Protein AF-0000000070435638 (afdb_homodimer)

Sequence (1576 aa):
MPRHPLVKGKYFLVRDASEKSDIKKTYAQYKAPNFHQAGKGLPVYGAGQPTEKGLIYLMDHLIDEGHTEIILLNLREEPVLFVETASDMLPYSIREREDLKKLVNLGRSSWEADEAEARIRKEIIDLATMKEENKFYFYKDLENLQREPHEVNVQYEDHLLVSEEVYSRHILCSHCVRYRRLCFPLEAAPSDVDVDSFIDVYKECPSAFDRTHGSSVAMLFTCHVGYGRTTLGMVMGSLILAHRNGFNSIMRSKSQRRSSGEELSCSVIQRVVSQIPDGQNIKHQVDAVVDLCGELYHLHSEISAAKHLLEGTTFDQEVDGENAQEMLYKRCCHFLQRYLFLLCFNSYLTEQFSQRFLKPFSKWKRQHPEIVRLLQNVHHPNSHAPMDLVLTDRQFLVADVYIGLDVMSSQMDVRVPNFRKLNLKGFSVYGMAQPARDGVTKISNYLLSKKQGHSFVVLVNLRNDVAVECDGKAYSVRDTTLLDEPIIHPGLTKEVLEEKEETLTKIIKTNKIMTYNEISEDPVEQEFSSVLTPSELADNQKLQTLDMQYYRVPLQYDTTPTEQDFDDLMTVIRKHGFSEESERNKTAIVYYCRTGKSRTTLALAITGLVMCHLRGFPKGSNIGEQERVSCPNAQYTKGDFMIVQKLVRILPNGQQVKREVDFILDECFETMSPMHFHIREVIFVTYNKIIKAKSETEKQQLRRQSLDALERYIYLILFNMYLRYDKKIKWQRSFSQWMREVAVNAGVFELLDNLAFYDFEKVPTSFKTMNERWSHRSQPIPFAGEFKMPRHPLVKGKYFLVRDASEKSDIKKTYAQYKAPNFHQAGKGLPVYGAGQPTEKGLIYLMDHLIDEGHTEIILLNLREEPVLFVETASDMLPYSIREREDLKKLVNLGRSSWEADEAEARIRKEIIDLATMKEENKFYFYKDLENLQREPHEVNVQYEDHLLVSEEVYSRHILCSHCVRYRRLCFPLEAAPSDVDVDSFIDVYKECPSAFDRTHGSSVAMLFTCHVGYGRTTLGMVMGSLILAHRNGFNSIMRSKSQRRSSGEELSCSVIQRVVSQIPDGQNIKHQVDAVVDLCGELYHLHSEISAAKHLLEGTTFDQEVDGENAQEMLYKRCCHFLQRYLFLLCFNSYLTEQFSQRFLKPFSKWKRQHPEIVRLLQNVHHPNSHAPMDLVLTDRQFLVADVYIGLDVMSSQMDVRVPNFRKLNLKGFSVYGMAQPARDGVTKISNYLLSKKQGHSFVVLVNLRNDVAVECDGKAYSVRDTTLLDEPIIHPGLTKEVLEEKEETLTKIIKTNKIMTYNEISEDPVEQEFSSVLTPSELADNQKLQTLDMQYYRVPLQYDTTPTEQDFDDLMTVIRKHGFSEESERNKTAIVYYCRTGKSRTTLALAITGLVMCHLRGFPKGSNIGEQERVSCPNAQYTKGDFMIVQKLVRILPNGQQVKREVDFILDECFETMSPMHFHIREVIFVTYNKIIKAKSETEKQQLRRQSLDALERYIYLILFNMYLRYDKKIKWQRSFSQWMREVAVNAGVFELLDNLAFYDFEKVPTSFKTMNERWSHRSQPIPFAGEFK

Foldseek 3Di:
DDDAAAQVNWKAWEFLDDPVLQPVSCCVPLVWGPWDAFFPPALEIWTEDHWLSSVVSVVVVSVVVPAQAEEEEEAAQFWWKFADDVPTTTIITIAGPLDRVDGDGDDDDPVRNQVVNVVSLVRQLVRLVVDVNQWDWYHYDPVDCVPDTDIDHHHDVVRMDTPCVSFVVVVVVHVRYHYDYAHQDQQAAGDLVSQLVVLVSLLPDPCSQPPVPPHHYHYYYYHRSGDRSSLLVSLLVVLSVCLRVPLVVLLVVVVVDDPPDDPPPAPLLVVLLVLFVPSVVLLSSSQSSLVSSPPPHRLSVQLVVLQVVLVVDDQPDDDSRDGPNQVSVVSNLRSQLSSLVSSLSSSQCVVCVVVSCPDRSVLVVLLVLVSLLCSLPVDFQCQFFALCCLVDLFKHWEFLDDPPLALPPCCVPQVFGPWFFQQDPQAFEIFTADFFLSNVLSVLCVCCDVVNQAQAEEEEEAAQFAWKHFPGTIIGMPGNVGPPDHAGHPPDDPVVNVVSNVSNQVSLQVDFGFYHHDPVDGTDTDHGPDMGGPVRSQVVSCVVRVRYHYHYQYDDPLFAGDLVSLLVLVVVCVVQCQDPCSSNNRYHYYYYYSRRADSVLLSQLSSVLLNCLVVNDDQQLDPPSDDDDPDVVVCQLLVNFPLLVVVLVLADNSVSLSSSSSVSLVSSCVRVPPDHRRLSVLLVVLQVCLVVDDDPVSNVVSQLSSQRSSVNSSVSSLSSSLCVVCVVVPCPDGSVRCCSPPVVVSCVSVSQQQGARVVPDVDGDNCRGSSVSSSPSGDPRGRRRGRD/DDDAAAQVNWKAWEFQDDPVLQPVSCCVPLVWGPWDAFFPPALEIWTEDHWLSSVVSVVVVSVVVPAQAEEEEEAAQFWWKFADDDPTTTIITIAGPLDRVDGDGQDDDPVRSQVVNVVSLVRQLVRLVVDVNQWDWYHYDPVDCVPDTDIDHHHDVVRMDTPCVSFVVVVVVHVRYHYDYFHQDQQAAGDLVSQLVVLVSLLPDPCSQPPVPPHHYHYYYYHSSGDRSSLLVSLLVVLSVCLRVPQVVLLVVVVPDPPPDDPPPAPLLVVLLVLFVPSVVLLSSSQSSLVSSPPPHRLSVQLVVLQVVLVVDDQPDDDSRDGPNQVSVVSNLRSQLSSLVSSLSSSQCVVCVVVSCPDRSVLVVLLVLVSLLCSLPVDFQCQFFALCCLVDLFKHWEFLDDPPLALPPCCVPQVFGPWFFQQDPQAFEIFTADFFLSNVLSVLCVCVDVVNQAQAEEEEEAAQFAWKHFPGTIIGMDGNVGPPDHAGHPPDDPVSNVVSNVSNQVSLQVDFGFYHHDPVDGTDTDHGPDMGGPVRSQVVSCVVRVRYHYHYQYDDPLFAGDLVSLLVLVVVCVVQCQDPCSSVNRYHYYYYYSRRADSVLLSQLSSVLLNCLVVNDDQQLDPPSDDDDPDVVVCQLLVNFPLLVVVLVLADNSVSLSSSSSVSLVSSCVRVPPDHRRLSVLLVVLLVCLVVDDDPVSNVVSQLSSQRSSVNSSVSSLSSSLCVVCVVVPCPDGSVRCCSPPVVVSCVSVSQQQGARVVPDVDGDNCRGSSVSSSPSGDPRGRRRGRD

Nearest PDB structures (foldseek):
  3f41-assembly1_B  TM=4.177E-01  e=2.556E-21  Mitsuokella multacida
  4wu3-assembly2_D  TM=4.151E-01  e=4.603E-21  Mitsuokella multacida
  4jbc-assembly1_A  TM=7.030E-01  e=1.507E-09  synthetic construct
  2b4o-assembly2_B  TM=7.008E-01  e=3.823E-09  Selenomonas ruminantium
  4tvv-assembly4_D  TM=7.028E-01  e=2.342E-09  Legionella pneumophila subsp. pneumophila str. Philadelphia 1

Solvent-accessible surface area (backbone atoms only — not comparable to full-atom values): 83511 Å² total; per-residue (Å²): 118,82,90,70,88,42,55,96,72,48,26,42,42,32,46,60,80,47,81,82,63,23,81,65,60,25,32,86,79,33,39,17,24,25,55,46,63,32,50,96,73,45,55,29,27,24,17,8,50,41,25,54,58,16,48,51,46,51,52,49,50,47,45,72,73,59,40,57,30,36,41,39,34,40,30,56,27,44,44,43,37,26,38,66,50,96,91,42,30,44,43,25,30,44,13,38,73,92,38,76,84,42,76,47,72,82,29,91,41,52,67,48,23,53,50,50,28,54,51,50,52,52,48,49,33,53,60,6,52,71,40,94,78,21,43,40,70,36,35,75,46,87,86,56,51,87,75,34,60,42,78,40,77,28,74,51,69,87,39,47,40,40,57,55,38,63,55,37,19,42,30,73,77,32,89,38,36,43,74,48,64,32,52,40,42,79,60,43,52,64,53,53,67,44,50,38,51,52,50,50,59,48,66,68,39,86,45,62,85,38,81,78,46,88,62,36,70,29,38,40,24,27,22,74,55,20,47,58,48,10,31,52,46,36,34,55,52,47,52,55,48,27,70,70,73,48,53,60,73,69,53,65,60,54,80,71,58,76,76,72,67,78,73,85,73,34,60,53,58,56,53,51,34,70,70,39,86,65,19,66,61,45,46,52,54,47,50,45,41,43,60,43,38,23,82,88,41,32,66,69,61,49,36,51,50,35,44,54,51,35,67,69,48,52,88,84,39,67,52,98,89,36,53,40,41,55,53,31,47,50,47,31,46,22,42,47,28,33,54,52,46,49,45,51,50,50,50,48,44,69,66,25,54,89,55,58,48,76,61,50,56,50,61,55,48,52,70,35,55,69,57,49,52,45,56,47,55,61,68,63,45,58,72,48,36,64,67,66,41,38,76,41,90,53,23,31,37,31,41,63,67,50,94,79,60,46,81,65,63,20,39,83,78,43,52,23,33,28,56,42,56,50,70,48,88,71,50,48,40,32,28,14,19,59,56,23,62,65,17,50,51,42,43,52,51,52,45,51,27,79,87,64,51,19,69,32,38,36,40,36,39,30,52,36,48,48,47,36,29,46,73,67,38,41,28,30,43,18,38,66,93,39,71,89,45,65,49,69,42,88,88,62,50,58,68,57,45,52,50,51,24,53,54,36,40,57,50,46,65,74,36,73,32,48,30,23,67,43,84,94,48,78,65,42,78,45,72,53,92,43,66,40,35,67,66,50,46,51,51,58,47,34,75,78,40,76,46,51,48,80,47,66,56,55,46,66,78,84,44,52,75,53,50,62,50,56,41,54,52,48,54,56,42,54,71,55,55,66,42,76,60,24,72,69,38,24,44,32,40,34,32,23,20,72,63,22,46,74,66,19,48,50,51,50,39,54,50,47,52,54,46,27,74,74,73,50,72,62,93,45,41,48,92,88,47,55,84,84,70,91,50,92,66,33,52,42,57,68,46,60,40,66,62,50,48,53,52,31,30,44,33,67,63,17,67,55,41,43,37,43,48,51,41,42,46,48,33,52,26,66,58,41,57,90,76,50,70,44,64,39,36,42,24,51,55,38,48,59,46,38,78,72,41,88,43,72,67,52,28,51,50,32,49,50,46,18,50,26,37,46,49,35,54,50,48,50,37,51,49,48,44,49,55,62,68,33,46,87,65,67,54,74,64,46,58,48,54,41,46,62,69,44,40,46,78,65,42,50,47,61,47,55,42,56,44,57,61,68,86,78,38,91,73,71,65,71,58,18,26,52,67,52,43,63,44,65,68,65,76,96,62,74,73,36,61,54,96,85,119,82,89,70,89,43,54,96,72,49,29,42,42,34,46,58,81,47,83,83,65,25,82,66,61,25,34,85,79,33,40,18,24,24,56,49,62,31,49,96,73,44,55,29,26,24,15,7,49,41,23,54,59,15,47,51,47,51,52,49,50,46,46,73,73,60,41,57,31,35,42,41,35,40,31,56,27,43,42,43,36,24,37,65,51,96,90,41,30,44,44,27,31,46,15,37,72,91,39,76,83,42,76,46,72,81,28,89,42,52,67,47,23,53,50,50,28,52,51,50,51,51,48,49,32,54,61,6,52,70,41,93,77,20,42,39,72,36,33,74,46,86,87,55,52,86,78,32,61,42,79,42,77,28,74,51,68,86,38,46,40,40,58,53,38,63,55,36,18,41,31,74,74,32,89,40,37,43,72,47,65,30,50,38,40,78,60,42,52,65,52,52,67,44,51,39,52,54,52,50,57,47,66,69,39,86,47,62,83,40,80,78,48,87,60,37,72,28,39,39,25,28,20,74,55,19,46,58,49,10,34,52,46,36,34,55,53,48,51,54,49,27,70,72,73,50,53,61,67,71,53,64,58,56,79,70,58,77,77,70,66,78,73,85,72,35,60,53,60,55,54,50,34,69,72,39,86,65,20,68,61,46,47,51,52,48,53,45,41,43,58,43,39,23,82,87,38,35,68,68,60,49,35,51,50,34,44,53,50,36,68,68,46,50,87,85,39,64,54,97,89,36,53,40,40,55,54,32,48,52,48,32,45,23,42,49,28,32,52,53,46,49,43,50,50,50,50,48,43,71,67,24,54,89,53,60,48,75,61,50,57,52,61,54,48,53,71,34,56,70,57,50,51,44,56,49,54,60,69,61,44,58,74,49,36,66,68,66,41,38,75,42,88,54,23,32,38,32,43,61,66,50,94,79,61,47,81,64,63,21,38,83,77,42,50,23,33,28,56,43,55,50,70,48,87,72,50,45,39,32,29,14,18,59,57,24,62,65,16,51,51,41,42,52,50,52,44,52,27,78,87,65,51,20,66,31,38,36,42,35,39,30,53,37,48,47,46,37,30,45,73,69,40,39,28,28,43,17,36,65,93,39,70,90,47,65,50,70,42,87,89,61,50,59,67,57,45,52,50,52,24,53,54,36,39,57,50,47,65,76,36,72,34,48,31,24,68,43,86,96,49,78,63,42,78,45,73,51,90,43,67,39,36,66,69,50,47,50,52,57,46,33,74,77,41,76,46,53,51,80,48,64,56,56,45,67,78,84,45,52,74,54,51,62,51,54,41,54,52,46,53,57,43,54,71,55,55,66,38,75,59,23,72,67,38,23,43,33,40,34,34,24,20,72,64,22,48,73,66,18,48,50,50,51,40,54,50,48,53,53,46,26,73,72,74,49,72,63,93,46,41,48,91,89,47,55,83,85,70,91,51,91,66,35,52,42,58,71,46,60,40,65,63,50,50,52,52,31,32,44,33,67,65,19,66,54,41,44,36,43,46,50,41,42,47,47,33,52,26,68,61,42,58,91,78,51,71,43,62,38,37,42,24,51,56,38,47,59,46,38,78,71,42,87,43,71,68,52,27,51,50,32,48,50,46,19,48,25,36,47,50,36,54,50,49,50,38,50,49,48,46,48,53,61,68,33,47,89,63,66,52,73,65,47,58,49,54,41,45,64,69,46,41,45,78,67,42,49,48,61,48,54,42,55,44,56,61,70,84,78,38,93,73,70,65,72,57,17,27,51,67,51,42,62,43,64,68,65,74,96,63,74,74,34,62,54,94,84

Radius of gyration: 38.33 Å; Cα contacts (8 Å, |Δi|>4): 2787; chains: 2; bounding box: 93×120×88 Å

Structure (mmCIF, N/CA/C/O backbone):
data_AF-0000000070435638-model_v1
#
loop_
_entity.id
_entity.type
_entity.pdbx_description
1 polymer 'Paladin-like isoform X3'
#
loop_
_atom_site.group_PDB
_atom_site.id
_atom_site.type_symbol
_atom_site.label_atom_id
_atom_site.label_alt_id
_atom_site.label_comp_id
_atom_site.label_asym_id
_atom_site.label_entity_id
_atom_site.label_seq_id
_atom_site.pdbx_PDB_ins_code
_atom_site.Cartn_x
_atom_site.Cartn_y
_atom_site.Cartn_z
_atom_site.occupancy
_atom_site.B_iso_or_equiv
_atom_site.auth_seq_id
_atom_site.auth_comp_id
_atom_site.auth_asym_id
_atom_site.auth_atom_id
_atom_site.pdbx_PDB_model_num
ATOM 1 N N . MET A 1 1 ? 48.487 -6.613 4.685 1 62.03 1 MET A N 1
ATOM 2 C CA . MET A 1 1 ? 47.407 -5.631 4.694 1 62.03 1 MET A CA 1
ATOM 3 C C . MET A 1 1 ? 47.06 -5.216 6.121 1 62.03 1 MET A C 1
ATOM 5 O O . MET A 1 1 ? 47.042 -6.051 7.027 1 62.03 1 MET A O 1
ATOM 9 N N . PRO A 1 2 ? 47.017 -3.904 6.442 1 72.33 2 PRO A N 1
ATOM 10 C CA . PRO A 1 2 ? 46.704 -3.5 7.815 1 72.33 2 PRO A CA 1
ATOM 11 C C . PRO A 1 2 ? 45.346 -4.014 8.286 1 72.33 2 PRO A C 1
ATOM 13 O O . PRO A 1 2 ? 44.405 -4.099 7.493 1 72.33 2 PRO A O 1
ATOM 16 N N . ARG A 1 3 ? 45.373 -4.486 9.518 1 79.45 3 ARG A N 1
ATOM 17 C CA . ARG A 1 3 ? 44.115 -4.889 10.138 1 79.45 3 ARG A CA 1
ATOM 18 C C . ARG A 1 3 ? 43.253 -3.675 10.467 1 79.45 3 ARG A C 1
ATOM 20 O O . ARG A 1 3 ? 43.742 -2.694 11.03 1 79.45 3 ARG A O 1
ATOM 27 N N . HIS A 1 4 ? 42.061 -3.604 9.866 1 85.84 4 HIS A N 1
ATOM 28 C CA . HIS A 1 4 ? 41.15 -2.502 10.158 1 85.84 4 HIS A CA 1
ATOM 29 C C . HIS A 1 4 ? 39.713 -2.996 10.287 1 85.84 4 HIS A C 1
ATOM 31 O O . HIS A 1 4 ? 39.381 -4.085 9.814 1 85.84 4 HIS A O 1
ATOM 37 N N . PRO A 1 5 ? 38.918 -2.244 10.929 1 87.7 5 PRO A N 1
ATOM 38 C CA . PRO A 1 5 ? 37.522 -2.648 11.111 1 87.7 5 PRO A CA 1
ATOM 39 C C . PRO A 1 5 ? 36.751 -2.716 9.795 1 87.7 5 PRO A C 1
ATOM 41 O O . PRO A 1 5 ? 37.012 -1.929 8.881 1 87.7 5 PRO A O 1
ATOM 44 N N . LEU A 1 6 ? 35.888 -3.65 9.798 1 90.43 6 LEU A N 1
ATOM 45 C CA . LEU A 1 6 ? 35.037 -3.85 8.63 1 90.43 6 LEU A CA 1
ATOM 46 C C . LEU A 1 6 ? 33.628 -3.328 8.888 1 90.43 6 LEU A C 1
ATOM 48 O O . LEU A 1 6 ? 33.179 -3.28 10.036 1 90.43 6 LEU A O 1
ATOM 52 N N . VAL A 1 7 ? 33.046 -2.888 7.813 1 90.35 7 VAL A N 1
ATOM 53 C CA . VAL A 1 7 ? 31.643 -2.496 7.899 1 90.35 7 VAL A CA 1
ATOM 54 C C . VAL A 1 7 ? 30.789 -3.708 8.261 1 90.35 7 VAL A C 1
ATOM 56 O O . VAL A 1 7 ? 30.859 -4.746 7.598 1 90.35 7 VAL A O 1
ATOM 59 N N . LYS A 1 8 ? 29.927 -3.63 9.302 1 87.16 8 LYS A N 1
ATOM 60 C CA . LYS A 1 8 ? 29.11 -4.721 9.826 1 87.16 8 LYS A CA 1
ATOM 61 C C . LYS A 1 8 ? 29.964 -5.947 10.135 1 87.16 8 LYS A C 1
ATOM 63 O O . LYS A 1 8 ? 29.458 -7.071 10.161 1 87.16 8 LYS A O 1
ATOM 68 N N . GLY A 1 9 ? 31.287 -5.705 10.192 1 86.35 9 GLY A N 1
ATOM 69 C CA . GLY A 1 9 ? 32.227 -6.777 10.478 1 86.35 9 GLY A CA 1
ATOM 70 C C . GLY A 1 9 ? 32.462 -7.696 9.293 1 86.35 9 GLY A C 1
ATOM 71 O O . GLY A 1 9 ? 33.173 -8.696 9.408 1 86.35 9 GLY A O 1
ATOM 72 N N . LYS A 1 10 ? 31.903 -7.313 8.125 1 89.61 10 LYS A N 1
ATOM 73 C CA . LYS A 1 10 ? 31.89 -8.295 7.045 1 89.61 10 LYS A CA 1
ATOM 74 C C . LYS A 1 10 ? 32.3 -7.66 5.72 1 89.61 10 LYS A C 1
ATOM 76 O O . LYS A 1 10 ? 32.695 -8.361 4.786 1 89.61 10 LYS A O 1
ATOM 81 N N . TYR A 1 11 ? 32.307 -6.292 5.638 1 92.52 11 TYR A N 1
ATOM 82 C CA . TYR A 1 11 ? 32.382 -5.725 4.296 1 92.52 11 TYR A CA 1
ATOM 83 C C . TYR A 1 11 ? 33.506 -4.701 4.198 1 92.52 11 TYR A C 1
ATOM 85 O O . TYR A 1 11 ? 33.796 -3.993 5.166 1 92.52 11 TYR A O 1
ATOM 93 N N . PHE A 1 12 ? 34.081 -4.673 2.998 1 92.47 12 PHE A N 1
ATOM 94 C CA . PHE A 1 12 ? 35.05 -3.642 2.643 1 92.47 12 PHE A CA 1
ATOM 95 C C . PHE A 1 12 ? 34.398 -2.555 1.798 1 92.47 12 PHE A C 1
ATOM 97 O O . PHE A 1 12 ? 33.369 -2.789 1.161 1 92.47 12 PHE A O 1
ATOM 104 N N . LEU A 1 13 ? 34.93 -1.418 1.846 1 93.48 13 LEU A N 1
ATOM 105 C CA . LEU A 1 13 ? 34.514 -0.346 0.948 1 93.48 13 LEU A CA 1
ATOM 106 C C . LEU A 1 13 ? 35.506 -0.181 -0.198 1 93.48 13 LEU A C 1
ATOM 108 O O . LEU A 1 13 ? 36.675 0.14 0.028 1 93.48 13 LEU A O 1
ATOM 112 N N . VAL A 1 14 ? 34.981 -0.399 -1.39 1 92.43 14 VAL A N 1
ATOM 113 C CA . VAL A 1 14 ? 35.839 -0.373 -2.571 1 92.43 14 VAL A CA 1
ATOM 114 C C . VAL A 1 14 ? 35.325 0.672 -3.559 1 92.43 14 VAL A C 1
ATOM 116 O O . VAL A 1 14 ? 34.117 0.79 -3.775 1 92.43 14 VAL A O 1
ATOM 119 N N . ARG A 1 15 ? 36.182 1.361 -4.189 1 92.16 15 ARG A N 1
ATOM 120 C CA . ARG A 1 15 ? 35.813 2.397 -5.149 1 92.16 15 ARG A CA 1
ATOM 121 C C . ARG A 1 15 ? 35.168 1.789 -6.39 1 92.16 15 ARG A C 1
ATOM 123 O O . ARG A 1 15 ? 35.603 0.741 -6.872 1 92.16 15 ARG A O 1
ATOM 130 N N . ASP A 1 16 ? 34.043 2.359 -6.883 1 88.41 16 ASP A N 1
ATOM 131 C CA . ASP A 1 16 ? 33.315 1.856 -8.044 1 88.41 16 ASP A CA 1
ATOM 132 C C . ASP A 1 16 ? 34.087 2.122 -9.334 1 88.41 16 ASP A C 1
ATOM 134 O O . ASP A 1 16 ? 34.087 1.292 -10.246 1 88.41 16 ASP A O 1
ATOM 138 N N . ALA A 1 17 ? 34.499 3.418 -9.647 1 70.39 17 ALA A N 1
ATOM 139 C CA . ALA A 1 17 ? 35.01 3.864 -10.941 1 70.39 17 ALA A CA 1
ATOM 140 C C . ALA A 1 17 ? 36.366 3.232 -11.242 1 70.39 17 ALA A C 1
ATOM 142 O O . ALA A 1 17 ? 37.267 3.249 -10.4 1 70.39 17 ALA A O 1
ATOM 143 N N . SER A 1 18 ? 36.354 2.15 -12.118 1 63.47 18 SER A N 1
ATOM 144 C CA . SER A 1 18 ? 37.692 1.785 -12.572 1 63.47 18 SER A CA 1
ATOM 145 C C . SER A 1 18 ? 37.899 2.156 -14.037 1 63.47 18 SER A C 1
ATOM 147 O O . SER A 1 18 ? 36.976 2.047 -14.847 1 63.47 18 SER A O 1
ATOM 149 N N . GLU A 1 19 ? 38.805 3.001 -14.314 1 65.01 19 GLU A N 1
ATOM 150 C CA . GLU A 1 19 ? 39.242 3.343 -15.664 1 65.01 19 GLU A CA 1
ATOM 151 C C . GLU A 1 19 ? 39.143 2.14 -16.598 1 65.01 19 GLU A C 1
ATOM 153 O O . GLU A 1 19 ? 38.83 2.29 -17.781 1 65.01 19 GLU A O 1
ATOM 158 N N . LYS A 1 20 ? 39.107 1.04 -16.024 1 72.51 20 LYS A N 1
ATOM 159 C CA . LYS A 1 20 ? 39.149 -0.163 -16.851 1 72.51 20 LYS A CA 1
ATOM 160 C C . LYS A 1 20 ? 37.757 -0.53 -17.358 1 72.51 20 LYS A C 1
ATOM 162 O O . LYS A 1 20 ? 37.617 -1.113 -18.435 1 72.51 20 LYS A O 1
ATOM 167 N N . SER A 1 21 ? 36.783 -0.087 -16.657 1 80.3 21 SER A N 1
ATOM 168 C CA . SER A 1 21 ? 35.43 -0.465 -17.051 1 80.3 21 SER A CA 1
ATOM 169 C C . SER A 1 21 ? 34.772 0.626 -17.889 1 80.3 21 SER A C 1
ATOM 171 O O . SER A 1 21 ? 33.655 0.452 -18.379 1 80.3 21 SER A O 1
ATOM 173 N N . ASP A 1 22 ? 35.491 1.687 -18.131 1 91.53 22 ASP A N 1
ATOM 174 C CA . ASP A 1 22 ? 34.975 2.799 -18.924 1 91.53 22 ASP A CA 1
ATOM 175 C C . ASP A 1 22 ? 35.307 2.618 -20.404 1 91.53 22 ASP A C 1
ATOM 177 O O . ASP A 1 22 ? 36.201 3.284 -20.931 1 91.53 22 ASP A O 1
ATOM 181 N N . ILE A 1 23 ? 34.519 1.945 -21.086 1 91.01 23 ILE A N 1
ATOM 182 C CA . ILE A 1 23 ? 34.733 1.574 -22.48 1 91.01 23 ILE A CA 1
ATOM 183 C C . ILE A 1 23 ? 34.575 2.804 -23.371 1 91.01 23 ILE A C 1
ATOM 185 O O . ILE A 1 23 ? 35.332 2.988 -24.327 1 91.01 23 ILE A O 1
ATOM 189 N N . LYS A 1 24 ? 33.679 3.669 -23.04 1 92.76 24 LYS A N 1
ATOM 190 C CA . LYS A 1 24 ? 33.385 4.84 -23.862 1 92.76 24 LYS A CA 1
ATOM 191 C C . LYS A 1 24 ? 34.291 6.011 -23.495 1 92.76 24 LYS A C 1
ATOM 193 O O . LYS A 1 24 ? 34.269 7.051 -24.156 1 92.76 24 LYS A O 1
ATOM 198 N N . LYS A 1 25 ? 35.102 5.839 -22.458 1 92.39 25 LYS A N 1
ATOM 199 C CA . LYS A 1 25 ? 36.067 6.842 -22.015 1 92.39 25 LYS A CA 1
ATOM 200 C C . LYS A 1 25 ? 35.38 8.173 -21.722 1 92.39 25 LYS A C 1
ATOM 202 O O . LYS A 1 25 ? 35.835 9.225 -22.176 1 92.39 25 LYS A O 1
ATOM 207 N N . THR A 1 26 ? 34.287 8.079 -21.144 1 93.33 26 THR A N 1
ATOM 208 C CA . THR A 1 26 ? 33.527 9.288 -20.847 1 93.33 26 THR A CA 1
ATOM 209 C C . THR A 1 26 ? 33.82 9.777 -19.432 1 93.33 26 THR A C 1
ATOM 211 O O . THR A 1 26 ? 33.436 10.889 -19.062 1 93.33 26 THR A O 1
ATOM 214 N N . TYR A 1 27 ? 34.549 8.995 -18.652 1 92.73 27 TYR A N 1
ATOM 215 C CA . TYR A 1 27 ? 34.836 9.361 -17.27 1 92.73 27 TYR A CA 1
ATOM 216 C C . TYR A 1 27 ? 35.632 10.659 -17.204 1 92.73 27 TYR A C 1
ATOM 218 O O . TYR A 1 27 ? 35.439 11.467 -16.292 1 92.73 27 TYR A O 1
ATOM 226 N N . ALA A 1 28 ? 36.541 10.837 -18.126 1 90.38 28 ALA A N 1
ATOM 227 C CA . ALA A 1 28 ? 37.413 12.008 -18.124 1 90.38 28 ALA A CA 1
ATOM 228 C C . ALA A 1 28 ? 36.606 13.293 -18.293 1 90.38 28 ALA A C 1
ATOM 230 O O . ALA A 1 28 ? 36.909 14.311 -17.666 1 90.38 28 ALA A O 1
ATOM 231 N N . GLN A 1 29 ? 35.588 13.175 -19.058 1 91.73 29 GLN A N 1
ATOM 232 C CA . GLN A 1 29 ? 34.817 14.369 -19.39 1 91.73 29 GLN A CA 1
ATOM 233 C C . GLN A 1 29 ? 33.655 14.56 -18.419 1 91.73 29 GLN A C 1
ATOM 235 O O . GLN A 1 29 ? 33.391 15.678 -17.971 1 91.73 29 GLN A O 1
ATOM 240 N N . TYR A 1 30 ? 32.99 13.513 -18.084 1 94.05 30 TYR A N 1
ATOM 241 C CA . TYR A 1 30 ? 31.734 13.641 -17.354 1 94.05 30 TYR A CA 1
ATOM 242 C C . TYR A 1 30 ? 31.861 13.071 -15.946 1 94.05 30 TYR A C 1
ATOM 244 O O . TYR A 1 30 ? 30.924 13.154 -15.149 1 94.05 30 TYR A O 1
ATOM 252 N N . LYS A 1 31 ? 32.969 12.456 -15.569 1 93.49 31 LYS A N 1
ATOM 253 C CA . LYS A 1 31 ? 33.183 11.797 -14.283 1 93.49 31 LYS A CA 1
ATOM 254 C C . LYS A 1 31 ? 32.149 10.699 -14.05 1 93.49 31 LYS A C 1
ATOM 256 O O . LYS A 1 31 ? 31.649 10.537 -12.935 1 93.49 31 LYS A O 1
ATOM 261 N N . ALA A 1 32 ? 31.691 10.164 -15.117 1 94.75 32 ALA A N 1
ATOM 262 C CA . ALA A 1 32 ? 30.808 9 -15.155 1 94.75 32 ALA A CA 1
ATOM 263 C C . ALA A 1 32 ? 31.226 8.031 -16.257 1 94.75 32 ALA A C 1
ATOM 265 O O . ALA A 1 32 ? 31.458 8.44 -17.397 1 94.75 32 ALA A O 1
ATOM 266 N N . PRO A 1 33 ? 31.386 6.862 -15.914 1 94.96 33 PRO A N 1
ATOM 267 C CA . PRO A 1 33 ? 31.821 5.913 -16.942 1 94.96 33 PRO A CA 1
ATOM 268 C C . PRO A 1 33 ? 30.7 5.531 -17.905 1 94.96 33 PRO A C 1
ATOM 270 O O . PRO A 1 33 ? 29.539 5.435 -17.499 1 94.96 33 PRO A O 1
ATOM 273 N N . ASN A 1 34 ? 30.992 5.405 -19.209 1 95.97 34 ASN A N 1
ATOM 274 C CA . ASN A 1 34 ? 30.158 4.816 -20.252 1 95.97 34 ASN A CA 1
ATOM 275 C C . ASN A 1 34 ? 28.869 5.607 -20.452 1 95.97 34 ASN A C 1
ATOM 277 O O . ASN A 1 34 ? 27.79 5.024 -20.574 1 95.97 34 ASN A O 1
ATOM 281 N N . PHE A 1 35 ? 28.983 6.941 -20.332 1 96.23 35 PHE A N 1
ATOM 282 C CA . PHE A 1 35 ? 27.841 7.784 -20.666 1 96.23 35 PHE A CA 1
ATOM 283 C C . PHE A 1 35 ? 27.532 7.71 -22.157 1 96.23 35 PHE A C 1
ATOM 285 O O . PHE A 1 35 ? 28.42 7.897 -22.991 1 96.23 35 PHE A O 1
ATOM 292 N N . HIS A 1 36 ? 26.309 7.389 -22.52 1 95.64 36 HIS A N 1
ATOM 293 C CA . HIS A 1 36 ? 25.936 7.262 -23.925 1 95.64 36 HIS A CA 1
ATOM 294 C C . HIS A 1 36 ? 24.431 7.419 -24.111 1 95.64 36 HIS A C 1
ATOM 296 O O . HIS A 1 36 ? 23.666 7.305 -23.15 1 95.64 36 HIS A O 1
ATOM 302 N N . GLN A 1 37 ? 24.007 7.72 -25.236 1 95.6 37 GLN A N 1
ATOM 303 C CA . GLN A 1 37 ? 22.608 7.882 -25.616 1 95.6 37 GLN A CA 1
ATOM 304 C C . GLN A 1 37 ? 22.137 6.722 -26.488 1 95.6 37 GLN A C 1
ATOM 306 O O . GLN A 1 37 ? 22.917 6.164 -27.262 1 95.6 37 GLN A O 1
ATOM 311 N N . ALA A 1 38 ? 20.87 6.409 -26.209 1 93.49 38 ALA A N 1
ATOM 312 C CA . ALA A 1 38 ? 20.292 5.404 -27.096 1 93.49 38 ALA A CA 1
ATOM 313 C C . ALA A 1 38 ? 20.334 5.866 -28.55 1 93.49 38 ALA A C 1
ATOM 315 O O . ALA A 1 38 ? 20.272 7.066 -28.828 1 93.49 38 ALA A O 1
ATOM 316 N N . GLY A 1 39 ? 20.409 5.022 -29.448 1 85.62 39 GLY A N 1
ATOM 317 C CA . GLY A 1 39 ? 20.569 5.317 -30.863 1 85.62 39 GLY A CA 1
ATOM 318 C C . GLY A 1 39 ? 19.446 6.167 -31.427 1 85.62 39 GLY A C 1
ATOM 319 O O . GLY A 1 39 ? 18.443 6.407 -30.751 1 85.62 39 GLY A O 1
ATOM 320 N N . LYS A 1 40 ? 19.664 6.816 -32.571 1 75.56 40 LYS A N 1
ATOM 321 C CA . LYS A 1 40 ? 18.711 7.56 -33.39 1 75.56 40 LYS A CA 1
ATOM 322 C C . LYS A 1 40 ? 18.22 8.81 -32.665 1 75.56 40 LYS A C 1
ATOM 324 O O . LYS A 1 40 ? 17.082 9.241 -32.862 1 75.56 40 LYS A O 1
ATOM 329 N N . GLY A 1 41 ? 18.909 9.161 -31.668 1 80.88 41 GLY A N 1
ATOM 330 C CA . GLY A 1 41 ? 18.625 10.436 -31.03 1 80.88 41 GLY A CA 1
ATOM 331 C C . GLY A 1 41 ? 17.518 10.354 -29.997 1 80.88 41 GLY A C 1
ATOM 332 O O . GLY A 1 41 ? 16.93 11.372 -29.626 1 80.88 41 GLY A O 1
ATOM 333 N N . LEU A 1 42 ? 17.105 9.195 -29.62 1 90.05 42 LEU A N 1
ATOM 334 C CA . LEU A 1 42 ? 16.136 9.084 -28.535 1 90.05 42 LEU A CA 1
ATOM 335 C C . LEU A 1 42 ? 16.684 9.7 -27.252 1 90.05 42 LEU A C 1
ATOM 337 O O . LEU A 1 42 ? 17.854 9.505 -26.915 1 90.05 42 LEU A O 1
ATOM 341 N N . PRO A 1 43 ? 15.933 10.48 -26.676 1 94.35 43 PRO A N 1
ATOM 342 C CA . PRO A 1 43 ? 16.401 11.144 -25.457 1 94.35 43 PRO A CA 1
ATOM 343 C C . PRO A 1 43 ? 16.477 10.198 -24.262 1 94.35 43 PRO A C 1
ATOM 345 O O . PRO A 1 43 ? 15.921 10.492 -23.2 1 94.35 43 PRO A O 1
ATOM 348 N N . VAL A 1 44 ? 17.092 9.051 -24.426 1 96.91 44 VAL A N 1
ATOM 349 C CA . VAL A 1 44 ? 17.346 8.042 -23.402 1 96.91 44 VAL A CA 1
ATOM 350 C C . VAL A 1 44 ? 18.85 7.839 -23.239 1 96.91 44 VAL A C 1
ATOM 352 O O . VAL A 1 44 ? 19.549 7.527 -24.206 1 96.91 44 VAL A O 1
ATOM 355 N N . TYR A 1 45 ? 19.301 8.023 -22.031 1 97.57 45 TYR A N 1
ATOM 356 C CA . TYR A 1 45 ? 20.734 8.022 -21.759 1 97.57 45 TYR A CA 1
ATOM 357 C C . TYR A 1 45 ? 21.082 7.01 -20.675 1 97.57 45 TYR A C 1
ATOM 359 O O . TYR A 1 45 ? 20.254 6.702 -19.814 1 97.57 45 TYR A O 1
ATOM 367 N N . GLY A 1 46 ? 22.246 6.43 -20.745 1 97.02 46 GLY A N 1
ATOM 368 C CA . GLY A 1 46 ? 22.79 5.54 -19.732 1 97.02 46 GLY A CA 1
ATOM 369 C C . GLY A 1 46 ? 24.181 5.936 -19.275 1 97.02 46 GLY A C 1
ATOM 370 O O . GLY A 1 46 ? 24.949 6.522 -20.041 1 97.02 46 GLY A O 1
ATOM 371 N N . ALA A 1 47 ? 24.497 5.668 -18.034 1 96.7 47 ALA A N 1
ATOM 372 C CA . ALA A 1 47 ? 25.831 5.932 -17.502 1 96.7 47 ALA A CA 1
ATOM 373 C C . ALA A 1 47 ? 26.149 5.005 -16.333 1 96.7 47 ALA A C 1
ATOM 375 O O . ALA A 1 47 ? 25.245 4.415 -15.737 1 96.7 47 ALA A O 1
ATOM 376 N N . GLY A 1 48 ? 27.428 4.754 -16.155 1 95.73 48 GLY A N 1
ATOM 377 C CA . GLY A 1 48 ? 27.825 4.146 -14.895 1 95.73 48 GLY A CA 1
ATOM 378 C C . GLY A 1 48 ? 27.677 5.08 -13.709 1 95.73 48 GLY A C 1
ATOM 379 O O . GLY A 1 48 ? 27.169 6.195 -13.849 1 95.73 48 GLY A O 1
ATOM 380 N N . GLN A 1 49 ? 28.094 4.673 -12.559 1 95.44 49 GLN A N 1
ATOM 381 C CA . GLN A 1 49 ? 27.96 5.448 -11.331 1 95.44 49 GLN A CA 1
ATOM 382 C C . GLN A 1 49 ? 28.753 6.75 -11.412 1 95.44 49 GLN A C 1
ATOM 384 O O . GLN A 1 49 ? 29.985 6.732 -11.423 1 95.44 49 GLN A O 1
ATOM 389 N N . PRO A 1 50 ? 28.09 7.869 -11.473 1 95.84 50 PRO A N 1
ATOM 390 C CA . PRO A 1 50 ? 28.811 9.144 -11.476 1 95.84 50 PRO A CA 1
ATOM 391 C C . PRO A 1 50 ? 29.283 9.558 -10.084 1 95.84 50 PRO A C 1
ATOM 393 O O . PRO A 1 50 ? 28.766 9.062 -9.08 1 95.84 50 PRO A O 1
ATOM 396 N N . THR A 1 51 ? 30.342 10.34 -10.07 1 95.44 51 THR A N 1
ATOM 397 C CA . THR A 1 51 ? 30.647 11.058 -8.837 1 95.44 51 THR A CA 1
ATOM 398 C C . THR A 1 51 ? 29.594 12.126 -8.559 1 95.44 51 THR A C 1
ATOM 400 O O . THR A 1 51 ? 28.65 12.292 -9.334 1 95.44 51 THR A O 1
ATOM 403 N N . GLU A 1 52 ? 29.655 12.742 -7.435 1 95.77 52 GLU A N 1
ATOM 404 C CA . GLU A 1 52 ? 28.715 13.821 -7.149 1 95.77 52 GLU A CA 1
ATOM 405 C C . GLU A 1 52 ? 28.779 14.907 -8.219 1 95.77 52 GLU A C 1
ATOM 407 O O . GLU A 1 52 ? 27.746 15.339 -8.735 1 95.77 52 GLU A O 1
ATOM 412 N N . LYS A 1 53 ? 29.958 15.355 -8.597 1 95.13 53 LYS A N 1
ATOM 413 C CA . LYS A 1 53 ? 30.138 16.354 -9.647 1 95.13 53 LYS A CA 1
ATOM 414 C C . LYS A 1 53 ? 29.775 15.785 -11.016 1 95.13 53 LYS A C 1
ATOM 416 O O . LYS A 1 53 ? 29.272 16.506 -11.88 1 95.13 53 LYS A O 1
ATOM 421 N N . GLY A 1 54 ? 30.137 14.478 -11.162 1 95.88 54 GLY A N 1
ATOM 422 C CA . GLY A 1 54 ? 29.771 13.825 -12.409 1 95.88 54 GLY A CA 1
ATOM 423 C C . GLY A 1 54 ? 28.288 13.915 -12.715 1 95.88 54 GLY A C 1
ATOM 424 O O . GLY A 1 54 ? 27.898 14.123 -13.866 1 95.88 54 GLY A O 1
ATOM 425 N N . LEU A 1 55 ? 27.462 13.723 -11.726 1 96.3 55 LEU A N 1
ATOM 426 C CA . LEU A 1 55 ? 26.018 13.795 -11.921 1 96.3 55 LEU A CA 1
ATOM 427 C C . LEU A 1 55 ? 25.594 15.202 -12.33 1 96.3 55 LEU A C 1
ATOM 429 O O . LEU A 1 55 ? 24.668 15.368 -13.128 1 96.3 55 LEU A O 1
ATOM 433 N N . ILE A 1 56 ? 26.243 16.213 -11.804 1 95.36 56 ILE A N 1
ATOM 434 C CA . ILE A 1 56 ? 25.971 17.596 -12.18 1 95.36 56 ILE A CA 1
ATOM 435 C C . ILE A 1 56 ? 26.307 17.805 -13.655 1 95.36 56 ILE A C 1
ATOM 437 O O . ILE A 1 56 ? 25.532 18.418 -14.394 1 95.36 56 ILE A O 1
ATOM 441 N N . TYR A 1 57 ? 27.479 17.231 -14.076 1 95.96 57 TYR A N 1
ATOM 442 C CA . TYR A 1 57 ? 27.891 17.356 -15.47 1 95.96 57 TYR A CA 1
ATOM 443 C C . TYR A 1 57 ? 26.881 16.692 -16.398 1 95.96 57 TYR A C 1
ATOM 445 O O . TYR A 1 57 ? 26.57 17.223 -17.467 1 95.96 57 TYR A O 1
ATOM 453 N N . LEU A 1 58 ? 26.405 15.574 -15.967 1 96.68 58 LEU A N 1
ATOM 454 C CA . LEU A 1 58 ? 25.424 14.86 -16.777 1 96.68 58 LEU A CA 1
ATOM 455 C C . LEU A 1 58 ? 24.128 15.657 -16.888 1 96.68 58 LEU A C 1
ATOM 457 O O . LEU A 1 58 ? 23.548 15.758 -17.971 1 96.68 58 LEU A O 1
ATOM 461 N N . MET A 1 59 ? 23.633 16.226 -15.786 1 95.63 59 MET A N 1
ATOM 462 C CA . MET A 1 59 ? 22.414 17.03 -15.781 1 95.63 59 MET A CA 1
ATOM 463 C C . MET A 1 59 ? 22.573 18.264 -16.662 1 95.63 59 MET A C 1
ATOM 465 O O . MET A 1 59 ? 21.676 18.596 -17.44 1 95.63 59 MET A O 1
ATOM 469 N N . ASP A 1 60 ? 23.725 18.848 -16.522 1 94.7 60 ASP A N 1
ATOM 470 C CA . ASP A 1 60 ? 24 20.03 -17.334 1 94.7 60 ASP A CA 1
ATOM 471 C C . ASP A 1 60 ? 23.996 19.687 -18.822 1 94.7 60 ASP A C 1
ATOM 473 O O . ASP A 1 60 ? 23.481 20.454 -19.639 1 94.7 60 ASP A O 1
ATOM 477 N N . HIS A 1 61 ? 24.583 18.591 -19.115 1 95.64 61 HIS A N 1
ATOM 478 C CA . HIS A 1 61 ? 24.613 18.143 -20.502 1 95.64 61 HIS A CA 1
ATOM 479 C C . HIS A 1 61 ? 23.203 17.971 -21.057 1 95.64 61 HIS A C 1
ATOM 481 O O . HIS A 1 61 ? 22.913 18.407 -22.173 1 95.64 61 HIS A O 1
ATOM 487 N N . LEU A 1 62 ? 22.295 17.365 -20.323 1 95.7 62 LEU A N 1
ATOM 488 C CA . LEU A 1 62 ? 20.931 17.112 -20.775 1 95.7 62 LEU A CA 1
ATOM 489 C C . LEU A 1 62 ? 20.156 18.418 -20.92 1 95.7 62 LEU A C 1
ATOM 491 O O . LEU A 1 62 ? 19.368 18.576 -21.855 1 95.7 62 LEU A O 1
ATOM 495 N N . ILE A 1 63 ? 20.394 19.359 -20.035 1 93.85 63 ILE A N 1
ATOM 496 C CA . ILE A 1 63 ? 19.741 20.662 -20.106 1 93.85 63 ILE A CA 1
ATOM 497 C C . ILE A 1 63 ? 20.247 21.426 -21.328 1 93.85 63 ILE A C 1
ATOM 499 O O . ILE A 1 63 ? 19.463 22.054 -22.044 1 93.85 63 ILE A O 1
ATOM 503 N N . ASP A 1 64 ? 21.517 21.307 -21.539 1 93.77 64 ASP A N 1
ATOM 504 C CA . ASP A 1 64 ? 22.125 21.99 -22.677 1 93.77 64 ASP A CA 1
ATOM 505 C C . ASP A 1 64 ? 21.602 21.429 -23.998 1 93.77 64 ASP A C 1
ATOM 507 O O . ASP A 1 64 ? 21.523 22.149 -24.996 1 93.77 64 ASP A O 1
ATOM 511 N N . GLU A 1 65 ? 21.274 20.166 -23.972 1 93.15 65 GLU A N 1
ATOM 512 C CA . GLU A 1 65 ? 20.725 19.529 -25.165 1 93.15 65 GLU A CA 1
ATOM 513 C C . GLU A 1 65 ? 19.281 19.959 -25.405 1 93.15 65 GLU A C 1
ATOM 515 O O . GLU A 1 65 ? 18.687 19.615 -26.429 1 93.15 65 GLU A O 1
ATOM 520 N N . GLY A 1 66 ? 18.64 20.683 -24.451 1 90.24 66 GLY A N 1
ATOM 521 C CA . GLY A 1 66 ? 17.332 21.28 -24.669 1 90.24 66 GLY A CA 1
ATOM 522 C C . GLY A 1 66 ? 16.211 20.531 -23.974 1 90.24 66 GLY A C 1
ATOM 523 O O . GLY A 1 66 ? 15.033 20.826 -24.189 1 90.24 66 GLY A O 1
ATOM 524 N N . HIS A 1 67 ? 16.533 19.576 -23.224 1 92.45 67 HIS A N 1
ATOM 525 C CA . HIS A 1 67 ? 15.488 18.836 -22.526 1 92.45 67 HIS A CA 1
ATOM 526 C C . HIS A 1 67 ? 14.907 19.654 -21.377 1 92.45 67 HIS A C 1
ATOM 528 O O . HIS A 1 67 ? 15.652 20.194 -20.557 1 92.45 67 HIS A O 1
ATOM 534 N N . THR A 1 68 ? 13.486 19.697 -21.463 1 90.62 68 THR A N 1
ATOM 535 C CA . THR A 1 68 ? 12.796 20.532 -20.486 1 90.62 68 THR A CA 1
ATOM 536 C C . THR A 1 68 ? 12.313 19.695 -19.305 1 90.62 68 THR A C 1
ATOM 538 O O . THR A 1 68 ? 11.919 20.24 -18.271 1 90.62 68 THR A O 1
ATOM 541 N N . GLU A 1 69 ? 12.313 18.412 -19.306 1 92.05 69 GLU A N 1
ATOM 542 C CA . GLU A 1 69 ? 11.988 17.437 -18.269 1 92.05 69 GLU A CA 1
ATOM 543 C C . GLU A 1 69 ? 12.98 16.278 -18.271 1 92.05 69 GLU A C 1
ATOM 545 O O . GLU A 1 69 ? 13.249 15.686 -19.318 1 92.05 69 GLU A O 1
ATOM 550 N N . ILE A 1 70 ? 13.535 16.016 -17.091 1 95.53 70 ILE A N 1
ATOM 551 C CA . ILE A 1 70 ? 14.542 14.964 -17.002 1 95.53 70 ILE A CA 1
ATOM 552 C C . ILE A 1 70 ? 14.144 13.959 -15.923 1 95.53 70 ILE A C 1
ATOM 554 O O . ILE A 1 70 ? 13.91 14.334 -14.772 1 95.53 70 ILE A O 1
ATOM 558 N N . ILE A 1 71 ? 13.982 12.719 -16.274 1 96.66 71 ILE A N 1
ATOM 559 C CA . ILE A 1 71 ? 13.749 11.638 -15.322 1 96.66 71 ILE A CA 1
ATOM 560 C C . ILE A 1 71 ? 15.072 10.953 -14.987 1 96.66 71 ILE A C 1
ATOM 562 O O . ILE A 1 71 ? 15.662 10.28 -15.835 1 96.66 71 ILE A O 1
ATOM 566 N N . LEU A 1 72 ? 15.553 11.171 -13.82 1 97.39 72 LEU A N 1
ATOM 567 C CA . LEU A 1 72 ? 16.805 10.612 -13.323 1 97.39 72 LEU A CA 1
ATOM 568 C C . LEU A 1 72 ? 16.555 9.322 -12.549 1 97.39 72 LEU A C 1
ATOM 570 O O . LEU A 1 72 ? 15.877 9.333 -11.519 1 97.39 72 LEU A O 1
ATOM 574 N N . LEU A 1 73 ? 17.096 8.205 -13.011 1 98.05 73 LEU A N 1
ATOM 575 C CA . LEU A 1 73 ? 16.804 6.905 -12.417 1 98.05 73 LEU A CA 1
ATOM 576 C C . LEU A 1 73 ? 18.083 6.227 -11.938 1 98.05 73 LEU A C 1
ATOM 578 O O . LEU A 1 73 ? 18.981 5.951 -12.736 1 98.05 73 LEU A O 1
ATOM 582 N N . ASN A 1 74 ? 18.209 5.999 -10.668 1 97.25 74 ASN A N 1
ATOM 583 C CA . ASN A 1 74 ? 19.271 5.198 -10.067 1 97.25 74 ASN A CA 1
ATOM 584 C C . ASN A 1 74 ? 18.87 3.73 -9.953 1 97.25 74 ASN A C 1
ATOM 586 O O . ASN A 1 74 ? 17.968 3.386 -9.187 1 97.25 74 ASN A O 1
ATOM 590 N N . LEU A 1 75 ? 19.573 2.857 -10.602 1 96.63 75 LEU A N 1
ATOM 591 C CA . LEU A 1 75 ? 19.128 1.473 -10.717 1 96.63 75 LEU A CA 1
ATOM 592 C C . LEU A 1 75 ? 19.848 0.585 -9.708 1 96.63 75 LEU A C 1
ATOM 594 O O . LEU A 1 75 ? 19.636 -0.63 -9.681 1 96.63 75 LEU A O 1
ATOM 598 N N . ARG A 1 76 ? 20.597 1.093 -8.863 1 94.23 76 ARG A N 1
ATOM 599 C CA . ARG A 1 76 ? 21.466 0.297 -8.002 1 94.23 76 ARG A CA 1
ATOM 600 C C . ARG A 1 76 ? 20.708 -0.216 -6.783 1 94.23 76 ARG A C 1
ATOM 602 O O . ARG A 1 76 ? 20.015 0.549 -6.109 1 94.23 76 ARG A O 1
ATOM 609 N N . GLU A 1 77 ? 20.89 -1.485 -6.503 1 91.41 77 GLU A N 1
ATOM 610 C CA . GLU A 1 77 ? 20.305 -2.097 -5.314 1 91.41 77 GLU A CA 1
ATOM 611 C C . GLU A 1 77 ? 21.307 -2.138 -4.164 1 91.41 77 GLU A C 1
ATOM 613 O O . GLU A 1 77 ? 20.92 -2.251 -2.999 1 91.41 77 GLU A O 1
ATOM 618 N N . GLU A 1 78 ? 22.602 -2.094 -4.491 1 91.44 78 GLU A N 1
ATOM 619 C CA . GLU A 1 78 ? 23.641 -2.153 -3.467 1 91.44 78 GLU A CA 1
ATOM 620 C C . GLU A 1 78 ? 23.902 -0.775 -2.866 1 91.44 78 GLU A C 1
ATOM 622 O O . GLU A 1 78 ? 23.737 0.244 -3.541 1 91.44 78 GLU A O 1
ATOM 627 N N . PRO A 1 79 ? 24.29 -0.762 -1.714 1 93.05 79 PRO A N 1
ATOM 628 C CA . PRO A 1 79 ? 24.578 0.523 -1.073 1 93.05 79 PRO A CA 1
ATOM 629 C C . PRO A 1 79 ? 25.816 1.205 -1.651 1 93.05 79 PRO A C 1
ATOM 631 O O . PRO A 1 79 ? 26.828 0.546 -1.904 1 93.05 79 PRO A O 1
ATOM 634 N N . VAL A 1 80 ? 25.685 2.427 -1.886 1 94.81 80 VAL A N 1
ATOM 635 C CA . VAL A 1 80 ? 26.777 3.242 -2.408 1 94.81 80 VAL A CA 1
ATOM 636 C C . VAL A 1 80 ? 27.002 4.448 -1.499 1 94.81 80 VAL A C 1
ATOM 638 O O . VAL A 1 80 ? 26.056 5.16 -1.155 1 94.81 80 VAL A O 1
ATOM 641 N N . LEU A 1 81 ? 28.225 4.632 -1.092 1 96.06 81 LEU A N 1
ATOM 642 C CA . LEU A 1 81 ? 28.602 5.81 -0.319 1 96.06 81 LEU A CA 1
ATOM 643 C C . LEU A 1 81 ? 29.548 6.703 -1.116 1 96.06 81 LEU A C 1
ATOM 645 O O . LEU A 1 81 ? 30.375 6.208 -1.885 1 96.06 81 LEU A O 1
ATOM 649 N N . PHE A 1 82 ? 29.405 7.956 -0.997 1 96.5 82 PHE A N 1
ATOM 650 C CA . PHE A 1 82 ? 30.268 8.925 -1.662 1 96.5 82 PHE A CA 1
ATOM 651 C C . PHE A 1 82 ? 31.245 9.549 -0.671 1 96.5 82 PHE A C 1
ATOM 653 O O . PHE A 1 82 ? 30.831 10.218 0.278 1 96.5 82 PHE A O 1
ATOM 660 N N . VAL A 1 83 ? 32.468 9.337 -0.927 1 95.15 83 VAL A N 1
ATOM 661 C CA . VAL A 1 83 ? 33.52 9.74 0.001 1 95.15 83 VAL A CA 1
ATOM 662 C C . VAL A 1 83 ? 34.212 10.999 -0.517 1 95.15 83 VAL A C 1
ATOM 664 O O . VAL A 1 83 ? 34.532 11.094 -1.704 1 95.15 83 VAL A O 1
ATOM 667 N N . GLU A 1 84 ? 34.401 11.85 0.327 1 91.9 84 GLU A N 1
ATOM 668 C CA . GLU A 1 84 ? 35.004 13.129 -0.037 1 91.9 84 GLU A CA 1
ATOM 669 C C . GLU A 1 84 ? 36.477 12.962 -0.398 1 91.9 84 GLU A C 1
ATOM 671 O O . GLU A 1 84 ? 37.251 12.397 0.378 1 91.9 84 GLU A O 1
ATOM 676 N N . THR A 1 85 ? 36.81 13.31 -1.609 1 86.24 85 THR A N 1
ATOM 677 C CA . THR A 1 85 ? 38.195 13.342 -2.066 1 86.24 85 THR A CA 1
ATOM 678 C C . THR A 1 85 ? 38.523 14.689 -2.704 1 86.24 85 THR A C 1
ATOM 680 O O . THR A 1 85 ? 38.242 14.908 -3.884 1 86.24 85 THR A O 1
ATOM 683 N N . ALA A 1 86 ? 39.221 15.57 -2.061 1 81.56 86 ALA A N 1
ATOM 684 C CA . ALA A 1 86 ? 39.657 16.882 -2.533 1 81.56 86 ALA A CA 1
ATOM 685 C C . ALA A 1 86 ? 38.475 17.702 -3.043 1 81.56 86 ALA A C 1
ATOM 687 O O . ALA A 1 86 ? 37.689 18.227 -2.251 1 81.56 86 ALA A O 1
ATOM 688 N N . SER A 1 87 ? 38.213 17.549 -4.371 1 87.01 87 SER A N 1
ATOM 689 C CA . SER A 1 87 ? 37.215 18.48 -4.887 1 87.01 87 SER A CA 1
ATOM 690 C C . SER A 1 87 ? 35.97 17.744 -5.372 1 87.01 87 SER A C 1
ATOM 692 O O . SER A 1 87 ? 35.129 18.324 -6.061 1 87.01 87 SER A O 1
ATOM 694 N N . ASP A 1 88 ? 35.802 16.453 -5.014 1 92.68 88 ASP A N 1
ATOM 695 C CA . ASP A 1 88 ? 34.671 15.659 -5.485 1 92.68 88 ASP A CA 1
ATOM 696 C C . ASP A 1 88 ? 34.313 14.564 -4.482 1 92.68 88 ASP A C 1
ATOM 698 O O . ASP A 1 88 ? 35.046 14.334 -3.518 1 92.68 88 ASP A O 1
ATOM 702 N N . MET A 1 89 ? 33.121 14.097 -4.538 1 95.19 89 MET A N 1
ATOM 703 C CA . MET A 1 89 ? 32.695 12.931 -3.77 1 95.19 89 MET A CA 1
ATOM 704 C C . MET A 1 89 ? 32.702 11.676 -4.638 1 95.19 89 MET A C 1
ATOM 706 O O . MET A 1 89 ? 31.914 11.563 -5.578 1 95.19 89 MET A O 1
ATOM 710 N N . LEU A 1 90 ? 33.592 10.75 -4.321 1 94.92 90 LEU A N 1
ATOM 711 C CA . LEU A 1 90 ? 33.762 9.562 -5.15 1 94.92 90 LEU A CA 1
ATOM 712 C C . LEU A 1 90 ? 32.952 8.393 -4.599 1 94.92 90 LEU A C 1
ATOM 714 O O . LEU A 1 90 ? 32.873 8.206 -3.383 1 94.92 90 LEU A O 1
ATOM 718 N N . PRO A 1 91 ? 32.324 7.596 -5.47 1 95.64 91 PRO A N 1
ATOM 719 C CA . PRO A 1 91 ? 31.449 6.505 -5.035 1 95.64 91 PRO A CA 1
ATOM 720 C C . PRO A 1 91 ? 32.225 5.259 -4.612 1 95.64 91 PRO A C 1
ATOM 722 O O . PRO A 1 91 ? 33.174 4.859 -5.29 1 95.64 91 PRO A O 1
ATOM 725 N N . TYR A 1 92 ? 31.893 4.692 -3.501 1 94.79 92 TYR A N 1
ATOM 726 C CA . TYR A 1 92 ? 32.409 3.438 -2.966 1 94.79 92 TYR A CA 1
ATOM 727 C C . TYR A 1 92 ? 31.274 2.466 -2.664 1 94.79 92 TYR A C 1
ATOM 729 O O . TYR A 1 92 ? 30.219 2.868 -2.169 1 94.79 92 TYR A O 1
ATOM 737 N N . SER A 1 93 ? 31.383 1.196 -2.995 1 93.76 93 SER A N 1
ATOM 738 C CA . SER A 1 93 ? 30.388 0.171 -2.695 1 93.76 93 SER A CA 1
ATOM 739 C C . SER A 1 93 ? 30.953 -0.89 -1.758 1 93.76 93 SER A C 1
ATOM 741 O O . SER A 1 93 ? 32.171 -1.048 -1.652 1 93.76 93 SER A O 1
ATOM 743 N N . ILE A 1 94 ? 30.11 -1.524 -1.094 1 92 94 ILE A N 1
ATOM 744 C CA . ILE A 1 94 ? 30.548 -2.55 -0.153 1 92 94 ILE A CA 1
ATOM 745 C C . ILE A 1 94 ? 30.765 -3.868 -0.892 1 92 94 ILE A C 1
ATOM 747 O O . ILE A 1 94 ? 30.003 -4.212 -1.798 1 92 94 ILE A O 1
ATOM 751 N N . ARG A 1 95 ? 31.84 -4.494 -0.524 1 91.66 95 ARG A N 1
ATOM 752 C CA . ARG A 1 95 ? 32.202 -5.794 -1.077 1 91.66 95 ARG A CA 1
ATOM 753 C C . ARG A 1 95 ? 32.395 -6.826 0.03 1 91.66 95 ARG A C 1
ATOM 755 O O . ARG A 1 95 ? 32.781 -6.48 1.148 1 91.66 95 ARG A O 1
ATOM 762 N N . GLU A 1 96 ? 32.156 -8.003 -0.32 1 87.91 96 GLU A N 1
ATOM 763 C CA . GLU A 1 96 ? 32.35 -9.075 0.652 1 87.91 96 GLU A CA 1
ATOM 764 C C . GLU A 1 96 ? 33.829 -9.267 0.975 1 87.91 96 GLU A C 1
ATOM 766 O O . GLU A 1 96 ? 34.684 -9.122 0.1 1 87.91 96 GLU A O 1
ATOM 771 N N . ARG A 1 97 ? 34.059 -9.719 2.169 1 84.19 97 ARG A N 1
ATOM 772 C CA . ARG A 1 97 ? 35.418 -9.942 2.65 1 84.19 97 ARG A CA 1
ATOM 773 C C . ARG A 1 97 ? 36.101 -11.058 1.867 1 84.19 97 ARG A C 1
ATOM 775 O O . ARG A 1 97 ? 37.293 -10.971 1.563 1 84.19 97 ARG A O 1
ATOM 782 N N . GLU A 1 98 ? 35.305 -12.038 1.489 1 81.59 98 GLU A N 1
ATOM 783 C CA . GLU A 1 98 ? 35.858 -13.224 0.841 1 81.59 98 GLU A CA 1
ATOM 784 C C . GLU A 1 98 ? 36.025 -13.006 -0.66 1 81.59 98 GLU A C 1
ATOM 786 O O . GLU A 1 98 ? 36.823 -13.688 -1.306 1 81.59 98 GLU A O 1
ATOM 791 N N . ASP A 1 99 ? 35.24 -12.031 -1.195 1 81.93 99 ASP A N 1
ATOM 792 C CA . ASP A 1 99 ? 35.285 -11.749 -2.626 1 81.93 99 ASP A CA 1
ATOM 793 C C . ASP A 1 99 ? 35.099 -10.258 -2.898 1 81.93 99 ASP A C 1
ATOM 795 O O . ASP A 1 99 ? 33.969 -9.78 -3.014 1 81.93 99 ASP A O 1
ATOM 799 N N . LEU A 1 100 ? 36.14 -9.617 -3.18 1 80.35 100 LEU A N 1
ATOM 800 C CA . LEU A 1 100 ? 36.125 -8.164 -3.313 1 80.35 100 LEU A CA 1
ATOM 801 C C . LEU A 1 100 ? 35.49 -7.744 -4.634 1 80.35 100 LEU A C 1
ATOM 803 O O . LEU A 1 100 ? 35.187 -6.566 -4.835 1 80.35 100 LEU A O 1
ATOM 807 N N . LYS A 1 101 ? 35.167 -8.684 -5.435 1 75.86 101 LYS A N 1
ATOM 808 C CA . LYS A 1 101 ? 34.563 -8.354 -6.723 1 75.86 101 LYS A CA 1
ATOM 809 C C . LYS A 1 101 ? 33.042 -8.453 -6.658 1 75.86 101 LYS A C 1
ATOM 811 O O . LYS A 1 101 ? 32.344 -7.944 -7.538 1 75.86 101 LYS A O 1
ATOM 816 N N . LYS A 1 102 ? 32.614 -9.043 -5.624 1 79.49 102 LYS A N 1
ATOM 817 C CA . LYS A 1 102 ? 31.181 -9.304 -5.526 1 79.49 102 LYS A CA 1
ATOM 818 C C . LYS A 1 102 ? 30.468 -8.18 -4.78 1 79.49 102 LYS A C 1
ATOM 820 O O . LYS A 1 102 ? 30.821 -7.86 -3.643 1 79.49 102 LYS A O 1
ATOM 825 N N . LEU A 1 103 ? 29.507 -7.611 -5.484 1 83.36 103 LEU A N 1
ATOM 826 C CA . LEU A 1 103 ? 28.666 -6.592 -4.866 1 83.36 103 LEU A CA 1
ATOM 827 C C . LEU A 1 103 ? 27.675 -7.221 -3.892 1 83.36 103 LEU A C 1
ATOM 829 O O . LEU A 1 103 ? 27.175 -8.322 -4.133 1 83.36 103 LEU A O 1
ATOM 833 N N . VAL A 1 104 ? 27.42 -6.511 -2.818 1 84.12 104 VAL A N 1
ATOM 834 C CA . VAL A 1 104 ? 26.497 -7.001 -1.799 1 84.12 104 VAL A CA 1
ATOM 835 C C . VAL A 1 104 ? 25.164 -6.265 -1.912 1 84.12 104 VAL A C 1
ATOM 837 O O . VAL A 1 104 ? 25.13 -5.033 -1.964 1 84.12 104 VAL A O 1
ATOM 840 N N . ASN A 1 105 ? 24.12 -7.06 -2.004 1 80.47 105 ASN A N 1
ATOM 841 C CA . ASN A 1 105 ? 22.784 -6.474 -2.02 1 80.47 105 ASN A CA 1
ATOM 842 C C . ASN A 1 105 ? 22.123 -6.551 -0.647 1 80.47 105 ASN A C 1
ATOM 844 O O . ASN A 1 105 ? 21.955 -7.639 -0.094 1 80.47 105 ASN A O 1
ATOM 848 N N . LEU A 1 106 ? 21.8 -5.489 -0.07 1 71.96 106 LEU A N 1
ATOM 849 C CA . LEU A 1 106 ? 21.178 -5.474 1.25 1 71.96 106 LEU A CA 1
ATOM 850 C C . LEU A 1 106 ? 19.728 -5.011 1.162 1 71.96 106 LEU A C 1
ATOM 852 O O . LEU A 1 106 ? 19.007 -5.023 2.162 1 71.96 106 LEU A O 1
ATOM 856 N N . GLY A 1 107 ? 19.332 -4.622 -0.016 1 65.74 107 GLY A N 1
ATOM 857 C CA . GLY A 1 107 ? 17.982 -4.082 -0.05 1 65.74 107 GLY A CA 1
ATOM 858 C C . GLY A 1 107 ? 17.121 -4.697 -1.137 1 65.74 107 GLY A C 1
ATOM 859 O O . GLY A 1 107 ? 17.592 -4.927 -2.253 1 65.74 107 GLY A O 1
ATOM 860 N N . ARG A 1 108 ? 15.871 -4.805 -0.679 1 68.66 108 ARG A N 1
ATOM 861 C CA . ARG A 1 108 ? 14.934 -5.385 -1.637 1 68.66 108 ARG A CA 1
ATOM 862 C C . ARG A 1 108 ? 14.031 -4.312 -2.237 1 68.66 108 ARG A C 1
ATOM 864 O O . ARG A 1 108 ? 13.365 -4.548 -3.247 1 68.66 108 ARG A O 1
ATOM 871 N N . SER A 1 109 ? 13.991 -3.245 -1.556 1 85.24 109 SER A N 1
ATOM 872 C CA . SER A 1 109 ? 13.202 -2.114 -2.034 1 85.24 109 SER A CA 1
ATOM 873 C C . SER A 1 109 ? 14.01 -0.821 -1.994 1 85.24 109 SER A C 1
ATOM 875 O O . SER A 1 109 ? 15.07 -0.764 -1.367 1 85.24 109 SER A O 1
ATOM 877 N N . SER A 1 110 ? 13.559 0.168 -2.718 1 90.28 110 SER A N 1
ATOM 878 C CA . SER A 1 110 ? 14.248 1.454 -2.75 1 90.28 110 SER A CA 1
ATOM 879 C C . SER A 1 110 ? 14.372 2.05 -1.351 1 90.28 110 SER A C 1
ATOM 881 O O . SER A 1 110 ? 15.414 2.607 -0.998 1 90.28 110 SER A O 1
ATOM 883 N N . TRP A 1 111 ? 13.383 1.864 -0.571 1 86.98 111 TRP A N 1
ATOM 884 C CA . TRP A 1 111 ? 13.387 2.395 0.788 1 86.98 111 TRP A CA 1
ATOM 885 C C . TRP A 1 111 ? 14.408 1.666 1.655 1 86.98 111 TRP A C 1
ATOM 887 O O . TRP A 1 111 ? 15.17 2.296 2.391 1 86.98 111 TRP A O 1
ATOM 897 N N . GLU A 1 112 ? 14.434 0.396 1.565 1 88.94 112 GLU A N 1
ATOM 898 C CA . GLU A 1 112 ? 15.376 -0.4 2.347 1 88.94 112 GLU A CA 1
ATOM 899 C C . GLU A 1 112 ? 16.816 -0.118 1.93 1 88.94 112 GLU A C 1
ATOM 901 O O . GLU A 1 112 ? 17.718 -0.097 2.77 1 88.94 112 GLU A O 1
ATOM 906 N N . ALA A 1 113 ? 16.914 0.065 0.624 1 91.85 113 ALA A N 1
ATOM 907 C CA . ALA A 1 113 ? 18.253 0.349 0.117 1 91.85 113 ALA A CA 1
ATOM 908 C C . ALA A 1 113 ? 18.772 1.681 0.654 1 91.85 113 ALA A C 1
ATOM 910 O O . ALA A 1 113 ? 19.927 1.78 1.073 1 91.85 113 ALA A O 1
ATOM 911 N N . ASP A 1 114 ? 17.934 2.636 0.684 1 92.51 114 ASP A N 1
ATOM 912 C CA . ASP A 1 114 ? 18.311 3.954 1.187 1 92.51 114 ASP A CA 1
ATOM 913 C C . ASP A 1 114 ? 18.632 3.901 2.679 1 92.51 114 ASP A C 1
ATOM 915 O O . ASP A 1 114 ? 19.611 4.498 3.13 1 92.51 114 ASP A O 1
ATOM 919 N N . GLU A 1 115 ? 17.884 3.199 3.396 1 89.88 115 GLU A N 1
ATOM 920 C CA . GLU A 1 115 ? 18.095 3.082 4.836 1 89.88 115 GLU A CA 1
ATOM 921 C C . GLU A 1 115 ? 19.372 2.304 5.145 1 89.88 115 GLU A C 1
ATOM 923 O O . GLU A 1 115 ? 20.062 2.598 6.123 1 89.88 115 GLU A O 1
ATOM 928 N N . ALA A 1 116 ? 19.584 1.296 4.365 1 91.99 116 ALA A N 1
ATOM 929 C CA . ALA A 1 116 ? 20.809 0.523 4.554 1 91.99 116 ALA A CA 1
ATOM 930 C C . ALA A 1 116 ? 22.045 1.397 4.359 1 91.99 116 ALA A C 1
ATOM 932 O O . ALA A 1 116 ? 23.016 1.286 5.111 1 91.99 116 ALA A O 1
ATOM 933 N N . GLU A 1 117 ? 21.975 2.243 3.361 1 94.09 117 GLU A N 1
ATOM 934 C CA . GLU A 1 117 ? 23.088 3.153 3.108 1 94.09 117 GLU A CA 1
ATOM 935 C C . GLU A 1 117 ? 23.313 4.091 4.291 1 94.09 117 GLU A C 1
ATOM 937 O O . GLU A 1 117 ? 24.454 4.323 4.697 1 94.09 117 GLU A O 1
ATOM 942 N N . ALA A 1 118 ? 22.26 4.568 4.809 1 93.32 118 ALA A N 1
ATOM 943 C CA . ALA A 1 118 ? 22.339 5.485 5.944 1 93.32 118 ALA A CA 1
ATOM 944 C C . ALA A 1 118 ? 22.919 4.789 7.172 1 93.32 118 ALA A C 1
ATOM 946 O O . ALA A 1 118 ? 23.703 5.383 7.916 1 93.32 118 ALA A O 1
ATOM 947 N N . ARG A 1 119 ? 22.603 3.604 7.397 1 91.86 119 ARG A N 1
ATOM 948 C CA . ARG A 1 119 ? 23.099 2.842 8.539 1 91.86 119 ARG A CA 1
ATOM 949 C C . ARG A 1 119 ? 24.585 2.536 8.39 1 91.86 119 ARG A C 1
ATOM 951 O O . ARG A 1 119 ? 25.331 2.557 9.371 1 91.86 119 ARG A O 1
ATOM 958 N N . ILE A 1 120 ? 24.927 2.21 7.193 1 94.74 120 ILE A N 1
ATOM 959 C CA . ILE A 1 120 ? 26.334 1.925 6.934 1 94.74 120 ILE A CA 1
ATOM 960 C C . ILE A 1 120 ? 27.168 3.181 7.177 1 94.74 120 ILE A C 1
ATOM 962 O O . ILE A 1 120 ? 28.248 3.112 7.769 1 94.74 120 ILE A O 1
ATOM 966 N N . ARG A 1 121 ? 26.681 4.272 6.681 1 95.41 121 ARG A N 1
ATOM 967 C CA . ARG A 1 121 ? 27.365 5.54 6.914 1 95.41 121 ARG A CA 1
ATOM 968 C C . ARG A 1 121 ? 27.581 5.779 8.405 1 95.41 121 ARG A C 1
ATOM 970 O O . ARG A 1 121 ? 28.676 6.159 8.825 1 95.41 121 ARG A O 1
ATOM 977 N N . LYS A 1 122 ? 26.563 5.648 9.16 1 91.97 122 LYS A N 1
ATOM 978 C CA . LYS A 1 122 ? 26.643 5.863 10.602 1 91.97 122 LYS A CA 1
ATOM 979 C C . LYS A 1 122 ? 27.661 4.924 11.242 1 91.97 122 LYS A C 1
ATOM 981 O O . LYS A 1 122 ? 28.428 5.333 12.116 1 91.97 122 LYS A O 1
ATOM 986 N N . GLU A 1 123 ? 27.624 3.733 10.807 1 93.74 123 GLU A N 1
ATOM 987 C CA . GLU A 1 123 ? 28.563 2.757 11.35 1 93.74 123 GLU A CA 1
ATOM 988 C C . GLU A 1 123 ? 30.006 3.148 11.042 1 93.74 123 GLU A C 1
ATOM 990 O O . GLU A 1 123 ? 30.883 3.033 11.901 1 93.74 123 GLU A O 1
ATOM 995 N N . ILE A 1 124 ? 30.25 3.555 9.855 1 94.79 124 ILE A N 1
ATOM 996 C CA . ILE A 1 124 ? 31.592 3.955 9.446 1 94.79 124 ILE A CA 1
ATOM 997 C C . ILE A 1 124 ? 32.064 5.129 10.301 1 94.79 124 ILE A C 1
ATOM 999 O O . ILE A 1 124 ? 33.209 5.15 10.759 1 94.79 124 ILE A O 1
ATOM 1003 N N . ILE A 1 125 ? 31.248 6.097 10.487 1 92.71 125 ILE A N 1
ATOM 1004 C CA . ILE A 1 125 ? 31.591 7.27 11.283 1 92.71 125 ILE A CA 1
ATOM 1005 C C . ILE A 1 125 ? 31.863 6.854 12.726 1 92.71 125 ILE A C 1
ATOM 1007 O O . ILE A 1 125 ? 32.815 7.331 13.349 1 92.71 125 ILE A O 1
ATOM 1011 N N . ASP A 1 126 ? 31.02 5.97 13.249 1 90.11 126 ASP A N 1
ATOM 1012 C CA . ASP A 1 126 ? 31.217 5.48 14.61 1 90.11 126 ASP A CA 1
ATOM 1013 C C . ASP A 1 126 ? 32.558 4.763 14.747 1 90.11 126 ASP A C 1
ATOM 1015 O O . ASP A 1 126 ? 33.269 4.949 15.736 1 90.11 126 ASP A O 1
ATOM 1019 N N . LEU A 1 127 ? 32.862 3.991 13.749 1 91.75 127 LEU A N 1
ATOM 1020 C CA . LEU A 1 127 ? 34.113 3.242 13.769 1 91.75 127 LEU A CA 1
ATOM 1021 C C . LEU A 1 127 ? 35.309 4.177 13.62 1 91.75 127 LEU A C 1
ATOM 1023 O O . LEU A 1 127 ? 36.344 3.974 14.259 1 91.75 127 LEU A O 1
ATOM 1027 N N . ALA A 1 128 ? 35.144 5.151 12.774 1 92.12 128 ALA A N 1
ATOM 1028 C CA . ALA A 1 128 ? 36.226 6.1 12.527 1 92.12 128 ALA A CA 1
ATOM 1029 C C . ALA A 1 128 ? 36.495 6.958 13.76 1 92.12 128 ALA A C 1
ATOM 1031 O O . ALA A 1 128 ? 37.644 7.307 14.042 1 92.12 128 ALA A O 1
ATOM 1032 N N . THR A 1 129 ? 35.476 7.332 14.512 1 88.57 129 THR A N 1
ATOM 1033 C CA . THR A 1 129 ? 35.59 8.273 15.62 1 88.57 129 THR A CA 1
ATOM 1034 C C . THR A 1 129 ? 35.92 7.543 16.919 1 88.57 129 THR A C 1
ATOM 1036 O O . THR A 1 129 ? 36.122 8.175 17.958 1 88.57 129 THR A O 1
ATOM 1039 N N . MET A 1 130 ? 35.883 6.291 16.884 1 84.74 130 MET A N 1
ATOM 1040 C CA . MET A 1 130 ? 36.276 5.521 18.061 1 84.74 130 MET A CA 1
ATOM 1041 C C . MET A 1 130 ? 37.729 5.796 18.431 1 84.74 130 MET A C 1
ATOM 1043 O O . MET A 1 130 ? 38.085 5.793 19.611 1 84.74 130 MET A O 1
ATOM 1047 N N . LYS A 1 131 ? 38.448 6.002 17.393 1 78.35 131 LYS A N 1
ATOM 1048 C CA . LYS A 1 131 ? 39.85 6.332 17.635 1 78.35 131 LYS A CA 1
ATOM 1049 C C . LYS A 1 131 ? 40.102 7.826 17.457 1 78.35 131 LYS A C 1
ATOM 1051 O O . LYS A 1 131 ? 39.389 8.496 16.708 1 78.35 131 LYS A O 1
ATOM 1056 N N . GLU A 1 132 ? 41.001 8.307 18.011 1 79.13 132 GLU A N 1
ATOM 1057 C CA . GLU A 1 132 ? 41.302 9.735 18.004 1 79.13 132 GLU A CA 1
ATOM 1058 C C . GLU A 1 132 ? 41.696 10.21 16.609 1 79.13 132 GLU A C 1
ATOM 1060 O O . GLU A 1 132 ? 41.561 11.393 16.289 1 79.13 132 GLU A O 1
ATOM 1065 N N . GLU A 1 133 ? 42.074 9.317 15.806 1 83.03 133 GLU A N 1
ATOM 1066 C CA . GLU A 1 133 ? 42.568 9.699 14.487 1 83.03 133 GLU A CA 1
ATOM 1067 C C . GLU A 1 133 ? 41.416 9.976 13.525 1 83.03 133 GLU A C 1
ATOM 1069 O O . GLU A 1 133 ? 41.607 10.611 12.486 1 83.03 133 GLU A O 1
ATOM 1074 N N . ASN A 1 134 ? 40.164 9.622 13.789 1 90.61 134 ASN A N 1
ATOM 1075 C CA . ASN A 1 134 ? 38.983 9.844 12.962 1 90.61 134 ASN A CA 1
ATOM 1076 C C . ASN A 1 134 ? 39.21 9.383 11.525 1 90.61 134 ASN A C 1
ATOM 1078 O O . ASN A 1 134 ? 38.955 10.132 10.58 1 90.61 134 ASN A O 1
ATOM 1082 N N . LYS A 1 135 ? 39.821 8.217 11.393 1 91.42 135 LYS A N 1
ATOM 1083 C CA . LYS A 1 135 ? 40.155 7.695 10.072 1 91.42 135 LYS A CA 1
ATOM 1084 C C . LYS A 1 135 ? 39.473 6.352 9.823 1 91.42 135 LYS A C 1
ATOM 1086 O O . LYS A 1 135 ? 39.251 5.58 10.758 1 91.42 135 LYS A O 1
ATOM 1091 N N . PHE A 1 136 ? 39.12 6.121 8.626 1 93.33 136 PHE A N 1
ATOM 1092 C CA . PHE A 1 136 ? 38.594 4.841 8.169 1 93.33 136 PHE A CA 1
ATOM 1093 C C . PHE A 1 136 ? 39.293 4.393 6.891 1 93.33 136 PHE A C 1
ATOM 1095 O O . PHE A 1 136 ? 40.029 5.168 6.275 1 93.33 136 PHE A O 1
ATOM 1102 N N . TYR A 1 137 ? 39.115 3.174 6.533 1 92.86 137 TYR A N 1
ATOM 1103 C CA . TYR A 1 137 ? 39.919 2.572 5.475 1 92.86 137 TYR A CA 1
ATOM 1104 C C . TYR A 1 137 ? 39.079 2.321 4.228 1 92.86 137 TYR A C 1
ATOM 1106 O O . TYR A 1 137 ? 37.978 1.771 4.314 1 92.86 137 TYR A O 1
ATOM 1114 N N . PHE A 1 138 ? 39.568 2.755 3.071 1 93.03 138 PHE A N 1
ATOM 1115 C CA . PHE A 1 138 ? 38.907 2.596 1.781 1 93.03 138 PHE A CA 1
ATOM 1116 C C . PHE A 1 138 ? 39.864 2.005 0.752 1 93.03 138 PHE A C 1
ATOM 1118 O O . PHE A 1 138 ? 41.049 2.345 0.731 1 93.03 138 PHE A O 1
ATOM 1125 N N . TYR A 1 139 ? 39.328 1.104 -0.088 1 91.08 139 TYR A N 1
ATOM 1126 C CA . TYR A 1 139 ? 40.141 0.494 -1.135 1 91.08 139 TYR A CA 1
ATOM 1127 C C . TYR A 1 139 ? 39.893 1.168 -2.48 1 91.08 139 TYR A C 1
ATOM 1129 O O . TYR A 1 139 ? 38.743 1.368 -2.879 1 91.08 139 TYR A O 1
ATOM 1137 N N . LYS A 1 140 ? 40.934 1.5 -3.173 1 87.02 140 LYS A N 1
ATOM 1138 C CA . LYS A 1 140 ? 40.803 2.221 -4.436 1 87.02 140 LYS A CA 1
ATOM 1139 C C . LYS A 1 140 ? 41.129 1.317 -5.621 1 87.02 140 LYS A C 1
ATOM 1141 O O . LYS A 1 140 ? 40.71 1.589 -6.749 1 87.02 140 LYS A O 1
ATOM 1146 N N . ASP A 1 141 ? 42.076 0.448 -5.393 1 81.83 141 ASP A N 1
ATOM 1147 C CA . ASP A 1 141 ? 42.563 -0.41 -6.469 1 81.83 141 ASP A CA 1
ATOM 1148 C C . ASP A 1 141 ? 42.674 -1.861 -6.007 1 81.83 141 ASP A C 1
ATOM 1150 O O . ASP A 1 141 ? 43.518 -2.188 -5.169 1 81.83 141 ASP A O 1
ATOM 1154 N N . LEU A 1 142 ? 41.928 -2.651 -6.624 1 79.73 142 LEU A N 1
ATOM 1155 C CA . LEU A 1 142 ? 41.923 -4.052 -6.216 1 79.73 142 LEU A CA 1
ATOM 1156 C C . LEU A 1 142 ? 43.004 -4.836 -6.951 1 79.73 142 LEU A C 1
ATOM 1158 O O . LEU A 1 142 ? 43.345 -5.953 -6.554 1 79.73 142 LEU A O 1
ATOM 1162 N N . GLU A 1 143 ? 43.54 -4.263 -7.965 1 77.66 143 GLU A N 1
ATOM 1163 C CA . GLU A 1 143 ? 44.583 -4.95 -8.72 1 77.66 143 GLU A CA 1
ATOM 1164 C C . GLU A 1 143 ? 45.937 -4.834 -8.025 1 77.66 143 GLU A C 1
ATOM 1166 O O . GLU A 1 143 ? 46.762 -5.746 -8.104 1 77.66 143 GLU A O 1
ATOM 1171 N N . ASN A 1 144 ? 46.187 -3.633 -7.44 1 79.88 144 ASN A N 1
ATOM 1172 C CA . ASN A 1 144 ? 47.422 -3.418 -6.692 1 79.88 144 ASN A CA 1
ATOM 1173 C C . ASN A 1 144 ? 47.15 -3.238 -5.201 1 79.88 144 ASN A C 1
ATOM 1175 O O . ASN A 1 144 ? 47.079 -2.109 -4.711 1 79.88 144 ASN A O 1
ATOM 1179 N N . LEU A 1 145 ? 47.121 -4.328 -4.524 1 81.52 145 LEU A N 1
ATOM 1180 C CA . LEU A 1 145 ? 46.711 -4.31 -3.124 1 81.52 145 LEU A CA 1
ATOM 1181 C C . LEU A 1 145 ? 47.867 -3.882 -2.225 1 81.52 145 LEU A C 1
ATOM 1183 O O . LEU A 1 145 ? 47.666 -3.596 -1.043 1 81.52 145 LEU A O 1
ATOM 1187 N N . GLN A 1 146 ? 49.053 -3.788 -2.786 1 78.64 146 GLN A N 1
ATOM 1188 C CA . GLN A 1 146 ? 50.22 -3.448 -1.979 1 78.64 146 GLN A CA 1
ATOM 1189 C C . GLN A 1 146 ? 50.095 -2.044 -1.395 1 78.64 146 GLN A C 1
ATOM 1191 O O . GLN A 1 146 ? 50.608 -1.77 -0.308 1 78.64 146 GLN A O 1
ATOM 1196 N N . ARG A 1 147 ? 49.362 -1.271 -2.086 1 83.66 147 ARG A N 1
ATOM 1197 C CA . ARG A 1 147 ? 49.241 0.104 -1.612 1 83.66 147 ARG A CA 1
ATOM 1198 C C . ARG A 1 147 ? 47.865 0.353 -1.003 1 83.66 147 ARG A C 1
ATOM 1200 O O . ARG A 1 147 ? 47.452 1.503 -0.839 1 83.66 147 ARG A O 1
ATOM 1207 N N . GLU A 1 148 ? 47.257 -0.706 -0.744 1 88.76 148 GLU A N 1
ATOM 1208 C CA . GLU A 1 148 ? 45.914 -0.621 -0.178 1 88.76 148 GLU A CA 1
ATOM 1209 C C . GLU A 1 148 ? 45.881 -1.166 1.247 1 88.76 148 GLU A C 1
ATOM 1211 O O . GLU A 1 148 ? 46.698 -2.015 1.613 1 88.76 148 GLU A O 1
ATOM 1216 N N . PRO A 1 149 ? 44.842 -0.556 2.067 1 90.04 149 PRO A N 1
ATOM 1217 C CA . PRO A 1 149 ? 43.795 0.446 1.859 1 90.04 149 PRO A CA 1
ATOM 1218 C C . PRO A 1 149 ? 44.283 1.871 2.113 1 90.04 149 PRO A C 1
ATOM 1220 O O . PRO A 1 149 ? 45.375 2.066 2.651 1 90.04 149 PRO A O 1
ATOM 1223 N N . HIS A 1 150 ? 43.544 2.839 1.736 1 90.9 150 HIS A N 1
ATOM 1224 C CA . HIS A 1 150 ? 43.824 4.247 1.992 1 90.9 150 HIS A CA 1
ATOM 1225 C C . HIS A 1 150 ? 43.041 4.755 3.199 1 90.9 150 HIS A C 1
ATOM 1227 O O . HIS A 1 150 ? 41.856 4.45 3.348 1 90.9 150 HIS A O 1
ATOM 1233 N N . GLU A 1 151 ? 43.699 5.475 3.973 1 90.96 151 GLU A N 1
ATOM 1234 C CA . GLU A 1 151 ? 43.069 6.075 5.146 1 90.96 151 GLU A CA 1
ATOM 1235 C C . GLU A 1 151 ? 42.451 7.428 4.809 1 90.96 151 GLU A C 1
ATOM 1237 O O . GLU A 1 151 ? 43.112 8.292 4.229 1 90.96 151 GLU A O 1
ATOM 1242 N N . VAL A 1 152 ? 41.225 7.529 5.095 1 92.56 152 VAL A N 1
ATOM 1243 C CA . VAL A 1 152 ? 40.52 8.781 4.845 1 92.56 152 VAL A CA 1
ATOM 1244 C C . VAL A 1 152 ? 39.909 9.3 6.145 1 92.56 152 VAL A C 1
ATOM 1246 O O . VAL A 1 152 ? 39.406 8.519 6.956 1 92.56 152 VAL A O 1
ATOM 1249 N N . ASN A 1 153 ? 39.985 10.527 6.298 1 91.77 153 ASN A N 1
ATOM 1250 C CA . ASN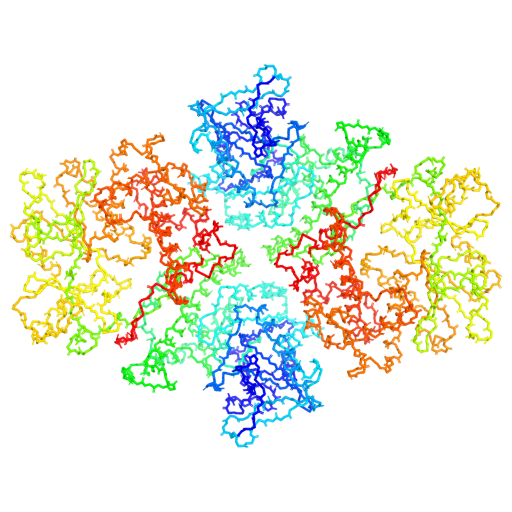 A 1 153 ? 39.396 11.162 7.472 1 91.77 153 ASN A CA 1
ATOM 1251 C C . ASN A 1 153 ? 37.874 11.218 7.375 1 91.77 153 ASN A C 1
ATOM 1253 O O . ASN A 1 153 ? 37.329 11.769 6.417 1 91.77 153 ASN A O 1
ATOM 1257 N N . VAL A 1 154 ? 37.23 10.593 8.263 1 92.09 154 VAL A N 1
ATOM 1258 C CA . VAL A 1 154 ? 35.772 10.577 8.321 1 92.09 154 VAL A CA 1
ATOM 1259 C C . VAL A 1 154 ? 35.308 10.916 9.735 1 92.09 154 VAL A C 1
ATOM 1261 O O . VAL A 1 154 ? 35.561 10.16 10.677 1 92.09 154 VAL A O 1
ATOM 1264 N N . GLN A 1 155 ? 34.641 12.013 9.846 1 89.94 155 GLN A N 1
ATOM 1265 C CA . GLN A 1 155 ? 34.236 12.424 11.186 1 89.94 155 GLN A CA 1
ATOM 1266 C C . GLN A 1 155 ? 32.765 12.831 11.215 1 89.94 155 GLN A C 1
ATOM 1268 O O . GLN A 1 155 ? 32.076 12.616 12.215 1 89.94 155 GLN A O 1
ATOM 1273 N N . TYR A 1 156 ? 32.387 13.444 10.118 1 89.91 156 TYR A N 1
ATOM 1274 C CA . TYR A 1 156 ? 31.023 13.958 10.062 1 89.91 156 TYR A CA 1
ATOM 1275 C C . TYR A 1 156 ? 30.263 13.362 8.883 1 89.91 156 TYR A C 1
ATOM 1277 O O . TYR A 1 156 ? 30.871 12.861 7.934 1 89.91 156 TYR A O 1
ATOM 1285 N N . GLU A 1 157 ? 28.935 13.458 8.931 1 90.35 157 GLU A N 1
ATOM 1286 C CA . GLU A 1 157 ? 28.089 12.926 7.867 1 90.35 157 GLU A CA 1
ATOM 1287 C C . GLU A 1 157 ? 28.39 13.602 6.532 1 90.35 157 GLU A C 1
ATOM 1289 O O . GLU A 1 157 ? 28.24 12.99 5.473 1 90.35 157 GLU A O 1
ATOM 1294 N N . ASP A 1 158 ? 28.941 14.797 6.599 1 90.33 158 ASP A N 1
ATOM 1295 C CA . ASP A 1 158 ? 29.254 15.575 5.405 1 90.33 158 ASP A CA 1
ATOM 1296 C C . ASP A 1 158 ? 30.402 14.943 4.622 1 90.33 158 ASP A C 1
ATOM 1298 O O . ASP A 1 158 ? 30.562 15.2 3.427 1 90.33 158 ASP A O 1
ATOM 1302 N N . HIS A 1 159 ? 31.16 14.103 5.345 1 92.21 159 HIS A N 1
ATOM 1303 C CA . HIS A 1 159 ? 32.326 13.493 4.718 1 92.21 159 HIS A CA 1
ATOM 1304 C C . HIS A 1 159 ? 31.935 12.262 3.907 1 92.21 159 HIS A C 1
ATOM 1306 O O . HIS A 1 159 ? 32.718 11.781 3.084 1 92.21 159 HIS A O 1
ATOM 1312 N N . LEU A 1 160 ? 30.767 11.756 4.201 1 95 160 LEU A N 1
ATOM 1313 C CA . LEU A 1 160 ? 30.205 10.589 3.531 1 95 160 LEU A CA 1
ATOM 1314 C C . LEU A 1 160 ? 28.769 10.854 3.09 1 95 160 LEU A C 1
ATOM 1316 O O . LEU A 1 160 ? 27.866 10.947 3.925 1 95 160 LEU A O 1
ATOM 1320 N N . LEU A 1 161 ? 28.54 10.877 1.85 1 96.06 161 LEU A N 1
ATOM 1321 C CA . LEU A 1 161 ? 27.178 11.08 1.37 1 96.06 161 LEU A CA 1
ATOM 1322 C C . LEU A 1 161 ? 26.561 9.764 0.911 1 96.06 161 LEU A C 1
ATOM 1324 O O . LEU A 1 161 ? 27.28 8.828 0.553 1 96.06 161 LEU A O 1
ATOM 1328 N N . VAL A 1 162 ? 25.295 9.67 1.002 1 96.46 162 VAL A N 1
ATOM 1329 C CA . VAL A 1 162 ? 24.555 8.513 0.509 1 96.46 162 VAL A CA 1
ATOM 1330 C C . VAL A 1 162 ? 23.873 8.86 -0.812 1 96.46 162 VAL A C 1
ATOM 1332 O O . VAL A 1 162 ? 23.865 10.02 -1.229 1 96.46 162 VAL A O 1
ATOM 1335 N N . SER A 1 163 ? 23.283 7.958 -1.517 1 95.41 163 SER A N 1
ATOM 1336 C CA . SER A 1 163 ? 22.719 8.134 -2.851 1 95.41 163 SER A CA 1
ATOM 1337 C C . SER A 1 163 ? 21.576 9.144 -2.839 1 95.41 163 SER A C 1
ATOM 1339 O O . SER A 1 163 ? 21.458 9.967 -3.749 1 95.41 163 SER A O 1
ATOM 1341 N N . GLU A 1 164 ? 20.782 9.063 -1.868 1 93.52 164 GLU A N 1
ATOM 1342 C CA . GLU A 1 164 ? 19.642 9.971 -1.787 1 93.52 164 GLU A CA 1
ATOM 1343 C C . GLU A 1 164 ? 20.095 11.428 -1.784 1 93.52 164 GLU A C 1
ATOM 1345 O O . GLU A 1 164 ? 19.453 12.285 -2.395 1 93.52 164 GLU A O 1
ATOM 1350 N N . GLU A 1 165 ? 21.162 11.717 -1.085 1 95.6 165 GLU A N 1
ATOM 1351 C CA . GLU A 1 165 ? 21.674 13.079 -0.963 1 95.6 165 GLU A CA 1
ATOM 1352 C C . GLU A 1 165 ? 22.268 13.565 -2.282 1 95.6 165 GLU A C 1
ATOM 1354 O O . GLU A 1 165 ? 22.148 14.743 -2.626 1 95.6 165 GLU A O 1
ATOM 1359 N N . VAL A 1 166 ? 22.849 12.658 -2.953 1 96 166 VAL A N 1
ATOM 1360 C CA . VAL A 1 166 ? 23.532 13.014 -4.193 1 96 166 VAL A CA 1
ATOM 1361 C C . VAL A 1 166 ? 22.512 13.17 -5.318 1 96 166 VAL A C 1
ATOM 1363 O O . VAL A 1 166 ? 22.607 14.097 -6.127 1 96 166 VAL A O 1
ATOM 1366 N N . TYR A 1 167 ? 21.513 12.315 -5.362 1 95.7 167 TYR A N 1
ATOM 1367 C CA . TYR A 1 167 ? 20.585 12.269 -6.486 1 95.7 167 TYR A CA 1
ATOM 1368 C C . TYR A 1 167 ? 19.385 13.176 -6.24 1 95.7 167 TYR A C 1
ATOM 1370 O O . TYR A 1 167 ? 18.978 13.932 -7.125 1 95.7 167 TYR A O 1
ATOM 1378 N N . SER A 1 168 ? 18.777 13.113 -5.078 1 91.59 168 SER A N 1
ATOM 1379 C CA . SER A 1 168 ? 17.517 13.792 -4.797 1 91.59 168 SER A CA 1
ATOM 1380 C C . SER A 1 168 ? 17.686 15.307 -4.828 1 91.59 168 SER A C 1
ATOM 1382 O O . SER A 1 168 ? 16.727 16.04 -5.076 1 91.59 168 SER A O 1
ATOM 1384 N N . ARG A 1 169 ? 18.881 15.817 -4.537 1 89.9 169 ARG A N 1
ATOM 1385 C CA . ARG A 1 169 ? 19.124 17.255 -4.484 1 89.9 169 ARG A CA 1
ATOM 1386 C C . ARG A 1 169 ? 18.794 17.916 -5.819 1 89.9 169 ARG A C 1
ATOM 1388 O O . ARG A 1 169 ? 18.447 19.098 -5.863 1 89.9 169 ARG A O 1
ATOM 1395 N N . HIS A 1 170 ? 18.848 17.141 -6.851 1 91.61 170 HIS A N 1
ATOM 1396 C CA . HIS A 1 170 ? 18.65 17.693 -8.187 1 91.61 170 HIS A CA 1
ATOM 1397 C C . HIS A 1 170 ? 17.183 18.028 -8.433 1 91.61 170 HIS A C 1
ATOM 1399 O O . HIS A 1 170 ? 16.861 18.793 -9.345 1 91.61 170 HIS A O 1
ATOM 1405 N N . ILE A 1 171 ? 16.336 17.461 -7.636 1 89.76 171 ILE A N 1
ATOM 1406 C CA . ILE A 1 171 ? 14.923 17.81 -7.737 1 89.76 171 ILE A CA 1
ATOM 1407 C C . ILE A 1 171 ? 14.728 19.28 -7.371 1 89.76 171 ILE A C 1
ATOM 1409 O O . ILE A 1 171 ? 13.96 19.991 -8.024 1 89.76 171 ILE A O 1
ATOM 1413 N N . LEU A 1 172 ? 15.429 19.727 -6.334 1 88.09 172 LEU A N 1
ATOM 1414 C CA . LEU A 1 172 ? 15.279 21.088 -5.833 1 88.09 172 LEU A CA 1
ATOM 1415 C C . LEU A 1 172 ? 16.189 22.05 -6.589 1 88.09 172 LEU A C 1
ATOM 1417 O O . LEU A 1 172 ? 15.868 23.232 -6.732 1 88.09 172 LEU A O 1
ATOM 1421 N N . CYS A 1 173 ? 17.321 21.476 -7.067 1 82.61 173 CYS A N 1
ATOM 1422 C CA . CYS A 1 173 ? 18.282 22.328 -7.757 1 82.61 173 CYS A CA 1
ATOM 1423 C C . CYS A 1 173 ? 17.783 22.698 -9.149 1 82.61 173 CYS A C 1
ATOM 1425 O O . CYS A 1 173 ? 18.12 23.762 -9.672 1 82.61 173 CYS A O 1
ATOM 1427 N N . SER A 1 174 ? 17.026 21.798 -9.729 1 79.95 174 SER A N 1
ATOM 1428 C CA . SER A 1 174 ? 16.453 22.02 -11.053 1 79.95 174 SER A CA 1
ATOM 1429 C C . SER A 1 174 ? 14.992 21.587 -11.103 1 79.95 174 SER A C 1
ATOM 1431 O O . SER A 1 174 ? 14.664 20.449 -10.761 1 79.95 174 SER A O 1
ATOM 1433 N N . HIS A 1 175 ? 14.181 22.495 -11.527 1 75.15 175 HIS A N 1
ATOM 1434 C CA . HIS A 1 175 ? 12.744 22.246 -11.517 1 75.15 175 HIS A CA 1
ATOM 1435 C C . HIS A 1 175 ? 12.355 21.223 -12.578 1 75.15 175 HIS A C 1
ATOM 1437 O O . HIS A 1 175 ? 11.231 20.714 -12.574 1 75.15 175 HIS A O 1
ATOM 1443 N N . CYS A 1 176 ? 13.303 20.862 -13.333 1 86.41 176 CYS A N 1
ATOM 1444 C CA . CYS A 1 176 ? 12.94 19.995 -14.449 1 86.41 176 CYS A CA 1
ATOM 1445 C C . CYS A 1 176 ? 13.349 18.553 -14.175 1 86.41 176 CYS A C 1
ATOM 1447 O O . CYS A 1 176 ? 13.18 17.682 -15.031 1 86.41 176 CYS A O 1
ATOM 1449 N N . VAL A 1 177 ? 13.805 18.282 -12.976 1 92.93 177 VAL A N 1
ATOM 1450 C CA . VAL A 1 177 ? 14.369 16.958 -12.731 1 92.93 177 VAL A CA 1
ATOM 1451 C C . VAL A 1 177 ? 13.454 16.172 -11.796 1 92.93 177 VAL A C 1
ATOM 1453 O O . VAL A 1 177 ? 12.946 16.715 -10.812 1 92.93 177 VAL A O 1
ATOM 1456 N N . ARG A 1 178 ? 13.127 15.009 -12.168 1 92.89 178 ARG A N 1
ATOM 1457 C CA . ARG A 1 178 ? 12.483 14.023 -11.306 1 92.89 178 ARG A CA 1
ATOM 1458 C C . ARG A 1 178 ? 13.412 12.845 -11.032 1 92.89 178 ARG A C 1
ATOM 1460 O O . ARG A 1 178 ? 14.173 12.43 -11.909 1 92.89 178 ARG A O 1
ATOM 1467 N N . TYR A 1 179 ? 13.307 12.343 -9.846 1 93.75 179 TYR A N 1
ATOM 1468 C CA . TYR A 1 179 ? 14.24 11.287 -9.471 1 93.75 179 TYR A CA 1
ATOM 1469 C C . TYR A 1 179 ? 13.506 10.111 -8.837 1 93.75 179 TYR A C 1
ATOM 1471 O O . TYR A 1 179 ? 12.559 10.302 -8.071 1 93.75 179 TYR A O 1
ATOM 1479 N N . ARG A 1 180 ? 14.002 8.895 -9.184 1 94.88 180 ARG A N 1
ATOM 1480 C CA . ARG A 1 180 ? 13.547 7.672 -8.53 1 94.88 180 ARG A CA 1
ATOM 1481 C C . ARG A 1 180 ? 14.664 6.636 -8.468 1 94.88 180 ARG A C 1
ATOM 1483 O O . ARG A 1 180 ? 15.455 6.511 -9.405 1 94.88 180 ARG A O 1
ATOM 1490 N N . ARG A 1 181 ? 14.763 6.031 -7.371 1 95.19 181 ARG A N 1
ATOM 1491 C CA . ARG A 1 181 ? 15.63 4.86 -7.28 1 95.19 181 ARG A CA 1
ATOM 1492 C C . ARG A 1 181 ? 14.861 3.583 -7.598 1 95.19 181 ARG A C 1
ATOM 1494 O O . ARG A 1 181 ? 13.766 3.364 -7.076 1 95.19 181 ARG A O 1
ATOM 1501 N N . LEU A 1 182 ? 15.395 2.883 -8.574 1 95.6 182 LEU A N 1
ATOM 1502 C CA . LEU A 1 182 ? 14.848 1.579 -8.935 1 95.6 182 LEU A CA 1
ATOM 1503 C C . LEU A 1 182 ? 15.844 0.467 -8.624 1 95.6 182 LEU A C 1
ATOM 1505 O O . LEU A 1 182 ? 16.997 0.522 -9.056 1 95.6 182 LEU A O 1
ATOM 1509 N N . CYS A 1 183 ? 15.6 -0.488 -7.849 1 93.7 183 CYS A N 1
ATOM 1510 C CA . CYS A 1 183 ? 16.512 -1.551 -7.443 1 93.7 183 CYS A CA 1
ATOM 1511 C C . CYS A 1 183 ? 16.49 -2.701 -8.443 1 93.7 183 CYS A C 1
ATOM 1513 O O . CYS A 1 183 ? 16.002 -3.789 -8.134 1 93.7 183 CYS A O 1
ATOM 1515 N N . PHE A 1 184 ? 17.123 -2.409 -9.567 1 94.61 184 PHE A N 1
ATOM 1516 C CA . PHE A 1 184 ? 17.217 -3.456 -10.577 1 94.61 184 PHE A CA 1
ATOM 1517 C C . PHE A 1 184 ? 18.262 -4.494 -10.184 1 94.61 184 PHE A C 1
ATOM 1519 O O . PHE A 1 184 ? 19.357 -4.143 -9.74 1 94.61 184 PHE A O 1
ATOM 1526 N N . PRO A 1 185 ? 17.926 -5.761 -10.36 1 91.42 185 PRO A N 1
ATOM 1527 C CA . PRO A 1 185 ? 18.948 -6.781 -10.118 1 91.42 185 PRO A CA 1
ATOM 1528 C C . PRO A 1 185 ? 20.093 -6.72 -11.127 1 91.42 185 PRO A C 1
ATOM 1530 O O . PRO A 1 185 ? 19.901 -6.265 -12.258 1 91.42 185 PRO A O 1
ATOM 1533 N N . LEU A 1 186 ? 21.2 -7.19 -10.785 1 88.45 186 LEU A N 1
ATOM 1534 C CA . LEU A 1 186 ? 22.393 -7.137 -11.623 1 88.45 186 LEU A CA 1
ATOM 1535 C C . LEU A 1 186 ? 22.163 -7.862 -12.944 1 88.45 186 LEU A C 1
ATOM 1537 O O . LEU A 1 186 ? 22.538 -7.36 -14.006 1 88.45 186 LEU A O 1
ATOM 1541 N N . GLU A 1 187 ? 21.518 -9.018 -12.84 1 87.47 187 GLU A N 1
ATOM 1542 C CA . GLU A 1 187 ? 21.387 -9.796 -14.068 1 87.47 187 GLU A CA 1
ATOM 1543 C C . GLU A 1 187 ? 19.935 -10.196 -14.315 1 87.47 187 GLU A C 1
ATOM 1545 O O . GLU A 1 187 ? 19.56 -10.527 -15.442 1 87.47 187 GLU A O 1
ATOM 1550 N N . ALA A 1 188 ? 19.1 -10.103 -13.362 1 90.04 188 ALA A N 1
ATOM 1551 C CA . ALA A 1 188 ? 17.731 -10.596 -13.489 1 90.04 188 ALA A CA 1
ATOM 1552 C C . ALA A 1 188 ? 16.778 -9.472 -13.884 1 90.04 188 ALA A C 1
ATOM 1554 O O . ALA A 1 188 ? 17.189 -8.316 -14.009 1 90.04 188 ALA A O 1
ATOM 1555 N N . ALA A 1 189 ? 15.588 -9.83 -14.173 1 93.72 189 ALA A N 1
ATOM 1556 C CA . ALA A 1 189 ? 14.544 -8.866 -14.51 1 93.72 189 ALA A CA 1
ATOM 1557 C C . ALA A 1 189 ? 14.132 -8.053 -13.286 1 93.72 189 ALA A C 1
ATOM 1559 O O . ALA A 1 189 ? 14.262 -8.518 -12.152 1 93.72 189 ALA A O 1
ATOM 1560 N N . PRO A 1 190 ? 13.645 -6.867 -13.56 1 94.53 190 PRO A N 1
ATOM 1561 C CA . PRO A 1 190 ? 13.207 -6.045 -12.429 1 94.53 190 PRO A CA 1
ATOM 1562 C C . PRO A 1 190 ? 11.94 -6.581 -11.766 1 94.53 190 PRO A C 1
ATOM 1564 O O . PRO A 1 190 ? 11.2 -7.356 -12.376 1 94.53 190 PRO A O 1
ATOM 1567 N N . SER A 1 191 ? 11.73 -6.202 -10.537 1 93.13 191 SER A N 1
ATOM 1568 C CA . SER A 1 191 ? 10.51 -6.571 -9.826 1 93.13 191 SER A CA 1
ATOM 1569 C C . SER A 1 191 ? 9.309 -5.787 -10.345 1 93.13 191 SER A C 1
ATOM 1571 O O . SER A 1 191 ? 9.468 -4.723 -10.947 1 93.13 191 SER A O 1
ATOM 1573 N N . ASP A 1 192 ? 8.134 -6.257 -10.08 1 93.55 192 ASP A N 1
ATOM 1574 C CA . ASP A 1 192 ? 6.914 -5.573 -10.497 1 93.55 192 ASP A CA 1
ATOM 1575 C C . ASP A 1 192 ? 6.791 -4.21 -9.821 1 93.55 192 ASP A C 1
ATOM 1577 O O . ASP A 1 192 ? 6.287 -3.257 -10.42 1 93.55 192 ASP A O 1
ATOM 1581 N N . VAL A 1 193 ? 7.256 -4.15 -8.636 1 93.17 193 VAL A N 1
ATOM 1582 C CA . VAL A 1 193 ? 7.179 -2.916 -7.861 1 93.17 193 VAL A CA 1
ATOM 1583 C C . VAL A 1 193 ? 8.057 -1.845 -8.504 1 93.17 193 VAL A C 1
ATOM 1585 O O . VAL A 1 193 ? 7.674 -0.674 -8.566 1 93.17 193 VAL A O 1
ATOM 1588 N N . ASP A 1 194 ? 9.17 -2.216 -8.957 1 95.85 194 ASP A N 1
ATOM 1589 C CA . ASP A 1 194 ? 10.078 -1.277 -9.609 1 95.85 194 ASP A CA 1
ATOM 1590 C C . ASP A 1 194 ? 9.505 -0.794 -10.939 1 95.85 194 ASP A C 1
ATOM 1592 O O . ASP A 1 194 ? 9.67 0.372 -11.306 1 95.85 194 ASP A O 1
ATOM 1596 N N . VAL A 1 195 ? 8.863 -1.647 -11.617 1 97.48 195 VAL A N 1
ATOM 1597 C CA . VAL A 1 195 ? 8.265 -1.275 -12.895 1 97.48 195 VAL A CA 1
ATOM 1598 C C . VAL A 1 195 ? 7.129 -0.281 -12.665 1 97.48 195 VAL A C 1
ATOM 1600 O O . VAL A 1 195 ? 7.015 0.718 -13.379 1 97.48 195 VAL A O 1
ATOM 1603 N N . ASP A 1 196 ? 6.311 -0.62 -11.717 1 96.74 196 ASP A N 1
ATOM 1604 C CA . ASP A 1 196 ? 5.235 0.302 -11.366 1 96.74 196 ASP A CA 1
ATOM 1605 C C . ASP A 1 196 ? 5.789 1.667 -10.967 1 96.74 196 ASP A C 1
ATOM 1607 O O . ASP A 1 196 ? 5.228 2.702 -11.333 1 96.74 196 ASP A O 1
ATOM 1611 N N . SER A 1 197 ? 6.879 1.7 -10.218 1 95.93 197 SER A N 1
ATOM 1612 C CA . SER A 1 197 ? 7.512 2.943 -9.789 1 95.93 197 SER A CA 1
ATOM 1613 C C . SER A 1 197 ? 8.043 3.733 -10.981 1 95.93 197 SER A C 1
ATOM 1615 O O . SER A 1 197 ? 7.968 4.963 -11.001 1 95.93 197 SER A O 1
ATOM 1617 N N . PHE A 1 198 ? 8.575 3.063 -11.918 1 97.37 198 PHE A N 1
ATOM 1618 C CA . PHE A 1 198 ? 9.08 3.678 -13.14 1 97.37 198 PHE A CA 1
ATOM 1619 C C . PHE A 1 198 ? 7.954 4.361 -13.908 1 97.37 198 PHE A C 1
ATOM 1621 O O . PHE A 1 198 ? 8.096 5.506 -14.34 1 97.37 198 PHE A O 1
ATOM 1628 N N . ILE A 1 199 ? 6.864 3.656 -14.022 1 97.09 199 ILE A N 1
ATOM 1629 C CA . ILE A 1 199 ? 5.714 4.188 -14.744 1 97.09 199 ILE A CA 1
ATOM 1630 C C . ILE A 1 199 ? 5.131 5.377 -13.983 1 97.09 199 ILE A C 1
ATOM 1632 O O . ILE A 1 199 ? 4.692 6.356 -14.591 1 97.09 199 ILE A O 1
ATOM 1636 N N . ASP A 1 200 ? 5.14 5.282 -12.71 1 93.65 200 ASP A N 1
ATOM 1637 C CA . ASP A 1 200 ? 4.584 6.343 -11.876 1 93.65 200 ASP A CA 1
ATOM 1638 C C . ASP A 1 200 ? 5.35 7.65 -12.068 1 93.65 200 ASP A C 1
ATOM 1640 O O . ASP A 1 200 ? 4.749 8.725 -12.131 1 93.65 200 ASP A O 1
ATOM 1644 N N . VAL A 1 201 ? 6.687 7.565 -12.106 1 93.58 201 VAL A N 1
ATOM 1645 C CA . VAL A 1 201 ? 7.48 8.779 -12.271 1 93.58 201 VAL A CA 1
ATOM 1646 C C . VAL A 1 201 ? 7.256 9.356 -13.667 1 93.58 201 VAL A C 1
ATOM 1648 O O . VAL A 1 201 ? 7.242 10.576 -13.847 1 93.58 201 VAL A O 1
ATOM 1651 N N . TYR A 1 202 ? 7.071 8.467 -14.605 1 94.59 202 TYR A N 1
ATOM 1652 C CA . TYR A 1 202 ? 6.78 8.926 -15.959 1 94.59 202 TYR A CA 1
ATOM 1653 C C . TYR A 1 202 ? 5.456 9.68 -16.006 1 94.59 202 TYR A C 1
ATOM 1655 O O . TYR A 1 202 ? 5.355 10.728 -16.648 1 94.59 202 TYR A O 1
ATOM 1663 N N . LYS A 1 203 ? 4.442 9.165 -15.288 1 91.83 203 LYS A N 1
ATOM 1664 C CA . LYS A 1 203 ? 3.11 9.762 -15.255 1 91.83 203 LYS A CA 1
ATOM 1665 C C . LYS A 1 203 ? 3.15 11.165 -14.656 1 91.83 203 LYS A C 1
ATOM 1667 O O . LYS A 1 203 ? 2.264 11.982 -14.915 1 91.83 203 LYS A O 1
ATOM 1672 N N . GLU A 1 204 ? 4.142 11.398 -13.859 1 86.8 204 GLU A N 1
ATOM 1673 C CA . GLU A 1 204 ? 4.23 12.676 -13.16 1 86.8 204 GLU A CA 1
ATOM 1674 C C . GLU A 1 204 ? 4.734 13.779 -14.086 1 86.8 204 GLU A C 1
ATOM 1676 O O . GLU A 1 204 ? 4.618 14.964 -13.769 1 86.8 204 GLU A O 1
ATOM 1681 N N . CYS A 1 205 ? 5.233 13.356 -15.212 1 88.26 205 CYS A N 1
ATOM 1682 C CA . CYS A 1 205 ? 5.696 14.348 -16.176 1 88.26 205 CYS A CA 1
ATOM 1683 C C . CYS A 1 205 ? 4.521 15.002 -16.893 1 88.26 205 CYS A C 1
ATOM 1685 O O . CYS A 1 205 ? 3.667 14.311 -17.451 1 88.26 205 CYS A O 1
ATOM 1687 N N . PRO A 1 206 ? 4.361 16.261 -16.927 1 78.39 206 PRO A N 1
ATOM 1688 C CA . PRO A 1 206 ? 3.235 16.954 -17.557 1 78.39 206 PRO A CA 1
ATOM 1689 C C . PRO A 1 206 ? 3.117 16.652 -19.05 1 78.39 206 PRO A C 1
ATOM 1691 O O . PRO A 1 206 ? 2.009 16.616 -19.591 1 78.39 206 PRO A O 1
ATOM 1694 N N . SER A 1 207 ? 4.213 16.349 -19.648 1 82.5 207 SER A N 1
ATOM 1695 C CA . SER A 1 207 ? 4.229 16.159 -21.095 1 82.5 207 SER A CA 1
ATOM 1696 C C . SER A 1 207 ? 4.202 14.678 -21.459 1 82.5 207 SER A C 1
ATOM 1698 O O . SER A 1 207 ? 4.371 14.317 -22.625 1 82.5 207 SER A O 1
ATOM 1700 N N . ALA A 1 208 ? 3.944 13.891 -20.519 1 83.72 208 ALA A N 1
ATOM 1701 C CA . ALA A 1 208 ? 4.071 12.452 -20.73 1 83.72 208 ALA A CA 1
ATOM 1702 C C . ALA A 1 208 ? 3.112 11.969 -21.814 1 83.72 208 ALA A C 1
ATOM 1704 O O . ALA A 1 208 ? 3.449 11.081 -22.601 1 83.72 208 ALA A O 1
ATOM 1705 N N . PHE A 1 209 ? 1.927 12.679 -21.965 1 85.99 209 PHE A N 1
ATOM 1706 C CA . PHE A 1 209 ? 0.921 12.15 -22.879 1 85.99 209 PHE A CA 1
ATOM 1707 C C . PHE A 1 209 ? 0.493 13.212 -23.885 1 85.99 209 PHE A C 1
ATOM 1709 O O . PHE A 1 209 ? -0.348 12.953 -24.748 1 85.99 209 PHE A O 1
ATOM 1716 N N . ASP A 1 210 ? 0.979 14.387 -23.624 1 78.73 210 ASP A N 1
ATOM 1717 C CA . ASP A 1 210 ? 0.615 15.472 -24.531 1 78.73 210 ASP A CA 1
ATOM 1718 C C . ASP A 1 210 ? 1.769 15.813 -25.47 1 78.73 210 ASP A C 1
ATOM 1720 O O . ASP A 1 210 ? 2.801 16.328 -25.033 1 78.73 210 ASP A O 1
ATOM 1724 N N . ARG A 1 211 ? 1.626 15.688 -26.664 1 71.67 211 ARG A N 1
ATOM 1725 C CA . ARG A 1 211 ? 2.653 15.934 -27.67 1 71.67 211 ARG A CA 1
ATOM 1726 C C . ARG A 1 211 ? 2.746 17.418 -28.008 1 71.67 211 ARG A C 1
ATOM 1728 O O . ARG A 1 211 ? 3.765 17.88 -28.525 1 71.67 211 ARG A O 1
ATOM 1735 N N . THR A 1 212 ? 1.713 17.966 -27.618 1 67.64 212 THR A N 1
ATOM 1736 C CA . THR A 1 212 ? 1.646 19.366 -28.021 1 67.64 212 THR A CA 1
ATOM 1737 C C . THR A 1 212 ? 2.447 20.244 -27.063 1 67.64 212 THR A C 1
ATOM 1739 O O . THR A 1 212 ? 2.73 21.405 -27.365 1 67.64 212 THR A O 1
ATOM 1742 N N . HIS A 1 213 ? 2.705 19.611 -25.914 1 64.94 213 HIS A N 1
ATOM 1743 C CA . HIS A 1 213 ? 3.427 20.401 -24.923 1 64.94 213 HIS A CA 1
ATOM 1744 C C . HIS A 1 213 ? 4.9 20.538 -25.295 1 64.94 213 HIS A C 1
ATOM 1746 O O . HIS A 1 213 ? 5.539 19.559 -25.687 1 64.94 213 HIS A O 1
ATOM 1752 N N . GLY A 1 214 ? 5.292 21.229 -26.365 1 65.26 214 GLY A N 1
ATOM 1753 C CA . GLY A 1 214 ? 6.658 21.547 -26.749 1 65.26 214 GLY A CA 1
ATOM 1754 C C . GLY A 1 214 ? 7.691 21.026 -25.768 1 65.26 214 GLY A C 1
ATOM 1755 O O . GLY A 1 214 ? 8.881 21.318 -25.899 1 65.26 214 GLY A O 1
ATOM 1756 N N . SER A 1 215 ? 7.315 20.174 -24.795 1 72.09 215 SER A N 1
ATOM 1757 C CA . SER A 1 215 ? 8.258 19.698 -23.788 1 72.09 215 SER A CA 1
ATOM 1758 C C . SER A 1 215 ? 8.961 18.425 -24.247 1 72.09 215 SER A C 1
ATOM 1760 O O . SER A 1 215 ? 8.387 17.626 -24.99 1 72.09 215 SER A O 1
ATOM 1762 N N . SER A 1 216 ? 10.298 18.388 -23.969 1 85.25 216 SER A N 1
ATOM 1763 C CA . SER A 1 216 ? 11.173 17.274 -24.321 1 85.25 216 SER A CA 1
ATOM 1764 C C . SER A 1 216 ? 11.603 16.496 -23.082 1 85.25 216 SER A C 1
ATOM 1766 O O . SER A 1 216 ? 12.348 17.011 -22.246 1 85.25 216 SER A O 1
ATOM 1768 N N . VAL A 1 217 ? 11.047 15.296 -22.933 1 90.36 217 VAL A N 1
ATOM 1769 C CA . VAL A 1 217 ? 11.363 14.457 -21.782 1 90.36 217 VAL A CA 1
ATOM 1770 C C . VAL A 1 217 ? 12.6 13.613 -22.081 1 90.36 217 VAL A C 1
ATOM 1772 O O . VAL A 1 217 ? 12.696 12.996 -23.145 1 90.36 217 VAL A O 1
ATOM 1775 N N . ALA A 1 218 ? 13.603 13.683 -21.234 1 95.41 218 ALA A N 1
ATOM 1776 C CA . ALA A 1 218 ? 14.788 12.833 -21.316 1 95.41 218 ALA A CA 1
ATOM 1777 C C . ALA A 1 218 ? 14.88 11.903 -20.11 1 95.41 218 ALA A C 1
ATOM 1779 O O . ALA A 1 218 ? 14.427 12.249 -19.016 1 95.41 218 ALA A O 1
ATOM 1780 N N . MET A 1 219 ? 15.36 10.73 -20.301 1 97.29 219 MET A N 1
ATOM 1781 C CA . MET A 1 219 ? 15.571 9.775 -19.217 1 97.29 219 MET A CA 1
ATOM 1782 C C . MET A 1 219 ? 17.05 9.431 -19.074 1 97.29 219 MET A C 1
ATOM 1784 O O . MET A 1 219 ? 17.749 9.25 -20.072 1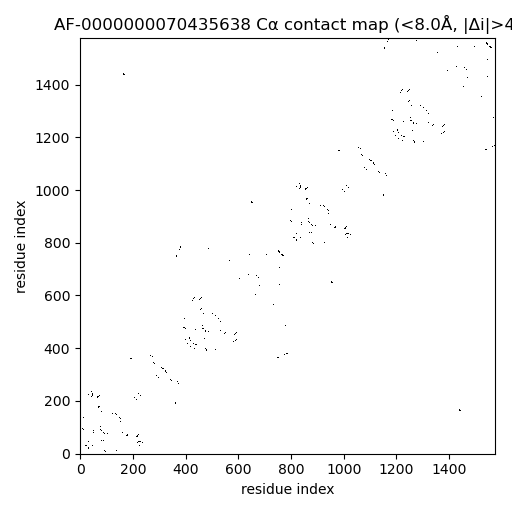 97.29 219 MET A O 1
ATOM 1788 N N . LEU A 1 220 ? 17.563 9.466 -17.897 1 98.22 220 LEU A N 1
ATOM 1789 C CA . LEU A 1 220 ? 18.936 9.074 -17.602 1 98.22 220 LEU A CA 1
ATOM 1790 C C . LEU A 1 220 ? 18.969 7.899 -16.63 1 98.22 220 LEU A C 1
ATOM 1792 O O . LEU A 1 220 ? 18.487 8.008 -15.501 1 98.22 220 LEU A O 1
ATOM 1796 N N . PHE A 1 221 ? 19.471 6.79 -17.051 1 98.39 221 PHE A N 1
ATOM 1797 C CA . PHE A 1 221 ? 19.604 5.588 -16.236 1 98.39 221 PHE A CA 1
ATOM 1798 C C . PHE A 1 221 ? 21.043 5.406 -15.769 1 98.39 221 PHE A C 1
ATOM 1800 O O . PHE A 1 221 ? 21.972 5.43 -16.58 1 98.39 221 PHE A O 1
ATOM 1807 N N . THR A 1 222 ? 21.207 5.229 -14.461 1 97.29 222 THR A N 1
ATOM 1808 C CA . THR A 1 222 ? 22.558 5.063 -13.937 1 97.29 222 THR A CA 1
ATOM 1809 C C . THR A 1 222 ? 22.677 3.762 -13.149 1 97.29 222 THR A C 1
ATOM 1811 O O . THR A 1 222 ? 21.738 3.361 -12.458 1 97.29 222 THR A O 1
ATOM 1814 N N . CYS A 1 223 ? 23.765 3.037 -13.305 1 95.6 223 CYS A N 1
ATOM 1815 C CA . CYS A 1 223 ? 24.092 1.867 -12.497 1 95.6 223 CYS A CA 1
ATOM 1816 C C . CYS A 1 223 ? 25.578 1.834 -12.161 1 95.6 223 CYS A C 1
ATOM 1818 O O . CYS A 1 223 ? 26.249 2.867 -12.191 1 95.6 223 CYS A O 1
ATOM 1820 N N . HIS A 1 224 ? 26.166 0.691 -11.877 1 92.99 224 HIS A N 1
ATOM 1821 C CA . HIS A 1 224 ? 27.546 0.571 -11.419 1 92.99 224 HIS A CA 1
ATOM 1822 C C . HIS A 1 224 ? 28.529 0.838 -12.554 1 92.99 224 HIS A C 1
ATOM 1824 O O . HIS A 1 224 ? 29.382 1.722 -12.447 1 92.99 224 HIS A O 1
ATOM 1830 N N . VAL A 1 225 ? 28.299 0.246 -13.763 1 91.92 225 VAL A N 1
ATOM 1831 C CA . VAL A 1 225 ? 29.303 0.304 -14.82 1 91.92 225 VAL A CA 1
ATOM 1832 C C . VAL A 1 225 ? 28.714 0.98 -16.056 1 91.92 225 VAL A C 1
ATOM 1834 O O . VAL A 1 225 ? 29.446 1.349 -16.978 1 91.92 225 VAL A O 1
ATOM 1837 N N . GLY A 1 226 ? 27.398 1.115 -16.145 1 92.59 226 GLY A N 1
ATOM 1838 C CA . GLY A 1 226 ? 26.78 1.834 -17.247 1 92.59 226 GLY A CA 1
ATOM 1839 C C . GLY A 1 226 ? 26.275 0.921 -18.348 1 92.59 226 GLY A C 1
ATOM 1840 O O . GLY A 1 226 ? 25.926 1.384 -19.436 1 92.59 226 GLY A O 1
ATOM 1841 N N . TYR A 1 227 ? 26.368 -0.319 -18.126 1 90.4 227 TYR A N 1
ATOM 1842 C CA . TYR A 1 227 ? 25.726 -1.253 -19.044 1 90.4 227 TYR A CA 1
ATOM 1843 C C . TYR A 1 227 ? 25.084 -2.409 -18.285 1 90.4 227 TYR A C 1
ATOM 1845 O O . TYR A 1 227 ? 25.227 -2.514 -17.065 1 90.4 227 TYR A O 1
ATOM 1853 N N . GLY A 1 228 ? 24.361 -3.329 -18.833 1 93.14 228 GLY A N 1
ATOM 1854 C CA . GLY A 1 228 ? 23.566 -4.377 -18.214 1 93.14 228 GLY A CA 1
ATOM 1855 C C . GLY A 1 228 ? 22.237 -3.881 -17.677 1 93.14 228 GLY A C 1
ATOM 1856 O O . GLY A 1 228 ? 21.217 -3.954 -18.366 1 93.14 228 GLY A O 1
ATOM 1857 N N . ARG A 1 229 ? 22.294 -3.364 -16.391 1 94.3 229 ARG A N 1
ATOM 1858 C CA . ARG A 1 229 ? 21.091 -2.8 -15.787 1 94.3 229 ARG A CA 1
ATOM 1859 C C . ARG A 1 229 ? 20.661 -1.527 -16.509 1 94.3 229 ARG A C 1
ATOM 1861 O O . ARG A 1 229 ? 19.472 -1.322 -16.762 1 94.3 229 ARG A O 1
ATOM 1868 N N . THR A 1 230 ? 21.663 -0.731 -16.83 1 96.38 230 THR A N 1
ATOM 1869 C CA . THR A 1 230 ? 21.411 0.537 -17.507 1 96.38 230 THR A CA 1
ATOM 1870 C C . THR A 1 230 ? 20.783 0.303 -18.878 1 96.38 230 THR A C 1
ATOM 1872 O O . THR A 1 230 ? 19.831 0.989 -19.256 1 96.38 230 THR A O 1
ATOM 1875 N N . THR A 1 231 ? 21.346 -0.65 -19.572 1 96.48 231 THR A N 1
ATOM 1876 C CA . THR A 1 231 ? 20.808 -0.953 -20.894 1 96.48 231 THR A CA 1
ATOM 1877 C C . THR A 1 231 ? 19.361 -1.427 -20.792 1 96.48 231 THR A C 1
ATOM 1879 O O . THR A 1 231 ? 18.529 -1.081 -21.634 1 96.48 231 THR A O 1
ATOM 1882 N N . LEU A 1 232 ? 19.098 -2.284 -19.776 1 97.63 232 LEU A N 1
ATOM 1883 C CA . LEU A 1 232 ? 17.72 -2.711 -19.556 1 97.63 232 LEU A CA 1
ATOM 1884 C C . LEU A 1 232 ? 16.809 -1.51 -19.324 1 97.63 232 LEU A C 1
ATOM 1886 O O . LEU A 1 232 ? 15.721 -1.431 -19.899 1 97.63 232 LEU A O 1
ATOM 1890 N N . GLY A 1 233 ? 17.236 -0.592 -18.494 1 98.06 233 GLY A N 1
ATOM 1891 C CA . GLY A 1 233 ? 16.481 0.632 -18.273 1 98.06 233 GLY A CA 1
ATOM 1892 C C . GLY A 1 233 ? 16.285 1.448 -19.537 1 98.06 233 GLY A C 1
ATOM 1893 O O . GLY A 1 233 ? 15.193 1.962 -19.787 1 98.06 233 GLY A O 1
ATOM 1894 N N . MET A 1 234 ? 17.329 1.557 -20.325 1 97.92 234 MET A N 1
ATOM 1895 C CA . MET A 1 234 ? 17.27 2.307 -21.576 1 97.92 234 MET A CA 1
ATOM 1896 C C . MET A 1 234 ? 16.262 1.686 -22.537 1 97.92 234 MET A C 1
ATOM 1898 O O . MET A 1 234 ? 15.516 2.401 -23.208 1 97.92 234 MET A O 1
ATOM 1902 N N . VAL A 1 235 ? 16.283 0.35 -22.565 1 97.65 235 VAL A N 1
ATOM 1903 C CA . VAL A 1 235 ? 15.321 -0.334 -23.423 1 97.65 235 VAL A CA 1
ATOM 1904 C C . VAL A 1 235 ? 13.901 -0.021 -22.957 1 97.65 235 VAL A C 1
ATOM 1906 O O . VAL A 1 235 ? 13.029 0.295 -23.771 1 97.65 235 VAL A O 1
ATOM 1909 N N . MET A 1 236 ? 13.624 -0.103 -21.674 1 98.34 236 MET A N 1
ATOM 1910 C CA . MET A 1 236 ? 12.309 0.197 -21.116 1 98.34 236 MET A CA 1
ATOM 1911 C C . MET A 1 236 ? 11.893 1.628 -21.442 1 98.34 236 MET A C 1
ATOM 1913 O O . MET A 1 236 ? 10.765 1.868 -21.874 1 98.34 236 MET A O 1
ATOM 1917 N N . GLY A 1 237 ? 12.862 2.58 -21.219 1 97.55 237 GLY A N 1
ATOM 1918 C CA . GLY A 1 237 ? 12.579 3.973 -21.526 1 97.55 237 GLY A CA 1
ATOM 1919 C C . GLY A 1 237 ? 12.3 4.216 -22.997 1 97.55 237 GLY A C 1
ATOM 1920 O O . GLY A 1 237 ? 11.386 4.967 -23.345 1 97.55 237 GLY A O 1
ATOM 1921 N N . SER A 1 238 ? 13.048 3.55 -23.85 1 96.93 238 SER A N 1
ATOM 1922 C CA . SER A 1 238 ? 12.882 3.7 -25.292 1 96.93 238 SER A CA 1
ATOM 1923 C C . SER A 1 238 ? 11.543 3.137 -25.756 1 96.93 238 SER A C 1
ATOM 1925 O O . SER A 1 238 ? 10.919 3.679 -26.67 1 96.93 238 SER A O 1
ATOM 1927 N N . LEU A 1 239 ? 11.141 2.046 -25.111 1 97.38 239 LEU A N 1
ATOM 1928 C CA . LEU A 1 239 ? 9.85 1.462 -25.456 1 97.38 239 LEU A CA 1
ATOM 1929 C C . LEU A 1 239 ? 8.711 2.414 -25.107 1 97.38 239 LEU A C 1
ATOM 1931 O O . LEU A 1 239 ? 7.77 2.575 -25.888 1 97.38 239 LEU A O 1
ATOM 1935 N N . ILE A 1 240 ? 8.745 3.062 -24.005 1 96.05 240 ILE A N 1
ATOM 1936 C CA . ILE A 1 240 ? 7.721 4.015 -23.591 1 96.05 240 ILE A CA 1
ATOM 1937 C C . ILE A 1 240 ? 7.661 5.173 -24.584 1 96.05 240 ILE A C 1
ATOM 1939 O O . ILE A 1 240 ? 6.579 5.568 -25.023 1 96.05 240 ILE A O 1
ATOM 1943 N N . LEU A 1 241 ? 8.852 5.688 -24.936 1 93.36 241 LEU A N 1
ATOM 1944 C CA . LEU A 1 241 ? 8.902 6.823 -25.85 1 93.36 241 LEU A CA 1
ATOM 1945 C C . LEU A 1 241 ? 8.436 6.419 -27.244 1 93.36 241 LEU A C 1
ATOM 1947 O O . LEU A 1 241 ? 7.841 7.226 -27.963 1 93.36 241 LEU A O 1
ATOM 1951 N N . ALA A 1 242 ? 8.732 5.156 -27.579 1 93.69 242 ALA A N 1
ATOM 1952 C CA . ALA A 1 242 ? 8.287 4.661 -28.879 1 93.69 242 ALA A CA 1
ATOM 1953 C C . ALA A 1 242 ? 6.763 4.611 -28.954 1 93.69 242 ALA A C 1
ATOM 1955 O O . ALA A 1 242 ? 6.18 4.84 -30.016 1 93.69 242 ALA A O 1
ATOM 1956 N N . HIS A 1 243 ? 6.135 4.261 -27.886 1 93.61 243 HIS A N 1
ATOM 1957 C CA . HIS A 1 243 ? 4.677 4.259 -27.855 1 93.61 243 HIS A CA 1
ATOM 1958 C C . HIS A 1 243 ? 4.123 5.679 -27.911 1 93.61 243 HIS A C 1
ATOM 1960 O O . HIS A 1 243 ? 3.04 5.906 -28.456 1 93.61 243 HIS A O 1
ATOM 1966 N N . ARG A 1 244 ? 4.836 6.593 -27.364 1 90.8 244 ARG A N 1
ATOM 1967 C CA . ARG A 1 244 ? 4.434 7.995 -27.395 1 90.8 244 ARG A CA 1
ATOM 1968 C C . ARG A 1 244 ? 4.611 8.585 -28.791 1 90.8 244 ARG A C 1
ATOM 1970 O O . ARG A 1 244 ? 3.713 9.255 -29.305 1 90.8 244 ARG A O 1
ATOM 1977 N N . ASN A 1 245 ? 5.8 8.254 -29.449 1 88.03 245 ASN A N 1
ATOM 1978 C CA . ASN A 1 245 ? 6.185 8.907 -30.696 1 88.03 245 ASN A CA 1
ATOM 1979 C C . ASN A 1 245 ? 5.895 8.022 -31.905 1 88.03 245 ASN A C 1
ATOM 1981 O O . ASN A 1 245 ? 5.867 8.503 -33.039 1 88.03 245 ASN A O 1
ATOM 1985 N N . GLY A 1 246 ? 5.672 6.751 -31.722 1 87.07 246 GLY A N 1
ATOM 1986 C CA . GLY A 1 246 ? 5.493 5.809 -32.815 1 87.07 246 GLY A CA 1
ATOM 1987 C C . GLY A 1 246 ? 6.728 4.972 -33.091 1 87.07 246 GLY A C 1
ATOM 1988 O O . GLY A 1 246 ? 7.854 5.461 -32.975 1 87.07 246 GLY A O 1
ATOM 1989 N N . PHE A 1 247 ? 6.567 3.754 -33.512 1 87.51 247 PHE A N 1
ATOM 1990 C CA . PHE A 1 247 ? 7.656 2.81 -33.732 1 87.51 247 PHE A CA 1
ATOM 1991 C C . PHE A 1 247 ? 8.228 2.962 -35.137 1 87.51 247 PHE A C 1
ATOM 1993 O O . PHE A 1 247 ? 9.283 2.405 -35.446 1 87.51 247 PHE A O 1
ATOM 2000 N N . ASN A 1 248 ? 7.504 3.606 -36.152 1 71.31 248 ASN A N 1
ATOM 2001 C CA . ASN A 1 248 ? 7.87 3.653 -37.563 1 71.31 248 ASN A CA 1
ATOM 2002 C C . ASN A 1 248 ? 9.311 4.121 -37.753 1 71.31 248 ASN A C 1
ATOM 2004 O O . ASN A 1 248 ? 10.06 3.535 -38.537 1 71.31 248 ASN A O 1
ATOM 2008 N N . SER A 1 249 ? 9.149 4.94 -37.546 1 61.59 249 SER A N 1
ATOM 2009 C CA . SER A 1 249 ? 10.492 5.458 -37.785 1 61.59 249 SER A CA 1
ATOM 2010 C C . SER A 1 249 ? 11.557 4.471 -37.318 1 61.59 249 SER A C 1
ATOM 2012 O O . SER A 1 249 ? 12.619 4.358 -37.934 1 61.59 249 SER A O 1
ATOM 2014 N N . ILE A 1 250 ? 11.788 3.883 -35.705 1 67.54 250 ILE A N 1
ATOM 2015 C CA . ILE A 1 250 ? 12.73 2.966 -35.072 1 67.54 250 ILE A CA 1
ATOM 2016 C C . ILE A 1 250 ? 12.86 1.699 -35.915 1 67.54 250 ILE A C 1
ATOM 2018 O O . ILE A 1 250 ? 13.963 1.176 -36.094 1 67.54 250 ILE A O 1
ATOM 2022 N N . MET A 1 251 ? 11.817 1.282 -36.459 1 65.62 251 MET A N 1
ATOM 2023 C CA . MET A 1 251 ? 11.732 0.001 -37.155 1 65.62 251 MET A CA 1
ATOM 2024 C C . MET A 1 251 ? 12.378 0.087 -38.534 1 65.62 251 MET A C 1
ATOM 2026 O O . MET A 1 251 ? 12.899 -0.906 -39.043 1 65.62 251 MET A O 1
ATOM 2030 N N . ARG A 1 252 ? 12.328 1.218 -39.299 1 58.56 252 ARG A N 1
ATOM 2031 C CA . ARG A 1 252 ? 12.902 1.373 -40.632 1 58.56 252 ARG A CA 1
ATOM 2032 C C . ARG A 1 252 ? 14.412 1.158 -40.606 1 58.56 252 ARG A C 1
ATOM 2034 O O . ARG A 1 252 ? 15 0.728 -41.601 1 58.56 252 ARG A O 1
ATOM 2041 N N . SER A 1 253 ? 15.028 1.286 -39.612 1 51.81 253 SER A N 1
ATOM 2042 C CA . SER A 1 253 ? 16.481 1.148 -39.589 1 51.81 253 SER A CA 1
ATOM 2043 C C . SER A 1 253 ? 16.896 -0.317 -39.512 1 51.81 253 SER A C 1
ATOM 2045 O O . SER A 1 253 ? 18.051 -0.656 -39.78 1 51.81 253 SER A O 1
ATOM 2047 N N . LYS A 1 254 ? 16.214 -1.305 -39.039 1 52.67 254 LYS A N 1
ATOM 2048 C CA . LYS A 1 254 ? 16.551 -2.718 -38.889 1 52.67 254 LYS A CA 1
ATOM 2049 C C . LYS A 1 254 ? 16.8 -3.37 -40.246 1 52.67 254 LYS A C 1
ATOM 2051 O O . LYS A 1 254 ? 17.588 -4.313 -40.352 1 52.67 254 LYS A O 1
ATOM 2056 N N . SER A 1 255 ? 15.976 -2.968 -41.374 1 46.69 255 SER A N 1
ATOM 2057 C CA . SER A 1 255 ? 16.126 -3.632 -42.665 1 46.69 255 SER A CA 1
ATOM 2058 C C . SER A 1 255 ? 17.578 -3.616 -43.13 1 46.69 255 SER A C 1
ATOM 2060 O O . SER A 1 255 ? 17.984 -4.447 -43.945 1 46.69 255 SER A O 1
ATOM 2062 N N . GLN A 1 256 ? 18.29 -2.612 -42.811 1 44.91 256 GLN A N 1
ATOM 2063 C CA . GLN A 1 256 ? 19.607 -2.646 -43.439 1 44.91 256 GLN A CA 1
ATOM 2064 C C . GLN A 1 256 ? 20.566 -3.538 -42.657 1 44.91 256 GLN A C 1
ATOM 2066 O O . GLN A 1 256 ? 21.605 -3.949 -43.179 1 44.91 256 GLN A O 1
ATOM 2071 N N . ARG A 1 257 ? 20.686 -3.535 -41.369 1 44.55 257 ARG A N 1
ATOM 2072 C CA . ARG A 1 257 ? 21.704 -4.336 -40.696 1 44.55 257 ARG A CA 1
ATOM 2073 C C . ARG A 1 257 ? 21.279 -5.798 -40.605 1 44.55 257 ARG A C 1
ATOM 2075 O O . ARG A 1 257 ? 20.133 -6.096 -40.264 1 44.55 257 ARG A O 1
ATOM 2082 N N . ARG A 1 258 ? 21.877 -6.755 -41.459 1 42.33 258 ARG A N 1
ATOM 2083 C CA . ARG A 1 258 ? 21.86 -8.214 -41.458 1 42.33 258 ARG A CA 1
ATOM 2084 C C . ARG A 1 258 ? 21.805 -8.76 -40.035 1 42.33 258 ARG A C 1
ATOM 2086 O O . ARG A 1 258 ? 22.663 -8.442 -39.209 1 42.33 258 ARG A O 1
ATOM 2093 N N . SER A 1 259 ? 20.673 -9.014 -39.439 1 42.55 259 SER A N 1
ATOM 2094 C CA . SER A 1 259 ? 20.532 -9.774 -38.201 1 42.55 259 SER A CA 1
ATOM 2095 C C . SER A 1 259 ? 21.552 -10.905 -38.127 1 42.55 259 SER A C 1
ATOM 2097 O O . SER A 1 259 ? 21.349 -11.97 -38.713 1 42.55 259 SER A O 1
ATOM 2099 N N . SER A 1 260 ? 22.595 -10.703 -38.432 1 40.26 260 SER A N 1
ATOM 2100 C CA . SER A 1 260 ? 23.57 -11.789 -38.401 1 40.26 260 SER A CA 1
ATOM 2101 C C . SER A 1 260 ? 23.306 -12.736 -37.236 1 40.26 260 SER A C 1
ATOM 2103 O O . SER A 1 260 ? 23.925 -13.798 -37.14 1 40.26 260 SER A O 1
ATOM 2105 N N . GLY A 1 261 ? 22.882 -12.241 -36.055 1 44.91 261 GLY A N 1
ATOM 2106 C CA . GLY A 1 261 ? 23.006 -13.144 -34.923 1 44.91 261 GLY A CA 1
ATOM 2107 C C . GLY A 1 261 ? 21.985 -14.266 -34.939 1 44.91 261 GLY A C 1
ATOM 2108 O O . GLY A 1 261 ? 20.959 -14.169 -35.617 1 44.91 261 GLY A O 1
ATOM 2109 N N . GLU A 1 262 ? 22.418 -15.431 -34.651 1 52.01 262 GLU A N 1
ATOM 2110 C CA . GLU A 1 262 ? 21.683 -16.666 -34.397 1 52.01 262 GLU A CA 1
ATOM 2111 C C . GLU A 1 262 ? 20.379 -16.39 -33.654 1 52.01 262 GLU A C 1
ATOM 2113 O O . GLU A 1 262 ? 20.386 -15.785 -32.58 1 52.01 262 GLU A O 1
ATOM 2118 N N . GLU A 1 263 ? 19.268 -16.152 -34.406 1 60.52 263 GLU A N 1
ATOM 2119 C CA . GLU A 1 263 ? 17.934 -16.066 -33.819 1 60.52 263 GLU A CA 1
ATOM 2120 C C . GLU A 1 263 ? 17.831 -16.912 -32.554 1 60.52 263 GLU A C 1
ATOM 2122 O O . GLU A 1 263 ? 18.185 -18.093 -32.561 1 60.52 263 GLU A O 1
ATOM 2127 N N . LEU A 1 264 ? 17.808 -16.204 -31.397 1 67.83 264 LEU A N 1
ATOM 2128 C CA . LEU A 1 264 ? 17.567 -16.884 -30.128 1 67.83 264 LEU A CA 1
ATOM 2129 C C . LEU A 1 264 ? 16.357 -17.806 -30.227 1 67.83 264 LEU A C 1
ATOM 2131 O O . LEU A 1 264 ? 15.233 -17.342 -30.432 1 67.83 264 LEU A O 1
ATOM 2135 N N . SER A 1 265 ? 16.609 -19.017 -30.649 1 72.84 265 SER A N 1
ATOM 2136 C CA . SER A 1 265 ? 15.534 -19.987 -30.828 1 72.84 265 SER A CA 1
ATOM 2137 C C . SER A 1 265 ? 15.265 -20.758 -29.54 1 72.84 265 SER A C 1
ATOM 2139 O O . SER A 1 265 ? 15.666 -21.916 -29.408 1 72.84 265 SER A O 1
ATOM 2141 N N . CYS A 1 266 ? 14.825 -20.058 -28.523 1 83.97 266 CYS A N 1
ATOM 2142 C CA . CYS A 1 266 ? 14.416 -20.742 -27.302 1 83.97 266 CYS A CA 1
ATOM 2143 C C . CYS A 1 266 ? 12.919 -21.026 -27.311 1 83.97 266 CYS A C 1
ATOM 2145 O O . CYS A 1 266 ? 12.121 -20.163 -27.683 1 83.97 266 CYS A O 1
ATOM 2147 N N . SER A 1 267 ? 12.586 -22.162 -26.983 1 85.14 267 SER A N 1
ATOM 2148 C CA . SER A 1 267 ? 11.199 -22.617 -27.003 1 85.14 267 SER A CA 1
ATOM 2149 C C . SER A 1 267 ? 10.313 -21.726 -26.14 1 85.14 267 SER A C 1
ATOM 2151 O O . SER A 1 267 ? 9.15 -21.488 -26.474 1 85.14 267 SER A O 1
ATOM 2153 N N . VAL A 1 268 ? 10.866 -21.238 -25.106 1 90.13 268 VAL A N 1
ATOM 2154 C CA . VAL A 1 268 ? 10.08 -20.439 -24.172 1 90.13 268 VAL A CA 1
ATOM 2155 C C . VAL A 1 268 ? 9.688 -19.116 -24.827 1 90.13 268 VAL A C 1
ATOM 2157 O O . VAL A 1 268 ? 8.614 -18.576 -24.553 1 90.13 268 VAL A O 1
ATOM 2160 N N . ILE A 1 269 ? 10.508 -18.517 -25.668 1 93.68 269 ILE A N 1
ATOM 2161 C CA . ILE A 1 269 ? 10.207 -17.272 -26.365 1 93.68 269 ILE A CA 1
ATOM 2162 C C . ILE A 1 269 ? 8.975 -17.459 -27.248 1 93.68 269 ILE A C 1
ATOM 2164 O O . ILE A 1 269 ? 8.08 -16.61 -27.264 1 93.68 269 ILE A O 1
ATOM 2168 N N . GLN A 1 270 ? 8.955 -18.606 -27.886 1 91.73 270 GLN A N 1
ATOM 2169 C CA . GLN A 1 270 ? 7.823 -18.9 -28.758 1 91.73 270 GLN A CA 1
ATOM 2170 C C . GLN A 1 270 ? 6.533 -19.046 -27.955 1 91.73 270 GLN A C 1
ATOM 2172 O O . GLN A 1 270 ? 5.47 -18.601 -28.392 1 91.73 270 GLN A O 1
ATOM 2177 N N . ARG A 1 271 ? 6.683 -19.655 -26.862 1 90.79 271 ARG A N 1
ATOM 2178 C CA . ARG A 1 271 ? 5.511 -19.833 -26.011 1 90.79 271 ARG A CA 1
ATOM 2179 C C . ARG A 1 271 ? 4.975 -18.489 -25.529 1 90.79 271 ARG A C 1
ATOM 2181 O O . ARG A 1 271 ? 3.762 -18.27 -25.506 1 90.79 271 ARG A O 1
ATOM 2188 N N . VAL A 1 272 ? 5.863 -17.59 -25.139 1 94.15 272 VAL A N 1
ATOM 2189 C CA . VAL A 1 272 ? 5.448 -16.276 -24.66 1 94.15 272 VAL A CA 1
ATOM 2190 C C . VAL A 1 272 ? 4.817 -15.485 -25.804 1 94.15 272 VAL A C 1
ATOM 2192 O O . VAL A 1 272 ? 3.778 -14.844 -25.626 1 94.15 272 VAL A O 1
ATOM 2195 N N . VAL A 1 273 ? 5.395 -15.54 -26.959 1 95.3 273 VAL A N 1
ATOM 2196 C CA . VAL A 1 273 ? 4.919 -14.807 -28.127 1 95.3 273 VAL A CA 1
ATOM 2197 C C . VAL A 1 273 ? 3.525 -15.296 -28.513 1 95.3 273 VAL A C 1
ATOM 2199 O O . VAL A 1 273 ? 2.686 -14.51 -28.959 1 95.3 273 VAL A O 1
ATOM 2202 N N . SER A 1 274 ? 3.287 -16.563 -28.255 1 92.2 274 SER A N 1
ATOM 2203 C CA . SER A 1 274 ? 1.988 -17.133 -28.598 1 92.2 274 SER A CA 1
ATOM 2204 C C . SER A 1 274 ? 0.923 -16.733 -27.582 1 92.2 274 SER A C 1
ATOM 2206 O O . SER A 1 274 ? -0.269 -16.729 -27.894 1 92.2 274 SER A O 1
ATOM 2208 N N . GLN A 1 275 ? 1.331 -16.418 -26.424 1 90.79 275 GLN A N 1
ATOM 2209 C CA . GLN A 1 275 ? 0.391 -16.116 -25.349 1 90.79 275 GLN A CA 1
ATOM 2210 C C . GLN A 1 275 ? 0.044 -14.63 -25.323 1 90.79 275 GLN A C 1
ATOM 2212 O O . GLN A 1 275 ? -0.966 -14.233 -24.738 1 90.79 275 GLN A O 1
ATOM 2217 N N . ILE A 1 276 ? 0.86 -13.813 -25.921 1 93.25 276 ILE A N 1
ATOM 2218 C CA . ILE A 1 276 ? 0.639 -12.371 -25.914 1 93.25 276 ILE A CA 1
ATOM 2219 C C . ILE A 1 276 ? -0.099 -11.956 -27.184 1 93.25 276 ILE A C 1
ATOM 2221 O O . ILE A 1 276 ? 0.204 -12.446 -28.274 1 93.25 276 ILE A O 1
ATOM 2225 N N . PRO A 1 277 ? -1.136 -11.063 -27.044 1 92 277 PRO A N 1
ATOM 2226 C CA . PRO A 1 277 ? -1.781 -10.552 -28.257 1 92 277 PRO A CA 1
ATOM 2227 C C . PRO A 1 277 ? -0.806 -9.828 -29.183 1 92 277 PRO A C 1
ATOM 2229 O O . PRO A 1 277 ? -0.004 -9.01 -28.723 1 92 277 PRO A O 1
ATOM 2232 N N . ASP A 1 278 ? -0.736 -10.113 -30.434 1 94.12 278 ASP A N 1
ATOM 2233 C CA . ASP A 1 278 ? 0.163 -9.516 -31.417 1 94.12 278 ASP A CA 1
ATOM 2234 C C . ASP A 1 278 ? 1.624 -9.773 -31.052 1 94.12 278 ASP A C 1
ATOM 2236 O O . ASP A 1 278 ? 2.456 -8.867 -31.122 1 94.12 278 ASP A O 1
ATOM 2240 N N . GLY A 1 279 ? 1.896 -10.994 -30.554 1 95.78 279 GLY A N 1
ATOM 2241 C CA . GLY A 1 279 ? 3.178 -11.368 -29.98 1 95.78 279 GLY A CA 1
ATOM 2242 C C . GLY A 1 279 ? 4.337 -11.198 -30.945 1 95.78 279 GLY A C 1
ATOM 2243 O O . GLY A 1 279 ? 5.414 -10.743 -30.555 1 95.78 279 GLY A O 1
ATOM 2244 N N . GLN A 1 280 ? 4.168 -11.481 -32.222 1 94.88 280 GLN A N 1
ATOM 2245 C CA . GLN A 1 280 ? 5.246 -11.377 -33.2 1 94.88 280 GLN A CA 1
ATOM 2246 C C . GLN A 1 280 ? 5.645 -9.921 -33.426 1 94.88 280 GLN A C 1
ATOM 2248 O O . GLN A 1 280 ? 6.832 -9.606 -33.525 1 94.88 280 GLN A O 1
ATOM 2253 N N . ASN A 1 281 ? 4.683 -9.114 -33.543 1 95.12 281 ASN A N 1
ATOM 2254 C CA . ASN A 1 281 ? 4.961 -7.691 -33.706 1 95.12 281 ASN A CA 1
ATOM 2255 C C . ASN A 1 281 ? 5.651 -7.111 -32.475 1 95.12 281 ASN A C 1
ATOM 2257 O O . ASN A 1 281 ? 6.564 -6.292 -32.598 1 95.12 281 ASN A O 1
ATOM 2261 N N . ILE A 1 282 ? 5.18 -7.546 -31.355 1 96.64 282 ILE A N 1
ATOM 2262 C CA . ILE A 1 282 ? 5.775 -7.091 -30.103 1 96.64 282 ILE A CA 1
ATOM 2263 C C . ILE A 1 282 ? 7.24 -7.518 -30.043 1 96.64 282 ILE A C 1
ATOM 2265 O O . ILE A 1 282 ? 8.104 -6.739 -29.636 1 96.64 282 ILE A O 1
ATOM 2269 N N . LYS A 1 283 ? 7.506 -8.746 -30.4 1 96.02 283 LYS A N 1
ATOM 2270 C CA . LYS A 1 283 ? 8.876 -9.251 -30.417 1 96.02 283 LYS A CA 1
ATOM 2271 C C . LYS A 1 283 ? 9.758 -8.418 -31.342 1 96.02 283 LYS A C 1
ATOM 2273 O O . LYS A 1 283 ? 10.888 -8.075 -30.988 1 96.02 283 LYS A O 1
ATOM 2278 N N . HIS A 1 284 ? 9.211 -8.05 -32.534 1 94.6 284 HIS A N 1
ATOM 2279 C CA . HIS A 1 284 ? 9.962 -7.242 -33.488 1 94.6 284 HIS A CA 1
ATOM 2280 C C . HIS A 1 284 ? 10.271 -5.861 -32.918 1 94.6 284 HIS A C 1
ATOM 2282 O O . HIS A 1 284 ? 11.374 -5.342 -33.1 1 94.6 284 HIS A O 1
ATOM 2288 N N . GLN A 1 285 ? 9.33 -5.335 -32.3 1 95.89 285 GLN A N 1
ATOM 2289 C CA . GLN A 1 285 ? 9.506 -4.021 -31.69 1 95.89 285 GLN A CA 1
ATOM 2290 C C . GLN A 1 285 ? 10.578 -4.058 -30.605 1 95.89 285 GLN A C 1
ATOM 2292 O O . GLN A 1 285 ? 11.447 -3.184 -30.554 1 95.89 285 GLN A O 1
ATOM 2297 N N . VAL A 1 286 ? 10.524 -5.072 -29.749 1 96.69 286 VAL A N 1
ATOM 2298 C CA . VAL A 1 286 ? 11.484 -5.199 -28.658 1 96.69 286 VAL A CA 1
ATOM 2299 C C . VAL A 1 286 ? 12.884 -5.429 -29.224 1 96.69 286 VAL A C 1
ATOM 2301 O O . VAL A 1 286 ? 13.854 -4.824 -28.762 1 96.69 286 VAL A O 1
ATOM 2304 N N . ASP A 1 287 ? 12.974 -6.29 -30.194 1 94.83 287 ASP A N 1
ATOM 2305 C CA . ASP A 1 287 ? 14.266 -6.574 -30.811 1 94.83 287 ASP A CA 1
ATOM 2306 C C . ASP A 1 287 ? 14.877 -5.31 -31.413 1 94.83 287 ASP A C 1
ATOM 2308 O O . ASP A 1 287 ? 16.082 -5.08 -31.296 1 94.83 287 ASP A O 1
ATOM 2312 N N . ALA A 1 288 ? 14.049 -4.536 -32.034 1 94.22 288 ALA A N 1
ATOM 2313 C CA . ALA A 1 288 ? 14.527 -3.294 -32.637 1 94.22 288 ALA A CA 1
ATOM 2314 C C . ALA A 1 288 ? 15.078 -2.346 -31.575 1 94.22 288 ALA A C 1
ATOM 2316 O O . ALA A 1 288 ? 16.107 -1.699 -31.787 1 94.22 288 ALA A O 1
ATOM 2317 N N . VAL A 1 289 ? 14.45 -2.28 -30.494 1 95.71 289 VAL A N 1
ATOM 2318 C CA . VAL A 1 289 ? 14.873 -1.364 -29.44 1 95.71 289 VAL A CA 1
ATOM 2319 C C . VAL A 1 289 ? 16.11 -1.919 -28.738 1 95.71 289 VAL A C 1
ATOM 2321 O O . VAL A 1 289 ? 16.989 -1.161 -28.323 1 95.71 289 VAL A O 1
ATOM 2324 N N . VAL A 1 290 ? 16.134 -3.214 -28.54 1 95.36 290 VAL A N 1
ATOM 2325 C CA . VAL A 1 290 ? 17.314 -3.849 -27.962 1 95.36 290 VAL A CA 1
ATOM 2326 C C . VAL A 1 290 ? 18.535 -3.558 -28.831 1 95.36 290 VAL A C 1
ATOM 2328 O O . VAL A 1 290 ? 19.624 -3.296 -28.314 1 95.36 290 VAL A O 1
ATOM 2331 N N . ASP A 1 291 ? 18.322 -3.58 -30.124 1 93.26 291 ASP A N 1
ATOM 2332 C CA . ASP A 1 291 ? 19.405 -3.267 -31.052 1 93.26 291 ASP A CA 1
ATOM 2333 C C . ASP A 1 291 ? 19.83 -1.805 -30.928 1 93.26 291 ASP A C 1
ATOM 2335 O O . ASP A 1 291 ? 21.021 -1.493 -30.979 1 93.26 291 ASP A O 1
ATOM 2339 N N . LEU A 1 292 ? 18.884 -1.015 -30.771 1 93.09 292 LEU A N 1
ATOM 2340 C CA . LEU A 1 292 ? 19.127 0.42 -30.68 1 93.09 292 LEU A CA 1
ATOM 2341 C C . LEU A 1 292 ? 19.939 0.757 -29.434 1 93.09 292 LEU A C 1
ATOM 2343 O O . LEU A 1 292 ? 20.778 1.659 -29.46 1 93.09 292 LEU A O 1
ATOM 2347 N N . CYS A 1 293 ? 19.709 0.011 -28.361 1 94.53 293 CYS A N 1
ATOM 2348 C CA . CYS A 1 293 ? 20.346 0.302 -27.082 1 94.53 293 CYS A CA 1
ATOM 2349 C C . CYS A 1 293 ? 21.554 -0.6 -26.856 1 94.53 293 CYS A C 1
ATOM 2351 O O . CYS A 1 293 ? 22.179 -0.554 -25.795 1 94.53 293 CYS A O 1
ATOM 2353 N N . GLY A 1 294 ? 21.886 -1.443 -27.807 1 90.7 294 GLY A N 1
ATOM 2354 C CA . GLY A 1 294 ? 22.809 -2.54 -27.566 1 90.7 294 GLY A CA 1
ATOM 2355 C C . GLY A 1 294 ? 24.242 -2.207 -27.938 1 90.7 294 GLY A C 1
ATOM 2356 O O . GLY A 1 294 ? 25.041 -3.104 -28.218 1 90.7 294 GLY A O 1
ATOM 2357 N N . GLU A 1 295 ? 24.634 -0.986 -27.878 1 88.41 295 GLU A N 1
ATOM 2358 C CA . GLU A 1 295 ? 25.986 -0.608 -28.28 1 88.41 295 GLU A CA 1
ATOM 2359 C C . GLU A 1 295 ? 27.025 -1.16 -27.307 1 88.41 295 GLU A C 1
ATOM 2361 O O . GLU A 1 295 ? 28.037 -1.724 -27.727 1 88.41 295 GLU A O 1
ATOM 2366 N N . LEU A 1 296 ? 26.776 -1.035 -26.028 1 90.62 296 LEU A N 1
ATOM 2367 C CA . LEU A 1 296 ? 27.724 -1.479 -25.011 1 90.62 296 LEU A CA 1
ATOM 2368 C C . LEU A 1 296 ? 27.36 -2.869 -24.499 1 90.62 296 LEU A C 1
ATOM 2370 O O . LEU A 1 296 ? 28.22 -3.592 -23.992 1 90.62 296 LEU A O 1
ATOM 2374 N N . TYR A 1 297 ? 26.116 -3.124 -24.477 1 91.63 297 TYR A N 1
ATOM 2375 C CA . TYR A 1 297 ? 25.556 -4.35 -23.92 1 91.63 297 TYR A CA 1
ATOM 2376 C C . TYR A 1 297 ? 24.33 -4.797 -24.706 1 91.63 297 TYR A C 1
ATOM 2378 O O . TYR A 1 297 ? 23.274 -4.164 -24.635 1 91.63 297 TYR A O 1
ATOM 2386 N N . HIS A 1 298 ? 24.526 -5.792 -25.447 1 93.31 298 HIS A N 1
ATOM 2387 C CA . HIS A 1 298 ? 23.437 -6.306 -26.27 1 93.31 298 HIS A CA 1
ATOM 2388 C C . HIS A 1 298 ? 22.851 -7.582 -25.675 1 93.31 298 HIS A C 1
ATOM 2390 O O . HIS A 1 298 ? 23.54 -8.6 -25.579 1 93.31 298 HIS A O 1
ATOM 2396 N N . LEU A 1 299 ? 21.631 -7.547 -25.32 1 93.63 299 LEU A N 1
ATOM 2397 C CA . LEU A 1 299 ? 21 -8.622 -24.562 1 93.63 299 LEU A CA 1
ATOM 2398 C C . LEU A 1 299 ? 21.045 -9.934 -25.338 1 93.63 299 LEU A C 1
ATOM 2400 O O . LEU A 1 299 ? 21.375 -10.981 -24.777 1 93.63 299 LEU A O 1
ATOM 2404 N N . HIS A 1 300 ? 20.806 -9.91 -26.666 1 92.6 300 HIS A N 1
ATOM 2405 C CA . HIS A 1 300 ? 20.822 -11.122 -27.478 1 92.6 300 HIS A CA 1
ATOM 2406 C C . HIS A 1 300 ? 22.218 -11.734 -27.527 1 92.6 300 HIS A C 1
ATOM 2408 O O . HIS A 1 300 ? 22.37 -12.953 -27.42 1 92.6 300 HIS A O 1
ATOM 2414 N N . SER A 1 301 ? 23.154 -10.747 -27.762 1 92.25 301 SER A N 1
ATOM 2415 C CA . SER A 1 301 ? 24.537 -11.209 -27.826 1 92.25 301 SER A CA 1
ATOM 2416 C C . SER A 1 301 ? 24.983 -11.804 -26.495 1 92.25 301 SER A C 1
ATOM 2418 O O . SER A 1 301 ? 25.745 -12.773 -26.466 1 92.25 301 SER A O 1
ATOM 2420 N N . GLU A 1 302 ? 24.496 -11.303 -25.358 1 92.68 302 GLU A N 1
ATOM 2421 C CA . GLU A 1 302 ? 24.83 -11.804 -24.029 1 92.68 302 GLU A CA 1
ATOM 2422 C C . GLU A 1 302 ? 24.209 -13.176 -23.784 1 92.68 302 GLU A C 1
ATOM 2424 O O . GLU A 1 302 ? 24.828 -14.042 -23.162 1 92.68 302 GLU A O 1
ATOM 2429 N N . ILE A 1 303 ? 22.981 -13.441 -24.158 1 92.61 303 ILE A N 1
ATOM 2430 C CA . ILE A 1 303 ? 22.319 -14.733 -24.016 1 92.61 303 ILE A CA 1
ATOM 2431 C C . ILE A 1 303 ? 23.08 -15.792 -24.809 1 92.61 303 ILE A C 1
ATOM 2433 O O . ILE A 1 303 ? 23.357 -16.88 -24.297 1 92.61 303 ILE A O 1
ATOM 2437 N N . SER A 1 304 ? 23.438 -15.389 -26.021 1 92.21 304 SER A N 1
ATOM 2438 C CA . SER A 1 304 ? 24.159 -16.319 -26.884 1 92.21 304 SER A CA 1
ATOM 2439 C C . SER A 1 304 ? 25.536 -16.645 -26.317 1 92.21 304 SER A C 1
ATOM 2441 O O . SER A 1 304 ? 25.982 -17.793 -26.375 1 92.21 304 SER A O 1
ATOM 2443 N N . ALA A 1 305 ? 26.211 -15.594 -25.853 1 92.6 305 ALA A N 1
ATOM 2444 C CA . ALA A 1 305 ? 27.534 -15.796 -25.269 1 92.6 305 ALA A CA 1
ATOM 2445 C C . ALA A 1 305 ? 27.459 -16.691 -24.036 1 92.6 305 ALA A C 1
ATOM 2447 O O . ALA A 1 305 ? 28.284 -17.591 -23.863 1 92.6 305 ALA A O 1
ATOM 2448 N N . ALA A 1 306 ? 26.554 -16.404 -23.173 1 92.22 306 ALA A N 1
ATOM 2449 C CA . ALA A 1 306 ? 26.384 -17.211 -21.967 1 92.22 306 ALA A CA 1
ATOM 2450 C C . ALA A 1 306 ? 26.03 -18.653 -22.318 1 92.22 306 ALA A C 1
ATOM 2452 O O . ALA A 1 306 ? 26.504 -19.59 -21.67 1 92.22 306 ALA A O 1
ATOM 2453 N N . LYS A 1 307 ? 25.176 -18.798 -23.299 1 91.96 307 LYS A N 1
ATOM 2454 C CA . LYS A 1 307 ? 24.785 -20.126 -23.763 1 91.96 307 LYS A CA 1
ATOM 2455 C C . LYS A 1 307 ? 25.992 -20.907 -24.275 1 91.96 307 LYS A C 1
ATOM 2457 O O . LYS A 1 307 ? 26.181 -22.072 -23.919 1 91.96 307 LYS A O 1
ATOM 2462 N N . HIS A 1 308 ? 26.812 -20.245 -25.082 1 91.66 308 HIS A N 1
ATOM 2463 C CA . HIS A 1 308 ? 27.995 -20.887 -25.645 1 91.66 308 HIS A CA 1
ATOM 2464 C C . HIS A 1 308 ? 28.966 -21.309 -24.548 1 91.66 308 HIS A C 1
ATOM 2466 O O . HIS A 1 308 ? 29.523 -22.409 -24.595 1 91.66 308 HIS A O 1
ATOM 2472 N N . LEU A 1 309 ? 29.108 -20.432 -23.623 1 91.95 309 LEU A N 1
ATOM 2473 C CA . LEU A 1 309 ? 30 -20.741 -22.511 1 91.95 309 LEU A CA 1
ATOM 2474 C C . LEU A 1 309 ? 29.457 -21.901 -21.684 1 91.95 309 LEU A C 1
ATOM 2476 O O . LEU A 1 309 ? 30.219 -22.763 -21.24 1 91.95 309 LEU A O 1
ATOM 2480 N N . LEU A 1 310 ? 28.21 -21.903 -21.43 1 92.44 310 LEU A N 1
ATOM 2481 C CA . LEU A 1 310 ? 27.566 -22.95 -20.645 1 92.44 310 LEU A CA 1
ATOM 2482 C C . LEU A 1 310 ? 27.726 -24.31 -21.317 1 92.44 310 LEU A C 1
ATOM 2484 O O . LEU A 1 310 ? 28.081 -25.293 -20.662 1 92.44 310 LEU A O 1
ATOM 2488 N N . GLU A 1 311 ? 27.447 -24.329 -22.592 1 87.89 311 GLU A N 1
ATOM 2489 C CA . GLU A 1 311 ? 27.509 -25.581 -23.338 1 87.89 311 GLU A CA 1
ATOM 2490 C C . GLU A 1 311 ? 28.947 -26.074 -23.471 1 87.89 311 GLU A C 1
ATOM 2492 O O . GLU A 1 311 ? 29.185 -27.268 -23.665 1 87.89 311 GLU A O 1
ATOM 2497 N N . GLY A 1 312 ? 29.921 -25.138 -23.276 1 85.31 312 GLY A N 1
ATOM 2498 C CA . GLY A 1 312 ? 31.327 -25.5 -23.36 1 85.31 312 GLY A CA 1
ATOM 2499 C C . GLY A 1 312 ? 31.932 -25.861 -22.016 1 85.31 312 GLY A C 1
ATOM 2500 O O . GLY A 1 312 ? 33.052 -26.37 -21.951 1 85.31 312 GLY A O 1
ATOM 2501 N N . THR A 1 313 ? 31.215 -25.639 -21.024 1 88.8 313 THR A N 1
ATOM 2502 C CA . THR A 1 313 ? 31.73 -25.888 -19.682 1 88.8 313 THR A CA 1
ATOM 2503 C C . THR A 1 313 ? 31.428 -27.318 -19.243 1 88.8 313 THR A C 1
ATOM 2505 O O . THR A 1 313 ? 30.346 -27.841 -19.517 1 88.8 313 THR A O 1
ATOM 2508 N N . THR A 1 314 ? 32.432 -27.876 -18.57 1 82.64 314 THR A N 1
ATOM 2509 C CA . THR A 1 314 ? 32.27 -29.248 -18.103 1 82.64 314 THR A CA 1
ATOM 2510 C C . THR A 1 314 ? 31.571 -29.279 -16.747 1 82.64 314 THR A C 1
ATOM 2512 O O . THR A 1 314 ? 31.589 -28.29 -16.011 1 82.64 314 THR A O 1
ATOM 2515 N N . PHE A 1 315 ? 31.074 -30.313 -16.405 1 78.52 315 PHE A N 1
ATOM 2516 C CA . PHE A 1 315 ? 30.267 -30.523 -15.209 1 78.52 315 PHE A CA 1
ATOM 2517 C C . PHE A 1 315 ? 31.093 -30.288 -13.95 1 78.52 315 PHE A C 1
ATOM 2519 O O . PHE A 1 315 ? 30.582 -29.773 -12.953 1 78.52 315 PHE A O 1
ATOM 2526 N N . ASP A 1 316 ? 32.378 -30.537 -13.893 1 78.28 316 ASP A N 1
ATOM 2527 C CA . ASP A 1 316 ? 33.2 -30.516 -12.687 1 78.28 316 ASP A CA 1
ATOM 2528 C C . ASP A 1 316 ? 34.047 -29.247 -12.622 1 78.28 316 ASP A C 1
ATOM 2530 O O . ASP A 1 316 ? 34.842 -29.072 -11.695 1 78.28 316 ASP A O 1
ATOM 2534 N N . GLN A 1 317 ? 33.71 -28.334 -13.491 1 83.28 317 GLN A N 1
ATOM 2535 C CA . GLN A 1 317 ? 34.532 -27.129 -13.527 1 83.28 317 GLN A CA 1
ATOM 2536 C C . GLN A 1 317 ? 34.124 -26.151 -12.43 1 83.28 317 GLN A C 1
ATOM 2538 O O . GLN A 1 317 ? 32.933 -25.947 -12.185 1 83.28 317 GLN A O 1
ATOM 2543 N N . GLU A 1 318 ? 35.081 -25.706 -11.639 1 84.57 318 GLU A N 1
ATOM 2544 C CA . GLU A 1 318 ? 34.833 -24.757 -10.558 1 84.57 318 GLU A CA 1
ATOM 2545 C C . GLU A 1 318 ? 35.497 -23.412 -10.841 1 84.57 318 GLU A C 1
ATOM 2547 O O . GLU A 1 318 ? 36.602 -23.362 -11.383 1 84.57 318 GLU A O 1
ATOM 2552 N N . VAL A 1 319 ? 34.772 -22.384 -10.738 1 76.03 319 VAL A N 1
ATOM 2553 C CA . VAL A 1 319 ? 35.294 -21.024 -10.814 1 76.03 319 VAL A CA 1
ATOM 2554 C C . VAL A 1 319 ? 35.048 -20.301 -9.491 1 76.03 319 VAL A C 1
ATOM 2556 O O . VAL A 1 319 ? 33.9 -20.112 -9.084 1 76.03 319 VAL A O 1
ATOM 2559 N N . ASP A 1 320 ? 36.066 -19.858 -8.746 1 70.78 320 ASP A N 1
ATOM 2560 C CA . ASP A 1 320 ? 36 -19.106 -7.497 1 70.78 320 ASP A CA 1
ATOM 2561 C C . ASP A 1 320 ? 35.192 -19.86 -6.444 1 70.78 320 ASP A C 1
ATOM 2563 O O . ASP A 1 320 ? 34.336 -19.277 -5.775 1 70.78 320 ASP A O 1
ATOM 2567 N N . GLY A 1 321 ? 35.26 -21.214 -6.505 1 69.72 321 GLY A N 1
ATOM 2568 C CA . GLY A 1 321 ? 34.648 -22.03 -5.468 1 69.72 321 GLY A CA 1
ATOM 2569 C C . GLY A 1 321 ? 33.214 -22.415 -5.78 1 69.72 321 GLY A C 1
ATOM 2570 O O . GLY A 1 321 ? 32.565 -23.104 -4.99 1 69.72 321 GLY A O 1
ATOM 2571 N N . GLU A 1 322 ? 32.682 -21.886 -6.819 1 79.04 322 GLU A N 1
ATOM 2572 C CA . GLU A 1 322 ? 31.318 -22.231 -7.209 1 79.04 322 GLU A CA 1
ATOM 2573 C C . GLU A 1 322 ? 31.303 -23.053 -8.494 1 79.04 322 GLU A C 1
ATOM 2575 O O . GLU A 1 322 ? 32.242 -22.987 -9.291 1 79.04 322 GLU A O 1
ATOM 2580 N N . ASN A 1 323 ? 30.381 -23.845 -8.615 1 86.38 323 ASN A N 1
ATOM 2581 C CA . ASN A 1 323 ? 30.216 -24.625 -9.837 1 86.38 323 ASN A CA 1
ATOM 2582 C C . ASN A 1 323 ? 29.979 -23.727 -11.048 1 86.38 323 ASN A C 1
ATOM 2584 O O . ASN A 1 323 ? 28.997 -22.985 -11.093 1 86.38 323 ASN A O 1
ATOM 2588 N N . ALA A 1 324 ? 30.878 -23.726 -11.893 1 89.52 324 ALA A N 1
ATOM 2589 C CA . ALA A 1 324 ? 30.845 -22.837 -13.052 1 89.52 324 ALA A CA 1
ATOM 2590 C C . ALA A 1 324 ? 29.59 -23.07 -13.887 1 89.52 324 ALA A C 1
ATOM 2592 O O . ALA A 1 324 ? 28.999 -22.122 -14.409 1 89.52 324 ALA A O 1
ATOM 2593 N N . GLN A 1 325 ? 29.236 -24.317 -14.056 1 90.28 325 GLN A N 1
ATOM 2594 C CA . GLN A 1 325 ? 28.058 -24.642 -14.854 1 90.28 325 GLN A CA 1
ATOM 2595 C C . GLN A 1 325 ? 26.793 -24.059 -14.23 1 90.28 325 GLN A C 1
ATOM 2597 O O . GLN A 1 325 ? 25.926 -23.543 -14.939 1 90.28 325 GLN A O 1
ATOM 2602 N N . GLU A 1 326 ? 26.747 -24.207 -12.984 1 89.44 326 GLU A N 1
ATOM 2603 C CA . GLU A 1 326 ? 25.58 -23.682 -12.281 1 89.44 326 GLU A CA 1
ATOM 2604 C C . GLU A 1 326 ? 25.496 -22.164 -12.41 1 89.44 326 GLU A C 1
ATOM 2606 O O . GLU A 1 326 ? 24.412 -21.612 -12.61 1 89.44 326 GLU A O 1
ATOM 2611 N N . MET A 1 327 ? 26.557 -21.545 -12.254 1 89.91 327 MET A N 1
ATOM 2612 C CA . MET A 1 327 ? 26.611 -20.089 -12.347 1 89.91 327 MET A CA 1
ATOM 2613 C C . MET A 1 327 ? 26.209 -19.617 -13.74 1 89.91 327 MET A C 1
ATOM 2615 O O . MET A 1 327 ? 25.429 -18.673 -13.879 1 89.91 327 MET A O 1
ATOM 2619 N N . LEU A 1 328 ? 26.807 -20.284 -14.734 1 92.26 328 LEU A N 1
ATOM 2620 C CA . LEU A 1 328 ? 26.528 -19.903 -16.114 1 92.26 328 LEU A CA 1
ATOM 2621 C C . LEU A 1 328 ? 25.075 -20.191 -16.475 1 92.26 328 LEU A C 1
ATOM 2623 O O . LEU A 1 328 ? 24.455 -19.434 -17.227 1 92.26 328 LEU A O 1
ATOM 2627 N N . TYR A 1 329 ? 24.564 -21.298 -15.974 1 92.63 329 TYR A N 1
ATOM 2628 C CA . TYR A 1 329 ? 23.163 -21.629 -16.208 1 92.63 329 TYR A CA 1
ATOM 2629 C C . TYR A 1 329 ? 22.246 -20.556 -15.634 1 92.63 329 TYR A C 1
ATOM 2631 O O . TYR A 1 329 ? 21.308 -20.111 -16.3 1 92.63 329 TYR A O 1
ATOM 2639 N N . LYS A 1 330 ? 22.552 -20.22 -14.43 1 90.82 330 LYS A N 1
ATOM 2640 C CA . LYS A 1 330 ? 21.768 -19.172 -13.783 1 90.82 330 LYS A CA 1
ATOM 2641 C C . LYS A 1 330 ? 21.823 -17.873 -14.581 1 90.82 330 LYS A C 1
ATOM 2643 O O . LYS A 1 330 ? 20.814 -17.178 -14.718 1 90.82 330 LYS A O 1
ATOM 2648 N N . ARG A 1 331 ? 22.908 -17.566 -15.053 1 92.77 331 ARG A N 1
ATOM 2649 C CA . ARG A 1 331 ? 23.093 -16.353 -15.843 1 92.77 331 ARG A CA 1
ATOM 2650 C C . ARG A 1 331 ? 22.285 -16.411 -17.135 1 92.77 331 ARG A C 1
ATOM 2652 O O . ARG A 1 331 ? 21.643 -15.431 -17.516 1 92.77 331 ARG A O 1
ATOM 2659 N N . CYS A 1 332 ? 22.355 -17.543 -17.786 1 93.2 332 CYS A N 1
ATOM 2660 C CA . CYS A 1 332 ? 21.562 -17.734 -18.995 1 93.2 332 CYS A CA 1
ATOM 2661 C C . CYS A 1 332 ? 20.078 -17.531 -18.712 1 93.2 332 CYS A C 1
ATOM 2663 O O . CYS A 1 332 ? 19.384 -16.853 -19.472 1 93.2 332 CYS A O 1
ATOM 2665 N N . CYS A 1 333 ? 19.667 -18.116 -17.594 1 93.05 333 CYS A N 1
ATOM 2666 C CA . CYS A 1 333 ? 18.261 -18.003 -17.224 1 93.05 333 CYS A CA 1
ATOM 2667 C C . CYS A 1 333 ? 17.889 -16.555 -16.929 1 93.05 333 CYS A C 1
ATOM 2669 O O . CYS A 1 333 ? 16.827 -16.085 -17.341 1 93.05 333 CYS A O 1
ATOM 2671 N N . HIS A 1 334 ? 18.755 -15.854 -16.289 1 93.83 334 HIS A N 1
ATOM 2672 C CA . HIS A 1 334 ? 18.499 -14.463 -15.933 1 93.83 334 HIS A CA 1
ATOM 2673 C C . HIS A 1 334 ? 18.386 -13.588 -17.177 1 93.83 334 HIS A C 1
ATOM 2675 O O . HIS A 1 334 ? 17.48 -12.757 -17.276 1 93.83 334 HIS A O 1
ATOM 2681 N N . PHE A 1 335 ? 19.263 -13.759 -18.111 1 94.72 335 PHE A N 1
ATOM 2682 C CA . PHE A 1 335 ? 19.243 -12.962 -19.331 1 94.72 335 PHE A CA 1
ATOM 2683 C C . PHE A 1 335 ? 18.004 -13.274 -20.162 1 94.72 335 PHE A C 1
ATOM 2685 O O . PHE A 1 335 ? 17.392 -12.371 -20.737 1 94.72 335 PHE A O 1
ATOM 2692 N N . LEU A 1 336 ? 17.73 -14.543 -20.201 1 94.46 336 LEU A N 1
ATOM 2693 C CA . LEU A 1 336 ? 16.522 -14.922 -20.927 1 94.46 336 LEU A CA 1
ATOM 2694 C C . LEU A 1 336 ? 15.281 -14.338 -20.26 1 94.46 336 LEU A C 1
ATOM 2696 O O . LEU A 1 336 ? 14.359 -13.887 -20.942 1 94.46 336 LEU A O 1
ATOM 2700 N N . GLN A 1 337 ? 15.285 -14.414 -18.978 1 94.53 337 GLN A N 1
ATOM 2701 C CA . GLN A 1 337 ? 14.179 -13.834 -18.224 1 94.53 337 GLN A CA 1
ATOM 2702 C C . GLN A 1 337 ? 14.037 -12.343 -18.513 1 94.53 337 GLN A C 1
ATOM 2704 O O . GLN A 1 337 ? 12.922 -11.824 -18.597 1 94.53 337 GLN A O 1
ATOM 2709 N N . ARG A 1 338 ? 15.107 -11.613 -18.631 1 95.99 338 ARG A N 1
ATOM 2710 C CA . ARG A 1 338 ? 15.093 -10.193 -18.968 1 95.99 338 ARG A CA 1
ATOM 2711 C C . ARG A 1 338 ? 14.429 -9.958 -20.32 1 95.99 338 ARG A C 1
ATOM 2713 O O . ARG A 1 338 ? 13.64 -9.024 -20.476 1 95.99 338 ARG A O 1
ATOM 2720 N N . TYR A 1 339 ? 14.845 -10.774 -21.2 1 96.3 339 TYR A N 1
ATOM 2721 C CA . TYR A 1 339 ? 14.287 -10.635 -22.54 1 96.3 339 TYR A CA 1
ATOM 2722 C C . TYR A 1 339 ? 12.784 -10.891 -22.535 1 96.3 339 TYR A C 1
ATOM 2724 O O . TYR A 1 339 ? 12.016 -10.124 -23.12 1 96.3 339 TYR A O 1
ATOM 2732 N N . LEU A 1 340 ? 12.367 -11.98 -21.89 1 96.39 340 LEU A N 1
ATOM 2733 C CA . LEU A 1 340 ? 10.946 -12.299 -21.806 1 96.39 340 LEU A CA 1
ATOM 2734 C C . LEU A 1 340 ? 10.183 -11.197 -21.078 1 96.39 340 LEU A C 1
ATOM 2736 O O . LEU A 1 340 ? 9.05 -10.875 -21.444 1 96.39 340 LEU A O 1
ATOM 2740 N N . PHE A 1 341 ? 10.781 -10.649 -20.074 1 96.95 341 PHE A N 1
ATOM 2741 C CA . PHE A 1 341 ? 10.191 -9.526 -19.355 1 96.95 341 PHE A CA 1
ATOM 2742 C C . PHE A 1 341 ? 9.937 -8.355 -20.296 1 96.95 341 PHE A C 1
ATOM 2744 O O . PHE A 1 341 ? 8.876 -7.728 -20.243 1 96.95 341 PHE A O 1
ATOM 2751 N N . LEU A 1 342 ? 10.908 -8.051 -21.152 1 98.13 342 LEU A N 1
ATOM 2752 C CA . LEU A 1 342 ? 10.761 -6.929 -22.073 1 98.13 342 LEU A CA 1
ATOM 2753 C C . LEU A 1 342 ? 9.604 -7.166 -23.038 1 98.13 342 LEU A C 1
ATOM 2755 O O . LEU A 1 342 ? 8.889 -6.228 -23.399 1 98.13 342 LEU A O 1
ATOM 2759 N N . LEU A 1 343 ? 9.441 -8.416 -23.455 1 97.31 343 LEU A N 1
ATOM 2760 C CA . LEU A 1 343 ? 8.297 -8.753 -24.294 1 97.31 343 LEU A CA 1
ATOM 2761 C C . LEU A 1 343 ? 6.987 -8.486 -23.56 1 97.31 343 LEU A C 1
ATOM 2763 O O . LEU A 1 343 ? 6.078 -7.861 -24.11 1 97.31 343 LEU A O 1
ATOM 2767 N N . CYS A 1 344 ? 6.98 -8.951 -22.331 1 97.04 344 CYS A N 1
ATOM 2768 C CA . CYS A 1 344 ? 5.791 -8.762 -21.508 1 97.04 344 CYS A CA 1
ATOM 2769 C C . CYS A 1 344 ? 5.541 -7.283 -21.241 1 97.04 344 CYS A C 1
ATOM 2771 O O . CYS A 1 344 ? 4.397 -6.825 -21.279 1 97.04 344 CYS A O 1
ATOM 2773 N N . PHE A 1 345 ? 6.573 -6.537 -20.948 1 98.09 345 PHE A N 1
ATOM 2774 C CA . PHE A 1 345 ? 6.478 -5.108 -20.671 1 98.09 345 PHE A CA 1
ATOM 2775 C C . PHE A 1 345 ? 5.922 -4.359 -21.877 1 98.09 345 PHE A C 1
ATOM 2777 O O . PHE A 1 345 ? 5.063 -3.488 -21.73 1 98.09 345 PHE A O 1
ATOM 2784 N N . ASN A 1 346 ? 6.426 -4.728 -23.032 1 98.41 346 ASN A N 1
ATOM 2785 C CA . ASN A 1 346 ? 5.93 -4.062 -24.231 1 98.41 346 ASN A CA 1
ATOM 2786 C C . ASN A 1 346 ? 4.482 -4.442 -24.527 1 98.41 346 ASN A C 1
ATOM 2788 O O . ASN A 1 346 ? 3.728 -3.643 -25.084 1 98.41 346 ASN A O 1
ATOM 2792 N N . SER A 1 347 ? 4.123 -5.686 -24.217 1 97.76 347 SER A N 1
ATOM 2793 C CA . SER A 1 347 ? 2.72 -6.071 -24.326 1 97.76 347 SER A CA 1
ATOM 2794 C C . SER A 1 347 ? 1.843 -5.233 -23.401 1 97.76 347 SER A C 1
ATOM 2796 O O . SER A 1 347 ? 0.765 -4.786 -23.797 1 97.76 347 SER A O 1
ATOM 2798 N N . TYR A 1 348 ? 2.26 -4.999 -22.23 1 97.23 348 TYR A N 1
ATOM 2799 C CA . TYR A 1 348 ? 1.58 -4.145 -21.264 1 97.23 348 TYR A CA 1
ATOM 2800 C C . TYR A 1 348 ? 1.446 -2.722 -21.793 1 97.23 348 TYR A C 1
ATOM 2802 O O . TYR A 1 348 ? 0.373 -2.12 -21.71 1 97.23 348 TYR A O 1
ATOM 2810 N N . LEU A 1 349 ? 2.554 -2.222 -22.339 1 97.84 349 LEU A N 1
ATOM 2811 C CA . LEU A 1 349 ? 2.532 -0.868 -22.884 1 97.84 349 LEU A CA 1
ATOM 2812 C C . LEU A 1 349 ? 1.531 -0.759 -24.029 1 97.84 349 LEU A C 1
ATOM 2814 O O . LEU A 1 349 ? 0.814 0.238 -24.139 1 97.84 349 LEU A O 1
ATOM 2818 N N . THR A 1 350 ? 1.534 -1.734 -24.878 1 97.11 350 THR A N 1
ATOM 2819 C CA . THR A 1 350 ? 0.641 -1.733 -26.031 1 97.11 350 THR A CA 1
ATOM 2820 C C . THR A 1 350 ? -0.817 -1.644 -25.587 1 97.11 350 THR A C 1
ATOM 2822 O O . THR A 1 350 ? -1.627 -0.974 -26.23 1 97.11 350 THR A O 1
ATOM 2825 N N . GLU A 1 351 ? -1.027 -2.261 -24.513 1 94.26 351 GLU A N 1
ATOM 2826 C CA . GLU A 1 351 ? -2.399 -2.287 -24.014 1 94.26 351 GLU A CA 1
ATOM 2827 C C . GLU A 1 351 ? -2.708 -1.045 -23.183 1 94.26 351 GLU A C 1
ATOM 2829 O O . GLU A 1 351 ? -3.791 -0.468 -23.298 1 94.26 351 GLU A O 1
ATOM 2834 N N . GLN A 1 352 ? -1.787 -0.529 -22.387 1 94.73 352 GLN A N 1
ATOM 2835 C CA . GLN A 1 352 ? -2.12 0.393 -21.306 1 94.73 352 GLN A CA 1
ATOM 2836 C C . GLN A 1 352 ? -1.67 1.813 -21.635 1 94.73 352 GLN A C 1
ATOM 2838 O O . GLN A 1 352 ? -2.163 2.778 -21.048 1 94.73 352 GLN A O 1
ATOM 2843 N N . PHE A 1 353 ? -0.788 2.023 -22.608 1 94.97 353 PHE A N 1
ATOM 2844 C CA . PHE A 1 353 ? -0.246 3.354 -22.849 1 94.97 353 PHE A CA 1
ATOM 2845 C C . PHE A 1 353 ? -1.346 4.318 -23.277 1 94.97 353 PHE A C 1
ATOM 2847 O O . PHE A 1 353 ? -1.437 5.434 -22.761 1 94.97 353 PHE A O 1
ATOM 2854 N N . SER A 1 354 ? -2.18 3.873 -24.239 1 90.62 354 SER A N 1
ATOM 2855 C CA . SER A 1 354 ? -3.258 4.727 -24.729 1 90.62 354 SER A CA 1
ATOM 2856 C C . SER A 1 354 ? -4.294 4.986 -23.641 1 90.62 354 SER A C 1
ATOM 2858 O O . SER A 1 354 ? -5.034 5.971 -23.702 1 90.62 354 SER A O 1
ATOM 2860 N N . GLN A 1 355 ? -4.335 4.108 -22.632 1 90.88 355 GLN A N 1
ATOM 2861 C CA . GLN A 1 355 ? -5.288 4.233 -21.534 1 90.88 355 GLN A CA 1
ATOM 2862 C C . GLN A 1 355 ? -4.666 4.964 -20.347 1 90.88 355 GLN A C 1
ATOM 2864 O O . GLN A 1 355 ? -5.256 5.016 -19.266 1 90.88 355 GLN A O 1
ATOM 2869 N N . ARG A 1 356 ? -3.418 5.485 -20.572 1 91.92 356 ARG A N 1
ATOM 2870 C CA . ARG A 1 356 ? -2.696 6.254 -19.563 1 91.92 356 ARG A CA 1
ATOM 2871 C C . ARG A 1 356 ? -2.475 5.429 -18.3 1 91.92 356 ARG A C 1
ATOM 2873 O O . ARG A 1 356 ? -2.649 5.93 -17.187 1 91.92 356 ARG A O 1
ATOM 2880 N N . PHE A 1 357 ? -2.325 4.09 -18.483 1 93.81 357 PHE A N 1
ATOM 2881 C CA . PHE A 1 357 ? -1.914 3.145 -17.451 1 93.81 357 PHE A CA 1
ATOM 2882 C C . PHE A 1 357 ? -2.971 3.042 -16.359 1 93.81 357 PHE A C 1
ATOM 2884 O O . PHE A 1 357 ? -2.66 3.166 -15.172 1 93.81 357 PHE A O 1
ATOM 2891 N N . LEU A 1 358 ? -4.223 2.844 -16.749 1 92.02 358 LEU A N 1
ATOM 2892 C CA . LEU A 1 358 ? -5.33 2.63 -15.823 1 92.02 358 LEU A CA 1
ATOM 2893 C C . LEU A 1 358 ? -5.05 1.445 -14.905 1 92.02 358 LEU A C 1
ATOM 2895 O O . LEU A 1 358 ? -5.514 1.415 -13.763 1 92.02 358 LEU A O 1
ATOM 2899 N N . LYS A 1 359 ? -4.328 0.502 -15.428 1 92.14 359 LYS A N 1
ATOM 2900 C CA . LYS A 1 359 ? -3.929 -0.673 -14.66 1 92.14 359 LYS A CA 1
ATOM 2901 C C . LYS A 1 359 ? -2.416 -0.715 -14.464 1 92.14 359 LYS A C 1
ATOM 2903 O O . LYS A 1 359 ? -1.658 -0.674 -15.436 1 92.14 359 LYS A O 1
ATOM 2908 N N . PRO A 1 360 ? -1.98 -0.803 -13.252 1 94.5 360 PRO A N 1
ATOM 2909 C CA . PRO A 1 360 ? -0.537 -0.95 -13.046 1 94.5 360 PRO A CA 1
ATOM 2910 C C . PRO A 1 360 ? 0.01 -2.257 -13.614 1 94.5 360 PRO A C 1
ATOM 2912 O O . PRO A 1 360 ? -0.745 -3.211 -13.816 1 94.5 360 PRO A O 1
ATOM 2915 N N . PHE A 1 361 ? 1.223 -2.294 -13.833 1 96.91 361 PHE A N 1
ATOM 2916 C CA . PHE A 1 361 ? 1.872 -3.457 -14.427 1 96.91 361 PHE A CA 1
ATOM 2917 C C . PHE A 1 361 ? 1.699 -4.685 -13.541 1 96.91 361 PHE A C 1
ATOM 2919 O O . PHE A 1 361 ? 1.452 -5.786 -14.038 1 96.91 361 PHE A O 1
ATOM 2926 N N . SER A 1 362 ? 1.873 -4.544 -12.251 1 95.16 362 SER A N 1
ATOM 2927 C CA . SER A 1 362 ? 1.758 -5.653 -11.309 1 95.16 362 SER A CA 1
ATOM 2928 C C . SER A 1 362 ? 0.382 -6.305 -11.39 1 95.16 362 SER A C 1
ATOM 2930 O O . SER A 1 362 ? 0.271 -7.533 -11.405 1 95.16 362 SER A O 1
ATOM 2932 N N . LYS A 1 363 ? -0.681 -5.495 -11.452 1 92.96 363 LYS A N 1
ATOM 2933 C CA . LYS A 1 363 ? -2.039 -6.021 -11.555 1 92.96 363 LYS A CA 1
ATOM 2934 C C . LYS A 1 363 ? -2.264 -6.699 -12.904 1 92.96 363 LYS A C 1
ATOM 2936 O O . LYS A 1 363 ? -2.887 -7.761 -12.974 1 92.96 363 LYS A O 1
ATOM 2941 N N . TRP A 1 364 ? -1.802 -6.031 -13.914 1 94.45 364 TRP A N 1
ATOM 2942 C CA . TRP A 1 364 ? -1.922 -6.604 -15.25 1 94.45 364 TRP A CA 1
ATOM 2943 C C . TRP A 1 364 ? -1.267 -7.98 -15.313 1 94.45 364 TRP A C 1
ATOM 2945 O O . TRP A 1 364 ? -1.852 -8.929 -15.839 1 94.45 364 TRP A O 1
ATOM 2955 N N . LYS A 1 365 ? -0.052 -8.084 -14.805 1 94.04 365 LYS A N 1
ATOM 2956 C CA . LYS A 1 365 ? 0.718 -9.324 -14.839 1 94.04 365 LYS A CA 1
ATOM 2957 C C . LYS A 1 365 ? 0.017 -10.429 -14.054 1 94.04 365 LYS A C 1
ATOM 2959 O O . LYS A 1 365 ? -0.015 -11.582 -14.488 1 94.04 365 LYS A O 1
ATOM 2964 N N . ARG A 1 366 ? -0.59 -10.134 -12.975 1 91.39 366 ARG A N 1
ATOM 2965 C CA . ARG A 1 366 ? -1.256 -11.125 -12.137 1 91.39 366 ARG A CA 1
ATOM 2966 C C . ARG A 1 366 ? -2.46 -11.727 -12.853 1 91.39 366 ARG A C 1
ATOM 2968 O O . ARG A 1 366 ? -2.851 -12.862 -12.575 1 91.39 366 ARG A O 1
ATOM 2975 N N . GLN A 1 367 ? -3.014 -10.966 -13.726 1 90.56 367 GLN A N 1
ATOM 2976 C CA . GLN A 1 367 ? -4.186 -11.438 -14.456 1 90.56 367 GLN A CA 1
ATOM 2977 C C . GLN A 1 367 ? -3.782 -12.302 -15.647 1 90.56 367 GLN A C 1
ATOM 2979 O O . GLN A 1 367 ? -4.639 -12.79 -16.386 1 90.56 367 GLN A O 1
ATOM 2984 N N . HIS A 1 368 ? -2.458 -12.486 -15.813 1 90 368 HIS A N 1
ATOM 2985 C CA . HIS A 1 368 ? -1.903 -13.365 -16.836 1 90 368 HIS A CA 1
ATOM 2986 C C . HIS A 1 368 ? -0.998 -14.426 -16.219 1 90 368 HIS A C 1
ATOM 2988 O O . HIS A 1 368 ? 0.216 -14.414 -16.436 1 90 368 HIS A O 1
ATOM 2994 N N . PRO A 1 369 ? -1.565 -15.379 -15.559 1 89.25 369 PRO A N 1
ATOM 2995 C CA . PRO A 1 369 ? -0.772 -16.354 -14.806 1 89.25 369 PRO A CA 1
ATOM 2996 C C . PRO A 1 369 ? 0.16 -17.172 -15.698 1 89.25 369 PRO A C 1
ATOM 2998 O O . PRO A 1 369 ? 1.242 -17.573 -15.262 1 89.25 369 PRO A O 1
ATOM 3001 N N . GLU A 1 370 ? -0.227 -17.445 -16.914 1 89.01 370 GLU A N 1
ATOM 3002 C CA . GLU A 1 370 ? 0.625 -18.212 -17.817 1 89.01 370 GLU A CA 1
ATOM 3003 C C . GLU A 1 370 ? 1.932 -17.476 -18.101 1 89.01 370 GLU A C 1
ATOM 3005 O O . GLU A 1 370 ? 2.991 -18.099 -18.207 1 89.01 370 GLU A O 1
ATOM 3010 N N . ILE A 1 371 ? 1.785 -16.203 -18.203 1 91.08 371 ILE A N 1
ATOM 3011 C CA . ILE A 1 371 ? 2.972 -15.389 -18.44 1 91.08 371 ILE A CA 1
ATOM 3012 C C . ILE A 1 371 ? 3.863 -15.402 -17.199 1 91.08 371 ILE A C 1
ATOM 3014 O O . ILE A 1 371 ? 5.089 -15.476 -17.308 1 91.08 371 ILE A O 1
ATOM 3018 N N . VAL A 1 372 ? 3.244 -15.332 -16.063 1 90.92 372 VAL A N 1
ATOM 3019 C CA . VAL A 1 372 ? 3.987 -15.352 -14.807 1 90.92 372 VAL A CA 1
ATOM 3020 C C . VAL A 1 372 ? 4.766 -16.66 -14.688 1 90.92 372 VAL A C 1
ATOM 3022 O O . VAL A 1 372 ? 5.942 -16.657 -14.316 1 90.92 372 VAL A O 1
ATOM 3025 N N . ARG A 1 373 ? 4.142 -17.755 -15.025 1 90.41 373 ARG A N 1
ATOM 3026 C CA . ARG A 1 373 ? 4.784 -19.064 -14.942 1 90.41 373 ARG A CA 1
ATOM 3027 C C . ARG A 1 373 ? 5.95 -19.164 -15.919 1 90.41 373 ARG A C 1
ATOM 3029 O O . ARG A 1 373 ? 6.995 -19.729 -15.59 1 90.41 373 ARG A O 1
ATOM 3036 N N . LEU A 1 374 ? 5.76 -18.621 -17.065 1 90.6 374 LEU A N 1
ATOM 3037 C CA . LEU A 1 374 ? 6.8 -18.697 -18.085 1 90.6 374 LEU A CA 1
ATOM 3038 C C . LEU A 1 374 ? 7.998 -17.833 -17.705 1 90.6 374 LEU A C 1
ATOM 3040 O O . LEU A 1 374 ? 9.145 -18.214 -17.947 1 90.6 374 LEU A O 1
ATOM 3044 N N . LEU A 1 375 ? 7.741 -16.729 -17.115 1 89.55 375 LEU A N 1
ATOM 3045 C CA . LEU A 1 375 ? 8.803 -15.807 -16.73 1 89.55 375 LEU A CA 1
ATOM 3046 C C . LEU A 1 375 ? 9.633 -16.381 -15.587 1 89.55 375 LEU A C 1
ATOM 3048 O O . LEU A 1 375 ? 10.832 -16.108 -15.487 1 89.55 375 LEU A O 1
ATOM 3052 N N . GLN A 1 376 ? 8.961 -17.162 -14.792 1 83.39 376 GLN A N 1
ATOM 3053 C CA . GLN A 1 376 ? 9.669 -17.638 -13.608 1 83.39 376 GLN A CA 1
ATOM 3054 C C . GLN A 1 376 ? 10.292 -19.009 -13.853 1 83.39 376 GLN A C 1
ATOM 3056 O O . GLN A 1 376 ? 11.179 -19.436 -13.11 1 83.39 376 GLN A O 1
ATOM 3061 N N . ASN A 1 377 ? 9.822 -19.664 -14.9 1 83.67 377 ASN A N 1
ATOM 3062 C CA . ASN A 1 377 ? 10.392 -20.944 -15.308 1 83.67 377 ASN A CA 1
ATOM 3063 C C . ASN A 1 377 ? 10.818 -20.926 -16.773 1 83.67 377 ASN A C 1
ATOM 3065 O O . ASN A 1 377 ? 10.292 -21.688 -17.587 1 83.67 377 ASN A O 1
ATOM 3069 N N . VAL A 1 378 ? 11.895 -20.19 -16.964 1 87.5 378 VAL A N 1
ATOM 3070 C CA . VAL A 1 378 ? 12.288 -19.917 -18.343 1 87.5 378 VAL A CA 1
ATOM 3071 C C . VAL A 1 378 ? 12.935 -21.159 -18.951 1 87.5 378 VAL A C 1
ATOM 3073 O O . VAL A 1 378 ? 12.949 -21.324 -20.173 1 87.5 378 VAL A O 1
ATOM 3076 N N . HIS A 1 379 ? 13.606 -21.88 -18.044 1 85.18 379 HIS A N 1
ATOM 3077 C CA . HIS A 1 379 ? 14.301 -23.064 -18.536 1 85.18 379 HIS A CA 1
ATOM 3078 C C . HIS A 1 379 ? 14.504 -24.085 -17.422 1 85.18 379 HIS A C 1
ATOM 3080 O O . HIS A 1 379 ? 14.93 -23.733 -16.32 1 85.18 379 HIS A O 1
ATOM 3086 N N . HIS A 1 380 ? 14.143 -25.277 -17.692 1 87.3 380 HIS A N 1
ATOM 3087 C CA . HIS A 1 380 ? 14.453 -26.366 -16.772 1 87.3 380 HIS A CA 1
ATOM 3088 C C . HIS A 1 380 ? 15.808 -26.989 -17.092 1 87.3 380 HIS A C 1
ATOM 3090 O O . HIS A 1 380 ? 16.125 -27.229 -18.259 1 87.3 380 HIS A O 1
ATOM 3096 N N . PRO A 1 381 ? 16.604 -27.269 -16.134 1 87.54 381 PRO A N 1
ATOM 3097 C CA . PRO A 1 381 ? 17.981 -27.718 -16.351 1 87.54 381 PRO A CA 1
ATOM 3098 C C . PRO A 1 381 ? 18.06 -29.009 -17.162 1 87.54 381 PRO A C 1
ATOM 3100 O O . PRO A 1 381 ? 19.044 -29.238 -17.87 1 87.54 381 PRO A O 1
ATOM 3103 N N . ASN A 1 382 ? 17.015 -29.851 -17.104 1 87.44 382 ASN A N 1
ATOM 3104 C CA . ASN A 1 382 ? 17.095 -31.154 -17.756 1 87.44 382 ASN A CA 1
ATOM 3105 C C . ASN A 1 382 ? 16.109 -31.262 -18.915 1 87.44 382 ASN A C 1
ATOM 3107 O O . ASN A 1 382 ? 15.83 -32.36 -19.398 1 87.44 382 ASN A O 1
ATOM 3111 N N . SER A 1 383 ? 15.564 -30.173 -19.333 1 84.2 383 SER A N 1
ATOM 3112 C CA . SER A 1 383 ? 14.565 -30.195 -20.397 1 84.2 383 SER A CA 1
ATOM 3113 C C . SER A 1 383 ? 15.133 -30.8 -21.677 1 84.2 383 SER A C 1
ATOM 3115 O O . SER A 1 383 ? 14.435 -31.521 -22.392 1 84.2 383 SER A O 1
ATOM 3117 N N . HIS A 1 384 ? 16.449 -30.552 -21.967 1 86.69 384 HIS A N 1
ATOM 3118 C CA . HIS A 1 384 ? 17.082 -31.042 -23.186 1 86.69 384 HIS A CA 1
ATOM 3119 C C . HIS A 1 384 ? 18.305 -31.895 -22.868 1 86.69 384 HIS A C 1
ATOM 3121 O O . HIS A 1 384 ? 19.268 -31.92 -23.638 1 86.69 384 HIS A O 1
ATOM 3127 N N . ALA A 1 385 ? 18.195 -32.449 -21.748 1 90.09 385 ALA A N 1
ATOM 3128 C CA . ALA A 1 385 ? 19.272 -33.369 -21.391 1 90.09 385 ALA A CA 1
ATOM 3129 C C . ALA A 1 385 ? 19.197 -34.649 -22.218 1 90.09 385 ALA A C 1
ATOM 3131 O O . ALA A 1 385 ? 18.113 -35.195 -22.432 1 90.09 385 ALA A O 1
ATOM 3132 N N . PRO A 1 386 ? 20.317 -35.044 -22.791 1 91.24 386 PRO A N 1
ATOM 3133 C CA . PRO A 1 386 ? 20.304 -36.318 -23.513 1 91.24 386 PRO A CA 1
ATOM 3134 C C . PRO A 1 386 ? 19.992 -37.507 -22.607 1 91.24 386 PRO A C 1
ATOM 3136 O O . PRO A 1 386 ? 20.434 -37.542 -21.456 1 91.24 386 PRO A O 1
ATOM 3139 N N . MET A 1 387 ? 19.348 -38.493 -23.124 1 92.79 387 MET A N 1
ATOM 3140 C CA . MET A 1 387 ? 18.936 -39.654 -22.34 1 92.79 387 MET A CA 1
ATOM 3141 C C . MET A 1 387 ? 20.114 -40.589 -22.092 1 92.79 387 MET A C 1
ATOM 3143 O O . MET A 1 387 ? 20.06 -41.439 -21.202 1 92.79 387 MET A O 1
ATOM 3147 N N . ASP A 1 388 ? 21.179 -40.378 -22.804 1 93.34 388 ASP A N 1
ATOM 3148 C CA . ASP A 1 388 ? 22.33 -41.265 -22.669 1 93.34 388 ASP A CA 1
ATOM 3149 C C . ASP A 1 388 ? 23.14 -40.927 -21.419 1 93.34 388 ASP A C 1
ATOM 3151 O O . ASP A 1 388 ? 24.121 -41.604 -21.106 1 93.34 388 ASP A O 1
ATOM 3155 N N . LEU A 1 389 ? 22.718 -39.961 -20.684 1 93.75 389 LEU A N 1
ATOM 3156 C CA . LEU A 1 389 ? 23.381 -39.624 -19.43 1 93.75 389 LEU A CA 1
ATOM 3157 C C . LEU A 1 389 ? 23.279 -40.775 -18.434 1 93.75 389 LEU A C 1
ATOM 3159 O O . LEU A 1 389 ? 24.038 -40.832 -17.464 1 93.75 389 LEU A O 1
ATOM 3163 N N . VAL A 1 390 ? 22.395 -41.658 -18.643 1 95.14 390 VAL A N 1
ATOM 3164 C CA . VAL A 1 390 ? 22.221 -42.818 -17.775 1 95.14 390 VAL A CA 1
ATOM 3165 C C . VAL A 1 390 ? 23.416 -43.758 -17.921 1 95.14 390 VAL A C 1
ATOM 3167 O O . VAL A 1 390 ? 23.646 -44.618 -17.067 1 95.14 390 VAL A O 1
ATOM 3170 N N . LEU A 1 391 ? 24.19 -43.593 -19.037 1 94.95 391 LEU A N 1
ATOM 3171 C CA . LEU A 1 391 ? 25.388 -44.397 -19.258 1 94.95 391 LEU A CA 1
ATOM 3172 C C . LEU A 1 391 ? 26.581 -43.811 -18.511 1 94.95 391 LEU A C 1
ATOM 3174 O O . LEU A 1 391 ? 27.664 -44.401 -18.502 1 94.95 391 LEU A O 1
ATOM 3178 N N . THR A 1 392 ? 26.299 -42.694 -17.896 1 91.15 392 THR A N 1
ATOM 3179 C CA . THR A 1 392 ? 27.336 -42.019 -17.121 1 91.15 392 THR A CA 1
ATOM 3180 C C . THR A 1 392 ? 27.006 -42.053 -15.632 1 91.15 392 THR A C 1
ATOM 3182 O O . THR A 1 392 ? 25.968 -42.585 -15.232 1 91.15 392 THR A O 1
ATOM 3185 N N . ASP A 1 393 ? 27.824 -41.489 -14.776 1 89.16 393 ASP A N 1
ATOM 3186 C CA . ASP A 1 393 ? 27.609 -41.451 -13.333 1 89.16 393 ASP A CA 1
ATOM 3187 C C . ASP A 1 393 ? 26.796 -40.224 -12.931 1 89.16 393 ASP A C 1
ATOM 3189 O O . ASP A 1 393 ? 26.674 -39.915 -11.744 1 89.16 393 ASP A O 1
ATOM 3193 N N . ARG A 1 394 ? 26.143 -39.645 -13.958 1 91.62 394 ARG A N 1
ATOM 3194 C CA . ARG A 1 394 ? 25.39 -38.429 -13.665 1 91.62 394 ARG A CA 1
ATOM 3195 C C . ARG A 1 394 ? 23.929 -38.749 -13.369 1 91.62 394 ARG A C 1
ATOM 3197 O O . ARG A 1 394 ? 23.279 -38.044 -12.594 1 91.62 394 ARG A O 1
ATOM 3204 N N . GLN A 1 395 ? 23.424 -39.665 -14.128 1 95.12 395 GLN A N 1
ATOM 3205 C CA . GLN A 1 395 ? 22.045 -40.1 -13.935 1 95.12 395 GLN A CA 1
ATOM 3206 C C . GLN A 1 395 ? 21.959 -41.618 -13.804 1 95.12 395 GLN A C 1
ATOM 3208 O O . GLN A 1 395 ? 22.805 -42.341 -14.335 1 95.12 395 GLN A O 1
ATOM 3213 N N . PHE A 1 396 ? 21.039 -42.062 -13.059 1 96.56 396 PHE A N 1
ATOM 3214 C CA . PHE A 1 396 ? 20.873 -43.486 -12.791 1 96.56 396 PHE A CA 1
ATOM 3215 C C . PHE A 1 396 ? 19.421 -43.907 -12.984 1 96.56 396 PHE A C 1
ATOM 3217 O O . PHE A 1 396 ? 18.513 -43.075 -12.917 1 96.56 396 PHE A O 1
ATOM 3224 N N . LEU A 1 397 ? 19.27 -45.148 -13.308 1 96.93 397 LEU A N 1
ATOM 3225 C CA . LEU A 1 397 ? 17.945 -45.749 -13.191 1 96.93 397 LEU A CA 1
ATOM 3226 C C . LEU A 1 397 ? 17.691 -46.233 -11.767 1 96.93 397 LEU A C 1
ATOM 3228 O O . LEU A 1 397 ? 18.515 -46.95 -11.194 1 96.93 397 LEU A O 1
ATOM 3232 N N . VAL A 1 398 ? 16.686 -45.799 -11.256 1 96.94 398 VAL A N 1
ATOM 3233 C CA . VAL A 1 398 ? 16.333 -46.202 -9.899 1 96.94 398 VAL A CA 1
ATOM 3234 C C . VAL A 1 398 ? 14.957 -46.865 -9.897 1 96.94 398 VAL A C 1
ATOM 3236 O O . VAL A 1 398 ? 14.013 -46.352 -10.502 1 96.94 398 VAL A O 1
ATOM 3239 N N . ALA A 1 399 ? 14.839 -47.909 -9.21 1 95.59 399 ALA A N 1
ATOM 3240 C CA . ALA A 1 399 ? 13.572 -48.633 -9.149 1 95.59 399 ALA A CA 1
ATOM 3241 C C . ALA A 1 399 ? 12.49 -47.791 -8.48 1 95.59 399 ALA A C 1
ATOM 3243 O O . ALA A 1 399 ? 12.752 -47.105 -7.49 1 95.59 399 ALA A O 1
ATOM 3244 N N . ASP A 1 400 ? 11.338 -47.814 -9.052 1 94.08 400 ASP A N 1
ATOM 3245 C CA . ASP A 1 400 ? 10.224 -47.031 -8.526 1 94.08 400 ASP A CA 1
ATOM 3246 C C . ASP A 1 400 ? 9.71 -47.62 -7.214 1 94.08 400 ASP A C 1
ATOM 3248 O O . ASP A 1 400 ? 9.206 -46.892 -6.356 1 94.08 400 ASP A O 1
ATOM 3252 N N . VAL A 1 401 ? 9.72 -48.882 -7.12 1 88.79 401 VAL A N 1
ATOM 3253 C CA . VAL A 1 401 ? 9.187 -49.554 -5.939 1 88.79 401 VAL A CA 1
ATOM 3254 C C . VAL A 1 401 ? 10.274 -49.664 -4.872 1 88.79 401 VAL A C 1
ATOM 3256 O O . VAL A 1 401 ? 11.359 -50.188 -5.134 1 88.79 401 VAL A O 1
ATOM 3259 N N . TYR A 1 402 ? 10.021 -49.165 -3.786 1 85.89 402 TYR A N 1
ATOM 3260 C CA . TYR A 1 402 ? 10.927 -49.243 -2.645 1 85.89 402 TYR A CA 1
ATOM 3261 C C . TYR A 1 402 ? 10.204 -49.765 -1.409 1 85.89 402 TYR A C 1
ATOM 3263 O O . TYR A 1 402 ? 8.972 -49.8 -1.372 1 85.89 402 TYR A O 1
ATOM 3271 N N . ILE A 1 403 ? 10.946 -50.161 -0.473 1 80.6 403 ILE A N 1
ATOM 3272 C CA . ILE A 1 403 ? 10.379 -50.675 0.769 1 80.6 403 ILE A CA 1
ATOM 3273 C C . ILE A 1 403 ? 9.542 -49.589 1.442 1 80.6 403 ILE A C 1
ATOM 3275 O O . ILE A 1 403 ? 10.014 -48.467 1.641 1 80.6 403 ILE A O 1
ATOM 3279 N N . GLY A 1 404 ? 8.327 -49.869 1.661 1 81.85 404 GLY A N 1
ATOM 3280 C CA . GLY A 1 404 ? 7.477 -48.914 2.353 1 81.85 404 GLY A CA 1
ATOM 3281 C C . GLY A 1 404 ? 6.537 -48.169 1.425 1 81.85 404 GLY A C 1
ATOM 3282 O O . GLY A 1 404 ? 5.688 -47.399 1.879 1 81.85 404 GLY A O 1
ATOM 3283 N N . LEU A 1 405 ? 6.656 -48.344 0.135 1 86.74 405 LEU A N 1
ATOM 3284 C CA . LEU A 1 405 ? 5.807 -47.651 -0.828 1 86.74 405 LEU A CA 1
ATOM 3285 C C . LEU A 1 405 ? 4.351 -48.076 -0.672 1 86.74 405 LEU A C 1
ATOM 3287 O O . LEU A 1 405 ? 3.452 -47.232 -0.659 1 86.74 405 LEU A O 1
ATOM 3291 N N . ASP A 1 406 ? 4.143 -49.366 -0.561 1 86.81 406 ASP A N 1
ATOM 3292 C CA . ASP A 1 406 ? 2.793 -49.921 -0.548 1 86.81 406 ASP A CA 1
ATOM 3293 C C . ASP A 1 406 ? 2.153 -49.778 0.831 1 86.81 406 ASP A C 1
ATOM 3295 O O . ASP A 1 406 ? 2.221 -50.696 1.651 1 86.81 406 ASP A O 1
ATOM 3299 N N . VAL A 1 407 ? 1.425 -48.818 1.058 1 83.3 407 VAL A N 1
ATOM 3300 C CA . VAL A 1 407 ? 0.831 -48.548 2.363 1 83.3 407 VAL A CA 1
ATOM 3301 C C . VAL A 1 407 ? -0.522 -49.247 2.471 1 83.3 407 VAL A C 1
ATOM 3303 O O . VAL A 1 407 ? -1.018 -49.486 3.574 1 83.3 407 VAL A O 1
ATOM 3306 N N . MET A 1 408 ? -1.064 -49.713 1.27 1 83.46 408 MET A N 1
ATOM 3307 C CA . MET A 1 408 ? -2.38 -50.345 1.259 1 83.46 408 MET A CA 1
ATOM 3308 C C . MET A 1 408 ? -2.255 -51.862 1.158 1 83.46 408 MET A C 1
ATOM 3310 O O . MET A 1 408 ? -3.26 -52.574 1.173 1 83.46 408 MET A O 1
ATOM 3314 N N . SER A 1 409 ? -1.08 -52.396 1.007 1 79.99 409 SER A N 1
ATOM 3315 C CA . SER A 1 409 ? -0.785 -53.821 0.901 1 79.99 409 SER A CA 1
ATOM 3316 C C . SER A 1 409 ? -1.507 -54.449 -0.287 1 79.99 409 SER A C 1
ATOM 3318 O O . SER A 1 409 ? -2.03 -55.561 -0.185 1 79.99 409 SER A O 1
ATOM 3320 N N . SER A 1 410 ? -1.6 -53.71 -1.327 1 85.47 410 SER A N 1
ATOM 3321 C CA . SER A 1 410 ? -2.315 -54.177 -2.511 1 85.47 410 SER A CA 1
ATOM 3322 C C . SER A 1 410 ? -1.391 -54.951 -3.444 1 85.47 410 SER A C 1
ATOM 3324 O O . SER A 1 410 ? -1.856 -55.666 -4.334 1 85.47 410 SER A O 1
ATOM 3326 N N . GLN A 1 411 ? -0.196 -54.881 -3.25 1 85.36 411 GLN A N 1
ATOM 3327 C CA . GLN A 1 411 ? 0.78 -55.573 -4.087 1 85.36 411 GLN A CA 1
ATOM 3328 C C . GLN A 1 411 ? 0.529 -57.078 -4.094 1 85.36 411 GLN A C 1
ATOM 3330 O O . GLN A 1 411 ? 0.727 -57.741 -5.114 1 85.36 411 GLN A O 1
ATOM 3335 N N . MET A 1 412 ? 0.105 -57.537 -3.054 1 82.77 412 MET A N 1
ATOM 3336 C CA . MET A 1 412 ? -0.095 -58.977 -2.919 1 82.77 412 MET A CA 1
ATOM 3337 C C . MET A 1 412 ? -1.341 -59.426 -3.674 1 82.77 412 MET A C 1
ATOM 3339 O O . MET A 1 412 ? -1.377 -60.53 -4.22 1 82.77 412 MET A O 1
ATOM 3343 N N . ASP A 1 413 ? -2.248 -58.538 -3.817 1 83.21 413 ASP A N 1
ATOM 3344 C CA . ASP A 1 413 ? -3.533 -58.896 -4.409 1 83.21 413 ASP A CA 1
ATOM 3345 C C . ASP A 1 413 ? -3.535 -58.639 -5.914 1 83.21 413 ASP A C 1
ATOM 3347 O O . ASP A 1 413 ? -3.88 -59.524 -6.7 1 83.21 413 ASP A O 1
ATOM 3351 N N . VAL A 1 414 ? -3.125 -57.418 -6.257 1 88.13 414 VAL A N 1
ATOM 3352 C CA . VAL A 1 414 ? -3.262 -57.046 -7.662 1 88.13 414 VAL A CA 1
ATOM 3353 C C . VAL A 1 414 ? -1.89 -56.715 -8.245 1 88.13 414 VAL A C 1
ATOM 3355 O O . VAL A 1 414 ? -1.792 -56.162 -9.343 1 88.13 414 VAL A O 1
ATOM 3358 N N . ARG A 1 415 ? -0.799 -56.881 -7.508 1 90.68 415 ARG A N 1
ATOM 3359 C CA . ARG A 1 415 ? 0.591 -56.771 -7.939 1 90.68 415 ARG A CA 1
ATOM 3360 C C . ARG A 1 415 ? 0.974 -55.316 -8.188 1 90.68 415 ARG A C 1
ATOM 3362 O O . ARG A 1 415 ? 1.918 -55.036 -8.93 1 90.68 415 ARG A O 1
ATOM 3369 N N . VAL A 1 416 ? 0.179 -54.422 -7.717 1 94.16 416 VAL A N 1
ATOM 3370 C CA . VAL A 1 416 ? 0.482 -52.999 -7.828 1 94.16 416 VAL A CA 1
ATOM 3371 C C . VAL A 1 416 ? 0.286 -52.321 -6.474 1 94.16 416 VAL A C 1
ATOM 3373 O O . VAL A 1 416 ? -0.719 -52.55 -5.797 1 94.16 416 VAL A O 1
ATOM 3376 N N . PRO A 1 417 ? 1.264 -51.503 -6.092 1 92.63 417 PRO A N 1
ATOM 3377 C CA . PRO A 1 417 ? 1.113 -50.81 -4.81 1 92.63 417 PRO A CA 1
ATOM 3378 C C . PRO A 1 417 ? -0.001 -49.766 -4.832 1 92.63 417 PRO A C 1
ATOM 3380 O O . PRO A 1 417 ? -0.199 -49.09 -5.844 1 92.63 417 PRO A O 1
ATOM 3383 N N . ASN A 1 418 ? -0.749 -49.652 -3.723 1 91.69 418 ASN A N 1
ATOM 3384 C CA . ASN A 1 418 ? -1.667 -48.564 -3.402 1 91.69 418 ASN A CA 1
ATOM 3385 C C . ASN A 1 418 ? -2.847 -48.521 -4.369 1 91.69 418 ASN A C 1
ATOM 3387 O O . ASN A 1 418 ? -3.275 -47.443 -4.786 1 91.69 418 ASN A O 1
ATOM 3391 N N . PHE A 1 419 ? -3.278 -49.67 -4.838 1 93.72 419 PHE A N 1
ATOM 3392 C CA . PHE A 1 419 ? -4.494 -49.779 -5.635 1 93.72 419 PHE A CA 1
ATOM 3393 C C . PHE A 1 419 ? -5.73 -49.567 -4.769 1 93.72 419 PHE A C 1
ATOM 3395 O O . PHE A 1 419 ? -5.89 -50.218 -3.734 1 93.72 419 PHE A O 1
ATOM 3402 N N . ARG A 1 420 ? -6.607 -48.657 -5.208 1 90.91 420 ARG A N 1
ATOM 3403 C CA . ARG A 1 420 ? -7.795 -48.339 -4.422 1 90.91 420 ARG A CA 1
ATOM 3404 C C . ARG A 1 420 ? -8.899 -47.767 -5.304 1 90.91 420 ARG A C 1
ATOM 3406 O O . ARG A 1 420 ? -8.626 -47.22 -6.374 1 90.91 420 ARG A O 1
ATOM 3413 N N . LYS A 1 421 ? -10.028 -47.907 -4.899 1 91.79 421 LYS A N 1
ATOM 3414 C CA . LYS A 1 421 ? -11.198 -47.377 -5.594 1 91.79 421 LYS A CA 1
ATOM 3415 C C . LYS A 1 421 ? -11.774 -46.17 -4.859 1 91.79 421 LYS A C 1
ATOM 3417 O O . LYS A 1 421 ? -11.84 -46.16 -3.628 1 91.79 421 LYS A O 1
ATOM 3422 N N . LEU A 1 422 ? -12.07 -45.197 -5.631 1 90.7 422 LEU A N 1
ATOM 3423 C CA . LEU A 1 422 ? -12.776 -44.06 -5.049 1 90.7 422 LEU A CA 1
ATOM 3424 C C . LEU A 1 422 ? -14.105 -44.499 -4.444 1 90.7 422 LEU A C 1
ATOM 3426 O O . LEU A 1 422 ? -14.878 -45.216 -5.084 1 90.7 422 LEU A O 1
ATOM 3430 N N . ASN A 1 423 ? -14.326 -44.052 -3.276 1 85.54 423 ASN A N 1
ATOM 3431 C CA . ASN A 1 423 ? -15.507 -44.472 -2.529 1 85.54 423 ASN A CA 1
ATOM 3432 C C . ASN A 1 423 ? -16.729 -43.634 -2.896 1 85.54 423 ASN A C 1
ATOM 3434 O O . ASN A 1 423 ? -17.317 -42.978 -2.035 1 85.54 423 ASN A O 1
ATOM 3438 N N . LEU A 1 424 ? -17.074 -43.632 -4.116 1 85.53 424 LEU A N 1
ATOM 3439 C CA . LEU A 1 424 ? -18.271 -42.951 -4.597 1 85.53 424 LEU A CA 1
ATOM 3440 C C . LEU A 1 424 ? -19.142 -43.898 -5.417 1 85.53 424 LEU A C 1
ATOM 3442 O O . LEU A 1 424 ? -18.647 -44.579 -6.318 1 85.53 424 LEU A O 1
ATOM 3446 N N . LYS A 1 425 ? -20.332 -43.959 -5.068 1 78.23 425 LYS A N 1
ATOM 3447 C CA . LYS A 1 425 ? -21.253 -44.886 -5.721 1 78.23 425 LYS A CA 1
ATOM 3448 C C . LYS A 1 425 ? -21.496 -44.486 -7.174 1 78.23 425 LYS A C 1
ATOM 3450 O O . LYS A 1 425 ? -21.616 -43.299 -7.485 1 78.23 425 LYS A O 1
ATOM 3455 N N . GLY A 1 426 ? -21.477 -45.416 -7.966 1 74.39 426 GLY A N 1
ATOM 3456 C CA . GLY A 1 426 ? -21.915 -45.209 -9.337 1 74.39 426 GLY A CA 1
ATOM 3457 C C . GLY A 1 426 ? -20.769 -44.954 -10.298 1 74.39 426 GLY A C 1
ATOM 3458 O O . GLY A 1 426 ? -20.969 -44.909 -11.513 1 74.39 426 GLY A O 1
ATOM 3459 N N . PHE A 1 427 ? -19.564 -44.777 -9.75 1 78.64 427 PHE A N 1
ATOM 3460 C CA . PHE A 1 427 ? -18.461 -44.576 -10.682 1 78.64 427 PHE A CA 1
ATOM 3461 C C . PHE A 1 427 ? -17.268 -45.445 -10.305 1 78.64 427 PHE A C 1
ATOM 3463 O O . PHE A 1 427 ? -16.967 -45.617 -9.122 1 78.64 427 PHE A O 1
ATOM 3470 N N . SER A 1 428 ? -16.732 -45.913 -11.311 1 89.76 428 SER A N 1
ATOM 3471 C CA . SER A 1 428 ? -15.604 -46.82 -11.126 1 89.76 428 SER A CA 1
ATOM 3472 C C . SER A 1 428 ? -14.281 -46.128 -11.436 1 89.76 428 SER A C 1
ATOM 3474 O O . SER A 1 428 ? -13.774 -46.221 -12.556 1 89.76 428 SER A O 1
ATOM 3476 N N . VAL A 1 429 ? -13.808 -45.351 -10.511 1 93.23 429 VAL A N 1
ATOM 3477 C CA . VAL A 1 429 ? -12.538 -44.642 -10.626 1 93.23 429 VAL A CA 1
ATOM 3478 C C . VAL A 1 429 ? -11.533 -45.219 -9.632 1 93.23 429 VAL A C 1
ATOM 3480 O O . VAL A 1 429 ? -11.863 -45.444 -8.465 1 93.23 429 VAL A O 1
ATOM 3483 N N . TYR A 1 430 ? -10.388 -45.45 -10.093 1 93.67 430 TYR A N 1
ATOM 3484 C CA . TYR A 1 430 ? -9.38 -46.13 -9.288 1 93.67 430 TYR A CA 1
ATOM 3485 C C . TYR A 1 430 ? -8.061 -45.368 -9.307 1 93.67 430 TYR A C 1
ATOM 3487 O O . TYR A 1 430 ? -7.812 -44.568 -10.212 1 93.67 430 TYR A O 1
ATOM 3495 N N . GLY A 1 431 ? -7.293 -45.536 -8.238 1 94.1 431 GLY A N 1
ATOM 3496 C CA . GLY A 1 431 ? -5.935 -45.021 -8.151 1 94.1 431 GLY A CA 1
ATOM 3497 C C . GLY A 1 431 ? -4.916 -46.085 -7.791 1 94.1 431 GLY A C 1
ATOM 3498 O O . GLY A 1 431 ? -5.226 -47.026 -7.058 1 94.1 431 GLY A O 1
ATOM 3499 N N . MET A 1 432 ? -3.724 -45.901 -8.283 1 94.63 432 MET A N 1
ATOM 3500 C CA . MET A 1 432 ? -2.674 -46.861 -7.956 1 94.63 432 MET A CA 1
ATOM 3501 C C . MET A 1 432 ? -1.295 -46.282 -8.255 1 94.63 432 MET A C 1
ATOM 3503 O O . MET A 1 432 ? -1.183 -45.162 -8.755 1 94.63 432 MET A O 1
ATOM 3507 N N . ALA A 1 433 ? -0.243 -46.992 -7.897 1 95.11 433 ALA A N 1
ATOM 3508 C CA . ALA A 1 433 ? 1.131 -46.639 -8.244 1 95.11 433 ALA A CA 1
ATOM 3509 C C . ALA A 1 433 ? 1.495 -47.152 -9.634 1 95.11 433 ALA A C 1
ATOM 3511 O O . ALA A 1 433 ? 0.663 -47.752 -10.319 1 95.11 433 ALA A O 1
ATOM 3512 N N . GLN A 1 434 ? 2.67 -46.896 -10.088 1 95.4 434 GLN A N 1
ATOM 3513 C CA . GLN A 1 434 ? 3.141 -47.309 -11.405 1 95.4 434 GLN A CA 1
ATOM 3514 C C . GLN A 1 434 ? 3.147 -48.829 -11.535 1 95.4 434 GLN A C 1
ATOM 3516 O O . GLN A 1 434 ? 3.821 -49.521 -10.769 1 95.4 434 GLN A O 1
ATOM 3521 N N . PRO A 1 435 ? 2.407 -49.383 -12.481 1 94.76 435 PRO A N 1
ATOM 3522 C CA . PRO A 1 435 ? 2.403 -50.835 -12.674 1 94.76 435 PRO A CA 1
ATOM 3523 C C . PRO A 1 435 ? 3.501 -51.306 -13.626 1 94.76 435 PRO A C 1
ATOM 3525 O O . PRO A 1 435 ? 3.85 -50.595 -14.572 1 94.76 435 PRO A O 1
ATOM 3528 N N . ALA A 1 436 ? 4.022 -52.434 -13.369 1 95 436 ALA A N 1
ATOM 3529 C CA . ALA A 1 436 ? 4.822 -53.161 -14.35 1 95 436 ALA A CA 1
ATOM 3530 C C . ALA A 1 436 ? 3.941 -54.036 -15.238 1 95 436 ALA A C 1
ATOM 3532 O O . ALA A 1 436 ? 2.717 -54.047 -15.089 1 95 436 ALA A O 1
ATOM 3533 N N . ARG A 1 437 ? 4.491 -54.8 -16.13 1 94.03 437 ARG A N 1
ATOM 3534 C CA . ARG A 1 437 ? 3.726 -55.57 -17.106 1 94.03 437 ARG A CA 1
ATOM 3535 C C . ARG A 1 437 ? 2.752 -56.518 -16.415 1 94.03 437 ARG A C 1
ATOM 3537 O O . ARG A 1 437 ? 1.593 -56.63 -16.82 1 94.03 437 ARG A O 1
ATOM 3544 N N . ASP A 1 438 ? 3.239 -57.178 -15.354 1 93.11 438 ASP A N 1
ATOM 3545 C CA . ASP A 1 438 ? 2.379 -58.105 -14.625 1 93.11 438 ASP A CA 1
ATOM 3546 C C . ASP A 1 438 ? 1.23 -57.367 -13.942 1 93.11 438 ASP A C 1
ATOM 3548 O O . ASP A 1 438 ? 0.107 -57.872 -13.885 1 93.11 438 ASP A O 1
ATOM 3552 N N . GLY A 1 439 ? 1.595 -56.251 -13.399 1 93.76 439 GLY A N 1
ATOM 3553 C CA . GLY A 1 439 ? 0.582 -55.439 -12.744 1 93.76 439 GLY A CA 1
ATOM 3554 C C . GLY A 1 439 ? -0.499 -54.956 -13.692 1 93.76 439 GLY A C 1
ATOM 3555 O O . GLY A 1 439 ? -1.681 -54.951 -13.343 1 93.76 439 GLY A O 1
ATOM 3556 N N . VAL A 1 440 ? -0.163 -54.535 -14.902 1 94.75 440 VAL A N 1
ATOM 3557 C CA . VAL A 1 440 ? -1.122 -54.063 -15.896 1 94.75 440 VAL A CA 1
ATOM 3558 C C . VAL A 1 440 ? -2.078 -55.194 -16.269 1 94.75 440 VAL A C 1
ATOM 3560 O O . VAL A 1 440 ? -3.287 -54.982 -16.381 1 94.75 440 VAL A O 1
ATOM 3563 N N . THR A 1 441 ? -1.51 -56.339 -16.463 1 92.91 441 THR A N 1
ATOM 3564 C CA . THR A 1 441 ? -2.302 -57.508 -16.831 1 92.91 441 THR A CA 1
ATOM 3565 C C . THR A 1 441 ? -3.268 -57.88 -15.709 1 92.91 441 THR A C 1
ATOM 3567 O O . THR A 1 441 ? -4.455 -58.103 -15.954 1 92.91 441 THR A O 1
ATOM 3570 N N . LYS A 1 442 ? -2.69 -57.931 -14.554 1 93.38 442 LYS A N 1
ATOM 3571 C CA . LYS A 1 442 ? -3.51 -58.335 -13.416 1 93.38 442 LYS A CA 1
ATOM 3572 C C . LYS A 1 442 ? -4.644 -57.343 -13.175 1 93.38 442 LYS A C 1
ATOM 3574 O O . LYS A 1 442 ? -5.762 -57.739 -12.841 1 93.38 442 LYS A O 1
ATOM 3579 N N . ILE A 1 443 ? -4.392 -56.112 -13.236 1 93.68 443 ILE A N 1
ATOM 3580 C CA . ILE A 1 443 ? -5.386 -55.075 -12.981 1 93.68 443 ILE A CA 1
ATOM 3581 C C . ILE A 1 443 ? -6.455 -55.106 -14.071 1 93.68 443 ILE A C 1
ATOM 3583 O O . ILE A 1 443 ? -7.647 -54.97 -13.784 1 93.68 443 ILE A O 1
ATOM 3587 N N . SER A 1 444 ? -6.037 -55.173 -15.323 1 92.63 444 SER A N 1
ATOM 3588 C CA . SER A 1 444 ? -6.986 -55.232 -16.43 1 92.63 444 SER A CA 1
ATOM 3589 C C . SER A 1 444 ? -7.925 -56.426 -16.29 1 92.63 444 SER A C 1
ATOM 3591 O O . SER A 1 444 ? -9.14 -56.287 -16.442 1 92.63 444 SER A O 1
ATOM 3593 N N . ASN A 1 445 ? -7.309 -57.559 -15.955 1 90.89 445 ASN A N 1
ATOM 3594 C CA . ASN A 1 445 ? -8.116 -58.762 -15.778 1 90.89 445 ASN A CA 1
ATOM 3595 C C . ASN A 1 445 ? -9.059 -58.634 -14.585 1 90.89 445 ASN A C 1
ATOM 3597 O O . ASN A 1 445 ? -10.205 -59.083 -14.643 1 90.89 445 ASN A O 1
ATOM 3601 N N . TYR A 1 446 ? -8.489 -58.121 -13.597 1 92.62 446 TYR A N 1
ATOM 3602 C CA . TYR A 1 446 ? -9.281 -57.928 -12.387 1 92.62 446 TYR A CA 1
ATOM 3603 C C . TYR A 1 446 ? -10.486 -57.035 -12.659 1 92.62 446 TYR A C 1
ATOM 3605 O O . TYR A 1 446 ? -11.612 -57.37 -12.284 1 92.62 446 TYR A O 1
ATOM 3613 N N . LEU A 1 447 ? -10.357 -55.919 -13.332 1 92.93 447 LEU A N 1
ATOM 3614 C CA . LEU A 1 447 ? -11.406 -54.928 -13.547 1 92.93 447 LEU A CA 1
ATOM 3615 C C . LEU A 1 447 ? -12.408 -55.415 -14.588 1 92.93 447 LEU A C 1
ATOM 3617 O O . LEU A 1 447 ? -13.589 -55.068 -14.529 1 92.93 447 LEU A O 1
ATOM 3621 N N . LEU A 1 448 ? -11.939 -56.223 -15.534 1 91.21 448 LEU A N 1
ATOM 3622 C CA . LEU A 1 448 ? -12.815 -56.723 -16.588 1 91.21 448 LEU A CA 1
ATOM 3623 C C . LEU A 1 448 ? -13.474 -58.034 -16.171 1 91.21 448 LEU A C 1
ATOM 3625 O O . LEU A 1 448 ? -14.28 -58.593 -16.917 1 91.21 448 LEU A O 1
ATOM 3629 N N . SER A 1 449 ? -13.127 -58.514 -15.017 1 89.83 449 SER A N 1
ATOM 3630 C CA . SER A 1 449 ? -13.736 -59.743 -14.518 1 89.83 449 SER A CA 1
ATOM 3631 C C . SER A 1 449 ? -15.234 -59.567 -14.297 1 89.83 449 SER A C 1
ATOM 3633 O O . SER A 1 449 ? -15.717 -58.443 -14.145 1 89.83 449 SER A O 1
ATOM 3635 N N . LYS A 1 450 ? -15.911 -60.68 -14.224 1 89.05 450 LYS A N 1
ATOM 3636 C CA . LYS A 1 450 ? -17.353 -60.677 -14 1 89.05 450 LYS A CA 1
ATOM 3637 C C . LYS A 1 450 ? -17.694 -60.119 -12.621 1 89.05 450 LYS A C 1
ATOM 3639 O O . LYS A 1 450 ? -18.734 -59.481 -12.443 1 89.05 450 LYS A O 1
ATOM 3644 N N . LYS A 1 451 ? -16.781 -60.36 -11.798 1 87.96 451 LYS A N 1
ATOM 3645 C CA . LYS A 1 451 ? -16.999 -59.904 -10.428 1 87.96 451 LYS A CA 1
ATOM 3646 C C . LYS A 1 451 ? -17.041 -58.38 -10.357 1 87.96 451 LYS A C 1
ATOM 3648 O O . LYS A 1 451 ? -17.883 -57.809 -9.66 1 87.96 451 LYS A O 1
ATOM 3653 N N . GLN A 1 452 ? -16.131 -57.686 -11.021 1 88.32 452 GLN A N 1
ATOM 3654 C CA . GLN A 1 452 ? -16.095 -56.227 -11.003 1 88.32 452 GLN A CA 1
ATOM 3655 C C . GLN A 1 452 ? -17.071 -55.64 -12.019 1 88.32 452 GLN A C 1
ATOM 3657 O O . GLN A 1 452 ? -17.572 -54.529 -11.837 1 88.32 452 GLN A O 1
ATOM 3662 N N . GLY A 1 453 ? -17.301 -56.348 -13.209 1 83.92 453 GLY A N 1
ATOM 3663 C CA . GLY A 1 453 ? -18.4 -56.058 -14.116 1 83.92 453 GLY A CA 1
ATOM 3664 C C . GLY A 1 453 ? -18.092 -54.935 -15.088 1 83.92 453 GLY A C 1
ATOM 3665 O O . GLY A 1 453 ? -19.002 -54.355 -15.684 1 83.92 453 GLY A O 1
ATOM 3666 N N . HIS A 1 454 ? -16.806 -54.505 -15.24 1 89.86 454 HIS A N 1
ATOM 3667 C CA . HIS A 1 454 ? -16.477 -53.461 -16.204 1 89.86 454 HIS A CA 1
ATOM 3668 C C . HIS A 1 454 ? -16.255 -54.045 -17.595 1 89.86 454 HIS A C 1
ATOM 3670 O O . HIS A 1 454 ? -15.82 -55.191 -17.729 1 89.86 454 HIS A O 1
ATOM 3676 N N . SER A 1 455 ? -16.621 -53.277 -18.631 1 88.52 455 SER A N 1
ATOM 3677 C CA . SER A 1 455 ? -16.442 -53.731 -20.006 1 88.52 455 SER A CA 1
ATOM 3678 C C . SER A 1 455 ? -15.271 -53.019 -20.675 1 88.52 455 SER A C 1
ATOM 3680 O O . SER A 1 455 ? -14.793 -53.453 -21.726 1 88.52 455 SER A O 1
ATOM 3682 N N . PHE A 1 456 ? -14.879 -51.896 -20.047 1 91.35 456 PHE A N 1
ATOM 3683 C CA . PHE A 1 456 ? -13.83 -51.081 -20.647 1 91.35 456 PHE A CA 1
ATOM 3684 C C . PHE A 1 456 ? -12.945 -50.46 -19.572 1 91.35 456 PHE A C 1
ATOM 3686 O O . PHE A 1 456 ? -13.437 -50.039 -18.523 1 91.35 456 PHE A O 1
ATOM 3693 N N . VAL A 1 457 ? -11.624 -50.414 -19.769 1 92.75 457 VAL A N 1
ATOM 3694 C CA . VAL A 1 457 ? -10.678 -49.865 -18.803 1 92.75 457 VAL A CA 1
ATOM 3695 C C . VAL A 1 457 ? -9.907 -48.708 -19.434 1 92.75 457 VAL A C 1
ATOM 3697 O O . VAL A 1 457 ? -9.368 -48.84 -20.535 1 92.75 457 VAL A O 1
ATOM 3700 N N . VAL A 1 458 ? -9.873 -47.544 -18.806 1 94.46 458 VAL A N 1
ATOM 3701 C CA . VAL A 1 458 ? -9.096 -46.384 -19.23 1 94.46 458 VAL A CA 1
ATOM 3702 C C . VAL A 1 458 ? -7.921 -46.173 -18.277 1 94.46 458 VAL A C 1
ATOM 3704 O O . VAL A 1 458 ? -8.118 -45.906 -17.09 1 94.46 458 VAL A O 1
ATOM 3707 N N . LEU A 1 459 ? -6.738 -46.329 -18.73 1 95.81 459 LEU A N 1
ATOM 3708 C CA . LEU A 1 459 ? -5.53 -46.107 -17.942 1 95.81 459 LEU A CA 1
ATOM 3709 C C . LEU A 1 459 ? -4.973 -44.708 -18.184 1 95.81 459 LEU A C 1
ATOM 3711 O O . LEU A 1 459 ? -4.673 -44.344 -19.323 1 95.81 459 LEU A O 1
ATOM 3715 N N . VAL A 1 460 ? -4.868 -43.932 -17.147 1 97.34 460 VAL A N 1
ATOM 3716 C CA . VAL A 1 460 ? -4.382 -42.564 -17.293 1 97.34 460 VAL A CA 1
ATOM 3717 C C . VAL A 1 460 ? -3.076 -42.394 -16.521 1 97.34 460 VAL A C 1
ATOM 3719 O O . VAL A 1 460 ? -3.065 -42.445 -15.289 1 97.34 460 VAL A O 1
ATOM 3722 N N . ASN A 1 461 ? -1.965 -42.174 -17.174 1 97.64 461 ASN A N 1
ATOM 3723 C CA . ASN A 1 461 ? -0.642 -41.938 -16.607 1 97.64 461 ASN A CA 1
ATOM 3724 C C . ASN A 1 461 ? -0.445 -40.471 -16.234 1 97.64 461 ASN A C 1
ATOM 3726 O O . ASN A 1 461 ? -0.467 -39.597 -17.103 1 97.64 461 ASN A O 1
ATOM 3730 N N . LEU A 1 462 ? -0.127 -40.181 -14.984 1 96.8 462 LEU A N 1
ATOM 3731 C CA . LEU A 1 462 ? -0.066 -38.803 -14.509 1 96.8 462 LEU A CA 1
ATOM 3732 C C . LEU A 1 462 ? 1.38 -38.348 -14.345 1 96.8 462 LEU A C 1
ATOM 3734 O O . LEU A 1 462 ? 1.636 -37.231 -13.888 1 96.8 462 LEU A O 1
ATOM 3738 N N . ARG A 1 463 ? 2.313 -39.086 -14.678 1 95.95 463 ARG A N 1
ATOM 3739 C CA . ARG A 1 463 ? 3.724 -38.818 -14.417 1 95.95 463 ARG A CA 1
ATOM 3740 C C . ARG A 1 463 ? 4.274 -37.783 -15.392 1 95.95 463 ARG A C 1
ATOM 3742 O O . ARG A 1 463 ? 3.938 -37.799 -16.578 1 95.95 463 ARG A O 1
ATOM 3749 N N . ASN A 1 464 ? 5.046 -36.883 -14.917 1 94.24 464 ASN A N 1
ATOM 3750 C CA . ASN A 1 464 ? 5.707 -35.906 -15.776 1 94.24 464 ASN A CA 1
ATOM 3751 C C . ASN A 1 464 ? 7.21 -36.158 -15.859 1 94.24 464 ASN A C 1
ATOM 3753 O O . ASN A 1 464 ? 7.983 -35.24 -16.137 1 94.24 464 ASN A O 1
ATOM 3757 N N . ASP A 1 465 ? 7.609 -37.356 -15.425 1 94.96 465 ASP A N 1
ATOM 3758 C CA . ASP A 1 465 ? 8.994 -37.803 -15.534 1 94.96 465 ASP A CA 1
ATOM 3759 C C . ASP A 1 465 ? 9.123 -38.952 -16.532 1 94.96 465 ASP A C 1
ATOM 3761 O O . ASP A 1 465 ? 8.133 -39.374 -17.132 1 94.96 465 ASP A O 1
ATOM 3765 N N . VAL A 1 466 ? 10.302 -39.319 -16.731 1 96.17 466 VAL A N 1
ATOM 3766 C CA . VAL A 1 466 ? 10.584 -40.385 -17.687 1 96.17 466 VAL A CA 1
ATOM 3767 C C . VAL A 1 466 ? 10.744 -41.712 -16.949 1 96.17 466 VAL A C 1
ATOM 3769 O O . VAL A 1 466 ? 11.577 -41.831 -16.048 1 96.17 466 VAL A O 1
ATOM 3772 N N . ALA A 1 467 ? 9.922 -42.688 -17.322 1 96.82 467 ALA A N 1
ATOM 3773 C CA . ALA A 1 467 ? 9.943 -43.999 -16.677 1 96.82 467 ALA A CA 1
ATOM 3774 C C . ALA A 1 467 ? 9.967 -45.119 -17.713 1 96.82 467 ALA A C 1
ATOM 3776 O O . ALA A 1 467 ? 9.478 -44.949 -18.832 1 96.82 467 ALA A O 1
ATOM 3777 N N . VAL A 1 468 ? 10.544 -46.261 -17.326 1 97.55 468 VAL A N 1
ATOM 3778 C CA . VAL A 1 468 ? 10.611 -47.44 -18.184 1 97.55 468 VAL A CA 1
ATOM 3779 C C . VAL A 1 468 ? 10.408 -48.701 -17.347 1 97.55 468 VAL A C 1
ATOM 3781 O O . VAL A 1 468 ? 10.598 -48.682 -16.129 1 97.55 468 VAL A O 1
ATOM 3784 N N . GLU A 1 469 ? 9.897 -49.717 -17.917 1 97.56 469 GLU A N 1
ATOM 3785 C CA . GLU A 1 469 ? 9.788 -51.033 -17.294 1 97.56 469 GLU A CA 1
ATOM 3786 C C . GLU A 1 469 ? 10.855 -51.986 -17.827 1 97.56 469 GLU A C 1
ATOM 3788 O O . GLU A 1 469 ? 10.945 -52.212 -19.036 1 97.56 469 GLU A O 1
ATOM 3793 N N . CYS A 1 470 ? 11.643 -52.548 -16.98 1 96.89 470 CYS A N 1
ATOM 3794 C CA . CYS A 1 470 ? 12.727 -53.458 -17.335 1 96.89 470 CYS A CA 1
ATOM 3795 C C . CYS A 1 470 ? 12.569 -54.797 -16.625 1 96.89 470 CYS A C 1
ATOM 3797 O O . CYS A 1 470 ? 12.695 -54.875 -15.402 1 96.89 470 CYS A O 1
ATOM 3799 N N . ASP A 1 471 ? 12.401 -55.846 -17.363 1 95.9 471 ASP A N 1
ATOM 3800 C CA . ASP A 1 471 ? 12.316 -57.214 -16.861 1 95.9 471 ASP A CA 1
ATOM 3801 C C . ASP A 1 471 ? 11.309 -57.318 -15.718 1 95.9 471 ASP A C 1
ATOM 3803 O O . ASP A 1 471 ? 11.602 -57.912 -14.678 1 95.9 471 ASP A O 1
ATOM 3807 N N . GLY A 1 472 ? 10.227 -56.58 -15.865 1 93.71 472 GLY A N 1
ATOM 3808 C CA . GLY A 1 472 ? 9.117 -56.721 -14.937 1 93.71 472 GLY A CA 1
ATOM 3809 C C . GLY A 1 472 ? 9.151 -55.708 -13.808 1 93.71 472 GLY A C 1
ATOM 3810 O O . GLY A 1 472 ? 8.304 -55.74 -12.913 1 93.71 472 GLY A O 1
ATOM 3811 N N . LYS A 1 473 ? 10.096 -54.827 -13.845 1 94.62 473 LYS A N 1
ATOM 3812 C CA . LYS A 1 473 ? 10.208 -53.783 -12.83 1 94.62 473 LYS A CA 1
ATOM 3813 C C . LYS A 1 473 ? 10.246 -52.397 -13.469 1 94.62 473 LYS A C 1
ATOM 3815 O O . LYS A 1 473 ? 10.882 -52.204 -14.507 1 94.62 473 LYS A O 1
ATOM 3820 N N . ALA A 1 474 ? 9.548 -51.472 -12.827 1 95.81 474 ALA A N 1
ATOM 3821 C CA . ALA A 1 474 ? 9.523 -50.106 -13.341 1 95.81 474 ALA A CA 1
ATOM 3822 C C . ALA A 1 474 ? 10.688 -49.29 -12.788 1 95.81 474 ALA A C 1
ATOM 3824 O O . ALA A 1 474 ? 11.034 -49.41 -11.611 1 95.81 474 ALA A O 1
ATOM 3825 N N . TYR A 1 475 ? 11.319 -48.493 -13.585 1 96.95 475 TYR A N 1
ATOM 3826 C CA . TYR A 1 475 ? 12.437 -47.63 -13.221 1 96.95 475 TYR A CA 1
ATOM 3827 C C . TYR A 1 475 ? 12.202 -46.202 -13.699 1 96.95 475 TYR A C 1
ATOM 3829 O O . TYR A 1 475 ? 11.471 -45.978 -14.667 1 96.95 475 TYR A O 1
ATOM 3837 N N . SER A 1 476 ? 12.757 -45.24 -13.051 1 96.87 476 SER A N 1
ATOM 3838 C CA . SER A 1 476 ? 12.761 -43.845 -13.477 1 96.87 476 SER A CA 1
ATOM 3839 C C . SER A 1 476 ? 14.167 -43.255 -13.426 1 96.87 476 SER A C 1
ATOM 3841 O O . SER A 1 476 ? 15.034 -43.765 -12.712 1 96.87 476 SER A O 1
ATOM 3843 N N . VAL A 1 477 ? 14.36 -42.169 -14.143 1 96.48 477 VAL A N 1
ATOM 3844 C CA . VAL A 1 477 ? 15.671 -41.534 -14.223 1 96.48 477 VAL A CA 1
ATOM 3845 C C . VAL A 1 477 ? 15.839 -40.547 -13.07 1 96.48 477 VAL A C 1
ATOM 3847 O O . VAL A 1 477 ? 14.961 -39.717 -12.823 1 96.48 477 VAL A O 1
ATOM 3850 N N . ARG A 1 478 ? 16.93 -40.691 -12.35 1 96.3 478 ARG A N 1
ATOM 3851 C CA . ARG A 1 478 ? 17.241 -39.79 -11.245 1 96.3 478 ARG A CA 1
ATOM 3852 C C . ARG A 1 478 ? 18.639 -39.2 -11.395 1 96.3 478 ARG A C 1
ATOM 3854 O O . ARG A 1 478 ? 19.516 -39.815 -12.005 1 96.3 478 ARG A O 1
ATOM 3861 N N . ASP A 1 479 ? 18.77 -38.023 -10.91 1 94.3 479 ASP A N 1
ATOM 3862 C CA . ASP A 1 479 ? 20.084 -37.387 -10.902 1 94.3 479 ASP A CA 1
ATOM 3863 C C . ASP A 1 479 ? 20.917 -37.863 -9.714 1 94.3 479 ASP A C 1
ATOM 3865 O O . ASP A 1 479 ? 20.382 -38.1 -8.629 1 94.3 479 ASP A O 1
ATOM 3869 N N . THR A 1 480 ? 22.197 -37.896 -9.851 1 92.8 480 THR A N 1
ATOM 3870 C CA . THR A 1 480 ? 23.112 -38.367 -8.817 1 92.8 480 THR A CA 1
ATOM 3871 C C . THR A 1 480 ? 23.012 -37.494 -7.568 1 92.8 480 THR A C 1
ATOM 3873 O O . THR A 1 480 ? 23.199 -37.978 -6.45 1 92.8 480 THR A O 1
ATOM 3876 N N . THR A 1 481 ? 22.682 -36.168 -7.798 1 90.45 481 THR A N 1
ATOM 3877 C CA . THR A 1 481 ? 22.624 -35.23 -6.682 1 90.45 481 THR A CA 1
ATOM 3878 C C . THR A 1 481 ? 21.287 -35.337 -5.955 1 90.45 481 THR A C 1
ATOM 3880 O O . THR A 1 481 ? 21.136 -34.826 -4.843 1 90.45 481 THR A O 1
ATOM 3883 N N . LEU A 1 482 ? 20.327 -36.05 -6.549 1 92.97 482 LEU A N 1
ATOM 3884 C CA . LEU A 1 482 ? 18.99 -36.207 -5.986 1 92.97 482 LEU A CA 1
ATOM 3885 C C . LEU A 1 482 ? 18.413 -37.576 -6.331 1 92.97 482 LEU A C 1
ATOM 3887 O O . LEU A 1 482 ? 17.475 -37.677 -7.125 1 92.97 482 LEU A O 1
ATOM 3891 N N . LEU A 1 483 ? 18.8 -38.538 -5.628 1 93.72 483 LEU A N 1
ATOM 3892 C CA . LEU A 1 483 ? 18.456 -39.917 -5.957 1 93.72 483 LEU A CA 1
ATOM 3893 C C . LEU A 1 483 ? 17.067 -40.27 -5.435 1 93.72 483 LEU A C 1
ATOM 3895 O O . LEU A 1 483 ? 16.45 -41.23 -5.901 1 93.72 483 LEU A O 1
ATOM 3899 N N . ASP A 1 484 ? 16.588 -39.457 -4.566 1 89.75 484 ASP A N 1
ATOM 3900 C CA . ASP A 1 484 ? 15.334 -39.774 -3.889 1 89.75 484 ASP A CA 1
ATOM 3901 C C . ASP A 1 484 ? 14.135 -39.465 -4.782 1 89.75 484 ASP A C 1
ATOM 3903 O O . ASP A 1 484 ? 13.04 -39.988 -4.564 1 89.75 484 ASP A O 1
ATOM 3907 N N . GLU A 1 485 ? 14.335 -38.587 -5.795 1 91.63 485 GLU A N 1
ATOM 3908 C CA . GLU A 1 485 ? 13.216 -38.155 -6.627 1 91.63 485 GLU A CA 1
ATOM 3909 C C . GLU A 1 485 ? 13.581 -38.194 -8.108 1 91.63 485 GLU A C 1
ATOM 3911 O O . GLU A 1 485 ? 14.712 -37.876 -8.482 1 91.63 485 GLU A O 1
ATOM 3916 N N . PRO A 1 486 ? 12.569 -38.509 -8.904 1 94.47 486 PRO A N 1
ATOM 3917 C CA . PRO A 1 486 ? 12.834 -38.504 -10.345 1 94.47 486 PRO A CA 1
ATOM 3918 C C . PRO A 1 486 ? 13.025 -37.096 -10.904 1 94.47 486 PRO A C 1
ATOM 3920 O O . PRO A 1 486 ? 12.528 -36.125 -10.326 1 94.47 486 PRO A O 1
ATOM 3923 N N . ILE A 1 487 ? 13.768 -37.011 -11.981 1 94.19 487 ILE A N 1
ATOM 3924 C CA . ILE A 1 487 ? 13.89 -35.75 -12.705 1 94.19 487 ILE A CA 1
ATOM 3925 C C . ILE A 1 487 ? 12.55 -35.39 -13.343 1 94.19 487 ILE A C 1
ATOM 3927 O O . ILE A 1 487 ? 11.994 -36.173 -14.116 1 94.19 487 ILE A O 1
ATOM 3931 N N . ILE A 1 488 ? 12.061 -34.298 -13.006 1 91.94 488 ILE A N 1
ATOM 3932 C CA . ILE A 1 488 ? 10.754 -33.895 -13.514 1 91.94 488 ILE A CA 1
ATOM 3933 C C . ILE A 1 488 ? 10.931 -32.99 -14.732 1 91.94 488 ILE A C 1
ATOM 3935 O O . ILE A 1 488 ? 11.998 -32.404 -14.928 1 91.94 488 ILE A O 1
ATOM 3939 N N . HIS A 1 489 ? 9.963 -32.911 -15.569 1 89.08 489 HIS A N 1
ATOM 3940 C CA . HIS A 1 489 ? 9.94 -32.07 -16.76 1 89.08 489 HIS A CA 1
ATOM 3941 C C . HIS A 1 489 ? 8.684 -31.205 -16.799 1 89.08 489 HIS A C 1
ATOM 3943 O O . HIS A 1 489 ? 7.723 -31.531 -17.5 1 89.08 489 HIS A O 1
ATOM 3949 N N . PRO A 1 490 ? 8.784 -30.072 -16.158 1 84.92 490 PRO A N 1
ATOM 3950 C CA . PRO A 1 490 ? 7.602 -29.209 -16.108 1 84.92 490 PRO A CA 1
ATOM 3951 C C . PRO A 1 490 ? 7.227 -28.642 -17.475 1 84.92 490 PRO A C 1
ATOM 3953 O O . PRO A 1 490 ? 8.101 -28.198 -18.224 1 84.92 490 PRO A O 1
ATOM 3956 N N . GLY A 1 491 ? 5.979 -28.779 -17.832 1 79.6 491 GLY A N 1
ATOM 3957 C CA . GLY A 1 491 ? 5.466 -28.104 -19.014 1 79.6 491 GLY A CA 1
ATOM 3958 C C . GLY A 1 491 ? 5.626 -28.918 -20.283 1 79.6 491 GLY A C 1
ATOM 3959 O O . GLY A 1 491 ? 5.156 -28.515 -21.349 1 79.6 491 GLY A O 1
ATOM 3960 N N . LEU A 1 492 ? 6.388 -30.065 -20.226 1 87.14 492 LEU A N 1
ATOM 3961 C CA . LEU A 1 492 ? 6.521 -30.887 -21.425 1 87.14 492 LEU A CA 1
ATOM 3962 C C . LEU A 1 492 ? 5.209 -31.593 -21.748 1 87.14 492 LEU A C 1
ATOM 3964 O O . LEU A 1 492 ? 4.486 -32.015 -20.842 1 87.14 492 LEU A O 1
ATOM 3968 N N . THR A 1 493 ? 4.992 -31.715 -23.02 1 88.88 493 THR A N 1
ATOM 3969 C CA . THR A 1 493 ? 3.784 -32.398 -23.469 1 88.88 493 THR A CA 1
ATOM 3970 C C . THR A 1 493 ? 3.95 -33.912 -23.366 1 88.88 493 THR A C 1
ATOM 3972 O O . THR A 1 493 ? 5.069 -34.412 -23.234 1 88.88 493 THR A O 1
ATOM 3975 N N . LYS A 1 494 ? 2.864 -34.586 -23.406 1 94.09 494 LYS A N 1
ATOM 3976 C CA . LYS A 1 494 ? 2.88 -36.044 -23.339 1 94.09 494 LYS A CA 1
ATOM 3977 C C . LYS A 1 494 ? 3.692 -36.639 -24.486 1 94.09 494 LYS A C 1
ATOM 3979 O O . LYS A 1 494 ? 4.405 -37.627 -24.301 1 94.09 494 LYS A O 1
ATOM 3984 N N . GLU A 1 495 ? 3.698 -35.976 -25.655 1 94.25 495 GLU A N 1
ATOM 3985 C CA . GLU A 1 495 ? 4.414 -36.481 -26.823 1 94.25 495 GLU A CA 1
ATOM 3986 C C . GLU A 1 495 ? 5.924 -36.441 -26.604 1 94.25 495 GLU A C 1
ATOM 3988 O O . GLU A 1 495 ? 6.628 -37.401 -26.923 1 94.25 495 GLU A O 1
ATOM 3993 N N . VAL A 1 496 ? 6.324 -35.373 -25.995 1 93.27 496 VAL A N 1
ATOM 3994 C CA . VAL A 1 496 ? 7.757 -35.203 -25.779 1 93.27 496 VAL A CA 1
ATOM 3995 C C . VAL A 1 496 ? 8.239 -36.186 -24.714 1 93.27 496 VAL A C 1
ATOM 3997 O O . VAL A 1 496 ? 9.332 -36.746 -24.828 1 93.27 496 VAL A O 1
ATOM 4000 N N . LEU A 1 497 ? 7.51 -36.375 -23.699 1 95.11 497 LEU A N 1
ATOM 4001 C CA . LEU A 1 497 ? 7.864 -37.306 -22.633 1 95.11 497 LEU A CA 1
ATOM 4002 C C . LEU A 1 497 ? 7.952 -38.733 -23.165 1 95.11 497 LEU A C 1
ATOM 4004 O O . LEU A 1 497 ? 8.882 -39.469 -22.829 1 95.11 497 LEU A O 1
ATOM 4008 N N . GLU A 1 498 ? 7.02 -39.134 -23.963 1 96.34 498 GLU A N 1
ATOM 4009 C CA . GLU A 1 498 ? 7 -40.483 -24.522 1 96.34 498 GLU A CA 1
ATOM 4010 C C . GLU A 1 498 ? 8.149 -40.69 -25.504 1 96.34 498 GLU A C 1
ATOM 4012 O O . GLU A 1 498 ? 8.704 -41.788 -25.596 1 96.34 498 GLU A O 1
ATOM 4017 N N . GLU A 1 499 ? 8.467 -39.608 -26.199 1 95.85 499 GLU A N 1
ATOM 4018 C CA . GLU A 1 499 ? 9.632 -39.682 -27.076 1 95.85 499 GLU A CA 1
ATOM 4019 C C . GLU A 1 499 ? 10.912 -39.9 -26.275 1 95.85 499 GLU A C 1
ATOM 4021 O O . GLU A 1 499 ? 11.787 -40.664 -26.689 1 95.85 499 GLU A O 1
ATOM 4026 N N . LYS A 1 500 ? 11.003 -39.212 -25.215 1 96.14 500 LYS A N 1
ATOM 4027 C CA . LYS A 1 500 ? 12.156 -39.396 -24.338 1 96.14 500 LYS A CA 1
ATOM 4028 C C . LYS A 1 500 ? 12.217 -40.823 -23.801 1 96.14 500 LYS A C 1
ATOM 4030 O O . LYS A 1 500 ? 13.302 -41.391 -23.656 1 96.14 500 LYS A O 1
ATOM 4035 N N . GLU A 1 501 ? 11.093 -41.333 -23.464 1 97.66 501 GLU A N 1
ATOM 4036 C CA . GLU A 1 501 ? 11.026 -42.702 -22.963 1 97.66 501 GLU A CA 1
ATOM 4037 C C . GLU A 1 501 ? 11.445 -43.704 -24.035 1 97.66 501 GLU A C 1
ATOM 4039 O O . GLU A 1 501 ? 12.147 -44.675 -23.745 1 97.66 501 GLU A O 1
ATOM 4044 N N . GLU A 1 502 ? 11.045 -43.468 -25.257 1 97.27 502 GLU A N 1
ATOM 4045 C CA . GLU A 1 502 ? 11.423 -44.339 -26.366 1 97.27 502 GLU A CA 1
ATOM 4046 C C . GLU A 1 502 ? 12.933 -44.322 -26.592 1 97.27 502 GLU A C 1
ATOM 4048 O O . GLU A 1 502 ? 13.544 -45.368 -26.815 1 97.27 502 GLU A O 1
ATOM 4053 N N . THR A 1 503 ? 13.44 -43.173 -26.53 1 97.02 503 THR A N 1
ATOM 4054 C CA . THR A 1 503 ? 14.884 -43.034 -26.686 1 97.02 503 THR A CA 1
ATOM 4055 C C . THR A 1 503 ? 15.622 -43.758 -25.563 1 97.02 503 THR A C 1
ATOM 4057 O O . THR A 1 503 ? 16.635 -44.418 -25.804 1 97.02 503 THR A O 1
ATOM 4060 N N . LEU A 1 504 ? 15.154 -43.63 -24.419 1 97.35 504 LEU A N 1
ATOM 4061 C CA . LEU A 1 504 ? 15.77 -44.268 -23.261 1 97.35 504 LEU A CA 1
ATOM 4062 C C . LEU A 1 504 ? 15.739 -45.787 -23.396 1 97.35 504 LEU A C 1
ATOM 4064 O O . LEU A 1 504 ? 16.707 -46.465 -23.047 1 97.35 504 LEU A O 1
ATOM 4068 N N . THR A 1 505 ? 14.636 -46.374 -23.89 1 97.45 505 THR A N 1
ATOM 4069 C CA . THR A 1 505 ? 14.511 -47.819 -24.045 1 97.45 505 THR A CA 1
ATOM 4070 C C . THR A 1 505 ? 15.554 -48.351 -25.023 1 97.45 505 THR A C 1
ATOM 4072 O O . THR A 1 505 ? 16.126 -49.422 -24.808 1 97.45 505 THR A O 1
ATOM 4075 N N . LYS A 1 506 ? 15.832 -47.601 -26.065 1 96.64 506 LYS A N 1
ATOM 4076 C CA . LYS A 1 506 ? 16.84 -48.003 -27.042 1 96.64 506 LYS A CA 1
ATOM 4077 C C . LYS A 1 506 ? 18.229 -48.044 -26.413 1 96.64 506 LYS A C 1
ATOM 4079 O O . LYS A 1 506 ? 19.02 -48.946 -26.7 1 96.64 506 LYS A O 1
ATOM 4084 N N . ILE A 1 507 ? 18.409 -47.132 -25.564 1 97.01 507 ILE A N 1
ATOM 4085 C CA . ILE A 1 507 ? 19.705 -47.043 -24.902 1 97.01 507 ILE A CA 1
ATOM 4086 C C . ILE A 1 507 ? 19.87 -48.208 -23.928 1 97.01 507 ILE A C 1
ATOM 4088 O O . ILE A 1 507 ? 20.924 -48.846 -23.886 1 97.01 507 ILE A O 1
ATOM 4092 N N . ILE A 1 508 ? 18.863 -48.486 -23.184 1 96.96 508 ILE A N 1
ATOM 4093 C CA . ILE A 1 508 ? 18.921 -49.512 -22.148 1 96.96 508 ILE A CA 1
ATOM 4094 C C . ILE A 1 508 ? 19.069 -50.888 -22.794 1 96.96 508 ILE A C 1
ATOM 4096 O O . ILE A 1 508 ? 19.765 -51.757 -22.264 1 96.96 508 ILE A O 1
ATOM 4100 N N . LYS A 1 509 ? 18.427 -51.129 -23.935 1 95.01 509 LYS A N 1
ATOM 4101 C CA . LYS A 1 509 ? 18.431 -52.422 -24.612 1 95.01 509 LYS A CA 1
ATOM 4102 C C . LYS A 1 509 ? 19.815 -52.748 -25.167 1 95.01 509 LYS A C 1
ATOM 4104 O O . LYS A 1 509 ? 20.168 -53.919 -25.32 1 95.01 509 LYS A O 1
ATOM 4109 N N . THR A 1 510 ? 20.635 -51.72 -25.412 1 94.63 510 THR A N 1
ATOM 4110 C CA . THR A 1 510 ? 21.894 -51.945 -26.115 1 94.63 510 THR A CA 1
ATOM 4111 C C . THR A 1 510 ? 23.079 -51.777 -25.168 1 94.63 510 THR A C 1
ATOM 4113 O O . THR A 1 510 ? 24.234 -51.854 -25.592 1 94.63 510 THR A O 1
ATOM 4116 N N . ASN A 1 511 ? 22.769 -51.48 -23.919 1 95.53 511 ASN A N 1
ATOM 4117 C CA . ASN A 1 511 ? 23.881 -51.208 -23.014 1 95.53 511 ASN A CA 1
ATOM 4118 C C . ASN A 1 511 ? 23.633 -51.797 -21.628 1 95.53 511 ASN A C 1
ATOM 4120 O O . ASN A 1 511 ? 22.487 -52.054 -21.254 1 95.53 511 ASN A O 1
ATOM 4124 N N . LYS A 1 512 ? 24.754 -52.013 -20.961 1 94.32 512 LYS A N 1
ATOM 4125 C CA . LYS A 1 512 ? 24.668 -52.274 -19.527 1 94.32 512 LYS A CA 1
ATOM 4126 C C . LYS A 1 512 ? 24.495 -50.977 -18.742 1 94.32 512 LYS A C 1
ATOM 4128 O O . LYS A 1 512 ? 25.165 -49.981 -19.023 1 94.32 512 LYS A O 1
ATOM 4133 N N . ILE A 1 513 ? 23.535 -51.007 -17.867 1 94.6 513 ILE A N 1
ATOM 4134 C CA . ILE A 1 513 ? 23.183 -49.769 -17.18 1 94.6 513 ILE A CA 1
AT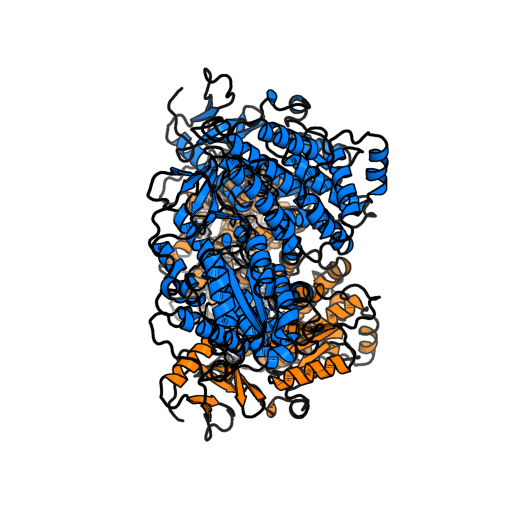OM 4135 C C . ILE A 1 513 ? 23.345 -49.952 -15.672 1 94.6 513 ILE A C 1
ATOM 4137 O O . ILE A 1 513 ? 23.036 -51.017 -15.133 1 94.6 513 ILE A O 1
ATOM 4141 N N . MET A 1 514 ? 23.883 -48.938 -15.023 1 94.52 514 MET A N 1
ATOM 4142 C CA . MET A 1 514 ? 23.926 -48.932 -13.563 1 94.52 514 MET A CA 1
ATOM 4143 C C . MET A 1 514 ? 22.552 -48.624 -12.979 1 94.52 514 MET A C 1
ATOM 4145 O O . MET A 1 514 ? 21.95 -47.599 -13.304 1 94.52 514 MET A O 1
ATOM 4149 N N . THR A 1 515 ? 22.048 -49.483 -12.126 1 95.93 515 THR A N 1
ATOM 4150 C CA . THR A 1 515 ? 20.695 -49.338 -11.601 1 95.93 515 THR A CA 1
ATOM 4151 C C . THR A 1 515 ? 20.69 -49.453 -10.079 1 95.93 515 THR A C 1
ATOM 4153 O O . THR A 1 515 ? 21.497 -50.187 -9.504 1 95.93 515 THR A O 1
ATOM 4156 N N . TYR A 1 516 ? 19.861 -48.599 -9.464 1 95.61 516 TYR A N 1
ATOM 4157 C CA . TYR A 1 516 ? 19.583 -48.751 -8.041 1 95.61 516 TYR A CA 1
ATOM 4158 C C . TYR A 1 516 ? 18.275 -49.5 -7.818 1 95.61 516 TYR A C 1
ATOM 4160 O O . TYR A 1 516 ? 17.207 -49.031 -8.218 1 95.61 516 TYR A O 1
ATOM 4168 N N . ASN A 1 517 ? 18.369 -50.597 -7.244 1 92.07 517 ASN A N 1
ATOM 4169 C CA . ASN A 1 517 ? 17.153 -51.274 -6.802 1 92.07 517 ASN A CA 1
ATOM 4170 C C . ASN A 1 517 ? 16.668 -50.735 -5.46 1 92.07 517 ASN A C 1
ATOM 4172 O O . ASN A 1 517 ? 15.471 -50.77 -5.168 1 92.07 517 ASN A O 1
ATOM 4176 N N . GLU A 1 518 ? 17.592 -50.325 -4.672 1 92.09 518 GLU A N 1
ATOM 4177 C CA . GLU A 1 518 ? 17.399 -49.602 -3.419 1 92.09 518 GLU A CA 1
ATOM 4178 C C . GLU A 1 518 ? 18.464 -48.525 -3.234 1 92.09 518 GLU A C 1
ATOM 4180 O O . GLU A 1 518 ? 19.661 -48.806 -3.321 1 92.09 518 GLU A O 1
ATOM 4185 N N . ILE A 1 519 ? 18.031 -47.395 -2.922 1 91.62 519 ILE A N 1
ATOM 4186 C CA . ILE A 1 519 ? 18.942 -46.256 -2.89 1 91.62 519 ILE A CA 1
ATOM 4187 C C . ILE A 1 519 ? 19.939 -46.423 -1.746 1 91.62 519 ILE A C 1
ATOM 4189 O O . ILE A 1 519 ? 21.029 -45.848 -1.774 1 91.62 519 ILE A O 1
ATOM 4193 N N . SER A 1 520 ? 19.52 -47.204 -0.696 1 90.23 520 SER A N 1
ATOM 4194 C CA . SER A 1 520 ? 20.4 -47.432 0.445 1 90.23 520 SER A CA 1
ATOM 4195 C C . SER A 1 520 ? 21.547 -48.369 0.08 1 90.23 520 SER A C 1
ATOM 4197 O O . SER A 1 520 ? 22.544 -48.448 0.8 1 90.23 520 SER A O 1
ATOM 4199 N N . GLU A 1 521 ? 21.487 -49.007 -1.074 1 91.89 521 GLU A N 1
ATOM 4200 C CA . GLU A 1 521 ? 22.51 -49.94 -1.538 1 91.89 521 GLU A CA 1
ATOM 4201 C C . GLU A 1 521 ? 23.283 -49.367 -2.722 1 91.89 521 GLU A C 1
ATOM 4203 O O . GLU A 1 521 ? 22.843 -48.401 -3.348 1 91.89 521 GLU A O 1
ATOM 4208 N N . ASP A 1 522 ? 24.38 -49.963 -3.032 1 93.29 522 ASP A N 1
ATOM 4209 C CA . ASP A 1 522 ? 25.186 -49.525 -4.167 1 93.29 522 ASP A CA 1
ATOM 4210 C C . ASP A 1 522 ? 24.526 -49.909 -5.49 1 93.29 522 ASP A C 1
ATOM 4212 O O . ASP A 1 522 ? 23.842 -50.932 -5.574 1 93.29 522 ASP A O 1
ATOM 4216 N N . PRO A 1 523 ? 24.683 -49.093 -6.432 1 95.49 523 PRO A N 1
ATOM 4217 C CA . PRO A 1 523 ? 24.115 -49.443 -7.736 1 95.49 523 PRO A CA 1
ATOM 4218 C C . PRO A 1 523 ? 24.75 -50.694 -8.34 1 95.49 523 PRO A C 1
ATOM 4220 O O . PRO A 1 523 ? 25.92 -50.985 -8.077 1 95.49 523 PRO A O 1
ATOM 4223 N N . VAL A 1 524 ? 24.057 -51.399 -9.129 1 95.31 524 VAL A N 1
ATOM 4224 C CA . VAL A 1 524 ? 24.518 -52.623 -9.775 1 95.31 524 VAL A CA 1
ATOM 4225 C C . VAL A 1 524 ? 24.398 -52.484 -11.291 1 95.31 524 VAL A C 1
ATOM 4227 O O . VAL A 1 524 ? 23.458 -51.862 -11.791 1 95.31 524 VAL A O 1
ATOM 4230 N N . GLU A 1 525 ? 25.333 -53.031 -11.937 1 94.74 525 GLU A N 1
ATOM 4231 C CA . GLU A 1 525 ? 25.273 -53.056 -13.395 1 94.74 525 GLU A CA 1
ATOM 4232 C C . GLU A 1 525 ? 24.339 -54.157 -13.891 1 94.74 525 GLU A C 1
ATOM 4234 O O . GLU A 1 525 ? 24.5 -55.324 -13.529 1 94.74 525 GLU A O 1
ATOM 4239 N N . GLN A 1 526 ? 23.402 -53.835 -14.655 1 94.35 526 GLN A N 1
ATOM 4240 C CA . GLN A 1 526 ? 22.4 -54.8 -15.095 1 94.35 526 GLN A CA 1
ATOM 4241 C C . GLN A 1 526 ? 22.174 -54.71 -16.602 1 94.35 526 GLN A C 1
ATOM 4243 O O . GLN A 1 526 ? 22.274 -53.629 -17.186 1 94.35 526 GLN A O 1
ATOM 4248 N N . GLU A 1 527 ? 21.975 -55.785 -17.177 1 94.89 527 GLU A N 1
ATOM 4249 C CA . GLU A 1 527 ? 21.493 -55.9 -18.55 1 94.89 527 GLU A CA 1
ATOM 4250 C C . GLU A 1 527 ? 20.061 -56.427 -18.59 1 94.89 527 GLU A C 1
ATOM 4252 O O . GLU A 1 527 ? 19.739 -57.413 -17.925 1 94.89 527 GLU A O 1
ATOM 4257 N N . PHE A 1 528 ? 19.29 -55.823 -19.378 1 96.05 528 PHE A N 1
ATOM 4258 C CA . PHE A 1 528 ? 17.875 -56.175 -19.373 1 96.05 528 PHE A CA 1
ATOM 4259 C C . PHE A 1 528 ? 17.49 -56.888 -20.664 1 96.05 528 PHE A C 1
ATOM 4261 O O . PHE A 1 528 ? 17.972 -56.534 -21.742 1 96.05 528 PHE A O 1
ATOM 4268 N N . SER A 1 529 ? 16.72 -57.912 -20.544 1 95.04 529 SER A N 1
ATOM 4269 C CA . SER A 1 529 ? 16.272 -58.696 -21.691 1 95.04 529 SER A CA 1
ATOM 4270 C C . SER A 1 529 ? 15.073 -58.043 -22.372 1 95.04 529 SER A C 1
ATOM 4272 O O . SER A 1 529 ? 14.904 -58.16 -23.587 1 95.04 529 SER A O 1
ATOM 4274 N N . SER A 1 530 ? 14.262 -57.382 -21.568 1 96.03 530 SER A N 1
ATOM 4275 C CA . SER A 1 530 ? 13.067 -56.725 -22.087 1 96.03 530 SER A CA 1
ATOM 4276 C C . SER A 1 530 ? 12.871 -55.353 -21.451 1 96.03 530 SER A C 1
ATOM 4278 O O . SER A 1 530 ? 12.946 -55.213 -20.229 1 96.03 530 SER A O 1
ATOM 4280 N N . VAL A 1 531 ? 12.72 -54.377 -22.286 1 97.42 531 VAL A N 1
ATOM 4281 C CA . VAL A 1 531 ? 12.518 -52.998 -21.857 1 97.42 531 VAL A CA 1
ATOM 4282 C C . VAL A 1 531 ? 11.324 -52.396 -22.595 1 97.42 531 VAL A C 1
ATOM 4284 O O . VAL A 1 531 ? 11.269 -52.425 -23.826 1 97.42 531 VAL A O 1
ATOM 4287 N N . LEU A 1 532 ? 10.369 -51.835 -21.861 1 97.41 532 LEU A N 1
ATOM 4288 C CA . LEU A 1 532 ? 9.159 -51.275 -22.452 1 97.41 532 LEU A CA 1
ATOM 4289 C C . LEU A 1 532 ? 8.859 -49.896 -21.874 1 97.41 532 LEU A C 1
ATOM 4291 O O . LEU A 1 532 ? 9.12 -49.642 -20.696 1 97.41 532 LEU A O 1
ATOM 4295 N N . THR A 1 533 ? 8.349 -48.996 -22.66 1 97.45 533 THR A N 1
ATOM 4296 C CA . THR A 1 533 ? 7.792 -47.746 -22.156 1 97.45 533 THR A CA 1
ATOM 4297 C C . THR A 1 533 ? 6.414 -47.975 -21.542 1 97.45 533 THR A C 1
ATOM 4299 O O . THR A 1 533 ? 5.778 -49 -21.797 1 97.45 533 THR A O 1
ATOM 4302 N N . PRO A 1 534 ? 5.925 -47.052 -20.743 1 95.53 534 PRO A N 1
ATOM 4303 C CA . PRO A 1 534 ? 4.567 -47.185 -20.21 1 95.53 534 PRO A CA 1
ATOM 4304 C C . PRO A 1 534 ? 3.511 -47.296 -21.307 1 95.53 534 PRO A C 1
ATOM 4306 O O . PRO A 1 534 ? 2.541 -48.045 -21.162 1 95.53 534 PRO A O 1
ATOM 4309 N N . SER A 1 535 ? 3.728 -46.569 -22.411 1 95.26 535 SER A N 1
ATOM 4310 C CA . SER A 1 535 ? 2.794 -46.639 -23.53 1 95.26 535 SER A CA 1
ATOM 4311 C C . SER A 1 535 ? 2.821 -48.015 -24.188 1 95.26 535 SER A C 1
ATOM 4313 O O . SER A 1 535 ? 1.774 -48.553 -24.555 1 95.26 535 SER A O 1
ATOM 4315 N N . GLU A 1 536 ? 3.954 -48.568 -24.318 1 95.08 536 GLU A N 1
ATOM 4316 C CA . GLU A 1 536 ? 4.09 -49.898 -24.903 1 95.08 536 GLU A CA 1
ATOM 4317 C C . GLU A 1 536 ? 3.467 -50.963 -24.005 1 95.08 536 GLU A C 1
ATOM 4319 O O . GLU A 1 536 ? 2.903 -51.944 -24.494 1 95.08 536 GLU A O 1
ATOM 4324 N N . LEU A 1 537 ? 3.676 -50.752 -22.737 1 94.33 537 LEU A N 1
ATOM 4325 C CA . LEU A 1 537 ? 3.046 -51.671 -21.795 1 94.33 537 LEU A CA 1
ATOM 4326 C C . LEU A 1 537 ? 1.537 -51.722 -22.011 1 94.33 537 LEU A C 1
ATOM 4328 O O . LEU A 1 537 ? 0.943 -52.803 -22.02 1 94.33 537 LEU A O 1
ATOM 4332 N N . ALA A 1 538 ? 0.985 -50.595 -22.14 1 92.76 538 ALA A N 1
ATOM 4333 C CA . ALA A 1 538 ? -0.456 -50.492 -22.356 1 92.76 538 ALA A CA 1
ATOM 4334 C C . ALA A 1 538 ? -0.85 -51.067 -23.713 1 92.76 538 ALA A C 1
ATOM 4336 O O . ALA A 1 538 ? -1.878 -51.738 -23.835 1 92.76 538 ALA A O 1
ATOM 4337 N N . ASP A 1 539 ? -0.048 -50.794 -24.703 1 91.39 539 ASP A N 1
ATOM 4338 C CA . ASP A 1 539 ? -0.321 -51.3 -26.045 1 91.39 539 ASP A CA 1
ATOM 4339 C C . ASP A 1 539 ? -0.256 -52.825 -26.08 1 91.39 539 ASP A C 1
ATOM 4341 O O . ASP A 1 539 ? -1.068 -53.47 -26.747 1 91.39 539 ASP A O 1
ATOM 4345 N N . ASN A 1 540 ? 0.692 -53.349 -25.417 1 92.11 540 ASN A N 1
ATOM 4346 C CA . ASN A 1 540 ? 0.812 -54.801 -25.332 1 92.11 540 ASN A CA 1
ATOM 4347 C C . ASN A 1 540 ? -0.403 -55.424 -24.649 1 92.11 540 ASN A C 1
ATOM 4349 O O . ASN A 1 540 ? -0.858 -56.499 -25.044 1 92.11 540 ASN A O 1
ATOM 4353 N N . GLN A 1 541 ? -0.79 -54.773 -23.671 1 90.96 541 GLN A N 1
ATOM 4354 C CA . GLN A 1 541 ? -1.957 -55.273 -22.953 1 90.96 541 GLN A CA 1
ATOM 4355 C C . GLN A 1 541 ? -3.211 -55.194 -23.819 1 90.96 541 GLN A C 1
ATOM 4357 O O . GLN A 1 541 ? -4.095 -56.048 -23.72 1 90.96 541 GLN A O 1
ATOM 4362 N N . LYS A 1 542 ? -3.29 -54.191 -24.627 1 89.52 542 LYS A N 1
ATOM 4363 C CA . LYS A 1 542 ? -4.433 -54.002 -25.516 1 89.52 542 LYS A CA 1
ATOM 4364 C C . LYS A 1 542 ? -4.555 -55.155 -26.508 1 89.52 542 LYS A C 1
ATOM 4366 O O . LYS A 1 542 ? -5.649 -55.449 -26.995 1 89.52 542 LYS A O 1
ATOM 4371 N N . LEU A 1 543 ? -3.513 -55.736 -26.812 1 86.94 543 LEU A N 1
ATOM 4372 C CA . LEU A 1 543 ? -3.516 -56.876 -27.723 1 86.94 543 LEU A CA 1
ATOM 4373 C C . LEU A 1 543 ? -4.185 -58.085 -27.079 1 86.94 543 LEU A C 1
ATOM 4375 O O . LEU A 1 543 ? -4.748 -58.932 -27.775 1 86.94 543 LEU A O 1
ATOM 4379 N N . GLN A 1 544 ? -4.159 -58.134 -25.875 1 83.48 544 GLN A N 1
ATOM 4380 C CA . GLN A 1 544 ? -4.743 -59.247 -25.133 1 83.48 544 GLN A CA 1
ATOM 4381 C C . GLN A 1 544 ? -6.154 -58.911 -24.658 1 83.48 544 GLN A C 1
ATOM 4383 O O . GLN A 1 544 ? -6.967 -59.808 -24.429 1 83.48 544 GLN A O 1
ATOM 4388 N N . THR A 1 545 ? -6.327 -57.685 -24.337 1 79.35 545 THR A N 1
ATOM 4389 C CA . THR A 1 545 ? -7.578 -57.16 -23.801 1 79.35 545 THR A CA 1
ATOM 4390 C C . THR A 1 545 ? -8.074 -55.985 -24.638 1 79.35 545 THR A C 1
ATOM 4392 O O . THR A 1 545 ? -7.638 -54.849 -24.442 1 79.35 545 THR A O 1
ATOM 4395 N N . LEU A 1 546 ? -8.925 -56.178 -25.558 1 71.03 546 LEU A N 1
ATOM 4396 C CA . LEU A 1 546 ? -9.319 -55.17 -26.536 1 71.03 546 LEU A CA 1
ATOM 4397 C C . LEU A 1 546 ? -10.118 -54.053 -25.873 1 71.03 546 LEU A C 1
ATOM 4399 O O . LEU A 1 546 ? -10.143 -52.924 -26.368 1 71.03 546 LEU A O 1
ATOM 4403 N N . ASP A 1 547 ? -10.531 -54.193 -24.809 1 83.77 547 ASP A N 1
ATOM 4404 C CA . ASP A 1 547 ? -11.451 -53.255 -24.174 1 83.77 547 ASP A CA 1
ATOM 4405 C C . ASP A 1 547 ? -10.71 -52.316 -23.224 1 83.77 547 ASP A C 1
ATOM 4407 O O . ASP A 1 547 ? -11.11 -52.149 -22.07 1 83.77 547 ASP A O 1
ATOM 4411 N N . MET A 1 548 ? -9.568 -51.595 -23.744 1 90.26 548 MET A N 1
ATOM 4412 C CA . MET A 1 548 ? -8.81 -50.687 -22.887 1 90.26 548 MET A CA 1
ATOM 4413 C C . MET A 1 548 ? -8.266 -49.509 -23.688 1 90.26 548 MET A C 1
ATOM 4415 O O . MET A 1 548 ? -8.046 -49.623 -24.895 1 90.26 548 MET A O 1
ATOM 4419 N N . GLN A 1 549 ? -8.071 -48.329 -23.142 1 92.27 549 GLN A N 1
ATOM 4420 C CA . GLN A 1 549 ? -7.462 -47.141 -23.73 1 92.27 549 GLN A CA 1
ATOM 4421 C C . GLN A 1 549 ? -6.456 -46.508 -22.772 1 92.27 549 GLN A C 1
ATOM 4423 O O . GLN A 1 549 ? -6.627 -46.572 -21.553 1 92.27 549 GLN A O 1
ATOM 4428 N N . TYR A 1 550 ? -5.433 -45.931 -23.35 1 94.74 550 TYR A N 1
ATOM 4429 C CA . TYR A 1 550 ? -4.356 -45.322 -22.577 1 94.74 550 TYR A CA 1
ATOM 4430 C C . TYR A 1 550 ? -4.272 -43.825 -22.845 1 94.74 550 TYR A C 1
ATOM 4432 O O . TYR A 1 550 ? -4.397 -43.384 -23.99 1 94.74 550 TYR A O 1
ATOM 4440 N N . TYR A 1 551 ? -4.183 -43.011 -21.761 1 96.07 551 TYR A N 1
ATOM 4441 C CA . TYR A 1 551 ? -3.956 -41.573 -21.85 1 96.07 551 TYR A CA 1
ATOM 4442 C C . TYR A 1 551 ? -2.781 -41.15 -20.977 1 96.07 551 TYR A C 1
ATOM 4444 O O . TYR A 1 551 ? -2.443 -41.833 -20.007 1 96.07 551 TYR A O 1
ATOM 4452 N N . ARG A 1 552 ? -2.097 -40.122 -21.348 1 96.88 552 ARG A N 1
ATOM 4453 C CA . ARG A 1 552 ? -1.063 -39.508 -20.522 1 96.88 552 ARG A CA 1
ATOM 4454 C C . ARG A 1 552 ? -1.389 -38.047 -20.232 1 96.88 552 ARG A C 1
ATOM 4456 O O . ARG A 1 552 ? -1.59 -37.255 -21.155 1 96.88 552 ARG A O 1
ATOM 4463 N N . VAL A 1 553 ? -1.567 -37.658 -18.963 1 96.25 553 VAL A N 1
ATOM 4464 C CA . VAL A 1 553 ? -1.805 -36.299 -18.486 1 96.25 553 VAL A CA 1
ATOM 4465 C C . VAL A 1 553 ? -0.777 -35.939 -17.416 1 96.25 553 VAL A C 1
ATOM 4467 O O . VAL A 1 553 ? -1.056 -36.042 -16.219 1 96.25 553 VAL A O 1
ATOM 4470 N N . PRO A 1 554 ? 0.33 -35.401 -17.814 1 95.24 554 PRO A N 1
ATOM 4471 C CA . PRO A 1 554 ? 1.416 -35.163 -16.86 1 95.24 554 PRO A CA 1
ATOM 4472 C C . PRO A 1 554 ? 1.066 -34.1 -15.821 1 95.24 554 PRO A C 1
ATOM 4474 O O . PRO A 1 554 ? 0.613 -33.009 -16.177 1 95.24 554 PRO A O 1
ATOM 4477 N N . LEU A 1 555 ? 1.194 -34.441 -14.561 1 93.54 555 LEU A N 1
ATOM 4478 C CA . LEU A 1 555 ? 1.021 -33.521 -13.443 1 93.54 555 LEU A CA 1
ATOM 4479 C C . LEU A 1 555 ? 2.317 -33.378 -12.651 1 93.54 555 LEU A C 1
ATOM 4481 O O . LEU A 1 555 ? 3.055 -34.351 -12.479 1 93.54 555 LEU A O 1
ATOM 4485 N N . GLN A 1 556 ? 2.57 -32.122 -12.214 1 88.27 556 GLN A N 1
ATOM 4486 C CA . GLN A 1 556 ? 3.754 -31.916 -11.387 1 88.27 556 GLN A CA 1
ATOM 4487 C C . GLN A 1 556 ? 3.52 -32.404 -9.96 1 88.27 556 GLN A C 1
ATOM 4489 O O . GLN A 1 556 ? 2.442 -32.2 -9.398 1 88.27 556 GLN A O 1
ATOM 4494 N N . TYR A 1 557 ? 4.539 -32.961 -9.475 1 81.44 557 TYR A N 1
ATOM 4495 C CA . TYR A 1 557 ? 4.448 -33.557 -8.147 1 81.44 557 TYR A CA 1
ATOM 4496 C C . TYR A 1 557 ? 4.428 -32.483 -7.066 1 81.44 557 TYR A C 1
ATOM 4498 O O . TYR A 1 557 ? 5.191 -31.517 -7.129 1 81.44 557 TYR A O 1
ATOM 4506 N N . ASP A 1 558 ? 3.622 -32.55 -6.109 1 75.38 558 ASP A N 1
ATOM 4507 C CA . ASP A 1 558 ? 3.524 -31.856 -4.829 1 75.38 558 ASP A CA 1
ATOM 4508 C C . ASP A 1 558 ? 3.31 -30.358 -5.031 1 75.38 558 ASP A C 1
ATOM 4510 O O . ASP A 1 558 ? 3.579 -29.56 -4.131 1 75.38 558 ASP A O 1
ATOM 4514 N N . THR A 1 559 ? 3.081 -29.974 -6.244 1 85.24 559 THR A N 1
ATOM 4515 C CA . THR A 1 559 ? 2.747 -28.573 -6.475 1 85.24 559 THR A CA 1
ATOM 4516 C C . THR A 1 559 ? 1.309 -28.433 -6.968 1 85.24 559 THR A C 1
ATOM 4518 O O . THR A 1 559 ? 0.674 -29.424 -7.334 1 85.24 559 THR A O 1
ATOM 4521 N N . THR A 1 560 ? 0.894 -27.264 -6.989 1 87.56 560 THR A N 1
ATOM 4522 C CA . THR A 1 560 ? -0.459 -26.987 -7.457 1 87.56 560 THR A CA 1
ATOM 4523 C C . THR A 1 560 ? -0.551 -27.149 -8.972 1 87.56 560 THR A C 1
ATOM 4525 O O . THR A 1 560 ? 0.32 -26.678 -9.706 1 87.56 560 THR A O 1
ATOM 4528 N N . PRO A 1 561 ? -1.556 -27.933 -9.379 1 90.95 561 PRO A N 1
ATOM 4529 C CA . PRO A 1 561 ? -1.772 -28.031 -10.825 1 90.95 561 PRO A CA 1
ATOM 4530 C C . PRO A 1 561 ? -2.106 -26.685 -11.464 1 90.95 561 PRO A C 1
ATOM 4532 O O . PRO A 1 561 ? -2.631 -25.792 -10.793 1 90.95 561 PRO A O 1
ATOM 4535 N N . THR A 1 562 ? -1.773 -26.534 -12.692 1 92.48 562 THR A N 1
ATOM 4536 C CA . THR A 1 562 ? -2.145 -25.335 -13.436 1 92.48 562 THR A CA 1
ATOM 4537 C C . THR A 1 562 ? -3.585 -25.432 -13.931 1 92.48 562 THR A C 1
ATOM 4539 O O . THR A 1 562 ? -4.192 -26.504 -13.886 1 92.48 562 THR A O 1
ATOM 4542 N N . GLU A 1 563 ? -4.133 -24.376 -14.404 1 95.35 563 GLU A N 1
ATOM 4543 C CA . GLU A 1 563 ? -5.478 -24.377 -14.973 1 95.35 563 GLU A CA 1
ATOM 4544 C C . GLU A 1 563 ? -5.571 -25.322 -16.167 1 95.35 563 GLU A C 1
ATOM 4546 O O . GLU A 1 563 ? -6.573 -26.02 -16.336 1 95.35 563 GLU A O 1
ATOM 4551 N N . GLN A 1 564 ? -4.495 -25.397 -16.914 1 92.85 564 GLN A N 1
ATOM 4552 C CA . GLN A 1 564 ? -4.462 -26.277 -18.077 1 92.85 564 GLN A CA 1
ATOM 4553 C C . GLN A 1 564 ? -4.506 -27.744 -17.658 1 92.85 564 GLN A C 1
ATOM 4555 O O . GLN A 1 564 ? -5.083 -28.578 -18.359 1 92.85 564 GLN A O 1
ATOM 4560 N N . ASP A 1 565 ? -3.941 -28.056 -16.543 1 95.09 565 ASP A N 1
ATOM 4561 C CA . ASP A 1 565 ? -3.973 -29.426 -16.04 1 95.09 565 ASP A CA 1
ATOM 4562 C C . ASP A 1 565 ? -5.407 -29.886 -15.79 1 95.09 565 ASP A C 1
ATOM 4564 O O . ASP A 1 565 ? -5.757 -31.031 -16.082 1 95.09 565 ASP A O 1
ATOM 4568 N N . PHE A 1 566 ? -6.206 -29.022 -15.229 1 97.1 566 PHE A N 1
ATOM 4569 C CA . PHE A 1 566 ? -7.613 -29.33 -15.006 1 97.1 566 PHE A CA 1
ATOM 4570 C C . PHE A 1 566 ? -8.328 -29.584 -16.328 1 97.1 566 PHE A C 1
ATOM 4572 O O . PHE A 1 566 ? -9.14 -30.505 -16.434 1 97.1 566 PHE A O 1
ATOM 4579 N N . ASP A 1 567 ? -8 -28.776 -17.298 1 96.92 567 ASP A N 1
ATOM 4580 C CA . ASP A 1 567 ? -8.61 -28.914 -18.617 1 96.92 567 ASP A CA 1
ATOM 4581 C C . ASP A 1 567 ? -8.232 -30.246 -19.26 1 96.92 567 ASP A C 1
ATOM 4583 O O . ASP A 1 567 ? -9.064 -30.888 -19.905 1 96.92 567 ASP A O 1
ATOM 4587 N N . ASP A 1 568 ? -7.023 -30.622 -19.084 1 96.23 568 ASP A N 1
ATOM 4588 C CA . ASP A 1 568 ? -6.551 -31.878 -19.659 1 96.23 568 ASP A CA 1
ATOM 4589 C C . ASP A 1 568 ? -7.255 -33.073 -19.021 1 96.23 568 ASP A C 1
ATOM 4591 O O . ASP A 1 568 ? -7.641 -34.016 -19.715 1 96.23 568 ASP A O 1
ATOM 4595 N N . LEU A 1 569 ? -7.389 -33.067 -17.771 1 96.6 569 LEU A N 1
ATOM 4596 C CA . LEU A 1 569 ? -8.097 -34.144 -17.088 1 96.6 569 LEU A CA 1
ATOM 4597 C C . LEU A 1 569 ? -9.563 -34.182 -17.506 1 96.6 569 LEU A C 1
ATOM 4599 O O . LEU A 1 569 ? -10.124 -35.259 -17.72 1 96.6 569 LEU A O 1
ATOM 4603 N N . MET A 1 570 ? -10.15 -33.015 -17.634 1 95.83 570 MET A N 1
ATOM 4604 C CA . MET A 1 570 ? -11.551 -32.9 -18.031 1 95.83 570 MET A CA 1
ATOM 4605 C C . MET A 1 570 ? -11.777 -33.514 -19.409 1 95.83 570 MET A C 1
ATOM 4607 O O . MET A 1 570 ? -12.84 -34.079 -19.674 1 95.83 570 MET A O 1
ATOM 4611 N N . THR A 1 571 ? -10.784 -33.391 -20.269 1 94.5 571 THR A N 1
ATOM 4612 C CA . THR A 1 571 ? -10.897 -33.955 -21.609 1 94.5 571 THR A CA 1
ATOM 4613 C C . THR A 1 571 ? -11.055 -35.471 -21.547 1 94.5 571 THR A C 1
ATOM 4615 O O . THR A 1 571 ? -11.888 -36.044 -22.252 1 94.5 571 THR A O 1
ATOM 4618 N N . VAL A 1 572 ? -10.301 -36.124 -20.684 1 94.41 572 VAL A N 1
ATOM 4619 C CA . VAL A 1 572 ? -10.376 -37.573 -20.529 1 94.41 572 VAL A CA 1
ATOM 4620 C C . VAL A 1 572 ? -11.714 -37.957 -19.903 1 94.41 572 VAL A C 1
ATOM 4622 O O . VAL A 1 572 ? -12.371 -38.897 -20.356 1 94.41 572 VAL A O 1
ATOM 4625 N N . ILE A 1 573 ? -12.145 -37.259 -18.925 1 93.09 573 ILE A N 1
ATOM 4626 C CA . ILE A 1 573 ? -13.376 -37.55 -18.198 1 93.09 573 ILE A CA 1
ATOM 4627 C C . ILE A 1 573 ? -14.576 -37.381 -19.127 1 93.09 573 ILE A C 1
ATOM 4629 O O . ILE A 1 573 ? -15.509 -38.187 -19.1 1 93.09 573 ILE A O 1
ATOM 4633 N N . ARG A 1 574 ? -14.549 -36.363 -19.915 1 89.57 574 ARG A N 1
ATOM 4634 C CA . ARG A 1 574 ? -15.651 -36.084 -20.83 1 89.57 574 ARG A CA 1
ATOM 4635 C C . ARG A 1 574 ? -15.779 -37.178 -21.884 1 89.57 574 ARG A C 1
ATOM 4637 O O . ARG A 1 574 ? -16.889 -37.552 -22.268 1 89.57 574 ARG A O 1
ATOM 4644 N N . LYS A 1 575 ? -14.681 -37.619 -22.298 1 89.02 575 LYS A N 1
ATOM 4645 C CA . LYS A 1 575 ? -14.671 -38.626 -23.355 1 89.02 575 LYS A CA 1
ATOM 4646 C C . LYS A 1 575 ? -15.217 -39.958 -22.85 1 89.02 575 LYS A C 1
ATOM 4648 O O . LYS A 1 575 ? -15.907 -40.67 -23.583 1 89.02 575 LYS A O 1
ATOM 4653 N N . HIS A 1 576 ? -14.998 -40.271 -21.597 1 87.18 576 HIS A N 1
ATOM 4654 C CA . HIS A 1 576 ? -15.308 -41.615 -21.122 1 87.18 576 HIS A CA 1
ATOM 4655 C C . HIS A 1 576 ? -16.316 -41.577 -19.978 1 87.18 576 HIS A C 1
ATOM 4657 O O . HIS A 1 576 ? -16.903 -42.603 -19.628 1 87.18 576 HIS A O 1
ATOM 4663 N N . GLY A 1 577 ? -16.465 -40.429 -19.401 1 75.54 577 GLY A N 1
ATOM 4664 C CA . GLY A 1 577 ? -17.301 -40.344 -18.213 1 75.54 577 GLY A CA 1
ATOM 4665 C C . GLY A 1 577 ? -18.715 -39.883 -18.511 1 75.54 577 GLY A C 1
ATOM 4666 O O . GLY A 1 577 ? -19.621 -40.078 -17.698 1 75.54 577 GLY A O 1
ATOM 4667 N N . PHE A 1 578 ? -18.965 -39.163 -19.664 1 72.17 578 PHE A N 1
ATOM 4668 C CA . PHE A 1 578 ? -20.258 -38.55 -19.945 1 72.17 578 PHE A CA 1
ATOM 4669 C C . PHE A 1 578 ? -21.136 -39.489 -20.764 1 72.17 578 PHE A C 1
ATOM 4671 O O . PHE A 1 578 ? -22.339 -39.259 -20.903 1 72.17 578 PHE A O 1
ATOM 4678 N N . SER A 1 579 ? -20.515 -40.528 -21.293 1 61.9 579 SER A N 1
ATOM 4679 C CA . SER A 1 579 ? -21.297 -41.376 -22.187 1 61.9 579 SER A CA 1
ATOM 4680 C C . SER A 1 579 ? -22.339 -42.179 -21.416 1 61.9 579 SER A C 1
ATOM 4682 O O . SER A 1 579 ? -22.173 -42.435 -20.221 1 61.9 579 SER A O 1
ATOM 4684 N N . GLU A 1 580 ? -23.584 -42.302 -21.987 1 56.51 580 GLU A N 1
ATOM 4685 C CA . GLU A 1 580 ? -24.64 -43.156 -21.451 1 56.51 580 GLU A CA 1
ATOM 4686 C C . GLU A 1 580 ? -24.071 -44.469 -20.921 1 56.51 580 GLU A C 1
ATOM 4688 O O . GLU A 1 580 ? -24.581 -45.023 -19.945 1 56.51 580 GLU A O 1
ATOM 4693 N N . GLU A 1 581 ? -23.085 -45.013 -21.538 1 51.69 581 GLU A N 1
ATOM 4694 C CA . GLU A 1 581 ? -22.422 -46.253 -21.143 1 51.69 581 GLU A CA 1
ATOM 4695 C C . GLU A 1 581 ? -21.724 -46.1 -19.795 1 51.69 581 GLU A C 1
ATOM 4697 O O . GLU A 1 581 ? -21.63 -47.059 -19.026 1 51.69 581 GLU A O 1
ATOM 4702 N N . SER A 1 582 ? -21.31 -44.857 -19.533 1 52.63 582 SER A N 1
ATOM 4703 C CA . SER A 1 582 ? -20.703 -44.553 -18.241 1 52.63 582 SER A CA 1
ATOM 4704 C C . SER A 1 582 ? -21.731 -44.626 -17.116 1 52.63 582 SER A C 1
ATOM 4706 O O . SER A 1 582 ? -21.387 -44.934 -15.973 1 52.63 582 SER A O 1
ATOM 4708 N N . GLU A 1 583 ? -22.995 -44.31 -17.475 1 55.59 583 GLU A N 1
ATOM 4709 C CA . GLU A 1 583 ? -24.074 -44.392 -16.495 1 55.59 583 GLU A CA 1
ATOM 4710 C C . GLU A 1 583 ? -24.237 -45.815 -15.969 1 55.59 583 GLU A C 1
ATOM 4712 O O . GLU A 1 583 ? -24.638 -46.016 -14.821 1 55.59 583 GLU A O 1
ATOM 4717 N N . ARG A 1 584 ? -23.836 -46.804 -16.799 1 60.43 584 ARG A N 1
ATOM 4718 C CA . ARG A 1 584 ? -24.027 -48.183 -16.36 1 60.43 584 ARG A CA 1
ATOM 4719 C C . ARG A 1 584 ? -22.752 -48.74 -15.737 1 60.43 584 ARG A C 1
ATOM 4721 O O . ARG A 1 584 ? -22.618 -49.954 -15.567 1 60.43 584 ARG A O 1
ATOM 4728 N N . ASN A 1 585 ? -21.832 -47.858 -15.274 1 62.12 585 ASN A N 1
ATOM 4729 C CA . ASN A 1 585 ? -20.604 -48.237 -14.582 1 62.12 585 ASN A CA 1
ATOM 4730 C C . ASN A 1 585 ? -19.801 -49.257 -15.384 1 62.12 585 ASN A C 1
ATOM 4732 O O . ASN A 1 585 ? -19.18 -50.154 -14.811 1 62.12 585 ASN A O 1
ATOM 4736 N N . LYS A 1 586 ? -19.763 -49.058 -16.634 1 80.47 586 LYS A N 1
ATOM 4737 C CA . LYS A 1 586 ? -19.135 -50.057 -17.493 1 80.47 586 LYS A CA 1
ATOM 4738 C C . LYS A 1 586 ? -17.686 -49.688 -17.798 1 80.47 586 LYS A C 1
ATOM 4740 O O . LYS A 1 586 ? -16.88 -50.553 -18.147 1 80.47 586 LYS A O 1
ATOM 4745 N N . THR A 1 587 ? -17.325 -48.402 -17.569 1 89.46 587 THR A N 1
ATOM 4746 C CA . THR A 1 587 ? -15.955 -47.982 -17.841 1 89.46 587 THR A CA 1
ATOM 4747 C C . THR A 1 587 ? -15.201 -47.722 -16.54 1 89.46 587 THR A C 1
ATOM 4749 O O . THR A 1 587 ? -15.654 -46.942 -15.699 1 89.46 587 THR A O 1
ATOM 4752 N N . ALA A 1 588 ? -14.062 -48.374 -16.325 1 92.8 588 ALA A N 1
ATOM 4753 C CA . ALA A 1 588 ? -13.184 -48.137 -15.181 1 92.8 588 ALA A CA 1
ATOM 4754 C C . ALA A 1 588 ? -12.054 -47.179 -15.546 1 92.8 588 ALA A C 1
ATOM 4756 O O . ALA A 1 588 ? -11.278 -47.447 -16.467 1 92.8 588 ALA A O 1
ATOM 4757 N N . ILE A 1 589 ? -12.022 -46.063 -14.934 1 94.78 589 ILE A N 1
ATOM 4758 C CA . ILE A 1 589 ? -10.922 -45.127 -15.142 1 94.78 589 ILE A CA 1
ATOM 4759 C C . ILE A 1 589 ? -9.87 -45.318 -14.052 1 94.78 589 ILE A C 1
ATOM 4761 O O . ILE A 1 589 ? -10.174 -45.214 -12.861 1 94.78 589 ILE A O 1
ATOM 4765 N N . VAL A 1 590 ? -8.648 -45.601 -14.404 1 96.28 590 VAL A N 1
ATOM 4766 C CA . VAL A 1 590 ? -7.58 -45.883 -13.45 1 96.28 590 VAL A CA 1
ATOM 4767 C C . VAL A 1 590 ? -6.468 -44.847 -13.597 1 96.28 590 VAL A C 1
ATOM 4769 O O . VAL A 1 590 ? -5.789 -44.799 -14.625 1 96.28 590 VAL A O 1
ATOM 4772 N N . TYR A 1 591 ? -6.309 -44.047 -12.587 1 96.59 591 TYR A N 1
ATOM 4773 C CA . TYR A 1 591 ? -5.213 -43.085 -12.552 1 96.59 591 TYR A CA 1
ATOM 4774 C C . TYR A 1 591 ? -3.987 -43.68 -11.869 1 96.59 591 TYR A C 1
ATOM 4776 O O . TYR A 1 591 ? -4.109 -44.383 -10.863 1 96.59 591 TYR A O 1
ATOM 4784 N N . TYR A 1 592 ? -2.857 -43.388 -12.367 1 96.16 592 TYR A N 1
ATOM 4785 C CA . TYR A 1 592 ? -1.682 -43.879 -11.655 1 96.16 592 TYR A CA 1
ATOM 4786 C C . TYR A 1 592 ? -0.507 -42.921 -11.816 1 96.16 592 TYR A C 1
ATOM 4788 O O . TYR A 1 592 ? -0.426 -42.189 -12.805 1 96.16 592 TYR A O 1
ATOM 4796 N N . CYS A 1 593 ? 0.276 -42.814 -10.88 1 95.4 593 CYS A N 1
ATOM 4797 C CA . CYS A 1 593 ? 1.557 -42.117 -10.868 1 95.4 593 CYS A CA 1
ATOM 4798 C C . CYS A 1 593 ? 2.646 -42.985 -10.249 1 95.4 593 CYS A C 1
ATOM 4800 O O . CYS A 1 593 ? 2.471 -44.196 -10.101 1 95.4 593 CYS A O 1
ATOM 4802 N N . ARG A 1 594 ? 3.761 -42.387 -9.9 1 94.72 594 ARG A N 1
ATOM 4803 C CA . ARG A 1 594 ? 4.871 -43.189 -9.396 1 94.72 594 ARG A CA 1
ATOM 4804 C C . ARG A 1 594 ? 4.494 -43.89 -8.096 1 94.72 594 ARG A C 1
ATOM 4806 O O . ARG A 1 594 ? 4.752 -45.084 -7.932 1 94.72 594 ARG A O 1
ATOM 4813 N N . THR A 1 595 ? 3.826 -43.126 -7.188 1 91.6 595 THR A N 1
ATOM 4814 C CA . THR A 1 595 ? 3.606 -43.649 -5.844 1 91.6 595 THR A CA 1
ATOM 4815 C C . THR A 1 595 ? 2.13 -43.961 -5.62 1 91.6 595 THR A C 1
ATOM 4817 O O . THR A 1 595 ? 1.775 -44.655 -4.665 1 91.6 595 THR A O 1
ATOM 4820 N N . GLY A 1 596 ? 1.227 -43.419 -6.493 1 91.11 596 GLY A N 1
ATOM 4821 C CA . GLY A 1 596 ? -0.206 -43.582 -6.304 1 91.11 596 GLY A CA 1
ATOM 4822 C C . GLY A 1 596 ? -0.757 -42.742 -5.167 1 91.11 596 GLY A C 1
ATOM 4823 O O . GLY A 1 596 ? -1.871 -42.98 -4.696 1 91.11 596 GLY A O 1
ATOM 4824 N N . LYS A 1 597 ? -0.067 -41.733 -4.773 1 88.77 597 LYS A N 1
ATOM 4825 C CA . LYS A 1 597 ? -0.451 -40.959 -3.596 1 88.77 597 LYS A CA 1
ATOM 4826 C C . LYS A 1 597 ? -0.973 -39.581 -3.991 1 88.77 597 LYS A C 1
ATOM 4828 O O . LYS A 1 597 ? -2.112 -39.449 -4.445 1 88.77 597 LYS A O 1
ATOM 4833 N N . SER A 1 598 ? -0.089 -38.505 -4.047 1 87.63 598 SER A N 1
ATOM 4834 C CA . SER A 1 598 ? -0.486 -37.103 -4.126 1 87.63 598 SER A CA 1
ATOM 4835 C C . SER A 1 598 ? -1.158 -36.794 -5.46 1 87.63 598 SER A C 1
ATOM 4837 O O . SER A 1 598 ? -2.286 -36.298 -5.492 1 87.63 598 SER A O 1
ATOM 4839 N N . ARG A 1 599 ? -0.497 -37.124 -6.615 1 92.35 599 ARG A N 1
ATOM 4840 C CA . ARG A 1 599 ? -1.028 -36.817 -7.939 1 92.35 599 ARG A CA 1
ATOM 4841 C C . ARG A 1 599 ? -2.295 -37.618 -8.22 1 92.35 599 ARG A C 1
ATOM 4843 O O . ARG A 1 599 ? -3.268 -37.084 -8.755 1 92.35 599 ARG A O 1
ATOM 4850 N N . THR A 1 600 ? -2.221 -38.868 -7.879 1 93.32 600 THR A N 1
ATOM 4851 C CA . THR A 1 600 ? -3.354 -39.759 -8.1 1 93.32 600 THR A CA 1
ATOM 4852 C C . THR A 1 600 ? -4.561 -39.314 -7.28 1 93.32 600 THR A C 1
ATOM 4854 O O . THR A 1 600 ? -5.686 -39.291 -7.783 1 93.32 600 THR A O 1
ATOM 4857 N N . THR A 1 601 ? -4.265 -38.939 -6.029 1 91.12 601 THR A N 1
ATOM 4858 C CA . THR A 1 601 ? -5.349 -38.471 -5.172 1 91.12 601 THR A CA 1
ATOM 4859 C C . THR A 1 601 ? -5.973 -37.198 -5.737 1 91.12 601 THR A C 1
ATOM 4861 O O . THR A 1 601 ? -7.19 -37.012 -5.663 1 91.12 601 THR A O 1
ATOM 4864 N N . LEU A 1 602 ? -5.157 -36.334 -6.231 1 93.11 602 LEU A N 1
ATOM 4865 C CA . LEU A 1 602 ? -5.662 -35.108 -6.839 1 93.11 602 LEU A CA 1
ATOM 4866 C C . LEU A 1 602 ? -6.559 -35.421 -8.032 1 93.11 602 LEU A C 1
ATOM 4868 O O . LEU A 1 602 ? -7.63 -34.83 -8.181 1 93.11 602 LEU A O 1
ATOM 4872 N N . ALA A 1 603 ? -6.126 -36.335 -8.876 1 94.82 603 ALA A N 1
ATOM 4873 C CA . ALA A 1 603 ? -6.914 -36.721 -10.044 1 94.82 603 ALA A CA 1
ATOM 4874 C C . ALA A 1 603 ? -8.237 -37.357 -9.627 1 94.82 603 ALA A C 1
ATOM 4876 O O . ALA A 1 603 ? -9.271 -37.124 -10.257 1 94.82 603 ALA A O 1
ATOM 4877 N N . LEU A 1 604 ? -8.174 -38.215 -8.596 1 94.56 604 LEU A N 1
ATOM 4878 C CA . LEU A 1 604 ? -9.388 -38.822 -8.062 1 94.56 604 LEU A CA 1
ATOM 4879 C C . LEU A 1 604 ? -10.364 -37.753 -7.581 1 94.56 604 LEU A C 1
ATOM 4881 O O . LEU A 1 604 ? -11.564 -37.836 -7.851 1 94.56 604 LEU A O 1
ATOM 4885 N N . ALA A 1 605 ? -9.822 -36.787 -6.889 1 94.04 605 ALA A N 1
ATOM 4886 C CA . ALA A 1 605 ? -10.661 -35.713 -6.362 1 94.04 605 ALA A CA 1
ATOM 4887 C C . ALA A 1 605 ? -11.316 -34.924 -7.492 1 94.04 605 ALA A C 1
ATOM 4889 O O . ALA A 1 605 ? -12.506 -34.607 -7.428 1 94.04 605 ALA A O 1
ATOM 4890 N N . ILE A 1 606 ? -10.544 -34.581 -8.532 1 95.96 606 ILE A N 1
ATOM 4891 C CA . ILE A 1 606 ? -11.054 -33.821 -9.668 1 95.96 606 ILE A CA 1
ATOM 4892 C C . ILE A 1 606 ? -12.148 -34.618 -10.374 1 95.96 606 ILE A C 1
ATOM 4894 O O . ILE A 1 606 ? -13.217 -34.083 -10.677 1 95.96 606 ILE A O 1
ATOM 4898 N N . THR A 1 607 ? -11.908 -35.895 -10.578 1 95.31 607 THR A N 1
ATOM 4899 C CA . THR A 1 607 ? -12.884 -36.753 -11.241 1 95.31 607 THR A CA 1
ATOM 4900 C C . THR A 1 607 ? -14.131 -36.921 -10.378 1 95.31 607 THR A C 1
ATOM 4902 O O . THR A 1 607 ? -15.253 -36.9 -10.89 1 95.31 607 THR A O 1
ATOM 4905 N N . GLY A 1 608 ? -13.828 -37.148 -9.075 1 94.3 608 GLY A N 1
ATOM 4906 C CA . GLY A 1 608 ? -14.952 -37.254 -8.159 1 94.3 608 GLY A CA 1
ATOM 4907 C C . GLY A 1 608 ? -15.867 -36.044 -8.195 1 94.3 608 GLY A C 1
ATOM 4908 O O . GLY A 1 608 ? -17.091 -36.183 -8.167 1 94.3 608 GLY A O 1
ATOM 4909 N N . LEU A 1 609 ? -15.341 -34.84 -8.247 1 96.18 609 LEU A N 1
ATOM 4910 C CA . LEU A 1 609 ? -16.127 -33.612 -8.313 1 96.18 609 LEU A CA 1
ATOM 4911 C C . LEU A 1 609 ? -16.947 -33.56 -9.598 1 96.18 609 LEU A C 1
ATOM 4913 O O . LEU A 1 609 ? -18.134 -33.229 -9.569 1 96.18 609 LEU A O 1
ATOM 4917 N N . VAL A 1 610 ? -16.307 -33.897 -10.7 1 95.41 610 VAL A N 1
ATOM 4918 C CA . VAL A 1 610 ? -16.997 -33.866 -11.984 1 95.41 610 VAL A CA 1
ATOM 4919 C C . VAL A 1 610 ? -18.156 -34.861 -11.973 1 95.41 610 VAL A C 1
ATOM 4921 O O . VAL A 1 610 ? -19.269 -34.532 -12.388 1 95.41 610 VAL A O 1
ATOM 4924 N N . MET A 1 611 ? -17.914 -36.001 -11.446 1 91.83 611 MET A N 1
ATOM 4925 C CA . MET A 1 611 ? -18.915 -37.064 -11.435 1 91.83 611 MET A CA 1
ATOM 4926 C C . MET A 1 611 ? -20.103 -36.684 -10.557 1 91.83 611 MET A C 1
ATOM 4928 O O . MET A 1 611 ? -21.252 -36.955 -10.909 1 91.83 611 MET A O 1
ATOM 4932 N N . CYS A 1 612 ? -19.801 -36.139 -9.448 1 93.68 612 CYS A N 1
ATOM 4933 C CA . CYS A 1 612 ? -20.872 -35.736 -8.543 1 93.68 612 CYS A CA 1
ATOM 4934 C C . CYS A 1 612 ? -21.737 -34.651 -9.172 1 93.68 612 CYS A C 1
ATOM 4936 O O . CYS A 1 612 ? -22.937 -34.573 -8.901 1 93.68 612 CYS A O 1
ATOM 4938 N N . HIS A 1 613 ? -21.192 -33.812 -10.027 1 94.03 613 HIS A N 1
ATOM 4939 C CA . HIS A 1 613 ? -21.981 -32.793 -10.711 1 94.03 613 HIS A CA 1
ATOM 4940 C C . HIS A 1 613 ? -22.818 -33.404 -11.829 1 94.03 613 HIS A C 1
ATOM 4942 O O . HIS A 1 613 ? -23.834 -32.833 -12.233 1 94.03 613 HIS A O 1
ATOM 4948 N N . LEU A 1 614 ? -22.392 -34.55 -12.305 1 88.22 614 LEU A N 1
ATOM 4949 C CA . LEU A 1 614 ? -23.13 -35.246 -13.353 1 88.22 614 LEU A CA 1
ATOM 4950 C C . LEU A 1 614 ? -24.246 -36.099 -12.758 1 88.22 614 LEU A C 1
ATOM 4952 O O . LEU A 1 614 ? -25.34 -36.178 -13.32 1 88.22 614 LEU A O 1
ATOM 4956 N N . ARG A 1 615 ? -23.983 -36.703 -11.584 1 87.85 615 ARG A N 1
ATOM 4957 C CA . ARG A 1 615 ? -24.899 -37.71 -11.058 1 87.85 615 ARG A CA 1
ATOM 4958 C C . ARG A 1 615 ? -25.524 -37.248 -9.745 1 87.85 615 ARG A C 1
ATOM 4960 O O . ARG A 1 615 ? -26.421 -37.906 -9.214 1 87.85 615 ARG A O 1
ATOM 4967 N N . GLY A 1 616 ? -25.019 -36.182 -9.251 1 89.3 616 GLY A N 1
ATOM 4968 C CA . GLY A 1 616 ? -25.516 -35.683 -7.978 1 89.3 616 GLY A CA 1
ATOM 4969 C C . GLY A 1 616 ? -24.595 -35.995 -6.814 1 89.3 616 GLY A C 1
ATOM 4970 O O . GLY A 1 616 ? -23.956 -37.049 -6.786 1 89.3 616 GLY A O 1
ATOM 4971 N N . PHE A 1 617 ? -24.535 -35.238 -5.896 1 91.46 617 PHE A N 1
ATOM 4972 C CA . PHE A 1 617 ? -23.744 -35.434 -4.687 1 91.46 617 PHE A CA 1
ATOM 4973 C C . PHE A 1 617 ? -24.467 -36.355 -3.711 1 91.46 617 PHE A C 1
ATOM 4975 O O . PHE A 1 617 ? -25.648 -36.157 -3.421 1 91.46 617 PHE A O 1
ATOM 4982 N N . PRO A 1 618 ? -23.829 -37.389 -3.276 1 87.15 618 PRO A N 1
ATOM 4983 C CA . PRO A 1 618 ? -24.444 -38.311 -2.318 1 87.15 618 PRO A CA 1
ATOM 4984 C C . PRO A 1 618 ? -24.725 -37.658 -0.967 1 87.15 618 PRO A C 1
ATOM 4986 O O . PRO A 1 618 ? -24.35 -36.503 -0.746 1 87.15 618 PRO A O 1
ATOM 4989 N N . LYS A 1 619 ? -25.306 -38.434 -0.132 1 85.08 619 LYS A N 1
ATOM 4990 C CA . LYS A 1 619 ? -25.581 -37.987 1.231 1 85.08 619 LYS A CA 1
ATOM 4991 C C . LYS A 1 619 ? -24.286 -37.725 1.995 1 85.08 619 LYS A C 1
ATOM 4993 O O . LYS A 1 619 ? -23.323 -38.485 1.874 1 85.08 619 LYS A O 1
ATOM 4998 N N . GLY A 1 620 ? -24.14 -36.596 2.701 1 83.75 620 GLY A N 1
ATOM 4999 C CA . GLY A 1 620 ? -22.959 -36.209 3.456 1 83.75 620 GLY A CA 1
ATOM 5000 C C . GLY A 1 620 ? -22.391 -34.869 3.029 1 83.75 620 GLY A C 1
ATOM 5001 O O . GLY A 1 620 ? -21.598 -34.265 3.754 1 83.75 620 GLY A O 1
ATOM 5002 N N . SER A 1 621 ? -22.844 -34.535 1.866 1 88.94 621 SER A N 1
ATOM 5003 C CA . SER A 1 621 ? -22.301 -33.299 1.313 1 88.94 621 SER A CA 1
ATOM 5004 C C . SER A 1 621 ? -23.182 -32.103 1.662 1 88.94 621 SER A C 1
ATOM 5006 O O . SER A 1 621 ? -22.825 -30.959 1.376 1 88.94 621 SER A O 1
ATOM 5008 N N . ASN A 1 622 ? -24.243 -32.381 2.295 1 89.66 622 ASN A N 1
ATOM 5009 C CA . ASN A 1 622 ? -25.185 -31.3 2.568 1 89.66 622 ASN A CA 1
ATOM 5010 C C . ASN A 1 622 ? -24.963 -30.701 3.954 1 89.66 622 ASN A C 1
ATOM 5012 O O . ASN A 1 622 ? -24.184 -31.232 4.748 1 89.66 622 ASN A O 1
ATOM 5016 N N . ILE A 1 623 ? -25.614 -29.663 4.175 1 88.22 623 ILE A N 1
ATOM 5017 C CA . ILE A 1 623 ? -25.493 -28.924 5.428 1 88.22 623 ILE A CA 1
ATOM 5018 C C . ILE A 1 623 ? -25.87 -29.829 6.599 1 88.22 623 ILE A C 1
ATOM 5020 O O . ILE A 1 623 ? -26.922 -30.473 6.58 1 88.22 623 ILE A O 1
ATOM 5024 N N . GLY A 1 624 ? -24.977 -29.912 7.593 1 83.26 624 GLY A N 1
ATOM 5025 C CA . GLY A 1 624 ? -25.267 -30.657 8.808 1 83.26 624 GLY A CA 1
ATOM 5026 C C . GLY A 1 624 ? -24.86 -32.116 8.724 1 83.26 624 GLY A C 1
ATOM 5027 O O . GLY A 1 624 ? -24.898 -32.835 9.725 1 83.26 624 GLY A O 1
ATOM 5028 N N . GLU A 1 625 ? -24.534 -32.488 7.537 1 84.53 625 GLU A N 1
ATOM 5029 C CA . GLU A 1 625 ? -24.196 -33.897 7.351 1 84.53 625 GLU A CA 1
ATOM 5030 C C . GLU A 1 625 ? -22.692 -34.124 7.476 1 84.53 625 GLU A C 1
ATOM 5032 O O . GLU A 1 625 ? -22.228 -35.266 7.453 1 84.53 625 GLU A O 1
ATOM 5037 N N . GLN A 1 626 ? -22.006 -33.047 7.717 1 76.13 626 GLN A N 1
ATOM 5038 C CA . GLN A 1 626 ? -20.553 -33.17 7.754 1 76.13 626 GLN A CA 1
ATOM 5039 C C . GLN A 1 626 ? -20.089 -33.82 9.055 1 76.13 626 GLN A C 1
ATOM 5041 O O . GLN A 1 626 ? -20.726 -33.659 10.097 1 76.13 626 GLN A O 1
ATOM 5046 N N . GLU A 1 627 ? -18.983 -34.509 8.899 1 67.53 627 GLU A N 1
ATOM 5047 C CA . GLU A 1 627 ? -18.425 -35.172 10.074 1 67.53 627 GLU A CA 1
ATOM 5048 C C . GLU A 1 627 ? -17.881 -34.156 11.074 1 67.53 627 GLU A C 1
ATOM 5050 O O . GLU A 1 627 ? -17.273 -33.157 10.683 1 67.53 627 GLU A O 1
ATOM 5055 N N . ARG A 1 628 ? -18.207 -34.32 12.342 1 63.53 628 ARG A N 1
ATOM 5056 C CA . ARG A 1 628 ? -17.721 -33.447 13.406 1 63.53 628 ARG A CA 1
ATOM 5057 C C . ARG A 1 628 ? -16.29 -33.803 13.794 1 63.53 628 ARG A C 1
ATOM 5059 O O . ARG A 1 628 ? -15.953 -34.981 13.932 1 63.53 628 ARG A O 1
ATOM 5066 N N . VAL A 1 629 ? -15.403 -32.901 13.608 1 64.36 629 VAL A N 1
ATOM 5067 C CA . VAL A 1 629 ? -14.029 -33.107 14.053 1 64.36 629 VAL A CA 1
ATOM 5068 C C . VAL A 1 629 ? -13.801 -32.385 15.38 1 64.36 629 VAL A C 1
ATOM 5070 O O . VAL A 1 629 ? -14.064 -31.186 15.494 1 64.36 629 VAL A O 1
ATOM 5073 N N . SER A 1 630 ? -13.615 -33.069 16.529 1 62.3 630 SER A N 1
ATOM 5074 C CA . SER A 1 630 ? -13.402 -32.477 17.845 1 62.3 630 SER A CA 1
ATOM 5075 C C . SER A 1 630 ? -11.937 -32.561 18.259 1 62.3 630 SER A C 1
ATOM 5077 O O . SER A 1 630 ? -11.535 -33.496 18.955 1 62.3 630 SER A O 1
ATOM 5079 N N . CYS A 1 631 ? -11.026 -32.054 17.68 1 61.72 631 CYS A N 1
ATOM 5080 C CA . CYS A 1 631 ? -9.62 -32.031 18.067 1 61.72 631 CYS A CA 1
ATOM 5081 C C . CYS A 1 631 ? -9.111 -30.599 18.185 1 61.72 631 CYS A C 1
ATOM 5083 O O . CYS A 1 631 ? -9.72 -29.673 17.647 1 61.72 631 CYS A O 1
ATOM 5085 N N . PRO A 1 632 ? -8.051 -30.416 19.022 1 71.14 632 PRO A N 1
ATOM 5086 C CA . PRO A 1 632 ? -7.436 -29.087 19.065 1 71.14 632 PRO A CA 1
ATOM 5087 C C . PRO A 1 632 ? -7.075 -28.559 17.679 1 71.14 632 PRO A C 1
ATOM 5089 O O . PRO A 1 632 ? -6.569 -29.309 16.84 1 71.14 632 PRO A O 1
ATOM 5092 N N . ASN A 1 633 ? -7.431 -27.446 17.309 1 78.44 633 ASN A N 1
ATOM 5093 C CA . ASN A 1 633 ? -7.169 -26.818 16.019 1 78.44 633 ASN A CA 1
ATOM 5094 C C . ASN A 1 633 ? -8.022 -27.432 14.912 1 78.44 633 ASN A C 1
ATOM 5096 O O . ASN A 1 633 ? -7.556 -27.599 13.784 1 78.44 633 ASN A O 1
ATOM 5100 N N . ALA A 1 634 ? -9.17 -27.893 15.304 1 79.85 634 ALA A N 1
ATOM 5101 C CA . ALA A 1 634 ? -10.105 -28.568 14.408 1 79.85 634 ALA A CA 1
ATOM 5102 C C . ALA A 1 634 ? -10.42 -27.703 13.191 1 79.85 634 ALA A C 1
ATOM 5104 O O . ALA A 1 634 ? -10.635 -28.221 12.093 1 79.85 634 ALA A O 1
ATOM 5105 N N . GLN A 1 635 ? -10.37 -26.479 13.441 1 83.22 635 GLN A N 1
ATOM 5106 C CA . GLN A 1 635 ? -10.722 -25.581 12.345 1 83.22 635 GLN A CA 1
ATOM 5107 C C . GLN A 1 635 ? -9.74 -25.717 11.185 1 83.22 635 GLN A C 1
ATOM 5109 O O . GLN A 1 635 ? -10.132 -25.627 10.02 1 83.22 635 GLN A O 1
ATOM 5114 N N . TYR A 1 636 ? -8.531 -26.053 11.487 1 85.25 636 TYR A N 1
ATOM 5115 C CA . TYR A 1 636 ? -7.52 -26.127 10.439 1 85.25 636 TYR A CA 1
ATOM 5116 C C . TYR A 1 636 ? -7.546 -27.487 9.751 1 85.25 636 TYR A C 1
ATOM 5118 O O . TYR A 1 636 ? -7.229 -27.596 8.564 1 85.25 636 TYR A O 1
ATOM 5126 N N . THR A 1 637 ? -7.977 -28.536 10.429 1 83.59 637 THR A N 1
ATOM 5127 C CA . THR A 1 637 ? -8.149 -29.847 9.813 1 83.59 637 THR A CA 1
ATOM 5128 C C . THR A 1 637 ? -9.339 -29.845 8.858 1 83.59 637 THR A C 1
ATOM 5130 O O . THR A 1 637 ? -9.421 -30.684 7.959 1 83.59 637 THR A O 1
ATOM 5133 N N . LYS A 1 638 ? -10.185 -28.828 9.159 1 87.3 638 LYS A N 1
ATOM 5134 C CA . LYS A 1 638 ? -11.332 -28.661 8.272 1 87.3 638 LYS A CA 1
ATOM 5135 C C . LYS A 1 638 ? -11.014 -27.689 7.14 1 87.3 638 LYS A C 1
ATOM 5137 O O . LYS A 1 638 ? -11.88 -27.38 6.318 1 87.3 638 LYS A O 1
ATOM 5142 N N . GLY A 1 639 ? -9.775 -27.2 7.164 1 89.33 639 GLY A N 1
ATOM 5143 C CA . GLY A 1 639 ? -9.345 -26.315 6.093 1 89.33 639 GLY A CA 1
ATOM 5144 C C . GLY A 1 639 ? -9.838 -24.891 6.261 1 89.33 639 GLY A C 1
ATOM 5145 O O . GLY A 1 639 ? -9.864 -24.119 5.3 1 89.33 639 GLY A O 1
ATOM 5146 N N . ASP A 1 640 ? -10.179 -24.545 7.484 1 89.91 640 ASP A N 1
ATOM 5147 C CA . ASP A 1 640 ? -10.755 -23.224 7.715 1 89.91 640 ASP A CA 1
ATOM 5148 C C . ASP A 1 640 ? -9.668 -22.196 8.021 1 89.91 640 ASP A C 1
ATOM 5150 O O . ASP A 1 640 ? -9.703 -21.54 9.064 1 89.91 640 ASP A O 1
ATOM 5154 N N . PHE A 1 641 ? -8.852 -22.027 7.04 1 93.12 641 PHE A N 1
ATOM 5155 C CA . PHE A 1 641 ? -7.85 -20.97 7.114 1 93.12 641 PHE A CA 1
ATOM 5156 C C . PHE A 1 641 ? -8.454 -19.624 6.73 1 93.12 641 PHE A C 1
ATOM 5158 O O . PHE A 1 641 ? -9.402 -19.565 5.944 1 93.12 641 PHE A O 1
ATOM 5165 N N . MET A 1 642 ? -7.926 -18.613 7.249 1 92 642 MET A N 1
ATOM 5166 C CA . MET A 1 642 ? -8.475 -17.279 7.023 1 92 642 MET A CA 1
ATOM 5167 C C . MET A 1 642 ? -8.576 -16.978 5.531 1 92 642 MET A C 1
ATOM 5169 O O . MET A 1 642 ? -9.571 -16.414 5.073 1 92 642 MET A O 1
ATOM 5173 N N . ILE A 1 643 ? -7.541 -17.335 4.828 1 93.58 643 ILE A N 1
ATOM 5174 C CA . ILE A 1 643 ? -7.494 -17.017 3.405 1 93.58 643 ILE A CA 1
ATOM 5175 C C . ILE A 1 643 ? -8.527 -17.854 2.655 1 93.58 643 ILE A C 1
ATOM 5177 O O . ILE A 1 643 ? -9.091 -17.404 1.655 1 93.58 643 ILE A O 1
ATOM 5181 N N . VAL A 1 644 ? -8.772 -19.036 3.079 1 96.16 644 VAL A N 1
ATOM 5182 C CA . VAL A 1 644 ? -9.778 -19.898 2.468 1 96.16 644 VAL A CA 1
ATOM 5183 C C . VAL A 1 644 ? -11.173 -19.343 2.746 1 96.16 644 VAL A C 1
ATOM 5185 O O . VAL A 1 644 ? -12.032 -19.336 1.862 1 96.16 644 VAL A O 1
ATOM 5188 N N . GLN A 1 645 ? -11.305 -18.898 3.959 1 93.98 645 GLN A N 1
ATOM 5189 C CA . GLN A 1 645 ? -12.592 -18.312 4.318 1 93.98 645 GLN A CA 1
ATOM 5190 C C . GLN A 1 645 ? -12.882 -17.068 3.484 1 93.98 645 GLN A C 1
ATOM 5192 O O . GLN A 1 645 ? -14.032 -16.812 3.12 1 93.98 645 GLN A O 1
ATOM 5197 N N . LYS A 1 646 ? -11.91 -16.38 3.234 1 93.76 646 LYS A N 1
ATOM 5198 C CA . LYS A 1 646 ? -12.084 -15.215 2.371 1 93.76 646 LYS A CA 1
ATOM 5199 C C . LYS A 1 646 ? -12.561 -15.626 0.981 1 93.76 646 LYS A C 1
ATOM 5201 O O . LYS A 1 646 ? -13.441 -14.984 0.406 1 93.76 646 LYS A O 1
ATOM 5206 N N . LEU A 1 647 ? -11.96 -16.645 0.444 1 95.71 647 LEU A N 1
ATOM 5207 C CA . LEU A 1 647 ? -12.385 -17.158 -0.854 1 95.71 647 LEU A CA 1
ATOM 5208 C C . LEU A 1 647 ? -13.839 -17.614 -0.809 1 95.71 647 LEU A C 1
ATOM 5210 O O . LEU A 1 647 ? -14.629 -17.272 -1.693 1 95.71 647 LEU A O 1
ATOM 5214 N N . VAL A 1 648 ? -14.158 -18.306 0.203 1 95.75 648 VAL A N 1
ATOM 5215 C CA . VAL A 1 648 ? -15.492 -18.875 0.364 1 95.75 648 VAL A CA 1
ATOM 5216 C C . VAL A 1 648 ? -16.529 -17.756 0.418 1 95.75 648 VAL A C 1
ATOM 5218 O O . VAL A 1 648 ? -17.629 -17.893 -0.122 1 95.75 648 VAL A O 1
ATOM 5221 N N . ARG A 1 649 ? -16.164 -16.7 0.948 1 94.19 649 ARG A N 1
ATOM 5222 C CA . ARG A 1 649 ? -17.106 -15.599 1.123 1 94.19 649 ARG A CA 1
ATOM 5223 C C . ARG A 1 649 ? -17.312 -14.842 -0.185 1 94.19 649 ARG A C 1
ATOM 5225 O O . ARG A 1 649 ? -18.354 -14.216 -0.388 1 94.19 649 ARG A O 1
ATOM 5232 N N . ILE A 1 650 ? -16.393 -14.92 -1.078 1 92.86 650 ILE A N 1
ATOM 5233 C CA . ILE A 1 650 ? -16.539 -14.174 -2.323 1 92.86 650 ILE A CA 1
ATOM 5234 C C . ILE A 1 650 ? -17.276 -15.027 -3.353 1 92.86 650 ILE A C 1
ATOM 5236 O O . ILE A 1 650 ? -17.792 -14.507 -4.345 1 92.86 650 ILE A O 1
ATOM 5240 N N . LEU A 1 651 ? -17.383 -16.336 -3.081 1 94.64 651 LEU A N 1
ATOM 5241 C CA . LEU A 1 651 ? -18.03 -17.245 -4.021 1 94.64 651 LEU A CA 1
ATOM 5242 C C . LEU A 1 651 ? -19.509 -17.41 -3.687 1 94.64 651 LEU A C 1
ATOM 5244 O O . LEU A 1 651 ? -19.888 -17.416 -2.514 1 94.64 651 LEU A O 1
ATOM 5248 N N . PRO A 1 652 ? -20.354 -17.519 -4.748 1 93.19 652 PRO A N 1
ATOM 5249 C CA . PRO A 1 652 ? -21.757 -17.842 -4.474 1 93.19 652 PRO A CA 1
ATOM 5250 C C . PRO A 1 652 ? -21.93 -19.21 -3.819 1 93.19 652 PRO A C 1
ATOM 5252 O O . PRO A 1 652 ? -21.435 -20.214 -4.337 1 93.19 652 PRO A O 1
ATOM 5255 N N . ASN A 1 653 ? -22.607 -19.245 -2.681 1 93.16 653 ASN A N 1
ATOM 5256 C CA . ASN A 1 653 ? -22.776 -20.481 -1.926 1 93.16 653 ASN A CA 1
ATOM 5257 C C . ASN A 1 653 ? -21.432 -21.126 -1.598 1 93.16 653 ASN A C 1
ATOM 5259 O O . ASN A 1 653 ? -21.256 -22.331 -1.782 1 93.16 653 ASN A O 1
ATOM 5263 N N . GLY A 1 654 ? -20.506 -20.338 -1.231 1 94.88 654 GLY A N 1
ATOM 5264 C CA . GLY A 1 654 ? -19.127 -20.753 -1.029 1 94.88 654 GLY A CA 1
ATOM 5265 C C . GLY A 1 654 ? -18.978 -21.839 0.019 1 94.88 654 GLY A C 1
ATOM 5266 O O . GLY A 1 654 ? -18.132 -22.726 -0.115 1 94.88 654 GLY A O 1
ATOM 5267 N N . GLN A 1 655 ? -19.811 -21.805 1.048 1 93.73 655 GLN A N 1
ATOM 5268 C CA . GLN A 1 655 ? -19.743 -22.823 2.092 1 93.73 655 GLN A CA 1
ATOM 5269 C C . GLN A 1 655 ? -20.115 -24.198 1.544 1 93.73 655 GLN A C 1
ATOM 5271 O O . GLN A 1 655 ? -19.475 -25.198 1.876 1 93.73 655 GLN A O 1
ATOM 5276 N N . GLN A 1 656 ? -21.132 -24.164 0.746 1 94.93 656 GLN A N 1
ATOM 5277 C CA . GLN A 1 656 ? -21.551 -25.421 0.135 1 94.93 656 GLN A CA 1
ATOM 5278 C C . GLN A 1 656 ? -20.5 -25.933 -0.846 1 94.93 656 GLN A C 1
ATOM 5280 O O . GLN A 1 656 ? -20.232 -27.134 -0.906 1 94.93 656 GLN A O 1
ATOM 5285 N N . VAL A 1 657 ? -19.954 -25.019 -1.618 1 96.4 657 VAL A N 1
ATOM 5286 C CA . VAL A 1 657 ? -18.92 -25.387 -2.579 1 96.4 657 VAL A CA 1
ATOM 5287 C C . VAL A 1 657 ? -17.746 -26.038 -1.851 1 96.4 657 VAL A C 1
ATOM 5289 O O . VAL A 1 657 ? -17.221 -27.061 -2.297 1 96.4 657 VAL A O 1
ATOM 5292 N N . LYS A 1 658 ? -17.323 -25.422 -0.753 1 96.17 658 LYS A N 1
ATOM 5293 C CA . LYS A 1 658 ? -16.228 -25.967 0.045 1 96.17 658 LYS A CA 1
ATOM 5294 C C . LYS A 1 658 ? -16.602 -27.324 0.636 1 96.17 658 LYS A C 1
ATOM 5296 O O . LYS A 1 658 ? -15.778 -28.24 0.67 1 96.17 658 LYS A O 1
ATOM 5301 N N . ARG A 1 659 ? -17.836 -27.475 1.136 1 94.74 659 ARG A N 1
ATOM 5302 C CA . ARG A 1 659 ? -18.306 -28.72 1.735 1 94.74 659 ARG A CA 1
ATOM 5303 C C . ARG A 1 659 ? -18.244 -29.868 0.733 1 94.74 659 ARG A C 1
ATOM 5305 O O . ARG A 1 659 ? -17.928 -31.002 1.099 1 94.74 659 ARG A O 1
ATOM 5312 N N . GLU A 1 660 ? -18.64 -29.563 -0.43 1 95.63 660 GLU A N 1
ATOM 5313 C CA . GLU A 1 660 ? -18.61 -30.57 -1.487 1 95.63 660 GLU A CA 1
ATOM 5314 C C . GLU A 1 660 ? -17.183 -31.033 -1.767 1 95.63 660 GLU A C 1
ATOM 5316 O O . GLU A 1 660 ? -16.939 -32.224 -1.968 1 95.63 660 GLU A O 1
ATOM 5321 N N . VAL A 1 661 ? -16.264 -30.103 -1.779 1 95.75 661 VAL A N 1
ATOM 5322 C CA . VAL A 1 661 ? -14.861 -30.448 -1.983 1 95.75 661 VAL A CA 1
ATOM 5323 C C . VAL A 1 661 ? -14.361 -31.293 -0.814 1 95.75 661 VAL A C 1
ATOM 5325 O O . VAL A 1 661 ? -13.676 -32.298 -1.014 1 95.75 661 VAL A O 1
ATOM 5328 N N . ASP A 1 662 ? -14.716 -30.845 0.382 1 92.84 662 ASP A N 1
ATOM 5329 C CA . ASP A 1 662 ? -14.294 -31.571 1.576 1 92.84 662 ASP A CA 1
ATOM 5330 C C . ASP A 1 662 ? -14.859 -32.989 1.586 1 92.84 662 ASP A C 1
ATOM 5332 O O . ASP A 1 662 ? -14.19 -33.927 2.023 1 92.84 662 ASP A O 1
ATOM 5336 N N . PHE A 1 663 ? -16.066 -33.101 1.15 1 92.77 663 PHE A N 1
ATOM 5337 C CA . PHE A 1 663 ? -16.696 -34.414 1.069 1 92.77 663 PHE A CA 1
ATOM 5338 C C . PHE A 1 663 ? -15.902 -35.34 0.156 1 92.77 663 PHE A C 1
ATOM 5340 O O . PHE A 1 663 ? -15.628 -36.488 0.513 1 92.77 663 PHE A O 1
ATOM 5347 N N . ILE A 1 664 ? -15.536 -34.849 -0.987 1 92.88 664 ILE A N 1
ATOM 5348 C CA . ILE A 1 664 ? -14.797 -35.662 -1.947 1 92.88 664 ILE A CA 1
ATOM 5349 C C . ILE A 1 664 ? -13.422 -36.008 -1.38 1 92.88 664 ILE A C 1
ATOM 5351 O O . ILE A 1 664 ? -12.938 -37.13 -1.548 1 92.88 664 ILE A O 1
ATOM 5355 N N . LEU A 1 665 ? -12.784 -35.012 -0.786 1 91.32 665 LEU A N 1
ATOM 5356 C CA . LEU A 1 665 ? -11.475 -35.254 -0.189 1 91.32 665 LEU A CA 1
ATOM 5357 C C . LEU A 1 665 ? -11.566 -36.302 0.915 1 91.32 665 LEU A C 1
ATOM 5359 O O . LEU A 1 665 ? -10.662 -37.127 1.07 1 91.32 665 LEU A O 1
ATOM 5363 N N . ASP A 1 666 ? -12.646 -36.255 1.671 1 88.71 666 ASP A N 1
ATOM 5364 C CA . ASP A 1 666 ? -12.86 -37.261 2.707 1 88.71 666 ASP A CA 1
ATOM 5365 C C . ASP A 1 666 ? -13.061 -38.646 2.094 1 88.71 666 ASP A C 1
ATOM 5367 O O . ASP A 1 666 ? -12.564 -39.642 2.624 1 88.71 666 ASP A O 1
ATOM 5371 N N . GLU A 1 667 ? -13.809 -38.694 1.017 1 88.5 667 GLU A N 1
ATOM 5372 C CA . GLU A 1 667 ? -14.035 -39.96 0.327 1 88.5 667 GLU A CA 1
ATOM 5373 C C . GLU A 1 667 ? -12.732 -40.523 -0.234 1 88.5 667 GLU A C 1
ATOM 5375 O O . GLU A 1 667 ? -12.55 -41.741 -0.292 1 88.5 667 GLU A O 1
ATOM 5380 N N . CYS A 1 668 ? -11.879 -39.629 -0.677 1 87.62 668 CYS A N 1
ATOM 5381 C CA . CYS A 1 668 ? -10.57 -40.061 -1.154 1 87.62 668 CYS A CA 1
ATOM 5382 C C . CYS A 1 668 ? -9.709 -40.565 -0.003 1 87.62 668 CYS A C 1
ATOM 5384 O O . CYS A 1 668 ? -8.959 -41.531 -0.159 1 87.62 668 CYS A O 1
ATOM 5386 N N . PHE A 1 669 ? -9.848 -39.872 1.085 1 81.21 669 PHE A N 1
ATOM 5387 C CA . PHE A 1 669 ? -9.046 -40.207 2.255 1 81.21 669 PHE A CA 1
ATOM 5388 C C . PHE A 1 669 ? -9.479 -41.544 2.843 1 81.21 669 PHE A C 1
ATOM 5390 O O . PHE A 1 669 ? -8.651 -42.3 3.356 1 81.21 669 PHE A O 1
ATOM 5397 N N . GLU A 1 670 ? -10.754 -41.763 2.897 1 74.8 670 GLU A N 1
ATOM 5398 C CA . GLU A 1 670 ? -11.275 -43.017 3.434 1 74.8 670 GLU A CA 1
ATOM 5399 C C . GLU A 1 670 ? -10.674 -44.219 2.711 1 74.8 670 GLU A C 1
ATOM 5401 O O . GLU A 1 670 ? -10.578 -45.308 3.281 1 74.8 670 GLU A O 1
ATOM 5406 N N . THR A 1 671 ? -10.254 -43.929 1.6 1 66.55 671 THR A N 1
ATOM 5407 C CA . THR A 1 671 ? -9.683 -45.025 0.826 1 66.55 671 THR A CA 1
ATOM 5408 C C . THR A 1 671 ? -8.219 -45.243 1.196 1 66.55 671 THR A C 1
ATOM 5410 O O . THR A 1 671 ? -7.651 -46.299 0.908 1 66.55 671 THR A O 1
ATOM 5413 N N . MET A 1 672 ? -7.624 -44.136 1.8 1 63.38 672 MET A N 1
ATOM 5414 C CA . MET A 1 672 ? -6.196 -44.202 2.094 1 63.38 672 MET A CA 1
ATOM 5415 C C . MET A 1 672 ? -5.951 -44.244 3.599 1 63.38 672 MET A C 1
ATOM 5417 O O . MET A 1 672 ? -4.807 -44.159 4.049 1 63.38 672 MET A O 1
ATOM 5421 N N . SER A 1 673 ? -6.944 -44.232 4.586 1 54.02 673 SER A N 1
ATOM 5422 C CA . SER A 1 673 ? -7.065 -43.871 5.995 1 54.02 673 SER A CA 1
ATOM 5423 C C . SER A 1 673 ? -5.759 -44.12 6.743 1 54.02 673 SER A C 1
ATOM 5425 O O . SER A 1 673 ? -5.35 -43.308 7.576 1 54.02 673 SER A O 1
ATOM 5427 N N . PRO A 1 674 ? -5.157 -45.157 6.77 1 46.11 674 PRO A N 1
ATOM 5428 C CA . PRO A 1 674 ? -4.124 -45.258 7.802 1 46.11 674 PRO A CA 1
ATOM 5429 C C . PRO A 1 674 ? -2.964 -44.291 7.574 1 46.11 674 PRO A C 1
ATOM 5431 O O . PRO A 1 674 ? -2.178 -44.037 8.489 1 46.11 674 PRO A O 1
ATOM 5434 N N . MET A 1 675 ? -2.605 -43.832 6.463 1 44.35 675 MET A N 1
ATOM 5435 C CA . MET A 1 675 ? -1.285 -43.234 6.284 1 44.35 675 MET A CA 1
ATOM 5436 C C . MET A 1 675 ? -1.383 -41.919 5.518 1 44.35 675 MET A C 1
ATOM 5438 O O . MET A 1 675 ? -0.403 -41.179 5.419 1 44.35 675 MET A O 1
ATOM 5442 N N . HIS A 1 676 ? -2.479 -41.591 4.772 1 53.74 676 HIS A N 1
ATOM 5443 C CA . HIS A 1 676 ? -2.381 -40.466 3.849 1 53.74 676 HIS A CA 1
ATOM 5444 C C . HIS A 1 676 ? -3.244 -39.297 4.312 1 53.74 676 HIS A C 1
ATOM 5446 O O . HIS A 1 676 ? -4.414 -39.482 4.657 1 53.74 676 HIS A O 1
ATOM 5452 N N . PHE A 1 677 ? -2.481 -38.242 4.669 1 58.67 677 PHE A N 1
ATOM 5453 C CA . PHE A 1 677 ? -3.115 -37.041 5.201 1 58.67 677 PHE A CA 1
ATOM 5454 C C . PHE A 1 677 ? -3.942 -36.345 4.127 1 58.67 677 PHE A C 1
ATOM 5456 O O . PHE A 1 677 ? -3.576 -36.355 2.95 1 58.67 677 PHE A O 1
ATOM 5463 N N . HIS A 1 678 ? -5.113 -36.033 4.528 1 77.54 678 HIS A N 1
ATOM 5464 C CA . HIS A 1 678 ? -6.006 -35.096 3.855 1 77.54 678 HIS A CA 1
ATOM 5465 C C . HIS A 1 678 ? -5.291 -33.789 3.532 1 77.54 678 HIS A C 1
ATOM 5467 O O . HIS A 1 678 ? -4.48 -33.307 4.326 1 77.54 678 HIS A O 1
ATOM 5473 N N . ILE A 1 679 ? -5.386 -33.355 2.239 1 85.93 679 ILE A N 1
ATOM 5474 C CA . ILE A 1 679 ? -4.708 -32.127 1.839 1 85.93 679 ILE A CA 1
ATOM 5475 C C . ILE A 1 679 ? -4.903 -31.058 2.912 1 85.93 679 ILE A C 1
ATOM 5477 O O . ILE A 1 679 ? -3.988 -30.281 3.197 1 85.93 679 ILE A O 1
ATOM 5481 N N . ARG A 1 680 ? -6.042 -31.021 3.55 1 89.27 680 ARG A N 1
ATOM 5482 C CA . ARG A 1 680 ? -6.325 -30.021 4.574 1 89.27 680 ARG A CA 1
ATOM 5483 C C . ARG A 1 680 ? -5.433 -30.219 5.795 1 89.27 680 ARG A C 1
ATOM 5485 O O . ARG A 1 680 ? -4.935 -29.249 6.371 1 89.27 680 ARG A O 1
ATOM 5492 N N . GLU A 1 681 ? -5.201 -31.449 6.097 1 85.84 681 GLU A N 1
ATOM 5493 C CA . GLU A 1 681 ? -4.33 -31.763 7.226 1 85.84 681 GLU A CA 1
ATOM 5494 C C . GLU A 1 681 ? -2.862 -31.555 6.865 1 85.84 681 GLU A C 1
ATOM 5496 O O . GLU A 1 681 ? -2.064 -31.135 7.706 1 85.84 681 GLU A O 1
ATOM 5501 N N . VAL A 1 682 ? -2.593 -31.943 5.618 1 88.6 682 VAL A N 1
ATOM 5502 C CA . VAL A 1 682 ? -1.216 -31.812 5.153 1 88.6 682 VAL A CA 1
ATOM 5503 C C . VAL A 1 682 ? -0.771 -30.355 5.262 1 88.6 682 VAL A C 1
ATOM 5505 O O . VAL A 1 682 ? 0.383 -30.075 5.596 1 88.6 682 VAL A O 1
ATOM 5508 N N . ILE A 1 683 ? -1.655 -29.416 5.044 1 92.52 683 ILE A N 1
ATOM 5509 C CA . ILE A 1 683 ? -1.334 -27.994 5.107 1 92.52 683 ILE A CA 1
ATOM 5510 C C . ILE A 1 683 ? -0.869 -27.632 6.515 1 92.52 683 ILE A C 1
ATOM 5512 O O . ILE A 1 683 ? 0.209 -27.059 6.691 1 92.52 683 ILE A O 1
ATOM 5516 N N . PHE A 1 684 ? -1.65 -28.05 7.446 1 90.58 684 PHE A N 1
ATOM 5517 C CA . PHE A 1 684 ? -1.416 -27.649 8.828 1 90.58 684 PHE A CA 1
ATOM 5518 C C . PHE A 1 684 ? -0.229 -28.401 9.416 1 90.58 684 PHE A C 1
ATOM 5520 O O . PHE A 1 684 ? 0.598 -27.816 10.118 1 90.58 684 PHE A O 1
ATOM 5527 N N . VAL A 1 685 ? -0.147 -29.653 9.16 1 89.63 685 VAL A N 1
ATOM 5528 C CA . VAL A 1 685 ? 0.923 -30.484 9.701 1 89.63 685 VAL A CA 1
ATOM 5529 C C . VAL A 1 685 ? 2.269 -30.014 9.154 1 89.63 685 VAL A C 1
ATOM 5531 O O . VAL A 1 685 ? 3.255 -29.941 9.891 1 89.63 685 VAL A O 1
ATOM 5534 N N . THR A 1 686 ? 2.33 -29.733 7.871 1 91.67 686 THR A N 1
ATOM 5535 C CA . THR A 1 686 ? 3.564 -29.254 7.259 1 91.67 686 THR A CA 1
ATOM 5536 C C . THR A 1 686 ? 3.962 -27.898 7.835 1 91.67 686 THR A C 1
ATOM 5538 O O . THR A 1 686 ? 5.146 -27.636 8.06 1 91.67 686 THR A O 1
ATOM 5541 N N . TYR A 1 687 ? 3 -27.05 8.05 1 92.02 687 TYR A N 1
ATOM 5542 C CA . TYR A 1 687 ? 3.286 -25.747 8.64 1 92.02 687 TYR A CA 1
ATOM 5543 C C . TYR A 1 687 ? 3.896 -25.899 10.028 1 92.02 687 TYR A C 1
ATOM 5545 O O . TYR A 1 687 ? 4.832 -25.178 10.384 1 92.02 687 TYR A O 1
ATOM 5553 N N . ASN A 1 688 ? 3.364 -26.806 10.769 1 91.19 688 ASN A N 1
ATOM 5554 C CA . ASN A 1 688 ? 3.823 -27.006 12.139 1 91.19 688 ASN A CA 1
ATOM 5555 C C . ASN A 1 688 ? 5.253 -27.536 12.18 1 91.19 688 ASN A C 1
ATOM 5557 O O . ASN A 1 688 ? 5.971 -27.324 13.158 1 91.19 688 ASN A O 1
ATOM 5561 N N . LYS A 1 689 ? 5.635 -28.172 11.142 1 93.4 689 LYS A N 1
ATOM 5562 C CA . LYS A 1 689 ? 6.989 -28.714 11.069 1 93.4 689 LYS A CA 1
ATOM 5563 C C . LYS A 1 689 ? 8.022 -27.598 10.946 1 93.4 689 LYS A C 1
ATOM 5565 O O . LYS A 1 689 ? 9.206 -27.808 11.218 1 93.4 689 LYS A O 1
ATOM 5570 N N . ILE A 1 690 ? 7.637 -26.397 10.56 1 91.79 690 ILE A N 1
ATOM 5571 C CA . ILE A 1 690 ? 8.541 -25.266 10.386 1 91.79 690 ILE A CA 1
ATOM 5572 C C . ILE A 1 690 ? 9.193 -24.915 11.722 1 91.79 690 ILE A C 1
ATOM 5574 O O . ILE A 1 690 ? 10.372 -24.557 11.769 1 91.79 690 ILE A O 1
ATOM 5578 N N . ILE A 1 691 ? 8.465 -25.046 12.765 1 87.58 691 ILE A N 1
ATOM 5579 C CA . ILE A 1 691 ? 8.938 -24.696 14.1 1 87.58 691 ILE A CA 1
ATOM 5580 C C . ILE A 1 691 ? 10.097 -25.609 14.493 1 87.58 691 ILE A C 1
ATOM 5582 O O . ILE A 1 691 ? 11.057 -25.166 15.127 1 87.58 691 ILE A O 1
ATOM 5586 N N . LYS A 1 692 ? 10.086 -26.762 14.022 1 89.86 692 LYS A N 1
ATOM 5587 C CA . LYS A 1 692 ? 11.073 -27.761 14.422 1 89.86 692 LYS A CA 1
ATOM 5588 C C . LYS A 1 692 ? 12.216 -27.838 13.414 1 89.86 692 LYS A C 1
ATOM 5590 O O . LYS A 1 692 ? 13.175 -28.589 13.611 1 89.86 692 LYS A O 1
ATOM 5595 N N . ALA A 1 693 ? 12.052 -27.106 12.372 1 90 693 ALA A N 1
ATOM 5596 C CA . ALA A 1 693 ? 13.082 -27.182 11.339 1 90 693 ALA A CA 1
ATOM 5597 C C . ALA A 1 693 ? 14.413 -26.638 11.851 1 90 693 ALA A C 1
ATOM 5599 O O . ALA A 1 693 ? 14.443 -25.66 12.601 1 90 693 ALA A O 1
ATOM 5600 N N . LYS A 1 694 ? 15.453 -27.182 11.474 1 85.15 694 LYS A N 1
ATOM 5601 C CA . LYS A 1 694 ? 16.779 -26.875 12.004 1 85.15 694 LYS A CA 1
ATOM 5602 C C . LYS A 1 694 ? 17.464 -25.791 11.176 1 85.15 694 LYS A C 1
ATOM 5604 O O . LYS A 1 694 ? 18.24 -24.995 11.707 1 85.15 694 LYS A O 1
ATOM 5609 N N . SER A 1 695 ? 17.247 -25.868 9.881 1 90.26 695 SER A N 1
ATOM 5610 C CA . SER A 1 695 ? 17.923 -24.937 8.984 1 90.26 695 SER A CA 1
ATOM 5611 C C . SER A 1 695 ? 16.931 -23.975 8.336 1 90.26 695 SER A C 1
ATOM 5613 O O . SER A 1 695 ? 15.737 -24.269 8.254 1 90.26 695 SER A O 1
ATOM 5615 N N . GLU A 1 696 ? 17.488 -22.836 7.958 1 86.6 696 GLU A N 1
ATOM 5616 C CA . GLU A 1 696 ? 16.645 -21.847 7.291 1 86.6 696 GLU A CA 1
ATOM 5617 C C . GLU A 1 696 ? 16.167 -22.354 5.934 1 86.6 696 GLU A C 1
ATOM 5619 O O . GLU A 1 696 ? 15.054 -22.042 5.506 1 86.6 696 GLU A O 1
ATOM 5624 N N . THR A 1 697 ? 17.001 -23.121 5.317 1 86.11 697 THR A N 1
ATOM 5625 C CA . THR A 1 697 ? 16.63 -23.694 4.028 1 86.11 697 THR A CA 1
ATOM 5626 C C . THR A 1 697 ? 15.47 -24.673 4.184 1 86.11 697 THR A C 1
ATOM 5628 O O . THR A 1 697 ? 14.549 -24.689 3.366 1 86.11 697 THR A O 1
ATOM 5631 N N . GLU A 1 698 ? 15.559 -25.409 5.198 1 89.84 698 GLU A N 1
ATOM 5632 C CA . GLU A 1 698 ? 14.488 -26.365 5.463 1 89.84 698 GLU A CA 1
ATOM 5633 C C . GLU A 1 698 ? 13.187 -25.651 5.818 1 89.84 698 GLU A C 1
ATOM 5635 O O . GLU A 1 698 ? 12.106 -26.077 5.405 1 89.84 698 GLU A O 1
ATOM 5640 N N . LYS A 1 699 ? 13.352 -24.649 6.583 1 91.61 699 LYS A N 1
ATOM 5641 C CA . LYS A 1 699 ? 12.176 -23.863 6.946 1 91.61 699 LYS A CA 1
ATOM 5642 C C . LYS A 1 699 ? 11.483 -23.305 5.707 1 91.61 699 LYS A C 1
ATOM 5644 O O . LYS A 1 699 ? 10.258 -23.372 5.591 1 91.61 699 LYS A O 1
ATOM 5649 N N . GLN A 1 700 ? 12.272 -22.823 4.798 1 88.99 700 GLN A N 1
ATOM 5650 C CA . GLN A 1 700 ? 11.726 -22.231 3.581 1 88.99 700 GLN A CA 1
ATOM 5651 C C . GLN A 1 700 ? 11.071 -23.29 2.699 1 88.99 700 GLN A C 1
ATOM 5653 O O . GLN A 1 700 ? 10.038 -23.035 2.077 1 88.99 700 GLN A O 1
ATOM 5658 N N . GLN A 1 701 ? 11.647 -24.416 2.704 1 88.86 701 GLN A N 1
ATOM 5659 C CA . GLN A 1 701 ? 11.088 -25.495 1.897 1 88.86 701 GLN A CA 1
ATOM 5660 C C . GLN A 1 701 ? 9.742 -25.954 2.45 1 88.86 701 GLN A C 1
ATOM 5662 O O . GLN A 1 701 ? 8.799 -26.185 1.69 1 88.86 701 GLN A O 1
ATOM 5667 N N . LEU A 1 702 ? 9.722 -26.077 3.74 1 92.69 702 LEU A N 1
ATOM 5668 C CA . LEU A 1 702 ? 8.482 -26.502 4.381 1 92.69 702 LEU A CA 1
ATOM 5669 C C . LEU A 1 702 ? 7.392 -25.45 4.207 1 92.69 702 LEU A C 1
ATOM 5671 O O . LEU A 1 702 ? 6.226 -25.789 3.992 1 92.69 702 LEU A O 1
ATOM 5675 N N . ARG A 1 703 ? 7.808 -24.27 4.262 1 92.6 703 ARG A N 1
ATOM 5676 C CA . ARG A 1 703 ? 6.855 -23.184 4.052 1 92.6 703 ARG A CA 1
ATOM 5677 C C . ARG A 1 703 ? 6.279 -23.226 2.641 1 92.6 703 ARG A C 1
ATOM 5679 O O . ARG A 1 703 ? 5.069 -23.079 2.454 1 92.6 703 ARG A O 1
ATOM 5686 N N . ARG A 1 704 ? 7.108 -23.391 1.768 1 91.42 704 ARG A N 1
ATOM 5687 C CA . ARG A 1 704 ? 6.674 -23.469 0.377 1 91.42 704 ARG A CA 1
ATOM 5688 C C . ARG A 1 704 ? 5.721 -24.64 0.165 1 91.42 704 ARG A C 1
ATOM 5690 O O . ARG A 1 704 ? 4.695 -24.5 -0.503 1 91.42 704 ARG A O 1
ATOM 5697 N N . GLN A 1 705 ? 6.058 -25.735 0.711 1 91.58 705 GLN A N 1
ATOM 5698 C CA . GLN A 1 705 ? 5.247 -26.937 0.55 1 91.58 705 GLN A CA 1
ATOM 5699 C C . GLN A 1 705 ? 3.861 -26.75 1.162 1 91.58 705 GLN A C 1
ATOM 5701 O O . GLN A 1 705 ? 2.859 -27.174 0.582 1 91.58 705 GLN A O 1
ATOM 5706 N N . SER A 1 706 ? 3.872 -26.158 2.314 1 93.49 706 SER A N 1
ATOM 5707 C CA . SER A 1 706 ? 2.594 -25.924 2.978 1 93.49 706 SER A CA 1
ATOM 5708 C C . SER A 1 706 ? 1.72 -24.968 2.173 1 93.49 706 SER A C 1
ATOM 5710 O O . SER A 1 706 ? 0.513 -25.182 2.045 1 93.49 706 SER A O 1
ATOM 5712 N N . LEU A 1 707 ? 2.33 -24.004 1.625 1 94.54 707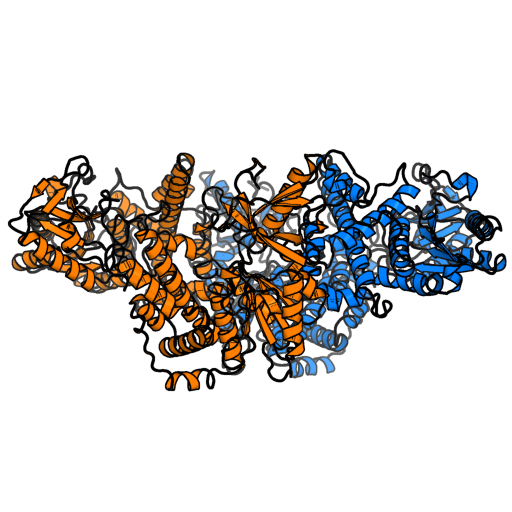 LEU A N 1
ATOM 5713 C CA . LEU A 1 707 ? 1.59 -23.03 0.83 1 94.54 707 LEU A CA 1
ATOM 5714 C C . LEU A 1 707 ? 1.131 -23.641 -0.49 1 94.54 707 LEU A C 1
ATOM 5716 O O . LEU A 1 707 ? 0.062 -23.297 -0.999 1 94.54 707 LEU A O 1
ATOM 5720 N N . ASP A 1 708 ? 1.908 -24.506 -1.014 1 93.56 708 ASP A N 1
ATOM 5721 C CA . ASP A 1 708 ? 1.499 -25.198 -2.233 1 93.56 708 ASP A CA 1
ATOM 5722 C C . ASP A 1 708 ? 0.276 -26.077 -1.981 1 93.56 708 ASP A C 1
ATOM 5724 O O . ASP A 1 708 ? -0.614 -26.168 -2.829 1 93.56 708 ASP A O 1
ATOM 5728 N N . ALA A 1 709 ? 0.35 -26.736 -0.847 1 93.74 709 ALA A N 1
ATOM 5729 C CA . ALA A 1 709 ? -0.808 -27.549 -0.484 1 93.74 709 ALA A CA 1
ATOM 5730 C C . ALA A 1 709 ? -2.052 -26.684 -0.306 1 93.74 709 ALA A C 1
ATOM 5732 O O . ALA A 1 709 ? -3.15 -27.073 -0.711 1 93.74 709 ALA A O 1
ATOM 5733 N N . LEU A 1 710 ? -1.847 -25.573 0.308 1 95.46 710 LEU A N 1
ATOM 5734 C CA . LEU A 1 710 ? -2.946 -24.63 0.489 1 95.46 710 LEU A CA 1
ATOM 5735 C C . LEU A 1 710 ? -3.479 -24.154 -0.858 1 95.46 710 LEU A C 1
ATOM 5737 O O . LEU A 1 710 ? -4.694 -24.066 -1.054 1 95.46 710 LEU A O 1
ATOM 5741 N N . GLU A 1 711 ? -2.577 -23.8 -1.728 1 95.93 711 GLU A N 1
ATOM 5742 C CA . GLU A 1 711 ? -2.972 -23.362 -3.063 1 95.93 711 GLU A CA 1
ATOM 5743 C C . GLU A 1 711 ? -3.746 -24.454 -3.796 1 95.93 711 GLU A C 1
ATOM 5745 O O . GLU A 1 711 ? -4.717 -24.168 -4.499 1 95.93 711 GLU A O 1
ATOM 5750 N N . ARG A 1 712 ? -3.331 -25.67 -3.682 1 95.03 712 ARG A N 1
ATOM 5751 C CA . ARG A 1 712 ? -4.012 -26.81 -4.286 1 95.03 712 ARG A CA 1
ATOM 5752 C C . ARG A 1 712 ? -5.446 -26.922 -3.78 1 95.03 712 ARG A C 1
ATOM 5754 O O . ARG A 1 712 ? -6.369 -27.162 -4.562 1 95.03 712 ARG A O 1
ATOM 5761 N N . TYR A 1 713 ? -5.553 -26.784 -2.495 1 95.93 713 TYR A N 1
ATOM 5762 C CA . TYR A 1 713 ? -6.872 -26.828 -1.873 1 95.93 713 TYR A CA 1
ATOM 5763 C C . TYR A 1 713 ? -7.768 -25.721 -2.415 1 95.93 713 TYR A C 1
ATOM 5765 O O . TYR A 1 713 ? -8.93 -25.963 -2.75 1 95.93 713 TYR A O 1
ATOM 5773 N N . ILE A 1 714 ? -7.253 -24.598 -2.566 1 96.91 714 ILE A N 1
ATOM 5774 C CA . ILE A 1 714 ? -7.985 -23.439 -3.065 1 96.91 714 ILE A CA 1
ATOM 5775 C C . ILE A 1 714 ? -8.399 -23.676 -4.516 1 96.91 714 ILE A C 1
ATOM 5777 O O . ILE A 1 714 ? -9.526 -23.36 -4.905 1 96.91 714 ILE A O 1
ATOM 5781 N N . TYR A 1 715 ? -7.546 -24.273 -5.306 1 96.91 715 TYR A N 1
ATOM 5782 C CA . TYR A 1 715 ? -7.858 -24.543 -6.705 1 96.91 715 TYR A CA 1
ATOM 5783 C C . TYR A 1 715 ? -8.975 -25.573 -6.826 1 96.91 715 TYR A C 1
ATOM 5785 O O . TYR A 1 715 ? -9.778 -25.52 -7.76 1 96.91 715 TYR A O 1
ATOM 5793 N N . LEU A 1 716 ? -9.01 -26.511 -5.88 1 97.22 716 LEU A N 1
ATOM 5794 C CA . LEU A 1 716 ? -10.1 -27.48 -5.903 1 97.22 716 LEU A CA 1
ATOM 5795 C C . LEU A 1 716 ? -11.438 -26.799 -5.632 1 97.22 716 LEU A C 1
ATOM 5797 O O . LEU A 1 716 ? -12.446 -27.129 -6.26 1 97.22 716 LEU A O 1
ATOM 5801 N N . ILE A 1 717 ? -11.389 -25.841 -4.727 1 97.69 717 ILE A N 1
ATOM 5802 C CA . ILE A 1 717 ? -12.601 -25.089 -4.423 1 97.69 717 ILE A CA 1
ATOM 5803 C C . ILE A 1 717 ? -13.013 -24.26 -5.638 1 97.69 717 ILE A C 1
ATOM 5805 O O . ILE A 1 717 ? -14.19 -24.228 -6.006 1 97.69 717 ILE A O 1
ATOM 5809 N N . LEU A 1 718 ? -12.083 -23.63 -6.272 1 97.62 718 LEU A N 1
ATOM 5810 C CA . LEU A 1 718 ? -12.359 -22.829 -7.46 1 97.62 718 LEU A CA 1
ATOM 5811 C C . LEU A 1 718 ? -12.872 -23.704 -8.598 1 97.62 718 LEU A C 1
ATOM 5813 O O . LEU A 1 718 ? -13.79 -23.311 -9.323 1 97.62 718 LEU A O 1
ATOM 5817 N N . PHE A 1 719 ? -12.246 -24.88 -8.744 1 98.13 719 PHE A N 1
ATOM 5818 C CA . PHE A 1 719 ? -12.68 -25.799 -9.79 1 98.13 719 PHE A CA 1
ATOM 5819 C C . PHE A 1 719 ? -14.117 -26.248 -9.553 1 98.13 719 PHE A C 1
ATOM 5821 O O . PHE A 1 719 ? -14.907 -26.339 -10.495 1 98.13 719 PHE A O 1
ATOM 5828 N N . ASN A 1 720 ? -14.367 -26.531 -8.306 1 98.12 720 ASN A N 1
ATOM 5829 C CA . ASN A 1 720 ? -15.735 -26.923 -7.985 1 98.12 720 ASN A CA 1
ATOM 5830 C C . ASN A 1 720 ? -16.726 -25.804 -8.294 1 98.12 720 ASN A C 1
ATOM 5832 O O . ASN A 1 720 ? -17.849 -26.066 -8.728 1 98.12 720 ASN A O 1
ATOM 5836 N N . MET A 1 721 ? -16.325 -24.585 -8.027 1 97.26 721 MET A N 1
ATOM 5837 C CA . MET A 1 721 ? -17.168 -23.442 -8.366 1 97.26 721 MET A CA 1
ATOM 5838 C C . MET A 1 721 ? -17.382 -23.353 -9.873 1 97.26 721 MET A C 1
ATOM 5840 O O . MET A 1 721 ? -18.491 -23.071 -10.331 1 97.26 721 MET A O 1
ATOM 5844 N N . TYR A 1 722 ? -16.35 -23.563 -10.614 1 97.32 722 TYR A N 1
ATOM 5845 C CA . TYR A 1 722 ? -16.435 -23.604 -12.07 1 97.32 722 TYR A CA 1
ATOM 5846 C C . TYR A 1 722 ? -17.43 -24.664 -12.528 1 97.32 722 TYR A C 1
ATOM 5848 O O . TYR A 1 722 ? -18.275 -24.401 -13.387 1 97.32 722 TYR A O 1
ATOM 5856 N N . LEU A 1 723 ? -17.352 -25.865 -11.934 1 97.55 723 LEU A N 1
ATOM 5857 C CA . LEU A 1 723 ? -18.238 -26.959 -12.318 1 97.55 723 LEU A CA 1
ATOM 5858 C C . LEU A 1 723 ? -19.694 -26.6 -12.044 1 97.55 723 LEU A C 1
ATOM 5860 O O . LEU A 1 723 ? -20.583 -26.963 -12.818 1 97.55 723 LEU A O 1
ATOM 5864 N N . ARG A 1 724 ? -19.862 -25.91 -10.959 1 95.17 724 ARG A N 1
ATOM 5865 C CA . ARG A 1 724 ? -21.208 -25.467 -10.609 1 95.17 724 ARG A CA 1
ATOM 5866 C C . ARG A 1 724 ? -21.686 -24.37 -11.554 1 95.17 724 ARG A C 1
ATOM 5868 O O . ARG A 1 724 ? -22.824 -24.403 -12.027 1 95.17 724 ARG A O 1
ATOM 5875 N N . TYR A 1 725 ? -20.877 -23.473 -11.837 1 93.04 725 TYR A N 1
ATOM 5876 C CA . TYR A 1 725 ? -21.195 -22.27 -12.597 1 93.04 725 TYR A CA 1
ATOM 5877 C C . TYR A 1 725 ? -21.508 -22.609 -14.05 1 93.04 725 TYR A C 1
ATOM 5879 O O . TYR A 1 725 ? -22.483 -22.107 -14.615 1 93.04 725 TYR A O 1
ATOM 5887 N N . ASP A 1 726 ? -20.712 -23.426 -14.659 1 93.25 726 ASP A N 1
ATOM 5888 C CA . ASP A 1 726 ? -20.82 -23.665 -16.095 1 93.25 726 ASP A CA 1
ATOM 5889 C C . ASP A 1 726 ? -21.534 -24.985 -16.379 1 93.25 726 ASP A C 1
ATOM 5891 O O . ASP A 1 726 ? -21.477 -25.499 -17.498 1 93.25 726 ASP A O 1
ATOM 5895 N N . LYS A 1 727 ? -22.192 -25.48 -15.386 1 92.98 727 LYS A N 1
ATOM 5896 C CA . LYS A 1 727 ? -22.93 -26.729 -15.56 1 92.98 727 LYS A CA 1
ATOM 5897 C C . LYS A 1 727 ? -24.009 -26.586 -16.629 1 92.98 727 LYS A C 1
ATOM 5899 O O . LYS A 1 727 ? -24.243 -27.511 -17.409 1 92.98 727 LYS A O 1
ATOM 5904 N N . LYS A 1 728 ? -24.642 -25.422 -16.687 1 90.69 728 LYS A N 1
ATOM 5905 C CA . LYS A 1 728 ? -25.755 -25.173 -17.599 1 90.69 728 LYS A CA 1
ATOM 5906 C C . LYS A 1 728 ? -25.304 -25.259 -19.054 1 90.69 728 LYS A C 1
ATOM 5908 O O . LYS A 1 728 ? -26.078 -25.659 -19.927 1 90.69 728 LYS A O 1
ATOM 5913 N N . ILE A 1 729 ? -24.077 -24.901 -19.303 1 92.16 729 ILE A N 1
ATOM 5914 C CA . ILE A 1 729 ? -23.579 -24.94 -20.674 1 92.16 729 ILE A CA 1
ATOM 5915 C C . ILE A 1 729 ? -22.728 -26.191 -20.879 1 92.16 729 ILE A C 1
ATOM 5917 O O . ILE A 1 729 ? -21.944 -26.268 -21.827 1 92.16 729 ILE A O 1
ATOM 5921 N N . LYS A 1 730 ? -22.736 -27.083 -19.894 1 90.6 730 LYS A N 1
ATOM 5922 C CA . LYS A 1 730 ? -22.061 -28.377 -19.953 1 90.6 730 LYS A CA 1
ATOM 5923 C C . LYS A 1 730 ? -20.551 -28.203 -20.089 1 90.6 730 LYS A C 1
ATOM 5925 O O . LYS A 1 730 ? -19.908 -28.908 -20.869 1 90.6 730 LYS A O 1
ATOM 5930 N N . TRP A 1 731 ? -20.062 -27.13 -19.469 1 94.42 731 TRP A N 1
ATOM 5931 C CA . TRP A 1 731 ? -18.629 -26.881 -19.349 1 94.42 731 TRP A CA 1
ATOM 5932 C C . TRP A 1 731 ? -17.986 -26.734 -20.724 1 94.42 731 TRP A C 1
ATOM 5934 O O . TRP A 1 731 ? -16.91 -27.283 -20.975 1 94.42 731 TRP A O 1
ATOM 5944 N N . GLN A 1 732 ? -18.611 -26.087 -21.609 1 93.12 732 GLN A N 1
ATOM 5945 C CA . GLN A 1 732 ? -18.054 -25.766 -22.919 1 93.12 732 GLN A CA 1
ATOM 5946 C C . GLN A 1 732 ? -16.882 -24.796 -22.796 1 93.12 732 GLN A C 1
ATOM 5948 O O . GLN A 1 732 ? -15.934 -24.858 -23.581 1 93.12 732 GLN A O 1
ATOM 5953 N N . ARG A 1 733 ? -17.012 -23.978 -21.84 1 94.77 733 ARG A N 1
ATOM 5954 C CA . ARG A 1 733 ? -15.879 -23.12 -21.508 1 94.77 733 ARG A CA 1
ATOM 5955 C C . ARG A 1 733 ? -14.877 -23.854 -20.624 1 94.77 733 ARG A C 1
ATOM 5957 O O . ARG A 1 733 ? -15.257 -24.473 -19.628 1 94.77 733 ARG A O 1
ATOM 5964 N N . SER A 1 734 ? -13.625 -23.785 -20.973 1 96.81 734 SER A N 1
ATOM 5965 C CA . SER A 1 734 ? -12.619 -24.475 -20.172 1 96.81 734 SER A CA 1
ATOM 5966 C C . SER A 1 734 ? -12.405 -23.778 -18.833 1 96.81 734 SER A C 1
ATOM 5968 O O . SER A 1 734 ? -12.796 -22.621 -18.66 1 96.81 734 SER A O 1
ATOM 5970 N N . PHE A 1 735 ? -11.857 -24.484 -17.914 1 96.99 735 PHE A N 1
ATOM 5971 C CA . PHE A 1 735 ? -11.548 -23.907 -16.611 1 96.99 735 PHE A CA 1
ATOM 5972 C C . PHE A 1 735 ? -10.56 -22.755 -16.748 1 96.99 735 PHE A C 1
ATOM 5974 O O . PHE A 1 735 ? -10.701 -21.727 -16.083 1 96.99 735 PHE A O 1
ATOM 5981 N N . SER A 1 736 ? -9.547 -22.897 -17.588 1 95.58 736 SER A N 1
ATOM 5982 C CA . SER A 1 736 ? -8.562 -21.851 -17.843 1 95.58 736 SER A CA 1
ATOM 5983 C C . SER A 1 736 ? -9.229 -20.571 -18.334 1 95.58 736 SER A C 1
ATOM 5985 O O . SER A 1 736 ? -8.893 -19.476 -17.879 1 95.58 736 SER A O 1
ATOM 5987 N N . GLN A 1 737 ? -10.153 -20.723 -19.21 1 94.58 737 GLN A N 1
ATOM 5988 C CA . GLN A 1 737 ? -10.883 -19.571 -19.73 1 94.58 737 GLN A CA 1
ATOM 5989 C C . GLN A 1 737 ? -11.76 -18.943 -18.651 1 94.58 737 GLN A C 1
ATOM 5991 O O . GLN A 1 737 ? -11.866 -17.718 -18.565 1 94.58 737 GLN A O 1
ATOM 5996 N N . TRP A 1 738 ? -12.426 -19.805 -17.918 1 95.35 738 TRP A N 1
ATOM 5997 C CA . TRP A 1 738 ? -13.286 -19.326 -16.841 1 95.35 738 TRP A CA 1
ATOM 5998 C C . TRP A 1 738 ? -12.491 -18.499 -15.837 1 95.35 738 TRP A C 1
ATOM 6000 O O . TRP A 1 738 ? -12.97 -17.47 -15.352 1 95.35 738 TRP A O 1
ATOM 6010 N N . MET A 1 739 ? -11.27 -18.934 -15.501 1 94.95 739 MET A N 1
ATOM 6011 C CA . MET A 1 739 ? -10.405 -18.222 -14.566 1 94.95 739 MET A CA 1
ATOM 6012 C C . MET A 1 739 ? -10.037 -16.844 -15.108 1 94.95 739 MET A C 1
ATOM 6014 O O . MET A 1 739 ? -9.964 -15.874 -14.351 1 94.95 739 MET A O 1
ATOM 6018 N N . ARG A 1 740 ? -9.894 -16.651 -16.388 1 89.92 740 ARG A N 1
ATOM 6019 C CA . ARG A 1 740 ? -9.427 -15.422 -17.019 1 89.92 740 ARG A CA 1
ATOM 6020 C C . ARG A 1 740 ? -10.586 -14.467 -17.284 1 89.92 740 ARG A C 1
ATOM 6022 O O . ARG A 1 740 ? -10.392 -13.252 -17.358 1 89.92 740 ARG A O 1
ATOM 6029 N N . GLU A 1 741 ? -11.772 -15.034 -17.393 1 88.35 741 GLU A N 1
ATOM 6030 C CA . GLU A 1 741 ? -12.889 -14.201 -17.828 1 88.35 741 GLU A CA 1
ATOM 6031 C C . GLU A 1 741 ? -13.849 -13.919 -16.676 1 88.35 741 GLU A C 1
ATOM 6033 O O . GLU A 1 741 ? -14.502 -12.874 -16.646 1 88.35 741 GLU A O 1
ATOM 6038 N N . VAL A 1 742 ? -13.932 -14.921 -15.777 1 90.7 742 VAL A N 1
ATOM 6039 C CA . VAL A 1 742 ? -14.968 -14.82 -14.755 1 90.7 742 VAL A CA 1
ATOM 6040 C C . VAL A 1 742 ? -14.324 -14.644 -13.381 1 90.7 742 VAL A C 1
ATOM 6042 O O . VAL A 1 742 ? -14.532 -13.626 -12.718 1 90.7 742 VAL A O 1
ATOM 6045 N N . ALA A 1 743 ? -13.444 -15.546 -13.034 1 91.69 743 ALA A N 1
ATOM 6046 C CA . ALA A 1 743 ? -12.862 -15.548 -11.695 1 91.69 743 ALA A CA 1
ATOM 6047 C C . ALA A 1 743 ? -11.992 -14.313 -11.473 1 91.69 743 ALA A C 1
ATOM 6049 O O . ALA A 1 743 ? -11.888 -13.813 -10.35 1 91.69 743 ALA A O 1
ATOM 6050 N N . VAL A 1 744 ? -11.433 -13.789 -12.546 1 89.2 744 VAL A N 1
ATOM 6051 C CA . VAL A 1 744 ? -10.538 -12.641 -12.461 1 89.2 744 VAL A CA 1
ATOM 6052 C C . VAL A 1 744 ? -11.292 -11.437 -11.9 1 89.2 744 VAL A C 1
ATOM 6054 O O . VAL A 1 744 ? -10.743 -10.667 -11.108 1 89.2 744 VAL A O 1
ATOM 6057 N N . ASN A 1 745 ? -12.502 -11.271 -12.232 1 85.58 745 ASN A N 1
ATOM 6058 C CA . ASN A 1 745 ? -13.3 -10.123 -11.815 1 85.58 745 ASN A CA 1
ATOM 6059 C C . ASN A 1 745 ? -13.702 -10.224 -10.346 1 85.58 745 ASN A C 1
ATOM 6061 O O . ASN A 1 745 ? -13.999 -9.212 -9.708 1 85.58 745 ASN A O 1
ATOM 6065 N N . ALA A 1 746 ? -13.674 -11.462 -9.85 1 88.82 746 ALA A N 1
ATOM 6066 C CA . ALA A 1 746 ? -14.045 -11.673 -8.453 1 88.82 746 ALA A CA 1
ATOM 6067 C C . ALA A 1 746 ? -12.849 -11.46 -7.529 1 88.82 746 ALA A C 1
ATOM 6069 O O . ALA A 1 746 ? -12.978 -11.548 -6.306 1 88.82 746 ALA A O 1
ATOM 6070 N N . GLY A 1 747 ? -11.666 -11.216 -8.115 1 88.51 747 GLY A N 1
ATOM 6071 C CA . GLY A 1 747 ? -10.491 -10.934 -7.306 1 88.51 747 GLY A CA 1
ATOM 6072 C C . GLY A 1 747 ? -9.728 -12.184 -6.907 1 88.51 747 GLY A C 1
ATOM 6073 O O . GLY A 1 747 ? -8.988 -12.177 -5.922 1 88.51 747 GLY A O 1
ATOM 6074 N N . VAL A 1 748 ? -9.93 -13.229 -7.617 1 93.19 748 VAL A N 1
ATOM 6075 C CA . VAL A 1 748 ? -9.318 -14.506 -7.266 1 93.19 748 VAL A CA 1
ATOM 6076 C C . VAL A 1 748 ? -7.799 -14.402 -7.387 1 93.19 748 VAL A C 1
ATOM 6078 O O . VAL A 1 748 ? -7.067 -14.9 -6.528 1 93.19 748 VAL A O 1
ATOM 6081 N N . PHE A 1 749 ? -7.334 -13.699 -8.393 1 93.32 749 PHE A N 1
ATOM 6082 C CA . PHE A 1 749 ? -5.892 -13.622 -8.595 1 93.32 749 PHE A CA 1
ATOM 6083 C C . PHE A 1 749 ? -5.253 -12.678 -7.584 1 93.32 749 PHE A C 1
ATOM 6085 O O . PHE A 1 749 ? -4.069 -12.81 -7.266 1 93.32 749 PHE A O 1
ATOM 6092 N N . GLU A 1 750 ? -5.993 -11.765 -7.116 1 91.95 750 GLU A N 1
ATOM 6093 C CA . GLU A 1 750 ? -5.492 -10.951 -6.012 1 91.95 750 GLU A CA 1
ATOM 6094 C C . GLU A 1 750 ? -5.297 -11.791 -4.752 1 91.95 750 GLU A C 1
ATOM 6096 O O . GLU A 1 750 ? -4.325 -11.6 -4.018 1 91.95 750 GLU A O 1
ATOM 6101 N N . LEU A 1 751 ? -6.219 -12.653 -4.564 1 93.35 751 LEU A N 1
ATOM 6102 C CA . LEU A 1 751 ? -6.133 -13.556 -3.422 1 93.35 751 LEU A CA 1
ATOM 6103 C C . LEU A 1 751 ? -4.964 -14.522 -3.579 1 93.35 751 LEU A C 1
ATOM 6105 O O . LEU A 1 751 ? -4.21 -14.75 -2.631 1 93.35 751 LEU A O 1
ATOM 6109 N N . LEU A 1 752 ? -4.794 -15.034 -4.788 1 95.14 752 LEU A N 1
ATOM 6110 C CA . LEU A 1 752 ? -3.729 -15.995 -5.056 1 95.14 752 LEU A CA 1
ATOM 6111 C C . LEU A 1 752 ? -2.36 -15.333 -4.948 1 95.14 752 LEU A C 1
ATOM 6113 O O . LEU A 1 752 ? -1.37 -15.993 -4.621 1 95.14 752 LEU A O 1
ATOM 6117 N N . ASP A 1 753 ? -2.315 -14.038 -5.166 1 94.67 753 ASP A N 1
ATOM 6118 C CA . ASP A 1 753 ? -1.052 -13.309 -5.094 1 94.67 753 ASP A CA 1
ATOM 6119 C C . ASP A 1 753 ? -0.807 -12.773 -3.686 1 94.67 753 ASP A C 1
ATOM 6121 O O . ASP A 1 753 ? 0.064 -11.924 -3.482 1 94.67 753 ASP A O 1
ATOM 6125 N N . ASN A 1 754 ? -1.615 -13.184 -2.767 1 93.55 754 ASN A N 1
ATOM 6126 C CA . ASN A 1 754 ? -1.471 -12.833 -1.358 1 93.55 754 ASN A CA 1
ATOM 6127 C C . ASN A 1 754 ? -1.785 -14.019 -0.45 1 93.55 754 ASN A C 1
ATOM 6129 O O . ASN A 1 754 ? -2.532 -13.882 0.52 1 93.55 754 ASN A O 1
ATOM 6133 N N . LEU A 1 755 ? -1.258 -15.124 -0.767 1 94.8 755 LEU A N 1
ATOM 6134 C CA . LEU A 1 755 ? -1.514 -16.343 -0.009 1 94.8 755 LEU A CA 1
ATOM 6135 C C . LEU A 1 755 ? -0.565 -16.453 1.18 1 94.8 755 LEU A C 1
ATOM 6137 O O . LEU A 1 755 ? 0.656 -16.471 1.006 1 94.8 755 LEU A O 1
ATOM 6141 N N . ALA A 1 756 ? -1.082 -16.5 2.398 1 94.46 756 ALA A N 1
ATOM 6142 C CA . ALA A 1 756 ? -0.274 -16.621 3.609 1 94.46 756 ALA A CA 1
ATOM 6143 C C . ALA A 1 756 ? -1.108 -17.148 4.774 1 94.46 756 ALA A C 1
ATOM 6145 O O . ALA A 1 756 ? -2.336 -17.217 4.685 1 94.46 756 ALA A O 1
ATOM 6146 N N . PHE A 1 757 ? -0.451 -17.597 5.774 1 93.99 757 PHE A N 1
ATOM 6147 C CA . PHE A 1 757 ? -1.124 -18.035 6.991 1 93.99 757 PHE A CA 1
ATOM 6148 C C . PHE A 1 757 ? -1.327 -16.867 7.948 1 93.99 757 PHE A C 1
ATOM 6150 O O . PHE A 1 757 ? -0.672 -16.791 8.99 1 93.99 757 PHE A O 1
ATOM 6157 N N . TYR A 1 758 ? -2.282 -16.045 7.637 1 89.95 758 TYR A N 1
ATOM 6158 C CA . TYR A 1 758 ? -2.547 -14.824 8.389 1 89.95 758 TYR A CA 1
ATOM 6159 C C . TYR A 1 758 ? -3.019 -15.146 9.802 1 89.95 758 TYR A C 1
ATOM 6161 O O . TYR A 1 758 ? -3.007 -14.279 10.679 1 89.95 758 TYR A O 1
ATOM 6169 N N . ASP A 1 759 ? -3.374 -16.42 10.009 1 87.29 759 ASP A N 1
ATOM 6170 C CA . ASP A 1 759 ? -3.786 -16.883 11.331 1 87.29 759 ASP A CA 1
ATOM 6171 C C . ASP A 1 759 ? -2.607 -16.893 12.301 1 87.29 759 ASP A C 1
ATOM 6173 O O . ASP A 1 759 ? -2.777 -16.641 13.496 1 87.29 759 ASP A O 1
ATOM 6177 N N . PHE A 1 760 ? -1.439 -17.073 11.658 1 87.17 760 PHE A N 1
ATOM 6178 C CA . PHE A 1 760 ? -0.296 -17.348 12.52 1 87.17 760 PHE A CA 1
ATOM 6179 C C . PHE A 1 760 ? 0.789 -16.295 12.334 1 87.17 760 PHE A C 1
ATOM 6181 O O . PHE A 1 760 ? 1.619 -16.087 13.221 1 87.17 760 PHE A O 1
ATOM 6188 N N . GLU A 1 761 ? 0.82 -15.759 11.173 1 85.48 761 GLU A N 1
ATOM 6189 C CA . GLU A 1 761 ? 1.914 -14.854 10.831 1 85.48 761 GLU A CA 1
ATOM 6190 C C . GLU A 1 761 ? 1.432 -13.408 10.76 1 85.48 761 GLU A C 1
ATOM 6192 O O . GLU A 1 761 ? 0.47 -13.103 10.053 1 85.48 761 GLU A O 1
ATOM 6197 N N . LYS A 1 762 ? 2.114 -12.547 11.476 1 77.78 762 LYS A N 1
ATOM 6198 C CA . LYS A 1 762 ? 1.785 -11.126 11.424 1 77.78 762 LYS A CA 1
ATOM 6199 C C . LYS A 1 762 ? 2.344 -10.477 10.162 1 77.78 762 LYS A C 1
ATOM 6201 O O . LYS A 1 762 ? 1.711 -9.595 9.578 1 77.78 762 LYS A O 1
ATOM 6206 N N . VAL A 1 763 ? 3.581 -10.902 9.839 1 78.98 763 VAL A N 1
ATOM 6207 C CA . VAL A 1 763 ? 4.214 -10.428 8.612 1 78.98 763 VAL A CA 1
ATOM 6208 C C . VAL A 1 763 ? 4.467 -11.606 7.674 1 78.98 763 VAL A C 1
ATOM 6210 O O . VAL A 1 763 ? 5.384 -12.4 7.898 1 78.98 763 VAL A O 1
ATOM 6213 N N . PRO A 1 764 ? 3.719 -11.69 6.616 1 83.6 764 PRO A N 1
ATOM 6214 C CA . PRO A 1 764 ? 3.858 -12.811 5.683 1 83.6 764 PRO A CA 1
ATOM 6215 C C . PRO A 1 764 ? 5.19 -12.794 4.936 1 83.6 764 PRO A C 1
ATOM 6217 O O . PRO A 1 764 ? 5.81 -11.737 4.796 1 83.6 764 PRO A O 1
ATOM 6220 N N . THR A 1 765 ? 5.647 -13.982 4.515 1 86.32 765 THR A N 1
ATOM 6221 C CA . THR A 1 765 ? 6.893 -14.119 3.768 1 86.32 765 THR A CA 1
ATOM 6222 C C . THR A 1 765 ? 6.693 -13.727 2.307 1 86.32 765 THR A C 1
ATOM 6224 O O . THR A 1 765 ? 5.573 -13.432 1.885 1 86.32 765 THR A O 1
ATOM 6227 N N . SER A 1 766 ? 7.791 -13.8 1.537 1 86.43 766 SER A N 1
ATOM 6228 C CA . SER A 1 766 ? 7.75 -13.426 0.127 1 86.43 766 SER A CA 1
ATOM 6229 C C . SER A 1 766 ? 6.987 -14.458 -0.697 1 86.43 766 SER A C 1
ATOM 6231 O O . SER A 1 766 ? 6.514 -14.157 -1.795 1 86.43 766 SER A O 1
ATOM 6233 N N . PHE A 1 767 ? 6.786 -15.66 -0.143 1 91.91 767 PHE A N 1
ATOM 6234 C CA . PHE A 1 767 ? 6.098 -16.726 -0.862 1 91.91 767 PHE A CA 1
ATOM 6235 C C . PHE A 1 767 ? 4.618 -16.4 -1.027 1 91.91 767 PHE A C 1
ATOM 6237 O O . PHE A 1 767 ? 3.898 -17.102 -1.74 1 91.91 767 PHE A O 1
ATOM 6244 N N . LYS A 1 768 ? 4.236 -15.348 -0.437 1 93.93 768 LYS A N 1
ATOM 6245 C CA . LYS A 1 768 ? 2.824 -14.986 -0.518 1 93.93 768 LYS A CA 1
ATOM 6246 C C . LYS A 1 768 ? 2.423 -14.656 -1.953 1 93.93 768 LYS A C 1
ATOM 6248 O O . LYS A 1 768 ? 1.264 -14.83 -2.335 1 93.93 768 LYS A O 1
ATOM 6253 N N . THR A 1 769 ? 3.418 -14.225 -2.782 1 93.37 769 THR A N 1
ATOM 6254 C CA . THR A 1 769 ? 3.127 -13.824 -4.154 1 93.37 769 THR A CA 1
ATOM 6255 C C . THR A 1 769 ? 3.256 -15.012 -5.103 1 93.37 769 THR A C 1
ATOM 6257 O O . THR A 1 769 ? 4.051 -15.923 -4.862 1 93.37 769 THR A O 1
ATOM 6260 N N . MET A 1 770 ? 2.509 -14.992 -6.169 1 92.84 770 MET A N 1
ATOM 6261 C CA . MET A 1 770 ? 2.575 -16.036 -7.188 1 92.84 770 MET A CA 1
ATOM 6262 C C . MET A 1 770 ? 3.967 -16.104 -7.808 1 92.84 770 MET A C 1
ATOM 6264 O O . MET A 1 770 ? 4.512 -17.193 -8.001 1 92.84 770 MET A O 1
ATOM 6268 N N . ASN A 1 771 ? 4.548 -14.94 -7.939 1 90.66 771 ASN A N 1
ATOM 6269 C CA . ASN A 1 771 ? 5.871 -14.861 -8.549 1 90.66 771 ASN A CA 1
ATOM 6270 C C . ASN A 1 771 ? 6.907 -15.639 -7.744 1 90.66 771 ASN A C 1
ATOM 6272 O O . ASN A 1 771 ? 7.639 -16.463 -8.296 1 90.66 771 ASN A O 1
ATOM 6276 N N . GLU A 1 772 ? 6.971 -15.43 -6.509 1 89.86 772 GLU A N 1
ATOM 6277 C CA . GLU A 1 772 ? 7.973 -16.056 -5.651 1 89.86 772 GLU A CA 1
ATOM 6278 C C . GLU A 1 772 ? 7.658 -17.53 -5.418 1 89.86 772 GLU A C 1
ATOM 6280 O O . GLU A 1 772 ? 8.563 -18.367 -5.392 1 89.86 772 GLU A O 1
ATOM 6285 N N . ARG A 1 773 ? 6.427 -17.859 -5.275 1 91.45 773 ARG A N 1
ATOM 6286 C CA . ARG A 1 773 ? 6.025 -19.229 -4.972 1 91.45 773 ARG A CA 1
ATOM 6287 C C . ARG A 1 773 ? 6.258 -20.145 -6.168 1 91.45 773 ARG A C 1
ATOM 6289 O O . ARG A 1 773 ? 6.773 -21.255 -6.016 1 91.45 773 ARG A O 1
ATOM 6296 N N . TRP A 1 774 ? 5.947 -19.652 -7.32 1 90.02 774 TRP A N 1
ATOM 6297 C CA . TRP A 1 774 ? 6.01 -20.504 -8.503 1 90.02 774 TRP A CA 1
ATOM 6298 C C . TRP A 1 774 ? 7.442 -20.616 -9.018 1 90.02 774 TRP A C 1
ATOM 6300 O O . TRP A 1 774 ? 7.782 -21.57 -9.721 1 90.02 774 TRP A O 1
ATOM 6310 N N . SER A 1 775 ? 8.302 -19.605 -8.667 1 86.74 775 SER A N 1
ATOM 6311 C CA . SER A 1 775 ? 9.7 -19.648 -9.086 1 86.74 775 SER A CA 1
ATOM 6312 C C . SER A 1 775 ? 10.49 -20.666 -8.271 1 86.74 775 SER A C 1
ATOM 6314 O O . SER A 1 775 ? 11.535 -21.147 -8.714 1 86.74 775 SER A O 1
ATOM 6316 N N . HIS A 1 776 ? 10.002 -21.061 -7.16 1 84.55 776 HIS A N 1
ATOM 6317 C CA . HIS A 1 776 ? 10.758 -21.934 -6.269 1 84.55 776 HIS A CA 1
ATOM 6318 C C . HIS A 1 776 ? 10.255 -23.372 -6.35 1 84.55 776 HIS A C 1
ATOM 6320 O O . HIS A 1 776 ? 10.605 -24.204 -5.509 1 84.55 776 HIS A O 1
ATOM 6326 N N . ARG A 1 777 ? 9.524 -23.644 -7.351 1 84.58 777 ARG A N 1
ATOM 6327 C CA . ARG A 1 777 ? 8.985 -24.99 -7.516 1 84.58 777 ARG A CA 1
ATOM 6328 C C . ARG A 1 777 ? 9.946 -25.872 -8.306 1 84.58 777 ARG A C 1
ATOM 6330 O O . ARG A 1 777 ? 9.734 -27.081 -8.423 1 84.58 777 ARG A O 1
ATOM 6337 N N . SER A 1 778 ? 11.082 -25.391 -8.682 1 79.89 778 SER A N 1
ATOM 6338 C CA . SER A 1 778 ? 12.022 -26.161 -9.49 1 79.89 778 SER A CA 1
ATOM 6339 C C . SER A 1 778 ? 12.906 -27.045 -8.617 1 79.89 778 SER A C 1
ATOM 6341 O O . SER A 1 778 ? 13.162 -26.722 -7.455 1 79.89 778 SER A O 1
ATOM 6343 N N . GLN A 1 779 ? 13.328 -28.175 -9.148 1 85 779 GLN A N 1
ATOM 6344 C CA . GLN A 1 779 ? 14.237 -29.087 -8.461 1 85 779 GLN A CA 1
ATOM 6345 C C . GLN A 1 779 ? 15.659 -28.534 -8.438 1 85 779 GLN A C 1
ATOM 6347 O O . GLN A 1 779 ? 16.111 -27.931 -9.414 1 85 779 GLN A O 1
ATOM 6352 N N . PRO A 1 780 ? 16.276 -28.79 -7.348 1 85 780 PRO A N 1
ATOM 6353 C CA . PRO A 1 780 ? 17.665 -28.332 -7.252 1 85 780 PRO A CA 1
ATOM 6354 C C . PRO A 1 780 ? 18.651 -29.299 -7.902 1 85 780 PRO A C 1
ATOM 6356 O O . PRO A 1 780 ? 19.488 -29.89 -7.213 1 85 780 PRO A O 1
ATOM 6359 N N . ILE A 1 781 ? 18.54 -29.5 -9.221 1 90.63 781 ILE A N 1
ATOM 6360 C CA . ILE A 1 781 ? 19.448 -30.379 -9.949 1 90.63 781 ILE A CA 1
ATOM 6361 C C . ILE A 1 781 ? 20.33 -29.552 -10.881 1 90.63 781 ILE A C 1
ATOM 6363 O O . ILE A 1 781 ? 19.936 -28.47 -11.322 1 90.63 781 ILE A O 1
ATOM 6367 N N . PRO A 1 782 ? 21.481 -30.037 -11.096 1 89.52 782 PRO A N 1
ATOM 6368 C CA . PRO A 1 782 ? 22.394 -29.287 -11.962 1 89.52 782 PRO A CA 1
ATOM 6369 C C . PRO A 1 782 ? 21.963 -29.301 -13.427 1 89.52 782 PRO A C 1
ATOM 6371 O O . PRO A 1 782 ? 21.198 -30.176 -13.841 1 89.52 782 PRO A O 1
ATOM 6374 N N . PHE A 1 783 ? 22.499 -28.444 -14.146 1 91.69 783 PHE A N 1
ATOM 6375 C CA . PHE A 1 783 ? 22.206 -28.315 -15.568 1 91.69 783 PHE A CA 1
ATOM 6376 C C . PHE A 1 783 ? 22.802 -29.478 -16.352 1 91.69 783 PHE A C 1
ATOM 6378 O O . PHE A 1 783 ? 23.919 -29.918 -16.067 1 91.69 783 PHE A O 1
ATOM 6385 N N . ALA A 1 784 ? 21.877 -30.079 -17.184 1 88.62 784 ALA A N 1
ATOM 6386 C CA . ALA A 1 784 ? 22.348 -31.154 -18.053 1 88.62 784 ALA A CA 1
ATOM 6387 C C . ALA A 1 784 ? 21.784 -31.006 -19.463 1 88.62 784 ALA A C 1
ATOM 6389 O O . ALA A 1 784 ? 20.594 -30.737 -19.637 1 88.62 784 ALA A O 1
ATOM 6390 N N . GLY A 1 785 ? 22.696 -30.74 -20.417 1 81.12 785 GLY A N 1
ATOM 6391 C CA . GLY A 1 785 ? 22.226 -30.728 -21.793 1 81.12 785 GLY A CA 1
ATOM 6392 C C . GLY A 1 785 ? 22.427 -29.39 -22.48 1 81.12 785 GLY A C 1
ATOM 6393 O O . GLY A 1 785 ? 23.487 -28.774 -22.354 1 81.12 785 GLY A O 1
ATOM 6394 N N . GLU A 1 786 ? 21.333 -29.093 -23.314 1 85.22 786 GLU A N 1
ATOM 6395 C CA . GLU A 1 786 ? 21.41 -27.878 -24.12 1 85.22 786 GLU A CA 1
ATOM 6396 C C . GLU A 1 786 ? 20.424 -26.824 -23.626 1 85.22 786 GLU A C 1
ATOM 6398 O O . GLU A 1 786 ? 19.311 -27.154 -23.21 1 85.22 786 GLU A O 1
ATOM 6403 N N . PHE A 1 787 ? 20.942 -25.666 -23.656 1 88.2 787 PHE A N 1
ATOM 6404 C CA . PHE A 1 787 ? 20.086 -24.545 -23.287 1 88.2 787 PHE A CA 1
ATOM 6405 C C . PHE A 1 787 ? 19.294 -24.05 -24.491 1 88.2 787 PHE A C 1
ATOM 6407 O O . PHE A 1 787 ? 19.808 -23.279 -25.305 1 88.2 787 PHE A O 1
ATOM 6414 N N . LYS A 1 788 ? 18.047 -24.609 -24.727 1 84.01 788 LYS A N 1
ATOM 6415 C CA . LYS A 1 788 ? 17.215 -24.274 -25.879 1 84.01 788 LYS A CA 1
ATOM 6416 C C . LYS A 1 788 ? 15.84 -23.78 -25.44 1 84.01 788 LYS A C 1
ATOM 6418 O O . LYS A 1 788 ? 15.297 -24.249 -24.437 1 84.01 788 LYS A O 1
ATOM 6423 N N . MET B 1 1 ? -37.2 -9.531 30.199 1 62.82 1 MET B N 1
ATOM 6424 C CA . MET B 1 1 ? -36.489 -9.97 29.001 1 62.82 1 MET B CA 1
ATOM 6425 C C . MET B 1 1 ? -35.583 -11.157 29.31 1 62.82 1 MET B C 1
ATOM 6427 O O . MET B 1 1 ? -34.962 -11.21 30.373 1 62.82 1 MET B O 1
ATOM 6431 N N . PRO B 1 2 ? -35.665 -12.254 28.562 1 73.11 2 PRO B N 1
ATOM 6432 C CA . PRO B 1 2 ? -34.814 -13.408 28.862 1 73.11 2 PRO B CA 1
ATOM 6433 C C . PRO B 1 2 ? -33.325 -13.068 28.828 1 73.11 2 PRO B C 1
ATOM 6435 O O . PRO B 1 2 ? -32.897 -12.233 28.027 1 73.11 2 PRO B O 1
ATOM 6438 N N . ARG B 1 3 ? -32.63 -13.615 29.812 1 79.88 3 ARG B N 1
ATOM 6439 C CA . ARG B 1 3 ? -31.177 -13.48 29.826 1 79.88 3 ARG B CA 1
ATOM 6440 C C . ARG B 1 3 ? -30.537 -14.34 28.741 1 79.88 3 ARG B C 1
ATOM 6442 O O . ARG B 1 3 ? -30.889 -15.51 28.581 1 79.88 3 ARG B O 1
ATOM 6449 N N . HIS B 1 4 ? -29.819 -13.694 27.821 1 85.65 4 HIS B N 1
ATOM 6450 C CA . HIS B 1 4 ? -29.136 -14.445 26.774 1 85.65 4 HIS B CA 1
ATOM 6451 C C . HIS B 1 4 ? -27.75 -13.873 26.499 1 85.65 4 HIS B C 1
ATOM 6453 O O . HIS B 1 4 ? -27.469 -12.723 26.844 1 85.65 4 HIS B O 1
ATOM 6459 N N . PRO B 1 5 ? -26.92 -14.659 25.943 1 87.36 5 PRO B N 1
ATOM 6460 C CA . PRO B 1 5 ? -25.561 -14.196 25.656 1 87.36 5 PRO B CA 1
ATOM 6461 C C . PRO B 1 5 ? -25.526 -13.071 24.624 1 87.36 5 PRO B C 1
ATOM 6463 O O . PRO B 1 5 ? -26.357 -13.039 23.712 1 87.36 5 PRO B O 1
ATOM 6466 N N . LEU B 1 6 ? -24.575 -12.24 24.843 1 90.16 6 LEU B N 1
ATOM 6467 C CA . LEU B 1 6 ? -24.37 -11.112 23.94 1 90.16 6 LEU B CA 1
ATOM 6468 C C . LEU B 1 6 ? -23.159 -11.348 23.043 1 90.16 6 LEU B C 1
ATOM 6470 O O . LEU B 1 6 ? -22.234 -12.071 23.419 1 90.16 6 LEU B O 1
ATOM 6474 N N . VAL B 1 7 ? -23.283 -10.782 21.885 1 90 7 VAL B N 1
ATOM 6475 C CA . VAL B 1 7 ? -22.133 -10.808 20.986 1 90 7 VAL B CA 1
ATOM 6476 C C . VAL B 1 7 ? -20.974 -10.033 21.608 1 90 7 VAL B C 1
ATOM 6478 O O . VAL B 1 7 ? -21.131 -8.873 21.997 1 90 7 VAL B O 1
ATOM 6481 N N . LYS B 1 8 ? -19.753 -10.618 21.703 1 86.99 8 LYS B N 1
ATOM 6482 C CA . LYS B 1 8 ? -18.571 -10.047 22.343 1 86.99 8 LYS B CA 1
ATOM 6483 C C . LYS B 1 8 ? -18.882 -9.59 23.765 1 86.99 8 LYS B C 1
ATOM 6485 O O . LYS B 1 8 ? -18.205 -8.712 24.303 1 86.99 8 LYS B O 1
ATOM 6490 N N . GLY B 1 9 ? -20.04 -10.085 24.272 1 86.13 9 GLY B N 1
ATOM 6491 C CA . GLY B 1 9 ? -20.47 -9.741 25.618 1 86.13 9 GLY B CA 1
ATOM 6492 C C . GLY B 1 9 ? -21.047 -8.341 25.721 1 86.13 9 GLY B C 1
ATOM 6493 O O . GLY B 1 9 ? -21.386 -7.883 26.814 1 86.13 9 GLY B O 1
ATOM 6494 N N . LYS B 1 10 ? -21.209 -7.683 24.551 1 89.62 10 LYS B N 1
ATOM 6495 C CA . LYS B 1 10 ? -21.511 -6.257 24.637 1 89.62 10 LYS B CA 1
ATOM 6496 C C . LYS B 1 10 ? -22.632 -5.873 23.676 1 89.62 10 LYS B C 1
ATOM 6498 O O . LYS B 1 10 ? -23.264 -4.827 23.837 1 89.62 10 LYS B O 1
ATOM 6503 N N . TYR B 1 11 ? -22.98 -6.769 22.699 1 92.46 11 TYR B N 1
ATOM 6504 C CA . TYR B 1 11 ? -23.811 -6.257 21.615 1 92.46 11 TYR B CA 1
ATOM 6505 C C . TYR B 1 11 ? -25.035 -7.14 21.401 1 92.46 11 TYR B C 1
ATOM 6507 O O . TYR B 1 11 ? -24.968 -8.358 21.582 1 92.46 11 TYR B O 1
ATOM 6515 N N . PHE B 1 12 ? -26.109 -6.453 21.003 1 92.39 12 PHE B N 1
ATOM 6516 C CA . PHE B 1 12 ? -27.324 -7.131 20.566 1 92.39 12 PHE B CA 1
ATOM 6517 C C . PHE B 1 12 ? -27.408 -7.164 19.044 1 92.39 12 PHE B C 1
ATOM 6519 O O . PHE B 1 12 ? -26.793 -6.339 18.366 1 92.39 12 PHE B O 1
ATOM 6526 N N . LEU B 1 13 ? -28.078 -8.109 18.55 1 93.37 13 LEU B N 1
ATOM 6527 C CA . LEU B 1 13 ? -28.386 -8.146 17.124 1 93.37 13 LEU B CA 1
ATOM 6528 C C . LEU B 1 13 ? -29.816 -7.685 16.864 1 93.37 13 LEU B C 1
ATOM 6530 O O . LEU B 1 13 ? -30.769 -8.313 17.33 1 93.37 13 LEU B O 1
ATOM 6534 N N . VAL B 1 14 ? -29.897 -6.6 16.119 1 92.39 14 VAL B N 1
ATOM 6535 C CA . VAL B 1 14 ? -31.199 -5.989 15.872 1 92.39 14 VAL B CA 1
ATOM 6536 C C . VAL B 1 14 ? -31.463 -5.923 14.369 1 92.39 14 VAL B C 1
ATOM 6538 O O . VAL B 1 14 ? -30.564 -5.6 13.588 1 92.39 14 VAL B O 1
ATOM 6541 N N . ARG B 1 15 ? -32.641 -6.152 13.952 1 92.07 15 ARG B N 1
ATOM 6542 C CA . ARG B 1 15 ? -33.012 -6.13 12.541 1 92.07 15 ARG B CA 1
ATOM 6543 C C . ARG B 1 15 ? -32.924 -4.717 11.974 1 92.07 15 ARG B C 1
ATOM 6545 O O . ARG B 1 15 ? -33.292 -3.75 12.644 1 92.07 15 ARG B O 1
ATOM 6552 N N . ASP B 1 16 ? -32.315 -4.544 10.781 1 88.14 16 ASP B N 1
ATOM 6553 C CA . ASP B 1 16 ? -32.151 -3.241 10.144 1 88.14 16 ASP B CA 1
ATOM 6554 C C . ASP B 1 16 ? -33.488 -2.702 9.643 1 88.14 16 ASP B C 1
ATOM 6556 O O . ASP B 1 16 ? -33.754 -1.501 9.737 1 88.14 16 ASP B O 1
ATOM 6560 N N . ALA B 1 17 ? -34.269 -3.444 8.739 1 70.02 17 ALA B N 1
ATOM 6561 C CA . ALA B 1 17 ? -35.425 -2.967 7.983 1 70.02 17 ALA B CA 1
ATOM 6562 C C . ALA B 1 17 ? -36.578 -2.603 8.915 1 70.02 17 ALA B C 1
ATOM 6564 O O . ALA B 1 17 ? -36.945 -3.387 9.793 1 70.02 17 ALA B O 1
ATOM 6565 N N . SER B 1 18 ? -36.748 -1.262 9.207 1 63.11 18 SER B N 1
ATOM 6566 C CA . SER B 1 18 ? -38.035 -1.007 9.847 1 63.11 18 SER B CA 1
ATOM 6567 C C . SER B 1 18 ? -39.007 -0.333 8.884 1 63.11 18 SER B C 1
ATOM 6569 O O . SER B 1 18 ? -38.608 0.517 8.085 1 63.11 18 SER B O 1
ATOM 6571 N N . GLU B 1 19 ? -40.076 -0.974 8.536 1 64.52 19 GLU B N 1
ATOM 6572 C CA . GLU B 1 19 ? -41.181 -0.398 7.776 1 64.52 19 GLU B CA 1
ATOM 6573 C C . GLU B 1 19 ? -41.329 1.093 8.061 1 64.52 19 GLU B C 1
ATOM 6575 O O . GLU B 1 19 ? -41.683 1.869 7.171 1 64.52 19 GLU B O 1
ATOM 6580 N N . LYS B 1 20 ? -40.833 1.494 9.1 1 71.17 20 LYS B N 1
ATOM 6581 C CA . LYS B 1 20 ? -41.045 2.878 9.512 1 71.17 20 LYS B CA 1
ATOM 6582 C C . LYS B 1 20 ? -40.032 3.81 8.854 1 71.17 20 LYS B C 1
ATOM 6584 O O . LYS B 1 20 ? -40.326 4.981 8.609 1 71.17 20 LYS B O 1
ATOM 6589 N N . SER B 1 21 ? -38.906 3.25 8.483 1 79.88 21 SER B N 1
ATOM 6590 C CA . SER B 1 21 ? -37.874 4.1 7.897 1 79.88 21 SER B CA 1
ATOM 6591 C C . SER B 1 21 ? -37.936 4.074 6.374 1 79.88 21 SER B C 1
ATOM 6593 O O . SER B 1 21 ? -37.185 4.787 5.705 1 79.88 21 SER B O 1
ATOM 6595 N N . ASP B 1 22 ? -38.867 3.343 5.834 1 91.33 22 ASP B N 1
ATOM 6596 C CA . ASP B 1 22 ? -39.033 3.241 4.388 1 91.33 22 ASP B CA 1
ATOM 6597 C C . ASP B 1 22 ? -39.989 4.312 3.868 1 91.33 22 ASP B C 1
ATOM 6599 O O . ASP B 1 22 ? -41.151 4.024 3.571 1 91.33 22 ASP B O 1
ATOM 6603 N N . ILE B 1 23 ? -39.493 5.411 3.565 1 90.84 23 ILE B N 1
ATOM 6604 C CA . ILE B 1 23 ? -40.27 6.578 3.162 1 90.84 23 ILE B CA 1
ATOM 6605 C C . ILE B 1 23 ? -40.826 6.367 1.755 1 90.84 23 ILE B C 1
ATOM 6607 O O . ILE B 1 23 ? -41.97 6.731 1.472 1 90.84 23 ILE B O 1
ATOM 6611 N N . LYS B 1 24 ? -40.106 5.729 0.899 1 92.67 24 LYS B N 1
ATOM 6612 C CA . LYS B 1 24 ? -40.499 5.545 -0.495 1 92.67 24 LYS B CA 1
ATOM 6613 C C . LYS B 1 24 ? -41.341 4.285 -0.667 1 92.67 24 LYS B C 1
ATOM 6615 O O . LYS B 1 24 ? -41.863 4.023 -1.753 1 92.67 24 LYS B O 1
ATOM 6620 N N . LYS B 1 25 ? -41.491 3.518 0.398 1 92.22 25 LYS B N 1
ATOM 6621 C CA . LYS B 1 25 ? -42.311 2.31 0.411 1 92.22 25 LYS B CA 1
ATOM 6622 C C . LYS B 1 25 ? -41.867 1.332 -0.673 1 92.22 25 LYS B C 1
ATOM 6624 O O . LYS B 1 25 ? -42.694 0.812 -1.424 1 92.22 25 LYS B O 1
ATOM 6629 N N . THR B 1 26 ? -40.638 1.243 -0.825 1 93.04 26 THR B N 1
ATOM 6630 C CA . THR B 1 26 ? -40.104 0.362 -1.858 1 93.04 26 THR B CA 1
ATOM 6631 C C . THR B 1 26 ? -39.773 -1.011 -1.279 1 93.04 26 THR B C 1
ATOM 6633 O O . THR B 1 26 ? -39.5 -1.954 -2.024 1 93.04 26 THR B O 1
ATOM 6636 N N . TYR B 1 27 ? -39.841 -1.164 0.037 1 92.55 27 TYR B N 1
ATOM 6637 C CA . TYR B 1 27 ? -39.5 -2.428 0.679 1 92.55 27 TYR B CA 1
ATOM 6638 C C . TYR B 1 27 ? -40.423 -3.545 0.208 1 92.55 27 TYR B C 1
ATOM 6640 O O . TYR B 1 27 ? -39.994 -4.692 0.058 1 92.55 27 TYR B O 1
ATOM 6648 N N . ALA B 1 28 ? -41.676 -3.224 0.019 1 90.06 28 ALA B N 1
ATOM 6649 C CA . ALA B 1 28 ? -42.668 -4.226 -0.362 1 90.06 28 ALA B CA 1
ATOM 6650 C C . ALA B 1 28 ? -42.339 -4.833 -1.723 1 90.06 28 ALA B C 1
ATOM 6652 O O . ALA B 1 28 ? -42.513 -6.036 -1.931 1 90.06 28 ALA B O 1
ATOM 6653 N N . GLN B 1 29 ? -41.82 -4.013 -2.549 1 91.54 29 GLN B N 1
ATOM 6654 C CA . GLN B 1 29 ? -41.58 -4.454 -3.919 1 91.54 29 GLN B CA 1
ATOM 6655 C C . GLN B 1 29 ? -40.164 -5 -4.081 1 91.54 29 GLN B C 1
ATOM 6657 O O . GLN B 1 29 ? -39.96 -6.03 -4.727 1 91.54 29 GLN B O 1
ATOM 6662 N N . TYR B 1 30 ? -39.216 -4.357 -3.502 1 93.85 30 TYR B N 1
ATOM 6663 C CA . TYR B 1 30 ? -37.823 -4.674 -3.796 1 93.85 30 TYR B CA 1
ATOM 6664 C C . TYR B 1 30 ? -37.13 -5.269 -2.576 1 93.85 30 TYR B C 1
ATOM 6666 O O . TYR B 1 30 ? -35.966 -5.669 -2.649 1 93.85 30 TYR B O 1
ATOM 6674 N N . LYS B 1 31 ? -37.754 -5.339 -1.418 1 93.35 31 LYS B N 1
ATOM 6675 C CA . LYS B 1 31 ? -37.177 -5.812 -0.163 1 93.35 31 LYS B CA 1
ATOM 6676 C C . LYS B 1 31 ? -35.954 -4.986 0.225 1 93.35 31 LYS B C 1
ATOM 6678 O O . LYS B 1 31 ? -34.957 -5.531 0.704 1 93.35 31 LYS B O 1
ATOM 6683 N N . ALA B 1 32 ? -35.964 -3.79 -0.215 1 94.62 32 ALA B N 1
ATOM 6684 C CA . ALA B 1 32 ? -34.985 -2.766 0.141 1 94.62 32 ALA B CA 1
ATOM 6685 C C . ALA B 1 32 ? -35.664 -1.426 0.408 1 94.62 32 ALA B C 1
ATOM 6687 O O . ALA B 1 32 ? -36.496 -0.977 -0.384 1 94.62 32 ALA B O 1
ATOM 6688 N N . PRO B 1 33 ? -35.4 -0.881 1.486 1 94.84 33 PRO B N 1
ATOM 6689 C CA . PRO B 1 33 ? -36.067 0.388 1.788 1 94.84 33 PRO B CA 1
ATOM 6690 C C . PRO B 1 33 ? -35.496 1.558 0.989 1 94.84 33 PRO B C 1
ATOM 6692 O O . PRO B 1 33 ? -34.294 1.597 0.718 1 94.84 33 PRO B O 1
ATOM 6695 N N . ASN B 1 34 ? -36.342 2.482 0.505 1 95.86 34 ASN B N 1
ATOM 6696 C CA . ASN B 1 34 ? -36.01 3.786 -0.059 1 95.86 34 ASN B CA 1
ATOM 6697 C C . ASN B 1 34 ? -35.18 3.651 -1.333 1 95.86 34 ASN B C 1
ATOM 6699 O O . ASN B 1 34 ? -34.201 4.375 -1.521 1 95.86 34 ASN B O 1
ATOM 6703 N N . PHE B 1 35 ? -35.495 2.614 -2.129 1 96.16 35 PHE B N 1
ATOM 6704 C CA . PHE B 1 35 ? -34.866 2.506 -3.44 1 96.16 35 PHE B CA 1
ATOM 6705 C C . PHE B 1 35 ? -35.308 3.648 -4.348 1 96.16 35 PHE B C 1
ATOM 6707 O O . PHE B 1 35 ? -36.505 3.898 -4.502 1 96.16 35 PHE B O 1
ATOM 6714 N N . HIS B 1 36 ? -34.377 4.382 -4.919 1 95.63 36 HIS B N 1
ATOM 6715 C CA . HIS B 1 36 ? -34.709 5.517 -5.773 1 95.63 36 HIS B CA 1
ATOM 6716 C C . HIS B 1 36 ? -33.554 5.859 -6.709 1 95.63 36 HIS B C 1
ATOM 6718 O O . HIS B 1 36 ? -32.418 5.437 -6.479 1 95.63 36 HIS B O 1
ATOM 6724 N N . GLN B 1 37 ? -33.802 6.521 -7.722 1 95.58 37 GLN B N 1
ATOM 6725 C CA . GLN B 1 37 ? -32.832 6.966 -8.718 1 95.58 37 GLN B CA 1
ATOM 6726 C C . GLN B 1 37 ? -32.6 8.471 -8.626 1 95.58 37 GLN B C 1
ATOM 6728 O O . GLN B 1 37 ? -33.514 9.226 -8.287 1 95.58 37 GLN B O 1
ATOM 6733 N N . ALA B 1 38 ? -31.322 8.79 -8.868 1 93.66 38 ALA B N 1
ATOM 6734 C CA . ALA B 1 38 ? -31.037 10.221 -8.938 1 93.66 38 ALA B CA 1
ATOM 6735 C C . ALA B 1 38 ? -31.875 10.895 -10.02 1 93.66 38 ALA B C 1
ATOM 6737 O O . ALA B 1 38 ? -32.229 10.268 -11.02 1 93.66 38 ALA B O 1
ATOM 6738 N N . GLY B 1 39 ? -32.16 12.074 -9.907 1 86.83 39 GLY B N 1
ATOM 6739 C CA . GLY B 1 39 ? -33.039 12.818 -10.795 1 86.83 39 GLY B CA 1
ATOM 6740 C C . GLY B 1 39 ? -32.551 12.847 -12.231 1 86.83 39 GLY B C 1
ATOM 6741 O O . GLY B 1 39 ? -31.423 12.441 -12.517 1 86.83 39 GLY B O 1
ATOM 6742 N N . LYS B 1 40 ? -33.445 13.14 -13.181 1 77.05 40 LYS B N 1
ATOM 6743 C CA . LYS B 1 40 ? -33.195 13.368 -14.602 1 77.05 40 LYS B CA 1
ATOM 6744 C C . LYS B 1 40 ? -32.707 12.093 -15.285 1 77.05 40 LYS B C 1
ATOM 6746 O O . LYS B 1 40 ? -31.938 12.154 -16.247 1 77.05 40 LYS B O 1
ATOM 6751 N N . GLY B 1 41 ? -32.898 11.031 -14.63 1 81.19 41 GLY B N 1
ATOM 6752 C CA . GLY B 1 41 ? -32.634 9.752 -15.268 1 81.19 41 GLY B CA 1
ATOM 6753 C C . GLY B 1 41 ? -31.177 9.336 -15.193 1 81.19 41 GLY B C 1
ATOM 6754 O O . GLY B 1 41 ? -30.728 8.487 -15.965 1 81.19 41 GLY B O 1
ATOM 6755 N N . LEU B 1 42 ? -30.404 9.995 -14.416 1 90.24 42 LEU B N 1
ATOM 6756 C CA . LEU B 1 42 ? -29.029 9.545 -14.23 1 90.24 42 LEU B CA 1
ATOM 6757 C C . LEU B 1 42 ? -28.992 8.118 -13.693 1 90.24 42 LEU B C 1
ATOM 6759 O O . LEU B 1 42 ? -29.773 7.763 -12.807 1 90.24 42 LEU B O 1
ATOM 6763 N N . PRO B 1 43 ? -28.236 7.342 -14.274 1 94.35 43 PRO B N 1
ATOM 6764 C CA . PRO B 1 43 ? -28.177 5.941 -13.849 1 94.35 43 PRO B CA 1
ATOM 6765 C C . PRO B 1 43 ? -27.461 5.76 -12.512 1 94.35 43 PRO B C 1
ATOM 6767 O O . PRO B 1 43 ? -26.534 4.953 -12.409 1 94.35 43 PRO B O 1
ATOM 6770 N N . VAL B 1 44 ? -27.811 6.529 -11.516 1 96.93 44 VAL B N 1
ATOM 6771 C CA . VAL B 1 44 ? -27.318 6.468 -10.144 1 96.93 44 VAL B CA 1
ATOM 6772 C C . VAL B 1 44 ? -28.475 6.173 -9.192 1 96.93 44 VAL B C 1
ATOM 6774 O O . VAL B 1 44 ? -29.469 6.902 -9.168 1 96.93 44 VAL B O 1
ATOM 6777 N N . TYR B 1 45 ? -28.32 5.122 -8.445 1 97.56 45 TYR B N 1
ATOM 6778 C CA . TYR B 1 45 ? -29.407 4.627 -7.607 1 97.56 45 TYR B CA 1
ATOM 6779 C C . TYR B 1 45 ? -28.965 4.51 -6.154 1 97.56 45 TYR B C 1
ATOM 6781 O O . TYR B 1 45 ? -27.781 4.31 -5.872 1 97.56 45 TYR B O 1
ATOM 6789 N N . GLY B 1 46 ? -29.866 4.708 -5.242 1 96.99 46 GLY B N 1
ATOM 6790 C CA . GLY B 1 46 ? -29.652 4.512 -3.817 1 96.99 46 GLY B CA 1
ATOM 6791 C C . GLY B 1 46 ? -30.698 3.62 -3.175 1 96.99 46 GLY B C 1
ATOM 6792 O O . GLY B 1 46 ? -31.842 3.568 -3.63 1 96.99 46 GLY B O 1
ATOM 6793 N N . ALA B 1 47 ? -30.307 2.888 -2.16 1 96.67 47 ALA B N 1
ATOM 6794 C CA . ALA B 1 47 ? -31.24 2.048 -1.413 1 96.67 47 ALA B CA 1
ATOM 6795 C C . ALA B 1 47 ? -30.748 1.817 0.013 1 96.67 47 ALA B C 1
ATOM 6797 O O . ALA B 1 47 ? -29.568 2.015 0.309 1 96.67 47 ALA B O 1
ATOM 6798 N N . GLY B 1 48 ? -31.699 1.593 0.896 1 95.65 48 GLY B N 1
ATOM 6799 C CA . GLY B 1 48 ? -31.301 1.066 2.192 1 95.65 48 GLY B CA 1
ATOM 6800 C C . GLY B 1 48 ? -30.8 -0.364 2.125 1 95.65 48 GLY B C 1
ATOM 6801 O O . GLY B 1 48 ? -30.669 -0.932 1.039 1 95.65 48 GLY B O 1
ATOM 6802 N N . GLN B 1 49 ? -30.509 -0.966 3.225 1 95.39 49 GLN B N 1
ATOM 6803 C CA . GLN B 1 49 ? -29.967 -2.319 3.298 1 95.39 49 GLN B CA 1
ATOM 6804 C C . GLN B 1 49 ? -30.956 -3.338 2.741 1 95.39 49 GLN B C 1
ATOM 6806 O O . GLN B 1 49 ? -32.005 -3.585 3.34 1 95.39 49 GLN B O 1
ATOM 6811 N N . PRO B 1 50 ? -30.658 -3.925 1.624 1 95.79 50 PRO B N 1
ATOM 6812 C CA . PRO B 1 50 ? -31.543 -4.964 1.092 1 95.79 50 PRO B CA 1
ATOM 6813 C C . PRO B 1 50 ? -31.361 -6.309 1.79 1 95.79 50 PRO B C 1
ATOM 6815 O O . PRO B 1 50 ? -30.334 -6.541 2.433 1 95.79 50 PRO B O 1
ATOM 6818 N N . THR B 1 51 ? -32.419 -7.093 1.769 1 95.4 51 THR B N 1
ATOM 6819 C CA . THR B 1 51 ? -32.237 -8.503 2.092 1 95.4 51 THR B CA 1
ATOM 6820 C C . THR B 1 51 ? -31.435 -9.209 1.002 1 95.4 51 THR B C 1
ATOM 6822 O O . THR B 1 51 ? -31.039 -8.586 0.014 1 95.4 51 THR B O 1
ATOM 6825 N N . GLU B 1 52 ? -31.078 -10.421 1.215 1 95.82 52 GLU B N 1
ATOM 6826 C CA . GLU B 1 52 ? -30.371 -11.165 0.178 1 95.82 52 GLU B CA 1
ATOM 6827 C C . GLU B 1 52 ? -31.173 -11.199 -1.12 1 95.82 52 GLU B C 1
ATOM 6829 O O . GLU B 1 52 ? -30.635 -10.925 -2.196 1 95.82 52 GLU B O 1
ATOM 6834 N N . LYS B 1 53 ? -32.454 -11.506 -1.068 1 95.09 53 LYS B N 1
ATOM 6835 C CA . LYS B 1 53 ? -33.325 -11.518 -2.24 1 95.09 53 LYS B CA 1
ATOM 6836 C C . LYS B 1 53 ? -33.557 -10.105 -2.767 1 95.09 53 LYS B C 1
ATOM 6838 O O . LYS B 1 53 ? -33.702 -9.902 -3.974 1 95.09 53 LYS B O 1
ATOM 6843 N N . GLY B 1 54 ? -33.66 -9.176 -1.78 1 95.89 54 GLY B N 1
ATOM 6844 C CA . GLY B 1 54 ? -33.814 -7.788 -2.184 1 95.89 54 GLY B CA 1
ATOM 6845 C C . GLY B 1 54 ? -32.721 -7.316 -3.125 1 95.89 54 GLY B C 1
ATOM 6846 O O . GLY B 1 54 ? -32.991 -6.586 -4.081 1 95.89 54 GLY B O 1
ATOM 6847 N N . LEU B 1 55 ? -31.497 -7.681 -2.848 1 96.31 55 LEU B N 1
ATOM 6848 C CA . LEU B 1 55 ? -30.38 -7.281 -3.698 1 96.31 55 LEU B CA 1
ATOM 6849 C C . LEU B 1 55 ? -30.514 -7.886 -5.092 1 96.31 55 LEU B C 1
ATOM 6851 O O . LEU B 1 55 ? -30.148 -7.254 -6.085 1 96.31 55 LEU B O 1
ATOM 6855 N N . ILE B 1 56 ? -31.028 -9.087 -5.197 1 95.37 56 ILE B N 1
ATOM 6856 C CA . ILE B 1 56 ? -31.27 -9.729 -6.484 1 95.37 56 ILE B CA 1
ATOM 6857 C C . ILE B 1 56 ? -32.313 -8.936 -7.269 1 95.37 56 ILE B C 1
ATOM 6859 O O . ILE B 1 56 ? -32.141 -8.685 -8.464 1 95.37 56 ILE B O 1
ATOM 6863 N N . TYR B 1 57 ? -33.383 -8.504 -6.537 1 95.96 57 TYR B N 1
ATOM 6864 C CA . TYR B 1 57 ? -34.432 -7.722 -7.181 1 95.96 57 TYR B CA 1
ATOM 6865 C C . TYR B 1 57 ? -33.881 -6.405 -7.716 1 95.96 57 TYR B C 1
ATOM 6867 O O . TYR B 1 57 ? -34.244 -5.972 -8.812 1 95.96 57 TYR B O 1
ATOM 6875 N N . LEU B 1 58 ? -33.032 -5.822 -6.935 1 96.69 58 LEU B N 1
ATOM 6876 C CA . LEU B 1 58 ? -32.438 -4.558 -7.356 1 96.69 58 LEU B CA 1
ATOM 6877 C C . LEU B 1 58 ? -31.56 -4.753 -8.587 1 96.69 58 LEU B C 1
ATOM 6879 O O . LEU B 1 58 ? -31.614 -3.955 -9.526 1 96.69 58 LEU B O 1
ATOM 6883 N N . MET B 1 59 ? -30.733 -5.795 -8.614 1 95.61 59 MET B N 1
ATOM 6884 C CA . MET B 1 59 ? -29.863 -6.09 -9.749 1 95.61 59 MET B CA 1
ATOM 6885 C C . MET B 1 59 ? -30.683 -6.377 -11.003 1 95.61 59 MET B C 1
ATOM 6887 O O . MET B 1 59 ? -30.368 -5.877 -12.084 1 95.61 59 MET B O 1
ATOM 6891 N N . ASP B 1 60 ? -31.71 -7.135 -10.782 1 94.69 60 ASP B N 1
ATOM 6892 C CA . ASP B 1 60 ? -32.584 -7.46 -11.905 1 94.69 60 ASP B CA 1
ATOM 6893 C C . ASP B 1 60 ? -33.23 -6.201 -12.48 1 94.69 60 ASP B C 1
ATOM 6895 O O . ASP B 1 60 ? -33.351 -6.061 -13.699 1 94.69 60 ASP B O 1
ATOM 6899 N N . HIS B 1 61 ? -33.644 -5.365 -11.605 1 95.67 61 HIS B N 1
ATOM 6900 C CA . HIS B 1 61 ? -34.249 -4.11 -12.036 1 95.67 61 HIS B CA 1
ATOM 6901 C C . HIS B 1 61 ? -33.285 -3.301 -12.898 1 95.67 61 HIS B C 1
ATOM 6903 O O . HIS B 1 61 ? -33.673 -2.775 -13.944 1 95.67 61 HIS B O 1
ATOM 6909 N N . LEU B 1 62 ? -32.031 -3.184 -12.518 1 95.72 62 LEU B N 1
ATOM 6910 C CA . LEU B 1 62 ? -31.04 -2.4 -13.246 1 95.72 62 LEU B CA 1
ATOM 6911 C C . LEU B 1 62 ? -30.725 -3.04 -14.594 1 95.72 62 LEU B C 1
ATOM 6913 O O . LEU B 1 62 ? -30.539 -2.339 -15.591 1 95.72 62 LEU B O 1
ATOM 6917 N N . ILE B 1 63 ? -30.686 -4.351 -14.643 1 93.89 63 ILE B N 1
ATOM 6918 C CA . ILE B 1 63 ? -30.437 -5.066 -15.89 1 93.89 63 ILE B CA 1
ATOM 6919 C C . ILE B 1 63 ? -31.616 -4.873 -16.841 1 93.89 63 ILE B C 1
ATOM 6921 O O . ILE B 1 63 ? -31.426 -4.646 -18.038 1 93.89 63 ILE B O 1
ATOM 6925 N N . ASP B 1 64 ? -32.776 -4.924 -16.27 1 93.77 64 ASP B N 1
ATOM 6926 C CA . ASP B 1 64 ? -33.986 -4.754 -17.07 1 93.77 64 ASP B CA 1
ATOM 6927 C C . ASP B 1 64 ? -34.064 -3.346 -17.654 1 93.77 64 ASP B C 1
ATOM 6929 O O . ASP B 1 64 ? -34.634 -3.145 -18.729 1 93.77 64 ASP B O 1
ATOM 6933 N N . GLU B 1 65 ? -33.509 -2.413 -16.931 1 93.18 65 GLU B N 1
ATOM 6934 C CA . GLU B 1 65 ? -33.487 -1.032 -17.406 1 93.18 65 GLU B CA 1
ATOM 6935 C C . GLU B 1 65 ? -32.464 -0.85 -18.524 1 93.18 65 GLU B C 1
ATOM 6937 O O . GLU B 1 65 ? -32.383 0.221 -19.129 1 93.18 65 GLU B O 1
ATOM 6942 N N . GLY B 1 66 ? -31.604 -1.866 -18.813 1 90.26 66 GLY B N 1
ATOM 6943 C CA . GLY B 1 66 ? -30.721 -1.843 -19.969 1 90.26 66 GLY B CA 1
ATOM 6944 C C . GLY B 1 66 ? -29.276 -1.554 -19.609 1 90.26 66 GLY B C 1
ATOM 6945 O O . GLY B 1 66 ? -28.438 -1.358 -20.492 1 90.26 66 GLY B O 1
ATOM 6946 N N . HIS B 1 67 ? -28.992 -1.465 -18.388 1 92.44 67 HIS B N 1
ATOM 6947 C CA . HIS B 1 67 ? -27.612 -1.2 -17.998 1 92.44 67 HIS B CA 1
ATOM 6948 C C . HIS B 1 67 ? -26.733 -2.427 -18.214 1 92.44 67 HIS B C 1
ATOM 6950 O O . HIS B 1 67 ? -27.071 -3.525 -17.766 1 92.44 67 HIS B O 1
ATOM 6956 N N . THR B 1 68 ? -25.583 -2.083 -18.976 1 90.28 68 THR B N 1
ATOM 6957 C CA . THR B 1 68 ? -24.701 -3.181 -19.355 1 90.28 68 THR B CA 1
ATOM 6958 C C . THR B 1 68 ? -23.548 -3.316 -18.364 1 90.28 68 THR B C 1
ATOM 6960 O O . THR B 1 68 ? -22.837 -4.323 -18.364 1 90.28 68 THR B O 1
ATOM 6963 N N . GLU B 1 69 ? -23.271 -2.44 -17.481 1 92.05 69 GLU B N 1
ATOM 6964 C CA . GLU B 1 69 ? -22.291 -2.413 -16.4 1 92.05 69 GLU B CA 1
ATOM 6965 C C . GLU B 1 69 ? -22.891 -1.822 -15.126 1 92.05 69 GLU B C 1
ATOM 6967 O O . GLU B 1 69 ? -23.495 -0.748 -15.159 1 92.05 69 GLU B O 1
ATOM 6972 N N . ILE B 1 70 ? -22.744 -2.57 -14.035 1 95.57 70 ILE B N 1
ATOM 6973 C CA . ILE B 1 70 ? -23.334 -2.12 -12.779 1 95.57 70 ILE B CA 1
ATOM 6974 C C . ILE B 1 70 ? -22.263 -2.081 -11.691 1 95.57 70 ILE B C 1
ATOM 6976 O O . ILE B 1 70 ? -21.594 -3.085 -11.433 1 95.57 70 ILE B O 1
ATOM 6980 N N . ILE B 1 71 ? -22.026 -0.949 -11.107 1 96.71 71 ILE B N 1
ATOM 6981 C CA . ILE B 1 71 ? -21.139 -0.806 -9.958 1 96.71 71 ILE B CA 1
ATOM 6982 C C . ILE B 1 71 ? -21.954 -0.844 -8.668 1 96.71 71 ILE B C 1
ATOM 6984 O O . ILE B 1 71 ? -22.72 0.08 -8.383 1 96.71 71 ILE B O 1
ATOM 6988 N N . LEU B 1 72 ? -21.849 -1.893 -7.952 1 97.43 72 LEU B N 1
ATOM 6989 C CA . LEU B 1 72 ? -22.554 -2.115 -6.695 1 97.43 72 LEU B CA 1
ATOM 6990 C C . LEU B 1 72 ? -21.694 -1.696 -5.508 1 97.43 72 LEU B C 1
ATOM 6992 O O . LEU B 1 72 ? -20.623 -2.263 -5.281 1 97.43 72 LEU B O 1
ATOM 6996 N N . LEU B 1 73 ? -22.143 -0.721 -4.734 1 98.08 73 LEU B N 1
ATOM 6997 C CA . LEU B 1 73 ? -21.331 -0.162 -3.659 1 98.08 73 LEU B CA 1
ATOM 6998 C C . LEU B 1 73 ? -22.039 -0.297 -2.316 1 98.08 73 LEU B C 1
ATOM 7000 O O . LEU B 1 73 ? -23.128 0.25 -2.125 1 98.08 73 LEU B O 1
ATOM 7004 N N . ASN B 1 74 ? -21.483 -1.035 -1.406 1 97.25 74 ASN B N 1
ATOM 7005 C CA . ASN B 1 74 ? -21.922 -1.123 -0.018 1 97.25 74 ASN B CA 1
ATOM 7006 C C . ASN B 1 74 ? -21.214 -0.095 0.86 1 97.25 74 ASN B C 1
ATOM 7008 O O . ASN B 1 74 ? -20.003 -0.181 1.072 1 97.25 74 ASN B O 1
ATOM 7012 N N . LEU B 1 75 ? -21.943 0.8 1.448 1 96.65 75 LEU B N 1
ATOM 7013 C CA . LEU B 1 75 ? -21.327 1.937 2.123 1 96.65 75 LEU B CA 1
ATOM 7014 C C . LEU B 1 75 ? -21.259 1.704 3.628 1 96.65 75 LEU B C 1
ATOM 7016 O O . LEU B 1 75 ? -20.804 2.573 4.375 1 96.65 75 LEU B O 1
ATOM 7020 N N . ARG B 1 76 ? -21.593 0.61 4.103 1 94.22 76 ARG B N 1
ATOM 7021 C CA . ARG B 1 76 ? -21.744 0.384 5.536 1 94.22 76 ARG B CA 1
ATOM 7022 C C . ARG B 1 76 ? -20.402 0.06 6.184 1 94.22 76 ARG B C 1
ATOM 7024 O O . ARG B 1 76 ? -19.656 -0.788 5.689 1 94.22 76 ARG B O 1
ATOM 7031 N N . GLU B 1 77 ? -20.142 0.703 7.288 1 91.39 77 GLU B N 1
ATOM 7032 C CA . GLU B 1 77 ? -18.941 0.431 8.072 1 91.39 77 GLU B CA 1
ATOM 7033 C C . GLU B 1 77 ? -19.233 -0.544 9.209 1 91.39 77 GLU B C 1
ATOM 7035 O O . GLU B 1 77 ? -18.32 -1.186 9.733 1 91.39 77 GLU B O 1
ATOM 7040 N N . GLU B 1 78 ? -20.497 -0.624 9.628 1 91.4 78 GLU B N 1
ATOM 7041 C CA . GLU B 1 78 ? -20.879 -1.507 10.727 1 91.4 78 GLU B CA 1
ATOM 7042 C C . GLU B 1 78 ? -21.108 -2.933 10.235 1 91.4 78 GLU B C 1
ATOM 7044 O O . GLU B 1 78 ? -21.513 -3.143 9.09 1 91.4 78 GLU B O 1
ATOM 7049 N N . PRO B 1 79 ? -20.884 -3.823 11.042 1 93.08 79 PRO B N 1
ATOM 7050 C CA . PRO B 1 79 ? -21.096 -5.218 10.65 1 93.08 79 PRO B CA 1
ATOM 7051 C C . PRO B 1 79 ? -22.572 -5.559 10.458 1 93.08 79 PRO B C 1
ATOM 7053 O O . PRO B 1 79 ? -23.415 -5.142 11.256 1 93.08 79 PRO B O 1
ATOM 7056 N N . VAL B 1 80 ? -22.828 -6.213 9.426 1 94.81 80 VAL B N 1
ATOM 7057 C CA . VAL B 1 80 ? -24.18 -6.656 9.103 1 94.81 80 VAL B CA 1
ATOM 7058 C C . VAL B 1 80 ? -24.19 -8.167 8.879 1 94.81 80 VAL B C 1
ATOM 7060 O O . VAL B 1 80 ? -23.369 -8.694 8.126 1 94.81 80 VAL B O 1
ATOM 7063 N N . LEU B 1 81 ? -25.079 -8.832 9.562 1 96.04 81 LEU B N 1
ATOM 7064 C CA . LEU B 1 81 ? -25.28 -10.263 9.357 1 96.04 81 LEU B CA 1
ATOM 7065 C C . LEU B 1 81 ? -26.658 -10.539 8.766 1 96.04 81 LEU B C 1
ATOM 7067 O O . LEU B 1 81 ? -27.625 -9.842 9.081 1 96.04 81 LEU B O 1
ATOM 7071 N N . PHE B 1 82 ? -26.748 -11.461 7.894 1 96.51 82 PHE B N 1
ATOM 7072 C CA . PHE B 1 82 ? -28.009 -11.863 7.284 1 96.51 82 PHE B CA 1
ATOM 7073 C C . PHE B 1 82 ? -28.494 -13.187 7.863 1 96.51 82 PHE B C 1
ATOM 7075 O O . PHE B 1 82 ? -27.825 -14.213 7.725 1 96.51 82 PHE B O 1
ATOM 7082 N N . VAL B 1 83 ? -29.617 -13.123 8.458 1 95.16 83 VAL B N 1
ATOM 7083 C CA . VAL B 1 83 ? -30.15 -14.269 9.187 1 95.16 83 VAL B CA 1
ATOM 7084 C C . VAL B 1 83 ? -31.251 -14.938 8.367 1 95.16 83 VAL B C 1
ATOM 7086 O O . VAL B 1 83 ? -32.114 -14.259 7.806 1 95.16 83 VAL B O 1
ATOM 7089 N N . GLU B 1 84 ? -31.185 -16.159 8.335 1 91.99 84 GLU B N 1
ATOM 7090 C CA . GLU B 1 84 ? -32.142 -16.929 7.546 1 91.99 84 GLU B CA 1
ATOM 7091 C C . GLU B 1 84 ? -33.535 -16.88 8.167 1 91.99 84 GLU B C 1
ATOM 7093 O O . GLU B 1 84 ? -33.705 -17.183 9.35 1 91.99 84 GLU B O 1
ATOM 7098 N N . THR B 1 85 ? -34.478 -16.367 7.421 1 86.58 85 THR B N 1
ATOM 7099 C CA . THR B 1 85 ? -35.883 -16.37 7.814 1 86.58 85 THR B CA 1
ATOM 7100 C C . THR B 1 85 ? -36.755 -16.943 6.701 1 86.58 85 THR B C 1
ATOM 7102 O O . THR B 1 85 ? -37.13 -16.229 5.768 1 86.58 85 THR B O 1
ATOM 7105 N N . ALA B 1 86 ? -37.224 -18.134 6.792 1 81.64 86 ALA B N 1
ATOM 7106 C CA . ALA B 1 86 ? -38.103 -18.823 5.85 1 81.64 86 ALA B CA 1
ATOM 7107 C C . ALA B 1 86 ? -37.524 -18.792 4.438 1 81.64 86 ALA B C 1
ATOM 7109 O O . ALA B 1 86 ? -36.644 -19.589 4.104 1 81.64 86 ALA B O 1
ATOM 7110 N N . SER B 1 87 ? -37.891 -17.721 3.704 1 87.19 87 SER B N 1
ATOM 7111 C CA . SER B 1 87 ? -37.494 -17.798 2.302 1 87.19 87 SER B CA 1
ATOM 7112 C C . SER B 1 87 ? -36.512 -16.688 1.943 1 87.19 87 SER B C 1
ATOM 7114 O O . SER B 1 87 ? -36.253 -16.438 0.764 1 87.19 87 SER B O 1
ATOM 7116 N N . ASP B 1 88 ? -35.925 -15.996 2.93 1 92.8 88 ASP B N 1
ATOM 7117 C CA . ASP B 1 88 ? -35.022 -14.877 2.677 1 92.8 88 ASP B CA 1
ATOM 7118 C C . ASP B 1 88 ? -34.002 -14.729 3.803 1 92.8 88 ASP B C 1
ATOM 7120 O O . ASP B 1 88 ? -34.106 -15.397 4.834 1 92.8 88 ASP B O 1
ATOM 7124 N N . MET B 1 89 ? -32.923 -14.107 3.532 1 95.19 89 MET B N 1
ATOM 7125 C CA . MET B 1 89 ? -31.943 -13.733 4.548 1 95.19 89 MET B CA 1
ATOM 7126 C C . MET B 1 89 ? -32.099 -12.267 4.94 1 95.19 89 MET B C 1
ATOM 7128 O O . MET B 1 89 ? -31.859 -11.373 4.126 1 95.19 89 MET B O 1
ATOM 7132 N N . LEU B 1 90 ? -32.505 -12.026 6.177 1 94.91 90 LEU B N 1
ATOM 7133 C CA . LEU B 1 90 ? -32.798 -10.668 6.623 1 94.91 90 LEU B CA 1
ATOM 7134 C C . LEU B 1 90 ? -31.596 -10.06 7.338 1 94.91 90 LEU B C 1
ATOM 7136 O O . LEU B 1 90 ? -30.901 -10.749 8.089 1 94.91 90 LEU B O 1
ATOM 7140 N N . PRO B 1 91 ? -31.316 -8.774 7.107 1 95.63 91 PRO B N 1
ATOM 7141 C CA . PRO B 1 91 ? -30.13 -8.126 7.672 1 95.63 91 PRO B CA 1
ATOM 7142 C C . PRO B 1 91 ? -30.319 -7.721 9.132 1 95.63 91 PRO B C 1
ATOM 7144 O O . PRO B 1 91 ? -31.37 -7.188 9.497 1 95.63 91 PRO B O 1
ATOM 7147 N N . TYR B 1 92 ? -29.372 -8.01 9.972 1 94.78 92 TYR B N 1
ATOM 7148 C CA . TYR B 1 92 ? -29.286 -7.618 11.375 1 94.78 92 TYR B CA 1
ATOM 7149 C C . TYR B 1 92 ? -27.969 -6.906 11.662 1 94.78 92 TYR B C 1
ATOM 7151 O O . TYR B 1 92 ? -26.921 -7.292 11.141 1 94.78 92 TYR B O 1
ATOM 7159 N N . SER B 1 93 ? -27.945 -5.835 12.412 1 93.67 93 SER B N 1
ATOM 7160 C CA . SER B 1 93 ? -26.736 -5.115 12.801 1 93.67 93 SER B CA 1
ATOM 7161 C C . SER B 1 93 ? -26.536 -5.146 14.312 1 93.67 93 SER B C 1
ATOM 7163 O O . SER B 1 93 ? -27.486 -5.375 15.065 1 93.67 93 SER B O 1
ATOM 7165 N N . ILE B 1 94 ? -25.363 -4.982 14.701 1 91.94 94 ILE B N 1
ATOM 7166 C CA . ILE B 1 94 ? -25.061 -5.011 16.128 1 91.94 94 ILE B CA 1
ATOM 7167 C C . ILE B 1 94 ? -25.316 -3.634 16.738 1 91.94 94 ILE B C 1
ATOM 7169 O O . ILE B 1 94 ? -25.028 -2.609 16.115 1 91.94 94 ILE B O 1
ATOM 7173 N N . ARG B 1 95 ? -25.927 -3.679 17.884 1 91.56 95 ARG B N 1
ATOM 7174 C CA . ARG B 1 95 ? -26.222 -2.474 18.653 1 91.56 95 ARG B CA 1
ATOM 7175 C C . ARG B 1 95 ? -25.636 -2.564 20.058 1 91.56 95 ARG B C 1
ATOM 7177 O O . ARG B 1 95 ? -25.508 -3.657 20.614 1 91.56 95 ARG B O 1
ATOM 7184 N N . GLU B 1 96 ? -25.343 -1.456 20.564 1 87.78 96 GLU B N 1
ATOM 7185 C CA . GLU B 1 96 ? -24.812 -1.427 21.923 1 87.78 96 GLU B CA 1
ATOM 7186 C C . GLU B 1 96 ? -25.875 -1.829 22.941 1 87.78 96 GLU B C 1
ATOM 7188 O O . GLU B 1 96 ? -27.053 -1.506 22.776 1 87.78 96 GLU B O 1
ATOM 7193 N N . ARG B 1 97 ? -25.414 -2.388 24.018 1 84.08 97 ARG B N 1
ATOM 7194 C CA . ARG B 1 97 ? -26.293 -2.858 25.085 1 84.08 97 ARG B CA 1
ATOM 7195 C C . ARG B 1 97 ? -27.013 -1.692 25.754 1 84.08 97 ARG B C 1
ATOM 7197 O O . ARG B 1 97 ? -28.191 -1.798 26.099 1 84.08 97 ARG B O 1
ATOM 7204 N N . GLU B 1 98 ? -26.302 -0.586 25.844 1 81.51 98 GLU B N 1
ATOM 7205 C CA . GLU B 1 98 ? -26.831 0.561 26.576 1 81.51 98 GLU B CA 1
ATOM 7206 C C . GLU B 1 98 ? -27.738 1.411 25.69 1 81.51 98 GLU B C 1
ATOM 7208 O O . GLU B 1 98 ? -28.585 2.153 26.191 1 81.51 98 GLU B O 1
ATOM 7213 N N . ASP B 1 99 ? -27.522 1.278 24.346 1 81.87 99 ASP B N 1
ATOM 7214 C CA . ASP B 1 99 ? -28.304 2.061 23.395 1 81.87 99 ASP B CA 1
ATOM 7215 C C . ASP B 1 99 ? -28.595 1.257 22.13 1 81.87 99 ASP B C 1
ATOM 7217 O O . ASP B 1 99 ? -27.79 1.246 21.196 1 81.87 99 ASP B O 1
ATOM 7221 N N . LEU B 1 100 ? -29.761 0.794 22.03 1 80.22 100 LEU B N 1
ATOM 7222 C CA . LEU B 1 100 ? -30.122 -0.118 20.95 1 80.22 100 LEU B CA 1
ATOM 7223 C C . LEU B 1 100 ? -30.306 0.64 19.639 1 80.22 100 LEU B C 1
ATOM 7225 O O . LEU B 1 100 ? -30.4 0.028 18.572 1 80.22 100 LEU B O 1
ATOM 7229 N N . LYS B 1 101 ? -30.207 1.909 19.694 1 75.67 101 LYS B N 1
ATOM 7230 C CA . LYS B 1 101 ? -30.382 2.698 18.478 1 75.67 101 LYS B CA 1
ATOM 7231 C C . LYS B 1 101 ? -29.036 3.043 17.848 1 75.67 101 LYS B C 1
ATOM 7233 O O . LYS B 1 101 ? -28.973 3.444 16.684 1 75.67 101 LYS B O 1
ATOM 7238 N N . LYS B 1 102 ? -28.052 2.829 18.613 1 79.34 102 LYS B N 1
ATOM 7239 C CA . LYS B 1 102 ? -26.729 3.246 18.157 1 79.34 102 LYS B CA 1
ATOM 7240 C C . LYS B 1 102 ? -26.008 2.105 17.446 1 79.34 102 LYS B C 1
ATOM 7242 O O . LYS B 1 102 ? -25.826 1.027 18.017 1 79.34 102 LYS B O 1
ATOM 7247 N N . LEU B 1 103 ? -25.653 2.394 16.205 1 83.62 103 LEU B N 1
ATOM 7248 C CA . LEU B 1 103 ? -24.86 1.442 15.435 1 83.62 103 LEU B CA 1
ATOM 7249 C C . LEU B 1 103 ? -23.414 1.422 15.92 1 83.62 103 LEU B C 1
ATOM 7251 O O . LEU B 1 103 ? -22.865 2.461 16.292 1 83.62 103 LEU B O 1
ATOM 7255 N N . VAL B 1 104 ? -22.835 0.248 15.91 1 84.19 104 VAL B N 1
ATOM 7256 C CA . VAL B 1 104 ? -21.456 0.087 16.358 1 84.19 104 VAL B CA 1
ATOM 7257 C C . VAL B 1 104 ? -20.534 -0.057 15.149 1 84.19 104 VAL B C 1
ATOM 7259 O O . VAL B 1 104 ? -20.791 -0.869 14.258 1 84.19 104 VAL B O 1
ATOM 7262 N N . ASN B 1 105 ? -19.526 0.787 15.14 1 80.63 105 ASN B N 1
ATOM 7263 C CA . ASN B 1 105 ? -18.525 0.681 14.084 1 80.63 105 ASN B CA 1
ATOM 7264 C C . ASN B 1 105 ? -17.283 -0.066 14.563 1 80.63 105 ASN B C 1
ATOM 7266 O O . ASN B 1 105 ? -16.638 0.347 15.528 1 80.63 105 ASN B O 1
ATOM 7270 N N . LEU B 1 106 ? -16.944 -1.136 13.999 1 72 106 LEU B N 1
ATOM 7271 C CA . LEU B 1 106 ? -15.781 -1.916 14.407 1 72 106 LEU B CA 1
ATOM 7272 C C . LEU B 1 106 ? -14.686 -1.855 13.347 1 72 106 LEU B C 1
ATOM 7274 O O . LEU B 1 106 ? -13.58 -2.356 13.561 1 72 106 LEU B O 1
ATOM 7278 N N . GLY B 1 107 ? -15.008 -1.251 12.241 1 65.83 107 GLY B N 1
ATOM 7279 C CA . GLY B 1 107 ? -13.982 -1.303 11.211 1 65.83 107 GLY B CA 1
ATOM 7280 C C . GLY B 1 107 ? -13.676 0.054 10.605 1 65.83 107 GLY B C 1
ATOM 7281 O O . GLY B 1 107 ? -14.582 0.861 10.388 1 65.83 107 GLY B O 1
ATOM 7282 N N . ARG B 1 108 ? -12.37 0.108 10.324 1 68.94 108 ARG B N 1
ATOM 7283 C CA . ARG B 1 108 ? -11.949 1.376 9.738 1 68.94 108 ARG B CA 1
ATOM 7284 C C . ARG B 1 108 ? -11.693 1.229 8.242 1 68.94 108 ARG B C 1
ATOM 7286 O O . ARG B 1 108 ? -11.554 2.226 7.53 1 68.94 108 ARG B O 1
ATOM 7293 N N . SER B 1 109 ? -11.552 0.029 7.869 1 85.36 109 SER B N 1
ATOM 7294 C CA . SER B 1 109 ? -11.345 -0.263 6.455 1 85.36 109 SER B CA 1
ATOM 7295 C C . SER B 1 109 ? -12.283 -1.366 5.975 1 85.36 109 SER B C 1
ATOM 7297 O O . SER B 1 109 ? -12.894 -2.064 6.786 1 85.36 109 SER B O 1
ATOM 7299 N N . SER B 1 110 ? -12.457 -1.458 4.679 1 90.41 110 SER B N 1
ATOM 7300 C CA . SER B 1 110 ? -13.325 -2.482 4.107 1 90.41 110 SER B CA 1
ATOM 7301 C C . SER B 1 110 ? -12.88 -3.879 4.524 1 90.41 110 SER B C 1
ATOM 7303 O O . SER B 1 110 ? -13.712 -4.734 4.836 1 90.41 110 SER B O 1
ATOM 7305 N N . TRP B 1 111 ? -11.622 -4.073 4.61 1 87.26 111 TRP B N 1
ATOM 7306 C CA . TRP B 1 111 ? -11.083 -5.374 4.994 1 87.26 111 TRP B CA 1
ATOM 7307 C C . TRP B 1 111 ? -11.387 -5.679 6.457 1 87.26 111 TRP B C 1
ATOM 7309 O O . TRP B 1 111 ? -11.817 -6.785 6.791 1 87.26 111 TRP B O 1
ATOM 7319 N N . GLU B 1 112 ? -11.187 -4.742 7.297 1 89.07 112 GLU B N 1
ATOM 7320 C CA . GLU B 1 112 ? -11.443 -4.928 8.722 1 89.07 112 GLU B CA 1
ATOM 7321 C C . GLU B 1 112 ? -12.929 -5.148 8.991 1 89.07 112 GLU B C 1
ATOM 7323 O O . GLU B 1 112 ? -13.297 -5.934 9.867 1 89.07 112 GLU B O 1
ATOM 7328 N N . ALA B 1 113 ? -13.68 -4.398 8.201 1 91.88 113 ALA B N 1
ATOM 7329 C CA . ALA B 1 113 ? -15.124 -4.538 8.372 1 91.88 113 ALA B CA 1
ATOM 7330 C C . ALA B 1 113 ? -15.586 -5.943 7.998 1 91.88 113 ALA B C 1
ATOM 7332 O O . ALA B 1 113 ? -16.385 -6.552 8.714 1 91.88 113 ALA B O 1
ATOM 7333 N N . ASP B 1 114 ? -15.063 -6.446 6.957 1 92.57 114 ASP B N 1
ATOM 7334 C CA . ASP B 1 114 ? -15.422 -7.787 6.506 1 92.57 114 ASP B CA 1
ATOM 7335 C C . ASP B 1 114 ? -14.963 -8.845 7.508 1 92.57 114 ASP B C 1
ATOM 7337 O O . ASP B 1 114 ? -15.705 -9.78 7.814 1 92.57 114 ASP B O 1
ATOM 7341 N N . GLU B 1 115 ? -13.829 -8.692 8.02 1 90.08 115 GLU B N 1
ATOM 7342 C CA . GLU B 1 115 ? -13.29 -9.647 8.984 1 90.08 115 GLU B CA 1
ATOM 7343 C C . GLU B 1 115 ? -14.058 -9.594 10.302 1 90.08 115 GLU B C 1
ATOM 7345 O O . GLU B 1 115 ? -14.237 -10.618 10.964 1 90.08 115 GLU B O 1
ATOM 7350 N N . ALA B 1 116 ? -14.405 -8.403 10.674 1 92.12 116 ALA B N 1
ATOM 7351 C CA . ALA B 1 116 ? -15.191 -8.261 11.897 1 92.12 116 ALA B CA 1
ATOM 7352 C C . ALA B 1 116 ? -16.521 -9 11.783 1 92.12 116 ALA B C 1
ATOM 7354 O O . ALA B 1 116 ? -16.961 -9.65 12.734 1 92.12 116 ALA B O 1
ATOM 7355 N N . GLU B 1 117 ? -17.122 -8.885 10.619 1 94.13 117 GLU B N 1
ATOM 7356 C CA . GLU B 1 117 ? -18.382 -9.585 10.389 1 94.13 117 GLU B CA 1
ATOM 7357 C C . GLU B 1 117 ? -18.201 -11.097 10.495 1 94.13 117 GLU B C 1
ATOM 7359 O O . GLU B 1 117 ? -19.023 -11.784 11.104 1 94.13 117 GLU B O 1
ATOM 7364 N N . ALA B 1 118 ? -17.157 -11.556 9.945 1 93.39 118 ALA B N 1
ATOM 7365 C CA . ALA B 1 118 ? -16.872 -12.988 9.967 1 93.39 118 ALA B CA 1
ATOM 7366 C C . ALA B 1 118 ? -16.627 -13.477 11.391 1 93.39 118 ALA B C 1
ATOM 7368 O O . ALA B 1 118 ? -17.068 -14.566 11.765 1 93.39 118 ALA B O 1
ATOM 7369 N N . ARG B 1 119 ? -15.994 -12.74 12.171 1 91.98 119 ARG B N 1
ATOM 7370 C CA . ARG B 1 119 ? -15.702 -13.105 13.554 1 91.98 119 ARG B CA 1
ATOM 7371 C C . ARG B 1 119 ? -16.973 -13.115 14.397 1 91.98 119 ARG B C 1
ATOM 7373 O O . ARG B 1 119 ? -17.138 -13.969 15.27 1 91.98 119 ARG B O 1
ATOM 7380 N N . ILE B 1 120 ? -17.773 -12.135 14.142 1 94.79 120 ILE B N 1
ATOM 7381 C CA . ILE B 1 120 ? -19.032 -12.065 14.875 1 94.79 120 ILE B CA 1
ATOM 7382 C C . ILE B 1 120 ? -19.892 -13.281 14.542 1 94.79 120 ILE B C 1
ATOM 7384 O O . ILE B 1 120 ? -20.51 -13.875 15.429 1 94.79 120 ILE B O 1
ATOM 7388 N N . ARG B 1 121 ? -19.956 -13.592 13.293 1 95.39 121 ARG B N 1
ATOM 7389 C CA . ARG B 1 121 ? -20.698 -14.777 12.876 1 95.39 121 ARG B CA 1
ATOM 7390 C C . ARG B 1 121 ? -20.214 -16.017 13.62 1 95.39 121 ARG B C 1
ATOM 7392 O O . ARG B 1 121 ? -21.022 -16.805 14.116 1 95.39 121 ARG B O 1
ATOM 7399 N N . LYS B 1 122 ? -18.953 -16.222 13.622 1 91.91 122 LYS B N 1
ATOM 7400 C CA . LYS B 1 122 ? -18.371 -17.382 14.291 1 91.91 122 LYS B CA 1
ATOM 7401 C C . LYS B 1 122 ? -18.723 -17.393 15.776 1 91.91 122 LYS B C 1
ATOM 7403 O O . LYS B 1 122 ? -19.038 -18.445 16.337 1 91.91 122 LYS B O 1
ATOM 7408 N N . GLU B 1 123 ? -18.64 -16.259 16.345 1 93.72 123 GLU B N 1
ATOM 7409 C CA . GLU B 1 123 ? -18.965 -16.161 17.765 1 93.72 123 GLU B CA 1
ATOM 7410 C C . GLU B 1 123 ? -20.422 -16.53 18.025 1 93.72 123 GLU B C 1
ATOM 7412 O O . GLU B 1 123 ? -20.728 -17.23 18.993 1 93.72 123 GLU B O 1
ATOM 7417 N N . ILE B 1 124 ? -21.291 -16.056 17.216 1 94.65 124 ILE B N 1
ATOM 7418 C CA . ILE B 1 124 ? -22.713 -16.341 17.367 1 94.65 124 ILE B CA 1
ATOM 7419 C C . ILE B 1 124 ? -22.954 -17.845 17.251 1 94.65 124 ILE B C 1
ATOM 7421 O O . ILE B 1 124 ? -23.71 -18.421 18.036 1 94.65 124 ILE B O 1
ATOM 7425 N N . ILE B 1 125 ? -22.39 -18.469 16.29 1 92.5 125 ILE B N 1
ATOM 7426 C CA . ILE B 1 125 ? -22.549 -19.903 16.08 1 92.5 125 ILE B CA 1
ATOM 7427 C C . ILE B 1 125 ? -21.992 -20.665 17.28 1 92.5 125 ILE B C 1
ATOM 7429 O O . ILE B 1 125 ? -22.604 -21.628 17.75 1 92.5 125 ILE B O 1
ATOM 7433 N N . ASP B 1 126 ? -20.823 -20.231 17.766 1 89.92 126 ASP B N 1
ATOM 7434 C CA . ASP B 1 126 ? -20.227 -20.868 18.936 1 89.92 126 ASP B CA 1
ATOM 7435 C C . ASP B 1 126 ? -21.146 -20.755 20.15 1 89.92 126 ASP B C 1
ATOM 7437 O O . ASP B 1 126 ? -21.314 -21.72 20.9 1 89.92 126 ASP B O 1
ATOM 7441 N N . LEU B 1 127 ? -21.722 -19.594 20.29 1 91.4 127 LEU B N 1
ATOM 7442 C CA . LEU B 1 127 ? -22.615 -19.36 21.419 1 91.4 127 LEU B CA 1
ATOM 7443 C C . LEU B 1 127 ? -23.901 -20.167 21.272 1 91.4 127 LEU B C 1
ATOM 7445 O O . LEU B 1 127 ? -24.428 -20.687 22.257 1 91.4 127 LEU B O 1
ATOM 7449 N N . ALA B 1 128 ? -24.374 -20.221 20.059 1 91.99 128 ALA B N 1
ATOM 7450 C CA . ALA B 1 128 ? -25.615 -20.945 19.795 1 91.99 128 ALA B CA 1
ATOM 7451 C C . ALA B 1 128 ? -25.429 -22.445 20.003 1 91.99 128 ALA B C 1
ATOM 7453 O O . ALA B 1 128 ? -26.343 -23.131 20.466 1 91.99 128 ALA B O 1
ATOM 7454 N N . THR B 1 129 ? -24.276 -22.993 19.657 1 88.25 129 THR B N 1
ATOM 7455 C CA . THR B 1 129 ? -24.036 -24.432 19.669 1 88.25 129 THR B CA 1
ATOM 7456 C C . THR B 1 129 ? -23.536 -24.885 21.038 1 88.25 129 THR B C 1
ATOM 7458 O O . THR B 1 129 ? -23.361 -26.082 21.275 1 88.25 129 THR B O 1
ATOM 7461 N N . MET B 1 130 ? -23.222 -23.985 21.854 1 84.22 130 MET B N 1
ATOM 7462 C CA . MET B 1 130 ? -22.809 -24.338 23.21 1 84.22 130 MET B CA 1
ATOM 7463 C C . MET B 1 130 ? -23.919 -25.087 23.939 1 84.22 130 MET B C 1
ATOM 7465 O O . MET B 1 130 ? -23.647 -25.985 24.738 1 84.22 130 MET B O 1
ATOM 7469 N N . LYS B 1 131 ? -25.089 -24.643 23.611 1 77.07 131 LYS B N 1
ATOM 7470 C CA . LYS B 1 131 ? -26.225 -25.338 24.21 1 77.07 131 LYS B CA 1
ATOM 7471 C C . LYS B 1 131 ? -26.859 -26.31 23.22 1 77.07 131 LYS B C 1
ATOM 7473 O O . LYS B 1 131 ? -26.774 -26.113 22.006 1 77.07 131 LYS B O 1
ATOM 7478 N N . GLU B 1 132 ? -27.399 -27.246 23.612 1 77.71 132 GLU B N 1
ATOM 7479 C CA . GLU B 1 132 ? -27.972 -28.299 22.78 1 77.71 132 GLU B CA 1
ATOM 7480 C C . GLU B 1 132 ? -29.104 -27.761 21.909 1 77.71 132 GLU B C 1
ATOM 7482 O O . GLU B 1 132 ? -29.426 -28.342 20.871 1 77.71 132 GLU B O 1
ATOM 7487 N N . GLU B 1 133 ? -29.594 -26.644 22.238 1 82.2 133 GLU B N 1
ATOM 7488 C CA . GLU B 1 133 ? -30.754 -26.128 21.517 1 82.2 133 GLU B CA 1
ATOM 7489 C C . GLU B 1 133 ? -30.334 -25.416 20.234 1 82.2 133 GLU B C 1
ATOM 7491 O O . GLU B 1 133 ? -31.157 -25.193 19.344 1 82.2 133 GLU B O 1
ATOM 7496 N N . ASN B 1 134 ? -29.075 -25.083 19.958 1 90.31 134 ASN B N 1
ATOM 7497 C CA . ASN B 1 134 ? -28.556 -24.425 18.764 1 90.31 134 ASN B CA 1
ATOM 7498 C C . ASN B 1 134 ? -29.358 -23.173 18.42 1 90.31 134 ASN B C 1
ATOM 7500 O O . ASN B 1 134 ? -29.786 -22.999 17.278 1 90.31 134 ASN B O 1
ATOM 7504 N N . LYS B 1 135 ? -29.668 -22.396 19.443 1 91.22 135 LYS B N 1
ATOM 7505 C CA . LYS B 1 135 ? -30.483 -21.2 19.256 1 91.22 135 LYS B CA 1
ATOM 7506 C C . LYS B 1 135 ? -29.736 -19.949 19.711 1 91.22 135 LYS B C 1
ATOM 7508 O O . LYS B 1 135 ? -28.923 -20.007 20.635 1 91.22 135 LYS B O 1
ATOM 7513 N N . PHE B 1 136 ? -29.971 -18.896 19.051 1 93.19 136 PHE B N 1
ATOM 7514 C CA . PHE B 1 136 ? -29.472 -17.579 19.43 1 93.19 136 PHE B CA 1
ATOM 7515 C C . PHE B 1 136 ? -30.588 -16.542 19.377 1 93.19 136 PHE B C 1
ATOM 7517 O O . PHE B 1 136 ? -31.675 -16.817 18.864 1 93.19 136 PHE B O 1
ATOM 7524 N N . TYR B 1 137 ? -30.353 -15.412 19.931 1 92.69 137 TYR B N 1
ATOM 7525 C CA . TYR B 1 137 ? -31.42 -14.444 20.159 1 92.69 137 TYR B CA 1
ATOM 7526 C C . TYR B 1 137 ? -31.252 -13.226 19.258 1 92.69 137 TYR B C 1
ATOM 7528 O O . TYR B 1 137 ? -30.158 -12.664 19.16 1 92.69 137 TYR B O 1
ATOM 7536 N N . PHE B 1 138 ? -32.317 -12.843 18.567 1 92.96 138 PHE B N 1
ATOM 7537 C CA . PHE B 1 138 ? -32.342 -11.7 17.661 1 92.96 138 PHE B CA 1
ATOM 7538 C C . PHE B 1 138 ? -33.525 -10.791 17.968 1 92.96 138 PHE B C 1
ATOM 7540 O O . PHE B 1 138 ? -34.616 -11.269 18.288 1 92.96 138 PHE B O 1
ATOM 7547 N N . TYR B 1 139 ? -33.283 -9.474 17.878 1 91.04 139 TYR B N 1
ATOM 7548 C CA . TYR B 1 139 ? -34.349 -8.508 18.12 1 91.04 139 TYR B CA 1
ATOM 7549 C C . TYR B 1 139 ? -34.928 -7.994 16.808 1 91.04 139 TYR B C 1
ATOM 7551 O O . TYR B 1 139 ? -34.185 -7.602 15.905 1 91.04 139 TYR B O 1
ATOM 7559 N N . LYS B 1 140 ? -36.219 -7.984 16.692 1 87 140 LYS B N 1
ATOM 7560 C CA . LYS B 1 140 ? -36.871 -7.583 15.448 1 87 140 LYS B CA 1
ATOM 7561 C C . LYS B 1 140 ? -37.517 -6.207 15.585 1 87 140 LYS B C 1
ATOM 7563 O O . LYS B 1 140 ? -37.756 -5.526 14.586 1 87 140 LYS B O 1
ATOM 7568 N N . ASP B 1 141 ? -38.029 -5.964 16.763 1 81.74 141 ASP B N 1
ATOM 7569 C CA . ASP B 1 141 ? -38.776 -4.734 17.003 1 81.74 141 ASP B CA 1
ATOM 7570 C C . ASP B 1 141 ? -38.337 -4.07 18.307 1 81.74 141 ASP B C 1
ATOM 7572 O O . ASP B 1 141 ? -38.579 -4.602 19.392 1 81.74 141 ASP B O 1
ATOM 7576 N N . LEU B 1 142 ? -37.831 -2.926 18.165 1 79.83 142 LEU B N 1
ATOM 7577 C CA . LEU B 1 142 ? -37.333 -2.234 19.349 1 79.83 142 LEU B CA 1
ATOM 7578 C C . LEU B 1 142 ? -38.441 -1.421 20.01 1 79.83 142 LEU B C 1
ATOM 7580 O O . LEU B 1 142 ? -38.303 -0.994 21.159 1 79.83 142 LEU B O 1
ATOM 7584 N N . GLU B 1 143 ? -39.501 -1.243 19.314 1 77.65 143 GLU B N 1
ATOM 7585 C CA . GLU B 1 143 ? -40.607 -0.474 19.876 1 77.65 143 GLU B CA 1
ATOM 7586 C C . GLU B 1 143 ? -41.448 -1.326 20.823 1 77.65 143 GLU B C 1
ATOM 7588 O O . GLU B 1 143 ? -42.005 -0.815 21.797 1 77.65 143 GLU B O 1
ATOM 7593 N N . ASN B 1 144 ? -41.619 -2.618 20.45 1 79.98 144 ASN B N 1
ATOM 7594 C CA . ASN B 1 144 ? -42.354 -3.548 21.3 1 79.98 144 ASN B CA 1
ATOM 7595 C C . ASN B 1 144 ? -41.444 -4.639 21.856 1 79.98 144 ASN B C 1
ATOM 7597 O O . ASN B 1 144 ? -41.387 -5.743 21.312 1 79.98 144 ASN B O 1
ATOM 7601 N N . LEU B 1 145 ? -40.875 -4.348 22.962 1 81.56 145 LEU B N 1
ATOM 7602 C CA . LEU B 1 145 ? -39.856 -5.234 23.514 1 81.56 145 LEU B CA 1
ATOM 7603 C C . LEU B 1 145 ? -40.497 -6.401 24.259 1 81.56 145 LEU B C 1
ATOM 7605 O O . LEU B 1 145 ? -39.818 -7.371 24.603 1 81.56 145 LEU B O 1
ATOM 7609 N N . GLN B 1 146 ? -41.784 -6.328 24.472 1 78.64 146 GLN B N 1
ATOM 7610 C CA . GLN B 1 146 ? -42.46 -7.372 25.235 1 78.64 146 GLN B CA 1
ATOM 7611 C C . GLN B 1 146 ? -42.383 -8.716 24.516 1 78.64 146 GLN B C 1
ATOM 7613 O O . GLN B 1 146 ? -42.358 -9.768 25.157 1 78.64 146 GLN B O 1
ATOM 7618 N N . ARG B 1 147 ? -42.269 -8.617 23.258 1 83.58 147 ARG B N 1
ATOM 7619 C CA . ARG B 1 147 ? -42.24 -9.864 22.502 1 83.58 147 ARG B CA 1
ATOM 7620 C C . ARG B 1 147 ? -40.834 -10.164 21.993 1 83.58 147 ARG B C 1
ATOM 7622 O O . ARG B 1 147 ? -40.658 -10.977 21.083 1 83.58 147 ARG B O 1
ATOM 7629 N N . GLU B 1 148 ? -39.951 -9.484 22.562 1 88.76 148 GLU B N 1
ATOM 7630 C CA . GLU B 1 148 ? -38.557 -9.645 22.162 1 88.76 148 GLU B CA 1
ATOM 7631 C C . GLU B 1 148 ? -37.724 -10.242 23.293 1 88.76 148 GLU B C 1
ATOM 7633 O O . GLU B 1 148 ? -38.059 -10.082 24.469 1 88.76 148 GLU B O 1
ATOM 7638 N N . PRO B 1 149 ? -36.563 -11.001 22.828 1 89.97 149 PRO B N 1
ATOM 7639 C CA . PRO B 1 149 ? -35.99 -11.327 21.52 1 89.97 149 PRO B CA 1
ATOM 7640 C C . PRO B 1 149 ? -36.588 -12.594 20.913 1 89.97 149 PRO B C 1
ATOM 7642 O O . PRO B 1 149 ? -37.298 -13.335 21.597 1 89.97 149 PRO B O 1
ATOM 7645 N N . HIS B 1 150 ? -36.363 -12.845 19.685 1 90.8 150 HIS B N 1
ATOM 7646 C CA . HIS B 1 150 ? -36.777 -14.058 18.989 1 90.8 150 HIS B CA 1
ATOM 7647 C C . HIS B 1 150 ? -35.638 -15.07 18.921 1 90.8 150 HIS B C 1
ATOM 7649 O O . HIS B 1 150 ? -34.49 -14.702 18.663 1 90.8 150 HIS B O 1
ATOM 7655 N N . GLU B 1 151 ? -35.988 -16.25 19.153 1 90.86 151 GLU B N 1
ATOM 7656 C CA . GLU B 1 151 ? -35.015 -17.335 19.076 1 90.86 151 GLU B CA 1
ATOM 7657 C C . GLU B 1 151 ? -34.936 -17.907 17.664 1 90.86 151 GLU B C 1
ATOM 7659 O O . GLU B 1 151 ? -35.961 -18.245 17.067 1 90.86 151 GLU B O 1
ATOM 7664 N N . VAL B 1 152 ? -33.769 -17.9 17.166 1 92.43 152 VAL B N 1
ATOM 7665 C CA . VAL B 1 152 ? -33.552 -18.442 15.829 1 92.43 152 VAL B CA 1
ATOM 7666 C C . VAL B 1 152 ? -32.524 -19.569 15.888 1 92.43 152 VAL B C 1
ATOM 7668 O O . VAL B 1 152 ? -31.542 -19.484 16.629 1 92.43 152 VAL B O 1
ATOM 7671 N N . ASN B 1 153 ? -32.782 -20.537 15.156 1 91.67 153 ASN B N 1
ATOM 7672 C CA . ASN B 1 153 ? -31.857 -21.661 15.076 1 91.67 153 ASN B CA 1
ATOM 7673 C C . ASN B 1 153 ? -30.615 -21.309 14.262 1 91.67 153 ASN B C 1
ATOM 7675 O O . ASN B 1 153 ? -30.721 -20.913 13.099 1 91.67 153 ASN B O 1
ATOM 7679 N N . VAL B 1 154 ? -29.508 -21.349 14.872 1 92.04 154 VAL B N 1
ATOM 7680 C CA . VAL B 1 154 ? -28.232 -21.065 14.223 1 92.04 154 VAL B CA 1
ATOM 7681 C C . VAL B 1 154 ? -27.236 -22.18 14.532 1 92.04 154 VAL B C 1
ATOM 7683 O O . VAL B 1 154 ? -26.835 -22.361 15.684 1 92.04 154 VAL B O 1
ATOM 7686 N N . GLN B 1 155 ? -26.859 -22.869 13.513 1 89.76 155 GLN B N 1
ATOM 7687 C CA . GLN B 1 155 ? -25.964 -23.995 13.759 1 89.76 155 GLN B CA 1
ATOM 7688 C C . GLN B 1 155 ? -24.789 -23.987 12.785 1 89.76 155 GLN B C 1
ATOM 7690 O O . GLN B 1 155 ? -23.675 -24.374 13.145 1 89.76 155 GLN B O 1
ATOM 7695 N N . TYR B 1 156 ? -25.131 -23.587 11.586 1 89.77 156 TYR B N 1
ATOM 7696 C CA . TYR B 1 156 ? -24.11 -23.611 10.545 1 89.77 156 TYR B CA 1
ATOM 7697 C C . TYR B 1 156 ? -23.901 -22.222 9.954 1 89.77 156 TYR B C 1
ATOM 7699 O O . TYR B 1 156 ? -24.766 -21.352 10.077 1 89.77 156 TYR B O 1
ATOM 7707 N N . GLU B 1 157 ? -22.768 -22.038 9.288 1 90.11 157 GLU B N 1
ATOM 7708 C CA . GLU B 1 157 ? -22.444 -20.753 8.675 1 90.11 157 GLU B CA 1
ATOM 7709 C C . GLU B 1 157 ? -23.477 -20.368 7.621 1 90.11 157 GLU B C 1
ATOM 7711 O O . GLU B 1 157 ? -23.717 -19.183 7.383 1 90.11 157 GLU B O 1
ATOM 7716 N N . ASP B 1 158 ? -24.173 -21.35 7.107 1 90.22 158 ASP B N 1
ATOM 7717 C CA . ASP B 1 158 ? -25.179 -21.134 6.071 1 90.22 158 ASP B CA 1
ATOM 7718 C C . ASP B 1 158 ? -26.393 -20.397 6.63 1 90.22 158 ASP B C 1
ATOM 7720 O O . ASP B 1 158 ? -27.155 -19.785 5.878 1 90.22 158 ASP B O 1
ATOM 7724 N N . HIS B 1 159 ? -26.513 -20.462 7.962 1 92.11 159 HIS B N 1
ATOM 7725 C CA . HIS B 1 159 ? -27.676 -19.855 8.6 1 92.11 159 HIS B CA 1
ATOM 7726 C C . HIS B 1 159 ? -27.468 -18.359 8.814 1 92.11 159 HIS B C 1
ATOM 7728 O O . HIS B 1 159 ? -28.426 -17.626 9.072 1 92.11 159 HIS B O 1
ATOM 7734 N N . LEU B 1 160 ? -26.229 -17.963 8.767 1 94.94 160 LEU B N 1
ATOM 7735 C CA . LEU B 1 160 ? -25.822 -16.573 8.936 1 94.94 160 LEU B CA 1
ATOM 7736 C C . LEU B 1 160 ? -24.872 -16.146 7.821 1 94.94 160 LEU B C 1
ATOM 7738 O O . LEU B 1 160 ? -23.73 -16.607 7.763 1 94.94 160 LEU B O 1
ATOM 7742 N N . LEU B 1 161 ? -25.272 -15.253 7.023 1 96.02 161 LEU B N 1
ATOM 7743 C CA . LEU B 1 161 ? -24.39 -14.769 5.966 1 96.02 161 LEU B CA 1
ATOM 7744 C C . LEU B 1 161 ? -23.804 -13.409 6.328 1 96.02 161 LEU B C 1
ATOM 7746 O O . LEU B 1 161 ? -24.386 -12.67 7.126 1 96.02 161 LEU B O 1
ATOM 7750 N N . VAL B 1 162 ? -22.671 -13.129 5.833 1 96.48 162 VAL B N 1
ATOM 7751 C CA . VAL B 1 162 ? -22.032 -11.829 6.006 1 96.48 162 VAL B CA 1
ATOM 7752 C C . VAL B 1 162 ? -22.163 -11.013 4.721 1 96.48 162 VAL B C 1
ATOM 7754 O O . VAL B 1 162 ? -22.607 -11.53 3.693 1 96.48 162 VAL B O 1
ATOM 7757 N N . SER B 1 163 ? -21.799 -9.777 4.674 1 95.47 163 SER B N 1
ATOM 7758 C CA . SER B 1 163 ? -22 -8.861 3.556 1 95.47 163 SER B CA 1
ATOM 7759 C C . SER B 1 163 ? -21.241 -9.325 2.317 1 95.47 163 SER B C 1
ATOM 7761 O O . SER B 1 163 ? -21.759 -9.248 1.201 1 95.47 163 SER B O 1
ATOM 7763 N N . GLU B 1 164 ? -20.077 -9.767 2.515 1 93.54 164 GLU B N 1
ATOM 7764 C CA . GLU B 1 164 ? -19.265 -10.21 1.386 1 93.54 164 GLU B CA 1
ATOM 7765 C C . GLU B 1 164 ? -19.964 -11.32 0.605 1 93.54 164 GLU B C 1
ATOM 7767 O O . GLU B 1 164 ? -19.9 -11.356 -0.625 1 93.54 164 GLU B O 1
ATOM 7772 N N . GLU B 1 165 ? -20.599 -12.225 1.302 1 95.61 165 GLU B N 1
ATOM 7773 C CA . GLU B 1 165 ? -21.266 -13.365 0.68 1 95.61 165 GLU B CA 1
ATOM 7774 C C . GLU B 1 165 ? -22.513 -12.926 -0.083 1 95.61 165 GLU B C 1
ATOM 7776 O O . GLU B 1 165 ? -22.838 -13.493 -1.128 1 95.61 165 GLU B O 1
ATOM 7781 N N . VAL B 1 166 ? -23.127 -11.956 0.448 1 96.02 166 VAL B N 1
ATOM 7782 C CA . VAL B 1 166 ? -24.38 -11.497 -0.143 1 96.02 166 VAL B CA 1
ATOM 7783 C C . VAL B 1 166 ? -24.087 -10.613 -1.353 1 96.02 166 VAL B C 1
ATOM 7785 O O . VAL B 1 166 ? -24.755 -10.72 -2.384 1 96.02 166 VAL B O 1
ATOM 7788 N N . TYR B 1 167 ? -23.076 -9.778 -1.272 1 95.76 167 TYR B N 1
ATOM 7789 C CA . TYR B 1 167 ? -22.817 -8.774 -2.298 1 95.76 167 TYR B CA 1
ATOM 7790 C C . TYR B 1 167 ? -21.873 -9.315 -3.365 1 95.76 167 TYR B C 1
ATOM 7792 O O . TYR B 1 167 ? -22.12 -9.151 -4.562 1 95.76 167 TYR B O 1
ATOM 7800 N N . SER B 1 168 ? -20.781 -9.938 -2.976 1 91.67 168 SER B N 1
ATOM 7801 C CA . SER B 1 168 ? -19.718 -10.331 -3.896 1 91.67 168 SER B CA 1
ATOM 7802 C C . SER B 1 168 ? -20.2 -11.397 -4.874 1 91.67 168 SER B C 1
ATOM 7804 O O . SER B 1 168 ? -19.661 -11.526 -5.975 1 91.67 168 SER B O 1
ATOM 7806 N N . ARG B 1 169 ? -21.177 -12.2 -4.501 1 89.94 169 ARG B N 1
ATOM 7807 C CA . ARG B 1 169 ? -21.665 -13.289 -5.341 1 89.94 169 ARG B CA 1
ATOM 7808 C C . ARG B 1 169 ? -22.167 -12.764 -6.682 1 89.94 169 ARG B C 1
ATOM 7810 O O . ARG B 1 169 ? -22.143 -13.481 -7.684 1 89.94 169 ARG B O 1
ATOM 7817 N N . HIS B 1 170 ? -22.553 -11.537 -6.693 1 91.62 170 HIS B N 1
ATOM 7818 C CA . HIS B 1 170 ? -23.145 -10.962 -7.896 1 91.62 170 HIS B CA 1
ATOM 7819 C C . HIS B 1 170 ? -22.087 -10.711 -8.964 1 91.62 170 HIS B C 1
ATOM 7821 O O . HIS B 1 170 ? -22.414 -10.552 -10.143 1 91.62 170 HIS B O 1
ATOM 7827 N N . ILE B 1 171 ? -20.869 -10.677 -8.546 1 89.89 171 ILE B N 1
ATOM 7828 C CA . ILE B 1 171 ? -19.79 -10.542 -9.518 1 89.89 171 ILE B CA 1
ATOM 7829 C C . ILE B 1 171 ? -19.746 -11.777 -10.415 1 89.89 171 ILE B C 1
ATOM 7831 O O . ILE B 1 171 ? -19.557 -11.665 -11.628 1 89.89 171 ILE B O 1
ATOM 7835 N N . LEU B 1 172 ? -19.922 -12.933 -9.811 1 88.34 172 LEU B N 1
ATOM 7836 C CA . LEU B 1 172 ? -19.826 -14.194 -10.538 1 88.34 172 LEU B CA 1
ATOM 7837 C C . LEU B 1 172 ? -21.158 -14.549 -11.188 1 88.34 172 LEU B C 1
ATOM 7839 O O . LEU B 1 172 ? -21.189 -15.205 -12.232 1 88.34 172 LEU B O 1
ATOM 7843 N N . CYS B 1 173 ? -22.247 -14.073 -10.515 1 82.94 173 CYS B N 1
ATOM 7844 C CA . CYS B 1 173 ? -23.571 -14.408 -11.027 1 82.94 173 CYS B CA 1
ATOM 7845 C C . CYS B 1 173 ? -23.889 -13.606 -12.284 1 82.94 173 CYS B C 1
ATOM 7847 O O . CYS B 1 173 ? -24.646 -14.064 -13.142 1 82.94 173 CYS B O 1
ATOM 7849 N N . SER B 1 174 ? -23.337 -12.419 -12.338 1 80.69 174 SER B N 1
ATOM 7850 C CA . SER B 1 174 ? -23.534 -11.547 -13.492 1 80.69 174 SER B CA 1
ATOM 7851 C C . SER B 1 174 ? -22.226 -10.888 -13.917 1 80.69 174 SER B C 1
ATOM 7853 O O . SER B 1 174 ? -21.542 -10.269 -13.099 1 80.69 174 SER B O 1
ATOM 7855 N N . HIS B 1 175 ? -21.931 -11.032 -15.17 1 76 175 HIS B N 1
ATOM 7856 C CA . HIS B 1 175 ? -20.655 -10.541 -15.679 1 76 175 HIS B CA 1
ATOM 7857 C C . HIS B 1 175 ? -20.633 -9.017 -15.731 1 76 175 HIS B C 1
ATOM 7859 O O . HIS B 1 175 ? -19.569 -8.413 -15.887 1 76 175 HIS B O 1
ATOM 7865 N N . CYS B 1 176 ? -21.745 -8.465 -15.46 1 86.7 176 CYS B N 1
ATOM 7866 C CA . CYS B 1 176 ? -21.803 -7.019 -15.643 1 86.7 176 CYS B CA 1
ATOM 7867 C C . CYS B 1 176 ? -21.717 -6.296 -14.304 1 86.7 176 CYS B C 1
ATOM 7869 O O . CYS B 1 176 ? -21.798 -5.068 -14.25 1 86.7 176 CYS B O 1
ATOM 7871 N N . VAL B 1 177 ? -21.475 -7.03 -13.236 1 93.03 177 VAL B N 1
ATOM 7872 C CA . VAL B 1 177 ? -21.556 -6.404 -11.92 1 93.03 177 VAL B CA 1
ATOM 7873 C C . VAL B 1 177 ? -20.16 -6.304 -11.308 1 93.03 177 VAL B C 1
ATOM 7875 O O . VAL B 1 177 ? -19.369 -7.246 -11.396 1 93.03 177 VAL B O 1
ATOM 7878 N N . ARG B 1 178 ? -19.818 -5.174 -10.866 1 92.99 178 ARG B N 1
ATOM 7879 C CA . ARG B 1 178 ? -18.644 -4.945 -10.03 1 92.99 178 ARG B CA 1
ATOM 7880 C C . ARG B 1 178 ? -19.049 -4.515 -8.624 1 92.99 178 ARG B C 1
ATOM 7882 O O . ARG B 1 178 ? -20.028 -3.787 -8.45 1 92.99 178 ARG B O 1
ATOM 7889 N N . TYR B 1 179 ? -18.282 -4.952 -7.677 1 93.91 179 TYR B N 1
ATOM 7890 C CA . TYR B 1 179 ? -18.668 -4.675 -6.298 1 93.91 179 TYR B CA 1
ATOM 7891 C C . TYR B 1 179 ? -17.488 -4.135 -5.499 1 93.91 179 TYR B C 1
ATOM 7893 O O . TYR B 1 179 ? -16.355 -4.591 -5.669 1 93.91 179 TYR B O 1
ATOM 7901 N N . ARG B 1 180 ? -17.814 -3.159 -4.62 1 94.98 180 ARG B N 1
ATOM 7902 C CA . ARG B 1 180 ? -16.849 -2.659 -3.646 1 94.98 180 ARG B CA 1
ATOM 7903 C C . ARG B 1 180 ? -17.545 -2.225 -2.36 1 94.98 180 ARG B C 1
ATOM 7905 O O . ARG B 1 180 ? -18.638 -1.656 -2.401 1 94.98 180 ARG B O 1
ATOM 7912 N N . ARG B 1 181 ? -16.983 -2.586 -1.303 1 95.22 181 ARG B N 1
ATOM 7913 C CA . ARG B 1 181 ? -17.423 -2.022 -0.031 1 95.22 181 ARG B CA 1
ATOM 7914 C C . ARG B 1 181 ? -16.648 -0.751 0.301 1 95.22 181 ARG B C 1
ATOM 7916 O O . ARG B 1 181 ? -15.419 -0.723 0.202 1 95.22 181 ARG B O 1
ATOM 7923 N N . LEU B 1 182 ? -17.449 0.282 0.508 1 95.42 182 LEU B N 1
ATOM 7924 C CA . LEU B 1 182 ? -16.875 1.551 0.943 1 95.42 182 LEU B CA 1
ATOM 7925 C C . LEU B 1 182 ? -17.319 1.891 2.361 1 95.42 182 LEU B C 1
ATOM 7927 O O . LEU B 1 182 ? -18.512 1.842 2.671 1 95.42 182 LEU B O 1
ATOM 7931 N N . CYS B 1 183 ? -16.537 2.07 3.332 1 93.59 183 CYS B N 1
ATOM 7932 C CA . CYS B 1 183 ? -16.869 2.33 4.729 1 93.59 183 CYS B CA 1
ATOM 7933 C C . CYS B 1 183 ? -17.086 3.819 4.969 1 93.59 183 CYS B C 1
ATOM 7935 O O . CYS B 1 183 ? -16.296 4.462 5.663 1 93.59 183 CYS B O 1
ATOM 7937 N N . PHE B 1 184 ? -18.235 4.26 4.434 1 94.54 184 PHE B N 1
ATOM 7938 C CA . PHE B 1 184 ? -18.577 5.66 4.655 1 94.54 184 PHE B CA 1
ATOM 7939 C C . PHE B 1 184 ? -19.049 5.882 6.087 1 94.54 184 PHE B C 1
ATOM 7941 O O . PHE B 1 184 ? -19.837 5.095 6.616 1 94.54 184 PHE B O 1
ATOM 7948 N N . PRO B 1 185 ? -18.563 6.944 6.714 1 91.4 185 PRO B N 1
ATOM 7949 C CA . PRO B 1 185 ? -19.093 7.261 8.042 1 91.4 185 PRO B CA 1
ATOM 7950 C C . PRO B 1 185 ? -20.565 7.664 8.008 1 91.4 185 PRO B C 1
ATOM 7952 O O . PRO B 1 185 ? -21.047 8.171 6.992 1 91.4 185 PRO B O 1
ATOM 7955 N N . LEU B 1 186 ? -21.241 7.512 9.047 1 88.3 186 LEU B N 1
ATOM 7956 C CA . LEU B 1 186 ? -22.67 7.794 9.133 1 88.3 186 LEU B CA 1
ATOM 7957 C C . LEU B 1 186 ? -22.956 9.257 8.811 1 88.3 186 LEU B C 1
ATOM 7959 O O . LEU B 1 186 ? -23.897 9.562 8.076 1 88.3 186 LEU B O 1
ATOM 7963 N N . GLU B 1 187 ? -22.098 10.129 9.356 1 87.15 187 GLU B N 1
ATOM 7964 C CA . GLU B 1 187 ? -22.412 11.542 9.168 1 87.15 187 GLU B CA 1
ATOM 7965 C C . GLU B 1 187 ? -21.214 12.303 8.607 1 87.15 187 GLU B C 1
ATOM 7967 O O . GLU B 1 187 ? -21.369 13.39 8.046 1 87.15 187 GLU B O 1
ATOM 7972 N N . ALA B 1 188 ? -20.071 11.757 8.655 1 89.89 188 ALA B N 1
ATOM 7973 C CA . ALA B 1 188 ? -18.864 12.482 8.263 1 89.89 188 ALA B CA 1
ATOM 7974 C C . ALA B 1 188 ? -18.49 12.181 6.814 1 89.89 188 ALA B C 1
ATOM 7976 O O . ALA B 1 188 ? -19.145 11.373 6.152 1 89.89 188 ALA B O 1
ATOM 7977 N N . ALA B 1 189 ? -17.545 12.887 6.331 1 93.76 189 ALA B N 1
ATOM 7978 C CA . ALA B 1 189 ? -17.034 12.678 4.978 1 93.76 189 ALA B CA 1
ATOM 7979 C C . ALA B 1 189 ? -16.266 11.363 4.879 1 93.76 189 ALA B C 1
ATOM 7981 O O . ALA B 1 189 ? -15.721 10.878 5.874 1 93.76 189 ALA B O 1
ATOM 7982 N N . PRO B 1 190 ? -16.249 10.827 3.672 1 94.57 190 PRO B N 1
ATOM 7983 C CA . PRO B 1 190 ? -15.504 9.578 3.501 1 94.57 190 PRO B CA 1
ATOM 7984 C C . PRO B 1 190 ? -13.994 9.77 3.62 1 94.57 190 PRO B C 1
ATOM 7986 O O . PRO B 1 190 ? -13.497 10.889 3.468 1 94.57 190 PRO B O 1
ATOM 7989 N N . SER B 1 191 ? -13.293 8.713 3.928 1 93.13 191 SER B N 1
ATOM 7990 C CA . SER B 1 191 ? -11.835 8.747 3.98 1 93.13 191 SER B CA 1
ATOM 7991 C C . SER B 1 191 ? -11.233 8.817 2.58 1 93.13 191 SER B C 1
ATOM 7993 O O . SER B 1 191 ? -11.889 8.462 1.599 1 93.13 191 SER B O 1
ATOM 7995 N N . ASP B 1 192 ? -10.011 9.217 2.479 1 93.6 192 ASP B N 1
ATOM 7996 C CA . ASP B 1 192 ? -9.323 9.292 1.193 1 93.6 192 ASP B CA 1
ATOM 7997 C C . ASP B 1 192 ? -9.184 7.909 0.563 1 93.6 192 ASP B C 1
ATOM 7999 O O . ASP B 1 192 ? -9.252 7.768 -0.66 1 93.6 192 ASP B O 1
ATOM 8003 N N . VAL B 1 193 ? -9.022 6.954 1.392 1 93.19 193 VAL B N 1
ATOM 8004 C CA . VAL B 1 193 ? -8.848 5.582 0.925 1 93.19 193 VAL B CA 1
ATOM 8005 C C . VAL B 1 193 ? -10.135 5.093 0.265 1 93.19 193 VAL B C 1
ATOM 8007 O O . VAL B 1 193 ? -10.093 4.403 -0.756 1 93.19 193 VAL B O 1
ATOM 8010 N N . ASP B 1 194 ? -11.221 5.425 0.813 1 95.86 194 ASP B N 1
ATOM 8011 C CA . ASP B 1 194 ? -12.508 5.028 0.25 1 95.86 194 ASP B CA 1
ATOM 8012 C C . ASP B 1 194 ? -12.762 5.724 -1.085 1 95.86 194 ASP B C 1
ATOM 8014 O O . ASP B 1 194 ? -13.325 5.128 -2.005 1 95.86 194 ASP B O 1
ATOM 8018 N N . VAL B 1 195 ? -12.361 6.918 -1.178 1 97.52 195 VAL B N 1
ATOM 8019 C CA . VAL B 1 195 ? -12.547 7.664 -2.418 1 97.52 195 VAL B CA 1
ATOM 8020 C C . VAL B 1 195 ? -11.682 7.058 -3.521 1 97.52 195 VAL B C 1
ATOM 8022 O O . VAL B 1 195 ? -12.141 6.88 -4.651 1 97.52 195 VAL B O 1
ATOM 8025 N N . ASP B 1 196 ? -10.457 6.822 -3.163 1 96.76 196 ASP B N 1
ATOM 8026 C CA . ASP B 1 196 ? -9.572 6.171 -4.123 1 96.76 196 ASP B CA 1
ATOM 8027 C C . ASP B 1 196 ? -10.147 4.831 -4.579 1 96.76 196 ASP B C 1
ATOM 8029 O O . ASP B 1 196 ? -10.069 4.486 -5.76 1 96.76 196 ASP B O 1
ATOM 8033 N N . SER B 1 197 ? -10.716 4.062 -3.666 1 95.97 197 SER B N 1
ATOM 8034 C CA . SER B 1 197 ? -11.313 2.769 -3.984 1 95.97 197 SER B CA 1
ATOM 8035 C C . SER B 1 197 ? -12.507 2.927 -4.919 1 95.97 197 SER B C 1
ATOM 8037 O O . SER B 1 197 ? -12.717 2.103 -5.812 1 95.97 197 SER B O 1
ATOM 8039 N N . PHE B 1 198 ? -13.27 3.923 -4.71 1 97.41 198 PHE B N 1
ATOM 8040 C CA . PHE B 1 198 ? -14.421 4.228 -5.553 1 97.41 198 PHE B CA 1
ATOM 8041 C C . PHE B 1 198 ? -13.982 4.525 -6.982 1 97.41 198 PHE B C 1
ATOM 8043 O O . PHE B 1 198 ? -14.559 3.999 -7.936 1 97.41 198 PHE B O 1
ATOM 8050 N N . ILE B 1 199 ? -12.958 5.326 -7.083 1 97.15 199 ILE B N 1
ATOM 8051 C CA . ILE B 1 199 ? -12.443 5.701 -8.396 1 97.15 199 ILE B CA 1
ATOM 8052 C C . ILE B 1 199 ? -11.838 4.477 -9.081 1 97.15 199 ILE B C 1
ATOM 8054 O O . ILE B 1 199 ? -11.969 4.31 -10.295 1 97.15 199 ILE B O 1
ATOM 8058 N N . ASP B 1 200 ? -11.211 3.66 -8.327 1 93.77 200 ASP B N 1
ATOM 8059 C CA . ASP B 1 200 ? -10.564 2.47 -8.872 1 93.77 200 ASP B CA 1
ATOM 8060 C C . ASP B 1 200 ? -11.587 1.531 -9.507 1 93.77 200 ASP B C 1
ATOM 8062 O O . ASP B 1 200 ? -11.338 0.963 -10.572 1 93.77 200 ASP B O 1
ATOM 8066 N N . VAL B 1 201 ? -12.717 1.327 -8.822 1 93.73 201 VAL B N 1
ATOM 8067 C CA . VAL B 1 201 ? -13.728 0.426 -9.367 1 93.73 201 VAL B CA 1
ATOM 8068 C C . VAL B 1 201 ? -14.336 1.034 -10.629 1 93.73 201 VAL B C 1
ATOM 8070 O O . VAL B 1 201 ? -14.67 0.314 -11.573 1 93.73 201 VAL B O 1
ATOM 8073 N N . TYR B 1 202 ? -14.447 2.339 -10.617 1 94.7 202 TYR B N 1
ATOM 8074 C CA . TYR B 1 202 ? -14.949 3.012 -11.81 1 94.7 202 TYR B CA 1
ATOM 8075 C C . TYR B 1 202 ? -14.008 2.805 -12.991 1 94.7 202 TYR B C 1
ATOM 8077 O O . TYR B 1 202 ? -14.455 2.541 -14.109 1 94.7 202 TYR B O 1
ATOM 8085 N N . LYS B 1 203 ? -12.692 2.883 -12.736 1 91.92 203 LYS B N 1
ATOM 8086 C CA . LYS B 1 203 ? -11.672 2.731 -13.769 1 91.92 203 LYS B CA 1
ATOM 8087 C C . LYS B 1 203 ? -11.719 1.336 -14.387 1 91.92 203 LYS B C 1
ATOM 8089 O O . LYS B 1 203 ? -11.269 1.137 -15.517 1 91.92 203 LYS B O 1
ATOM 8094 N N . GLU B 1 204 ? -12.226 0.414 -13.635 1 87.04 204 GLU B N 1
ATOM 8095 C CA . GLU B 1 204 ? -12.236 -0.974 -14.089 1 87.04 204 GLU B CA 1
ATOM 8096 C C . GLU B 1 204 ? -13.347 -1.214 -15.107 1 87.04 204 GLU B C 1
ATOM 8098 O O . GLU B 1 204 ? -13.351 -2.233 -15.801 1 87.04 204 GLU B O 1
ATOM 8103 N N . CYS B 1 205 ? -14.225 -0.253 -15.186 1 88.41 205 CYS B N 1
ATOM 8104 C CA . CYS B 1 205 ? -15.293 -0.379 -16.171 1 88.41 205 CYS B CA 1
ATOM 8105 C C . CYS B 1 205 ? -14.778 -0.085 -17.575 1 88.41 205 CYS B C 1
ATOM 8107 O O . CYS B 1 205 ? -14.166 0.959 -17.811 1 88.41 205 CYS B O 1
ATOM 8109 N N . PRO B 1 206 ? -14.929 -0.897 -18.537 1 78.64 206 PRO B N 1
ATOM 8110 C CA . PRO B 1 206 ? -14.423 -0.703 -19.899 1 78.64 206 PRO B CA 1
ATOM 8111 C C . PRO B 1 206 ? -14.979 0.556 -20.56 1 78.64 206 PRO B C 1
ATOM 8113 O O . PRO B 1 206 ? -14.292 1.19 -21.365 1 78.64 206 PRO B O 1
ATOM 8116 N N . SER B 1 207 ? -16.14 0.95 -20.155 1 82.67 207 SER B N 1
ATOM 8117 C CA . SER B 1 207 ? -16.81 2.072 -20.803 1 82.67 207 SER B CA 1
ATOM 8118 C C . SER B 1 207 ? -16.652 3.354 -19.993 1 82.67 207 SER B C 1
ATOM 8120 O O . SER B 1 207 ? -17.285 4.368 -20.295 1 82.67 207 SER B O 1
ATOM 8122 N N . ALA B 1 208 ? -15.814 3.311 -19.068 1 83.94 208 ALA B N 1
ATOM 8123 C CA . ALA B 1 208 ? -15.722 4.424 -18.127 1 83.94 208 ALA B CA 1
ATOM 8124 C C . ALA B 1 208 ? -15.326 5.714 -18.84 1 83.94 208 ALA B C 1
ATOM 8126 O O . ALA B 1 208 ? -15.803 6.796 -18.49 1 83.94 208 ALA B O 1
ATOM 8127 N N . PHE B 1 209 ? -14.536 5.58 -19.973 1 86.1 209 PHE B N 1
ATOM 8128 C CA . PHE B 1 209 ? -14.01 6.794 -20.584 1 86.1 209 PHE B CA 1
ATOM 8129 C C . PHE B 1 209 ? -14.362 6.85 -22.066 1 86.1 209 PHE B C 1
ATOM 8131 O O . PHE B 1 209 ? -14.012 7.81 -22.757 1 86.1 209 PHE B O 1
ATOM 8138 N N . ASP B 1 210 ? -14.9 5.753 -22.505 1 78.67 210 ASP B N 1
ATOM 8139 C CA . ASP B 1 210 ? -15.26 5.707 -23.919 1 78.67 210 ASP B CA 1
ATOM 8140 C C . ASP B 1 210 ? -16.768 5.86 -24.107 1 78.67 210 ASP B C 1
ATOM 8142 O O . ASP B 1 210 ? -17.541 4.987 -23.708 1 78.67 210 ASP B O 1
ATOM 8146 N N . ARG B 1 211 ? -17.198 6.798 -24.75 1 71.43 211 ARG B N 1
ATOM 8147 C CA . ARG B 1 211 ? -18.611 7.092 -24.97 1 71.43 211 ARG B CA 1
ATOM 8148 C C . ARG B 1 211 ? -19.164 6.278 -26.135 1 71.43 211 ARG B C 1
ATOM 8150 O O . ARG B 1 211 ? -20.378 6.089 -26.246 1 71.43 211 ARG B O 1
ATOM 8157 N N . THR B 1 212 ? -18.228 5.86 -26.795 1 67.14 212 THR B N 1
ATOM 8158 C CA . THR B 1 212 ? -18.663 5.191 -28.016 1 67.14 212 THR B CA 1
ATOM 8159 C C . THR B 1 212 ? -19.081 3.752 -27.725 1 67.14 212 THR B C 1
ATOM 8161 O O . THR B 1 212 ? -19.727 3.108 -28.554 1 67.14 212 THR B O 1
ATOM 8164 N N . HIS B 1 213 ? -18.598 3.318 -26.579 1 64.72 213 HIS B N 1
ATOM 8165 C CA . HIS B 1 213 ? -18.904 1.928 -26.257 1 64.72 213 HIS B CA 1
ATOM 8166 C C . HIS B 1 213 ? -20.358 1.769 -25.827 1 64.72 213 HIS B C 1
ATOM 8168 O O . HIS B 1 213 ? -20.857 2.547 -25.01 1 64.72 213 HIS B O 1
ATOM 8174 N N . GLY B 1 214 ? -21.37 2.019 -26.648 1 64.84 214 GLY B N 1
ATOM 8175 C CA . GLY B 1 214 ? -22.781 1.771 -26.404 1 64.84 214 GLY B CA 1
ATOM 8176 C C . GLY B 1 214 ? -23.061 1.233 -25.014 1 64.84 214 GLY B C 1
ATOM 8177 O O . GLY B 1 214 ? -24.194 0.858 -24.704 1 64.84 214 GLY B O 1
ATOM 8178 N N . SER B 1 215 ? -22.087 1.218 -24.087 1 71.61 215 SER B N 1
ATOM 8179 C CA . SER B 1 215 ? -22.285 0.648 -22.758 1 71.61 215 SER B CA 1
ATOM 8180 C C . SER B 1 215 ? -22.817 1.692 -21.782 1 71.61 215 SER B C 1
ATOM 8182 O O . SER B 1 215 ? -22.524 2.882 -21.917 1 71.61 215 SER B O 1
ATOM 8184 N N . SER B 1 216 ? -23.81 1.244 -20.962 1 85.12 216 SER B N 1
ATOM 8185 C CA . SER B 1 216 ? -24.473 2.07 -19.958 1 85.12 216 SER B CA 1
ATOM 8186 C C . SER B 1 216 ? -24.068 1.656 -18.547 1 85.12 216 SER B C 1
ATOM 8188 O O . SER B 1 216 ? -24.4 0.558 -18.097 1 85.12 216 SER B O 1
ATOM 8190 N N . VAL B 1 217 ? -23.265 2.491 -17.914 1 90.44 217 VAL B N 1
ATOM 8191 C CA . VAL B 1 217 ? -22.797 2.21 -16.561 1 90.44 217 VAL B CA 1
ATOM 8192 C C . VAL B 1 217 ? -23.809 2.735 -15.545 1 90.44 217 VAL B C 1
ATOM 8194 O O . VAL B 1 217 ? -24.254 3.881 -15.637 1 90.44 217 VAL B O 1
ATOM 8197 N N . ALA B 1 218 ? -24.281 1.888 -14.66 1 95.48 218 ALA B N 1
ATOM 8198 C CA . ALA B 1 218 ? -25.15 2.274 -13.551 1 95.48 218 ALA B CA 1
ATOM 8199 C C . ALA B 1 218 ? -24.452 2.068 -12.21 1 95.48 218 ALA B C 1
ATOM 8201 O O . ALA B 1 218 ? -23.61 1.178 -12.071 1 95.48 218 ALA B O 1
ATOM 8202 N N . MET B 1 219 ? -24.714 2.906 -11.266 1 97.34 219 MET B N 1
ATOM 8203 C CA . MET B 1 219 ? -24.168 2.777 -9.918 1 97.34 219 MET B CA 1
ATOM 8204 C C . MET B 1 219 ? -25.284 2.598 -8.894 1 97.34 219 MET B C 1
ATOM 8206 O O . MET B 1 219 ? -26.323 3.255 -8.98 1 97.34 219 MET B O 1
ATOM 8210 N N . LEU B 1 220 ? -25.156 1.66 -8.029 1 98.24 220 LEU B N 1
ATOM 8211 C CA . LEU B 1 220 ? -26.098 1.432 -6.939 1 98.24 220 LEU B CA 1
ATOM 8212 C C . LEU B 1 220 ? -25.408 1.574 -5.586 1 98.24 220 LEU B C 1
ATOM 8214 O O . LEU B 1 220 ? -24.479 0.825 -5.276 1 98.24 220 LEU B O 1
ATOM 8218 N N . PHE B 1 221 ? -25.802 2.519 -4.813 1 98.39 221 PHE B N 1
ATOM 8219 C CA . PHE B 1 221 ? -25.266 2.765 -3.48 1 98.39 221 PHE B CA 1
ATOM 8220 C C . PHE B 1 221 ? -26.224 2.259 -2.409 1 98.39 221 PHE B C 1
ATOM 8222 O O . PHE B 1 221 ? -27.41 2.595 -2.421 1 98.39 221 PHE B O 1
ATOM 8229 N N . THR B 1 222 ? -25.695 1.453 -1.494 1 97.26 222 THR B N 1
ATOM 8230 C CA . THR B 1 222 ? -26.555 0.916 -0.444 1 97.26 222 THR B CA 1
ATOM 8231 C C . THR B 1 222 ? -25.998 1.253 0.936 1 97.26 222 THR B C 1
ATOM 8233 O O . THR B 1 222 ? -24.782 1.262 1.135 1 97.26 222 THR B O 1
ATOM 8236 N N . CYS B 1 223 ? -26.843 1.628 1.872 1 95.5 223 CYS B N 1
ATOM 8237 C CA . CYS B 1 223 ? -26.482 1.816 3.272 1 95.5 223 CYS B CA 1
ATOM 8238 C C . CYS B 1 223 ? -27.571 1.281 4.194 1 95.5 223 CYS B C 1
ATOM 8240 O O . CYS B 1 223 ? -28.373 0.437 3.789 1 95.5 223 CYS B O 1
ATOM 8242 N N . HIS B 1 224 ? -27.682 1.737 5.417 1 92.78 224 HIS B N 1
ATOM 8243 C CA . HIS B 1 224 ? -28.606 1.202 6.411 1 92.78 224 HIS B CA 1
ATOM 8244 C C . HIS B 1 224 ? -30.046 1.582 6.085 1 92.78 224 HIS B C 1
ATOM 8246 O O . HIS B 1 224 ? -30.907 0.709 5.946 1 92.78 224 HIS B O 1
ATOM 8252 N N . VAL B 1 225 ? -30.313 2.89 5.731 1 91.74 225 VAL B N 1
ATOM 8253 C CA . VAL B 1 225 ? -31.689 3.359 5.6 1 91.74 225 VAL B CA 1
ATOM 8254 C C . VAL B 1 225 ? -31.929 3.866 4.18 1 91.74 225 VAL B C 1
ATOM 8256 O O . VAL B 1 225 ? -33.074 4.089 3.78 1 91.74 225 VAL B O 1
ATOM 8259 N N . GLY B 1 226 ? -30.885 4.105 3.394 1 92.39 226 GLY B N 1
ATOM 8260 C CA . GLY B 1 226 ? -31.046 4.498 2.004 1 92.39 226 GLY B CA 1
ATOM 8261 C C . GLY B 1 226 ? -30.967 5.999 1.795 1 92.39 226 GLY B C 1
ATOM 8262 O O . GLY B 1 226 ? -31.308 6.501 0.722 1 92.39 226 GLY B O 1
ATOM 8263 N N . TYR B 1 227 ? -30.655 6.686 2.82 1 90.17 227 TYR B N 1
ATOM 8264 C CA . TYR B 1 227 ? -30.362 8.105 2.649 1 90.17 227 TYR B CA 1
ATOM 8265 C C . TYR B 1 227 ? -29.197 8.532 3.534 1 90.17 227 TYR B C 1
ATOM 8267 O O . TYR B 1 227 ? -28.677 7.732 4.314 1 90.17 227 TYR B O 1
ATOM 8275 N N . GLY B 1 228 ? -28.666 9.703 3.531 1 92.98 228 GLY B N 1
ATOM 8276 C CA . GLY B 1 228 ? -27.466 10.188 4.194 1 92.98 228 GLY B CA 1
ATOM 8277 C C . GLY B 1 228 ? -26.186 9.761 3.501 1 92.98 228 GLY B C 1
ATOM 8278 O O . GLY B 1 228 ? -25.639 10.503 2.683 1 92.98 228 GLY B O 1
ATOM 8279 N N . ARG B 1 229 ? -25.722 8.496 3.884 1 94.23 229 ARG B N 1
ATOM 8280 C CA . ARG B 1 229 ? -24.529 7.949 3.245 1 94.23 229 ARG B CA 1
ATOM 8281 C C . ARG B 1 229 ? -24.782 7.66 1.769 1 94.23 229 ARG B C 1
ATOM 8283 O O . ARG B 1 229 ? -23.937 7.951 0.92 1 94.23 229 ARG B O 1
ATOM 8290 N N . THR B 1 230 ? -25.959 7.115 1.525 1 96.33 230 THR B N 1
ATOM 8291 C CA . THR B 1 230 ? -26.34 6.755 0.163 1 96.33 230 THR B CA 1
ATOM 8292 C C . THR B 1 230 ? -26.418 7.995 -0.722 1 96.33 230 THR B C 1
ATOM 8294 O O . THR B 1 230 ? -25.938 7.984 -1.858 1 96.33 230 THR B O 1
ATOM 8297 N N . THR B 1 231 ? -27.025 9.005 -0.181 1 96.45 231 THR B N 1
ATOM 8298 C CA . THR B 1 231 ? -27.14 10.239 -0.95 1 96.45 231 THR B CA 1
ATOM 8299 C C . THR B 1 231 ? -25.761 10.814 -1.26 1 96.45 231 THR B C 1
ATOM 8301 O O . THR B 1 231 ? -25.532 11.335 -2.354 1 96.45 231 THR B O 1
ATOM 8304 N N . LEU B 1 232 ? -24.865 10.769 -0.238 1 97.6 232 LEU B N 1
ATOM 8305 C CA . LEU B 1 232 ? -23.497 11.213 -0.486 1 97.6 232 LEU B CA 1
ATOM 8306 C C . LEU B 1 232 ? -22.865 10.417 -1.623 1 97.6 232 LEU B C 1
ATOM 8308 O O . LEU B 1 232 ? -22.234 10.992 -2.512 1 97.6 232 LEU B O 1
ATOM 8312 N N . GLY B 1 233 ? -23.028 9.114 -1.601 1 98.06 233 GLY B N 1
ATOM 8313 C CA . GLY B 1 233 ? -22.54 8.276 -2.685 1 98.06 233 GLY B CA 1
ATOM 8314 C C . GLY B 1 233 ? -23.156 8.618 -4.028 1 98.06 233 GLY B C 1
ATOM 8315 O O . GLY B 1 233 ? -22.457 8.668 -5.043 1 98.06 233 GLY B O 1
ATOM 8316 N N . MET B 1 234 ? -24.444 8.861 -4.03 1 97.94 234 MET B N 1
ATOM 8317 C CA . MET B 1 234 ? -25.157 9.211 -5.255 1 97.94 234 MET B CA 1
ATOM 8318 C C . MET B 1 234 ? -24.633 10.52 -5.835 1 97.94 234 MET B C 1
ATOM 8320 O O . MET B 1 234 ? -24.475 10.647 -7.05 1 97.94 234 MET B O 1
ATOM 8324 N N . VAL B 1 235 ? -24.381 11.457 -4.921 1 97.66 235 VAL B N 1
ATOM 8325 C CA . VAL B 1 235 ? -23.831 12.728 -5.379 1 97.66 235 VAL B CA 1
ATOM 8326 C C . VAL B 1 235 ? -22.466 12.499 -6.024 1 97.66 235 VAL B C 1
ATOM 8328 O O . VAL B 1 235 ? -22.186 13.027 -7.103 1 97.66 235 VAL B O 1
ATOM 8331 N N . MET B 1 236 ? -21.599 11.738 -5.406 1 98.35 236 MET B N 1
ATOM 8332 C CA . MET B 1 236 ? -20.276 11.431 -5.941 1 98.35 236 MET B CA 1
ATOM 8333 C C . MET B 1 236 ? -20.384 10.75 -7.301 1 98.35 236 MET B C 1
ATOM 8335 O O . MET B 1 236 ? -19.685 11.124 -8.245 1 98.35 236 MET B O 1
ATOM 8339 N N . GLY B 1 237 ? -21.293 9.724 -7.369 1 97.59 237 GLY B N 1
ATOM 8340 C CA . GLY B 1 237 ? -21.495 9.027 -8.629 1 97.59 237 GLY B CA 1
ATOM 8341 C C . GLY B 1 237 ? -22.02 9.928 -9.731 1 97.59 237 GLY B C 1
ATOM 8342 O O . GLY B 1 237 ? -21.573 9.84 -10.877 1 97.59 237 GLY B O 1
ATOM 8343 N N . SER B 1 238 ? -22.931 10.81 -9.376 1 97.01 238 SER B N 1
ATOM 8344 C CA . SER B 1 238 ? -23.518 11.731 -10.344 1 97.01 238 SER B CA 1
ATOM 8345 C C . SER B 1 238 ? -22.485 12.732 -10.852 1 97.01 238 SER B C 1
ATOM 8347 O O . SER B 1 238 ? -22.51 13.119 -12.022 1 97.01 238 SER B O 1
ATOM 8349 N N . LEU B 1 239 ? -21.599 13.137 -9.944 1 97.4 239 LEU B N 1
ATOM 8350 C CA . LEU B 1 239 ? -20.543 14.058 -10.35 1 97.4 239 LEU B CA 1
ATOM 8351 C C . LEU B 1 239 ? -19.61 13.403 -11.364 1 97.4 239 LEU B C 1
ATOM 8353 O O . LEU B 1 239 ? -19.221 14.031 -12.351 1 97.4 239 LEU B O 1
ATOM 8357 N N . ILE B 1 240 ? -19.242 12.186 -11.189 1 96.06 240 ILE B N 1
ATOM 8358 C CA . ILE B 1 240 ? -18.375 11.46 -12.111 1 96.06 240 ILE B CA 1
ATOM 8359 C C . ILE B 1 240 ? -19.049 11.352 -13.476 1 96.06 240 ILE B C 1
ATOM 8361 O O . ILE B 1 240 ? -18.424 11.616 -14.507 1 96.06 240 ILE B O 1
ATOM 8365 N N . LEU B 1 241 ? -20.341 10.977 -13.453 1 93.41 241 LEU B N 1
ATOM 8366 C CA . LEU B 1 241 ? -21.066 10.806 -14.707 1 93.41 241 LEU B CA 1
ATOM 8367 C C . LEU B 1 241 ? -21.257 12.144 -15.413 1 93.41 241 LEU B C 1
ATOM 8369 O O . LEU B 1 241 ? -21.269 12.206 -16.644 1 93.41 241 LEU B O 1
ATOM 8373 N N . ALA B 1 242 ? -21.402 13.188 -14.584 1 93.7 242 ALA B N 1
ATOM 8374 C CA . ALA B 1 242 ? -21.547 14.521 -15.164 1 93.7 242 ALA B CA 1
ATOM 8375 C C . ALA B 1 242 ? -20.279 14.938 -15.903 1 93.7 242 ALA B C 1
ATOM 8377 O O . ALA B 1 242 ? -20.346 15.635 -16.919 1 93.7 242 ALA B O 1
ATOM 8378 N N . HIS B 1 243 ? -19.155 14.578 -15.385 1 93.63 243 HIS B N 1
ATOM 8379 C CA . HIS B 1 243 ? -17.902 14.876 -16.069 1 93.63 243 HIS B CA 1
ATOM 8380 C C . HIS B 1 243 ? -17.76 14.05 -17.343 1 93.63 243 HIS B C 1
ATOM 8382 O O . HIS B 1 243 ? -17.152 14.501 -18.316 1 93.63 243 HIS B O 1
ATOM 8388 N N . ARG B 1 244 ? -18.297 12.884 -17.325 1 90.91 244 ARG B N 1
ATOM 8389 C CA . ARG B 1 244 ? -18.268 12.019 -18.5 1 90.91 244 ARG B CA 1
ATOM 8390 C C . ARG B 1 244 ? -19.215 12.531 -19.58 1 90.91 244 ARG B C 1
ATOM 8392 O O . ARG B 1 244 ? -18.841 12.618 -20.752 1 90.91 244 ARG B O 1
ATOM 8399 N N . ASN B 1 245 ? -20.465 12.949 -19.139 1 88.08 245 ASN B N 1
ATOM 8400 C CA . ASN B 1 245 ? -21.531 13.276 -20.08 1 88.08 245 ASN B CA 1
ATOM 8401 C C . ASN B 1 245 ? -21.665 14.783 -20.274 1 88.08 245 ASN B C 1
ATOM 8403 O O . ASN B 1 245 ? -22.287 15.237 -21.236 1 88.08 245 ASN B O 1
ATOM 8407 N N . GLY B 1 246 ? -21.136 15.594 -19.41 1 87.13 246 GLY B N 1
ATOM 8408 C CA . GLY B 1 246 ? -21.302 17.038 -19.443 1 87.13 246 GLY B CA 1
ATOM 8409 C C . GLY B 1 246 ? -22.31 17.545 -18.429 1 87.13 246 GLY B C 1
ATOM 8410 O O . GLY B 1 246 ? -23.321 16.889 -18.168 1 87.13 246 GLY B O 1
ATOM 8411 N N . PHE B 1 247 ? -22.119 18.709 -17.87 1 87.28 247 PHE B N 1
ATOM 8412 C CA . PHE B 1 247 ? -22.952 19.279 -16.818 1 87.28 247 PHE B CA 1
ATOM 8413 C C . PHE B 1 247 ? -24.142 20.023 -17.413 1 87.28 247 PHE B C 1
ATOM 8415 O O . PHE B 1 247 ? -25.068 20.401 -16.692 1 87.28 247 PHE B O 1
ATOM 8422 N N . ASN B 1 248 ? -24.195 20.439 -18.711 1 71.63 248 ASN B N 1
ATOM 8423 C CA . ASN B 1 248 ? -25.177 21.324 -19.329 1 71.63 248 ASN B CA 1
ATOM 8424 C C . ASN B 1 248 ? -26.603 20.852 -19.063 1 71.63 248 ASN B C 1
ATOM 8426 O O . ASN B 1 248 ? -27.475 21.655 -18.725 1 71.63 248 ASN B O 1
ATOM 8430 N N . SER B 1 249 ? -26.656 20.281 -19.332 1 60.68 249 SER B N 1
ATOM 8431 C CA . SER B 1 249 ? -28.031 19.823 -19.161 1 60.68 249 SER B CA 1
ATOM 8432 C C . SER B 1 249 ? -28.479 19.949 -17.709 1 60.68 249 SER B C 1
ATOM 8434 O O . SER B 1 249 ? -29.648 20.232 -17.437 1 60.68 249 SER B O 1
ATOM 8436 N N . ILE B 1 250 ? -27.669 19.045 -16.604 1 67.91 250 ILE B N 1
ATOM 8437 C CA . ILE B 1 250 ? -27.952 19.04 -15.173 1 67.91 250 ILE B CA 1
ATOM 8438 C C . ILE B 1 250 ? -28.183 20.47 -14.688 1 67.91 250 ILE B C 1
ATOM 8440 O O . ILE B 1 250 ? -29.08 20.72 -13.88 1 67.91 250 ILE B O 1
ATOM 8444 N N . MET B 1 251 ? -27.474 21.348 -15.239 1 65.49 251 MET B N 1
ATOM 8445 C CA . MET B 1 251 ? -27.452 22.733 -14.778 1 65.49 251 MET B CA 1
ATOM 8446 C C . MET B 1 251 ? -28.684 23.489 -15.266 1 65.49 251 MET B C 1
ATOM 8448 O O . MET B 1 251 ? -29.149 24.419 -14.605 1 65.49 251 MET B O 1
ATOM 8452 N N . ARG B 1 252 ? -29.246 23.248 -16.459 1 58.63 252 ARG B N 1
ATOM 8453 C CA . ARG B 1 252 ? -30.408 23.943 -17.004 1 58.63 252 ARG B CA 1
ATOM 8454 C C . ARG B 1 252 ? -31.623 23.771 -16.098 1 58.63 252 ARG B C 1
ATOM 8456 O O . ARG B 1 252 ? -32.498 24.638 -16.053 1 58.63 252 ARG B O 1
ATOM 8463 N N . SER B 1 253 ? -31.698 22.892 -15.342 1 51.5 253 SER B N 1
ATOM 8464 C CA . SER B 1 253 ? -32.885 22.676 -14.519 1 51.5 253 SER B CA 1
ATOM 8465 C C . SER B 1 253 ? -32.874 23.573 -13.287 1 51.5 253 SER B C 1
ATOM 8467 O O . SER B 1 253 ? -33.905 23.755 -12.636 1 51.5 253 SER B O 1
ATOM 8469 N N . LYS B 1 254 ? -31.856 24.098 -12.716 1 52.21 254 LYS B N 1
ATOM 8470 C CA . LYS B 1 254 ? -31.762 24.921 -11.514 1 52.21 254 LYS B CA 1
ATOM 8471 C C . LYS B 1 254 ? -32.509 26.241 -11.692 1 52.21 254 LYS B C 1
ATOM 8473 O O . LYS B 1 254 ? -33.002 26.817 -10.72 1 52.21 254 LYS B O 1
ATOM 8478 N N . SER B 1 255 ? -32.46 26.896 -12.989 1 46.33 255 SER B N 1
ATOM 8479 C CA . SER B 1 255 ? -33.072 28.21 -13.159 1 46.33 255 SER B CA 1
ATOM 8480 C C . SER B 1 255 ? -34.523 28.208 -12.691 1 46.33 255 SER B C 1
ATOM 8482 O O . SER B 1 255 ? -35.073 29.258 -12.352 1 46.33 255 SER B O 1
ATOM 8484 N N . GLN B 1 256 ? -35.206 27.142 -12.861 1 44.41 256 GLN B N 1
ATOM 8485 C CA . GLN B 1 256 ? -36.61 27.335 -12.514 1 44.41 256 GLN B CA 1
ATOM 8486 C C . GLN B 1 256 ? -36.827 27.216 -11.008 1 44.41 256 GLN B C 1
ATOM 8488 O O . GLN B 1 256 ? -37.867 27.627 -10.491 1 44.41 256 GLN B O 1
ATOM 8493 N N . ARG B 1 257 ? -36.339 26.287 -10.287 1 44.08 257 ARG B N 1
ATOM 8494 C CA . ARG B 1 257 ? -36.702 26.162 -8.879 1 44.08 257 ARG B CA 1
ATOM 8495 C C . ARG B 1 257 ? -35.973 27.199 -8.031 1 44.08 257 ARG B C 1
ATOM 8497 O O . ARG B 1 257 ? -34.769 27.408 -8.196 1 44.08 257 ARG B O 1
ATOM 8504 N N . ARG B 1 258 ? -36.704 28.311 -7.524 1 41.38 258 ARG B N 1
ATOM 8505 C CA . ARG B 1 258 ? -36.397 29.331 -6.527 1 41.38 258 ARG B CA 1
ATOM 8506 C C . ARG B 1 258 ? -35.517 28.765 -5.418 1 41.38 258 ARG B C 1
ATOM 8508 O O . ARG B 1 258 ? -35.855 27.749 -4.807 1 41.38 258 ARG B O 1
ATOM 8515 N N . SER B 1 259 ? -34.2 28.934 -5.412 1 41.73 259 SER B N 1
ATOM 8516 C CA . SER B 1 259 ? -33.263 28.753 -4.308 1 41.73 259 SER B CA 1
ATOM 8517 C C . SER B 1 259 ? -33.903 29.12 -2.974 1 41.73 259 SER B C 1
ATOM 8519 O O . SER B 1 259 ? -33.886 30.285 -2.571 1 41.73 259 SER B O 1
ATOM 8521 N N . SER B 1 260 ? -34.976 28.914 -2.832 1 39.76 260 SER B N 1
ATOM 8522 C CA . SER B 1 260 ? -35.567 29.367 -1.578 1 39.76 260 SER B CA 1
ATOM 8523 C C . SER B 1 260 ? -34.589 29.213 -0.418 1 39.76 260 SER B C 1
ATOM 8525 O O . SER B 1 260 ? -34.849 29.693 0.688 1 39.76 260 SER B O 1
ATOM 8527 N N . GLY B 1 261 ? -33.775 28.149 -0.388 1 44.3 261 GLY B N 1
ATOM 8528 C CA . GLY B 1 261 ? -33.123 27.925 0.893 1 44.3 261 GLY B CA 1
ATOM 8529 C C . GLY B 1 261 ? -32.008 28.914 1.176 1 44.3 261 GLY B C 1
ATOM 8530 O O . GLY B 1 261 ? -31.486 29.549 0.257 1 44.3 261 GLY B O 1
ATOM 8531 N N . GLU B 1 262 ? -31.983 29.427 2.342 1 51.44 262 GLU B N 1
ATOM 8532 C CA . GLU B 1 262 ? -30.964 30.253 2.983 1 51.44 262 GLU B CA 1
ATOM 8533 C C . GLU B 1 262 ? -29.561 29.824 2.563 1 51.44 262 GLU B C 1
ATOM 8535 O O . GLU B 1 262 ? -29.184 28.663 2.732 1 51.44 262 GLU B O 1
ATOM 8540 N N . GLU B 1 263 ? -29.05 30.404 1.443 1 59.87 263 GLU B N 1
ATOM 8541 C CA . GLU B 1 263 ? -27.652 30.227 1.063 1 59.87 263 GLU B CA 1
ATOM 8542 C C . GLU B 1 263 ? -26.776 29.964 2.285 1 59.87 263 GLU B C 1
ATOM 8544 O O . GLU B 1 263 ? -26.825 30.713 3.263 1 59.87 263 GLU B O 1
ATOM 8549 N N . LEU B 1 264 ? -26.363 28.684 2.424 1 67.25 264 LEU B N 1
ATOM 8550 C CA . LEU B 1 264 ? -25.404 28.328 3.465 1 67.25 264 LEU B CA 1
ATOM 8551 C C . LEU B 1 264 ? -24.221 29.29 3.467 1 67.25 264 LEU B C 1
ATOM 8553 O O . LEU B 1 264 ? -23.453 29.338 2.503 1 67.25 264 LEU B O 1
ATOM 8557 N N . SER B 1 265 ? -24.396 30.375 4.172 1 72.24 265 SER B N 1
ATOM 8558 C CA . SER B 1 265 ? -23.35 31.391 4.23 1 72.24 265 SER B CA 1
ATOM 8559 C C . SER B 1 265 ? -22.349 31.091 5.341 1 72.24 265 SER B C 1
ATOM 8561 O O . SER B 1 265 ? -22.419 31.68 6.422 1 72.24 265 SER B O 1
ATOM 8563 N N . CYS B 1 266 ? -21.606 30.027 5.17 1 83.95 266 CYS B N 1
ATOM 8564 C CA . CYS B 1 266 ? -20.529 29.742 6.111 1 83.95 266 CYS B CA 1
ATOM 8565 C C . CYS B 1 266 ? -19.195 30.26 5.585 1 83.95 266 CYS B C 1
ATOM 8567 O O . CYS B 1 266 ? -18.88 30.092 4.406 1 83.95 266 CYS B O 1
ATOM 8569 N N . SER B 1 267 ? -18.521 30.894 6.396 1 85.03 267 SER B N 1
ATOM 8570 C CA . SER B 1 267 ? -17.251 31.516 6.036 1 85.03 267 SER B CA 1
ATOM 8571 C C . SER B 1 267 ? -16.276 30.492 5.465 1 85.03 267 SER B C 1
ATOM 8573 O O . SER B 1 267 ? -15.499 30.804 4.561 1 85.03 267 SER B O 1
ATOM 8575 N N . VAL B 1 268 ? -16.358 29.319 5.956 1 90.09 268 VAL B N 1
ATOM 8576 C CA . VAL B 1 268 ? -15.413 28.289 5.537 1 90.09 268 VAL B CA 1
ATOM 8577 C C . VAL B 1 268 ? -15.678 27.906 4.083 1 90.09 268 VAL B C 1
ATOM 8579 O O . VAL B 1 268 ? -14.75 27.566 3.345 1 90.09 268 VAL B O 1
ATOM 8582 N N . ILE B 1 269 ? -16.908 27.897 3.607 1 93.87 269 ILE B N 1
ATOM 8583 C CA . ILE B 1 269 ? -17.255 27.579 2.227 1 93.87 269 ILE B CA 1
ATOM 8584 C C . ILE B 1 269 ? -16.589 28.578 1.283 1 93.87 269 ILE B C 1
ATOM 8586 O O . ILE B 1 269 ? -16.019 28.19 0.261 1 93.87 269 ILE B O 1
ATOM 8590 N N . GLN B 1 270 ? -16.634 29.824 1.711 1 91.82 270 GLN B N 1
ATOM 8591 C CA . GLN B 1 270 ? -16.026 30.868 0.893 1 91.82 270 GLN B CA 1
ATOM 8592 C C . GLN B 1 270 ? -14.512 30.69 0.81 1 91.82 270 GLN B C 1
ATOM 8594 O O . GLN B 1 270 ? -13.913 30.91 -0.245 1 91.82 270 GLN B O 1
ATOM 8599 N N . ARG B 1 271 ? -13.975 30.324 1.896 1 90.9 271 ARG B N 1
ATOM 8600 C CA . ARG B 1 271 ? -12.532 30.11 1.917 1 90.9 271 ARG B CA 1
ATOM 8601 C C . ARG B 1 271 ? -12.135 28.96 0.997 1 90.9 271 ARG B C 1
ATOM 8603 O O . ARG B 1 271 ? -11.14 29.05 0.275 1 90.9 271 ARG B O 1
ATOM 8610 N N . VAL B 1 272 ? -12.898 27.882 1.024 1 94.25 272 VAL B N 1
ATOM 8611 C CA . VAL B 1 272 ? -12.599 26.729 0.181 1 94.25 272 VAL B CA 1
ATOM 8612 C C . VAL B 1 272 ? -12.783 27.103 -1.289 1 94.25 272 VAL B C 1
ATOM 8614 O O . VAL B 1 272 ? -11.954 26.753 -2.133 1 94.25 272 VAL B O 1
ATOM 8617 N N . VAL B 1 273 ? -13.817 27.812 -1.599 1 95.37 273 VAL B N 1
ATOM 8618 C CA . VAL B 1 273 ? -14.133 28.211 -2.967 1 95.37 273 VAL B CA 1
ATOM 8619 C C . VAL B 1 273 ? -13.026 29.112 -3.511 1 95.37 273 VAL B C 1
ATOM 8621 O O . VAL B 1 273 ? -12.697 29.053 -4.698 1 95.37 273 VAL B O 1
ATOM 8624 N N . SER B 1 274 ? -12.425 29.87 -2.609 1 92.32 274 SER B N 1
ATOM 8625 C CA . SER B 1 274 ? -11.362 30.777 -3.029 1 92.32 274 SER B CA 1
ATOM 8626 C C . SER B 1 274 ? -10.056 30.027 -3.266 1 92.32 274 SER B C 1
ATOM 8628 O O . SER B 1 274 ? -9.192 30.494 -4.011 1 92.32 274 SER B O 1
ATOM 8630 N N . GLN B 1 275 ? -9.919 28.91 -2.665 1 90.91 275 GLN B N 1
ATOM 8631 C CA . GLN B 1 275 ? -8.67 28.159 -2.745 1 90.91 275 GLN B CA 1
ATOM 8632 C C . GLN B 1 275 ? -8.687 27.188 -3.923 1 90.91 275 GLN B C 1
ATOM 8634 O O . GLN B 1 275 ? -7.634 26.727 -4.369 1 90.91 275 GLN B O 1
ATOM 8639 N N . ILE B 1 276 ? -9.843 26.864 -4.416 1 93.33 276 ILE B N 1
ATOM 8640 C CA . ILE B 1 276 ? -9.967 25.909 -5.513 1 93.33 276 ILE B CA 1
ATOM 8641 C C . ILE B 1 276 ? -10.037 26.657 -6.842 1 93.33 276 ILE B C 1
ATOM 8643 O O . ILE B 1 276 ? -10.71 27.685 -6.949 1 93.33 276 ILE B O 1
ATOM 8647 N N . PRO B 1 277 ? -9.286 26.161 -7.879 1 92.03 277 PRO B N 1
ATOM 8648 C CA . PRO B 1 277 ? -9.429 26.782 -9.198 1 92.03 277 PRO B CA 1
ATOM 8649 C C . PRO B 1 277 ? -10.859 26.714 -9.73 1 92.03 277 PRO B C 1
ATOM 8651 O O . PRO B 1 277 ? -11.501 25.663 -9.653 1 92.03 277 PRO B O 1
ATOM 8654 N N . ASP B 1 278 ? -11.452 27.753 -10.185 1 94.09 278 ASP B N 1
ATOM 8655 C CA . ASP B 1 278 ? -12.817 27.827 -10.696 1 94.09 278 ASP B CA 1
ATOM 8656 C C . ASP B 1 278 ? -13.828 27.443 -9.618 1 94.09 278 ASP B C 1
ATOM 8658 O O . ASP B 1 278 ? -14.767 26.688 -9.88 1 94.09 278 ASP B O 1
ATOM 8662 N N . GLY B 1 279 ? -13.559 27.893 -8.373 1 95.8 279 GLY B N 1
ATOM 8663 C CA . GLY B 1 279 ? -14.294 27.483 -7.187 1 95.8 279 GLY B CA 1
ATOM 8664 C C . GLY B 1 279 ? -15.778 27.782 -7.271 1 95.8 279 GLY B C 1
ATOM 8665 O O . GLY B 1 279 ? -16.605 26.971 -6.849 1 95.8 279 GLY B O 1
ATOM 8666 N N . GLN B 1 280 ? -16.189 28.896 -7.856 1 94.93 280 GLN B N 1
ATOM 8667 C CA . GLN B 1 280 ? -17.598 29.266 -7.942 1 94.93 280 GLN B CA 1
ATOM 8668 C C . GLN B 1 280 ? -18.358 28.326 -8.872 1 94.93 280 GLN B C 1
ATOM 8670 O O . GLN B 1 280 ? -19.484 27.923 -8.572 1 94.93 280 GLN B O 1
ATOM 8675 N N . ASN B 1 281 ? -17.764 28.049 -9.955 1 95.07 281 ASN B N 1
ATOM 8676 C CA . ASN B 1 281 ? -18.385 27.114 -10.887 1 95.07 281 ASN B CA 1
ATOM 8677 C C . ASN B 1 281 ? -18.503 25.717 -10.285 1 95.07 281 ASN B C 1
ATOM 8679 O O . ASN B 1 281 ? -19.513 25.038 -10.475 1 95.07 281 ASN B O 1
ATOM 8683 N N . ILE B 1 282 ? -17.48 25.348 -9.607 1 96.62 282 ILE B N 1
ATOM 8684 C CA . ILE B 1 282 ? -17.48 24.044 -8.953 1 96.62 282 ILE B CA 1
ATOM 8685 C C . ILE B 1 282 ? -18.605 23.984 -7.922 1 96.62 282 ILE B C 1
ATOM 8687 O O . ILE B 1 282 ? -19.31 22.977 -7.821 1 96.62 282 ILE B O 1
ATOM 8691 N N . LYS B 1 283 ? -18.735 25.028 -7.14 1 96.04 283 LYS B N 1
ATOM 8692 C CA . LYS B 1 283 ? -19.799 25.097 -6.142 1 96.04 283 LYS B CA 1
ATOM 8693 C C . LYS B 1 283 ? -21.173 24.965 -6.794 1 96.04 283 LYS B C 1
ATOM 8695 O O . LYS B 1 283 ? -22.036 24.241 -6.294 1 96.04 283 LYS B O 1
ATOM 8700 N N . HIS B 1 284 ? -21.361 25.648 -7.966 1 94.59 284 HIS B N 1
ATOM 8701 C CA . HIS B 1 284 ? -22.631 25.582 -8.68 1 94.59 284 HIS B CA 1
ATOM 8702 C C . HIS B 1 284 ? -22.916 24.166 -9.17 1 94.59 284 HIS B C 1
ATOM 8704 O O . HIS B 1 284 ? -24.053 23.695 -9.092 1 94.59 284 HIS B O 1
ATOM 8710 N N . GLN B 1 285 ? -21.935 23.58 -9.645 1 95.92 285 GLN B N 1
ATOM 8711 C CA . GLN B 1 285 ? -22.073 22.212 -10.132 1 95.92 285 GLN B CA 1
ATOM 8712 C C . GLN B 1 285 ? -22.457 21.261 -9.002 1 95.92 285 GLN B C 1
ATOM 8714 O O . GLN B 1 285 ? -23.358 20.435 -9.157 1 95.92 285 GLN B O 1
ATOM 8719 N N . VAL B 1 286 ? -21.775 21.381 -7.865 1 96.71 286 VAL B N 1
ATOM 8720 C CA . VAL B 1 286 ? -22.04 20.513 -6.722 1 96.71 286 VAL B CA 1
ATOM 8721 C C . VAL B 1 286 ? -23.454 20.762 -6.201 1 96.71 286 VAL B C 1
ATOM 8723 O O . VAL B 1 286 ? -24.186 19.817 -5.899 1 96.71 286 VAL B O 1
ATOM 8726 N N . ASP B 1 287 ? -23.815 22.013 -6.085 1 94.84 287 ASP B N 1
ATOM 8727 C CA . ASP B 1 287 ? -25.149 22.358 -5.603 1 94.84 287 ASP B CA 1
ATOM 8728 C C . ASP B 1 287 ? -26.229 21.767 -6.507 1 94.84 287 ASP B C 1
ATOM 8730 O O . ASP B 1 287 ? -27.247 21.27 -6.022 1 94.84 287 ASP B O 1
ATOM 8734 N N . ALA B 1 288 ? -25.988 21.83 -7.776 1 94.25 288 ALA B N 1
ATOM 8735 C CA . ALA B 1 288 ? -26.949 21.281 -8.729 1 94.25 288 ALA B CA 1
ATOM 8736 C C . ALA B 1 288 ? -27.111 19.776 -8.539 1 94.25 288 ALA B C 1
ATOM 8738 O O . ALA B 1 288 ? -28.225 19.252 -8.608 1 94.25 288 ALA B O 1
ATOM 8739 N N . VAL B 1 289 ? -26.071 19.121 -8.303 1 95.79 289 VAL B N 1
ATOM 8740 C CA . VAL B 1 289 ? -26.121 17.67 -8.157 1 95.79 289 VAL B CA 1
ATOM 8741 C C . VAL B 1 289 ? -26.717 17.306 -6.799 1 95.79 289 VAL B C 1
ATOM 8743 O O . VAL B 1 289 ? -27.427 16.306 -6.673 1 95.79 289 VAL B O 1
ATOM 8746 N N . VAL B 1 290 ? -26.364 18.065 -5.784 1 95.42 290 VAL B N 1
ATOM 8747 C CA . VAL B 1 290 ? -26.956 17.854 -4.467 1 95.42 290 VAL B CA 1
ATOM 8748 C C . VAL B 1 290 ? -28.475 17.984 -4.556 1 95.42 290 VAL B C 1
ATOM 8750 O O . VAL B 1 290 ? -29.208 17.214 -3.931 1 95.42 290 VAL B O 1
ATOM 8753 N N . ASP B 1 291 ? -28.91 18.932 -5.356 1 93.33 291 ASP B N 1
ATOM 8754 C CA . ASP B 1 291 ? -30.343 19.119 -5.558 1 93.33 291 ASP B CA 1
ATOM 8755 C C . ASP B 1 291 ? -30.954 17.928 -6.294 1 93.33 291 ASP B C 1
ATOM 8757 O O . ASP B 1 291 ? -32.059 17.49 -5.967 1 93.33 291 ASP B O 1
ATOM 8761 N N . LEU B 1 292 ? -30.245 17.479 -7.201 1 93.2 292 LEU B N 1
ATOM 8762 C CA . LEU B 1 292 ? -30.711 16.367 -8.023 1 93.2 292 LEU B CA 1
ATOM 8763 C C . LEU B 1 292 ? -30.879 15.104 -7.183 1 93.2 292 LEU B C 1
ATOM 8765 O O . LEU B 1 292 ? -31.797 14.316 -7.418 1 93.2 292 LEU B O 1
ATOM 8769 N N . CYS B 1 293 ? -30.012 14.93 -6.193 1 94.6 293 CYS B N 1
ATOM 8770 C CA . CYS B 1 293 ? -30.006 13.714 -5.387 1 94.6 293 CYS B CA 1
ATOM 8771 C C . CYS B 1 293 ? -30.733 13.933 -4.065 1 94.6 293 CYS B C 1
ATOM 8773 O O . CYS B 1 293 ? -30.762 13.042 -3.213 1 94.6 293 CYS B O 1
ATOM 8775 N N . GLY B 1 294 ? -31.291 15.105 -3.845 1 90.68 294 GLY B N 1
ATOM 8776 C CA . GLY B 1 294 ? -31.724 15.511 -2.518 1 90.68 294 GLY B CA 1
ATOM 8777 C C . GLY B 1 294 ? -33.191 15.229 -2.256 1 90.68 294 GLY B C 1
ATOM 8778 O O . GLY B 1 294 ? -33.81 15.872 -1.406 1 90.68 294 GLY B O 1
ATOM 8779 N N . GLU B 1 295 ? -33.764 14.253 -2.867 1 88.38 295 GLU B N 1
ATOM 8780 C CA . GLU B 1 295 ? -35.187 13.979 -2.69 1 88.38 295 GLU B CA 1
ATOM 8781 C C . GLU B 1 295 ? -35.481 13.47 -1.281 1 88.38 295 GLU B C 1
ATOM 8783 O O . GLU B 1 295 ? -36.419 13.936 -0.63 1 88.38 295 GLU B O 1
ATOM 8788 N N . LEU B 1 296 ? -34.677 12.554 -0.796 1 90.58 296 LEU B N 1
ATOM 8789 C CA . LEU B 1 296 ? -34.894 11.957 0.518 1 90.58 296 LEU B CA 1
ATOM 8790 C C . LEU B 1 296 ? -34.039 12.647 1.576 1 90.58 296 LEU B C 1
ATOM 8792 O O . LEU B 1 296 ? -34.365 12.608 2.765 1 90.58 296 LEU B O 1
ATOM 8796 N N . TYR B 1 297 ? -32.926 13.074 1.167 1 91.62 297 TYR B N 1
ATOM 8797 C CA . TYR B 1 297 ? -31.917 13.662 2.039 1 91.62 297 TYR B CA 1
ATOM 8798 C C . TYR B 1 297 ? -31.162 14.778 1.326 1 91.62 297 TYR B C 1
ATOM 8800 O O . TYR B 1 297 ? -30.397 14.52 0.394 1 91.62 297 TYR B O 1
ATOM 8808 N N . HIS B 1 298 ? -31.442 15.933 1.716 1 93.41 298 HIS B N 1
ATOM 8809 C CA . HIS B 1 298 ? -30.802 17.09 1.101 1 93.41 298 HIS B CA 1
ATOM 8810 C C . HIS B 1 298 ? -29.745 17.69 2.023 1 93.41 298 HIS B C 1
ATOM 8812 O O . HIS B 1 298 ? -30.067 18.179 3.108 1 93.41 298 HIS B O 1
ATOM 8818 N N . LEU B 1 299 ? -28.543 17.671 1.604 1 93.63 299 LEU B N 1
ATOM 8819 C CA . LEU B 1 299 ? -27.41 18.03 2.45 1 93.63 299 LEU B CA 1
ATOM 8820 C C . LEU B 1 299 ? -27.541 19.463 2.954 1 93.63 299 LEU B C 1
ATOM 8822 O O . LEU B 1 299 ? -27.318 19.733 4.136 1 93.63 299 LEU B O 1
ATOM 8826 N N . HIS B 1 300 ? -27.99 20.416 2.106 1 92.74 300 HIS B N 1
ATOM 8827 C CA . HIS B 1 300 ? -28.138 21.811 2.506 1 92.74 300 HIS B CA 1
ATOM 8828 C C . HIS B 1 300 ? -29.214 21.967 3.575 1 92.74 300 HIS B C 1
ATOM 8830 O O . HIS B 1 300 ? -29.032 22.711 4.541 1 92.74 300 HIS B O 1
ATOM 8836 N N . SER B 1 301 ? -30.315 21.23 3.266 1 92.3 301 SER B N 1
ATOM 8837 C CA . SER B 1 301 ? -31.417 21.291 4.221 1 92.3 301 SER B CA 1
ATOM 8838 C C . SER B 1 301 ? -31.016 20.696 5.566 1 92.3 301 SER B C 1
ATOM 8840 O O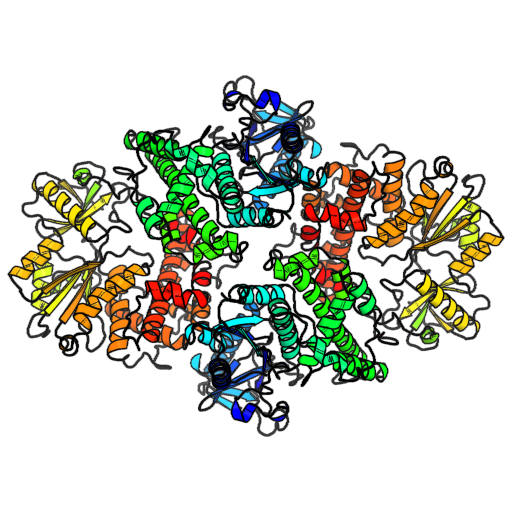 . SER B 1 301 ? -31.44 21.182 6.617 1 92.3 301 SER B O 1
ATOM 8842 N N . GLU B 1 302 ? -30.187 19.679 5.56 1 92.73 302 GLU B N 1
ATOM 8843 C CA . GLU B 1 302 ? -29.719 19.043 6.788 1 92.73 302 GLU B CA 1
ATOM 8844 C C . GLU B 1 302 ? -28.781 19.963 7.563 1 92.73 302 GLU B C 1
ATOM 8846 O O . GLU B 1 302 ? -28.82 20.002 8.795 1 92.73 302 GLU B O 1
ATOM 8851 N N . ILE B 1 303 ? -27.856 20.68 6.949 1 92.61 303 ILE B N 1
ATOM 8852 C CA . ILE B 1 303 ? -26.95 21.624 7.594 1 92.61 303 ILE B CA 1
ATOM 8853 C C . ILE B 1 303 ? -27.753 22.74 8.257 1 92.61 303 ILE B C 1
ATOM 8855 O O . ILE B 1 303 ? -27.508 23.087 9.415 1 92.61 303 ILE B O 1
ATOM 8859 N N . SER B 1 304 ? -28.742 23.206 7.491 1 92.25 304 SER B N 1
ATOM 8860 C CA . SER B 1 304 ? -29.574 24.288 8.008 1 92.25 304 SER B CA 1
ATOM 8861 C C . SER B 1 304 ? -30.401 23.826 9.203 1 92.25 304 SER B C 1
ATOM 8863 O O . SER B 1 304 ? -30.559 24.564 10.178 1 92.25 304 SER B O 1
ATOM 8865 N N . ALA B 1 305 ? -30.975 22.629 9.055 1 92.62 305 ALA B N 1
ATOM 8866 C CA . ALA B 1 305 ? -31.774 22.082 10.147 1 92.62 305 ALA B CA 1
ATOM 8867 C C . ALA B 1 305 ? -30.925 21.87 11.397 1 92.62 305 ALA B C 1
ATOM 8869 O O . ALA B 1 305 ? -31.351 22.194 12.508 1 92.62 305 ALA B O 1
ATOM 8870 N N . ALA B 1 306 ? -29.797 21.274 11.23 1 92.21 306 ALA B N 1
ATOM 8871 C CA . ALA B 1 306 ? -28.899 21.04 12.358 1 92.21 306 ALA B CA 1
ATOM 8872 C C . ALA B 1 306 ? -28.46 22.358 12.991 1 92.21 306 ALA B C 1
ATOM 8874 O O . ALA B 1 306 ? -28.349 22.459 14.215 1 92.21 306 ALA B O 1
ATOM 8875 N N . LYS B 1 307 ? -28.183 23.322 12.148 1 91.92 307 LYS B N 1
ATOM 8876 C CA . LYS B 1 307 ? -27.792 24.645 12.625 1 91.92 307 LYS B CA 1
ATOM 8877 C C . LYS B 1 307 ? -28.9 25.278 13.462 1 91.92 307 LYS B C 1
ATOM 8879 O O . LYS B 1 307 ? -28.642 25.803 14.547 1 91.92 307 LYS B O 1
ATOM 8884 N N . HIS B 1 308 ? -30.126 25.195 12.959 1 91.68 308 HIS B N 1
ATOM 8885 C CA . HIS B 1 308 ? -31.267 25.769 13.663 1 91.68 308 HIS B CA 1
ATOM 8886 C C . HIS B 1 308 ? -31.474 25.097 15.017 1 91.68 308 HIS B C 1
ATOM 8888 O O . HIS B 1 308 ? -31.739 25.771 16.015 1 91.68 308 HIS B O 1
ATOM 8894 N N . LEU B 1 309 ? -31.329 23.823 14.984 1 91.94 309 LEU B N 1
ATOM 8895 C CA . LEU B 1 309 ? -31.486 23.079 16.228 1 91.94 309 LEU B CA 1
ATOM 8896 C C . LEU B 1 309 ? -30.378 23.432 17.216 1 91.94 309 LEU B C 1
ATOM 8898 O O . LEU B 1 309 ? -30.628 23.556 18.417 1 91.94 309 LEU B O 1
ATOM 8902 N N . LEU B 1 310 ? -29.192 23.524 16.754 1 92.36 310 LEU B N 1
ATOM 8903 C CA . LEU B 1 310 ? -28.043 23.852 17.592 1 92.36 310 LEU B CA 1
ATOM 8904 C C . LEU B 1 310 ? -28.217 25.221 18.241 1 92.36 310 LEU B C 1
ATOM 8906 O O . LEU B 1 310 ? -27.983 25.377 19.442 1 92.36 310 LEU B O 1
ATOM 8910 N N . GLU B 1 311 ? -28.602 26.164 17.446 1 87.63 311 GLU B N 1
ATOM 8911 C CA . GLU B 1 311 ? -28.753 27.532 17.933 1 87.63 311 GLU B CA 1
ATOM 8912 C C . GLU B 1 311 ? -29.932 27.648 18.896 1 87.63 311 GLU B C 1
ATOM 8914 O O . GLU B 1 311 ? -29.972 28.555 19.729 1 87.63 311 GLU B O 1
ATOM 8919 N N . GLY B 1 312 ? -30.863 26.65 18.815 1 85.1 312 GLY B N 1
ATOM 8920 C CA . GLY B 1 312 ? -32.018 26.65 19.698 1 85.1 312 GLY B CA 1
ATOM 8921 C C . GLY B 1 312 ? -31.802 25.844 20.965 1 85.1 312 GLY B C 1
ATOM 8922 O O . GLY B 1 312 ? -32.611 25.908 21.893 1 85.1 312 GLY B O 1
ATOM 8923 N N . THR B 1 313 ? -30.749 25.178 21 1 88.78 313 THR B N 1
ATOM 8924 C CA . THR B 1 313 ? -30.479 24.317 22.146 1 88.78 313 THR B CA 1
ATOM 8925 C C . THR B 1 313 ? -29.697 25.071 23.217 1 88.78 313 THR B C 1
ATOM 8927 O O . THR B 1 313 ? -28.798 25.854 22.901 1 88.78 313 THR B O 1
ATOM 8930 N N . THR B 1 314 ? -30.106 24.783 24.445 1 82.61 314 THR B N 1
ATOM 8931 C CA . THR B 1 314 ? -29.442 25.448 25.561 1 82.61 314 THR B CA 1
ATOM 8932 C C . THR B 1 314 ? -28.188 24.685 25.976 1 82.61 314 THR B C 1
ATOM 8934 O O . THR B 1 314 ? -28.062 23.49 25.701 1 82.61 314 THR B O 1
ATOM 8937 N N . PHE B 1 315 ? -27.383 25.262 26.627 1 78.58 315 PHE B N 1
ATOM 8938 C CA . PHE B 1 315 ? -26.075 24.753 27.025 1 78.58 315 PHE B CA 1
ATOM 8939 C C . PHE B 1 315 ? -26.221 23.549 27.948 1 78.58 315 PHE B C 1
ATOM 8941 O O . PHE B 1 315 ? -25.419 22.614 27.888 1 78.58 315 PHE B O 1
ATOM 8948 N N . ASP B 1 316 ? -27.229 23.419 28.776 1 78.56 316 ASP B N 1
ATOM 8949 C CA . ASP B 1 316 ? -27.35 22.401 29.815 1 78.56 316 ASP B CA 1
ATOM 8950 C C . ASP B 1 316 ? -28.315 21.296 29.39 1 78.56 316 ASP B C 1
ATOM 8952 O O . ASP B 1 316 ? -28.579 20.367 30.156 1 78.56 316 ASP B O 1
ATOM 8956 N N . GLN B 1 317 ? -28.631 21.329 28.133 1 83.26 317 GLN B N 1
ATOM 8957 C CA . GLN B 1 317 ? -29.608 20.344 27.682 1 83.26 317 GLN B CA 1
ATOM 8958 C C . GLN B 1 317 ? -28.944 18.999 27.402 1 83.26 317 GLN B C 1
ATOM 8960 O O . GLN B 1 317 ? -27.859 18.945 26.819 1 83.26 317 GLN B O 1
ATOM 8965 N N . GLU B 1 318 ? -29.488 17.942 27.974 1 84.66 318 GLU B N 1
ATOM 8966 C CA . GLU B 1 318 ? -28.966 16.592 27.782 1 84.66 318 GLU B CA 1
ATOM 8967 C C . GLU B 1 318 ? -29.96 15.718 27.023 1 84.66 318 GLU B C 1
ATOM 8969 O O . GLU B 1 318 ? -31.171 15.82 27.233 1 84.66 318 GLU B O 1
ATOM 8974 N N . VAL B 1 319 ? -29.51 15.1 26.008 1 75.72 319 VAL B N 1
ATOM 8975 C CA . VAL B 1 319 ? -30.291 14.103 25.282 1 75.72 319 VAL B CA 1
ATOM 8976 C C . VAL B 1 319 ? -29.609 12.741 25.381 1 75.72 319 VAL B C 1
ATOM 8978 O O . VAL B 1 319 ? -28.48 12.569 24.915 1 75.72 319 VAL B O 1
ATOM 8981 N N . ASP B 1 320 ? -30.194 11.703 25.976 1 70.61 320 ASP B N 1
ATOM 8982 C CA . ASP B 1 320 ? -29.702 10.335 26.103 1 70.61 320 ASP B CA 1
ATOM 8983 C C . ASP B 1 320 ? -28.347 10.301 26.808 1 70.61 320 ASP B C 1
ATOM 8985 O O . ASP B 1 320 ? -27.425 9.617 26.36 1 70.61 320 ASP B O 1
ATOM 8989 N N . GLY B 1 321 ? -28.136 11.27 27.738 1 69.73 321 GLY B N 1
ATOM 8990 C CA . GLY B 1 321 ? -26.944 11.249 28.571 1 69.73 321 GLY B CA 1
ATOM 8991 C C . GLY B 1 321 ? -25.792 12.043 27.984 1 69.73 321 GLY B C 1
ATOM 8992 O O . GLY B 1 321 ? -24.721 12.131 28.587 1 69.73 321 GLY B O 1
ATOM 8993 N N . GLU B 1 322 ? -25.954 12.501 26.798 1 79 322 GLU B N 1
ATOM 8994 C CA . GLU B 1 322 ? -24.907 13.305 26.174 1 79 322 GLU B CA 1
ATOM 8995 C C . GLU B 1 322 ? -25.339 14.762 26.036 1 79 322 GLU B C 1
ATOM 8997 O O . GLU B 1 322 ? -26.535 15.06 26.004 1 79 322 GLU B O 1
ATOM 9002 N N . ASN B 1 323 ? -24.446 15.601 26.078 1 86.25 323 ASN B N 1
ATOM 9003 C CA . ASN B 1 323 ? -24.728 17.018 25.874 1 86.25 323 ASN B CA 1
ATOM 9004 C C . ASN B 1 323 ? -25.303 17.28 24.485 1 86.25 323 ASN B C 1
ATOM 9006 O O . ASN B 1 323 ? -24.651 17.005 23.476 1 86.25 323 ASN B O 1
ATOM 9010 N N . ALA B 1 324 ? -26.466 17.665 24.454 1 89.36 324 ALA B N 1
ATOM 9011 C CA . ALA B 1 324 ? -27.188 17.854 23.198 1 89.36 324 ALA B CA 1
ATOM 9012 C C . ALA B 1 324 ? -26.474 18.861 22.301 1 89.36 324 ALA B C 1
ATOM 9014 O O . ALA B 1 324 ? -26.428 18.692 21.08 1 89.36 324 ALA B O 1
ATOM 9015 N N . GLN B 1 325 ? -25.991 19.919 22.901 1 90.17 325 GLN B N 1
ATOM 9016 C CA . GLN B 1 325 ? -25.304 20.946 22.124 1 90.17 325 GLN B CA 1
ATOM 9017 C C . GLN B 1 325 ? -24.054 20.384 21.453 1 90.17 325 GLN B C 1
ATOM 9019 O O . GLN B 1 325 ? -23.771 20.699 20.295 1 90.17 325 GLN B O 1
ATOM 9024 N N . GLU B 1 326 ? -23.384 19.639 22.213 1 89.42 326 GLU B N 1
ATOM 9025 C CA . GLU B 1 326 ? -22.167 19.042 21.671 1 89.42 326 GLU B CA 1
ATOM 9026 C C . GLU B 1 326 ? -22.483 18.097 20.516 1 89.42 326 GLU B C 1
ATOM 9028 O O . GLU B 1 326 ? -21.778 18.086 19.505 1 89.42 326 GLU B O 1
ATOM 9033 N N . MET B 1 327 ? -23.449 17.338 20.685 1 89.81 327 MET B N 1
ATOM 9034 C CA . MET B 1 327 ? -23.851 16.381 19.658 1 89.81 327 MET B CA 1
ATOM 9035 C C . MET B 1 327 ? -24.28 17.099 18.383 1 89.81 327 MET B C 1
ATOM 9037 O O . MET B 1 327 ? -23.885 16.709 17.283 1 89.81 327 MET B O 1
ATOM 9041 N N . LEU B 1 328 ? -25.122 18.114 18.592 1 92.16 328 LEU B N 1
ATOM 9042 C CA . LEU B 1 328 ? -25.632 18.858 17.445 1 92.16 328 LEU B CA 1
ATOM 9043 C C . LEU B 1 328 ? -24.509 19.618 16.748 1 92.16 328 LEU B C 1
ATOM 9045 O O . LEU B 1 328 ? -24.506 19.742 15.521 1 92.16 328 LEU B O 1
ATOM 9049 N N . TYR B 1 329 ? -23.593 20.148 17.537 1 92.63 329 TYR B N 1
ATOM 9050 C CA . TYR B 1 329 ? -22.444 20.84 16.964 1 92.63 329 TYR B CA 1
ATOM 9051 C C . TYR B 1 329 ? -21.618 19.899 16.095 1 92.63 329 TYR B C 1
ATOM 9053 O O . TYR B 1 329 ? -21.237 20.251 14.977 1 92.63 329 TYR B O 1
ATOM 9061 N N . LYS B 1 330 ? -21.376 18.77 16.666 1 90.82 330 LYS B N 1
ATOM 9062 C CA . LYS B 1 330 ? -20.622 17.767 15.919 1 90.82 330 LYS B CA 1
ATOM 9063 C C . LYS B 1 330 ? -21.332 17.403 14.618 1 90.82 330 LYS B C 1
ATOM 9065 O O . LYS B 1 330 ? -20.688 17.233 13.58 1 90.82 330 LYS B O 1
ATOM 9070 N N . ARG B 1 331 ? -22.542 17.291 14.677 1 92.8 331 ARG B N 1
ATOM 9071 C CA . ARG B 1 331 ? -23.339 16.953 13.502 1 92.8 331 ARG B CA 1
ATOM 9072 C C . ARG B 1 331 ? -23.261 18.056 12.452 1 92.8 331 ARG B C 1
ATOM 9074 O O . ARG B 1 331 ? -23.111 17.776 11.261 1 92.8 331 ARG B O 1
ATOM 9081 N N . CYS B 1 332 ? -23.394 19.273 12.907 1 93.23 332 CYS B N 1
ATOM 9082 C CA . CYS B 1 332 ? -23.261 20.408 12 1 93.23 332 CYS B CA 1
ATOM 9083 C C . CYS B 1 332 ? -21.907 20.391 11.299 1 93.23 332 CYS B C 1
ATOM 9085 O O . CYS B 1 332 ? -21.829 20.594 10.087 1 93.23 332 CYS B O 1
ATOM 9087 N N . CYS B 1 333 ? -20.897 20.118 12.115 1 93.11 333 CYS B N 1
ATOM 9088 C CA . CYS B 1 333 ? -19.548 20.089 11.561 1 93.11 333 CYS B CA 1
ATOM 9089 C C . CYS B 1 333 ? -19.4 18.962 10.546 1 93.11 333 CYS B C 1
ATOM 9091 O O . CYS B 1 333 ? -18.798 19.149 9.487 1 93.11 333 CYS B O 1
ATOM 9093 N N . HIS B 1 334 ? -19.971 17.846 10.827 1 93.84 334 HIS B N 1
ATOM 9094 C CA . HIS B 1 334 ? -19.879 16.691 9.941 1 93.84 334 HIS B CA 1
ATOM 9095 C C . HIS B 1 334 ? -20.572 16.962 8.609 1 93.84 334 HIS B C 1
ATOM 9097 O O . HIS B 1 334 ? -20.031 16.645 7.547 1 93.84 334 HIS B O 1
ATOM 9103 N N . PHE B 1 335 ? -21.733 17.538 8.647 1 94.71 335 PHE B N 1
ATOM 9104 C CA . PHE B 1 335 ? -22.476 17.827 7.427 1 94.71 335 PHE B CA 1
ATOM 9105 C C . PHE B 1 335 ? -21.758 18.881 6.592 1 94.71 335 PHE B C 1
ATOM 9107 O O . PHE B 1 335 ? -21.708 18.78 5.365 1 94.71 335 PHE B O 1
ATOM 9114 N N . LEU B 1 336 ? -21.268 19.844 7.312 1 94.49 336 LEU B N 1
ATOM 9115 C CA . LEU B 1 336 ? -20.511 20.865 6.596 1 94.49 336 LEU B CA 1
ATOM 9116 C C . LEU B 1 336 ? -19.261 20.267 5.958 1 94.49 336 LEU B C 1
ATOM 9118 O O . LEU B 1 336 ? -18.905 20.619 4.832 1 94.49 336 LEU B O 1
ATOM 9122 N N . GLN B 1 337 ? -18.632 19.436 6.707 1 94.67 337 GLN B N 1
ATOM 9123 C CA . GLN B 1 337 ? -17.452 18.755 6.185 1 94.67 337 GLN B CA 1
ATOM 9124 C C . GLN B 1 337 ? -17.79 17.95 4.933 1 94.67 337 GLN B C 1
ATOM 9126 O O . GLN B 1 337 ? -16.994 17.889 3.994 1 94.67 337 GLN B O 1
ATOM 9131 N N . ARG B 1 338 ? -18.91 17.298 4.883 1 96.06 338 ARG B N 1
ATOM 9132 C CA . ARG B 1 338 ? -19.364 16.547 3.717 1 96.06 338 ARG B CA 1
ATOM 9133 C C . ARG B 1 338 ? -19.504 17.456 2.5 1 96.06 338 ARG B C 1
ATOM 9135 O O . ARG B 1 338 ? -19.108 17.086 1.393 1 96.06 338 ARG B O 1
ATOM 9142 N N . TYR B 1 339 ? -20.11 18.535 2.784 1 96.34 339 TYR B N 1
ATOM 9143 C CA . TYR B 1 339 ? -20.313 19.48 1.692 1 96.34 339 TYR B CA 1
ATOM 9144 C C . TYR B 1 339 ? -18.98 19.978 1.147 1 96.34 339 TYR B C 1
ATOM 9146 O O . TYR B 1 339 ? -18.774 20.014 -0.069 1 96.34 339 TYR B O 1
ATOM 9154 N N . LEU B 1 340 ? -18.079 20.389 2.044 1 96.45 340 LEU B N 1
ATOM 9155 C CA . LEU B 1 340 ? -16.764 20.86 1.625 1 96.45 340 LEU B CA 1
ATOM 9156 C C . LEU B 1 340 ? -15.999 19.76 0.896 1 96.45 340 LEU B C 1
ATOM 9158 O O . LEU B 1 340 ? -15.283 20.031 -0.07 1 96.45 340 LEU B O 1
ATOM 9162 N N . PHE B 1 341 ? -16.143 18.559 1.358 1 96.99 341 PHE B N 1
ATOM 9163 C CA . PHE B 1 341 ? -15.535 17.412 0.694 1 96.99 341 PHE B CA 1
ATOM 9164 C C . PHE B 1 341 ? -16.022 17.297 -0.745 1 96.99 341 PHE B C 1
ATOM 9166 O O . PHE B 1 341 ? -15.231 17.049 -1.656 1 96.99 341 PHE B O 1
ATOM 9173 N N . LEU B 1 342 ? -17.322 17.47 -0.963 1 98.15 342 LEU B N 1
ATOM 9174 C CA . LEU B 1 342 ? -17.88 17.355 -2.306 1 98.15 342 LEU B CA 1
ATOM 9175 C C . LEU B 1 342 ? -17.312 18.43 -3.225 1 98.15 342 LEU B C 1
ATOM 9177 O O . LEU B 1 342 ? -17.084 18.181 -4.412 1 98.15 342 LEU B O 1
ATOM 9181 N N . LEU B 1 343 ? -17.101 19.613 -2.667 1 97.38 343 LEU B N 1
ATOM 9182 C CA . LEU B 1 343 ? -16.461 20.669 -3.444 1 97.38 343 LEU B CA 1
ATOM 9183 C C . LEU B 1 343 ? -15.053 20.259 -3.861 1 97.38 343 LEU B C 1
ATOM 9185 O O . LEU B 1 343 ? -14.682 20.398 -5.029 1 97.38 343 LEU B O 1
ATOM 9189 N N . CYS B 1 344 ? -14.352 19.743 -2.877 1 97.08 344 CYS B N 1
ATOM 9190 C CA . CYS B 1 344 ? -12.986 19.303 -3.134 1 97.08 344 CYS B CA 1
ATOM 9191 C C . CYS B 1 344 ? -12.963 18.146 -4.125 1 97.08 344 CYS B C 1
ATOM 9193 O O . CYS B 1 344 ? -12.108 18.099 -5.012 1 97.08 344 CYS B O 1
ATOM 9195 N N . PHE B 1 345 ? -13.866 17.207 -3.975 1 98.11 345 PHE B N 1
ATOM 9196 C CA . PHE B 1 345 ? -13.961 16.046 -4.852 1 98.11 345 PHE B CA 1
ATOM 9197 C C . PHE B 1 345 ? -14.23 16.474 -6.29 1 98.11 345 PHE B C 1
ATOM 9199 O O . PHE B 1 345 ? -13.615 15.954 -7.223 1 98.11 345 PHE B O 1
ATOM 9206 N N . ASN B 1 346 ? -15.138 17.414 -6.421 1 98.41 346 ASN B N 1
ATOM 9207 C CA . ASN B 1 346 ? -15.44 17.882 -7.769 1 98.41 346 ASN B CA 1
ATOM 9208 C C . ASN B 1 346 ? -14.27 18.657 -8.369 1 98.41 346 ASN B C 1
ATOM 9210 O O . ASN B 1 346 ? -14.068 18.644 -9.584 1 98.41 346 ASN B O 1
ATOM 9214 N N . SER B 1 347 ? -13.549 19.389 -7.525 1 97.81 347 SER B N 1
ATOM 9215 C CA . SER B 1 347 ? -12.327 20.033 -7.996 1 97.81 347 SER B CA 1
ATOM 9216 C C . SER B 1 347 ? -11.317 19.004 -8.493 1 97.81 347 SER B C 1
ATOM 9218 O O . SER B 1 347 ? -10.691 19.195 -9.538 1 97.81 347 SER B O 1
ATOM 9220 N N . TYR B 1 348 ? -11.152 17.944 -7.813 1 97.22 348 TYR B N 1
ATOM 9221 C CA . TYR B 1 348 ? -10.292 16.833 -8.206 1 97.22 348 TYR B CA 1
ATOM 9222 C C . TYR B 1 348 ? -10.743 16.237 -9.534 1 97.22 348 TYR B C 1
ATOM 9224 O O . TYR B 1 348 ? -9.922 15.992 -10.422 1 97.22 348 TYR B O 1
ATOM 9232 N N . LEU B 1 349 ? -12.051 16.024 -9.636 1 97.84 349 LEU B N 1
ATOM 9233 C CA . LEU B 1 349 ? -12.586 15.462 -10.871 1 97.84 349 LEU B CA 1
ATOM 9234 C C . LEU B 1 349 ? -12.313 16.388 -12.052 1 97.84 349 LEU B C 1
ATOM 9236 O O . LEU B 1 349 ? -11.971 15.925 -13.142 1 97.84 349 LEU B O 1
ATOM 9240 N N . THR B 1 350 ? -12.521 17.653 -11.837 1 97.11 350 THR B N 1
ATOM 9241 C CA . THR B 1 350 ? -12.321 18.636 -12.895 1 97.11 350 THR B CA 1
ATOM 9242 C C . THR B 1 350 ? -10.89 18.582 -13.421 1 97.11 350 THR B C 1
ATOM 9244 O O . THR B 1 350 ? -10.658 18.731 -14.623 1 97.11 350 THR B O 1
ATOM 9247 N N . GLU B 1 351 ? -10.054 18.322 -12.523 1 94.23 351 GLU B N 1
ATOM 9248 C CA . GLU B 1 351 ? -8.645 18.29 -12.9 1 94.23 351 GLU B CA 1
ATOM 9249 C C . GLU B 1 351 ? -8.252 16.924 -13.455 1 94.23 351 GLU B C 1
ATOM 9251 O O . GLU B 1 351 ? -7.515 16.836 -14.439 1 94.23 351 GLU B O 1
ATOM 9256 N N . GLN B 1 352 ? -8.766 15.82 -12.933 1 94.73 352 GLN B N 1
ATOM 9257 C CA . GLN B 1 352 ? -8.16 14.509 -13.141 1 94.73 352 GLN B CA 1
ATOM 9258 C C . GLN B 1 352 ? -9.003 13.656 -14.084 1 94.73 352 GLN B C 1
ATOM 9260 O O . GLN B 1 352 ? -8.507 12.69 -14.667 1 94.73 352 GLN B O 1
ATOM 9265 N N . PHE B 1 353 ? -10.268 13.984 -14.333 1 94.98 353 PHE B N 1
ATOM 9266 C CA . PHE B 1 353 ? -11.127 13.109 -15.122 1 94.98 353 PHE B CA 1
ATOM 9267 C C . PHE B 1 353 ? -10.602 12.975 -16.546 1 94.98 353 PHE B C 1
ATOM 9269 O O . PHE B 1 353 ? -10.512 11.867 -17.079 1 94.98 353 PHE B O 1
ATOM 9276 N N . SER B 1 354 ? -10.261 14.133 -17.155 1 90.62 354 SER B N 1
ATOM 9277 C CA . SER B 1 354 ? -9.763 14.109 -18.526 1 90.62 354 SER B CA 1
ATOM 9278 C C . SER B 1 354 ? -8.414 13.403 -18.612 1 90.62 354 SER B C 1
ATOM 9280 O O . SER B 1 354 ? -8.027 12.92 -19.678 1 90.62 354 SER B O 1
ATOM 9282 N N . GLN B 1 355 ? -7.708 13.314 -17.479 1 90.92 355 GLN B N 1
ATOM 9283 C CA . GLN B 1 355 ? -6.396 12.677 -17.426 1 90.92 355 GLN B CA 1
ATOM 9284 C C . GLN B 1 355 ? -6.509 11.221 -16.983 1 90.92 355 GLN B C 1
ATOM 9286 O O . GLN B 1 355 ? -5.499 10.568 -16.714 1 90.92 355 GLN B O 1
ATOM 9291 N N . ARG B 1 356 ? -7.788 10.75 -16.858 1 91.94 356 ARG B N 1
ATOM 9292 C CA . ARG B 1 356 ? -8.079 9.368 -16.491 1 91.94 356 ARG B CA 1
ATOM 9293 C C . ARG B 1 356 ? -7.482 9.025 -15.13 1 91.94 356 ARG B C 1
ATOM 9295 O O . ARG B 1 356 ? -6.902 7.952 -14.953 1 91.94 356 ARG B O 1
ATOM 9302 N N . PHE B 1 357 ? -7.408 10.05 -14.238 1 93.84 357 PHE B N 1
ATOM 9303 C CA . PHE B 1 357 ? -7.058 9.91 -12.83 1 93.84 357 PHE B CA 1
ATOM 9304 C C . PHE B 1 357 ? -5.611 9.458 -12.673 1 93.84 357 PHE B C 1
ATOM 9306 O O . PHE B 1 357 ? -5.331 8.494 -11.958 1 93.84 357 PHE B O 1
ATOM 9313 N N . LEU B 1 358 ? -4.692 10.136 -13.355 1 92.06 358 LEU B N 1
ATOM 9314 C CA . LEU B 1 358 ? -3.26 9.884 -13.236 1 92.06 358 LEU B CA 1
ATOM 9315 C C . LEU B 1 358 ? -2.804 10.017 -11.787 1 92.06 358 LEU B C 1
ATOM 9317 O O . LEU B 1 358 ? -1.857 9.348 -11.366 1 92.06 358 LEU B O 1
ATOM 9321 N N . LYS B 1 359 ? -3.459 10.883 -11.078 1 92.13 359 LYS B N 1
ATOM 9322 C CA . LYS B 1 359 ? -3.179 11.086 -9.66 1 92.13 359 LYS B CA 1
ATOM 9323 C C . LYS B 1 359 ? -4.362 10.654 -8.798 1 92.13 359 LYS B C 1
ATOM 9325 O O . LYS B 1 359 ? -5.483 11.128 -8.991 1 92.13 359 LYS B O 1
ATOM 9330 N N . PRO B 1 360 ? -4.131 9.792 -7.869 1 94.51 360 PRO B N 1
ATOM 9331 C CA . PRO B 1 360 ? -5.225 9.439 -6.961 1 94.51 360 PRO B CA 1
ATOM 9332 C C . PRO B 1 360 ? -5.684 10.617 -6.104 1 94.51 360 PRO B C 1
ATOM 9334 O O . PRO B 1 360 ? -4.936 11.581 -5.922 1 94.51 360 PRO B O 1
ATOM 9337 N N . PHE B 1 361 ? -6.806 10.529 -5.607 1 96.91 361 PHE B N 1
ATOM 9338 C CA . PHE B 1 361 ? -7.394 11.603 -4.815 1 96.91 361 PHE B CA 1
ATOM 9339 C C . PHE B 1 361 ? -6.555 11.883 -3.574 1 96.91 361 PHE B C 1
ATOM 9341 O O . PHE B 1 361 ? -6.352 13.041 -3.204 1 96.91 361 PHE B O 1
ATOM 9348 N N . SER B 1 362 ? -6.109 10.852 -2.896 1 95.17 362 SER B N 1
ATOM 9349 C CA . SER B 1 362 ? -5.315 10.997 -1.68 1 95.17 362 SER B CA 1
ATOM 9350 C C . SER B 1 362 ? -4.046 11.801 -1.941 1 95.17 362 SER B C 1
ATOM 9352 O O . SER B 1 362 ? -3.691 12.682 -1.155 1 95.17 362 SER B O 1
ATOM 9354 N N . LYS B 1 363 ? -3.352 11.522 -3.046 1 92.92 363 LYS B N 1
ATOM 9355 C CA . LYS B 1 363 ? -2.137 12.25 -3.4 1 92.92 363 LYS B CA 1
ATOM 9356 C C . LYS B 1 363 ? -2.451 13.697 -3.768 1 92.92 363 LYS B C 1
ATOM 9358 O O . LYS B 1 363 ? -1.725 14.614 -3.38 1 92.92 363 LYS B O 1
ATOM 9363 N N . TRP B 1 364 ? -3.484 13.832 -4.551 1 94.42 364 TRP B N 1
ATOM 9364 C CA . TRP B 1 364 ? -3.909 15.175 -4.934 1 94.42 364 TRP B CA 1
ATOM 9365 C C . TRP B 1 364 ? -4.196 16.027 -3.703 1 94.42 364 TRP B C 1
ATOM 9367 O O . TRP B 1 364 ? -3.753 17.175 -3.618 1 94.42 364 TRP B O 1
ATOM 9377 N N . LYS B 1 365 ? -4.951 15.478 -2.772 1 94.05 365 LYS B N 1
ATOM 9378 C CA . LYS B 1 365 ? -5.35 16.193 -1.563 1 94.05 365 LYS B CA 1
ATOM 9379 C C . LYS B 1 365 ? -4.135 16.567 -0.719 1 94.05 365 LYS B C 1
ATOM 9381 O O . LYS B 1 365 ? -4.068 17.67 -0.172 1 94.05 365 LYS B O 1
ATOM 9386 N N . ARG B 1 366 ? -3.168 15.746 -0.642 1 91.34 366 ARG B N 1
ATOM 9387 C CA . ARG B 1 366 ? -1.977 15.989 0.166 1 91.34 366 ARG B CA 1
ATOM 9388 C C . ARG B 1 366 ? -1.172 17.161 -0.385 1 91.34 366 ARG B C 1
ATOM 9390 O O . ARG B 1 366 ? -0.455 17.833 0.359 1 91.34 366 ARG B O 1
ATOM 9397 N N . GLN B 1 367 ? -1.293 17.371 -1.635 1 90.45 367 GLN B N 1
ATOM 9398 C CA . GLN B 1 367 ? -0.551 18.455 -2.27 1 90.45 367 GLN B CA 1
ATOM 9399 C C . GLN B 1 367 ? -1.284 19.785 -2.119 1 90.45 367 GLN B C 1
ATOM 9401 O O . GLN B 1 367 ? -0.812 20.817 -2.601 1 90.45 367 GLN B O 1
ATOM 9406 N N . HIS B 1 368 ? -2.446 19.738 -1.437 1 90.05 368 HIS B N 1
ATOM 9407 C CA . HIS B 1 368 ? -3.223 20.93 -1.118 1 90.05 368 HIS B CA 1
ATOM 9408 C C . HIS B 1 368 ? -3.466 21.044 0.383 1 90.05 368 HIS B C 1
ATOM 9410 O O . HIS B 1 368 ? -4.604 20.927 0.843 1 90.05 368 HIS B O 1
ATOM 9416 N N . PRO B 1 369 ? -2.464 21.366 1.118 1 89.23 369 PRO B N 1
ATOM 9417 C CA . PRO B 1 369 ? -2.564 21.351 2.58 1 89.23 369 PRO B CA 1
ATOM 9418 C C . PRO B 1 369 ? -3.607 22.332 3.11 1 89.23 369 PRO B C 1
ATOM 9420 O O . PRO B 1 369 ? -4.229 22.078 4.145 1 89.23 369 PRO B O 1
ATOM 9423 N N . GLU B 1 370 ? -3.799 23.454 2.453 1 89.12 370 GLU B N 1
ATOM 9424 C CA . GLU B 1 370 ? -4.792 24.425 2.903 1 89.12 370 GLU B CA 1
ATOM 9425 C C . GLU B 1 370 ? -6.197 23.83 2.874 1 89.12 370 GLU B C 1
ATOM 9427 O O . GLU B 1 370 ? -7.011 24.105 3.759 1 89.12 370 GLU B O 1
ATOM 9432 N N . ILE B 1 371 ? -6.399 23.046 1.873 1 91.33 371 ILE B N 1
ATOM 9433 C CA . ILE B 1 371 ? -7.697 22.391 1.757 1 91.33 371 ILE B CA 1
ATOM 9434 C C . ILE B 1 371 ? -7.853 21.352 2.865 1 91.33 371 ILE B C 1
ATOM 9436 O O . ILE B 1 371 ? -8.929 21.217 3.451 1 91.33 371 ILE B O 1
ATOM 9440 N N . VAL B 1 372 ? -6.801 20.649 3.137 1 91.14 372 VAL B N 1
ATOM 9441 C CA . VAL B 1 372 ? -6.823 19.637 4.188 1 91.14 372 VAL B CA 1
ATOM 9442 C C . VAL B 1 372 ? -7.145 20.291 5.529 1 91.14 372 VAL B C 1
ATOM 9444 O O . VAL B 1 372 ? -7.965 19.78 6.296 1 91.14 372 VAL B O 1
ATOM 9447 N N . ARG B 1 373 ? -6.533 21.419 5.802 1 90.57 373 ARG B N 1
ATOM 9448 C CA . ARG B 1 373 ? -6.755 22.127 7.058 1 90.57 373 ARG B CA 1
ATOM 9449 C C . ARG B 1 373 ? -8.196 22.617 7.163 1 90.57 373 ARG B C 1
ATOM 9451 O O . ARG B 1 373 ? -8.801 22.555 8.235 1 90.57 373 ARG B O 1
ATOM 9458 N N . LEU B 1 374 ? -8.707 23.077 6.074 1 90.78 374 LEU B N 1
ATOM 9459 C CA . LEU B 1 374 ? -10.066 23.606 6.077 1 90.78 374 LEU B CA 1
ATOM 9460 C C . LEU B 1 374 ? -11.085 22.488 6.267 1 90.78 374 LEU B C 1
ATOM 9462 O O . LEU B 1 374 ? -12.091 22.669 6.956 1 90.78 374 LEU B O 1
ATOM 9466 N N . LEU B 1 375 ? -10.821 21.369 5.703 1 89.99 375 LEU B N 1
ATOM 9467 C CA . LEU B 1 375 ? -11.736 20.236 5.79 1 89.99 375 LEU B CA 1
ATOM 9468 C C . LEU B 1 375 ? -11.761 19.665 7.204 1 89.99 375 LEU B C 1
ATOM 9470 O O . LEU B 1 375 ? -12.788 19.149 7.651 1 89.99 375 LEU B O 1
ATOM 9474 N N . GLN B 1 376 ? -10.636 19.801 7.844 1 84.25 376 GLN B N 1
ATOM 9475 C CA . GLN B 1 376 ? -10.56 19.166 9.155 1 84.25 376 GLN B CA 1
ATOM 9476 C C . GLN B 1 376 ? -10.921 20.149 10.265 1 84.25 376 GLN B C 1
ATOM 9478 O O . GLN B 1 376 ? -11.225 19.741 11.388 1 84.25 376 GLN B O 1
ATOM 9483 N N . ASN B 1 377 ? -10.887 21.431 9.92 1 84.12 377 ASN B N 1
ATOM 9484 C CA . ASN B 1 377 ? -11.297 22.475 10.853 1 84.12 377 ASN B CA 1
ATOM 9485 C C . ASN B 1 377 ? -12.369 23.377 10.249 1 84.12 377 ASN B C 1
ATOM 9487 O O . ASN B 1 377 ? -12.152 24.578 10.08 1 84.12 377 ASN B O 1
ATOM 9491 N N . VAL B 1 378 ? -13.541 22.762 10.139 1 87.76 378 VAL B N 1
ATOM 9492 C CA . VAL B 1 378 ? -14.596 23.438 9.392 1 87.76 378 VAL B CA 1
ATOM 9493 C C . VAL B 1 378 ? -15.171 24.58 10.227 1 87.76 378 VAL B C 1
ATOM 9495 O O . VAL B 1 378 ? -15.732 25.534 9.683 1 87.76 378 VAL B O 1
ATOM 9498 N N . HIS B 1 379 ? -15.15 24.312 11.544 1 85.49 379 HIS B N 1
ATOM 9499 C CA . HIS B 1 379 ? -15.72 25.322 12.428 1 85.49 379 HIS B CA 1
ATOM 9500 C C . HIS B 1 379 ? -15.133 25.22 13.832 1 85.49 379 HIS B C 1
ATOM 9502 O O . HIS B 1 379 ? -15.034 24.124 14.39 1 85.49 379 HIS B O 1
ATOM 9508 N N . HIS B 1 380 ? -14.709 26.308 14.331 1 87.4 380 HIS B N 1
ATOM 9509 C CA . HIS B 1 380 ? -14.291 26.362 15.727 1 87.4 380 HIS B CA 1
ATOM 9510 C C . HIS B 1 380 ? -15.461 26.72 16.638 1 87.4 380 HIS B C 1
ATOM 9512 O O . HIS B 1 380 ? -16.243 27.621 16.327 1 87.4 380 HIS B O 1
ATOM 9518 N N . PRO B 1 381 ? -15.603 26.085 17.733 1 87.55 381 PRO B N 1
ATOM 9519 C CA . PRO B 1 381 ? -16.779 26.246 18.591 1 87.55 381 PRO B CA 1
ATOM 9520 C C . PRO B 1 381 ? -16.958 27.681 19.083 1 87.55 381 PRO B C 1
ATOM 9522 O O . PRO B 1 381 ? -18.085 28.116 19.333 1 87.55 381 PRO B O 1
ATOM 9525 N N . ASN B 1 382 ? -15.859 28.45 19.195 1 87.42 382 ASN B N 1
ATOM 9526 C CA . ASN B 1 382 ? -15.958 29.78 19.785 1 87.42 382 ASN B CA 1
ATOM 9527 C C . ASN B 1 382 ? -15.658 30.871 18.761 1 87.42 382 ASN B C 1
ATOM 9529 O O . ASN B 1 382 ? -15.426 32.025 19.126 1 87.42 382 ASN B O 1
ATOM 9533 N N . SER B 1 383 ? -15.591 30.561 17.49 1 84.19 383 SER B N 1
ATOM 9534 C CA . SER B 1 383 ? -15.249 31.527 16.451 1 84.19 383 SER B CA 1
ATOM 9535 C C . SER B 1 383 ? -16.22 32.702 16.447 1 84.19 383 SER B C 1
ATOM 9537 O O . SER B 1 383 ? -15.821 33.844 16.209 1 84.19 383 SER B O 1
ATOM 9539 N N . HIS B 1 384 ? -17.562 32.416 16.783 1 86.69 384 HIS B N 1
ATOM 9540 C CA . HIS B 1 384 ? -18.583 33.456 16.766 1 86.69 384 HIS B CA 1
ATOM 9541 C C . HIS B 1 384 ? -19.285 33.562 18.116 1 86.69 384 HIS B C 1
ATOM 9543 O O . HIS B 1 384 ? -20.468 33.903 18.18 1 86.69 384 HIS B O 1
ATOM 9549 N N . ALA B 1 385 ? -18.554 33.193 19.049 1 90.06 385 ALA B N 1
ATOM 9550 C CA . ALA B 1 385 ? -19.098 33.352 20.396 1 90.06 385 ALA B CA 1
ATOM 9551 C C . ALA B 1 385 ? -19.159 34.824 20.792 1 90.06 385 ALA B C 1
ATOM 9553 O O . ALA B 1 385 ? -18.224 35.584 20.527 1 90.06 385 ALA B O 1
ATOM 9554 N N . PRO B 1 386 ? -20.298 35.248 21.293 1 91.27 386 PRO B N 1
ATOM 9555 C CA . PRO B 1 386 ? -20.361 36.63 21.775 1 91.27 386 PRO B CA 1
ATOM 9556 C C . PRO B 1 386 ? -19.402 36.895 22.934 1 91.27 386 PRO B C 1
ATOM 9558 O O . PRO B 1 386 ? -19.213 36.031 23.794 1 91.27 386 PRO B O 1
ATOM 9561 N N . MET B 1 387 ? -18.895 38.067 23.027 1 92.79 387 MET B N 1
ATOM 9562 C CA . MET B 1 387 ? -17.919 38.419 24.054 1 92.79 387 MET B CA 1
ATOM 9563 C C . MET B 1 387 ? -18.6 38.637 25.401 1 92.79 387 MET B C 1
ATOM 9565 O O . MET B 1 387 ? -17.943 38.62 26.443 1 92.79 387 MET B O 1
ATOM 9569 N N . ASP B 1 388 ? -19.895 38.76 25.384 1 93.37 388 ASP B N 1
ATOM 9570 C CA . ASP B 1 388 ? -20.616 39.031 26.624 1 93.37 388 ASP B CA 1
ATOM 9571 C C . ASP B 1 388 ? -20.776 37.76 27.455 1 93.37 388 ASP B C 1
ATOM 9573 O O . ASP B 1 388 ? -21.313 37.8 28.563 1 93.37 388 ASP B O 1
ATOM 9577 N N . LEU B 1 389 ? -20.274 36.67 26.987 1 93.75 389 LEU B N 1
ATOM 9578 C CA . LEU B 1 389 ? -20.305 35.429 27.754 1 93.75 389 LEU B CA 1
ATOM 9579 C C . LEU B 1 389 ? -19.49 35.561 29.036 1 93.75 389 LEU B C 1
ATOM 9581 O O . LEU B 1 389 ? -19.655 34.769 29.966 1 93.75 389 LEU B O 1
ATOM 9585 N N . VAL B 1 390 ? -18.645 36.508 29.102 1 95.2 390 VAL B N 1
ATOM 9586 C CA . VAL B 1 390 ? -17.828 36.749 30.287 1 95.2 390 VAL B CA 1
ATOM 9587 C C . VAL B 1 390 ? -18.71 37.244 31.431 1 95.2 390 VAL B C 1
ATOM 9589 O O . VAL B 1 390 ? -18.308 37.203 32.596 1 95.2 390 VAL B O 1
ATOM 9592 N N . LEU B 1 391 ? -19.942 37.731 31.092 1 94.98 391 LEU B N 1
ATOM 9593 C CA . LEU B 1 391 ? -20.891 38.182 32.104 1 94.98 391 LEU B CA 1
ATOM 9594 C C . LEU B 1 391 ? -21.669 37.006 32.683 1 94.98 391 LEU B C 1
ATOM 9596 O O . LEU B 1 391 ? -22.454 37.176 33.619 1 94.98 391 LEU B O 1
ATOM 9600 N N . THR B 1 392 ? -21.384 35.867 32.112 1 91.27 392 THR B N 1
ATOM 9601 C CA . THR B 1 392 ? -22.038 34.646 32.569 1 91.27 392 THR B CA 1
ATOM 9602 C C . THR B 1 392 ? -21.033 33.713 33.238 1 91.27 392 THR B C 1
ATOM 9604 O O . THR B 1 392 ? -19.845 34.032 33.327 1 91.27 392 THR B O 1
ATOM 9607 N N . ASP B 1 393 ? -21.436 32.548 33.686 1 89.29 393 ASP B N 1
ATOM 9608 C CA . ASP B 1 393 ? -20.569 31.57 34.334 1 89.29 393 ASP B CA 1
ATOM 9609 C C . ASP B 1 393 ? -19.945 30.625 33.309 1 89.29 393 ASP B C 1
ATOM 9611 O O . ASP B 1 393 ? -19.321 29.627 33.676 1 89.29 393 ASP B O 1
ATOM 9615 N N . ARG B 1 394 ? -20.006 31.076 32.039 1 91.66 394 ARG B N 1
ATOM 9616 C CA . ARG B 1 394 ? -19.487 30.201 30.993 1 91.66 394 ARG B CA 1
ATOM 9617 C C . ARG B 1 394 ? -18.034 30.534 30.671 1 91.66 394 ARG B C 1
ATOM 9619 O O . ARG B 1 394 ? -17.262 29.656 30.28 1 91.66 394 ARG B O 1
ATOM 9626 N N . GLN B 1 395 ? -17.782 31.798 30.649 1 95.07 395 GLN B N 1
ATOM 9627 C CA . GLN B 1 395 ? -16.424 32.264 30.39 1 95.07 395 GLN B CA 1
ATOM 9628 C C . GLN B 1 395 ? -15.963 33.241 31.468 1 95.07 395 GLN B C 1
ATOM 9630 O O . GLN B 1 395 ? -16.783 33.923 32.086 1 95.07 395 GLN B O 1
ATOM 9635 N N . PHE B 1 396 ? -14.719 33.235 31.747 1 96.55 396 PHE B N 1
ATOM 9636 C CA . PHE B 1 396 ? -14.144 34.068 32.796 1 96.55 396 PHE B CA 1
ATOM 9637 C C . PHE B 1 396 ? -12.913 34.808 32.286 1 96.55 396 PHE B C 1
ATOM 9639 O O . PHE B 1 396 ? -12.288 34.385 31.311 1 96.55 396 PHE B O 1
ATOM 9646 N N . LEU B 1 397 ? -12.679 35.906 32.891 1 96.95 397 LEU B N 1
ATOM 9647 C CA . LEU B 1 397 ? -11.369 36.527 32.734 1 96.95 397 LEU B CA 1
ATOM 9648 C C . LEU B 1 397 ? -10.363 35.93 33.713 1 96.95 397 LEU B C 1
ATOM 9650 O O . LEU B 1 397 ? -10.639 35.833 34.911 1 96.95 397 LEU B O 1
ATOM 9654 N N . VAL B 1 398 ? -9.358 35.512 33.211 1 96.97 398 VAL B N 1
ATOM 9655 C CA . VAL B 1 398 ? -8.316 34.93 34.051 1 96.97 398 VAL B CA 1
ATOM 9656 C C . VAL B 1 398 ? -7.005 35.685 33.845 1 96.97 398 VAL B C 1
ATOM 9658 O O . VAL B 1 398 ? -6.611 35.961 32.709 1 96.97 398 VAL B O 1
ATOM 9661 N N . ALA B 1 399 ? -6.342 35.948 34.878 1 95.65 399 ALA B N 1
ATOM 9662 C CA . ALA B 1 399 ? -5.081 36.681 34.798 1 95.65 399 ALA B CA 1
ATOM 9663 C C . ALA B 1 399 ? -4.023 35.873 34.051 1 95.65 399 ALA B C 1
ATOM 9665 O O . ALA B 1 399 ? -3.921 34.657 34.23 1 95.65 399 ALA B O 1
ATOM 9666 N N . ASP B 1 400 ? -3.316 36.527 33.203 1 94.16 400 ASP B N 1
ATOM 9667 C CA . ASP B 1 400 ? -2.285 35.866 32.409 1 94.16 400 ASP B CA 1
ATOM 9668 C C . ASP B 1 400 ? -1.09 35.474 33.276 1 94.16 400 ASP B C 1
ATOM 9670 O O . ASP B 1 400 ? -0.412 34.484 32.995 1 94.16 400 ASP B O 1
ATOM 9674 N N . VAL B 1 401 ? -0.78 36.291 34.202 1 88.55 401 VAL B N 1
ATOM 9675 C CA . VAL B 1 401 ? 0.383 36.051 35.049 1 88.55 401 VAL B CA 1
ATOM 9676 C C . VAL B 1 401 ? -0.007 35.152 36.22 1 88.55 401 VAL B C 1
ATOM 9678 O O . VAL B 1 401 ? -0.948 35.455 36.958 1 88.55 401 VAL B O 1
ATOM 9681 N N . TYR B 1 402 ? 0.631 34.11 36.329 1 85.8 402 TYR B N 1
ATOM 9682 C CA . TYR B 1 402 ? 0.421 33.176 37.429 1 85.8 402 TYR B CA 1
ATOM 9683 C C . TYR B 1 402 ? 1.738 32.843 38.121 1 85.8 402 TYR B C 1
ATOM 9685 O O . TYR B 1 402 ? 2.815 33.116 37.585 1 85.8 402 TYR B O 1
ATOM 9693 N N . ILE B 1 403 ? 1.636 32.303 39.251 1 80.53 403 ILE B N 1
ATOM 9694 C CA . ILE B 1 403 ? 2.823 31.922 40.01 1 80.53 403 ILE B CA 1
ATOM 9695 C C . ILE B 1 403 ? 3.631 30.894 39.222 1 80.53 403 ILE B C 1
ATOM 9697 O O . ILE B 1 403 ? 3.089 29.883 38.769 1 80.53 403 ILE B O 1
ATOM 9701 N N . GLY B 1 404 ? 4.838 31.201 38.955 1 82.31 404 GLY B N 1
ATOM 9702 C CA . GLY B 1 404 ? 5.694 30.252 38.261 1 82.31 404 GLY B CA 1
ATOM 9703 C C . GLY B 1 404 ? 5.897 30.592 36.797 1 82.31 404 GLY B C 1
ATOM 9704 O O . GLY B 1 404 ? 6.686 29.942 36.107 1 82.31 404 GLY B O 1
ATOM 9705 N N . LEU B 1 405 ? 5.216 31.575 36.272 1 86.96 405 LEU B N 1
ATOM 9706 C CA . LEU B 1 405 ? 5.331 31.952 34.868 1 86.96 405 LEU B CA 1
ATOM 9707 C C . LEU B 1 405 ? 6.734 32.462 34.555 1 86.96 405 LEU B C 1
ATOM 9709 O O . LEU B 1 405 ? 7.328 32.078 33.545 1 86.96 405 LEU B O 1
ATOM 9713 N N . ASP B 1 406 ? 7.244 33.32 35.413 1 87.35 406 ASP B N 1
ATOM 9714 C CA . ASP B 1 406 ? 8.517 33.991 35.167 1 87.35 406 ASP B CA 1
ATOM 9715 C C . ASP B 1 406 ? 9.693 33.076 35.5 1 87.35 406 ASP B C 1
ATOM 9717 O O . ASP B 1 406 ? 10.214 33.107 36.617 1 87.35 406 ASP B O 1
ATOM 9721 N N . VAL B 1 407 ? 10.217 32.427 34.611 1 83.72 407 VAL B N 1
ATOM 9722 C CA . VAL B 1 407 ? 11.292 31.467 34.841 1 83.72 407 VAL B CA 1
ATOM 9723 C C . VAL B 1 407 ? 12.644 32.167 34.724 1 83.72 407 VAL B C 1
ATOM 9725 O O . VAL B 1 407 ? 13.654 31.667 35.224 1 83.72 407 VAL B O 1
ATOM 9728 N N . MET B 1 408 ? 12.624 33.442 34.166 1 84.82 408 MET B N 1
ATOM 9729 C CA . MET B 1 408 ? 13.874 34.169 33.961 1 84.82 408 MET B CA 1
ATOM 9730 C C . MET B 1 408 ? 14.042 35.268 35.005 1 84.82 408 MET B C 1
ATOM 9732 O O . MET B 1 408 ? 15.052 35.974 35.011 1 84.82 408 MET B O 1
ATOM 9736 N N . SER B 1 409 ? 13.082 35.487 35.821 1 82.41 409 SER B N 1
ATOM 9737 C CA . SER B 1 409 ? 13.086 36.492 36.879 1 82.41 409 SER B CA 1
ATOM 9738 C C . SER B 1 409 ? 13.255 37.896 36.308 1 82.41 409 SER B C 1
ATOM 9740 O O . SER B 1 409 ? 13.974 38.72 36.877 1 82.41 409 SER B O 1
ATOM 9742 N N . SER B 1 410 ? 12.732 38.125 35.154 1 87.88 410 SER B N 1
ATOM 9743 C CA . SER B 1 410 ? 12.862 39.415 34.484 1 87.88 410 SER B CA 1
ATOM 9744 C C . SER B 1 410 ? 11.791 40.393 34.954 1 87.88 410 SER B C 1
ATOM 9746 O O . SER B 1 410 ? 11.904 41.6 34.732 1 87.88 410 SER B O 1
ATOM 9748 N N . GLN B 1 411 ? 10.814 39.934 35.644 1 87.3 411 GLN B N 1
ATOM 9749 C CA . GLN B 1 411 ? 9.733 40.774 36.15 1 87.3 411 GLN B CA 1
ATOM 9750 C C . GLN B 1 411 ? 10.271 41.871 37.064 1 87.3 411 GLN B C 1
ATOM 9752 O O . GLN B 1 411 ? 9.746 42.986 37.079 1 87.3 411 GLN B O 1
ATOM 9757 N N . MET B 1 412 ? 11.238 41.583 37.761 1 84.73 412 MET B N 1
ATOM 9758 C CA . MET B 1 412 ? 11.789 42.524 38.733 1 84.73 412 MET B CA 1
ATOM 9759 C C . MET B 1 412 ? 12.568 43.634 38.034 1 84.73 412 MET B C 1
ATOM 9761 O O . MET B 1 412 ? 12.583 44.775 38.499 1 84.73 412 MET B O 1
ATOM 9765 N N . ASP B 1 413 ? 13.066 43.318 36.899 1 84.53 413 ASP B N 1
ATOM 9766 C CA . ASP B 1 413 ? 13.938 44.259 36.202 1 84.53 413 ASP B CA 1
ATOM 9767 C C . ASP B 1 413 ? 13.147 45.111 35.212 1 84.53 413 ASP B C 1
ATOM 9769 O O . ASP B 1 413 ? 13.216 46.341 35.25 1 84.53 413 ASP B O 1
ATOM 9773 N N . VAL B 1 414 ? 12.385 44.404 34.387 1 89.01 414 VAL B N 1
ATOM 9774 C CA . VAL B 1 414 ? 11.735 45.137 33.306 1 89.01 414 VAL B CA 1
ATOM 9775 C C . VAL B 1 414 ? 10.219 45.002 33.429 1 89.01 414 VAL B C 1
ATOM 9777 O O . VAL B 1 414 ? 9.481 45.355 32.505 1 89.01 414 VAL B O 1
ATOM 9780 N N . ARG B 1 415 ? 9.697 44.374 34.456 1 91.29 415 ARG B N 1
ATOM 9781 C CA . ARG B 1 415 ? 8.288 44.286 34.825 1 91.29 415 ARG B CA 1
ATOM 9782 C C . ARG B 1 415 ? 7.528 43.373 33.869 1 91.29 415 ARG B C 1
ATOM 9784 O O . ARG B 1 415 ? 6.309 43.494 33.725 1 91.29 415 ARG B O 1
ATOM 9791 N N . VAL B 1 416 ? 8.236 42.59 33.129 1 94.53 416 VAL B N 1
ATOM 9792 C CA . VAL B 1 416 ? 7.618 41.618 32.234 1 94.53 416 VAL B CA 1
ATOM 9793 C C . VAL B 1 416 ? 8.292 40.258 32.403 1 94.53 416 VAL B C 1
ATOM 9795 O O . VAL B 1 416 ? 9.521 40.169 32.447 1 94.53 416 VAL B O 1
ATOM 9798 N N . PRO B 1 417 ? 7.473 39.216 32.517 1 92.96 417 PRO B N 1
ATOM 9799 C CA . PRO B 1 417 ? 8.073 37.886 32.656 1 92.96 417 PRO B CA 1
ATOM 9800 C C . PRO B 1 417 ? 8.779 37.421 31.385 1 92.96 417 PRO B C 1
ATOM 9802 O O . PRO B 1 417 ? 8.31 37.697 30.277 1 92.96 417 PRO B O 1
ATOM 9805 N N . ASN B 1 418 ? 9.924 36.73 31.533 1 91.89 418 ASN B N 1
ATOM 9806 C CA . ASN B 1 418 ? 10.618 35.956 30.509 1 91.89 418 ASN B CA 1
ATOM 9807 C C . ASN B 1 418 ? 11.14 36.849 29.388 1 91.89 418 ASN B C 1
ATOM 9809 O O . ASN B 1 418 ? 11.072 36.483 28.214 1 91.89 418 ASN B O 1
ATOM 9813 N N . PHE B 1 419 ? 11.532 38.059 29.734 1 94.01 419 PHE B N 1
ATOM 9814 C CA . PHE B 1 419 ? 12.202 38.951 28.796 1 94.01 419 PHE B CA 1
ATOM 9815 C C . PHE B 1 419 ? 13.624 38.479 28.521 1 94.01 419 PHE B C 1
ATOM 9817 O O . PHE B 1 419 ? 14.396 38.24 29.453 1 94.01 419 PHE B O 1
ATOM 9824 N N . ARG B 1 420 ? 13.966 38.35 27.224 1 91.24 420 ARG B N 1
ATOM 9825 C CA . ARG B 1 420 ? 15.287 37.849 26.858 1 91.24 420 ARG B CA 1
ATOM 9826 C C . ARG B 1 420 ? 15.674 38.302 25.454 1 91.24 420 ARG B C 1
ATOM 9828 O O . ARG B 1 420 ? 14.807 38.595 24.628 1 91.24 420 ARG B O 1
ATOM 9835 N N . LYS B 1 421 ? 16.862 38.366 25.228 1 92.06 421 LYS B N 1
ATOM 9836 C CA . LYS B 1 421 ? 17.406 38.732 23.923 1 92.06 421 LYS B CA 1
ATOM 9837 C C . LYS B 1 421 ? 17.991 37.516 23.211 1 92.06 421 LYS B C 1
ATOM 9839 O O . LYS B 1 421 ? 18.643 36.678 23.837 1 92.06 421 LYS B O 1
ATOM 9844 N N . LEU B 1 422 ? 17.655 37.431 21.984 1 90.96 422 LEU B N 1
ATOM 9845 C CA . LEU B 1 422 ? 18.29 36.397 21.174 1 90.96 422 LEU B CA 1
ATOM 9846 C C . LEU B 1 422 ? 19.806 36.564 21.17 1 90.96 422 LEU B C 1
ATOM 9848 O O . LEU B 1 422 ? 20.313 37.667 20.953 1 90.96 422 LEU B O 1
ATOM 9852 N N . ASN B 1 423 ? 20.455 35.485 21.382 1 85.74 423 ASN B N 1
ATOM 9853 C CA . ASN B 1 423 ? 21.908 35.509 21.512 1 85.74 423 ASN B CA 1
ATOM 9854 C C . ASN B 1 423 ? 22.594 35.454 20.15 1 85.74 423 ASN B C 1
ATOM 9856 O O . ASN B 1 423 ? 23.371 34.538 19.878 1 85.74 423 ASN B O 1
ATOM 9860 N N . LEU B 1 424 ? 22.29 36.375 19.321 1 85.82 424 LEU B N 1
ATOM 9861 C CA . LEU B 1 424 ? 22.932 36.503 18.017 1 85.82 424 LEU B CA 1
ATOM 9862 C C . LEU B 1 424 ? 23.479 37.913 17.817 1 85.82 424 LEU B C 1
ATOM 9864 O O . LEU B 1 424 ? 22.77 38.896 18.045 1 85.82 424 LEU B O 1
ATOM 9868 N N . LYS B 1 425 ? 24.669 37.981 17.477 1 78.55 425 LYS B N 1
ATOM 9869 C CA . LYS B 1 425 ? 25.33 39.273 17.321 1 78.55 425 LYS B CA 1
ATOM 9870 C C . LYS B 1 425 ? 24.748 40.049 16.142 1 78.55 425 LYS B C 1
ATOM 9872 O O . LYS B 1 425 ? 24.446 39.467 15.098 1 78.55 425 LYS B O 1
ATOM 9877 N N . GLY B 1 426 ? 24.55 41.248 16.356 1 74.65 426 GLY B N 1
ATOM 9878 C CA . GLY B 1 426 ? 24.215 42.142 15.258 1 74.65 426 GLY B CA 1
ATOM 9879 C C . GLY B 1 426 ? 22.725 42.39 15.124 1 74.65 426 GLY B C 1
ATOM 9880 O O . GLY B 1 426 ? 22.302 43.267 14.367 1 74.65 426 GLY B O 1
ATOM 9881 N N . PHE B 1 427 ? 21.925 41.606 15.865 1 78.8 427 PHE B N 1
ATOM 9882 C CA . PHE B 1 427 ? 20.496 41.878 15.758 1 78.8 427 PHE B CA 1
ATOM 9883 C C . PHE B 1 427 ? 19.855 41.956 17.138 1 78.8 427 PHE B C 1
ATOM 9885 O O . PHE B 1 427 ? 20.208 41.189 18.036 1 78.8 427 PHE B O 1
ATOM 9892 N N . SER B 1 428 ? 19.014 42.86 17.177 1 89.85 428 SER B N 1
ATOM 9893 C CA . SER B 1 428 ? 18.341 43.11 18.448 1 89.85 428 SER B CA 1
ATOM 9894 C C . SER B 1 428 ? 16.919 42.559 18.438 1 89.85 428 SER B C 1
ATOM 9896 O O . SER B 1 428 ? 15.97 43.283 18.129 1 89.85 428 SER B O 1
ATOM 9898 N N . VAL B 1 429 ? 16.804 41.28 18.629 1 93.33 429 VAL B N 1
ATOM 9899 C CA . VAL B 1 429 ? 15.52 40.59 18.686 1 93.33 429 VAL B CA 1
ATOM 9900 C C . VAL B 1 429 ? 15.268 40.082 20.104 1 93.33 429 VAL B C 1
ATOM 9902 O O . VAL B 1 429 ? 16.16 39.505 20.731 1 93.33 429 VAL B O 1
ATOM 9905 N N . TYR B 1 430 ? 14.127 40.328 20.562 1 93.83 430 TYR B N 1
ATOM 9906 C CA . TYR B 1 430 ? 13.807 40.023 21.952 1 93.83 430 TYR B CA 1
ATOM 9907 C C . TYR B 1 430 ? 12.513 39.223 22.051 1 93.83 430 TYR B C 1
ATOM 9909 O O . TYR B 1 430 ? 11.692 39.244 21.131 1 93.83 430 TYR B O 1
ATOM 9917 N N . GLY B 1 431 ? 12.406 38.429 23.106 1 94.26 431 GLY B N 1
ATOM 9918 C CA . GLY B 1 431 ? 11.184 37.72 23.451 1 94.26 431 GLY B CA 1
ATOM 9919 C C . GLY B 1 431 ? 10.722 37.982 24.872 1 94.26 431 GLY B C 1
ATOM 9920 O O . GLY B 1 431 ? 11.542 38.19 25.768 1 94.26 431 GLY B O 1
ATOM 9921 N N . MET B 1 432 ? 9.432 37.948 25.06 1 94.77 432 MET B N 1
ATOM 9922 C CA . MET B 1 432 ? 8.907 38.154 26.407 1 94.77 432 MET B CA 1
ATOM 9923 C C . MET B 1 432 ? 7.468 37.661 26.512 1 94.77 432 MET B C 1
ATOM 9925 O O . MET B 1 432 ? 6.885 37.218 25.52 1 94.77 432 MET B O 1
ATOM 9929 N N . ALA B 1 433 ? 6.903 37.658 27.696 1 95.26 433 ALA B N 1
ATOM 9930 C CA . ALA B 1 433 ? 5.494 37.353 27.932 1 95.26 433 ALA B CA 1
ATOM 9931 C C . ALA B 1 433 ? 4.622 38.586 27.713 1 95.26 433 ALA B C 1
ATOM 9933 O O . ALA B 1 433 ? 5.124 39.654 27.355 1 95.26 433 AL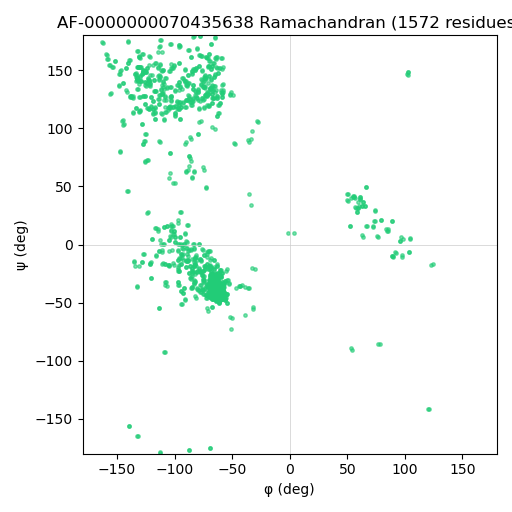A B O 1
ATOM 9934 N N . GLN B 1 434 ? 3.356 38.471 27.877 1 95.67 434 GLN B N 1
ATOM 9935 C CA . GLN B 1 434 ? 2.404 39.56 27.687 1 95.67 434 GLN B CA 1
ATOM 9936 C C . GLN B 1 434 ? 2.673 40.702 28.663 1 95.67 434 GLN B C 1
ATOM 9938 O O . GLN B 1 434 ? 2.637 40.507 29.88 1 95.67 434 GLN B O 1
ATOM 9943 N N . PRO B 1 435 ? 2.964 41.904 28.164 1 95.01 435 PRO B N 1
ATOM 9944 C CA . PRO B 1 435 ? 3.188 43.046 29.054 1 95.01 435 PRO B CA 1
ATOM 9945 C C . PRO B 1 435 ? 1.899 43.792 29.392 1 95.01 435 PRO B C 1
ATOM 9947 O O . PRO B 1 435 ? 0.992 43.872 28.56 1 95.01 435 PRO B O 1
ATOM 9950 N N . ALA B 1 436 ? 1.818 44.287 30.553 1 95.22 436 ALA B N 1
ATOM 9951 C CA . ALA B 1 436 ? 0.82 45.293 30.909 1 95.22 436 ALA B CA 1
ATOM 9952 C C . ALA B 1 436 ? 1.329 46.7 30.61 1 95.22 436 ALA B C 1
ATOM 9954 O O . ALA B 1 436 ? 2.442 46.87 30.106 1 95.22 436 ALA B O 1
ATOM 9955 N N . ARG B 1 437 ? 0.6 47.724 30.92 1 94.27 437 ARG B N 1
ATOM 9956 C CA . ARG B 1 437 ? 0.945 49.094 30.557 1 94.27 437 ARG B CA 1
ATOM 9957 C C . ARG B 1 437 ? 2.307 49.484 31.123 1 94.27 437 ARG B C 1
ATOM 9959 O O . ARG B 1 437 ? 3.12 50.1 30.431 1 94.27 437 ARG B O 1
ATOM 9966 N N . ASP B 1 438 ? 2.547 49.102 32.383 1 93.42 438 ASP B N 1
ATOM 9967 C CA . ASP B 1 438 ? 3.828 49.421 33.006 1 93.42 438 ASP B CA 1
ATOM 9968 C C . ASP B 1 438 ? 4.974 48.685 32.314 1 93.42 438 ASP B C 1
ATOM 9970 O O . ASP B 1 438 ? 6.066 49.235 32.156 1 93.42 438 ASP B O 1
ATOM 9974 N N . GLY B 1 439 ? 4.681 47.454 32.011 1 94.07 439 GLY B N 1
ATOM 9975 C CA . GLY B 1 439 ? 5.68 46.659 31.316 1 94.07 439 GLY B CA 1
ATOM 9976 C C . GLY B 1 439 ? 6.042 47.215 29.952 1 94.07 439 GLY B C 1
ATOM 9977 O O . GLY B 1 439 ? 7.213 47.219 29.568 1 94.07 439 GLY B O 1
ATOM 9978 N N . VAL B 1 440 ? 5.087 47.695 29.176 1 94.92 440 VAL B N 1
ATOM 9979 C CA . VAL B 1 440 ? 5.327 48.263 27.854 1 94.92 440 VAL B CA 1
ATOM 9980 C C . VAL B 1 440 ? 6.202 49.508 27.977 1 94.92 440 VAL B C 1
ATOM 9982 O O . VAL B 1 440 ? 7.127 49.705 27.185 1 94.92 440 VAL B O 1
ATOM 9985 N N . THR B 1 441 ? 5.867 50.307 28.934 1 93.07 441 THR B N 1
ATOM 9986 C CA . THR B 1 441 ? 6.616 51.538 29.165 1 93.07 441 THR B CA 1
ATOM 9987 C C . THR B 1 441 ? 8.056 51.228 29.565 1 93.07 441 THR B C 1
ATOM 9989 O O . THR B 1 441 ? 8.996 51.808 29.018 1 93.07 441 THR B O 1
ATOM 9992 N N . LYS B 1 442 ? 8.134 50.344 30.5 1 93.59 442 LYS B N 1
ATOM 9993 C CA . LYS B 1 442 ? 9.464 50.013 31.001 1 93.59 442 LYS B CA 1
ATOM 9994 C C . LYS B 1 442 ? 10.331 49.407 29.901 1 93.59 442 LYS B C 1
ATOM 9996 O O . LYS B 1 442 ? 11.529 49.685 29.823 1 93.59 442 LYS B O 1
ATOM 10001 N N . ILE B 1 443 ? 9.819 48.545 29.139 1 93.97 443 ILE B N 1
ATOM 10002 C CA . ILE B 1 443 ? 10.562 47.871 28.08 1 93.97 443 ILE B CA 1
ATOM 10003 C C . ILE B 1 443 ? 10.954 48.88 27.002 1 93.97 443 ILE B C 1
ATOM 10005 O O . ILE B 1 443 ? 12.076 48.848 26.491 1 93.97 443 ILE B O 1
ATOM 10009 N N . SER B 1 444 ? 10.007 49.7 26.574 1 92.74 444 SER B N 1
ATOM 10010 C CA . SER B 1 444 ? 10.294 50.714 25.564 1 92.74 444 SER B CA 1
ATOM 10011 C C . SER B 1 444 ? 11.419 51.64 26.015 1 92.74 444 SER B C 1
ATOM 10013 O O . SER B 1 444 ? 12.348 51.914 25.253 1 92.74 444 SER B O 1
ATOM 10015 N N . ASN B 1 445 ? 11.309 52.055 27.275 1 91.01 445 ASN B N 1
ATOM 10016 C CA . ASN B 1 445 ? 12.34 52.934 27.818 1 91.01 445 ASN B CA 1
ATOM 10017 C C . ASN B 1 445 ? 13.687 52.223 27.916 1 91.01 445 ASN B C 1
ATOM 10019 O O . ASN B 1 445 ? 14.73 52.822 27.649 1 91.01 445 ASN B O 1
ATOM 10023 N N . TYR B 1 446 ? 13.564 51.056 28.355 1 92.75 446 TYR B N 1
ATOM 10024 C CA . TYR B 1 446 ? 14.776 50.256 28.488 1 92.75 446 TYR B CA 1
ATOM 10025 C C . TYR B 1 446 ? 15.475 50.096 27.143 1 92.75 446 TYR B C 1
ATOM 10027 O O . TYR B 1 446 ? 16.685 50.306 27.037 1 92.75 446 TYR B O 1
ATOM 10035 N N . LEU B 1 447 ? 14.802 49.777 26.073 1 93.08 447 LEU B N 1
ATOM 10036 C CA . LEU B 1 447 ? 15.372 49.475 24.765 1 93.08 447 LEU B CA 1
ATOM 10037 C C . LEU B 1 447 ? 15.828 50.751 24.063 1 93.08 447 LEU B C 1
ATOM 10039 O O . LEU B 1 447 ? 16.791 50.731 23.294 1 93.08 447 LEU B O 1
ATOM 10043 N N . LEU B 1 448 ? 15.147 51.853 24.356 1 91.2 448 LEU B N 1
ATOM 10044 C CA . LEU B 1 448 ? 15.491 53.118 23.717 1 91.2 448 LEU B CA 1
ATOM 10045 C C . LEU B 1 448 ? 16.534 53.874 24.533 1 91.2 448 LEU B C 1
ATOM 10047 O O . LEU B 1 448 ? 16.98 54.952 24.133 1 91.2 448 LEU B O 1
ATOM 10051 N N . SER B 1 449 ? 16.899 53.33 25.644 1 89.81 449 SER B N 1
ATOM 10052 C CA . SER B 1 449 ? 17.922 53.962 26.471 1 89.81 449 SER B CA 1
ATOM 10053 C C . SER B 1 449 ? 19.264 54.011 25.748 1 89.81 449 SER B C 1
ATOM 10055 O O . SER B 1 449 ? 19.507 53.23 24.826 1 89.81 449 SER B O 1
ATOM 10057 N N . LYS B 1 450 ? 20.109 54.868 26.239 1 88.82 450 LYS B N 1
ATOM 10058 C CA . LYS B 1 450 ? 21.442 55.021 25.663 1 88.82 450 LYS B CA 1
ATOM 10059 C C . LYS B 1 450 ? 22.272 53.756 25.855 1 88.82 450 LYS B C 1
ATOM 10061 O O . LYS B 1 450 ? 23.099 53.415 25.006 1 88.82 450 LYS B O 1
ATOM 10066 N N . LYS B 1 451 ? 21.947 53.159 26.897 1 87.98 451 LYS B N 1
ATOM 10067 C CA . LYS B 1 451 ? 22.691 51.943 27.213 1 87.98 451 LYS B CA 1
ATOM 10068 C C . LYS B 1 451 ? 22.432 50.855 26.174 1 87.98 451 LYS B C 1
ATOM 10070 O O . LYS B 1 451 ? 23.36 50.166 25.745 1 87.98 451 LYS B O 1
ATOM 10075 N N . GLN B 1 452 ? 21.188 50.638 25.774 1 88.46 452 GLN B N 1
ATOM 10076 C CA . GLN B 1 452 ? 20.85 49.618 24.787 1 88.46 452 GLN B CA 1
ATOM 10077 C C . GLN B 1 452 ? 21.061 50.135 23.367 1 88.46 452 GLN B C 1
ATOM 10079 O O . GLN B 1 452 ? 21.345 49.357 22.453 1 88.46 452 GLN B O 1
ATOM 10084 N N . GLY B 1 453 ? 20.804 51.493 23.113 1 84.1 453 GLY B N 1
ATOM 10085 C CA . GLY B 1 453 ? 21.238 52.166 21.899 1 84.1 453 GLY B CA 1
ATOM 10086 C C . GLY B 1 453 ? 20.27 51.996 20.744 1 84.1 453 GLY B C 1
ATOM 10087 O O . GLY B 1 453 ? 20.628 52.229 19.588 1 84.1 453 GLY B O 1
ATOM 10088 N N . HIS B 1 454 ? 19.017 51.517 20.971 1 89.95 454 HIS B N 1
ATOM 10089 C CA . HIS B 1 454 ? 18.051 51.392 19.885 1 89.95 454 HIS B CA 1
ATOM 10090 C C . HIS B 1 454 ? 17.317 52.708 19.647 1 89.95 454 HIS B C 1
ATOM 10092 O O . HIS B 1 454 ? 17.136 53.499 20.575 1 89.95 454 HIS B O 1
ATOM 10098 N N . SER B 1 455 ? 16.955 52.973 18.384 1 88.61 455 SER B N 1
ATOM 10099 C CA . SER B 1 455 ? 16.237 54.197 18.044 1 88.61 455 SER B CA 1
ATOM 10100 C C . SER B 1 455 ? 14.767 53.912 17.752 1 88.61 455 SER B C 1
ATOM 10102 O O . SER B 1 455 ? 13.947 54.832 17.715 1 88.61 455 SER B O 1
ATOM 10104 N N . PHE B 1 456 ? 14.497 52.619 17.5 1 91.33 456 PHE B N 1
ATOM 10105 C CA . PHE B 1 456 ? 13.143 52.241 17.115 1 91.33 456 PHE B CA 1
ATOM 10106 C C . PHE B 1 456 ? 12.778 50.876 17.686 1 91.33 456 PHE B C 1
ATOM 10108 O O . PHE B 1 456 ? 13.612 49.969 17.72 1 91.33 456 PHE B O 1
ATOM 10115 N N . VAL B 1 457 ? 11.551 50.697 18.183 1 92.72 457 VAL B N 1
ATOM 10116 C CA . VAL B 1 457 ? 11.096 49.444 18.777 1 92.72 457 VAL B CA 1
ATOM 10117 C C . VAL B 1 457 ? 9.892 48.912 18.004 1 92.72 457 VAL B C 1
ATOM 10119 O O . VAL B 1 457 ? 8.933 49.646 17.754 1 92.72 457 VAL B O 1
ATOM 10122 N N . VAL B 1 458 ? 9.926 47.669 17.548 1 94.44 458 VAL B N 1
ATOM 10123 C CA . VAL B 1 458 ? 8.814 46.988 16.894 1 94.44 458 VAL B CA 1
ATOM 10124 C C . VAL B 1 458 ? 8.23 45.934 17.833 1 94.44 458 VAL B C 1
ATOM 10126 O O . VAL B 1 458 ? 8.916 44.98 18.209 1 94.44 458 VAL B O 1
ATOM 10129 N N . LEU B 1 459 ? 7.043 46.111 18.259 1 95.81 459 LEU B N 1
ATOM 10130 C CA . LEU B 1 459 ? 6.349 45.162 19.122 1 95.81 459 LEU B CA 1
ATOM 10131 C C . LEU B 1 459 ? 5.453 44.237 18.304 1 95.81 459 LEU B C 1
ATOM 10133 O O . LEU B 1 459 ? 4.56 44.702 17.593 1 95.81 459 LEU B O 1
ATOM 10137 N N . VAL B 1 460 ? 5.702 42.957 18.376 1 97.4 460 VAL B N 1
ATOM 10138 C CA . VAL B 1 460 ? 4.926 42.007 17.587 1 97.4 460 VAL B CA 1
ATOM 10139 C C . VAL B 1 460 ? 4.151 41.074 18.515 1 97.4 460 VAL B C 1
ATOM 10141 O O . VAL B 1 460 ? 4.747 40.275 19.241 1 97.4 460 VAL B O 1
ATOM 10144 N N . ASN B 1 461 ? 2.846 41.125 18.538 1 97.7 461 ASN B N 1
ATOM 10145 C CA . ASN B 1 461 ? 1.944 40.283 19.316 1 97.7 461 ASN B CA 1
ATOM 10146 C C . ASN B 1 461 ? 1.647 38.968 18.6 1 97.7 461 ASN B C 1
ATOM 10148 O O . ASN B 1 461 ? 1.066 38.966 17.513 1 97.7 461 ASN B O 1
ATOM 10152 N N . LEU B 1 462 ? 1.922 37.838 19.227 1 96.84 462 LEU B N 1
ATOM 10153 C CA . LEU B 1 462 ? 1.804 36.545 18.563 1 96.84 462 LEU B CA 1
ATOM 10154 C C . LEU B 1 462 ? 0.557 35.803 19.034 1 96.84 462 LEU B C 1
ATOM 10156 O O . LEU B 1 462 ? 0.315 34.665 18.625 1 96.84 462 LEU B O 1
ATOM 10160 N N . ARG B 1 463 ? -0.233 36.343 19.814 1 95.99 463 ARG B N 1
ATOM 10161 C CA . ARG B 1 463 ? -1.363 35.671 20.447 1 95.99 463 ARG B CA 1
ATOM 10162 C C . ARG B 1 463 ? -2.521 35.508 19.469 1 95.99 463 ARG B C 1
ATOM 10164 O O . ARG B 1 463 ? -2.806 36.411 18.68 1 95.99 463 ARG B O 1
ATOM 10171 N N . ASN B 1 464 ? -3.133 34.386 19.47 1 94.29 464 ASN B N 1
ATOM 10172 C CA . ASN B 1 464 ? -4.318 34.161 18.649 1 94.29 464 ASN B CA 1
ATOM 10173 C C . ASN B 1 464 ? -5.581 34.067 19.5 1 94.29 464 ASN B C 1
ATOM 10175 O O . ASN B 1 464 ? -6.568 33.454 19.089 1 94.29 464 ASN B O 1
ATOM 10179 N N . ASP B 1 465 ? -5.459 34.512 20.753 1 94.96 465 ASP B N 1
ATOM 10180 C CA . ASP B 1 465 ? -6.593 34.596 21.668 1 94.96 465 ASP B CA 1
ATOM 10181 C C . ASP B 1 465 ? -6.934 36.05 21.987 1 94.96 465 ASP B C 1
ATOM 10183 O O . ASP B 1 465 ? -6.295 36.97 21.473 1 94.96 465 ASP B O 1
ATOM 10187 N N . VAL B 1 466 ? -7.948 36.189 22.702 1 96.19 466 VAL B N 1
ATOM 10188 C CA . VAL B 1 466 ? -8.417 37.525 23.056 1 96.19 466 VAL B CA 1
ATOM 10189 C C . VAL B 1 466 ? -7.911 37.898 24.448 1 96.19 466 VAL B C 1
ATOM 10191 O O . VAL B 1 466 ? -8.146 37.172 25.416 1 96.19 466 VAL B O 1
ATOM 10194 N N . ALA B 1 467 ? -7.196 39.012 24.527 1 96.85 467 ALA B N 1
ATOM 10195 C CA . ALA B 1 467 ? -6.619 39.467 25.79 1 96.85 467 ALA B CA 1
ATOM 10196 C C . ALA B 1 467 ? -6.896 40.951 26.016 1 96.85 467 ALA B C 1
ATOM 10198 O O . ALA B 1 467 ? -7.055 41.712 25.059 1 96.85 467 ALA B O 1
ATOM 10199 N N . VAL B 1 468 ? -6.953 41.354 27.287 1 97.61 468 VAL B N 1
ATOM 10200 C CA . VAL B 1 468 ? -7.169 42.745 27.67 1 97.61 468 VAL B CA 1
ATOM 10201 C C . VAL B 1 468 ? -6.321 43.081 28.895 1 97.61 468 VAL B C 1
ATOM 10203 O O . VAL B 1 468 ? -5.898 42.186 29.63 1 97.61 468 VAL B O 1
ATOM 10206 N N . GLU B 1 469 ? -5.949 44.273 29.05 1 97.65 469 GLU B N 1
ATOM 10207 C CA . GLU B 1 469 ? -5.276 44.776 30.244 1 97.65 469 GLU B CA 1
ATOM 10208 C C . GLU B 1 469 ? -6.234 45.574 31.123 1 97.65 469 GLU B C 1
ATOM 10210 O O . GLU B 1 469 ? -6.843 46.544 30.666 1 97.65 469 GLU B O 1
ATOM 10215 N N . CYS B 1 470 ? -6.375 45.223 32.353 1 96.97 470 CYS B N 1
ATOM 10216 C CA . CYS B 1 470 ? -7.269 45.866 33.31 1 96.97 470 CYS B CA 1
ATOM 10217 C C . CYS B 1 470 ? -6.503 46.336 34.541 1 96.97 470 CYS B C 1
ATOM 10219 O O . CYS B 1 470 ? -6.001 45.519 35.314 1 96.97 470 CYS B O 1
ATOM 10221 N N . ASP B 1 471 ? -6.479 47.604 34.782 1 96 471 ASP B N 1
ATOM 10222 C CA . ASP B 1 471 ? -5.869 48.221 35.956 1 96 471 ASP B CA 1
ATOM 10223 C C . ASP B 1 471 ? -4.441 47.72 36.16 1 96 471 ASP B C 1
ATOM 10225 O O . ASP B 1 471 ? -4.057 47.357 37.274 1 96 471 ASP B O 1
ATOM 10229 N N . GLY B 1 472 ? -3.752 47.536 35.059 1 93.91 472 GLY B N 1
ATOM 10230 C CA . GLY B 1 472 ? -2.332 47.231 35.123 1 93.91 472 GLY B CA 1
ATOM 10231 C C . GLY B 1 472 ? -2.037 45.745 35.047 1 93.91 472 GLY B C 1
ATOM 10232 O O . GLY B 1 472 ? -0.879 45.331 35.137 1 93.91 472 GLY B O 1
ATOM 10233 N N . LYS B 1 473 ? -3.045 44.955 34.869 1 94.76 473 LYS B N 1
ATOM 10234 C CA . LYS B 1 473 ? -2.877 43.509 34.75 1 94.76 473 LYS B CA 1
ATOM 10235 C C . LYS B 1 473 ? -3.518 42.985 33.468 1 94.76 473 LYS B C 1
ATOM 10237 O O . LYS B 1 473 ? -4.599 43.433 33.08 1 94.76 473 LYS B O 1
ATOM 10242 N N . ALA B 1 474 ? -2.828 42.055 32.834 1 95.95 474 ALA B N 1
ATOM 10243 C CA . ALA B 1 474 ? -3.35 41.474 31.6 1 95.95 474 ALA B CA 1
ATOM 10244 C C . ALA B 1 474 ? -4.246 40.275 31.893 1 95.95 474 ALA B C 1
ATOM 10246 O O . ALA B 1 474 ? -3.945 39.469 32.777 1 95.95 474 ALA B O 1
ATOM 10247 N N . TYR B 1 475 ? -5.328 40.136 31.216 1 96.99 475 TYR B N 1
ATOM 10248 C CA . TYR B 1 475 ? -6.287 39.045 31.356 1 96.99 475 TYR B CA 1
ATOM 10249 C C . TYR B 1 475 ? -6.63 38.443 29.999 1 96.99 475 TYR B C 1
ATOM 10251 O O . TYR B 1 475 ? -6.529 39.117 28.97 1 96.99 475 TYR B O 1
ATOM 10259 N N . SER B 1 476 ? -7.004 37.217 29.96 1 96.89 476 SER B N 1
ATOM 10260 C CA . SER B 1 476 ? -7.517 36.548 28.768 1 96.89 476 SER B CA 1
ATOM 10261 C C . SER B 1 476 ? -8.811 35.799 29.069 1 96.89 476 SER B C 1
ATOM 10263 O O . SER B 1 476 ? -9.093 35.475 30.225 1 96.89 476 SER B O 1
ATOM 10265 N N . VAL B 1 477 ? -9.542 35.492 28.02 1 96.46 477 VAL B N 1
ATOM 10266 C CA . VAL B 1 477 ? -10.831 34.824 28.173 1 96.46 477 VAL B CA 1
ATOM 10267 C C . VAL B 1 477 ? -10.629 33.311 28.197 1 96.46 477 VAL B C 1
ATOM 10269 O O . VAL B 1 477 ? -9.932 32.757 27.343 1 96.46 477 VAL B O 1
ATOM 10272 N N . ARG B 1 478 ? -11.188 32.678 29.21 1 96.3 478 ARG B N 1
ATOM 10273 C CA . ARG B 1 478 ? -11.115 31.226 29.336 1 96.3 478 ARG B CA 1
ATOM 10274 C C . ARG B 1 478 ? -12.504 30.622 29.515 1 96.3 478 ARG B C 1
ATOM 10276 O O . ARG B 1 478 ? -13.412 31.28 30.027 1 96.3 478 ARG B O 1
ATOM 10283 N N . ASP B 1 479 ? -12.626 29.45 29.036 1 94.25 479 ASP B N 1
ATOM 10284 C CA . ASP B 1 479 ? -13.874 28.719 29.234 1 94.25 479 ASP B CA 1
ATOM 10285 C C . ASP B 1 479 ? -13.906 28.049 30.605 1 94.25 479 ASP B C 1
ATOM 10287 O O . ASP B 1 479 ? -12.878 27.577 31.095 1 94.25 479 ASP B O 1
ATOM 10291 N N . THR B 1 480 ? -15.064 27.882 31.17 1 92.75 480 THR B N 1
ATOM 10292 C CA . THR B 1 480 ? -15.24 27.296 32.494 1 92.75 480 THR B CA 1
ATOM 10293 C C . THR B 1 480 ? -14.738 25.856 32.519 1 92.75 480 THR B C 1
ATOM 10295 O O . THR B 1 480 ? -14.252 25.38 33.547 1 92.75 480 THR B O 1
ATOM 10298 N N . THR B 1 481 ? -14.846 25.176 31.316 1 90.43 481 THR B N 1
ATOM 10299 C CA . THR B 1 481 ? -14.458 23.772 31.244 1 90.43 481 THR B CA 1
ATOM 10300 C C . THR B 1 481 ? -12.948 23.637 31.064 1 90.43 481 THR B C 1
ATOM 10302 O O . THR B 1 481 ? -12.393 22.548 31.229 1 90.43 481 THR B O 1
ATOM 10305 N N . LEU B 1 482 ? -12.267 24.744 30.777 1 92.93 482 LEU B N 1
ATOM 10306 C CA . LEU B 1 482 ? -10.827 24.754 30.541 1 92.93 482 LEU B CA 1
ATOM 10307 C C . LEU B 1 482 ? -10.207 26.061 31.024 1 92.93 482 LEU B C 1
ATOM 10309 O O . LEU B 1 482 ? -9.777 26.885 30.213 1 92.93 482 LEU B O 1
ATOM 10313 N N . LEU B 1 483 ? -9.996 26.164 32.262 1 93.72 483 LEU B N 1
ATOM 10314 C CA . LEU B 1 483 ? -9.565 27.417 32.872 1 93.72 483 LEU B CA 1
ATOM 10315 C C . LEU B 1 483 ? -8.058 27.601 32.729 1 93.72 483 LEU B C 1
ATOM 10317 O O . LEU B 1 483 ? -7.551 28.72 32.841 1 93.72 483 LEU B O 1
ATOM 10321 N N . ASP B 1 484 ? -7.41 26.529 32.408 1 89.76 484 ASP B N 1
ATOM 10322 C CA . ASP B 1 484 ? -5.95 26.552 32.392 1 89.76 484 ASP B CA 1
ATOM 10323 C C . ASP B 1 484 ? -5.425 27.207 31.116 1 89.76 484 ASP B C 1
ATOM 10325 O O . ASP B 1 484 ? -4.276 27.651 31.068 1 89.76 484 ASP B O 1
ATOM 10329 N N . GLU B 1 485 ? -6.264 27.265 30.054 1 91.61 485 GLU B N 1
ATOM 10330 C CA . GLU B 1 485 ? -5.806 27.782 28.768 1 91.61 485 GLU B CA 1
ATOM 10331 C C . GLU B 1 485 ? -6.821 28.751 28.168 1 91.61 485 GLU B C 1
ATOM 10333 O O . GLU B 1 485 ? -8.03 28.545 28.29 1 91.61 485 GLU B O 1
ATOM 10338 N N . PRO B 1 486 ? -6.274 29.732 27.466 1 94.44 486 PRO B N 1
ATOM 10339 C CA . PRO B 1 486 ? -7.193 30.665 26.81 1 94.44 486 PRO B CA 1
ATOM 10340 C C . PRO B 1 486 ? -7.93 30.036 25.629 1 94.44 486 PRO B C 1
ATOM 10342 O O . PRO B 1 486 ? -7.438 29.076 25.031 1 94.44 486 PRO B O 1
ATOM 10345 N N . ILE B 1 487 ? -9.103 30.565 25.353 1 94.15 487 ILE B N 1
ATOM 10346 C CA . ILE B 1 487 ? -9.827 30.167 24.151 1 94.15 487 ILE B CA 1
ATOM 10347 C C . ILE B 1 487 ? -9.072 30.644 22.912 1 94.15 487 ILE B C 1
ATOM 10349 O O . ILE B 1 487 ? -8.794 31.837 22.768 1 94.15 487 ILE B O 1
ATOM 10353 N N . ILE B 1 488 ? -8.73 29.76 22.103 1 91.91 488 ILE B N 1
ATOM 10354 C CA . ILE B 1 488 ? -7.949 30.11 20.922 1 91.91 488 ILE B CA 1
ATOM 10355 C C . ILE B 1 488 ? -8.878 30.287 19.723 1 91.91 488 ILE B C 1
ATOM 10357 O O . ILE B 1 488 ? -10.007 29.789 19.725 1 91.91 488 ILE B O 1
ATOM 10361 N N . HIS B 1 489 ? -8.473 31.018 18.751 1 89.13 489 HIS B N 1
ATOM 10362 C CA . HIS B 1 489 ? -9.204 31.265 17.513 1 89.13 489 HIS B CA 1
ATOM 10363 C C . HIS B 1 489 ? -8.339 30.966 16.294 1 89.13 489 HIS B C 1
ATOM 10365 O O . HIS B 1 489 ? -7.778 31.881 15.687 1 89.13 489 HIS B O 1
ATOM 10371 N N . PRO B 1 490 ? -8.36 29.723 15.897 1 85.03 490 PRO B N 1
ATOM 10372 C CA . PRO B 1 490 ? -7.515 29.35 14.761 1 85.03 490 PRO B CA 1
ATOM 10373 C C . PRO B 1 490 ? -7.974 29.983 13.449 1 85.03 490 PRO B C 1
ATOM 10375 O O . PRO B 1 490 ? -9.173 30.006 13.157 1 85.03 490 PRO B O 1
ATOM 10378 N N . GLY B 1 491 ? -7.05 30.596 12.753 1 79.66 491 GLY B N 1
ATOM 10379 C CA . GLY B 1 491 ? -7.326 31.056 11.401 1 79.66 491 GLY B CA 1
ATOM 10380 C C . GLY B 1 491 ? -7.9 32.46 11.354 1 79.66 491 GLY B C 1
ATOM 10381 O O . GLY B 1 491 ? -8.097 33.02 10.274 1 79.66 491 GLY B O 1
ATOM 10382 N N . LEU B 1 492 ? -8.281 33.054 12.538 1 87.14 492 LEU B N 1
ATOM 10383 C CA . LEU B 1 492 ? -8.798 34.418 12.522 1 87.14 492 LEU B CA 1
ATOM 10384 C C . LEU B 1 492 ? -7.689 35.416 12.202 1 87.14 492 LEU B C 1
ATOM 10386 O O . LEU B 1 492 ? -6.548 35.241 12.635 1 87.14 492 LEU B O 1
ATOM 10390 N N . THR B 1 493 ? -8.089 36.41 11.498 1 88.84 493 THR B N 1
ATOM 10391 C CA . THR B 1 493 ? -7.136 37.457 11.146 1 88.84 493 THR B CA 1
ATOM 10392 C C . THR B 1 493 ? -6.905 38.398 12.324 1 88.84 493 THR B C 1
ATOM 10394 O O . THR B 1 493 ? -7.687 38.412 13.277 1 88.84 493 THR B O 1
ATOM 10397 N N . LYS B 1 494 ? -5.863 39.126 12.248 1 94.08 494 LYS B N 1
ATOM 10398 C CA . LYS B 1 494 ? -5.533 40.085 13.298 1 94.08 494 LYS B CA 1
ATOM 10399 C C . LYS B 1 494 ? -6.65 41.108 13.478 1 94.08 494 LYS B C 1
ATOM 10401 O O . LYS B 1 494 ? -6.955 41.511 14.603 1 94.08 494 LYS B O 1
ATOM 10406 N N . GLU B 1 495 ? -7.358 41.465 12.395 1 94.25 495 GLU B N 1
ATOM 10407 C CA . GLU B 1 495 ? -8.422 42.462 12.456 1 94.25 495 GLU B CA 1
ATOM 10408 C C . GLU B 1 495 ? -9.608 41.955 13.272 1 94.25 495 GLU B C 1
ATOM 10410 O O . GLU B 1 495 ? -10.156 42.685 14.1 1 94.25 495 GLU B O 1
ATOM 10415 N N . VAL B 1 496 ? -9.887 40.705 13.052 1 93.29 496 VAL B N 1
ATOM 10416 C CA . VAL B 1 496 ? -11.036 40.126 13.74 1 93.29 496 VAL B CA 1
ATOM 10417 C C . VAL B 1 496 ? -10.722 39.966 15.226 1 93.29 496 VAL B C 1
ATOM 10419 O O . VAL B 1 496 ? -11.586 40.191 16.077 1 93.29 496 VAL B O 1
ATOM 10422 N N . LEU B 1 497 ? -9.575 39.556 15.556 1 95.09 497 LEU B N 1
ATOM 10423 C CA . LEU B 1 497 ? -9.161 39.387 16.945 1 95.09 497 LEU B CA 1
ATOM 10424 C C . LEU B 1 497 ? -9.185 40.72 17.685 1 95.09 497 LEU B C 1
ATOM 10426 O O . LEU B 1 497 ? -9.65 40.794 18.825 1 95.09 497 LEU B O 1
ATOM 10430 N N . GLU B 1 498 ? -8.687 41.75 17.083 1 96.37 498 GLU B N 1
ATOM 10431 C CA . GLU B 1 498 ? -8.648 43.072 17.703 1 96.37 498 GLU B CA 1
ATOM 10432 C C . GLU B 1 498 ? -10.052 43.645 17.868 1 96.37 498 GLU B C 1
ATOM 10434 O O . GLU B 1 498 ? -10.331 44.347 18.843 1 96.37 498 GLU B O 1
ATOM 10439 N N . GLU B 1 499 ? -10.899 43.316 16.904 1 95.88 499 GLU B N 1
ATOM 10440 C CA . GLU B 1 499 ? -12.295 43.72 17.042 1 95.88 499 GLU B CA 1
ATOM 10441 C C . GLU B 1 499 ? -12.949 43.041 18.243 1 95.88 499 GLU B C 1
ATOM 10443 O O . GLU B 1 499 ? -13.733 43.663 18.963 1 95.88 499 GLU B O 1
ATOM 10448 N N . LYS B 1 500 ? -12.656 41.812 18.388 1 96.12 500 LYS B N 1
ATOM 10449 C CA . LYS B 1 500 ? -13.174 41.084 19.543 1 96.12 500 LYS B CA 1
ATOM 10450 C C . LYS B 1 500 ? -12.661 41.687 20.847 1 96.12 500 LYS B C 1
ATOM 10452 O O . LYS B 1 500 ? -13.392 41.75 21.838 1 96.12 500 LYS B O 1
ATOM 10457 N N . GLU B 1 501 ? -11.441 42.051 20.836 1 97.67 501 GLU B N 1
ATOM 10458 C CA . GLU B 1 501 ? -10.847 42.666 22.019 1 97.67 501 GLU B CA 1
ATOM 10459 C C . GLU B 1 501 ? -11.503 44.008 22.333 1 97.67 501 GLU B C 1
ATOM 10461 O O . GLU B 1 501 ? -11.746 44.329 23.498 1 97.67 501 GLU B O 1
ATOM 10466 N N . GLU B 1 502 ? -11.799 44.774 21.321 1 97.31 502 GLU B N 1
ATOM 10467 C CA . GLU B 1 502 ? -12.466 46.06 21.505 1 97.31 502 GLU B CA 1
ATOM 10468 C C . GLU B 1 502 ? -13.861 45.878 22.097 1 97.31 502 GLU B C 1
ATOM 10470 O O . GLU B 1 502 ? -14.263 46.624 22.992 1 97.31 502 GLU B O 1
ATOM 10475 N N . THR B 1 503 ? -14.516 44.934 21.585 1 97.05 503 THR B N 1
ATOM 10476 C CA . THR B 1 503 ? -15.848 44.634 22.099 1 97.05 503 THR B CA 1
ATOM 10477 C C . THR B 1 503 ? -15.778 44.2 23.561 1 97.05 503 THR B C 1
ATOM 10479 O O . THR B 1 503 ? -16.615 44.599 24.373 1 97.05 503 THR B O 1
ATOM 10482 N N . LEU B 1 504 ? -14.853 43.423 23.864 1 97.37 504 LEU B N 1
ATOM 10483 C CA . LEU B 1 504 ? -14.68 42.932 25.227 1 97.37 504 LEU B CA 1
ATOM 10484 C C . LEU B 1 504 ? -14.391 44.082 26.186 1 97.37 504 LEU B C 1
ATOM 10486 O O . LEU B 1 504 ? -14.897 44.1 27.31 1 97.37 504 LEU B O 1
ATOM 10490 N N . THR B 1 505 ? -13.561 45.056 25.789 1 97.46 505 THR B N 1
ATOM 10491 C CA . THR B 1 505 ? -13.216 46.19 26.639 1 97.46 505 THR B CA 1
ATOM 10492 C C . THR B 1 505 ? -14.459 47.008 26.98 1 97.46 505 THR B C 1
ATOM 10494 O O . THR B 1 505 ? -14.609 47.476 28.111 1 97.46 505 THR B O 1
ATOM 10497 N N . LYS B 1 506 ? -15.363 47.152 26.042 1 96.66 506 LYS B N 1
ATOM 10498 C CA . LYS B 1 506 ? -16.602 47.887 26.276 1 96.66 506 LYS B CA 1
ATOM 10499 C C . LYS B 1 506 ? -17.472 47.183 27.314 1 96.66 506 LYS B C 1
ATOM 10501 O O . LYS B 1 506 ? -18.09 47.834 28.159 1 96.66 506 LYS B O 1
ATOM 10506 N N . ILE B 1 507 ? -17.412 45.925 27.228 1 97.06 507 ILE B N 1
ATOM 10507 C CA . ILE B 1 507 ? -18.215 45.128 28.149 1 97.06 507 ILE B CA 1
ATOM 10508 C C . ILE B 1 507 ? -17.635 45.227 29.558 1 97.06 507 ILE B C 1
ATOM 10510 O O . ILE B 1 507 ? -18.374 45.408 30.529 1 97.06 507 ILE B O 1
ATOM 10514 N N . ILE B 1 508 ? -16.363 45.126 29.667 1 97.01 508 ILE B N 1
ATOM 10515 C CA . ILE B 1 508 ? -15.691 45.11 30.962 1 97.01 508 ILE B CA 1
ATOM 10516 C C . ILE B 1 508 ? -15.828 46.476 31.631 1 97.01 508 ILE B C 1
ATOM 10518 O O . ILE B 1 508 ? -15.976 46.563 32.853 1 97.01 508 ILE B O 1
ATOM 10522 N N . LYS B 1 509 ? -15.78 47.571 30.869 1 95.07 509 LYS B N 1
ATOM 10523 C CA . LYS B 1 509 ? -15.831 48.932 31.395 1 95.07 509 LYS B CA 1
ATOM 10524 C C . LYS B 1 509 ? -17.204 49.242 31.984 1 95.07 509 LYS B C 1
ATOM 10526 O O . LYS B 1 509 ? -17.327 50.082 32.878 1 95.07 509 LYS B O 1
ATOM 10531 N N . THR B 1 510 ? -18.239 48.513 31.541 1 94.71 510 THR B N 1
ATOM 10532 C CA . THR B 1 510 ? -19.599 48.88 31.921 1 94.71 510 THR B CA 1
ATOM 10533 C C . THR B 1 510 ? -20.186 47.857 32.888 1 94.71 510 THR B C 1
ATOM 10535 O O . THR B 1 510 ? -21.355 47.952 33.268 1 94.71 510 THR B O 1
ATOM 10538 N N . ASN B 1 511 ? -19.381 46.852 33.208 1 95.62 511 ASN B N 1
ATOM 10539 C CA . ASN B 1 511 ? -19.949 45.801 34.046 1 95.62 511 ASN B CA 1
ATOM 10540 C C . ASN B 1 511 ? -18.944 45.305 35.081 1 95.62 511 ASN B C 1
ATOM 10542 O O . ASN B 1 511 ? -17.735 45.472 34.909 1 95.62 511 ASN B O 1
ATOM 10546 N N . LYS B 1 512 ? -19.536 44.752 36.127 1 94.45 512 LYS B N 1
ATOM 10547 C CA . LYS B 1 512 ? -18.717 43.959 37.039 1 94.45 512 LYS B CA 1
ATOM 10548 C C . LYS B 1 512 ? -18.474 42.559 36.484 1 94.45 512 LYS B C 1
ATOM 10550 O O . LYS B 1 512 ? -19.392 41.925 35.96 1 94.45 512 LYS B O 1
ATOM 10555 N N . ILE B 1 513 ? -17.224 42.182 36.517 1 94.65 513 ILE B N 1
ATOM 10556 C CA . ILE B 1 513 ? -16.863 40.927 35.867 1 94.65 513 ILE B CA 1
ATOM 10557 C C . ILE B 1 513 ? -16.232 39.98 36.886 1 94.65 513 ILE B C 1
ATOM 10559 O O . ILE B 1 513 ? -15.472 40.412 37.756 1 94.65 513 ILE B O 1
ATOM 10563 N N . MET B 1 514 ? -16.598 38.713 36.811 1 94.52 514 MET B N 1
ATOM 10564 C CA . MET B 1 514 ? -15.933 37.694 37.618 1 94.52 514 MET B CA 1
ATOM 10565 C C . MET B 1 514 ? -14.547 37.381 37.065 1 94.52 514 MET B C 1
ATOM 10567 O O . MET B 1 514 ? -14.408 37.024 35.894 1 94.52 514 MET B O 1
ATOM 10571 N N . THR B 1 515 ? -13.533 37.496 37.885 1 95.99 515 THR B N 1
ATOM 10572 C CA . THR B 1 515 ? -12.158 37.348 37.421 1 95.99 515 THR B CA 1
ATOM 10573 C C . THR B 1 515 ? -11.384 36.388 38.32 1 95.99 515 THR B C 1
ATOM 10575 O O . THR B 1 515 ? -11.608 36.347 39.532 1 95.99 515 THR B O 1
ATOM 10578 N N . TYR B 1 516 ? -10.583 35.531 37.652 1 95.73 516 TYR B N 1
ATOM 10579 C CA . TYR B 1 516 ? -9.624 34.716 38.389 1 95.73 516 TYR B CA 1
ATOM 10580 C C . TYR B 1 516 ? -8.246 35.368 38.396 1 95.73 516 TYR B C 1
ATOM 10582 O O . TYR B 1 516 ? -7.636 35.556 37.341 1 95.73 516 TYR B O 1
ATOM 10590 N N . ASN B 1 517 ? -7.812 35.703 39.507 1 92.55 517 ASN B N 1
ATOM 10591 C CA . ASN B 1 517 ? -6.424 36.138 39.625 1 92.55 517 ASN B CA 1
ATOM 10592 C C . ASN B 1 517 ? -5.473 34.951 39.743 1 92.55 517 ASN B C 1
ATOM 10594 O O . ASN B 1 517 ? -4.31 35.04 39.344 1 92.55 517 ASN B O 1
ATOM 10598 N N . GLU B 1 518 ? -5.946 33.905 40.317 1 92.42 518 GLU B N 1
ATOM 10599 C CA . GLU B 1 518 ? -5.326 32.586 40.393 1 92.42 518 GLU B CA 1
ATOM 10600 C C . GLU B 1 518 ? -6.367 31.478 40.262 1 92.42 518 GLU B C 1
ATOM 10602 O O . GLU B 1 518 ? -7.374 31.478 40.972 1 92.42 518 GLU B O 1
ATOM 10607 N N . ILE B 1 519 ? -6.072 30.555 39.453 1 91.71 519 ILE B N 1
ATOM 10608 C CA . ILE B 1 519 ? -7.068 29.54 39.128 1 91.71 519 ILE B CA 1
ATOM 10609 C C . ILE B 1 519 ? -7.312 28.649 40.345 1 91.71 519 ILE B C 1
ATOM 10611 O O . ILE B 1 519 ? -8.371 28.028 40.464 1 91.71 519 ILE B O 1
ATOM 10615 N N . SER B 1 520 ? -6.259 28.541 41.274 1 90.39 520 SER B N 1
ATOM 10616 C CA . SER B 1 520 ? -6.39 27.725 42.477 1 90.39 520 SER B CA 1
ATOM 10617 C C . SER B 1 520 ? -7.332 28.375 43.486 1 90.39 520 SER B C 1
ATOM 10619 O O . SER B 1 520 ? -7.799 27.718 44.419 1 90.39 520 SER B O 1
ATOM 10621 N N . GLU B 1 521 ? -7.753 29.639 43.223 1 92.13 521 GLU B N 1
ATOM 10622 C CA . GLU B 1 521 ? -8.64 30.384 44.111 1 92.13 521 GLU B CA 1
ATOM 10623 C C . GLU B 1 521 ? -9.99 30.648 43.45 1 92.13 521 GLU B C 1
ATOM 10625 O O . GLU B 1 521 ? -10.124 30.526 42.23 1 92.13 521 GLU B O 1
ATOM 10630 N N . ASP B 1 522 ? -10.966 31.044 44.214 1 93.32 522 ASP B N 1
ATOM 10631 C CA . ASP B 1 522 ? -12.291 31.355 43.687 1 93.32 522 ASP B CA 1
ATOM 10632 C C . ASP B 1 522 ? -12.284 32.681 42.93 1 93.32 522 ASP B C 1
ATOM 10634 O O . ASP B 1 522 ? -11.538 33.597 43.28 1 93.32 522 ASP B O 1
ATOM 10638 N N . PRO B 1 523 ? -13.058 32.742 41.924 1 95.58 523 PRO B N 1
ATOM 10639 C CA . PRO B 1 523 ? -13.128 34.011 41.195 1 95.58 523 PRO B CA 1
ATOM 10640 C C . PRO B 1 523 ? -13.701 35.146 42.04 1 95.58 523 PRO B C 1
ATOM 10642 O O . PRO B 1 523 ? -14.509 34.904 42.94 1 95.58 523 PRO B O 1
ATOM 10645 N N . VAL B 1 524 ? -13.351 36.35 41.772 1 95.39 524 VAL B N 1
ATOM 10646 C CA . VAL B 1 524 ? -13.803 37.537 42.49 1 95.39 524 VAL B CA 1
ATOM 10647 C C . VAL B 1 524 ? -14.464 38.509 41.516 1 95.39 524 VAL B C 1
ATOM 10649 O O . VAL B 1 524 ? -14.035 38.635 40.367 1 95.39 524 VAL B O 1
ATOM 10652 N N . GLU B 1 525 ? -15.476 39.122 41.987 1 94.78 525 GLU B N 1
ATOM 10653 C CA . GLU B 1 525 ? -16.127 40.155 41.186 1 94.78 525 GLU B CA 1
ATOM 10654 C C . GLU B 1 525 ? -15.34 41.462 41.226 1 94.78 525 GLU B C 1
ATOM 10656 O O . GLU B 1 525 ? -15.057 41.989 42.304 1 94.78 525 GLU B O 1
ATOM 10661 N N . GLN B 1 526 ? -14.975 41.961 40.136 1 94.49 526 GLN B N 1
ATOM 10662 C CA . GLN B 1 526 ? -14.13 43.15 40.082 1 94.49 526 GLN B CA 1
ATOM 10663 C C . GLN B 1 526 ? -14.682 44.172 39.093 1 94.49 526 GLN B C 1
ATOM 10665 O O . GLN B 1 526 ? -15.275 43.803 38.077 1 94.49 526 GLN B O 1
ATOM 10670 N N . GLU B 1 527 ? -14.566 45.365 39.427 1 94.96 527 GLU B N 1
ATOM 10671 C CA . GLU B 1 527 ? -14.796 46.494 38.53 1 94.96 527 GLU B CA 1
ATOM 10672 C C . GLU B 1 527 ? -13.487 47.197 38.181 1 94.96 527 GLU B C 1
ATOM 10674 O O . GLU B 1 527 ? -12.687 47.505 39.067 1 94.96 527 GLU B O 1
ATOM 10679 N N . PHE B 1 528 ? -13.334 47.457 36.966 1 96.15 528 PHE B N 1
ATOM 10680 C CA . PHE B 1 528 ? -12.056 48.008 36.53 1 96.15 528 PHE B CA 1
ATOM 10681 C C . PHE B 1 528 ? -12.205 49.471 36.13 1 96.15 528 PHE B C 1
ATOM 10683 O O . PHE B 1 528 ? -13.212 49.857 35.533 1 96.15 528 PHE B O 1
ATOM 10690 N N . SER B 1 529 ? -11.291 50.285 36.501 1 95.09 529 SER B N 1
ATOM 10691 C CA . SER B 1 529 ? -11.305 51.713 36.204 1 95.09 529 SER B CA 1
ATOM 10692 C C . SER B 1 529 ? -10.744 51.995 34.814 1 95.09 529 SER B C 1
ATOM 10694 O O . SER B 1 529 ? -11.151 52.956 34.158 1 95.09 529 SER B O 1
ATOM 10696 N N . SER B 1 530 ? -9.8 51.159 34.436 1 96.16 530 SER B N 1
ATOM 10697 C CA . SER B 1 530 ? -9.166 51.326 33.133 1 96.16 530 SER B CA 1
ATOM 10698 C C . SER B 1 530 ? -8.973 49.984 32.435 1 96.16 530 SER B C 1
ATOM 10700 O O . SER B 1 530 ? -8.475 49.031 33.038 1 96.16 530 SER B O 1
ATOM 10702 N N . VAL B 1 531 ? -9.454 49.908 31.245 1 97.5 531 VAL B N 1
ATOM 10703 C CA . VAL B 1 531 ? -9.366 48.699 30.432 1 97.5 531 VAL B CA 1
ATOM 10704 C C . VAL B 1 531 ? -8.833 49.047 29.044 1 97.5 531 VAL B C 1
ATOM 10706 O O . VAL B 1 531 ? -9.367 49.931 28.371 1 97.5 531 VAL B O 1
ATOM 10709 N N . LEU B 1 532 ? -7.785 48.366 28.598 1 97.46 532 LEU B N 1
ATOM 10710 C CA . LEU B 1 532 ? -7.159 48.646 27.31 1 97.46 532 LEU B CA 1
ATOM 10711 C C . LEU B 1 532 ? -6.924 47.357 26.529 1 97.46 532 LEU B C 1
ATOM 10713 O O . LEU B 1 532 ? -6.624 46.316 27.117 1 97.46 532 LEU B O 1
ATOM 10717 N N . THR B 1 533 ? -7.058 47.382 25.234 1 97.51 533 THR B N 1
ATOM 10718 C CA . THR B 1 533 ? -6.61 46.29 24.376 1 97.51 533 THR B CA 1
ATOM 10719 C C . THR B 1 533 ? -5.095 46.324 24.203 1 97.51 533 THR B C 1
ATOM 10721 O O . THR B 1 533 ? -4.458 47.348 24.46 1 97.51 533 THR B O 1
ATOM 10724 N N . PRO B 1 534 ? -4.494 45.247 23.767 1 95.65 534 PRO B N 1
ATOM 10725 C CA . PRO B 1 534 ? -3.056 45.265 23.493 1 95.65 534 PRO B CA 1
ATOM 10726 C C . PRO B 1 534 ? -2.663 46.329 22.471 1 95.65 534 PRO B C 1
ATOM 10728 O O . PRO B 1 534 ? -1.61 46.958 22.602 1 95.65 534 PRO B O 1
ATOM 10731 N N . SER B 1 535 ? -3.529 46.533 21.48 1 95.36 535 SER B N 1
ATOM 10732 C CA . SER B 1 535 ? -3.261 47.556 20.474 1 95.36 535 SER B CA 1
ATOM 10733 C C . SER B 1 535 ? -3.308 48.954 21.082 1 95.36 535 SER B C 1
ATOM 10735 O O . SER B 1 535 ? -2.483 49.808 20.752 1 95.36 535 SER B O 1
ATOM 10737 N N . GLU B 1 536 ? -4.215 49.191 21.933 1 95.13 536 GLU B N 1
ATOM 10738 C CA . GLU B 1 536 ? -4.331 50.483 22.602 1 95.13 536 GLU B CA 1
ATOM 10739 C C . GLU B 1 536 ? -3.143 50.735 23.526 1 95.13 536 GLU B C 1
ATOM 10741 O O . GLU B 1 536 ? -2.692 51.873 23.671 1 95.13 536 GLU B O 1
ATOM 10746 N N . LEU B 1 537 ? -2.76 49.669 24.168 1 94.41 537 LEU B N 1
ATOM 10747 C CA . LEU B 1 537 ? -1.577 49.789 25.012 1 94.41 537 LEU B CA 1
ATOM 10748 C C . LEU B 1 537 ? -0.386 50.302 24.209 1 94.41 537 LEU B C 1
ATOM 10750 O O . LEU B 1 537 ? 0.346 51.181 24.67 1 94.41 537 LEU B O 1
ATOM 10754 N N . ALA B 1 538 ? -0.22 49.725 23.095 1 92.88 538 ALA B N 1
ATOM 10755 C CA . ALA B 1 538 ? 0.88 50.116 22.218 1 92.88 538 ALA B CA 1
ATOM 10756 C C . ALA B 1 538 ? 0.685 51.536 21.693 1 92.88 538 ALA B C 1
ATOM 10758 O O . ALA B 1 538 ? 1.644 52.305 21.593 1 92.88 538 ALA B O 1
ATOM 10759 N N . ASP B 1 539 ? -0.526 51.866 21.365 1 91.54 539 ASP B N 1
ATOM 10760 C CA . ASP B 1 539 ? -0.832 53.201 20.861 1 91.54 539 ASP B CA 1
ATOM 10761 C C . ASP B 1 539 ? -0.579 54.263 21.928 1 91.54 539 ASP B C 1
ATOM 10763 O O . ASP B 1 539 ? -0.073 55.346 21.626 1 91.54 539 ASP B O 1
ATOM 10767 N N . ASN B 1 540 ? -0.967 53.964 23.095 1 92.13 540 ASN B N 1
ATOM 10768 C CA . ASN B 1 540 ? -0.719 54.88 24.204 1 92.13 540 ASN B CA 1
ATOM 10769 C C . ASN B 1 540 ? 0.774 55.1 24.426 1 92.13 540 ASN B C 1
ATOM 10771 O O . ASN B 1 540 ? 1.201 56.211 24.747 1 92.13 540 ASN B O 1
ATOM 10775 N N . GLN B 1 541 ? 1.438 54.048 24.311 1 91.02 541 GLN B N 1
ATOM 10776 C CA . GLN B 1 541 ? 2.883 54.148 24.487 1 91.02 541 GLN B CA 1
ATOM 10777 C C . GLN B 1 541 ? 3.518 54.969 23.368 1 91.02 541 GLN B C 1
ATOM 10779 O O . GLN B 1 541 ? 4.499 55.682 23.593 1 91.02 541 GLN B O 1
ATOM 10784 N N . LYS B 1 542 ? 2.987 54.866 22.202 1 89.43 542 LYS B N 1
ATOM 10785 C CA . LYS B 1 542 ? 3.494 55.6 21.046 1 89.43 542 LYS B CA 1
ATOM 10786 C C . LYS B 1 542 ? 3.364 57.106 21.252 1 89.43 542 LYS B C 1
ATOM 10788 O O . LYS B 1 542 ? 4.123 57.885 20.671 1 89.43 542 LYS B O 1
ATOM 10793 N N . LEU B 1 543 ? 2.452 57.489 21.986 1 86.79 543 LEU B N 1
ATOM 10794 C CA . LEU B 1 543 ? 2.256 58.903 22.286 1 86.79 543 LEU B CA 1
ATOM 10795 C C . LEU B 1 543 ? 3.392 59.438 23.151 1 86.79 543 LEU B C 1
ATOM 10797 O O . LEU B 1 543 ? 3.716 60.626 23.093 1 86.79 543 LEU B O 1
ATOM 10801 N N . GLN B 1 544 ? 3.954 58.627 23.836 1 83.12 544 GLN B N 1
ATOM 10802 C CA . GLN B 1 544 ? 5.044 59.009 24.727 1 83.12 544 GLN B CA 1
ATOM 10803 C C . GLN B 1 544 ? 6.401 58.764 24.073 1 83.12 544 GLN B C 1
ATOM 10805 O O . GLN B 1 544 ? 7.393 59.403 24.43 1 83.12 544 GLN B O 1
ATOM 10810 N N . THR B 1 545 ? 6.446 57.734 23.308 1 78.67 545 THR B N 1
ATOM 10811 C CA . THR B 1 545 ? 7.66 57.28 22.638 1 78.67 545 THR B CA 1
ATOM 10812 C C . THR B 1 545 ? 7.43 57.147 21.135 1 78.67 545 THR B C 1
ATOM 10814 O O . THR B 1 545 ? 6.905 56.134 20.669 1 78.67 545 THR B O 1
ATOM 10817 N N . LEU B 1 546 ? 7.741 58.093 20.375 1 70.3 546 LEU B N 1
ATOM 10818 C CA . LEU B 1 546 ? 7.384 58.159 18.962 1 70.3 546 LEU B CA 1
ATOM 10819 C C . LEU B 1 546 ? 8.138 57.102 18.162 1 70.3 546 LEU B C 1
ATOM 10821 O O . LEU B 1 546 ? 7.679 56.679 17.098 1 70.3 546 LEU B O 1
ATOM 10825 N N . ASP B 1 547 ? 8.995 56.535 18.631 1 83.61 547 ASP B N 1
ATOM 10826 C CA . ASP B 1 547 ? 9.886 55.653 17.883 1 83.61 547 ASP B CA 1
ATOM 10827 C C . ASP B 1 547 ? 9.513 54.188 18.096 1 83.61 547 ASP B C 1
ATOM 10829 O O . ASP B 1 547 ? 10.372 53.363 18.416 1 83.61 547 ASP B O 1
ATOM 10833 N N . MET B 1 548 ? 8.129 53.806 17.854 1 90.03 548 MET B N 1
ATOM 10834 C CA . MET B 1 548 ? 7.702 52.424 18.053 1 90.03 548 MET B CA 1
ATOM 10835 C C . MET B 1 548 ? 6.603 52.047 17.066 1 90.03 548 MET B C 1
ATOM 10837 O O . MET B 1 548 ? 5.854 52.91 16.604 1 90.03 548 MET B O 1
ATOM 10841 N N . GLN B 1 549 ? 6.463 50.815 16.625 1 92.21 549 GLN B N 1
ATOM 10842 C CA . GLN B 1 549 ? 5.408 50.268 15.779 1 92.21 549 GLN B CA 1
ATOM 10843 C C . GLN B 1 549 ? 4.883 48.948 16.338 1 92.21 549 GLN B C 1
ATOM 10845 O O . GLN B 1 549 ? 5.634 48.182 16.943 1 92.21 549 GLN B O 1
ATOM 10850 N N . TYR B 1 550 ? 3.606 48.737 16.137 1 94.81 550 TYR B N 1
ATOM 10851 C CA . TYR B 1 550 ? 2.936 47.547 16.649 1 94.81 550 TYR B CA 1
ATOM 10852 C C . TYR B 1 550 ? 2.42 46.679 15.509 1 94.81 550 TYR B C 1
ATOM 10854 O O . TYR B 1 550 ? 1.889 47.191 14.52 1 94.81 550 TYR B O 1
ATOM 10862 N N . TYR B 1 551 ? 2.694 45.342 15.575 1 96.15 551 TYR B N 1
ATOM 10863 C CA . TYR B 1 551 ? 2.154 44.361 14.641 1 96.15 551 TYR B CA 1
ATOM 10864 C C . TYR B 1 551 ? 1.487 43.21 15.384 1 96.15 551 TYR B C 1
ATOM 10866 O O . TYR B 1 551 ? 1.823 42.93 16.537 1 96.15 551 TYR B O 1
ATOM 10874 N N . ARG B 1 552 ? 0.517 42.62 14.807 1 96.95 552 ARG B N 1
ATOM 10875 C CA . ARG B 1 552 ? -0.095 41.4 15.324 1 96.95 552 ARG B CA 1
ATOM 10876 C C . ARG B 1 552 ? 0.014 40.262 14.315 1 96.95 552 ARG B C 1
ATOM 10878 O O . ARG B 1 552 ? -0.418 40.398 13.168 1 96.95 552 ARG B O 1
ATOM 10885 N N . VAL B 1 553 ? 0.686 39.15 14.648 1 96.33 553 VAL B N 1
ATOM 10886 C CA . VAL B 1 553 ? 0.829 37.934 13.854 1 96.33 553 VAL B CA 1
ATOM 10887 C C . VAL B 1 553 ? 0.393 36.725 14.678 1 96.33 553 VAL B C 1
ATOM 10889 O O . VAL B 1 553 ? 1.228 36.033 15.267 1 96.33 553 VAL B O 1
ATOM 10892 N N . PRO B 1 554 ? -0.847 36.394 14.62 1 95.31 554 PRO B N 1
ATOM 10893 C CA . PRO B 1 554 ? -1.359 35.335 15.492 1 95.31 554 PRO B CA 1
ATOM 10894 C C . PRO B 1 554 ? -0.786 33.961 15.151 1 95.31 554 PRO B C 1
ATOM 10896 O O . PRO B 1 554 ? -0.802 33.553 13.987 1 95.31 554 PRO B O 1
ATOM 10899 N N . LEU B 1 555 ? -0.226 33.297 16.131 1 93.63 555 LEU B N 1
ATOM 10900 C CA . LEU B 1 555 ? 0.264 31.927 16.017 1 93.63 555 LEU B CA 1
ATOM 10901 C C . LEU B 1 555 ? -0.483 31.002 16.972 1 93.63 555 LEU B C 1
ATOM 10903 O O . LEU B 1 555 ? -0.825 31.4 18.088 1 93.63 555 LEU B O 1
ATOM 10907 N N . GLN B 1 556 ? -0.743 29.78 16.464 1 88.36 556 GLN B N 1
ATOM 10908 C CA . GLN B 1 556 ? -1.387 28.806 17.34 1 88.36 556 GLN B CA 1
ATOM 10909 C C . GLN B 1 556 ? -0.39 28.216 18.333 1 88.36 556 GLN B C 1
ATOM 10911 O O . GLN B 1 556 ? 0.754 27.926 17.974 1 88.36 556 GLN B O 1
ATOM 10916 N N . TYR B 1 557 ? -0.912 28.029 19.479 1 81.54 557 TYR B N 1
ATOM 10917 C CA . TYR B 1 557 ? -0.061 27.554 20.564 1 81.54 557 TYR B CA 1
ATOM 10918 C C . TYR B 1 557 ? 0.258 26.073 20.4 1 81.54 557 TYR B C 1
ATOM 10920 O O . TYR B 1 557 ? -0.622 25.276 20.066 1 81.54 557 TYR B O 1
ATOM 10928 N N . ASP B 1 558 ? 1.413 25.632 20.572 1 75.47 558 ASP B N 1
ATOM 10929 C CA . ASP B 1 558 ? 1.967 24.293 20.744 1 75.47 558 ASP B CA 1
ATOM 10930 C C . ASP B 1 558 ? 1.748 23.444 19.494 1 75.47 558 ASP B C 1
ATOM 10932 O O . ASP B 1 558 ? 1.816 22.214 19.553 1 75.47 558 ASP B O 1
ATOM 10936 N N . THR B 1 559 ? 1.249 24.056 18.464 1 85.48 559 THR B N 1
ATOM 10937 C CA . THR B 1 559 ? 1.125 23.316 17.214 1 85.48 559 THR B CA 1
ATOM 10938 C C . THR B 1 559 ? 2.077 23.872 16.159 1 85.48 559 THR B C 1
ATOM 10940 O O . THR B 1 559 ? 2.655 24.946 16.341 1 85.48 559 THR B O 1
ATOM 10943 N N . THR B 1 560 ? 2.159 23.176 15.13 1 87.75 560 THR B N 1
ATOM 10944 C CA . THR B 1 560 ? 3.016 23.602 14.029 1 87.75 560 THR B CA 1
ATOM 10945 C C . THR B 1 560 ? 2.395 24.781 13.285 1 87.75 560 THR B C 1
ATOM 10947 O O . THR B 1 560 ? 1.197 24.778 12.995 1 87.75 560 THR B O 1
ATOM 10950 N N . PRO B 1 561 ? 3.218 25.818 13.131 1 91.01 561 PRO B N 1
ATOM 10951 C CA . PRO B 1 561 ? 2.72 26.929 12.317 1 91.01 561 PRO B CA 1
ATOM 10952 C C . PRO B 1 561 ? 2.407 26.515 10.881 1 91.01 561 PRO B C 1
ATOM 10954 O O . PRO B 1 561 ? 2.983 25.549 10.374 1 91.01 561 PRO B O 1
ATOM 10957 N N . THR B 1 562 ? 1.493 27.182 10.273 1 92.52 562 THR B N 1
ATOM 10958 C CA . THR B 1 562 ? 1.194 26.949 8.864 1 92.52 562 THR B CA 1
ATOM 10959 C C . THR B 1 562 ? 2.203 27.666 7.971 1 92.52 562 THR B C 1
ATOM 10961 O O . THR B 1 562 ? 2.971 28.506 8.444 1 92.52 562 THR B O 1
ATOM 10964 N N . GLU B 1 563 ? 2.21 27.385 6.723 1 95.37 563 GLU B N 1
ATOM 10965 C CA . GLU B 1 563 ? 3.079 28.067 5.769 1 95.37 563 GLU B CA 1
ATOM 10966 C C . GLU B 1 563 ? 2.787 29.564 5.727 1 95.37 563 GLU B C 1
ATOM 10968 O O . GLU B 1 563 ? 3.707 30.379 5.633 1 95.37 563 GLU B O 1
ATOM 10973 N N . GLN B 1 564 ? 1.533 29.896 5.899 1 92.96 564 GLN B N 1
ATOM 10974 C CA . GLN B 1 564 ? 1.133 31.299 5.893 1 92.96 564 GLN B CA 1
ATOM 10975 C C . GLN B 1 564 ? 1.685 32.034 7.11 1 92.96 564 GLN B C 1
ATOM 10977 O O . GLN B 1 564 ? 2.017 33.218 7.03 1 92.96 564 GLN B O 1
ATOM 10982 N N . ASP B 1 565 ? 1.809 31.358 8.197 1 95.2 565 ASP B N 1
ATOM 10983 C CA . ASP B 1 565 ? 2.372 31.964 9.399 1 95.2 565 ASP B CA 1
ATOM 10984 C C . ASP B 1 565 ? 3.809 32.423 9.162 1 95.2 565 ASP B C 1
ATOM 10986 O O . ASP B 1 565 ? 4.21 33.491 9.629 1 95.2 565 ASP B O 1
ATOM 10990 N N . PHE B 1 566 ? 4.569 31.611 8.48 1 97.13 566 PHE B N 1
ATOM 10991 C CA . PHE B 1 566 ? 5.938 31.975 8.134 1 97.13 566 PHE B CA 1
ATOM 10992 C C . PHE B 1 566 ? 5.962 33.216 7.25 1 97.13 566 PHE B C 1
ATOM 10994 O O . PHE B 1 566 ? 6.799 34.102 7.435 1 97.13 566 PHE B O 1
ATOM 11001 N N . ASP B 1 567 ? 5.041 33.256 6.329 1 96.93 567 ASP B N 1
ATOM 11002 C CA . ASP B 1 567 ? 4.951 34.392 5.417 1 96.93 567 ASP B CA 1
ATOM 11003 C C . ASP B 1 567 ? 4.604 35.675 6.169 1 96.93 567 ASP B C 1
ATOM 11005 O O . ASP B 1 567 ? 5.127 36.746 5.855 1 96.93 567 ASP B O 1
ATOM 11009 N N . ASP B 1 568 ? 3.749 35.554 7.107 1 96.27 568 ASP B N 1
ATOM 11010 C CA . ASP B 1 568 ? 3.339 36.715 7.891 1 96.27 568 ASP B CA 1
ATOM 11011 C C . ASP B 1 568 ? 4.502 37.255 8.721 1 96.27 568 ASP B C 1
ATOM 11013 O O . ASP B 1 568 ? 4.693 38.469 8.815 1 96.27 568 ASP B O 1
ATOM 11017 N N . LEU B 1 569 ? 5.215 36.421 9.328 1 96.66 569 LEU B N 1
ATOM 11018 C CA . LEU B 1 569 ? 6.378 36.848 10.099 1 96.66 569 LEU B CA 1
ATOM 11019 C C . LEU B 1 569 ? 7.428 37.482 9.192 1 96.66 569 LEU B C 1
ATOM 11021 O O . LEU B 1 569 ? 8.035 38.494 9.551 1 96.66 569 LEU B O 1
ATOM 11025 N N . MET B 1 570 ? 7.61 36.889 8.035 1 95.85 570 MET B N 1
ATOM 11026 C CA . MET B 1 570 ? 8.581 37.388 7.065 1 95.85 570 MET B CA 1
ATOM 11027 C C . MET B 1 570 ? 8.241 38.812 6.638 1 95.85 570 MET B C 1
ATOM 11029 O O . MET B 1 570 ? 9.136 39.615 6.371 1 95.85 570 MET B O 1
ATOM 11033 N N . THR B 1 571 ? 6.958 39.106 6.573 1 94.59 571 THR B N 1
ATOM 11034 C CA . THR B 1 571 ? 6.528 40.445 6.187 1 94.59 571 THR B CA 1
ATOM 11035 C C . THR B 1 571 ? 7.024 41.483 7.19 1 94.59 571 THR B C 1
ATOM 11037 O O . THR B 1 571 ? 7.515 42.545 6.8 1 94.59 571 THR B O 1
ATOM 11040 N N . VAL B 1 572 ? 6.942 41.18 8.467 1 94.44 572 VAL B N 1
ATOM 11041 C CA . VAL B 1 572 ? 7.395 42.089 9.514 1 94.44 572 VAL B CA 1
ATOM 11042 C C . VAL B 1 572 ? 8.916 42.211 9.471 1 94.44 572 VAL B C 1
ATOM 11044 O O . VAL B 1 572 ? 9.46 43.314 9.561 1 94.44 572 VAL B O 1
ATOM 11047 N N . ILE B 1 573 ? 9.597 41.147 9.312 1 93.13 573 ILE B N 1
ATOM 11048 C CA . ILE B 1 573 ? 11.055 41.109 9.312 1 93.13 573 ILE B CA 1
ATOM 11049 C C . ILE B 1 573 ? 11.592 41.892 8.115 1 93.13 573 ILE B C 1
ATOM 11051 O O . ILE B 1 573 ? 12.574 42.628 8.237 1 93.13 573 ILE B O 1
ATOM 11055 N N . ARG B 1 574 ? 10.978 41.721 7.001 1 89.66 574 ARG B N 1
ATOM 11056 C CA . ARG B 1 574 ? 11.417 42.395 5.783 1 89.66 574 ARG B CA 1
ATOM 11057 C C . ARG B 1 574 ? 11.251 43.906 5.904 1 89.66 574 ARG B C 1
ATOM 11059 O O . ARG B 1 574 ? 12.086 44.669 5.413 1 89.66 574 ARG B O 1
ATOM 11066 N N . LYS B 1 575 ? 10.207 44.259 6.515 1 89.01 575 LYS B N 1
ATOM 11067 C CA . LYS B 1 575 ? 9.907 45.682 6.645 1 89.01 575 LYS B CA 1
ATOM 11068 C C . LYS B 1 575 ? 10.9 46.37 7.577 1 89.01 575 LYS B C 1
ATOM 11070 O O . LYS B 1 575 ? 11.287 47.517 7.343 1 89.01 575 LYS B O 1
ATOM 11075 N N . HIS B 1 576 ? 11.384 45.662 8.571 1 87.27 576 HIS B N 1
ATOM 11076 C CA . HIS B 1 576 ? 12.164 46.327 9.609 1 87.27 576 HIS B CA 1
ATOM 11077 C C . HIS B 1 576 ? 13.563 45.73 9.715 1 87.27 576 HIS B C 1
ATOM 11079 O O . HIS B 1 576 ? 14.452 46.326 10.327 1 87.27 576 HIS B O 1
ATOM 11085 N N . GLY B 1 577 ? 13.717 44.572 9.155 1 75.43 577 GLY B N 1
ATOM 11086 C CA . GLY B 1 577 ? 14.979 43.873 9.337 1 75.43 577 GLY B CA 1
ATOM 11087 C C . GLY B 1 577 ? 15.945 44.075 8.185 1 75.43 577 GLY B C 1
ATOM 11088 O O . GLY B 1 577 ? 17.147 43.839 8.327 1 75.43 577 GLY B O 1
ATOM 11089 N N . PHE B 1 578 ? 15.454 44.462 6.968 1 72.61 578 PHE B N 1
ATOM 11090 C CA . PHE B 1 578 ? 16.289 44.517 5.775 1 72.61 578 PHE B CA 1
ATOM 11091 C C . PHE B 1 578 ? 16.855 45.918 5.573 1 72.61 578 PHE B C 1
ATOM 11093 O O . PHE B 1 578 ? 17.761 46.116 4.761 1 72.61 578 PHE B O 1
ATOM 11100 N N . SER B 1 579 ? 16.315 46.844 6.337 1 62.35 579 SER B N 1
ATOM 11101 C CA . SER B 1 579 ? 16.732 48.218 6.078 1 62.35 579 SER B CA 1
ATOM 11102 C C . SER B 1 579 ? 18.156 48.464 6.564 1 62.35 579 SER B C 1
ATOM 11104 O O . SER B 1 579 ? 18.646 47.76 7.45 1 62.35 579 SER B O 1
ATOM 11106 N N . GLU B 1 580 ? 18.91 49.264 5.796 1 57.54 580 GLU B N 1
ATOM 11107 C CA . GLU B 1 580 ? 20.24 49.713 6.197 1 57.54 580 GLU B CA 1
ATOM 11108 C C . GLU B 1 580 ? 20.272 50.095 7.675 1 57.54 580 GLU B C 1
ATOM 11110 O O . GLU B 1 580 ? 21.285 49.901 8.35 1 57.54 580 GLU B O 1
ATOM 11115 N N . GLU B 1 581 ? 19.241 50.641 8.186 1 52.81 581 GLU B N 1
ATOM 11116 C CA . GLU B 1 581 ? 19.112 51.045 9.583 1 52.81 581 GLU B CA 1
ATOM 11117 C C . GLU B 1 581 ? 19.156 49.837 10.514 1 52.81 581 GLU B C 1
ATOM 11119 O O . GLU B 1 581 ? 19.667 49.926 11.632 1 52.81 581 GLU B O 1
ATOM 11124 N N . SER B 1 582 ? 18.667 48.734 9.993 1 52.86 582 SER B N 1
ATOM 11125 C CA . SER B 1 582 ? 18.712 47.49 10.754 1 52.86 582 SER B CA 1
ATOM 11126 C C . SER B 1 582 ? 20.143 46.984 10.901 1 52.86 582 SER B C 1
ATOM 11128 O O . SER B 1 582 ? 20.489 46.372 11.914 1 52.86 582 SER B O 1
ATOM 11130 N N . GLU B 1 583 ? 20.94 47.306 9.884 1 56.01 583 GLU B N 1
ATOM 11131 C CA . GLU B 1 583 ? 22.347 46.919 9.927 1 56.01 583 GLU B CA 1
ATOM 11132 C C . GLU B 1 583 ? 23.07 47.594 11.088 1 56.01 583 GLU B C 1
ATOM 11134 O O . GLU B 1 583 ? 24.009 47.031 11.654 1 56.01 583 GLU B O 1
ATOM 11139 N N . ARG B 1 584 ? 22.544 48.733 11.493 1 61.54 584 ARG B N 1
ATOM 11140 C CA . ARG B 1 584 ? 23.223 49.454 12.565 1 61.54 584 ARG B CA 1
ATOM 11141 C C . ARG B 1 584 ? 22.582 49.156 13.916 1 61.54 584 ARG B C 1
ATOM 11143 O O . ARG B 1 584 ? 22.827 49.864 14.895 1 61.54 584 ARG B O 1
ATOM 11150 N N . ASN B 1 585 ? 21.832 48.077 13.992 1 62.13 585 ASN B N 1
ATOM 11151 C CA . ASN B 1 585 ? 21.211 47.61 15.226 1 62.13 585 ASN B CA 1
ATOM 11152 C C . ASN B 1 585 ? 20.36 48.699 15.873 1 62.13 585 ASN B C 1
ATOM 11154 O O . ASN B 1 585 ? 20.307 48.805 17.099 1 62.13 585 ASN B O 1
ATOM 11158 N N . LYS B 1 586 ? 19.691 49.374 15.074 1 80.94 586 LYS B N 1
ATOM 11159 C CA . LYS B 1 586 ? 18.945 50.521 15.582 1 80.94 586 LYS B CA 1
ATOM 11160 C C . LYS B 1 586 ? 17.489 50.153 15.856 1 80.94 586 LYS B C 1
ATOM 11162 O O . LYS B 1 586 ? 16.808 50.827 16.631 1 80.94 586 LYS B O 1
ATOM 11167 N N . THR B 1 587 ? 17.04 49.038 15.238 1 89.6 587 THR B N 1
ATOM 11168 C CA . THR B 1 587 ? 15.657 48.628 15.453 1 89.6 587 THR B CA 1
ATOM 11169 C C . THR B 1 587 ? 15.592 47.386 16.338 1 89.6 587 THR B C 1
ATOM 11171 O O . THR B 1 587 ? 16.226 46.371 16.039 1 89.6 587 THR B O 1
ATOM 11174 N N . ALA B 1 588 ? 14.865 47.444 17.45 1 92.87 588 ALA B N 1
ATOM 11175 C CA . ALA B 1 588 ? 14.623 46.3 18.325 1 92.87 588 ALA B CA 1
ATOM 11176 C C . ALA B 1 588 ? 13.281 45.645 18.012 1 92.87 588 ALA B C 1
ATOM 11178 O O . ALA B 1 588 ? 12.237 46.3 18.058 1 92.87 588 ALA B O 1
ATOM 11179 N N . ILE B 1 589 ? 13.31 44.443 17.599 1 94.83 589 ILE B N 1
ATOM 11180 C CA . ILE B 1 589 ? 12.074 43.702 17.374 1 94.83 589 ILE B CA 1
ATOM 11181 C C . ILE B 1 589 ? 11.747 42.857 18.603 1 94.83 589 ILE B C 1
ATOM 11183 O O . ILE B 1 589 ? 12.561 42.038 19.036 1 94.83 589 ILE B O 1
ATOM 11187 N N . VAL B 1 590 ? 10.597 43.04 19.193 1 96.38 590 VAL B N 1
ATOM 11188 C CA . VAL B 1 590 ? 10.21 42.348 20.417 1 96.38 590 VAL B CA 1
ATOM 11189 C C . VAL B 1 590 ? 8.971 41.493 20.159 1 96.38 590 VAL B C 1
ATOM 11191 O O . VAL B 1 590 ? 7.888 42.021 19.897 1 96.38 590 VAL B O 1
ATOM 11194 N N . TYR B 1 591 ? 9.156 40.203 20.221 1 96.69 591 TYR B N 1
ATOM 11195 C CA . TYR B 1 591 ? 8.036 39.276 20.104 1 96.69 591 TYR B CA 1
ATOM 11196 C C . TYR B 1 591 ? 7.451 38.952 21.473 1 96.69 591 TYR B C 1
ATOM 11198 O O . TYR B 1 591 ? 8.191 38.768 22.443 1 96.69 591 TYR B O 1
ATOM 11206 N N . TYR B 1 592 ? 6.184 38.857 21.549 1 96.29 592 TYR B N 1
ATOM 11207 C CA . TYR B 1 592 ? 5.635 38.446 22.836 1 96.29 592 TYR B CA 1
ATOM 11208 C C . TYR B 1 592 ? 4.359 37.635 22.651 1 96.29 592 TYR B C 1
ATOM 11210 O O . TYR B 1 592 ? 3.659 37.786 21.647 1 96.29 592 TYR B O 1
ATOM 11218 N N . CYS B 1 593 ? 4.118 36.735 23.46 1 95.54 593 CYS B N 1
ATOM 11219 C CA . CYS B 1 593 ? 2.886 35.966 23.603 1 95.54 593 CYS B CA 1
ATOM 11220 C C . CYS B 1 593 ? 2.448 35.905 25.061 1 95.54 593 CYS B C 1
ATOM 11222 O O . CYS B 1 593 ? 2.926 36.68 25.891 1 95.54 593 CYS B O 1
ATOM 11224 N N . ARG B 1 594 ? 1.548 35.01 25.374 1 94.85 594 ARG B N 1
ATOM 11225 C CA . ARG B 1 594 ? 1.023 34.977 26.735 1 94.85 594 ARG B CA 1
ATOM 11226 C C . ARG B 1 594 ? 2.123 34.651 27.74 1 94.85 594 ARG B C 1
ATOM 11228 O O . ARG B 1 594 ? 2.231 35.299 28.783 1 94.85 594 ARG B O 1
ATOM 11235 N N . THR B 1 595 ? 2.967 33.644 27.392 1 91.78 595 THR B N 1
ATOM 11236 C CA . THR B 1 595 ? 3.914 33.126 28.373 1 91.78 595 THR B CA 1
ATOM 11237 C C . THR B 1 595 ? 5.344 33.505 27.998 1 91.78 595 THR B C 1
ATOM 11239 O O . THR B 1 595 ? 6.255 33.404 28.822 1 91.78 595 THR B O 1
ATOM 11242 N N . GLY B 1 596 ? 5.568 33.925 26.707 1 91.27 596 GLY B N 1
ATOM 11243 C CA . GLY B 1 596 ? 6.91 34.215 26.229 1 91.27 596 GLY B CA 1
ATOM 11244 C C . GLY B 1 596 ? 7.743 32.969 25.995 1 91.27 596 GLY B C 1
ATOM 11245 O O . GLY B 1 596 ? 8.967 33.047 25.872 1 91.27 596 GLY B O 1
ATOM 11246 N N . LYS B 1 597 ? 7.136 31.851 25.843 1 88.84 597 LYS B N 1
ATOM 11247 C CA . LYS B 1 597 ? 7.858 30.584 25.759 1 88.84 597 LYS B CA 1
ATOM 11248 C C . LYS B 1 597 ? 7.817 30.021 24.341 1 88.84 597 LYS B C 1
ATOM 11250 O O . LYS B 1 597 ? 8.532 30.498 23.457 1 88.84 597 LYS B O 1
ATOM 11255 N N . SER B 1 598 ? 6.804 29.132 23.994 1 87.73 598 SER B N 1
ATOM 11256 C CA . SER B 1 598 ? 6.804 28.305 22.792 1 87.73 598 SER B CA 1
ATOM 11257 C C . SER B 1 598 ? 6.663 29.157 21.534 1 87.73 598 SER B C 1
ATOM 11259 O O . SER B 1 598 ? 7.493 29.076 20.627 1 87.73 598 SER B O 1
ATOM 11261 N N . ARG B 1 599 ? 5.614 30.031 21.457 1 92.47 599 ARG B N 1
ATOM 11262 C CA . ARG B 1 599 ? 5.36 30.848 20.275 1 92.47 599 ARG B CA 1
ATOM 11263 C C . ARG B 1 599 ? 6.474 31.868 20.065 1 92.47 599 ARG B C 1
ATOM 11265 O O . ARG B 1 599 ? 6.926 32.078 18.938 1 92.47 599 ARG B O 1
ATOM 11272 N N . THR B 1 600 ? 6.845 32.485 21.15 1 93.39 600 THR B N 1
ATOM 11273 C CA . THR B 1 600 ? 7.891 33.501 21.101 1 93.39 600 THR B CA 1
ATOM 11274 C C . THR B 1 600 ? 9.217 32.89 20.656 1 93.39 600 THR B C 1
ATOM 11276 O O . THR B 1 600 ? 9.925 33.466 19.828 1 93.39 600 THR B O 1
ATOM 11279 N N . THR B 1 601 ? 9.492 31.698 21.214 1 91.25 601 THR B N 1
ATOM 11280 C CA . THR B 1 601 ? 10.726 31.019 20.831 1 91.25 601 THR B CA 1
ATOM 11281 C C . THR B 1 601 ? 10.711 30.667 19.346 1 91.25 601 THR B C 1
ATOM 11283 O O . THR B 1 601 ? 11.74 30.751 18.673 1 91.25 601 THR B O 1
ATOM 11286 N N . LEU B 1 602 ? 9.592 30.244 18.871 1 93.22 602 LEU B N 1
ATOM 11287 C CA . LEU B 1 602 ? 9.465 29.926 17.453 1 93.22 602 LEU B CA 1
ATOM 11288 C C . LEU B 1 602 ? 9.719 31.16 16.594 1 93.22 602 LEU B C 1
ATOM 11290 O O . LEU B 1 602 ? 10.427 31.086 15.587 1 93.22 602 LEU B O 1
ATOM 11294 N N . ALA B 1 603 ? 9.139 32.275 16.986 1 94.9 603 ALA B N 1
ATOM 11295 C CA . ALA B 1 603 ? 9.329 33.518 16.244 1 94.9 603 ALA B CA 1
ATOM 11296 C C . ALA B 1 603 ? 10.791 33.956 16.273 1 94.9 603 ALA B C 1
ATOM 11298 O O . ALA B 1 603 ? 11.316 34.455 15.275 1 94.9 603 ALA B O 1
ATOM 11299 N N . LEU B 1 604 ? 11.421 33.818 17.447 1 94.62 604 LEU B N 1
ATOM 11300 C CA . LEU B 1 604 ? 12.84 34.132 17.57 1 94.62 604 LEU B CA 1
ATOM 11301 C C . LEU B 1 604 ? 13.671 33.274 16.622 1 94.62 604 LEU B C 1
ATOM 11303 O O . LEU B 1 604 ? 14.579 33.778 15.957 1 94.62 604 LEU B O 1
ATOM 11307 N N . ALA B 1 605 ? 13.33 32.011 16.586 1 94.14 605 ALA B N 1
ATOM 11308 C CA . ALA B 1 605 ? 14.066 31.088 15.725 1 94.14 605 ALA B CA 1
ATOM 11309 C C . ALA B 1 605 ? 13.907 31.466 14.255 1 94.14 605 ALA B C 1
ATOM 11311 O O . ALA B 1 605 ? 14.88 31.457 13.497 1 94.14 605 ALA B O 1
ATOM 11312 N N . ILE B 1 606 ? 12.682 31.781 13.832 1 96.07 606 ILE B N 1
ATOM 11313 C CA . ILE B 1 606 ? 12.404 32.15 12.448 1 96.07 606 ILE B CA 1
ATOM 11314 C C . ILE B 1 606 ? 13.164 33.426 12.093 1 96.07 606 ILE B C 1
ATOM 11316 O O . ILE B 1 606 ? 13.808 33.501 11.043 1 96.07 606 ILE B O 1
ATOM 11320 N N . THR B 1 607 ? 13.137 34.402 12.977 1 95.39 607 THR B N 1
ATOM 11321 C CA . THR B 1 607 ? 13.829 35.665 12.744 1 95.39 607 THR B CA 1
ATOM 11322 C C . THR B 1 607 ? 15.341 35.457 12.725 1 95.39 607 THR B C 1
ATOM 11324 O O . THR B 1 607 ? 16.042 36.042 11.898 1 95.39 607 THR B O 1
ATOM 11327 N N . GLY B 1 608 ? 15.756 34.64 13.733 1 94.37 608 GLY B N 1
ATOM 11328 C CA . GLY B 1 608 ? 17.175 34.326 13.76 1 94.37 608 GLY B CA 1
ATOM 11329 C C . GLY B 1 608 ? 17.676 33.713 12.466 1 94.37 608 GLY B C 1
ATOM 11330 O O . GLY B 1 608 ? 18.76 34.056 11.989 1 94.37 608 GLY B O 1
ATOM 11331 N N . LEU B 1 609 ? 16.946 32.8 11.859 1 96.24 609 LEU B N 1
ATOM 11332 C CA . LEU B 1 609 ? 17.319 32.166 10.599 1 96.24 609 LEU B CA 1
ATOM 11333 C C . LEU B 1 609 ? 17.388 33.193 9.474 1 96.24 609 LEU B C 1
ATOM 11335 O O . LEU B 1 609 ? 18.339 33.197 8.689 1 96.24 609 LEU B O 1
ATOM 11339 N N . VAL B 1 610 ? 16.391 34.056 9.421 1 95.42 610 VAL B N 1
ATOM 11340 C CA . VAL B 1 610 ? 16.354 35.069 8.372 1 95.42 610 VAL B CA 1
ATOM 11341 C C . VAL B 1 610 ? 17.555 36.001 8.51 1 95.42 610 VAL B C 1
ATOM 11343 O O . VAL B 1 610 ? 18.229 36.307 7.523 1 95.42 610 VAL B O 1
ATOM 11346 N N . MET B 1 611 ? 17.847 36.371 9.696 1 91.84 611 MET B N 1
ATOM 11347 C CA . MET B 1 611 ? 18.931 37.314 9.956 1 91.84 611 MET B CA 1
ATOM 11348 C C . MET B 1 611 ? 20.281 36.703 9.596 1 91.84 611 MET B C 1
ATOM 11350 O O . MET B 1 611 ? 21.146 37.382 9.039 1 91.84 611 MET B O 1
ATOM 11354 N N . CYS B 1 612 ? 20.436 35.491 9.963 1 93.7 612 CYS B N 1
ATOM 11355 C CA . CYS B 1 612 ? 21.695 34.82 9.659 1 93.7 612 CYS B CA 1
ATOM 11356 C C . CYS B 1 612 ? 21.893 34.687 8.154 1 93.7 612 CYS B C 1
ATOM 11358 O O . CYS B 1 612 ? 23.025 34.709 7.668 1 93.7 612 CYS B O 1
ATOM 11360 N N . HIS B 1 613 ? 20.834 34.57 7.378 1 94.05 613 HIS B N 1
ATOM 11361 C CA . HIS B 1 613 ? 20.956 34.506 5.926 1 94.05 613 HIS B CA 1
ATOM 11362 C C . HIS B 1 613 ? 21.265 35.879 5.338 1 94.05 613 HIS B C 1
ATOM 11364 O O . HIS B 1 613 ? 21.819 35.978 4.241 1 94.05 613 HIS B O 1
ATOM 11370 N N . LEU B 1 614 ? 20.923 36.912 6.075 1 88.33 614 LEU B N 1
ATOM 11371 C CA . LEU B 1 614 ? 21.197 38.274 5.63 1 88.33 614 LEU B CA 1
ATOM 11372 C C . LEU B 1 614 ? 22.614 38.693 6.004 1 88.33 614 LEU B C 1
ATOM 11374 O O . LEU B 1 614 ? 23.291 39.372 5.228 1 88.33 614 LEU B O 1
ATOM 11378 N N . ARG B 1 615 ? 23.085 38.246 7.174 1 87.84 615 ARG B N 1
ATOM 11379 C CA . ARG B 1 615 ? 24.334 38.776 7.712 1 87.84 615 ARG B CA 1
ATOM 11380 C C . ARG B 1 615 ? 25.397 37.687 7.8 1 87.84 615 ARG B C 1
ATOM 11382 O O . ARG B 1 615 ? 26.558 37.969 8.105 1 87.84 615 ARG B O 1
ATOM 11389 N N . GLY B 1 616 ? 24.967 36.497 7.581 1 89.25 616 GLY B N 1
ATOM 11390 C CA . GLY B 1 616 ? 25.895 35.381 7.681 1 89.25 616 GLY B CA 1
ATOM 11391 C C . GLY B 1 616 ? 25.744 34.593 8.968 1 89.25 616 GLY B C 1
ATOM 11392 O O . GLY B 1 616 ? 25.453 35.164 10.021 1 89.25 616 GLY B O 1
ATOM 11393 N N . PHE B 1 617 ? 25.97 33.418 8.962 1 91.4 617 PHE B N 1
ATOM 11394 C CA . PHE B 1 617 ? 25.927 32.547 10.13 1 91.4 617 PHE B CA 1
ATOM 11395 C C . PHE B 1 617 ? 27.213 32.663 10.94 1 91.4 617 PHE B C 1
ATOM 11397 O O . PHE B 1 617 ? 28.311 32.584 10.386 1 91.4 617 PHE B O 1
ATOM 11404 N N . PRO B 1 618 ? 27.107 32.947 12.203 1 87.17 618 PRO B N 1
ATOM 11405 C CA . PRO B 1 618 ? 28.294 33.058 13.055 1 87.17 618 PRO B CA 1
ATOM 11406 C C . PRO B 1 618 ? 29.041 31.734 13.199 1 87.17 618 PRO B C 1
ATOM 11408 O O . PRO B 1 618 ? 28.584 30.704 12.697 1 87.17 618 PRO B O 1
ATOM 11411 N N . LYS B 1 619 ? 30.096 31.818 13.916 1 84.98 619 LYS B N 1
ATOM 11412 C CA . LYS B 1 619 ? 30.885 30.627 14.216 1 84.98 619 LYS B CA 1
ATOM 11413 C C . LYS B 1 619 ? 30.091 29.643 15.071 1 84.98 619 LYS B C 1
ATOM 11415 O O . LYS B 1 619 ? 29.381 30.047 15.994 1 84.98 619 LYS B O 1
ATOM 11420 N N . GLY B 1 620 ? 30.04 28.343 14.734 1 83.77 620 GLY B N 1
ATOM 11421 C CA . GLY B 1 620 ? 29.311 27.303 15.443 1 83.77 620 GLY B CA 1
ATOM 11422 C C . GLY B 1 620 ? 28.333 26.552 14.559 1 83.77 620 GLY B C 1
ATOM 11423 O O . GLY B 1 620 ? 27.876 25.464 14.915 1 83.77 620 GLY B O 1
ATOM 11424 N N . SER B 1 621 ? 28.099 27.219 13.477 1 88.85 621 SER B N 1
ATOM 11425 C CA . SER B 1 621 ? 27.108 26.63 12.583 1 88.85 621 SER B CA 1
ATOM 11426 C C . SER B 1 621 ? 27.77 25.754 11.525 1 88.85 621 SER B C 1
ATOM 11428 O O . SER B 1 621 ? 27.085 25.092 10.742 1 88.85 621 SER B O 1
ATOM 11430 N N . ASN B 1 622 ? 29.038 25.734 11.56 1 89.65 622 ASN B N 1
ATOM 11431 C CA . ASN B 1 622 ? 29.74 25.001 10.512 1 89.65 622 ASN B CA 1
ATOM 11432 C C . ASN B 1 622 ? 30.096 23.586 10.96 1 89.65 622 ASN B C 1
ATOM 11434 O O . ASN B 1 622 ? 29.936 23.243 12.133 1 89.65 622 ASN B O 1
ATOM 11438 N N . ILE B 1 623 ? 30.526 22.848 10.053 1 88.15 623 ILE B N 1
ATOM 11439 C CA . ILE B 1 623 ? 30.874 21.45 10.285 1 88.15 623 ILE B CA 1
ATOM 11440 C C . ILE B 1 623 ? 31.954 21.359 11.361 1 88.15 623 ILE B C 1
ATOM 11442 O O . ILE B 1 623 ? 32.974 22.048 11.286 1 88.15 623 ILE B O 1
ATOM 11446 N N . GLY B 1 624 ? 31.695 20.54 12.393 1 83.07 624 GLY B N 1
ATOM 11447 C CA . GLY B 1 624 ? 32.688 20.287 13.424 1 83.07 624 GLY B CA 1
ATOM 11448 C C . GLY B 1 624 ? 32.617 21.272 14.576 1 83.07 624 GLY B C 1
ATOM 11449 O O . GLY B 1 624 ? 33.287 21.093 15.595 1 83.07 624 GLY B O 1
ATOM 11450 N N . GLU B 1 625 ? 31.83 22.279 14.352 1 84.56 625 GLU B N 1
ATOM 11451 C CA . GLU B 1 625 ? 31.757 23.313 15.379 1 84.56 625 GLU B CA 1
ATOM 11452 C C . GLU B 1 625 ? 30.588 23.067 16.329 1 84.56 625 GLU B C 1
ATOM 11454 O O . GLU B 1 625 ? 30.436 23.771 17.329 1 84.56 625 GLU B O 1
ATOM 11459 N N . GLN B 1 626 ? 29.897 21.995 16.041 1 76.27 626 GLN B N 1
ATOM 11460 C CA . GLN B 1 626 ? 28.703 21.749 16.843 1 76.27 626 GLN B CA 1
ATOM 11461 C C . GLN B 1 626 ? 29.069 21.216 18.226 1 76.27 626 GLN B C 1
ATOM 11463 O O . GLN B 1 626 ? 30.079 20.527 18.384 1 76.27 626 GLN B O 1
ATOM 11468 N N . GLU B 1 627 ? 28.205 21.559 19.137 1 67.36 627 GLU B N 1
ATOM 11469 C CA . GLU B 1 627 ? 28.435 21.099 20.503 1 67.36 627 GLU B CA 1
ATOM 11470 C C . GLU B 1 627 ? 28.249 19.589 20.615 1 67.36 627 GLU B C 1
ATOM 11472 O O . GLU B 1 627 ? 27.343 19.022 20.001 1 67.36 627 GLU B O 1
ATOM 11477 N N . ARG B 1 628 ? 29.173 18.912 21.273 1 63.33 628 ARG B N 1
ATOM 11478 C CA . ARG B 1 628 ? 29.101 17.47 21.488 1 63.33 628 ARG B CA 1
ATOM 11479 C C . ARG B 1 628 ? 28.142 17.133 22.624 1 63.33 628 ARG B C 1
ATOM 11481 O O . ARG B 1 628 ? 28.156 17.786 23.67 1 63.33 628 ARG B O 1
ATOM 11488 N N . VAL B 1 629 ? 27.116 16.448 22.325 1 64.19 629 VAL B N 1
ATOM 11489 C CA . VAL B 1 629 ? 26.203 15.979 23.362 1 64.19 629 VAL B CA 1
ATOM 11490 C C . VAL B 1 629 ? 26.495 14.516 23.685 1 64.19 629 VAL B C 1
ATOM 11492 O O . VAL B 1 629 ? 26.531 13.671 22.787 1 64.19 629 VAL B O 1
ATOM 11495 N N . SER B 1 630 ? 27.028 14.143 24.882 1 62.19 630 SER B N 1
ATOM 11496 C CA . SER B 1 630 ? 27.367 12.78 25.276 1 62.19 630 SER B CA 1
ATOM 11497 C C . SER B 1 6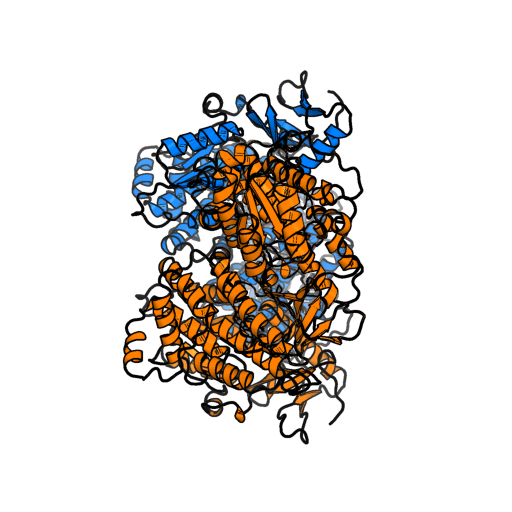30 ? 26.345 12.218 26.259 1 62.19 630 SER B C 1
ATOM 11499 O O . SER B 1 630 ? 26.553 12.264 27.473 1 62.19 630 SER B O 1
ATOM 11501 N N . CYS B 1 631 ? 25.181 12.132 26.055 1 61.49 631 CYS B N 1
ATOM 11502 C CA . CYS B 1 631 ? 24.175 11.535 26.927 1 61.49 631 CYS B CA 1
ATOM 11503 C C . CYS B 1 631 ? 23.498 10.351 26.247 1 61.49 631 CYS B C 1
ATOM 11505 O O . CYS B 1 631 ? 23.55 10.219 25.023 1 61.49 631 CYS B O 1
ATOM 11507 N N . PRO B 1 632 ? 22.972 9.421 27.089 1 70.79 632 PRO B N 1
ATOM 11508 C CA . PRO B 1 632 ? 22.186 8.339 26.491 1 70.79 632 PRO B CA 1
ATOM 11509 C C . PRO B 1 632 ? 21.094 8.852 25.555 1 70.79 632 PRO B C 1
ATOM 11511 O O . PRO B 1 632 ? 20.439 9.854 25.854 1 70.79 632 PRO B O 1
ATOM 11514 N N . ASN B 1 633 ? 20.964 8.41 24.411 1 78.01 633 ASN B N 1
ATOM 11515 C CA . ASN B 1 633 ? 19.977 8.806 23.412 1 78.01 633 ASN B CA 1
ATOM 11516 C C . ASN B 1 633 ? 20.299 10.174 22.816 1 78.01 633 ASN B C 1
ATOM 11518 O O . ASN B 1 633 ? 19.394 10.962 22.537 1 78.01 633 ASN B O 1
ATOM 11522 N N . ALA B 1 634 ? 21.558 10.47 22.796 1 79.4 634 ALA B N 1
ATOM 11523 C CA . ALA B 1 634 ? 22.069 11.752 22.316 1 79.4 634 ALA B CA 1
ATOM 11524 C C . ALA B 1 634 ? 21.563 12.05 20.907 1 79.4 634 ALA B C 1
ATOM 11526 O O . ALA B 1 634 ? 21.332 13.21 20.557 1 79.4 634 ALA B O 1
ATOM 11527 N N . GLN B 1 635 ? 21.37 11.014 20.23 1 83.01 635 GLN B N 1
ATOM 11528 C CA . GLN B 1 635 ? 20.948 11.216 18.848 1 83.01 635 GLN B CA 1
ATOM 11529 C C . GLN B 1 635 ? 19.588 11.904 18.782 1 83.01 635 GLN B C 1
ATOM 11531 O O . GLN B 1 635 ? 19.342 12.722 17.893 1 83.01 635 GLN B O 1
ATOM 11536 N N . TYR B 1 636 ? 18.787 11.68 19.769 1 84.95 636 TYR B N 1
ATOM 11537 C CA . TYR B 1 636 ? 17.442 12.243 19.738 1 84.95 636 TYR B CA 1
ATOM 11538 C C . TYR B 1 636 ? 17.432 13.664 20.287 1 84.95 636 TYR B C 1
ATOM 11540 O O . TYR B 1 636 ? 16.619 14.492 19.871 1 84.95 636 TYR B O 1
ATOM 11548 N N . THR B 1 637 ? 18.343 14.005 21.178 1 83.43 637 THR B N 1
ATOM 11549 C CA . THR B 1 637 ? 18.48 15.374 21.663 1 83.43 637 THR B CA 1
ATOM 11550 C C . THR B 1 637 ? 19.034 16.283 20.569 1 83.43 637 THR B C 1
ATOM 11552 O O . THR B 1 637 ? 18.847 17.501 20.613 1 83.43 637 THR B O 1
ATOM 11555 N N . LYS B 1 638 ? 19.676 15.551 19.614 1 87.25 638 LYS B N 1
ATOM 11556 C CA . LYS B 1 638 ? 20.19 16.29 18.465 1 87.25 638 LYS B CA 1
ATOM 11557 C C . LYS B 1 638 ? 19.166 16.329 17.334 1 87.25 638 LYS B C 1
ATOM 11559 O O . LYS B 1 638 ? 19.44 16.869 16.26 1 87.25 638 LYS B O 1
ATOM 11564 N N . GLY B 1 639 ? 18.02 15.712 17.608 1 89.26 639 GLY B N 1
ATOM 11565 C CA . GLY B 1 639 ? 16.949 15.745 16.625 1 89.26 639 GLY B CA 1
ATOM 11566 C C . GLY B 1 639 ? 17.141 14.747 15.499 1 89.26 639 GLY B C 1
ATOM 11567 O O . GLY B 1 639 ? 16.525 14.874 14.439 1 89.26 639 GLY B O 1
ATOM 11568 N N . ASP B 1 640 ? 17.943 13.735 15.76 1 89.92 640 ASP B N 1
ATOM 11569 C CA . ASP B 1 640 ? 18.258 12.786 14.697 1 89.92 640 ASP B CA 1
ATOM 11570 C C . ASP B 1 640 ? 17.26 11.631 14.678 1 89.92 640 ASP B C 1
ATOM 11572 O O . ASP B 1 640 ? 17.65 10.465 14.772 1 89.92 640 ASP B O 1
ATOM 11576 N N . PHE B 1 641 ? 16.062 12.019 14.428 1 93.08 641 PHE B N 1
ATOM 11577 C CA . PHE B 1 641 ? 15.018 11.022 14.221 1 93.08 641 PHE B CA 1
ATOM 11578 C C . PHE B 1 641 ? 15.06 10.482 12.796 1 93.08 641 PHE B C 1
ATOM 11580 O O . PHE B 1 641 ? 15.475 11.185 11.873 1 93.08 641 PHE B O 1
ATOM 11587 N N . MET B 1 642 ? 14.635 9.307 12.634 1 91.87 642 MET B N 1
ATOM 11588 C CA . MET B 1 642 ? 14.708 8.655 11.33 1 91.87 642 MET B CA 1
ATOM 11589 C C . MET B 1 642 ? 14.009 9.492 10.263 1 91.87 642 MET B C 1
ATOM 11591 O O . MET B 1 642 ? 14.512 9.628 9.146 1 91.87 642 MET B O 1
ATOM 11595 N N . ILE B 1 643 ? 12.873 10.005 10.623 1 93.52 643 ILE B N 1
ATOM 11596 C CA . ILE B 1 643 ? 12.08 10.753 9.654 1 93.52 643 ILE B CA 1
ATOM 11597 C C . ILE B 1 643 ? 12.775 12.074 9.328 1 93.52 643 ILE B C 1
ATOM 11599 O O . ILE B 1 643 ? 12.673 12.575 8.206 1 93.52 643 ILE B O 1
ATOM 11603 N N . VAL B 1 644 ? 13.443 12.656 10.257 1 96.12 644 VAL B N 1
ATOM 11604 C CA . VAL B 1 644 ? 14.188 13.891 10.036 1 96.12 644 VAL B CA 1
ATOM 11605 C C . VAL B 1 644 ? 15.387 13.617 9.132 1 96.12 644 VAL B C 1
ATOM 11607 O O . VAL B 1 644 ? 15.692 14.409 8.237 1 96.12 644 VAL B O 1
ATOM 11610 N N . GLN B 1 645 ? 15.988 12.502 9.419 1 93.93 645 GLN B N 1
ATOM 11611 C CA . GLN B 1 645 ? 17.129 12.128 8.59 1 93.93 645 GLN B CA 1
ATOM 11612 C C . GLN B 1 645 ? 16.707 11.903 7.141 1 93.93 645 GLN B C 1
ATOM 11614 O O . GLN B 1 645 ? 17.454 12.224 6.214 1 93.93 645 GLN B O 1
ATOM 11619 N N . LYS B 1 646 ? 15.609 11.383 6.999 1 93.68 646 LYS B N 1
ATOM 11620 C CA . LYS B 1 646 ? 15.09 11.208 5.645 1 93.68 646 LYS B CA 1
ATOM 11621 C C . LYS B 1 646 ? 14.913 12.552 4.946 1 93.68 646 LYS B C 1
ATOM 11623 O O . LYS B 1 646 ? 15.247 12.694 3.768 1 93.68 646 LYS B O 1
ATOM 11628 N N . LEU B 1 647 ? 14.363 13.505 5.651 1 95.65 647 LEU B N 1
ATOM 11629 C CA . LEU B 1 647 ? 14.207 14.845 5.096 1 95.65 647 LEU B CA 1
ATOM 11630 C C . LEU B 1 647 ? 15.561 15.444 4.733 1 95.65 647 LEU B C 1
ATOM 11632 O O . LEU B 1 647 ? 15.731 15.989 3.64 1 95.65 647 LEU B O 1
ATOM 11636 N N . VAL B 1 648 ? 16.467 15.289 5.602 1 95.72 648 VAL B N 1
ATOM 11637 C CA . VAL B 1 648 ? 17.8 15.858 5.438 1 95.72 648 VAL B CA 1
ATOM 11638 C C . VAL B 1 648 ? 18.464 15.27 4.194 1 95.72 648 VAL B C 1
ATOM 11640 O O . VAL B 1 648 ? 19.166 15.975 3.466 1 95.72 648 VAL B O 1
ATOM 11643 N N . ARG B 1 649 ? 18.186 14.098 3.934 1 94.16 649 ARG B N 1
ATOM 11644 C CA . ARG B 1 649 ? 18.832 13.418 2.816 1 94.16 649 ARG B CA 1
ATOM 11645 C C . ARG B 1 649 ? 18.21 13.837 1.488 1 94.16 649 ARG B C 1
ATOM 11647 O O . ARG B 1 649 ? 18.861 13.77 0.443 1 94.16 649 ARG B O 1
ATOM 11654 N N . ILE B 1 650 ? 17.022 14.309 1.502 1 92.81 650 ILE B N 1
ATOM 11655 C CA . ILE B 1 650 ? 16.382 14.676 0.243 1 92.81 650 ILE B CA 1
ATOM 11656 C C . ILE B 1 650 ? 16.686 16.136 -0.084 1 92.81 650 ILE B C 1
ATOM 11658 O O . ILE B 1 650 ? 16.528 16.568 -1.228 1 92.81 650 ILE B O 1
ATOM 11662 N N . LEU B 1 651 ? 17.184 16.889 0.912 1 94.6 651 LEU B N 1
ATOM 11663 C CA . LEU B 1 651 ? 17.472 18.306 0.713 1 94.6 651 LEU B CA 1
ATOM 11664 C C . LEU B 1 651 ? 18.924 18.511 0.296 1 94.6 651 LEU B C 1
ATOM 11666 O O . LEU B 1 651 ? 19.814 17.791 0.754 1 94.6 651 LEU B O 1
ATOM 11670 N N . PRO B 1 652 ? 19.154 19.496 -0.606 1 93.17 652 PRO B N 1
ATOM 11671 C CA . PRO B 1 652 ? 20.546 19.833 -0.911 1 93.17 652 PRO B CA 1
ATOM 11672 C C . PRO B 1 652 ? 21.304 20.365 0.303 1 93.17 652 PRO B C 1
ATOM 11674 O O . PRO B 1 652 ? 20.846 21.304 0.959 1 93.17 652 PRO B O 1
ATOM 11677 N N . ASN B 1 653 ? 22.443 19.759 0.613 1 93.17 653 ASN B N 1
ATOM 11678 C CA . ASN B 1 653 ? 23.216 20.13 1.794 1 93.17 653 ASN B CA 1
ATOM 11679 C C . ASN B 1 653 ? 22.372 20.055 3.063 1 93.17 653 ASN B C 1
ATOM 11681 O O . ASN B 1 653 ? 22.39 20.977 3.881 1 93.17 653 ASN B O 1
ATOM 11685 N N . GLY B 1 654 ? 21.593 19.051 3.16 1 94.86 654 GLY B N 1
ATOM 11686 C CA . GLY B 1 654 ? 20.609 18.898 4.22 1 94.86 654 GLY B CA 1
ATOM 11687 C C . GLY B 1 654 ? 21.222 18.895 5.608 1 94.86 654 GLY B C 1
ATOM 11688 O O . GLY B 1 654 ? 20.627 19.412 6.556 1 94.86 654 GLY B O 1
ATOM 11689 N N . GLN B 1 655 ? 22.422 18.348 5.744 1 93.77 655 GLN B N 1
ATOM 11690 C CA . GLN B 1 655 ? 23.088 18.319 7.042 1 93.77 655 GLN B CA 1
ATOM 11691 C C . GLN B 1 655 ? 23.434 19.729 7.514 1 93.77 655 GLN B C 1
ATOM 11693 O O . GLN B 1 655 ? 23.268 20.053 8.691 1 93.77 655 GLN B O 1
ATOM 11698 N N . GLN B 1 656 ? 23.905 20.482 6.561 1 94.93 656 GLN B N 1
ATOM 11699 C CA . GLN B 1 656 ? 24.234 21.865 6.893 1 94.93 656 GLN B CA 1
ATOM 11700 C C . GLN B 1 656 ? 22.978 22.664 7.227 1 94.93 656 GLN B C 1
ATOM 11702 O O . GLN B 1 656 ? 22.98 23.474 8.157 1 94.93 656 GLN B O 1
ATOM 11707 N N . VAL B 1 657 ? 21.943 22.433 6.445 1 96.41 657 VAL B N 1
ATOM 11708 C CA . VAL B 1 657 ? 20.679 23.124 6.679 1 96.41 657 VAL B CA 1
ATOM 11709 C C . VAL B 1 657 ? 20.175 22.817 8.087 1 96.41 657 VAL B C 1
ATOM 11711 O O . VAL B 1 657 ? 19.729 23.717 8.804 1 96.41 657 VAL B O 1
ATOM 11714 N N . LYS B 1 658 ? 20.216 21.547 8.463 1 96.2 658 LYS B N 1
ATOM 11715 C CA . LYS B 1 658 ? 19.79 21.137 9.798 1 96.2 658 LYS B CA 1
ATOM 11716 C C . LYS B 1 658 ? 20.685 21.748 10.872 1 96.2 658 LYS B C 1
ATOM 11718 O O . LYS B 1 658 ? 20.201 22.177 11.921 1 96.2 658 LYS B O 1
ATOM 11723 N N . ARG B 1 659 ? 22.003 21.78 10.657 1 94.75 659 ARG B N 1
ATOM 11724 C CA . ARG B 1 659 ? 22.959 22.331 11.612 1 94.75 659 ARG B CA 1
ATOM 11725 C C . ARG B 1 659 ? 22.668 23.802 11.891 1 94.75 659 ARG B C 1
ATOM 11727 O O . ARG B 1 659 ? 22.823 24.268 13.021 1 94.75 659 ARG B O 1
ATOM 11734 N N . GLU B 1 660 ? 22.374 24.48 10.854 1 95.69 660 GLU B N 1
ATOM 11735 C CA . GLU B 1 660 ? 22.052 25.898 10.991 1 95.69 660 GLU B CA 1
ATOM 11736 C C . GLU B 1 660 ? 20.807 26.101 11.848 1 95.69 660 GLU B C 1
ATOM 11738 O O . GLU B 1 660 ? 20.76 27.011 12.678 1 95.69 660 GLU B O 1
ATOM 11743 N N . VAL B 1 661 ? 19.818 25.261 11.649 1 95.83 661 VAL B N 1
ATOM 11744 C CA . VAL B 1 661 ? 18.603 25.337 12.453 1 95.83 661 VAL B CA 1
ATOM 11745 C C . VAL B 1 661 ? 18.924 25.007 13.909 1 95.83 661 VAL B C 1
ATOM 11747 O O . VAL B 1 661 ? 18.458 25.69 14.824 1 95.83 661 VAL B O 1
ATOM 11750 N N . ASP B 1 662 ? 19.71 23.95 14.074 1 92.94 662 ASP B N 1
ATOM 11751 C CA . ASP B 1 662 ? 20.084 23.537 15.423 1 92.94 662 ASP B CA 1
ATOM 11752 C C . ASP B 1 662 ? 20.875 24.634 16.133 1 92.94 662 ASP B C 1
ATOM 11754 O O . ASP B 1 662 ? 20.721 24.836 17.34 1 92.94 662 ASP B O 1
ATOM 11758 N N . PHE B 1 663 ? 21.718 25.282 15.389 1 92.82 663 PHE B N 1
ATOM 11759 C CA . PHE B 1 663 ? 22.496 26.383 15.946 1 92.82 663 PHE B CA 1
ATOM 11760 C C . PHE B 1 663 ? 21.581 27.481 16.472 1 92.82 663 PHE B C 1
ATOM 11762 O O . PHE B 1 663 ? 21.77 27.973 17.587 1 92.82 663 PHE B O 1
ATOM 11769 N N . ILE B 1 664 ? 20.606 27.848 15.694 1 92.96 664 ILE B N 1
ATOM 11770 C CA . ILE B 1 664 ? 19.69 28.912 16.09 1 92.96 664 ILE B CA 1
ATOM 11771 C C . ILE B 1 664 ? 18.87 28.465 17.299 1 92.96 664 ILE B C 1
ATOM 11773 O O . ILE B 1 664 ? 18.619 29.255 18.212 1 92.96 664 ILE B O 1
ATOM 11777 N N . LEU B 1 665 ? 18.402 27.225 17.244 1 91.41 665 LEU B N 1
ATOM 11778 C CA . LEU B 1 665 ? 17.629 26.701 18.365 1 91.41 665 LEU B CA 1
ATOM 11779 C C . LEU B 1 665 ? 18.464 26.687 19.641 1 91.41 665 LEU B C 1
ATOM 11781 O O . LEU B 1 665 ? 17.949 26.955 20.728 1 91.41 665 LEU B O 1
ATOM 11785 N N . ASP B 1 666 ? 19.741 26.37 19.499 1 88.84 666 ASP B N 1
ATOM 11786 C CA . ASP B 1 666 ? 20.64 26.401 20.649 1 88.84 666 ASP B CA 1
ATOM 11787 C C . ASP B 1 666 ? 20.814 27.825 21.171 1 88.84 666 ASP B C 1
ATOM 11789 O O . ASP B 1 666 ? 20.867 28.046 22.383 1 88.84 666 ASP B O 1
ATOM 11793 N N . GLU B 1 667 ? 20.935 28.762 20.256 1 88.77 667 GLU B N 1
ATOM 11794 C CA . GLU B 1 667 ? 21.067 30.163 20.642 1 88.77 667 GLU B CA 1
ATOM 11795 C C . GLU B 1 667 ? 19.811 30.662 21.35 1 88.77 667 GLU B C 1
ATOM 11797 O O . GLU B 1 667 ? 19.89 31.509 22.242 1 88.77 667 GLU B O 1
ATOM 11802 N N . CYS B 1 668 ? 18.684 30.153 20.918 1 87.85 668 CYS B N 1
ATOM 11803 C CA . CYS B 1 668 ? 17.435 30.496 21.589 1 87.85 668 CYS B CA 1
ATOM 11804 C C . CYS B 1 668 ? 17.372 29.87 22.977 1 87.85 668 CYS B C 1
ATOM 11806 O O . CYS B 1 668 ? 16.87 30.486 23.918 1 87.85 668 CYS B O 1
ATOM 11808 N N . PHE B 1 669 ? 17.863 28.68 23.022 1 81.32 669 PHE B N 1
ATOM 11809 C CA . PHE B 1 669 ? 17.82 27.933 24.273 1 81.32 669 PHE B CA 1
ATOM 11810 C C . PHE B 1 669 ? 18.761 28.547 25.303 1 81.32 669 PHE B C 1
ATOM 11812 O O . PHE B 1 669 ? 18.471 28.537 26.501 1 81.32 669 PHE B O 1
ATOM 11819 N N . GLU B 1 670 ? 19.916 28.936 24.873 1 74.72 670 GLU B N 1
ATOM 11820 C CA . GLU B 1 670 ? 20.892 29.542 25.774 1 74.72 670 GLU B CA 1
ATOM 11821 C C . GLU B 1 670 ? 20.296 30.741 26.507 1 74.72 670 GLU B C 1
ATOM 11823 O O . GLU B 1 670 ? 20.74 31.087 27.604 1 74.72 670 GLU B O 1
ATOM 11828 N N . THR B 1 671 ? 19.333 31.202 25.927 1 66.57 671 THR B N 1
ATOM 11829 C CA . THR B 1 671 ? 18.712 32.366 26.548 1 66.57 671 THR B CA 1
ATOM 11830 C C . THR B 1 671 ? 17.712 31.939 27.619 1 66.57 671 THR B C 1
ATOM 11832 O O . THR B 1 671 ? 17.325 32.742 28.47 1 66.57 671 THR B O 1
ATOM 11835 N N . MET B 1 672 ? 17.26 30.645 27.463 1 63.29 672 MET B N 1
ATOM 11836 C CA . MET B 1 672 ? 16.212 30.179 28.368 1 63.29 672 MET B CA 1
ATOM 11837 C C . MET B 1 672 ? 16.743 29.099 29.304 1 63.29 672 MET B C 1
ATOM 11839 O O . MET B 1 672 ? 15.974 28.476 30.039 1 63.29 672 MET B O 1
ATOM 11843 N N . SER B 1 673 ? 18.052 28.65 29.371 1 54.31 673 SER B N 1
ATOM 11844 C CA . SER B 1 673 ? 18.754 27.452 29.821 1 54.31 673 SER B CA 1
ATOM 11845 C C . SER B 1 673 ? 18.031 26.796 30.992 1 54.31 673 SER B C 1
ATOM 11847 O O . SER B 1 673 ? 17.92 25.569 31.051 1 54.31 673 SER B O 1
ATOM 11849 N N . PRO B 1 674 ? 17.74 27.337 32.019 1 46.29 674 PRO B N 1
ATOM 11850 C CA . PRO B 1 674 ? 17.381 26.441 33.121 1 46.29 674 PRO B CA 1
ATOM 11851 C C . PRO B 1 674 ? 16.086 25.675 32.86 1 46.29 674 PRO B C 1
ATOM 11853 O O . PRO B 1 674 ? 15.83 24.652 33.502 1 46.29 674 PRO B O 1
ATOM 11856 N N . MET B 1 675 ? 15.095 26.102 32.162 1 44.41 675 MET B N 1
ATOM 11857 C CA . MET B 1 675 ? 13.764 25.515 32.284 1 44.41 675 MET B CA 1
ATOM 11858 C C . MET B 1 675 ? 13.191 25.176 30.912 1 44.41 675 MET B C 1
ATOM 11860 O O . MET B 1 675 ? 12.164 24.502 30.812 1 44.41 675 MET B O 1
ATOM 11864 N N . HIS B 1 676 ? 13.684 25.736 29.769 1 53.62 676 HIS B N 1
ATOM 11865 C CA . HIS B 1 676 ? 12.918 25.564 28.54 1 53.62 676 HIS B CA 1
ATOM 11866 C C . HIS B 1 676 ? 13.642 24.644 27.563 1 53.62 676 HIS B C 1
ATOM 11868 O O . HIS B 1 676 ? 14.829 24.833 27.289 1 53.62 676 HIS B O 1
ATOM 11874 N N . PHE B 1 677 ? 12.974 23.474 27.393 1 58.76 677 PHE B N 1
ATOM 11875 C CA . PHE B 1 677 ? 13.541 22.43 26.548 1 58.76 677 PHE B CA 1
ATOM 11876 C C . PHE B 1 677 ? 13.571 22.871 25.089 1 58.76 677 PHE B C 1
ATOM 11878 O O . PHE B 1 677 ? 12.686 23.601 24.638 1 58.76 677 PHE B O 1
ATOM 11885 N N . HIS B 1 678 ? 14.687 22.643 24.512 1 78.19 678 HIS B N 1
ATOM 11886 C CA . HIS B 1 678 ? 14.884 22.675 23.067 1 78.19 678 HIS B CA 1
ATOM 11887 C C . HIS B 1 678 ? 13.84 21.826 22.35 1 78.19 678 HIS B C 1
ATOM 11889 O O . HIS B 1 678 ? 13.419 20.787 22.864 1 78.19 678 HIS B O 1
ATOM 11895 N N . ILE B 1 679 ? 13.222 22.418 21.304 1 86.03 679 ILE B N 1
ATOM 11896 C CA . ILE B 1 679 ? 12.189 21.695 20.57 1 86.03 679 ILE B CA 1
ATOM 11897 C C . ILE B 1 679 ? 12.642 20.258 20.323 1 86.03 679 ILE B C 1
ATOM 11899 O O . ILE B 1 679 ? 11.832 19.329 20.369 1 86.03 679 ILE B O 1
ATOM 11903 N N . ARG B 1 680 ? 13.908 20.036 20.091 1 89.26 680 ARG B N 1
ATOM 11904 C CA . ARG B 1 680 ? 14.424 18.697 19.824 1 89.26 680 ARG B CA 1
ATOM 11905 C C . ARG B 1 680 ? 14.292 17.804 21.053 1 89.26 680 ARG B C 1
ATOM 11907 O O . ARG B 1 680 ? 13.927 16.632 20.939 1 89.26 680 ARG B O 1
ATOM 11914 N N . GLU B 1 681 ? 14.512 18.405 22.168 1 85.9 681 GLU B N 1
ATOM 11915 C CA . GLU B 1 681 ? 14.38 17.662 23.418 1 85.9 681 GLU B CA 1
ATOM 11916 C C . GLU B 1 681 ? 12.913 17.453 23.783 1 85.9 681 GLU B C 1
ATOM 11918 O O . GLU B 1 681 ? 12.548 16.414 24.337 1 85.9 681 GLU B O 1
ATOM 11923 N N . VAL B 1 682 ? 12.163 18.518 23.503 1 88.67 682 VAL B N 1
ATOM 11924 C CA . VAL B 1 682 ? 10.74 18.451 23.821 1 88.67 682 VAL B CA 1
ATOM 11925 C C . VAL B 1 682 ? 10.103 17.271 23.091 1 88.67 682 VAL B C 1
ATOM 11927 O O . VAL B 1 682 ? 9.216 16.605 23.631 1 88.67 682 VAL B O 1
ATOM 11930 N N . ILE B 1 683 ? 10.55 16.957 21.901 1 92.49 683 ILE B N 1
ATOM 11931 C CA . ILE B 1 683 ? 10.005 15.856 21.113 1 92.49 683 ILE B CA 1
ATOM 11932 C C . ILE B 1 683 ? 10.211 14.538 21.857 1 92.49 683 ILE B C 1
ATOM 11934 O O . ILE B 1 683 ? 9.258 13.785 22.073 1 92.49 683 ILE B O 1
ATOM 11938 N N . PHE B 1 684 ? 11.415 14.36 22.277 1 90.54 684 PHE B N 1
ATOM 11939 C CA . PHE B 1 684 ? 11.798 13.083 22.867 1 90.54 684 PHE B CA 1
ATOM 11940 C C . PHE B 1 684 ? 11.232 12.946 24.275 1 90.54 684 PHE B C 1
ATOM 11942 O O . PHE B 1 684 ? 10.743 11.878 24.651 1 90.54 684 PHE B O 1
ATOM 11949 N N . VAL B 1 685 ? 11.298 13.975 25.038 1 89.63 685 VAL B N 1
ATOM 11950 C CA . VAL B 1 685 ? 10.824 13.948 26.418 1 89.63 685 VAL B CA 1
ATOM 11951 C C . VAL B 1 685 ? 9.316 13.707 26.442 1 89.63 685 VAL B C 1
ATOM 11953 O O . VAL B 1 685 ? 8.817 12.939 27.269 1 89.63 685 VAL B O 1
ATOM 11956 N N . THR B 1 686 ? 8.586 14.382 25.577 1 91.67 686 THR B N 1
ATOM 11957 C CA . THR B 1 686 ? 7.14 14.202 25.507 1 91.67 686 THR B CA 1
ATOM 11958 C C . THR B 1 686 ? 6.792 12.778 25.08 1 91.67 686 THR B C 1
ATOM 11960 O O . THR B 1 686 ? 5.838 12.187 25.589 1 91.67 686 THR B O 1
ATOM 11963 N N . TYR B 1 687 ? 7.534 12.248 24.148 1 92.04 687 TYR B N 1
ATOM 11964 C CA . TYR B 1 687 ? 7.298 10.877 23.71 1 92.04 687 TYR B CA 1
ATOM 11965 C C . TYR B 1 687 ? 7.478 9.897 24.863 1 92.04 687 TYR B C 1
ATOM 11967 O O . TYR B 1 687 ? 6.699 8.952 25.01 1 92.04 687 TYR B O 1
ATOM 11975 N N . ASN B 1 688 ? 8.482 10.139 25.639 1 91.23 688 ASN B N 1
ATOM 11976 C CA . ASN B 1 688 ? 8.791 9.238 26.744 1 91.23 688 ASN B CA 1
ATOM 11977 C C . ASN B 1 688 ? 7.707 9.275 27.818 1 91.23 688 ASN B C 1
ATOM 11979 O O . ASN B 1 688 ? 7.521 8.303 28.552 1 91.23 688 ASN B O 1
ATOM 11983 N N . LYS B 1 689 ? 7.018 10.349 27.869 1 93.39 689 LYS B N 1
ATOM 11984 C CA . LYS B 1 689 ? 5.945 10.486 28.85 1 93.39 689 LYS B CA 1
ATOM 11985 C C . LYS B 1 689 ? 4.77 9.573 28.51 1 93.39 689 LYS B C 1
ATOM 11987 O O . LYS B 1 689 ? 3.937 9.28 29.369 1 93.39 689 LYS B O 1
ATOM 11992 N N . ILE B 1 690 ? 4.656 9.084 27.294 1 91.78 690 ILE B N 1
ATOM 11993 C CA . ILE B 1 690 ? 3.561 8.226 26.854 1 91.78 690 ILE B CA 1
ATOM 11994 C C . ILE B 1 690 ? 3.57 6.926 27.656 1 91.78 690 ILE B C 1
ATOM 11996 O O . ILE B 1 690 ? 2.512 6.393 27.997 1 91.78 690 ILE B O 1
ATOM 12000 N N . ILE B 1 691 ? 4.72 6.449 27.964 1 87.56 691 ILE B N 1
ATOM 12001 C CA . ILE B 1 691 ? 4.882 5.187 28.678 1 87.56 691 ILE B CA 1
ATOM 12002 C C . ILE B 1 691 ? 4.28 5.304 30.077 1 87.56 691 ILE B C 1
ATOM 12004 O O . ILE B 1 691 ? 3.672 4.356 30.579 1 87.56 691 ILE B O 1
ATOM 12008 N N . LYS B 1 692 ? 4.316 6.429 30.608 1 90 692 LYS B N 1
ATOM 12009 C CA . LYS B 1 692 ? 3.884 6.637 31.987 1 90 692 LYS B CA 1
ATOM 12010 C C . LYS B 1 692 ? 2.444 7.141 32.042 1 90 692 LYS B C 1
ATOM 12012 O O . LYS B 1 692 ? 1.886 7.322 33.126 1 90 692 LYS B O 1
ATOM 12017 N N . ALA B 1 693 ? 1.912 7.382 30.896 1 90.1 693 ALA B N 1
ATOM 12018 C CA . ALA B 1 693 ? 0.558 7.928 30.882 1 90.1 693 ALA B CA 1
ATOM 12019 C C . ALA B 1 693 ? -0.447 6.92 31.433 1 90.1 693 ALA B C 1
ATOM 12021 O O . ALA B 1 693 ? -0.326 5.717 31.19 1 90.1 693 ALA B O 1
ATOM 12022 N N . LYS B 1 694 ? -1.397 7.339 32.094 1 85.34 694 LYS B N 1
ATOM 12023 C CA . LYS B 1 694 ? -2.34 6.487 32.813 1 85.34 694 LYS B CA 1
ATOM 12024 C C . LYS B 1 694 ? -3.55 6.153 31.947 1 85.34 694 LYS B C 1
ATOM 12026 O O . LYS B 1 694 ? -4.135 5.075 32.077 1 85.34 694 LYS B O 1
ATOM 12031 N N . SER B 1 695 ? -3.963 7.14 31.184 1 90.28 695 SER B N 1
ATOM 12032 C CA . SER B 1 695 ? -5.167 6.965 30.378 1 90.28 695 SER B CA 1
ATOM 12033 C C . SER B 1 695 ? -4.837 6.953 28.889 1 90.28 695 SER B C 1
ATOM 12035 O O . SER B 1 695 ? -3.802 7.477 28.473 1 90.28 695 SER B O 1
ATOM 12037 N N . GLU B 1 696 ? -5.73 6.293 28.167 1 86.53 696 GLU B N 1
ATOM 12038 C CA . GLU B 1 696 ? -5.542 6.244 26.72 1 86.53 696 GLU B CA 1
ATOM 12039 C C . GLU B 1 696 ? -5.68 7.63 26.098 1 86.53 696 GLU B C 1
ATOM 12041 O O . GLU B 1 696 ? -5.006 7.946 25.115 1 86.53 696 GLU B O 1
ATOM 12046 N N . THR B 1 697 ? -6.528 8.409 26.69 1 86.15 697 THR B N 1
ATOM 12047 C CA . THR B 1 697 ? -6.711 9.771 26.202 1 86.15 697 THR B CA 1
ATOM 12048 C C . THR B 1 697 ? -5.44 10.592 26.402 1 86.15 697 THR B C 1
ATOM 12050 O O . THR B 1 697 ? -5.047 11.362 25.523 1 86.15 697 THR B O 1
ATOM 12053 N N . GLU B 1 698 ? -4.868 10.391 27.504 1 89.83 698 GLU B N 1
ATOM 12054 C CA . GLU B 1 698 ? -3.626 11.104 27.789 1 89.83 698 GLU B CA 1
ATOM 12055 C C . GLU B 1 698 ? -2.501 10.642 26.867 1 89.83 698 GLU B C 1
ATOM 12057 O O . GLU B 1 698 ? -1.69 11.453 26.415 1 89.83 698 GLU B O 1
ATOM 12062 N N . LYS B 1 699 ? -2.493 9.381 26.676 1 91.58 699 LYS B N 1
ATOM 12063 C CA . LYS B 1 699 ? -1.486 8.837 25.77 1 91.58 699 LYS B CA 1
ATOM 12064 C C . LYS B 1 699 ? -1.612 9.448 24.377 1 91.58 699 LYS B C 1
ATOM 12066 O O . LYS B 1 699 ? -0.611 9.838 23.772 1 91.58 699 LYS B O 1
ATOM 12071 N N . GLN B 1 700 ? -2.823 9.563 23.931 1 89.07 700 GLN B N 1
ATOM 12072 C CA . GLN B 1 700 ? -3.07 10.103 22.598 1 89.07 700 GLN B CA 1
ATOM 12073 C C . GLN B 1 700 ? -2.712 11.585 22.53 1 89.07 700 GLN B C 1
ATOM 12075 O O . GLN B 1 700 ? -2.187 12.057 21.52 1 89.07 700 GLN B O 1
ATOM 12080 N N . GLN B 1 701 ? -2.96 12.244 23.585 1 88.87 701 GLN B N 1
ATOM 12081 C CA . GLN B 1 701 ? -2.642 13.668 23.617 1 88.87 701 GLN B CA 1
ATOM 12082 C C . GLN B 1 701 ? -1.133 13.896 23.586 1 88.87 701 GLN B C 1
ATOM 12084 O O . GLN B 1 701 ? -0.648 14.78 22.877 1 88.87 701 GLN B O 1
ATOM 12089 N N . LEU B 1 702 ? -0.467 13.098 24.364 1 92.75 702 LEU B N 1
ATOM 12090 C CA . LEU B 1 702 ? 0.986 13.219 24.41 1 92.75 702 LEU B CA 1
ATOM 12091 C C . LEU B 1 702 ? 1.605 12.844 23.067 1 92.75 702 LEU B C 1
ATOM 12093 O O . LEU B 1 702 ? 2.567 13.476 22.625 1 92.75 702 LEU B O 1
ATOM 12097 N N . ARG B 1 703 ? 1.024 11.892 22.487 1 92.61 703 ARG B N 1
ATOM 12098 C CA . ARG B 1 703 ? 1.501 11.486 21.169 1 92.61 703 ARG B CA 1
ATOM 12099 C C . ARG B 1 703 ? 1.325 12.61 20.153 1 92.61 703 ARG B C 1
ATOM 12101 O O . ARG B 1 703 ? 2.233 12.895 19.37 1 92.61 703 ARG B O 1
ATOM 12108 N N . ARG B 1 704 ? 0.233 13.152 20.185 1 91.46 704 ARG B N 1
ATOM 12109 C CA . ARG B 1 704 ? -0.048 14.256 19.274 1 91.46 704 ARG B CA 1
ATOM 12110 C C . ARG B 1 704 ? 0.911 15.419 19.508 1 91.46 704 ARG B C 1
ATOM 12112 O O . ARG B 1 704 ? 1.43 16.004 18.556 1 91.46 704 ARG B O 1
ATOM 12119 N N . GLN B 1 705 ? 1.118 15.722 20.723 1 91.63 705 GLN B N 1
ATOM 12120 C CA . GLN B 1 705 ? 1.987 16.841 21.074 1 91.63 705 GLN B CA 1
ATOM 12121 C C . GLN B 1 705 ? 3.421 16.589 20.614 1 91.63 705 GLN B C 1
ATOM 12123 O O . GLN B 1 705 ? 4.085 17.497 20.112 1 91.63 705 GLN B O 1
ATOM 12128 N N . SER B 1 706 ? 3.838 15.389 20.838 1 93.5 706 SER B N 1
ATOM 12129 C CA . SER B 1 706 ? 5.194 15.043 20.425 1 93.5 706 SER B CA 1
ATOM 12130 C C . SER B 1 706 ? 5.348 15.123 18.91 1 93.5 706 SER B C 1
ATOM 12132 O O . SER B 1 706 ? 6.36 15.617 18.408 1 93.5 706 SER B O 1
ATOM 12134 N N . LEU B 1 707 ? 4.359 14.701 18.241 1 94.54 707 LEU B N 1
ATOM 12135 C CA . LEU B 1 707 ? 4.399 14.732 16.783 1 94.54 707 LEU B CA 1
ATOM 12136 C C . LEU B 1 707 ? 4.287 16.163 16.267 1 94.54 707 LEU B C 1
ATOM 12138 O O . LEU B 1 707 ? 4.88 16.505 15.241 1 94.54 707 LEU B O 1
ATOM 12142 N N . ASP B 1 708 ? 3.559 16.949 16.948 1 93.67 708 ASP B N 1
ATOM 12143 C CA . ASP B 1 708 ? 3.469 18.355 16.566 1 93.67 708 ASP B CA 1
ATOM 12144 C C . ASP B 1 708 ? 4.817 19.054 16.721 1 93.67 708 ASP B C 1
ATOM 12146 O O . ASP B 1 708 ? 5.184 19.896 15.899 1 93.67 708 ASP B O 1
ATOM 12150 N N . ALA B 1 709 ? 5.446 18.711 17.824 1 93.8 709 ALA B N 1
ATOM 12151 C CA . ALA B 1 709 ? 6.779 19.274 18.024 1 93.8 709 ALA B CA 1
ATOM 12152 C C . ALA B 1 709 ? 7.736 18.821 16.926 1 93.8 709 ALA B C 1
ATOM 12154 O O . ALA B 1 709 ? 8.559 19.605 16.448 1 93.8 709 ALA B O 1
ATOM 12155 N N . LEU B 1 710 ? 7.613 17.585 16.592 1 95.49 710 LEU B N 1
ATOM 12156 C CA . LEU B 1 710 ? 8.432 17.045 15.512 1 95.49 710 LEU B CA 1
ATOM 12157 C C . LEU B 1 710 ? 8.134 17.757 14.197 1 95.49 710 LEU B C 1
ATOM 12159 O O . LEU B 1 710 ? 9.052 18.092 13.445 1 95.49 710 LEU B O 1
ATOM 12163 N N . GLU B 1 711 ? 6.878 17.911 13.918 1 95.94 711 GLU B N 1
ATOM 12164 C CA . GLU B 1 711 ? 6.476 18.612 12.703 1 95.94 711 GLU B CA 1
ATOM 12165 C C . GLU B 1 711 ? 7.014 20.04 12.685 1 95.94 711 GLU B C 1
ATOM 12167 O O . GLU B 1 711 ? 7.437 20.537 11.639 1 95.94 711 GLU B O 1
ATOM 12172 N N . ARG B 1 712 ? 6.976 20.72 13.785 1 95.12 712 ARG B N 1
ATOM 12173 C CA . ARG B 1 712 ? 7.507 22.072 13.918 1 95.12 712 ARG B CA 1
ATOM 12174 C C . ARG B 1 712 ? 8.994 22.112 13.579 1 95.12 712 ARG B C 1
ATOM 12176 O O . ARG B 1 712 ? 9.452 23.016 12.876 1 95.12 712 ARG B O 1
ATOM 12183 N N . TYR B 1 713 ? 9.676 21.154 14.124 1 95.99 713 TYR B N 1
ATOM 12184 C CA . TYR B 1 713 ? 11.106 21.043 13.858 1 95.99 713 TYR B CA 1
ATOM 12185 C C . TYR B 1 713 ? 11.37 20.843 12.371 1 95.99 713 TYR B C 1
ATOM 12187 O O . TYR B 1 713 ? 12.249 21.491 11.797 1 95.99 713 TYR B O 1
ATOM 12195 N N . ILE B 1 714 ? 10.617 20.057 11.766 1 96.94 714 ILE B N 1
ATOM 12196 C CA . ILE B 1 714 ? 10.749 19.756 10.345 1 96.94 714 ILE B CA 1
ATOM 12197 C C . ILE B 1 714 ? 10.454 21.009 9.522 1 96.94 714 ILE B C 1
ATOM 12199 O O . ILE B 1 714 ? 11.156 21.302 8.552 1 96.94 714 ILE B O 1
ATOM 12203 N N . TYR B 1 715 ? 9.478 21.777 9.917 1 96.98 715 TYR B N 1
ATOM 12204 C CA . TYR B 1 715 ? 9.125 22.995 9.196 1 96.98 715 TYR B CA 1
ATOM 12205 C C . TYR B 1 715 ? 10.235 24.033 9.304 1 96.98 715 TYR B C 1
ATOM 12207 O O . TYR B 1 715 ? 10.454 24.815 8.376 1 96.98 715 TYR B O 1
ATOM 12215 N N . LEU B 1 716 ? 10.922 24.042 10.447 1 97.29 716 LEU B N 1
ATOM 12216 C CA . LEU B 1 716 ? 12.044 24.964 10.578 1 97.29 716 LEU B CA 1
ATOM 12217 C C . LEU B 1 716 ? 13.165 24.597 9.611 1 97.29 716 LEU B C 1
ATOM 12219 O O . LEU B 1 716 ? 13.791 25.478 9.017 1 97.29 716 LEU B O 1
ATOM 12223 N N . ILE B 1 717 ? 13.353 23.296 9.457 1 97.74 717 ILE B N 1
ATOM 12224 C CA . ILE B 1 717 ? 14.367 22.829 8.518 1 97.74 717 ILE B CA 1
ATOM 12225 C C . ILE B 1 717 ? 13.951 23.183 7.091 1 97.74 717 ILE B C 1
ATOM 12227 O O . ILE B 1 717 ? 14.767 23.665 6.302 1 97.74 717 ILE B O 1
ATOM 12231 N N . LEU B 1 718 ? 12.723 22.981 6.767 1 97.65 718 LEU B N 1
ATOM 12232 C CA . LEU B 1 718 ? 12.212 23.304 5.439 1 97.65 718 LEU B CA 1
ATOM 12233 C C . LEU B 1 718 ? 12.286 24.805 5.178 1 97.65 718 LEU B C 1
ATOM 12235 O O . LEU B 1 718 ? 12.629 25.231 4.073 1 97.65 718 LEU B O 1
ATOM 12239 N N . PHE B 1 719 ? 11.935 25.588 6.22 1 98.17 719 PHE B N 1
ATOM 12240 C CA . PHE B 1 719 ? 11.997 27.038 6.078 1 98.17 719 PHE B CA 1
ATOM 12241 C C . PHE B 1 719 ? 13.428 27.497 5.824 1 98.17 719 PHE B C 1
ATOM 12243 O O . PHE B 1 719 ? 13.664 28.38 4.997 1 98.17 719 PHE B O 1
ATOM 12250 N N . ASN B 1 720 ? 14.306 26.879 6.562 1 98.16 720 ASN B N 1
ATOM 12251 C CA . ASN B 1 720 ? 15.706 27.226 6.346 1 98.16 720 ASN B CA 1
ATOM 12252 C C . ASN B 1 720 ? 16.158 26.879 4.93 1 98.16 720 ASN B C 1
ATOM 12254 O O . ASN B 1 720 ? 16.957 27.602 4.334 1 98.16 720 ASN B O 1
ATOM 12258 N N . MET B 1 721 ? 15.677 25.762 4.43 1 97.32 721 MET B N 1
ATOM 12259 C CA . MET B 1 721 ? 15.983 25.387 3.052 1 97.32 721 MET B CA 1
ATOM 12260 C C . MET B 1 721 ? 15.419 26.41 2.072 1 97.32 721 MET B C 1
ATOM 12262 O O . MET B 1 721 ? 16.076 26.763 1.091 1 97.32 721 MET B O 1
ATOM 12266 N N . TYR B 1 722 ? 14.235 26.854 2.317 1 97.4 722 TYR B N 1
ATOM 12267 C CA . TYR B 1 722 ? 13.615 27.905 1.517 1 97.4 722 TYR B CA 1
ATOM 12268 C C . TYR B 1 722 ? 14.467 29.168 1.521 1 97.4 722 TYR B C 1
ATOM 12270 O O . TYR B 1 722 ? 14.711 29.763 0.468 1 97.4 722 TYR B O 1
ATOM 12278 N N . LEU B 1 723 ? 14.946 29.566 2.707 1 97.57 723 LEU B N 1
ATOM 12279 C CA . LEU B 1 723 ? 15.75 30.777 2.826 1 97.57 723 LEU B CA 1
ATOM 12280 C C . LEU B 1 723 ? 17.041 30.653 2.024 1 97.57 723 LEU B C 1
ATOM 12282 O O . LEU B 1 723 ? 17.505 31.63 1.432 1 97.57 723 LEU B O 1
ATOM 12286 N N . ARG B 1 724 ? 17.554 29.459 2.049 1 95.22 724 ARG B N 1
ATOM 12287 C CA . ARG B 1 724 ? 18.768 29.201 1.282 1 95.22 724 ARG B CA 1
ATOM 12288 C C . ARG B 1 724 ? 18.478 29.191 -0.215 1 95.22 724 ARG B C 1
ATOM 12290 O O . ARG B 1 724 ? 19.221 29.784 -1 1 95.22 724 ARG B O 1
ATOM 12297 N N . TYR B 1 725 ? 17.451 28.589 -0.588 1 93.23 725 TYR B N 1
ATOM 12298 C CA . TYR B 1 725 ? 17.09 28.345 -1.98 1 93.23 725 TYR B CA 1
ATOM 12299 C C . TYR B 1 725 ? 16.737 29.647 -2.688 1 93.23 725 TYR B C 1
ATOM 12301 O O . TYR B 1 725 ? 17.184 29.891 -3.812 1 93.23 725 TYR B O 1
ATOM 12309 N N . ASP B 1 726 ? 15.956 30.482 -2.069 1 93.35 726 ASP B N 1
ATOM 12310 C CA . ASP B 1 726 ? 15.414 31.663 -2.735 1 93.35 726 ASP B CA 1
ATOM 12311 C C . ASP B 1 726 ? 16.166 32.924 -2.316 1 93.35 726 ASP B C 1
ATOM 12313 O O . ASP B 1 726 ? 15.686 34.039 -2.529 1 93.35 726 ASP B O 1
ATOM 12317 N N . LYS B 1 727 ? 17.319 32.712 -1.766 1 93.09 727 LYS B N 1
ATOM 12318 C CA . LYS B 1 727 ? 18.128 33.853 -1.347 1 93.09 727 LYS B CA 1
ATOM 12319 C C . LYS B 1 727 ? 18.492 34.735 -2.538 1 93.09 727 LYS B C 1
ATOM 12321 O O . LYS B 1 727 ? 18.507 35.963 -2.426 1 93.09 727 LYS B O 1
ATOM 12326 N N . LYS B 1 728 ? 18.749 34.12 -3.679 1 90.93 728 LYS B N 1
ATOM 12327 C CA . LYS B 1 728 ? 19.198 34.826 -4.875 1 90.93 728 LYS B CA 1
ATOM 12328 C C . LYS B 1 728 ? 18.127 35.79 -5.379 1 90.93 728 LYS B C 1
ATOM 12330 O O . LYS B 1 728 ? 18.444 36.841 -5.94 1 90.93 728 LYS B O 1
ATOM 12335 N N . ILE B 1 729 ? 16.892 35.438 -5.174 1 92.39 729 ILE B N 1
ATOM 12336 C CA . ILE B 1 729 ? 15.812 36.299 -5.644 1 92.39 729 ILE B CA 1
ATOM 12337 C C . ILE B 1 729 ? 15.26 37.116 -4.478 1 92.39 729 ILE B C 1
ATOM 12339 O O . ILE B 1 729 ? 14.15 37.65 -4.557 1 92.39 729 ILE B O 1
ATOM 12343 N N . LYS B 1 730 ? 15.931 37.059 -3.34 1 90.85 730 LYS B N 1
ATOM 12344 C CA . LYS B 1 730 ? 15.608 37.846 -2.153 1 90.85 730 LYS B CA 1
ATOM 12345 C C . LYS B 1 730 ? 14.222 37.492 -1.62 1 90.85 730 LYS B C 1
ATOM 12347 O O . LYS B 1 730 ? 13.451 38.377 -1.245 1 90.85 730 LYS B O 1
ATOM 12352 N N . TRP B 1 731 ? 13.878 36.211 -1.788 1 94.48 731 TRP B N 1
ATOM 12353 C CA . TRP B 1 731 ? 12.665 35.647 -1.207 1 94.48 731 TRP B CA 1
ATOM 12354 C C . TRP B 1 731 ? 11.425 36.357 -1.739 1 94.48 731 TRP B C 1
ATOM 12356 O O . TRP B 1 731 ? 10.507 36.671 -0.978 1 94.48 731 TRP B O 1
ATOM 12366 N N . GLN B 1 732 ? 11.387 36.653 -2.963 1 93.36 732 GLN B N 1
ATOM 12367 C CA . GLN B 1 732 ? 10.213 37.215 -3.622 1 93.36 732 GLN B CA 1
ATOM 12368 C C . GLN B 1 732 ? 9.069 36.206 -3.664 1 93.36 732 GLN B C 1
ATOM 12370 O O . GLN B 1 732 ? 7.898 36.582 -3.584 1 93.36 732 GLN B O 1
ATOM 12375 N N . ARG B 1 733 ? 9.466 35.005 -3.78 1 94.88 733 ARG B N 1
ATOM 12376 C CA . ARG B 1 733 ? 8.48 33.938 -3.649 1 94.88 733 ARG B CA 1
ATOM 12377 C C . ARG B 1 733 ? 8.207 33.62 -2.182 1 94.88 733 ARG B C 1
ATOM 12379 O O . ARG B 1 733 ? 9.14 33.45 -1.395 1 94.88 733 ARG B O 1
ATOM 12386 N N . SER B 1 734 ? 6.961 33.552 -1.824 1 96.85 734 SER B N 1
ATOM 12387 C CA . SER B 1 734 ? 6.636 33.259 -0.432 1 96.85 734 SER B CA 1
ATOM 12388 C C . SER B 1 734 ? 6.952 31.809 -0.083 1 96.85 734 SER B C 1
ATOM 12390 O O . SER B 1 734 ? 7.122 30.974 -0.974 1 96.85 734 SER B O 1
ATOM 12392 N N . PHE B 1 735 ? 7.082 31.549 1.17 1 96.99 735 PHE B N 1
ATOM 12393 C CA . PHE B 1 735 ? 7.325 30.185 1.626 1 96.99 735 PHE B CA 1
ATOM 12394 C C . PHE B 1 735 ? 6.172 29.27 1.231 1 96.99 735 PHE B C 1
ATOM 12396 O O . PHE B 1 735 ? 6.392 28.129 0.82 1 96.99 735 PHE B O 1
ATOM 12403 N N . SER B 1 736 ? 4.934 29.716 1.35 1 95.6 736 SER B N 1
ATOM 12404 C CA . SER B 1 736 ? 3.75 28.958 0.957 1 95.6 736 SER B CA 1
ATOM 12405 C C . SER B 1 736 ? 3.817 28.551 -0.511 1 95.6 736 SER B C 1
ATOM 12407 O O . SER B 1 736 ? 3.524 27.404 -0.856 1 95.6 736 SER B O 1
ATOM 12409 N N . GLN B 1 737 ? 4.211 29.46 -1.32 1 94.62 737 GLN B N 1
ATOM 12410 C CA . GLN B 1 737 ? 4.339 29.176 -2.745 1 94.62 737 GLN B CA 1
ATOM 12411 C C . GLN B 1 737 ? 5.471 28.188 -3.01 1 94.62 737 GLN B C 1
ATOM 12413 O O . GLN B 1 737 ? 5.343 27.303 -3.859 1 94.62 737 GLN B O 1
ATOM 12418 N N . TRP B 1 738 ? 6.575 28.423 -2.33 1 95.44 738 TRP B N 1
ATOM 12419 C CA . TRP B 1 738 ? 7.723 27.536 -2.488 1 95.44 738 TRP B CA 1
ATOM 12420 C C . TRP B 1 738 ? 7.354 26.1 -2.133 1 95.44 738 TRP B C 1
ATOM 12422 O O . TRP B 1 738 ? 7.777 25.158 -2.809 1 95.44 738 TRP B O 1
ATOM 12432 N N . MET B 1 739 ? 6.566 25.907 -1.07 1 94.95 739 MET B N 1
ATOM 12433 C CA . MET B 1 739 ? 6.129 24.581 -0.64 1 94.95 739 MET B CA 1
ATOM 12434 C C . MET B 1 739 ? 5.263 23.922 -1.708 1 94.95 739 MET B C 1
ATOM 12436 O O . MET B 1 739 ? 5.356 22.713 -1.929 1 94.95 739 MET B O 1
ATOM 12440 N N . ARG B 1 740 ? 4.486 24.649 -2.464 1 89.95 740 ARG B N 1
ATOM 12441 C CA . ARG B 1 740 ? 3.523 24.132 -3.431 1 89.95 740 ARG B CA 1
ATOM 12442 C C . ARG B 1 740 ? 4.18 23.9 -4.788 1 89.95 740 ARG B C 1
ATOM 12444 O O . ARG B 1 740 ? 3.725 23.062 -5.569 1 89.95 740 ARG B O 1
ATOM 12451 N N . GLU B 1 741 ? 5.25 24.63 -5.028 1 88.39 741 GLU B N 1
ATOM 12452 C CA . GLU B 1 741 ? 5.812 24.595 -6.375 1 88.39 741 GLU B CA 1
ATOM 12453 C C . GLU B 1 741 ? 7.127 23.821 -6.404 1 88.39 741 GLU B C 1
ATOM 12455 O O . GLU B 1 741 ? 7.478 23.221 -7.423 1 88.39 741 GLU B O 1
ATOM 12460 N N . VAL B 1 742 ? 7.842 23.919 -5.261 1 90.75 742 VAL B N 1
ATOM 12461 C CA . VAL B 1 742 ? 9.197 23.377 -5.272 1 90.75 742 VAL B CA 1
ATOM 12462 C C . VAL B 1 742 ? 9.277 22.168 -4.342 1 90.75 742 VAL B C 1
ATOM 12464 O O . VAL B 1 742 ? 9.567 21.054 -4.786 1 90.75 742 VAL B O 1
ATOM 12467 N N . ALA B 1 743 ? 8.88 22.353 -3.109 1 91.78 743 ALA B N 1
ATOM 12468 C CA . ALA B 1 743 ? 9.035 21.304 -2.104 1 91.78 743 ALA B CA 1
ATOM 12469 C C . ALA B 1 743 ? 8.147 20.105 -2.422 1 91.78 743 ALA B C 1
ATOM 12471 O O . ALA B 1 743 ? 8.499 18.964 -2.112 1 91.78 743 ALA B O 1
ATOM 12472 N N . VAL B 1 744 ? 7.05 20.354 -3.094 1 89.09 744 VAL B N 1
ATOM 12473 C CA . VAL B 1 744 ? 6.09 19.302 -3.411 1 89.09 744 VAL B CA 1
ATOM 12474 C C . VAL B 1 744 ? 6.75 18.249 -4.298 1 89.09 744 VAL B C 1
ATOM 12476 O O . VAL B 1 744 ? 6.506 17.051 -4.137 1 89.09 744 VAL B O 1
ATOM 12479 N N . ASN 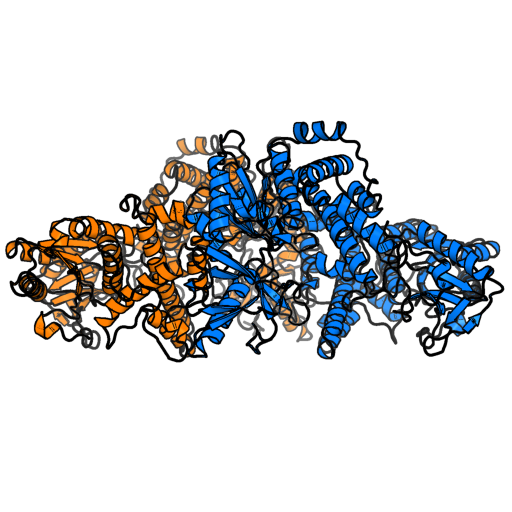B 1 745 ? 7.579 18.628 -5.177 1 85.39 745 ASN B N 1
ATOM 12480 C CA . ASN B 1 745 ? 8.217 17.721 -6.124 1 85.39 745 ASN B CA 1
ATOM 12481 C C . ASN B 1 745 ? 9.293 16.873 -5.452 1 85.39 745 ASN B C 1
ATOM 12483 O O . ASN B 1 745 ? 9.65 15.804 -5.95 1 85.39 745 ASN B O 1
ATOM 12487 N N . ALA B 1 746 ? 9.764 17.375 -4.311 1 88.77 746 ALA B N 1
ATOM 12488 C CA . ALA B 1 746 ? 10.803 16.646 -3.586 1 88.77 746 ALA B CA 1
ATOM 12489 C C . ALA B 1 746 ? 10.192 15.599 -2.659 1 88.77 746 ALA B C 1
ATOM 12491 O O . ALA B 1 746 ? 10.915 14.848 -2 1 88.77 746 ALA B O 1
ATOM 12492 N N . GLY B 1 747 ? 8.854 15.567 -2.582 1 88.41 747 GLY B N 1
ATOM 12493 C CA . GLY B 1 747 ? 8.193 14.556 -1.773 1 88.41 747 GLY B CA 1
ATOM 12494 C C . GLY B 1 747 ? 7.995 14.982 -0.33 1 88.41 747 GLY B C 1
ATOM 12495 O O . GLY B 1 747 ? 7.837 14.14 0.556 1 88.41 747 GLY B O 1
ATOM 12496 N N . VAL B 1 748 ? 8.04 16.24 -0.089 1 93.14 748 VAL B N 1
ATOM 12497 C CA . VAL B 1 748 ? 7.956 16.753 1.274 1 93.14 748 VAL B CA 1
ATOM 12498 C C . VAL B 1 748 ? 6.586 16.428 1.865 1 93.14 748 VAL B C 1
ATOM 12500 O O . VAL B 1 748 ? 6.483 16.023 3.025 1 93.14 748 VAL B O 1
ATOM 12503 N N . PHE B 1 749 ? 5.552 16.532 1.054 1 93.3 749 PHE B N 1
ATOM 12504 C CA . PHE B 1 749 ? 4.213 16.305 1.585 1 93.3 749 PHE B CA 1
ATOM 12505 C C . PHE B 1 749 ? 3.955 14.817 1.787 1 93.3 749 PHE B C 1
ATOM 12507 O O . PHE B 1 749 ? 3.132 14.431 2.62 1 93.3 749 PHE B O 1
ATOM 12514 N N . GLU B 1 750 ? 4.616 14.022 1.049 1 91.84 750 GLU B N 1
ATOM 12515 C CA . GLU B 1 750 ? 4.549 12.59 1.326 1 91.84 750 GLU B CA 1
ATOM 12516 C C . GLU B 1 750 ? 5.167 12.261 2.682 1 91.84 750 GLU B C 1
ATOM 12518 O O . GLU B 1 750 ? 4.658 11.408 3.412 1 91.84 750 GLU B O 1
ATOM 12523 N N . LEU B 1 751 ? 6.229 12.938 2.943 1 93.36 751 LEU B N 1
ATOM 12524 C CA . LEU B 1 751 ? 6.898 12.757 4.226 1 93.36 751 LEU B CA 1
ATOM 12525 C C . LEU B 1 751 ? 6.035 13.282 5.368 1 93.36 751 LEU B C 1
ATOM 12527 O O . LEU B 1 751 ? 5.894 12.622 6.4 1 93.36 751 LEU B O 1
ATOM 12531 N N . LEU B 1 752 ? 5.411 14.432 5.153 1 95.15 752 LEU B N 1
ATOM 12532 C CA . LEU B 1 752 ? 4.584 15.053 6.182 1 95.15 752 LEU B CA 1
ATOM 12533 C C . LEU B 1 752 ? 3.331 14.225 6.446 1 95.15 752 LEU B C 1
ATOM 12535 O O . LEU B 1 752 ? 2.792 14.242 7.555 1 95.15 752 LEU B O 1
ATOM 12539 N N . ASP B 1 753 ? 2.91 13.471 5.455 1 94.63 753 ASP B N 1
ATOM 12540 C CA . ASP B 1 753 ? 1.717 12.644 5.603 1 94.63 753 ASP B CA 1
ATOM 12541 C C . ASP B 1 753 ? 2.074 11.25 6.111 1 94.63 753 ASP B C 1
ATOM 12543 O O . ASP B 1 753 ? 1.254 10.331 6.05 1 94.63 753 ASP B O 1
ATOM 12547 N N . ASN B 1 754 ? 3.277 11.075 6.515 1 93.54 754 ASN B N 1
ATOM 12548 C CA . ASN B 1 754 ? 3.761 9.83 7.102 1 93.54 754 ASN B CA 1
ATOM 12549 C C . ASN B 1 754 ? 4.72 10.092 8.26 1 93.54 754 ASN B C 1
ATOM 12551 O O . ASN B 1 754 ? 5.792 9.489 8.333 1 93.54 754 ASN B O 1
ATOM 12555 N N . LEU B 1 755 ? 4.358 10.966 9.105 1 94.78 755 LEU B N 1
ATOM 12556 C CA . LEU B 1 755 ? 5.203 11.34 10.234 1 94.78 755 LEU B CA 1
ATOM 12557 C C . LEU B 1 755 ? 4.992 10.39 11.408 1 94.78 755 LEU B C 1
ATOM 12559 O O . LEU B 1 755 ? 3.872 10.25 11.906 1 94.78 755 LEU B O 1
ATOM 12563 N N . ALA B 1 756 ? 6.032 9.691 11.85 1 94.47 756 ALA B N 1
ATOM 12564 C CA . ALA B 1 756 ? 5.955 8.765 12.977 1 94.47 756 ALA B CA 1
ATOM 12565 C C . ALA B 1 756 ? 7.336 8.514 13.575 1 94.47 756 ALA B C 1
ATOM 12567 O O . ALA B 1 756 ? 8.353 8.889 12.986 1 94.47 756 ALA B O 1
ATOM 12568 N N . PHE B 1 757 ? 7.351 8.001 14.74 1 93.91 757 PHE B N 1
ATOM 12569 C CA . PHE B 1 757 ? 8.603 7.612 15.379 1 93.91 757 PHE B CA 1
ATOM 12570 C C . PHE B 1 757 ? 8.987 6.188 14.996 1 93.91 757 PHE B C 1
ATOM 12572 O O . PHE B 1 757 ? 8.915 5.276 15.822 1 93.91 757 PHE B O 1
ATOM 12579 N N . TYR B 1 758 ? 9.478 6.038 13.803 1 89.79 758 TYR B N 1
ATOM 12580 C CA . TYR B 1 758 ? 9.805 4.731 13.244 1 89.79 758 TYR B CA 1
ATOM 12581 C C . TYR B 1 758 ? 10.954 4.084 14.007 1 89.79 758 TYR B C 1
ATOM 12583 O O . TYR B 1 758 ? 11.181 2.877 13.893 1 89.79 758 TYR B O 1
ATOM 12591 N N . ASP B 1 759 ? 11.626 4.903 14.834 1 86.96 759 ASP B N 1
ATOM 12592 C CA . ASP B 1 759 ? 12.709 4.403 15.676 1 86.96 759 ASP B CA 1
ATOM 12593 C C . ASP B 1 759 ? 12.172 3.492 16.778 1 86.96 759 ASP B C 1
ATOM 12595 O O . ASP B 1 759 ? 12.836 2.532 17.175 1 86.96 759 ASP B O 1
ATOM 12599 N N . PHE B 1 760 ? 10.912 3.812 17.105 1 87.05 760 PHE B N 1
ATOM 12600 C CA . PHE B 1 760 ? 10.412 3.168 18.314 1 87.05 760 PHE B CA 1
ATOM 12601 C C . PHE B 1 760 ? 9.175 2.332 18.01 1 87.05 760 PHE B C 1
ATOM 12603 O O . PHE B 1 760 ? 8.852 1.399 18.749 1 87.05 760 PHE B O 1
ATOM 12610 N N . GLU B 1 761 ? 8.476 2.751 17.023 1 85.4 761 GLU B N 1
ATOM 12611 C CA . GLU B 1 761 ? 7.19 2.122 16.739 1 85.4 761 GLU B CA 1
ATOM 12612 C C . GLU B 1 761 ? 7.258 1.272 15.474 1 85.4 761 GLU B C 1
ATOM 12614 O O . GLU B 1 761 ? 7.66 1.757 14.415 1 85.4 761 GLU B O 1
ATOM 12619 N N . LYS B 1 762 ? 6.855 0.037 15.603 1 77.74 762 LYS B N 1
ATOM 12620 C CA . LYS B 1 762 ? 6.812 -0.845 14.44 1 77.74 762 LYS B CA 1
ATOM 12621 C C . LYS B 1 762 ? 5.593 -0.548 13.57 1 77.74 762 LYS B C 1
ATOM 12623 O O . LYS B 1 762 ? 5.663 -0.637 12.343 1 77.74 762 LYS B O 1
ATOM 12628 N N . VAL B 1 763 ? 4.475 -0.306 14.268 1 79.07 763 VAL B N 1
ATOM 12629 C CA . VAL B 1 763 ? 3.248 0.073 13.575 1 79.07 763 VAL B CA 1
ATOM 12630 C C . VAL B 1 763 ? 2.832 1.481 13.992 1 79.07 763 VAL B C 1
ATOM 12632 O O . VAL B 1 763 ? 2.34 1.686 15.105 1 79.07 763 VAL B O 1
ATOM 12635 N N . PRO B 1 764 ? 2.975 2.429 13.117 1 83.57 764 PRO B N 1
ATOM 12636 C CA . PRO B 1 764 ? 2.646 3.818 13.444 1 83.57 764 PRO B CA 1
ATOM 12637 C C . PRO B 1 764 ? 1.152 4.032 13.673 1 83.57 764 PRO B C 1
ATOM 12639 O O . PRO B 1 764 ? 0.33 3.26 13.172 1 83.57 764 PRO B O 1
ATOM 12642 N N . THR B 1 765 ? 0.814 5.051 14.483 1 86.15 765 THR B N 1
ATOM 12643 C CA . THR B 1 765 ? -0.574 5.389 14.78 1 86.15 765 THR B CA 1
ATOM 12644 C C . THR B 1 765 ? -1.201 6.163 13.624 1 86.15 765 THR B C 1
ATOM 12646 O O . THR B 1 765 ? -0.523 6.488 12.647 1 86.15 765 THR B O 1
ATOM 12649 N N . SER B 1 766 ? -2.485 6.503 13.792 1 86.29 766 SER B N 1
ATOM 12650 C CA . SER B 1 766 ? -3.217 7.222 12.754 1 86.29 766 SER B CA 1
ATOM 12651 C C . SER B 1 766 ? -2.748 8.669 12.647 1 86.29 766 SER B C 1
ATOM 12653 O O . SER B 1 766 ? -2.945 9.316 11.617 1 86.29 766 SER B O 1
ATOM 12655 N N . PHE B 1 767 ? -2.046 9.17 13.678 1 91.86 767 PHE B N 1
ATOM 12656 C CA . PHE B 1 767 ? -1.582 10.552 13.689 1 91.86 767 PHE B CA 1
ATOM 12657 C C . PHE B 1 767 ? -0.476 10.761 12.661 1 91.86 767 PHE B C 1
ATOM 12659 O O . PHE B 1 767 ? -0.06 11.893 12.409 1 91.86 767 PHE B O 1
ATOM 12666 N N . LYS B 1 768 ? -0.093 9.701 12.074 1 93.9 768 LYS B N 1
ATOM 12667 C CA . LYS B 1 768 ? 0.99 9.811 11.1 1 93.9 768 LYS B CA 1
ATOM 12668 C C . LYS B 1 768 ? 0.567 10.655 9.901 1 93.9 768 LYS B C 1
ATOM 12670 O O . LYS B 1 768 ? 1.405 11.284 9.252 1 93.9 768 LYS B O 1
ATOM 12675 N N . THR B 1 769 ? -0.776 10.72 9.644 1 93.36 769 THR B N 1
ATOM 12676 C CA . THR B 1 769 ? -1.279 11.452 8.487 1 93.36 769 THR B CA 1
ATOM 12677 C C . THR B 1 769 ? -1.591 12.9 8.856 1 93.36 769 THR B C 1
ATOM 12679 O O . THR B 1 769 ? -1.956 13.19 9.997 1 93.36 769 THR B O 1
ATOM 12682 N N . MET B 1 770 ? -1.471 13.781 7.909 1 92.85 770 MET B N 1
ATOM 12683 C CA . MET B 1 770 ? -1.792 15.191 8.113 1 92.85 770 MET B CA 1
ATOM 12684 C C . MET B 1 770 ? -3.258 15.365 8.496 1 92.85 770 MET B C 1
ATOM 12686 O O . MET B 1 770 ? -3.579 16.132 9.405 1 92.85 770 MET B O 1
ATOM 12690 N N . ASN B 1 771 ? -4.061 14.527 7.9 1 90.68 771 ASN B N 1
ATOM 12691 C CA . ASN B 1 771 ? -5.497 14.606 8.15 1 90.68 771 ASN B CA 1
ATOM 12692 C C . ASN B 1 771 ? -5.824 14.363 9.621 1 90.68 771 ASN B C 1
ATOM 12694 O O . ASN B 1 771 ? -6.534 15.155 10.243 1 90.68 771 ASN B O 1
ATOM 12698 N N . GLU B 1 772 ? -5.336 13.347 10.17 1 89.93 772 GLU B N 1
ATOM 12699 C CA . GLU B 1 772 ? -5.64 12.969 11.547 1 89.93 772 GLU B CA 1
ATOM 12700 C C . GLU B 1 772 ? -4.941 13.892 12.541 1 89.93 772 GLU B C 1
ATOM 12702 O O . GLU B 1 772 ? -5.514 14.252 13.571 1 89.93 772 GLU B O 1
ATOM 12707 N N . ARG B 1 773 ? -3.756 14.294 12.252 1 91.46 773 ARG B N 1
ATOM 12708 C CA . ARG B 1 773 ? -2.972 15.118 13.167 1 91.46 773 ARG B CA 1
ATOM 12709 C C . ARG B 1 773 ? -3.554 16.524 13.274 1 91.46 773 ARG B C 1
ATOM 12711 O O . ARG B 1 773 ? -3.678 17.069 14.372 1 91.46 773 ARG B O 1
ATOM 12718 N N . TRP B 1 774 ? -3.952 17.046 12.162 1 90.06 774 TRP B N 1
ATOM 12719 C CA . TRP B 1 774 ? -4.397 18.435 12.147 1 90.06 774 TRP B CA 1
ATOM 12720 C C . TRP B 1 774 ? -5.835 18.551 12.643 1 90.06 774 TRP B C 1
ATOM 12722 O O . TRP B 1 774 ? -6.254 19.615 13.106 1 90.06 774 TRP B O 1
ATOM 12732 N N . SER B 1 775 ? -6.612 17.433 12.537 1 87.13 775 SER B N 1
ATOM 12733 C CA . SER B 1 775 ? -7.989 17.442 13.021 1 87.13 775 SER B CA 1
ATOM 12734 C C . SER B 1 775 ? -8.039 17.41 14.544 1 87.13 775 SER B C 1
ATOM 12736 O O . SER B 1 775 ? -9.029 17.83 15.147 1 87.13 775 SER B O 1
ATOM 12738 N N . HIS B 1 776 ? -7.001 17.011 15.171 1 85 776 HIS B N 1
ATOM 12739 C CA . HIS B 1 776 ? -7.017 16.832 16.618 1 85 776 HIS B CA 1
ATOM 12740 C C . HIS B 1 776 ? -6.32 17.99 17.324 1 85 776 HIS B C 1
ATOM 12742 O O . HIS B 1 776 ? -6.022 17.906 18.518 1 85 776 HIS B O 1
ATOM 12748 N N . ARG B 1 777 ? -6.134 19.033 16.621 1 85.04 777 ARG B N 1
ATOM 12749 C CA . ARG B 1 777 ? -5.469 20.195 17.201 1 85.04 777 ARG B CA 1
ATOM 12750 C C . ARG B 1 777 ? -6.48 21.144 17.836 1 85.04 777 ARG B C 1
ATOM 12752 O O . ARG B 1 777 ? -6.101 22.112 18.499 1 85.04 777 ARG B O 1
ATOM 12759 N N . SER B 1 778 ? -7.733 20.817 17.843 1 79.93 778 SER B N 1
ATOM 12760 C CA . SER B 1 778 ? -8.761 21.7 18.384 1 79.93 778 SER B CA 1
ATOM 12761 C C . SER B 1 778 ? -8.898 21.53 19.893 1 79.93 778 SER B C 1
ATOM 12763 O O . SER B 1 778 ? -8.611 20.458 20.431 1 79.93 778 SER B O 1
ATOM 12765 N N . GLN B 1 779 ? -9.267 22.597 20.581 1 84.96 779 GLN B N 1
ATOM 12766 C CA . GLN B 1 779 ? -9.512 22.563 22.019 1 84.96 779 GLN B CA 1
ATOM 12767 C C . GLN B 1 779 ? -10.825 21.855 22.337 1 84.96 779 GLN B C 1
ATOM 12769 O O . GLN B 1 779 ? -11.81 22.005 21.61 1 84.96 779 GLN B O 1
ATOM 12774 N N . PRO B 1 780 ? -10.775 21.154 23.403 1 84.86 780 PRO B N 1
ATOM 12775 C CA . PRO B 1 780 ? -12.003 20.468 23.812 1 84.86 780 PRO B CA 1
ATOM 12776 C C . PRO B 1 780 ? -12.95 21.373 24.598 1 84.86 780 PRO B C 1
ATOM 12778 O O . PRO B 1 780 ? -13.207 21.125 25.779 1 84.86 780 PRO B O 1
ATOM 12781 N N . ILE B 1 781 ? -13.435 22.45 23.967 1 90.57 781 ILE B N 1
ATOM 12782 C CA . ILE B 1 781 ? -14.372 23.363 24.613 1 90.57 781 ILE B CA 1
ATOM 12783 C C . ILE B 1 781 ? -15.746 23.239 23.959 1 90.57 781 ILE B C 1
ATOM 12785 O O . ILE B 1 781 ? -15.852 22.885 22.782 1 90.57 781 ILE B O 1
ATOM 12789 N N . PRO B 1 782 ? -16.722 23.468 24.728 1 89.46 782 PRO B N 1
ATOM 12790 C CA . PRO B 1 782 ? -18.075 23.348 24.179 1 89.46 782 PRO B CA 1
ATOM 12791 C C . PRO B 1 782 ? -18.411 24.463 23.19 1 89.46 782 PRO B C 1
ATOM 12793 O O . PRO B 1 782 ? -17.779 25.522 23.21 1 89.46 782 PRO B O 1
ATOM 12796 N N . PHE B 1 783 ? -19.397 24.248 22.467 1 91.68 783 PHE B N 1
ATOM 12797 C CA . PHE B 1 783 ? -19.862 25.204 21.469 1 91.68 783 PHE B CA 1
ATOM 12798 C C . PHE B 1 783 ? -20.494 26.419 22.137 1 91.68 783 PHE B C 1
ATOM 12800 O O . PHE B 1 783 ? -21.212 26.285 23.13 1 91.68 783 PHE B O 1
ATOM 12807 N N . ALA B 1 784 ? -19.981 27.606 21.65 1 88.63 784 ALA B N 1
ATOM 12808 C CA . ALA B 1 784 ? -20.566 28.847 22.151 1 88.63 784 ALA B CA 1
ATOM 12809 C C . ALA B 1 784 ? -20.797 29.842 21.017 1 88.63 784 ALA B C 1
ATOM 12811 O O . ALA B 1 784 ? -19.926 30.034 20.165 1 88.63 784 ALA B O 1
ATOM 12812 N N . GLY B 1 785 ? -22.1 30.105 20.745 1 81.33 785 GLY B N 1
ATOM 12813 C CA . GLY B 1 785 ? -22.363 31.149 19.768 1 81.33 785 GLY B CA 1
ATOM 12814 C C . GLY B 1 785 ? -23.151 30.659 18.568 1 81.33 785 GLY B C 1
ATOM 12815 O O . GLY B 1 785 ? -24.123 29.916 18.719 1 81.33 785 GLY B O 1
ATOM 12816 N N . GLU B 1 786 ? -22.673 31.274 17.392 1 85.06 786 GLU B N 1
ATOM 12817 C CA . GLU B 1 786 ? -23.39 30.977 16.156 1 85.06 786 GLU B CA 1
ATOM 12818 C C . GLU B 1 786 ? -22.546 30.115 15.221 1 85.06 786 GLU B C 1
ATOM 12820 O O . GLU B 1 786 ? -21.329 30.292 15.136 1 85.06 786 GLU B O 1
ATOM 12825 N N . PHE B 1 787 ? -23.255 29.232 14.644 1 88.25 787 PHE B N 1
ATOM 12826 C CA . PHE B 1 787 ? -22.598 28.387 13.653 1 88.25 787 PHE B CA 1
ATOM 12827 C C . PHE B 1 787 ? -22.614 29.051 12.281 1 88.25 787 PHE B C 1
ATOM 12829 O O . PHE B 1 787 ? -23.621 29 11.573 1 88.25 787 PHE B O 1
ATOM 12836 N N . LYS B 1 788 ? -21.517 29.842 11.931 1 83.97 788 LYS B N 1
ATOM 12837 C CA . LYS B 1 788 ? -21.441 30.588 10.678 1 83.97 788 LYS B CA 1
ATOM 12838 C C . LYS B 1 788 ? -20.182 30.225 9.897 1 83.97 788 LYS B C 1
ATOM 12840 O O . LYS B 1 788 ? -19.135 29.95 10.489 1 83.97 788 LYS B O 1
#

pLDDT: mean 89.31, std 9.56, range [39.76, 98.41]

Secondary structure (DSSP, 8-state):
------BTTTEEEEES--GGG-TT--HHHHSSTT-EE-STT-SEEEES---HHHHHHHHHHHHHTT-SEEEEEE---S-EEEEEETTEEEEEEEEESS-TT-B----SSHHHHHHHHHHHHHHHHHHHHTSTT-EEEEB--SS-GGG-PEEEE--SGGGEEEHHHHHHHHHHH-TTEEEEE----SSSPPPHHHHHHHHHHHHTSTTSS-TTS---EEEEEE-SSSSSHHHHHHHHHHHHHHHHH-SHHHHTTTTTS---S-----HHHHHHHHHSTTHHHHHHHHHHHHHHT-SS--HHHHHHHHHHHHHHS-TT-EETTEEHHHHHHHHHHHHHHHHHHHHHHHHHHHHHTTTTSSS-HHHHHHT-HHHHHHHH-S--TTTT--GGGGGTTSEEEEES--TT--SS--HHHHSSTT-EE---TT-EEEEE----HHHHHHHHHHHHSTTTT-SEEEEEE---B-EEEETTEEEEEEETTEEEEEPB-TT--HHHHHHHHHHHHHHHHTS-EEEESSTTS--EEE--S-EE-HHHHHHHHHHH-SSEEEEE----TTSPPPHHHHHHHHHHHHHHHSSHHHHTT-EEEEEE-SSSSHHHHHHHHHHHHHHHHHH---TTSSTT-SPP--STTHHHHTT--HHHHHHHHHSTTHHHHHHHHHHHHHHHHHTTTTT---HHHHHHHHHHHHHH--SHHHHHHHHHHHHHHHHHHHHHHHHHHHHHHTGGGTT-S-HHHHHHHTGGGGTHHHHHTT---TTT-SS--GGGSHHHHHHTTS------S---/------BTTTEEEEES--GGG-TT--HHHHSSTT-EE-GGG-SEEEES---HHHHHHHHHHHHHTT-SEEEEEE---S-EEEEEETTEEEEEEEEESS-TTPBPP--SSHHHHHHHHHHHHHHHHHHHHHSTT-EEEEB--SS-GGG-PEEEE--SGGGEEEHHHHHTHHHHH-TTEEEEE----SSSPPPHHHHHHHHHHHHTSTTSS-TTS---EEEEEE-SSSSTHHHHHHHHHHHHHHHHH-SHHHHHGGGTS---S-----HHHHHHHHHSTTHHHHHHHHHHHHHHT-SS--HHHHHHHHHHHHHHS-TT-EETTEEHHHHHHHHHHHHHHHHHHHHHHHHHHHHHTTTTSSS-HHHHHHT-HHHHHHHH-S--TTTT--GGGGGTTSEEEEES--TT--SS--HHHHSSTT-EE-S-TT-EEEEE----HHHHHHHHHHHHSTTTT-SEEEEEE---B-EEEETTEEEEEEETTEEEEEPB-TT--HHHHHHHHHHHHHHHHTS-EEEES-TTS--EEE--S-EE-HHHHHHHHHHH-SSEEEEE----TTSPPPHHHHHHHHHHHHHHHSSHHHHTT-EEEEEE-SSSSHHHHHHHHHHHHHHHHHH---TTSSTT-SPP--STTHHHHTT--HHHHHHHHHSTTHHHHHHHHHHHHHHHHTTTTTT---HHHHHHHHHHHHHH--SHHHHHHHHHHHHHHHHHHHHHHHHHHHHHHTGGGTT-S-HHHHHHHTGGGGTHHHHHTT---TTT-SS--GGGSHHHHHHTTS------S---

Organism: Crassostrea virginica (NCBI:txid6565)

InterPro domains:
  IPR029021 Protein-tyrosine phosphatase-like [G3DSA:3.90.190.10] (8-285)
  IPR029021 Protein-tyrosine phosphatase-like [G3DSA:3.90.190.10] (398-635)
  IPR029021 Protein-tyrosine phosphatase-like [SSF52799] (4-258)
  IPR029021 Protein-tyrosine phosphatase-like [SSF52799] (358-606)
  IPR050561 Protein Tyrosine Phosphatase [PTHR23339] (166-735)